Protein 8RLJ (pdb70)

Solvent-accessible surface area: 82195 Å² total; per-residue (Å²): 109,148,34,49,64,34,3,36,9,34,20,4,19,91,20,39,67,96,4,1,11,24,3,0,57,27,0,68,136,8,18,21,40,33,62,0,38,38,16,141,115,62,62,95,23,57,45,28,91,58,16,9,4,35,10,168,58,67,58,112,72,24,6,0,15,7,0,15,121,113,4,62,4,0,0,0,0,1,0,33,88,5,98,25,6,4,44,29,48,14,55,73,12,44,45,114,19,85,0,1,2,2,18,5,0,24,40,2,0,31,12,0,0,0,0,0,35,77,74,67,72,5,39,45,110,52,30,0,28,128,31,18,75,70,0,20,21,8,16,1,15,18,0,31,0,55,36,2,40,88,24,15,0,0,2,122,23,48,45,82,55,220,50,80,176,0,17,26,52,68,2,7,59,16,12,25,26,40,106,27,21,11,0,24,118,19,0,35,82,14,58,103,68,70,89,44,45,96,72,128,26,87,1,2,0,2,4,0,0,12,0,7,2,0,20,29,16,17,138,19,2,0,0,18,7,0,9,79,25,0,2,29,66,5,0,0,39,18,44,1,16,0,4,2,1,0,50,18,6,4,0,1,0,2,8,0,0,0,0,1,0,55,0,8,0,7,2,0,7,0,11,10,54,31,0,47,13,128,68,99,71,3,1,20,128,18,26,4,76,175,68,25,199,180,89,46,61,8,86,9,32,4,0,2,9,6,46,3,22,69,194,31,106,2,0,2,2,0,5,2,0,5,49,126,42,119,36,103,85,37,57,119,10,2,101,29,0,12,38,20,2,15,156,51,16,210,229,61,58,111,31,3,35,8,39,22,2,26,102,19,44,69,68,6,1,11,23,0,1,59,30,2,48,132,11,14,26,40,31,56,0,40,15,14,85,102,10,63,87,5,54,72,31,123,89,18,87,3,142,15,158,61,80,44,112,110,44,5,11,52,48,0,14,172,111,3,59,2,0,0,0,0,0,0,46,86,3,96,18,4,17,32,94,59,17,59,70,13,70,30,50,15,40,0,1,2,4,11,4,0,4,2,1,0,0,2,0,0,0,0,0,32,78,79,68,59,6,38,29,110,51,38,0,23,140,44,12,102,68,0,61,73,17,18,0,88,39,0,27,1,56,32,0,0,37,0,0,2,2,5,122,20,55,30,69,44,220,61,77,162,2,20,4,49,72,0,9,56,18,10,24,38,37,118,27,23,9,0,25,138,27,0,32,80,15,67,92,80,70,90,47,29,68,62,20,32,35,2,2,0,4,0,0,0,0,0,9,1,0,26,34,24,22,133,23,4,0,0,8,8,0,8,60,18,1,2,32,74,8,0,0,19,9,16,0,6,0,6,3,3,2,46,23,6,5,0,1,0,0,9,1,0,0,0,0,0,12,0,7,0,0,1,0,3,1,4,14,61,44,0,49,9,120,66,92,75,1,1,10,148,24,2,4,77,84,3,8,114,47,97,87,105,32,52,11,4,8,30,94,4,105,132,52,138,52,45,1,0,3,4,4,3,4,13,1,0,2,59,52,112,135,26,50,113,46,2,65,42,15,1,2,0,1,28,9,30,4,0,3,6,1,0,0,1,64,162,30,105,2,0,1,2,1,4,0,0,2,42,127,38,92,49,97,104,51,9,106,13,1,20,36,0,3,3,13,2,1,127,50,19,170,103,146,54,49,90,28,3,38,8,22,16,2,19,103,18,29,67,89,6,0,10,19,2,0,52,28,2,68,132,9,19,30,42,29,66,0,40,60,18,122,165,45,48,90,12,56,88,37,130,88,24,79,3,137,18,154,65,83,72,94,62,14,7,11,69,45,0,24,168,104,1,66,3,0,0,0,0,1,1,44,91,3,102,15,7,5,44,100,58,18,58,73,12,44,79,127,11,83,0,1,2,3,10,3,0,4,1,1,0,0,2,0,0,0,1,0,32,75,75,64,75,8,34,33,107,55,31,0,24,144,46,12,102,70,0,58,70,14,8,0,71,44,0,28,0,59,31,0,1,34,1,0,5,2,3,98,20,56,30,68,39,185,63,103,172,0,11,6,35,76,0,1,59,19,10,21,28,36,107,31,23,12,0,26,130,19,0,35,80,11,25,124,50,65,99,42,28,69,67,20,24,36,1,2,0,3,0,0,0,0,0,8,0,0,29,32,20,17,109,18,4,0,0,20,6,0,9,71,19,0,2,26,77,11,0,0,65,26,40,1,10,0,3,5,3,2,46,21,6,4,0,0,0,0,7,0,0,0,0,4,0,44,0,5,0,0,0,0,5,0,4,22,64,44,0,37,9,141,71,56,69,1,1,12,118,28,4,2,82,85,2,9,127,46,85,82,98,29,52,12,5,25,28,105,4,110,152,48,160,47,47,2,0,2,3,2,4,4,16,1,1,8,68,46,110,174,22,52,113,64,4,52,39,24,2,1,0,0,21,8,21,4,1,2,5,0,0,0,0,79,136,19,119,2,0,1,2,1,5,1,0,3,58,106,30,91,33,110,89,43,10,103,12,1,19,31,0,2,6,10,2,1,120,48,26,164,185,88,127,57,16,170,29,40,38,6,15,133,23,91,59,94,73,1,11,21,3,0,62,24,2,60,135,24,16,22,40,52,64,0,99,103,21,148,115,72,61,96,20,68,91,30,100,96,29,82,3,140,13,94,47,56,33,109,78,36,8,23,61,44,0,14,166,98,1,61,2,0,0,0,0,2,0,31,88,3,97,24,9,14,52,88,52,16,56,68,13,81,74,165,15,85,0,1,2,6,7,4,0,4,2,2,0,0,2,0,0,0,0,0,36,76,83,65,68,7,36,31,111,40,48,0,37,125,40,10,102,60,0,66,69,20,18,1,90,46,2,32,0,64,32,0,0,30,1,1,2,3,3,118,20,60,27,69,30,203,59,91,173,1,15,5,43,69,0,4,74,20,7,52,50,66,170,93,20,13,0,21,145,26,0,33,84,12,58,100,90,78,93,47,30,67,68,21,27,33,1,1,0,4,0,0,0,0,0,14,0,0,83,30,17,22,205,48,47,1,0,48,6,0,12,91,25,0,2,33,65,10,0,0,38,20,39,1,11,0,4,2,3,1,89,94,16,24,0,0,0,0,8,2,0,0,0,0,0,49,0,7,0,9,1,0,4,1,2,12,62,66,0,44,14,118,68,76,96,1,1,18,131,29,4,5,69,94,2,8,116,45,72,60,96,19,47,9,1,15,10,45,6,108,122,28,149,42,48,1,0,3,3,8,3,4,15,1,1,3,70,64,95,96,37,43,115,50,23,30,2,0,0,0,28,7,23,4,0,3,5,1,0,0,9,58,172,34,98,2,0,1,2,1,5,0,0,2,55,114,28,94,35,108,89,41,13,114,6,0,26,40,0,2,4,17,2,1,136,52,15,166,192,132,97,70,58,14,163,34,39,34,2,17,110,16,101,66,87,68,0,12,25,2,0,62,35,2,57,151,33,17,26,42,51,61,0,103,62,17,142,36,31,24,6,8,13,55,21,132,86,19,69,8,135,12,188,101,159,72,39,0,17,88,37,1,23,158,78,3,66,3,0,0,3,0,0,0,51,53,3,37,21,7,9,47,85,59,16,58,65,11,80,88,162,18,75,0,1,3,4,19,5,0,3,1,1,0,0,2,0,0,0,0,0,8,55,16,1,6,1,8,22,109,56,40,0,19,73,7,10,107,62,0,57,73,15,8,2,79,41,5,28,0,55,32,0,0,35,1,0,6,1,3,126,20,65,48,62,57,219,64,80,171,2,18,22,47,85,0,7,75,20,10,61,61,75,151,91,20,11,0,24,134,17,0,32,88,18,67,152,81,77,92,48,27,71,73,19,30,40,2,2,0,3,0,0,0,0,0,15,0,0,78,26,7,1,149,53,48,0,0,57,5,0,12,81,20,0,2,31,65,10,0,0,55,20,45,0,9,0,4,3,1,2,90,90,14,25,1,0,0,0,7,0,0,0,0,3,1,32,0,6,0,7,0,0,3,0,2,9,49,52,0,28,10,36,45,58,98,5,1,9,90,36,4,3,66,105,0,12,114,50,94,98,115,20,58,11,9,14,20,98,4,110,142,46,149,50,49,2,0,2,2,2,3,3,16,2,0,5,62,45,111,140,22,47,108,55,2,69,33,23,1,1,0,1,29,9,53,4,0,3,6,0,0,0,1,64,156,25,94,2,0,0,2,0,6,1,0,6,48,132,45,148,54,108,108,44,31,103,11,1,12,35,1,3,2,17,1,1,137,53,24,177,219,133,95,109,54,13,167,31,44,35,4,16,114,19,98,65,88,72,0,9,15,2,1,56,28,1,47,116,30,19,26,41,47,48,0,91,48,24,122,94,14,64,40,12,57,66,6,58,44,11,17,3,72,2,92,57,63,46,100,54,38,7,6,76,47,0,18,163,106,2,62,3,0,0,0,0,0,1,39,81,13,108,16,4,11,42,62,53,16,54,64,11,43,28,121,9,14,0,0,2,3,19,4,0,5,2,1,0,0,4,0,0,0,0,0,38,74,74,66,65,8,33,32,116,40,47,0,33,131,38,14,101,70,0,62,74,19,20,3,94,48,1,31,1,46,32,0,1,43,0,2,1,1,4,119,25,62,54,61,32,152,68,106,167,2,20,17,45,66,0,4,74,17,10,59,56,76,146,92,25,8,0,22,132,21,0,29,84,14,80,127,78,77,70,40,40,79,68,18,32,38,1,3,0,2,0,0,0,0,0,13,2,0,76,29,15,18,198,60,45,0,0,54,5,0,12,65,29,0,2,32,76,3,0,0,15,7,8,0,7,0,3,4,2,2,90,89,16,23,0,1,0,1,6,1,0,0,0,6,0,21,0,5,0,0,1,0,3,0,4,10,59,41,0,40,16,94,44,109,84,6,4,22,148,27,12,4,76,91,1,11,103,72,100,90,74,22,7,27,28,107,4,96,142,53,155,38,60,10,0,3,5,1,2,5,19,1,41,117,75,16,1,0,0,26,10,37,4,0,2,5,1,25,0,14,55,170,22,119,2,0,2,2,0,4,1,0,5,48,124,23,137,40,114,80,43,30,110,10,1,52,29,0,8,26,2,2,10,57,8,12,98

Structure (mmCIF, N/CA/C/O backbone):
data_8RLJ
#
_entry.id   8RLJ
#
_cell.length_a   77.760
_cell.length_b   100.821
_cell.length_c   269.665
_cell.angle_alpha   90.000
_cell.angle_beta   90.000
_cell.angle_gamma   90.000
#
_symmetry.space_group_name_H-M   'P 21 21 21'
#
loop_
_entity.id
_entity.type
_entity.pdbx_description
1 polymer 'Class C beta-lactamase-related serine hydrolase'
2 water water
#
loop_
_atom_site.group_PDB
_atom_site.id
_atom_site.type_symbol
_atom_site.label_atom_id
_atom_site.label_alt_id
_atom_site.label_comp_id
_atom_site.label_asym_id
_atom_site.label_entity_id
_atom_site.label_seq_id
_atom_site.pdbx_PDB_ins_code
_atom_site.Cartn_x
_atom_site.Cartn_y
_atom_site.Cartn_z
_atom_site.occupancy
_atom_site.B_iso_or_equiv
_atom_site.auth_seq_id
_atom_site.auth_comp_id
_atom_site.auth_asym_id
_atom_site.auth_atom_id
_atom_site.pdbx_PDB_model_num
ATOM 1 N N . VAL A 1 6 ? -35.40100 -13.22000 24.99900 1.000 103.13599 29 VAL A N 1
ATOM 2 C CA . VAL A 1 6 ? -35.67400 -11.78900 25.06000 1.000 102.18599 29 VAL A CA 1
ATOM 3 C C . VAL A 1 6 ? -36.84300 -11.48800 26.00000 1.000 98.45599 29 VAL A C 1
ATOM 4 O O . VAL A 1 6 ? -38.00300 -11.66900 25.62600 1.000 105.91599 29 VAL A O 1
ATOM 8 N N . GLU A 1 7 ? -36.54200 -11.01900 27.21100 1.000 71.78281 30 GLU A N 1
ATOM 9 C CA . GLU A 1 7 ? -37.58200 -10.77000 28.19800 1.000 69.95281 30 GLU A CA 1
ATOM 10 C C . GLU A 1 7 ? -37.16200 -9.67400 29.16000 1.000 69.25281 30 GLU A C 1
ATOM 11 O O . GLU A 1 7 ? -36.01900 -9.63300 29.61600 1.000 75.03281 30 GLU A O 1
ATOM 17 N N . ASN A 1 8 ? -38.10800 -8.79300 29.44200 1.000 61.67505 31 ASN A N 1
ATOM 18 C CA . ASN A 1 8 ? -37.99200 -7.78200 30.48100 1.000 59.74505 31 ASN A CA 1
ATOM 19 C C . ASN A 1 8 ? -37.51400 -8.40600 31.79100 1.000 58.60505 31 ASN A C 1
ATOM 20 O O . ASN A 1 8 ? -38.04400 -9.44300 32.20300 1.000 65.64505 31 ASN A O 1
ATOM 25 N N . PRO A 1 9 ? -36.50200 -7.84500 32.44100 1.000 57.66224 32 PRO A N 1
ATOM 26 C CA . PRO A 1 9 ? -35.94400 -8.49600 33.63100 1.000 53.05224 32 PRO A CA 1
ATOM 27 C C . PRO A 1 9 ? -36.96000 -8.52700 34.75900 1.000 57.48224 32 PRO A C 1
ATOM 28 O O . PRO A 1 9 ? -37.84300 -7.67400 34.85000 1.000 56.18224 32 PRO A O 1
ATOM 32 N N . ARG A 1 10 ? -36.84700 -9.54900 35.60800 1.000 55.44283 33 ARG A N 1
ATOM 33 C CA . ARG A 1 10 ? -37.76800 -9.73900 36.72700 1.000 52.18283 33 ARG A CA 1
ATOM 34 C C . ARG A 1 10 ? -37.00300 -9.35300 37.98600 1.000 47.99283 33 ARG A C 1
ATOM 35 O O . ARG A 1 10 ? -36.32200 -10.17600 38.60400 1.000 44.45283 33 ARG A O 1
ATOM 43 N N . ILE A 1 11 ? -37.09800 -8.07900 38.34400 1.000 43.55608 34 ILE A N 1
ATOM 44 C CA . ILE A 1 11 ? -36.40000 -7.52200 39.48800 1.000 43.83608 34 ILE A CA 1
ATOM 45 C C . ILE A 1 11 ? -37.42100 -7.17300 40.55600 1.000 37.70608 34 ILE A C 1
ATOM 46 O O . ILE A 1 11 ? -38.41900 -6.50600 40.27300 1.000 39.72608 34 ILE A O 1
ATOM 51 N N . GLY A 1 12 ? -37.17600 -7.63200 41.77900 1.000 32.96764 35 GLY A N 1
ATOM 52 C CA . GLY A 1 12 ? -38.13100 -7.44700 42.84600 1.000 38.71764 35 GLY A CA 1
ATOM 53 C C . GLY A 1 12 ? -37.93800 -6.14600 43.62600 1.000 39.79764 35 GLY A C 1
ATOM 54 O O . GLY A 1 12 ? -36.95800 -5.41900 43.45500 1.000 39.44764 35 GLY A O 1
ATOM 55 N N . ARG A 1 13 ? -38.90300 -5.86700 44.50300 1.000 36.35266 36 ARG A N 1
ATOM 56 C CA . ARG A 1 13 ? -38.73300 -4.78100 45.45100 1.000 38.36266 36 ARG A CA 1
ATOM 57 C C . ARG A 1 13 ? -37.53500 -5.06500 46.33700 1.000 39.04266 36 ARG A C 1
ATOM 58 O O . ARG A 1 13 ? -37.25100 -6.21200 46.67700 1.000 32.24266 36 ARG A O 1
ATOM 66 N N . ALA A 1 14 ? -36.87600 -3.99100 46.76800 1.000 39.98058 37 ALA A N 1
ATOM 67 C CA . ALA A 1 14 ? -35.75000 -4.11100 47.68400 1.000 38.60058 37 ALA A CA 1
ATOM 68 C C . ALA A 1 14 ? -36.12500 -4.90900 48.91700 1.000 35.36058 37 ALA A C 1
ATOM 69 O O . ALA A 1 14 ? -35.31200 -5.68500 49.43700 1.000 38.88058 37 ALA A O 1
ATOM 71 N N . ALA A 1 15 ? -37.35100 -4.72900 49.40500 1.000 37.50327 38 ALA A N 1
ATOM 72 C CA . ALA A 1 15 ? -37.73200 -5.29600 50.68900 1.000 40.66327 38 ALA A CA 1
ATOM 73 C C . ALA A 1 15 ? -37.97500 -6.79700 50.63800 1.000 39.88327 38 ALA A C 1
ATOM 74 O O . ALA A 1 15 ? -38.10900 -7.41100 51.70000 1.000 42.39327 38 ALA A O 1
ATOM 76 N N . ASP A 1 16 ? -38.03600 -7.40000 49.44400 1.000 41.22102 39 ASP A N 1
ATOM 77 C CA . ASP A 1 16 ? -38.41700 -8.80100 49.29000 1.000 38.54102 39 ASP A CA 1
ATOM 78 C C . ASP A 1 16 ? -37.22600 -9.69600 48.98800 1.000 44.72102 39 ASP A C 1
ATOM 79 O O . ASP A 1 16 ? -37.41800 -10.82800 48.52200 1.000 41.74102 39 ASP A O 1
ATOM 84 N N . LEU A 1 17 ? -35.99900 -9.20500 49.22100 1.000 46.04102 40 LEU A N 1
ATOM 85 C CA . LEU A 1 17 ? -34.80800 -9.92900 48.78000 1.000 39.85102 40 LEU A CA 1
ATOM 86 C C . LEU A 1 17 ? -34.81700 -11.36000 49.28700 1.000 36.96102 40 LEU A C 1
ATOM 87 O O . LEU A 1 17 ? -34.45400 -12.28600 48.55700 1.000 42.14102 40 LEU A O 1
ATOM 92 N N . TYR A 1 18 ? -35.31100 -11.57400 50.50200 1.000 38.98997 41 TYR A N 1
ATOM 93 C CA . TYR A 1 18 ? -35.26100 -12.89300 51.11400 1.000 41.88997 41 TYR A CA 1
ATOM 94 C C . TYR A 1 18 ? -36.55000 -13.68200 50.89900 1.000 43.04997 41 TYR A C 1
ATOM 95 O O . TYR A 1 18 ? -36.67400 -14.78700 51.42700 1.000 38.62997 41 TYR A O 1
ATOM 104 N N . GLU A 1 19 ? -37.51300 -13.14000 50.13100 1.000 42.59454 42 GLU A N 1
ATOM 105 C CA . GLU A 1 19 ? -38.82100 -13.76200 49.91700 1.000 47.19454 42 GLU A CA 1
ATOM 106 C C . GLU A 1 19 ? -39.24100 -13.76700 48.45500 1.000 41.31454 42 GLU A C 1
ATOM 107 O O . GLU A 1 19 ? -40.41800 -13.95900 48.16000 1.000 44.80454 42 GLU A O 1
ATOM 113 N N . LEU A 1 20 ? -38.30900 -13.55900 47.54100 1.000 33.55486 43 LEU A N 1
ATOM 114 C CA . LEU A 1 20 ? -38.63400 -13.45800 46.12600 1.000 39.26486 43 LEU A CA 1
ATOM 115 C C . LEU A 1 20 ? -39.21900 -14.77300 45.62100 1.000 44.72486 43 LEU A C 1
ATOM 116 O O . LEU A 1 20 ? -38.85100 -15.85300 46.08200 1.000 45.74486 43 LEU A O 1
ATOM 121 N N . ILE A 1 21 ? -40.14300 -14.68600 44.66800 1.000 47.68910 44 ILE A N 1
ATOM 122 C CA . ILE A 1 21 ? -40.65500 -15.89800 44.02800 1.000 43.84910 44 ILE A CA 1
ATOM 123 C C . ILE A 1 21 ? -39.58800 -16.36900 43.04400 1.000 44.73910 44 ILE A C 1
ATOM 124 O O . ILE A 1 21 ? -38.73900 -15.56500 42.62200 1.000 47.53910 44 ILE A O 1
ATOM 129 N N . PRO A 1 22 ? -39.55300 -17.66000 42.70100 1.000 43.62154 45 PRO A N 1
ATOM 130 C CA . PRO A 1 22 ? -38.47800 -18.18000 41.82600 1.000 39.97154 45 PRO A CA 1
ATOM 131 C C . PRO A 1 22 ? -38.24500 -17.42500 40.52100 1.000 39.76154 45 PRO A C 1
ATOM 132 O O . PRO A 1 22 ? -37.08200 -17.23800 40.14900 1.000 41.61154 45 PRO A O 1
ATOM 136 N N . GLU A 1 23 ? -39.28700 -17.01400 39.78900 1.000 40.72122 46 GLU A N 1
ATOM 137 C CA . GLU A 1 23 ? -39.01300 -16.38400 38.49900 1.000 39.03122 46 GLU A CA 1
ATOM 138 C C . GLU A 1 23 ? -38.39400 -15.01000 38.64200 1.000 43.20122 46 GLU A C 1
ATOM 139 O O . GLU A 1 23 ? -38.09200 -14.38700 37.62000 1.000 46.92122 46 GLU A O 1
ATOM 145 N N . TYR A 1 24 ? -38.28900 -14.48100 39.86300 1.000 42.00812 47 TYR A N 1
ATOM 146 C CA . TYR A 1 24 ? -37.63500 -13.19800 40.09400 1.000 45.13812 47 TYR A CA 1
ATOM 147 C C . TYR A 1 24 ? -36.25800 -13.32400 40.72700 1.000 41.55812 47 TYR A C 1
ATOM 148 O O . TYR A 1 24 ? -35.58600 -12.30700 40.89700 1.000 43.60812 47 TYR A O 1
ATOM 157 N N . GLN A 1 25 ? -35.83300 -14.53500 41.09400 1.000 41.22717 48 GLN A N 1
ATOM 158 C CA . GLN A 1 25 ? -34.57800 -14.68400 41.83400 1.000 44.70717 48 GLN A CA 1
ATOM 159 C C . GLN A 1 25 ? -33.34200 -14.47600 40.97000 1.000 44.39717 48 GLN A C 1
ATOM 160 O O . GLN A 1 25 ? -32.47300 -13.67300 41.35700 1.000 40.89717 48 GLN A O 1
ATOM 166 N N . PRO A 1 26 ? -33.18400 -15.14600 39.82700 1.000 43.13932 49 PRO A N 1
ATOM 167 C CA . PRO A 1 26 ? -31.95300 -14.95400 39.05200 1.000 43.87932 49 PRO A CA 1
ATOM 168 C C . PRO A 1 26 ? -31.74000 -13.52900 38.59800 1.000 42.41932 49 PRO A C 1
ATOM 169 O O . PRO A 1 26 ? -30.60700 -13.02300 38.66200 1.000 48.36932 49 PRO A O 1
ATOM 173 N N . ASP A 1 27 ? -32.79100 -12.87800 38.11000 1.000 38.90278 50 ASP A N 1
ATOM 174 C CA . ASP A 1 27 ? -32.64100 -11.53000 37.58600 1.000 40.20278 50 ASP A CA 1
ATOM 175 C C . ASP A 1 27 ? -32.23100 -10.55800 38.68400 1.000 40.87278 50 ASP A C 1
ATOM 176 O O . ASP A 1 27 ? -31.39100 -9.68100 38.46600 1.000 46.71278 50 ASP A O 1
ATOM 181 N N . THR A 1 28 ? -32.83700 -10.68100 39.86300 1.000 38.44823 51 THR A N 1
ATOM 182 C CA . THR A 1 28 ? -32.50200 -9.80100 40.97500 1.000 39.23823 51 THR A CA 1
ATOM 183 C C . THR A 1 28 ? -31.10000 -10.08300 41.47900 1.000 42.44823 51 THR A C 1
ATOM 184 O O . THR A 1 28 ? -30.34400 -9.15400 41.79900 1.000 42.70823 51 THR A O 1
ATOM 188 N N . TYR A 1 29 ? -30.75100 -11.37000 41.58700 1.000 43.64998 52 TYR A N 1
ATOM 189 C CA . TYR A 1 29 ? -29.45700 -11.76500 42.13100 1.000 40.86998 52 TYR A CA 1
ATOM 190 C C . TYR A 1 29 ? -28.30900 -11.24300 41.28600 1.000 40.12998 52 TYR A C 1
ATOM 191 O O . TYR A 1 29 ? -27.20500 -11.01600 41.80900 1.000 40.00998 52 TYR A O 1
ATOM 200 N N . ARG A 1 30 ? -28.53800 -11.02500 39.99200 1.000 38.08700 53 ARG A N 1
ATOM 201 C CA . ARG A 1 30 ? -27.49900 -10.47500 39.13100 1.000 40.60700 53 ARG A CA 1
ATOM 202 C C . ARG A 1 30 ? -27.74400 -9.01800 38.74100 1.000 43.70700 53 ARG A C 1
ATOM 203 O O . ARG A 1 30 ? -27.04200 -8.50000 37.86800 1.000 42.57700 53 ARG A O 1
ATOM 211 N N . ASN A 1 31 ? -28.68000 -8.33000 39.40000 1.000 36.84547 54 ASN A N 1
ATOM 212 C CA . ASN A 1 31 ? -28.91300 -6.90100 39.17600 1.000 35.99547 54 ASN A CA 1
ATOM 213 C C . ASN A 1 31 ? -29.12400 -6.18100 40.49500 1.000 37.42547 54 ASN A C 1
ATOM 214 O O . ASN A 1 31 ? -29.96600 -5.28200 40.60700 1.000 40.67547 54 ASN A O 1
ATOM 219 N N . MET A 1 32 ? -28.35400 -6.55300 41.51300 1.000 32.01916 55 MET A N 1
ATOM 220 C CA . MET A 1 32 ? -28.49900 -5.89900 42.80700 1.000 32.52916 55 MET A CA 1
ATOM 221 C C . MET A 1 32 ? -28.17800 -4.40700 42.72900 1.000 35.33916 55 MET A C 1
ATOM 222 O O . MET A 1 32 ? -28.69200 -3.61100 43.53300 1.000 34.74916 55 MET A O 1
ATOM 227 N N . ASP A 1 33 ? -27.31600 -4.00900 41.79500 1.000 31.67987 56 ASP A N 1
ATOM 228 C CA . ASP A 1 33 ? -26.99700 -2.59700 41.64100 1.000 40.43987 56 ASP A CA 1
ATOM 229 C C . ASP A 1 33 ? -28.21000 -1.78600 41.20400 1.000 42.27987 56 ASP A C 1
ATOM 230 O O . ASP A 1 33 ? -28.20100 -0.55100 41.32000 1.000 43.82987 56 ASP A O 1
ATOM 235 N N . LYS A 1 34 ? -29.24700 -2.44500 40.70500 1.000 34.12022 57 LYS A N 1
ATOM 236 C CA . LYS A 1 34 ? -30.45000 -1.74500 40.29000 1.000 37.60022 57 LYS A CA 1
ATOM 237 C C . LYS A 1 34 ? -31.49100 -1.66200 41.40600 1.000 34.76022 57 LYS A C 1
ATOM 238 O O . LYS A 1 34 ? -32.49900 -0.97300 41.24600 1.000 32.61022 57 LYS A O 1
ATOM 244 N N . VAL A 1 35 ? -31.22900 -2.30000 42.54600 1.000 37.08312 58 VAL A N 1
ATOM 245 C CA . VAL A 1 35 ? -32.17400 -2.38900 43.65300 1.000 39.27312 58 VAL A CA 1
ATOM 246 C C . VAL A 1 35 ? -31.65000 -1.69200 44.90100 1.000 36.95312 58 VAL A C 1
ATOM 247 O O . VAL A 1 35 ? -32.42300 -1.07700 45.63700 1.000 38.88312 58 VAL A O 1
ATOM 251 N N . TYR A 1 36 ? -30.34600 -1.77600 45.15300 1.000 37.28437 59 TYR A N 1
ATOM 252 C CA . TYR A 1 36 ? -29.71600 -1.29300 46.37000 1.000 39.06437 59 TYR A CA 1
ATOM 253 C C . TYR A 1 36 ? -28.63800 -0.27000 46.04500 1.000 40.45437 59 TYR A C 1
ATOM 254 O O . TYR A 1 36 ? -28.16300 -0.19900 44.90600 1.000 42.27437 59 TYR A O 1
ATOM 263 N N . PRO A 1 37 ? -28.25800 0.56700 47.00900 1.000 41.21142 60 PRO A N 1
ATOM 264 C CA . PRO A 1 37 ? -27.04400 1.37700 46.82700 1.000 45.45142 60 PRO A CA 1
ATOM 265 C C . PRO A 1 37 ? -25.82000 0.47000 46.78700 1.000 39.36142 60 PRO A C 1
ATOM 266 O O . PRO A 1 37 ? -25.68800 -0.45000 47.59400 1.000 41.94142 60 PRO A O 1
ATOM 270 N N . THR A 1 38 ? -24.93200 0.71400 45.82300 1.000 42.65783 61 THR A N 1
ATOM 271 C CA . THR A 1 38 ? -23.72000 -0.08800 45.66400 1.000 43.49783 61 THR A CA 1
ATOM 272 C C . THR A 1 38 ? -22.51900 0.81300 45.40100 1.000 41.97783 61 THR A C 1
ATOM 273 O O . THR A 1 38 ? -22.65800 2.00200 45.10500 1.000 49.67783 61 THR A O 1
ATOM 277 N N . ARG A 1 39 ? -21.32900 0.24800 45.58500 1.000 40.50597 62 ARG A N 1
ATOM 278 C CA . ARG A 1 39 ? -20.08900 0.88600 45.15800 1.000 38.15597 62 ARG A CA 1
ATOM 279 C C . ARG A 1 39 ? -19.24700 -0.11000 44.37500 1.000 41.93597 62 ARG A C 1
ATOM 280 O O . ARG A 1 39 ? -19.14900 -1.28100 44.75200 1.000 41.69597 62 ARG A O 1
ATOM 288 N N . VAL A 1 40 ? -18.58900 0.38300 43.32700 1.000 36.13153 63 VAL A N 1
ATOM 289 C CA . VAL A 1 40 ? -17.80300 -0.46100 42.43600 1.000 35.03153 63 VAL A CA 1
ATOM 290 C C . VAL A 1 40 ? -16.54500 -0.95500 43.14500 1.000 34.08153 63 VAL A C 1
ATOM 291 O O . VAL A 1 40 ? -15.85600 -0.19500 43.82900 1.000 33.95153 63 VAL A O 1
ATOM 295 N N . ILE A 1 41 ? -16.26000 -2.24700 43.01000 1.000 39.40854 64 ILE A N 1
ATOM 296 C CA . ILE A 1 41 ? -14.96900 -2.83300 43.34600 1.000 39.80854 64 ILE A CA 1
ATOM 297 C C . ILE A 1 41 ? -14.18900 -2.88800 42.04300 1.000 40.11854 64 ILE A C 1
ATOM 298 O O . ILE A 1 41 ? -14.49200 -3.71500 41.18000 1.000 39.58854 64 ILE A O 1
ATOM 303 N N . HIS A 1 42 ? -13.19000 -2.03100 41.88500 1.000 43.23753 65 HIS A N 1
ATOM 304 C CA . HIS A 1 42 ? -12.53300 -1.88000 40.59400 1.000 41.58753 65 HIS A CA 1
ATOM 305 C C . HIS A 1 42 ? -11.52000 -2.97100 40.36100 1.000 38.81753 65 HIS A C 1
ATOM 306 O O . HIS A 1 42 ? -10.75100 -3.32000 41.26300 1.000 39.55753 65 HIS A O 1
ATOM 313 N N . LYS A 1 43 ? -11.53500 -3.51900 39.14700 1.000 38.76675 66 LYS A N 1
ATOM 314 C CA . LYS A 1 43 ? -10.41000 -4.34200 38.74100 1.000 44.87675 66 LYS A CA 1
ATOM 315 C C . LYS A 1 43 ? -9.22500 -3.43400 38.39300 1.000 45.38675 66 LYS A C 1
ATOM 316 O O . LYS A 1 43 ? -9.32700 -2.20000 38.38100 1.000 43.22675 66 LYS A O 1
ATOM 322 N N . GLY A 1 44 ? -8.08800 -4.05100 38.12100 1.000 41.08881 67 GLY A N 1
ATOM 323 C CA . GLY A 1 44 ? -6.90800 -3.33800 37.71000 1.000 40.23881 67 GLY A CA 1
ATOM 324 C C . GLY A 1 44 ? -6.71000 -3.41800 36.21400 1.000 47.27881 67 GLY A C 1
ATOM 325 O O . GLY A 1 44 ? -7.67900 -3.46600 35.44200 1.000 43.05881 67 GLY A O 1
ATOM 326 N N . THR A 1 45 ? -5.43300 -3.37900 35.80000 1.000 50.27260 68 THR A N 1
ATOM 327 C CA . THR A 1 45 ? -5.02100 -3.51300 34.40300 1.000 50.89260 68 THR A CA 1
ATOM 328 C C . THR A 1 45 ? -4.55200 -4.91000 34.03200 1.000 50.20260 68 THR A C 1
ATOM 329 O O . THR A 1 45 ? -4.72500 -5.32200 32.88100 1.000 53.31260 68 THR A O 1
ATOM 333 N N . LYS A 1 46 ? -3.92000 -5.63000 34.94900 1.000 53.14097 69 LYS A N 1
ATOM 334 C CA . LYS A 1 46 ? -3.47400 -6.98900 34.68200 1.000 49.09097 69 LYS A CA 1
ATOM 335 C C . LYS A 1 46 ? -4.48800 -7.98200 35.24800 1.000 50.13097 69 LYS A C 1
ATOM 336 O O . LYS A 1 46 ? -5.10000 -7.74000 36.29100 1.000 48.83097 69 LYS A O 1
ATOM 342 N N . VAL A 1 47 ? -4.62400 -9.12700 34.57900 1.000 46.91887 70 VAL A N 1
ATOM 343 C CA . VAL A 1 47 ? -5.62700 -10.12800 34.92700 1.000 45.00887 70 VAL A CA 1
ATOM 344 C C . VAL A 1 47 ? -4.90100 -11.44300 35.14000 1.000 46.12887 70 VAL A C 1
ATOM 345 O O . VAL A 1 47 ? -4.23300 -11.94200 34.22600 1.000 49.93887 70 VAL A O 1
ATOM 349 N N . ARG A 1 48 ? -5.04400 -12.01500 36.32500 1.000 48.03621 71 ARG A N 1
ATOM 350 C CA . ARG A 1 48 ? -4.42100 -13.30400 36.56600 1.000 44.16621 71 ARG A CA 1
ATOM 351 C C . ARG A 1 48 ? -5.09400 -14.36600 35.70700 1.000 47.15621 71 ARG A C 1
ATOM 352 O O . ARG A 1 48 ? -6.32700 -14.50500 35.74400 1.000 39.90621 71 ARG A O 1
ATOM 360 N N . PRO A 1 49 ? -4.33200 -15.10200 34.90400 1.000 54.43087 72 PRO A N 1
ATOM 361 C CA . PRO A 1 49 ? -4.94200 -16.11300 34.03900 1.000 44.66087 72 PRO A CA 1
ATOM 362 C C . PRO A 1 49 ? -5.48100 -17.27300 34.85500 1.000 48.68087 72 PRO A C 1
ATOM 363 O O . PRO A 1 49 ? -4.96400 -17.61600 35.92200 1.000 53.13087 72 PRO A O 1
ATOM 367 N N . LEU A 1 50 ? -6.57400 -17.84500 34.35600 1.000 45.48964 73 LEU A N 1
ATOM 368 C CA . LEU A 1 50 ? -7.12800 -19.10400 34.83900 1.000 46.49964 73 LEU A CA 1
ATOM 369 C C . LEU A 1 50 ? -7.08900 -19.99700 33.61100 1.000 48.61964 73 LEU A C 1
ATOM 370 O O . LEU A 1 50 ? -8.04800 -20.03100 32.82700 1.000 50.41964 73 LEU A O 1
ATOM 375 N N . PRO A 1 51 ? -5.97500 -20.67200 33.36500 1.000 52.25966 74 PRO A N 1
ATOM 376 C CA . PRO A 1 51 ? -5.83200 -21.45300 32.13300 1.000 52.04966 74 PRO A CA 1
ATOM 377 C C . PRO A 1 51 ? -6.66300 -22.73000 32.16200 1.000 48.01966 74 PRO A C 1
ATOM 378 O O . PRO A 1 51 ? -7.02600 -23.26200 33.21700 1.000 44.96966 74 PRO A O 1
ATOM 382 N N . ALA A 1 52 ? -6.93400 -23.24200 30.96400 1.000 50.10051 75 ALA A N 1
ATOM 383 C CA . ALA A 1 52 ? -7.68700 -24.47400 30.85700 1.000 49.90051 75 ALA A CA 1
ATOM 384 C C . ALA A 1 52 ? -6.89500 -25.57800 31.53600 1.000 53.07051 75 ALA A C 1
ATOM 385 O O . ALA A 1 52 ? -5.70500 -25.75100 31.27700 1.000 54.84051 75 ALA A O 1
ATOM 387 N N . GLY A 1 53 ? -7.55400 -26.31100 32.41800 1.000 49.15423 76 GLY A N 1
ATOM 388 C CA . GLY A 1 53 ? -6.92900 -27.39900 33.14100 1.000 48.75423 76 GLY A CA 1
ATOM 389 C C . GLY A 1 53 ? -7.38600 -28.77900 32.71600 1.000 52.15423 76 GLY A C 1
ATOM 390 O O . GLY A 1 53 ? -7.72400 -29.01000 31.55000 1.000 51.22423 76 GLY A O 1
ATOM 391 N N . VAL A 1 54 ? -7.37500 -29.70900 33.66500 1.000 52.72191 77 VAL A N 1
ATOM 392 C CA . VAL A 1 54 ? -7.81300 -31.07700 33.42000 1.000 53.12191 77 VAL A CA 1
ATOM 393 C C . VAL A 1 54 ? -9.33500 -31.05900 33.34400 1.000 48.10191 77 VAL A C 1
ATOM 394 O O . VAL A 1 54 ? -10.00600 -30.77300 34.33700 1.000 59.29191 77 VAL A O 1
ATOM 398 N N . ALA A 1 55 ? -9.88300 -31.32200 32.15900 1.000 51.70499 78 ALA A N 1
ATOM 399 C CA . ALA A 1 55 ? -11.33600 -31.39900 32.01700 1.000 61.93499 78 ALA A CA 1
ATOM 400 C C . ALA A 1 55 ? -11.86700 -32.64400 32.73700 1.000 57.33499 78 ALA A C 1
ATOM 401 O O . ALA A 1 55 ? -11.40500 -33.75800 32.49000 1.000 50.02499 78 ALA A O 1
ATOM 403 N N . ILE A 1 56 ? -12.83200 -32.46100 33.62800 1.000 47.16607 79 ILE A N 1
ATOM 404 C CA . ILE A 1 56 ? -13.44700 -33.57100 34.34000 1.000 42.26607 79 ILE A CA 1
ATOM 405 C C . ILE A 1 56 ? -14.94300 -33.61700 34.02800 1.000 40.79607 79 ILE A C 1
ATOM 406 O O . ILE A 1 56 ? -15.53900 -32.63500 33.58200 1.000 40.70607 79 ILE A O 1
ATOM 411 N N . ALA A 1 57 ? -15.56000 -34.76900 34.30100 1.000 39.79836 80 ALA A N 1
ATOM 412 C CA . ALA A 1 57 ? -17.00700 -34.94400 34.12800 1.000 43.07836 80 ALA A CA 1
ATOM 413 C C . ALA A 1 57 ? -17.53900 -35.72000 35.32200 1.000 38.07836 80 ALA A C 1
ATOM 414 O O . ALA A 1 57 ? -17.92100 -36.88900 35.21400 1.000 37.43836 80 ALA A O 1
ATOM 416 N N . PRO A 1 58 ? -17.61400 -35.07700 36.48200 1.000 41.02759 81 PRO A N 1
ATOM 417 C CA . PRO A 1 58 ? -17.91300 -35.82500 37.70900 1.000 41.54759 81 PRO A CA 1
ATOM 418 C C . PRO A 1 58 ? -19.34600 -36.32900 37.74300 1.000 45.90759 81 PRO A C 1
ATOM 419 O O . PRO A 1 58 ? -20.26200 -35.72100 37.18300 1.000 41.28759 81 PRO A O 1
ATOM 423 N N . ARG A 1 59 ? -19.52900 -37.46500 38.41100 1.000 49.06543 82 ARG A N 1
ATOM 424 C CA . ARG A 1 59 ? -20.83900 -38.08800 38.52900 1.000 50.59543 82 ARG A CA 1
ATOM 425 C C . ARG A 1 59 ? -20.95400 -38.61100 39.95200 1.000 56.72543 82 ARG A C 1
ATOM 426 O O . ARG A 1 59 ? -19.96900 -39.10400 40.51100 1.000 53.76543 82 ARG A O 1
ATOM 434 N N . TYR A 1 60 ? -22.13700 -38.48600 40.55100 1.000 50.47553 83 TYR A N 1
ATOM 435 C CA . TYR A 1 60 ? -22.28100 -38.84100 41.95300 1.000 53.26553 83 TYR A CA 1
ATOM 436 C C . TYR A 1 60 ? -23.57600 -39.62300 42.15700 1.000 61.28553 83 TYR A C 1
ATOM 437 O O . TYR A 1 60 ? -24.42900 -39.70400 41.27900 1.000 58.21553 83 TYR A O 1
ATOM 446 N N . ARG A 1 61 ? -23.70100 -40.23500 43.32300 1.000 63.70712 84 ARG A N 1
ATOM 447 C CA . ARG A 1 61 ? -24.82200 -41.10000 43.64700 1.000 66.60712 84 ARG A CA 1
ATOM 448 C C . ARG A 1 61 ? -25.59700 -40.55300 44.83200 1.000 62.37712 84 ARG A C 1
ATOM 449 O O . ARG A 1 61 ? -25.02200 -40.32100 45.89800 1.000 67.32712 84 ARG A O 1
ATOM 457 N N . ILE A 1 62 ? -26.89500 -40.34800 44.65200 1.000 74.32585 85 ILE A N 1
ATOM 458 C CA . ILE A 1 62 ? -27.78100 -40.00300 45.75400 1.000 76.98585 85 ILE A CA 1
ATOM 459 C C . ILE A 1 62 ? -28.93100 -40.99000 45.74100 1.000 74.37585 85 ILE A C 1
ATOM 460 O O . ILE A 1 62 ? -29.52000 -41.24600 44.68300 1.000 72.14585 85 ILE A O 1
ATOM 465 N N . GLY A 1 63 ? -29.24500 -41.53800 46.91300 1.000 82.44369 86 GLY A N 1
ATOM 466 C CA . GLY A 1 63 ? -30.21300 -42.60800 47.03200 1.000 87.23369 86 GLY A CA 1
ATOM 467 C C . GLY A 1 63 ? -29.93500 -43.71200 46.03600 1.000 84.54369 86 GLY A C 1
ATOM 468 O O . GLY A 1 63 ? -28.87000 -44.33700 46.06800 1.000 77.39369 86 GLY A O 1
ATOM 469 N N . GLY A 1 64 ? -30.86800 -43.92900 45.11600 1.000 82.23930 87 GLY A N 1
ATOM 470 C CA . GLY A 1 64 ? -30.67500 -44.95300 44.11400 1.000 82.25930 87 GLY A CA 1
ATOM 471 C C . GLY A 1 64 ? -29.99700 -44.51400 42.83800 1.000 86.74930 87 GLY A C 1
ATOM 472 O O . GLY A 1 64 ? -29.54400 -45.36700 42.06400 1.000 80.26930 87 GLY A O 1
ATOM 473 N N . GLU A 1 65 ? -29.89600 -43.21500 42.56600 1.000 80.65072 88 GLU A N 1
ATOM 474 C CA . GLU A 1 65 ? -29.57800 -42.81100 41.20800 1.000 78.92072 88 GLU A CA 1
ATOM 475 C C . GLU A 1 65 ? -28.28200 -42.01200 41.15300 1.000 74.84072 88 GLU A C 1
ATOM 476 O O . GLU A 1 65 ? -27.88500 -41.35300 42.12000 1.000 70.78072 88 GLU A O 1
ATOM 482 N N . GLU A 1 66 ? -27.61400 -42.11300 40.00700 1.000 71.37627 89 GLU A N 1
ATOM 483 C CA . GLU A 1 66 ? -26.37600 -41.40200 39.73500 1.000 68.69627 89 GLU A CA 1
ATOM 484 C C . GLU A 1 66 ? -26.69600 -40.20200 38.84700 1.000 62.44627 89 GLU A C 1
ATOM 485 O O . GLU A 1 66 ? -27.46900 -40.31800 37.88700 1.000 55.35627 89 GLU A O 1
ATOM 491 N N . TYR A 1 67 ? -26.11700 -39.05100 39.19100 1.000 61.45460 90 TYR A N 1
ATOM 492 C CA . TYR A 1 67 ? -26.36400 -37.78400 38.52700 1.000 61.07460 90 TYR A CA 1
ATOM 493 C C . TYR A 1 67 ? -25.06000 -37.20900 37.98200 1.000 57.08460 90 TYR A C 1
ATOM 494 O O . TYR A 1 67 ? -23.97700 -37.41200 38.54800 1.000 53.87460 90 TYR A O 1
ATOM 503 N N . GLY A 1 68 ? -25.18200 -36.44100 36.89900 1.000 54.33933 91 GLY A N 1
ATOM 504 C CA . GLY A 1 68 ? -24.07200 -35.73800 36.31900 1.000 52.43933 91 GLY A CA 1
ATOM 505 C C . GLY A 1 68 ? -24.16000 -34.24700 36.56800 1.000 45.80933 91 GLY A C 1
ATOM 506 O O . GLY A 1 68 ? -24.88200 -33.77400 37.45300 1.000 46.17933 91 GLY A O 1
ATOM 507 N N . VAL A 1 69 ? -23.41700 -33.49300 35.77100 1.000 41.57201 92 VAL A N 1
ATOM 508 C CA . VAL A 1 69 ? -23.37400 -32.05500 35.97000 1.000 45.00201 92 VAL A CA 1
ATOM 509 C C . VAL A 1 69 ? -24.72400 -31.43600 35.63700 1.000 45.81201 92 VAL A C 1
ATOM 510 O O . VAL A 1 69 ? -25.31300 -30.73400 36.46400 1.000 45.10201 92 VAL A O 1
ATOM 514 N N . ASP A 1 70 ? -25.26000 -31.73000 34.44700 1.000 41.05577 93 ASP A N 1
ATOM 515 C CA . ASP A 1 70 ? -26.55400 -31.17300 34.08100 1.000 44.95577 93 ASP A CA 1
ATOM 516 C C . ASP A 1 70 ? -27.63700 -31.60600 35.04700 1.000 46.14577 93 ASP A C 1
ATOM 517 O O . ASP A 1 70 ? -28.53900 -30.82500 35.35900 1.000 48.32577 93 ASP A O 1
ATOM 522 N N . ASP A 1 71 ? -27.53000 -32.80600 35.58900 1.000 49.69555 94 ASP A N 1
ATOM 523 C CA . ASP A 1 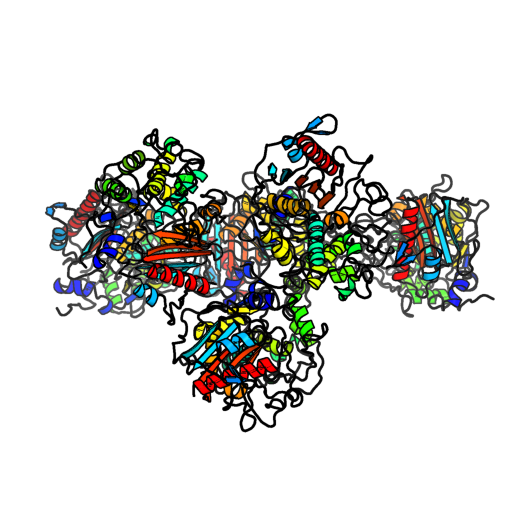71 ? -28.51700 -33.23100 36.56600 1.000 51.95555 94 ASP A CA 1
ATOM 524 C C . ASP A 1 71 ? -28.43000 -32.36700 37.81400 1.000 45.75555 94 ASP A C 1
ATOM 525 O O . ASP A 1 71 ? -29.44500 -31.90500 38.33100 1.000 46.89555 94 ASP A O 1
ATOM 530 N N . PHE A 1 72 ? -27.21700 -32.11500 38.28800 1.000 45.65430 95 PHE A N 1
ATOM 531 C CA . PHE A 1 72 ? -27.02900 -31.32700 39.50100 1.000 46.02430 95 PHE A CA 1
ATOM 532 C C . PHE A 1 72 ? -27.53100 -29.89900 39.30200 1.000 43.52430 95 PHE A C 1
ATOM 533 O O . PHE A 1 72 ? -28.22600 -29.33900 40.16600 1.000 40.13430 95 PHE A O 1
ATOM 541 N N . MET A 1 73 ? -27.20200 -29.30200 38.15500 1.000 41.13518 96 MET A N 1
ATOM 542 C CA . MET A 1 73 ? -27.63500 -27.93900 37.90200 1.000 39.94518 96 MET A CA 1
ATOM 543 C C . MET A 1 73 ? -29.15500 -27.86100 37.81400 1.000 45.37518 96 MET A C 1
ATOM 544 O O . MET A 1 73 ? -29.78500 -27.05500 38.51300 1.000 46.99518 96 MET A O 1
ATOM 549 N N . ARG A 1 74 ? -29.77600 -28.76600 37.05200 1.000 48.81099 97 ARG A N 1
ATOM 550 C CA . ARG A 1 74 ? -31.22700 -28.70300 36.89700 1.000 43.76099 97 ARG A CA 1
ATOM 551 C C . ARG A 1 74 ? -31.94700 -29.03500 38.19600 1.000 41.20099 97 ARG A C 1
ATOM 552 O O . ARG A 1 74 ? -32.83000 -28.28800 38.62500 1.000 47.64099 97 ARG A O 1
ATOM 560 N N . ARG A 1 75 ? -31.53600 -30.09500 38.88500 1.000 42.50570 98 ARG A N 1
ATOM 561 C CA . ARG A 1 75 ? -32.23500 -30.47700 40.10500 1.000 48.27570 98 ARG A CA 1
ATOM 562 C C . ARG A 1 75 ? -32.12900 -29.38500 41.15700 1.000 47.93570 98 ARG A C 1
ATOM 563 O O . ARG A 1 75 ? -33.08600 -29.12800 41.89300 1.000 45.24570 98 ARG A O 1
ATOM 571 N N . ASN A 1 76 ? -30.98700 -28.70400 41.22700 1.000 47.94796 99 ASN A N 1
ATOM 572 C CA . ASN A 1 76 ? -30.75800 -27.76600 42.31400 1.000 46.19796 99 ASN A CA 1
ATOM 573 C C . ASN A 1 76 ? -30.85000 -26.32000 41.86500 1.000 46.74796 99 ASN A C 1
ATOM 574 O O . ASN A 1 76 ? -30.62100 -25.41300 42.67600 1.000 48.94796 99 ASN A O 1
ATOM 579 N N . ARG A 1 77 ? -31.23800 -26.08700 40.61500 1.000 44.94126 100 ARG A N 1
ATOM 580 C CA . ARG A 1 77 ? -31.36400 -24.74400 40.04900 1.000 43.98126 100 ARG A CA 1
ATOM 581 C C . ARG A 1 77 ? -30.07800 -23.94000 40.22500 1.000 41.57126 100 ARG A C 1
ATOM 582 O O . ARG A 1 77 ? -30.04200 -22.86900 40.83000 1.000 48.40126 100 ARG A O 1
ATOM 590 N N . VAL A 1 78 ? -29.01100 -24.47700 39.67200 1.000 46.69662 101 VAL A N 1
ATOM 591 C CA . VAL A 1 78 ? -27.69000 -23.87700 39.78500 1.000 44.27662 101 VAL A CA 1
ATOM 592 C C . VAL A 1 78 ? -27.48000 -22.88900 38.65400 1.000 36.92662 101 VAL A C 1
ATOM 593 O O . VAL A 1 78 ? -27.73500 -23.21900 37.49100 1.000 37.50662 101 VAL A O 1
ATOM 597 N N . GLY A 1 79 ? -26.99000 -21.68700 38.98700 1.000 41.91887 102 GLY A N 1
ATOM 598 C CA . GLY A 1 79 ? -26.67300 -20.68900 37.97200 1.000 39.14887 102 GLY A CA 1
ATOM 599 C C . GLY A 1 79 ? -25.18700 -20.64200 37.63000 1.000 42.29887 102 GLY A C 1
ATOM 600 O O . GLY A 1 79 ? -24.80200 -20.03400 36.61900 1.000 37.39887 102 GLY A O 1
ATOM 601 N N . GLY A 1 80 ? -24.33800 -21.32000 38.42400 1.000 39.37575 103 GLY A N 1
ATOM 602 C CA . GLY A 1 80 ? -22.92800 -21.40300 38.05600 1.000 38.77575 103 GLY A CA 1
ATOM 603 C C . GLY A 1 80 ? -22.04200 -22.36400 38.83500 1.000 42.40575 103 GLY A C 1
ATOM 604 O O . GLY A 1 80 ? -22.13000 -22.43900 40.06100 1.000 40.92575 103 GLY A O 1
ATOM 605 N N . VAL A 1 81 ? -21.14800 -23.07800 38.15600 1.000 44.29482 104 VAL A N 1
ATOM 606 C CA . VAL A 1 81 ? -20.21300 -23.98000 38.82700 1.000 43.33482 104 VAL A CA 1
ATOM 607 C C . VAL A 1 81 ? -18.82200 -23.74400 38.25200 1.000 45.48482 104 VAL A C 1
ATOM 608 O O . VAL A 1 81 ? -18.64000 -23.75400 37.02500 1.000 47.33482 104 VAL A O 1
ATOM 612 N N . LEU A 1 82 ? -17.83900 -23.57100 39.13300 1.000 41.81051 105 LEU A N 1
ATOM 613 C CA . LEU A 1 82 ? -16.45600 -23.42300 38.70600 1.000 41.07051 105 LEU A CA 1
ATOM 614 C C . LEU A 1 82 ? -15.60800 -24.30600 39.60800 1.000 42.65051 105 LEU A C 1
ATOM 615 O O . LEU A 1 82 ? -15.63600 -24.16300 40.83400 1.000 42.34051 105 LEU A O 1
ATOM 620 N N . VAL A 1 83 ? -14.86900 -25.22400 38.99900 1.000 38.75838 106 VAL A N 1
ATOM 621 C CA . VAL A 1 83 ? -13.94100 -26.10000 39.70000 1.000 44.66838 106 VAL A CA 1
ATOM 622 C C . VAL A 1 83 ? -12.54200 -25.86800 39.13600 1.000 48.19838 106 VAL A C 1
ATOM 623 O O . VAL A 1 83 ? -12.29200 -26.13400 37.95000 1.000 49.97838 106 VAL A O 1
ATOM 627 N N . LEU A 1 84 ? -11.63800 -25.40100 40.00000 1.000 43.60362 107 LEU A N 1
ATOM 628 C CA . LEU A 1 84 ? -10.25400 -25.08600 39.68300 1.000 44.31362 107 LEU A CA 1
ATOM 629 C C . LEU A 1 84 ? -9.34500 -26.07500 40.39300 1.000 48.30362 107 LEU A C 1
ATOM 630 O O . LEU A 1 84 ? -9.48100 -26.29300 41.60800 1.000 46.89362 107 LEU A O 1
ATOM 635 N N . LYS A 1 85 ? -8.39400 -26.62900 39.64800 1.000 51.85760 108 LYS A N 1
ATOM 636 C CA . LYS A 1 85 ? -7.39400 -27.52900 40.20300 1.000 52.10760 108 LYS A CA 1
ATOM 637 C C . LYS A 1 85 ? -6.03300 -26.96700 39.85100 1.000 51.97760 108 LYS A C 1
ATOM 638 O O . LYS A 1 85 ? -5.70000 -26.82900 38.66600 1.000 51.84760 108 LYS A O 1
ATOM 644 N N . ASP A 1 86 ? -5.26100 -26.63600 40.88100 1.000 48.85379 109 ASP A N 1
ATOM 645 C CA . ASP A 1 86 ? -3.94800 -26.02400 40.71300 1.000 50.90379 109 ASP A CA 1
ATOM 646 C C . ASP A 1 86 ? -4.05500 -24.69400 39.95100 1.000 49.98379 109 ASP A C 1
ATOM 647 O O . ASP A 1 86 ? -3.16900 -24.32100 39.17800 1.000 53.15379 109 ASP A O 1
ATOM 652 N N . GLY A 1 87 ? -5.13800 -23.95200 40.18400 1.000 51.88583 110 GLY A N 1
ATOM 653 C CA . GLY A 1 87 ? -5.28000 -22.67300 39.51000 1.000 50.27583 110 GLY A CA 1
ATOM 654 C C . GLY A 1 87 ? -5.62500 -22.75500 38.04000 1.000 47.09583 110 GLY A C 1
ATOM 655 O O . GLY A 1 87 ? -5.49500 -21.75800 37.32600 1.000 48.21583 110 GLY A O 1
ATOM 656 N N . LYS A 1 88 ? -6.05200 -23.91500 37.56400 1.000 47.53922 111 LYS A N 1
ATOM 657 C CA . LYS A 1 88 ? -6.45600 -24.11500 36.18500 1.000 47.68922 111 LYS A CA 1
ATOM 658 C C . LYS A 1 88 ? -7.92500 -24.54300 36.16700 1.000 47.36922 111 LYS A C 1
ATOM 659 O O . LYS A 1 88 ? -8.40300 -25.22200 37.08700 1.000 49.69922 111 LYS A O 1
ATOM 665 N N . VAL A 1 89 ? -8.65600 -24.14800 35.12800 1.000 44.62978 112 VAL A N 1
ATOM 666 C CA . VAL A 1 89 ? -10.09800 -24.39900 35.09300 1.000 49.16978 112 VAL A CA 1
ATOM 667 C C . VAL A 1 89 ? -10.34100 -25.87000 34.75800 1.000 46.06978 112 VAL A C 1
ATOM 668 O O . VAL A 1 89 ? -10.11900 -26.30500 33.62600 1.000 46.01978 112 VAL A O 1
ATOM 672 N N . ALA A 1 90 ? -10.86900 -26.62700 35.72500 1.000 46.43460 113 ALA A N 1
ATOM 673 C CA . ALA A 1 90 ? -11.22800 -28.02500 35.48200 1.000 48.34460 113 ALA A CA 1
ATOM 674 C C . ALA A 1 90 ? -12.66400 -28.19700 35.03500 1.000 48.88460 113 ALA A C 1
ATOM 675 O O . ALA A 1 90 ? -12.95500 -29.12300 34.26700 1.000 50.46460 113 ALA A O 1
ATOM 677 N N . LEU A 1 91 ? -13.56100 -27.34600 35.53100 1.000 49.00311 114 LEU A N 1
ATOM 678 C CA . LEU A 1 91 ? -14.98000 -27.36700 35.18200 1.000 46.82311 114 LEU A CA 1
ATOM 679 C C . LEU A 1 91 ? -15.55100 -25.95700 35.22900 1.000 43.10311 114 LEU A C 1
ATOM 680 O O . LEU A 1 91 ? -15.30800 -25.21600 36.18200 1.000 44.61311 114 LEU A O 1
ATOM 685 N N . GLU A 1 92 ? -16.33300 -25.59900 34.21300 1.000 39.65019 115 GLU A N 1
ATOM 686 C CA . GLU A 1 92 ? -16.96100 -24.28200 34.19900 1.000 41.39019 115 GLU A CA 1
ATOM 687 C C . GLU A 1 92 ? -18.30800 -24.35600 33.48900 1.000 36.33019 115 GLU A C 1
ATOM 688 O O . GLU A 1 92 ? -18.36100 -24.58600 32.27700 1.000 36.54019 115 GLU A O 1
ATOM 694 N N . ARG A 1 93 ? -19.39300 -24.13700 34.23100 1.000 36.57896 116 ARG A N 1
ATOM 695 C CA . ARG A 1 93 ? -20.72400 -24.10400 33.63600 1.000 36.44896 116 ARG A CA 1
ATOM 696 C C . ARG A 1 93 ? -21.51700 -22.91500 34.15600 1.000 34.51896 116 ARG A C 1
ATOM 697 O O . ARG A 1 93 ? -21.39400 -22.53200 35.32100 1.000 38.74896 116 ARG A O 1
ATOM 705 N N . TYR A 1 94 ? -22.41700 -22.40900 33.31000 1.000 38.54318 117 TYR A N 1
ATOM 706 C CA . TYR A 1 94 ? -23.30600 -21.29800 33.63100 1.000 37.73318 117 TYR A CA 1
ATOM 707 C C . TYR A 1 94 ? -24.74900 -21.71700 33.38900 1.000 43.94318 117 TYR A C 1
ATOM 708 O O . TYR A 1 94 ? -25.03600 -22.54100 32.51400 1.000 49.41318 117 TYR A O 1
ATOM 717 N N . GLY A 1 95 ? -25.66500 -21.15200 34.17700 1.000 41.07460 118 GLY A N 1
ATOM 718 C CA . GLY A 1 95 ? -27.06600 -21.50900 34.08300 1.000 38.92460 118 GLY A CA 1
ATOM 719 C C . GLY A 1 95 ? -27.98600 -20.31400 34.25600 1.000 42.86460 118 GLY A C 1
ATOM 720 O O . GLY A 1 95 ? -27.53400 -19.17100 34.35900 1.000 42.34460 118 GLY A O 1
ATOM 721 N N . LEU A 1 96 ? -29.29900 -20.59700 34.21300 1.000 44.27175 119 LEU A N 1
ATOM 722 C CA . LEU A 1 96 ? -30.35700 -19.61000 34.47700 1.000 31.36175 119 LEU A CA 1
ATOM 723 C C . LEU A 1 96 ? -30.19800 -18.36900 33.61800 1.000 35.28175 119 LEU A C 1
ATOM 724 O O . LEU A 1 96 ? -30.68100 -17.30000 33.98200 1.000 39.85175 119 LEU A O 1
ATOM 729 N N . GLY A 1 97 ? -29.47700 -18.47700 32.50800 1.000 36.17541 120 GLY A N 1
ATOM 730 C CA . GLY A 1 97 ? -29.24300 -17.36000 31.62600 1.000 31.10541 120 GLY A CA 1
ATOM 731 C C . GLY A 1 97 ? -27.98100 -16.57500 31.91900 1.000 39.33541 120 GLY A C 1
ATOM 732 O O . GLY A 1 97 ? -27.67800 -15.62400 31.19000 1.000 37.43541 120 GLY A O 1
ATOM 733 N N . ASN A 1 98 ? -27.20200 -16.97400 32.91900 1.000 43.61663 121 ASN A N 1
ATOM 734 C CA . ASN A 1 98 ? -25.93200 -16.32200 33.19800 1.000 41.54663 121 ASN A CA 1
ATOM 735 C C . ASN A 1 98 ? -24.88700 -16.70900 32.15600 1.000 48.71663 121 ASN A C 1
ATOM 736 O O . ASN A 1 98 ? -24.93900 -17.79600 31.56400 1.000 45.98663 121 ASN A O 1
ATOM 741 N N . ASP A 1 99 ? -23.89600 -15.83400 31.98300 1.000 49.10921 122 ASP A N 1
ATOM 742 C CA . ASP A 1 99 ? -22.70900 -16.13300 31.18600 1.000 44.32921 122 ASP A CA 1
ATOM 743 C C . ASP A 1 99 ? -21.50300 -15.64900 31.97100 1.000 45.70921 122 ASP A C 1
ATOM 744 O O . ASP A 1 99 ? -21.63400 -15.21600 33.12000 1.000 45.20921 122 ASP A O 1
ATOM 749 N N . GLU A 1 100 ? -20.32600 -15.67800 31.33300 1.000 46.33561 123 GLU A N 1
ATOM 750 C CA . GLU A 1 100 ? -19.09900 -15.41300 32.07600 1.000 47.80561 123 GLU A CA 1
ATOM 751 C C . GLU A 1 100 ? -18.97900 -13.96200 32.51800 1.000 40.98561 123 GLU A C 1
ATOM 752 O O . GLU A 1 100 ? -18.12900 -13.67200 33.35700 1.000 46.32561 123 GLU A O 1
ATOM 758 N N . ARG A 1 101 ? -19.83600 -13.06400 32.05100 1.000 41.67220 124 ARG A N 1
ATOM 759 C CA . ARG A 1 101 ? -19.73700 -11.66500 32.42600 1.000 39.57220 124 ARG A CA 1
ATOM 760 C C . ARG A 1 101 ? -20.73300 -11.28000 33.50300 1.000 38.51220 124 ARG A C 1
ATOM 761 O O . ARG A 1 101 ? -20.68000 -10.16500 34.01700 1.000 48.47220 124 ARG A O 1
ATOM 769 N N . THR A 1 102 ? -21.57600 -12.20600 33.91600 1.000 46.89546 125 THR A N 1
ATOM 770 C CA . THR A 1 102 ? -22.54400 -11.96100 34.97400 1.000 50.14546 125 THR A CA 1
ATOM 771 C C . THR A 1 102 ? -21.89100 -11.75800 36.33400 1.000 41.13546 125 THR A C 1
ATOM 772 O O . THR A 1 102 ? -21.02000 -12.52700 36.74500 1.000 44.88546 125 THR A O 1
ATOM 776 N N . ARG A 1 103 ? -22.38600 -10.76900 37.06100 1.000 33.55818 126 ARG A N 1
ATOM 777 C CA . ARG A 1 103 ? -22.01100 -10.51200 38.44600 1.000 35.82818 126 ARG A CA 1
ATOM 778 C C . ARG A 1 103 ? -23.16300 -10.94400 39.34400 1.000 41.31818 126 ARG A C 1
ATOM 779 O O . ARG A 1 103 ? -24.28000 -10.42500 39.22900 1.000 48.37818 126 ARG A O 1
ATOM 787 N N . TRP A 1 104 ? -22.90100 -11.92400 40.19600 1.000 40.11322 127 TRP A N 1
ATOM 788 C CA . TRP A 1 104 ? -23.90800 -12.60300 40.99500 1.000 38.40322 127 TRP A CA 1
ATOM 789 C C . TRP A 1 104 ? -23.72300 -12.24400 42.47200 1.000 36.91322 127 TRP A C 1
ATOM 790 O O . TRP A 1 104 ? -22.59800 -12.24800 42.97900 1.000 40.53322 127 TRP A O 1
ATOM 801 N N . THR A 1 105 ? -24.82500 -11.98600 43.17800 1.000 38.19051 128 THR A N 1
ATOM 802 C CA . THR A 1 105 ? -24.73900 -11.61700 44.59100 1.000 36.71051 128 THR A CA 1
ATOM 803 C C . THR A 1 105 ? -24.36100 -12.81400 45.46600 1.000 38.94051 128 THR A C 1
ATOM 804 O O . THR A 1 105 ? -24.68200 -13.96700 45.16600 1.000 44.16051 128 THR A O 1
ATOM 808 N N . SER A 1 106 ? -23.67400 -12.51500 46.56900 1.000 40.40832 129 SER A N 1
ATOM 809 C CA . SER A 1 106 ? -22.91500 -13.47800 47.37400 1.000 38.91832 129 SER A CA 1
ATOM 810 C C . SER A 1 106 ? -23.61900 -13.98300 48.62600 1.000 39.75832 129 SER A C 1
ATOM 811 O O . SER A 1 106 ? -23.22400 -15.02500 49.15800 1.000 37.92832 129 SER A O 1
ATOM 814 N N . PHE A 1 107 ? -24.54000 -13.19900 49.18800 1.000 41.03035 130 PHE A N 1
ATOM 815 C CA . PHE A 1 107 ? -25.05900 -13.40400 50.53900 1.000 42.25035 130 PHE A CA 1
ATOM 816 C C . PHE A 1 107 ? -23.89300 -13.61300 51.49900 1.000 38.32035 130 PHE A C 1
ATOM 817 O O . PHE A 1 107 ? -22.82000 -13.02600 51.29300 1.000 40.42035 130 PHE A O 1
ATOM 825 N N . SER A 1 108 ? -24.04600 -14.49000 52.49200 1.000 36.86510 131 SER A N 1
ATOM 826 C CA . SER A 1 108 ? -23.05000 -14.58000 53.55500 1.000 40.33510 131 SER A CA 1
ATOM 827 C C . SER A 1 108 ? -21.67800 -15.02200 53.06200 1.000 40.83510 131 SER A C 1
ATOM 828 O O . SER A 1 108 ? -20.71400 -14.99100 53.83000 1.000 46.96510 131 SER A O 1
ATOM 831 N N . VAL A 1 109 ? -21.54800 -15.38400 51.78600 1.000 35.78543 132 VAL A N 1
ATOM 832 C CA . VAL A 1 109 ? -20.21900 -15.70600 51.27300 1.000 43.83543 132 VAL A CA 1
ATOM 833 C C . VAL A 1 109 ? -19.27100 -14.54000 51.48900 1.000 43.48543 132 VAL A C 1
ATOM 834 O O . VAL A 1 109 ? -18.10000 -14.72900 51.86300 1.000 37.99543 132 VAL A O 1
ATOM 838 N N . VAL A 1 110 ? -19.78000 -13.31500 51.33300 1.000 38.54036 133 VAL A N 1
ATOM 839 C CA . VAL A 1 110 ? -18.88700 -12.17000 51.41000 1.000 41.25036 133 VAL A CA 1
ATOM 840 C C . VAL A 1 110 ? -18.29700 -12.00400 52.80100 1.000 40.28036 133 VAL A C 1
ATOM 841 O O . VAL A 1 110 ? -17.28400 -11.31200 52.96500 1.000 37.57036 133 VAL A O 1
ATOM 845 N N . LYS A 1 111 ? -18.88700 -12.65100 53.80700 1.000 40.09218 134 LYS A N 1
ATOM 846 C CA . LYS A 1 111 ? -18.28200 -12.64500 55.13500 1.000 45.68218 134 LYS A CA 1
ATOM 847 C C . LYS A 1 111 ? -16.82300 -13.08300 55.07300 1.000 44.85218 134 LYS A C 1
ATOM 848 O O . LYS A 1 111 ? -15.93500 -12.41500 55.61900 1.000 41.47218 134 LYS A O 1
ATOM 854 N N . SER A 1 112 ? -16.54000 -14.16000 54.34300 1.000 44.48838 135 SER A N 1
ATOM 855 C CA . SER A 1 112 ? -15.15700 -14.60700 54.29800 1.000 43.57838 135 SER A CA 1
ATOM 856 C C . SER A 1 112 ? -14.29600 -13.55400 53.62800 1.000 39.12838 135 SER A C 1
ATOM 857 O O . SER A 1 112 ? -13.18600 -13.26300 54.09700 1.000 40.49838 135 SER A O 1
ATOM 860 N N . ILE A 1 113 ? -14.82800 -12.90900 52.58600 1.000 43.07513 136 ILE A N 1
ATOM 861 C CA . ILE A 1 113 ? -14.08200 -11.82300 51.95900 1.000 41.10513 136 ILE A CA 1
ATOM 862 C C . ILE A 1 113 ? -13.80900 -10.73200 52.98500 1.000 39.50513 136 ILE A C 1
ATOM 863 O O . ILE A 1 113 ? -12.64600 -10.37200 53.23900 1.000 37.76513 136 ILE A O 1
ATOM 868 N N . SER A 1 114 ? -14.85400 -10.30100 53.69900 1.000 37.21226 137 SER A N 1
ATOM 869 C CA . SER A 1 114 ? -14.64300 -9.29000 54.72200 1.000 37.88226 137 SER A CA 1
ATOM 870 C C . SER A 1 114 ? -13.55500 -9.75800 55.67600 1.000 40.30226 137 SER A C 1
ATOM 871 O O . SER A 1 114 ? -12.58800 -9.03400 55.94900 1.000 45.40226 137 SER A O 1
ATOM 874 N N . SER A 1 115 ? -13.63600 -11.02300 56.07900 1.000 35.69851 138 SER A N 1
ATOM 875 C CA . SER A 1 115 ? -12.70900 -11.53600 57.07000 1.000 43.64851 138 SER A CA 1
ATOM 876 C C . SER A 1 115 ? -11.28700 -11.51900 56.53500 1.000 42.13851 138 SER A C 1
ATOM 877 O O . SER A 1 115 ? -10.35300 -11.09200 57.23100 1.000 38.84851 138 SER A O 1
ATOM 880 N N . THR A 1 116 ? -11.11200 -11.93100 55.27900 1.000 39.15395 139 THR A N 1
ATOM 881 C CA . THR A 1 116 ? -9.78700 -11.87400 54.68500 1.000 40.64395 139 THR A CA 1
ATOM 882 C C . THR A 1 116 ? -9.27600 -10.44900 54.65100 1.000 37.38395 139 THR A C 1
ATOM 883 O O . THR A 1 116 ? -8.10800 -10.19500 54.96100 1.000 38.71395 139 THR A O 1
ATOM 887 N N . LEU A 1 117 ? -10.15500 -9.49500 54.33800 1.000 42.20528 140 LEU A N 1
ATOM 888 C CA . LEU A 1 117 ? -9.72400 -8.10400 54.30800 1.000 35.27528 140 LEU A CA 1
ATOM 889 C C . LEU A 1 117 ? -9.24600 -7.66200 55.68100 1.000 35.01528 140 LEU A C 1
ATOM 890 O O . LEU A 1 117 ? -8.24500 -6.95300 55.79000 1.000 38.74528 140 LEU A O 1
ATOM 895 N N . VAL A 1 118 ? -9.91100 -8.11000 56.74700 1.000 34.38252 141 VAL A N 1
ATOM 896 C CA . VAL A 1 118 ? -9.41700 -7.77500 58.07800 1.000 36.63252 141 VAL A CA 1
ATOM 897 C C . VAL A 1 118 ? -7.98500 -8.27700 58.24400 1.000 41.06252 141 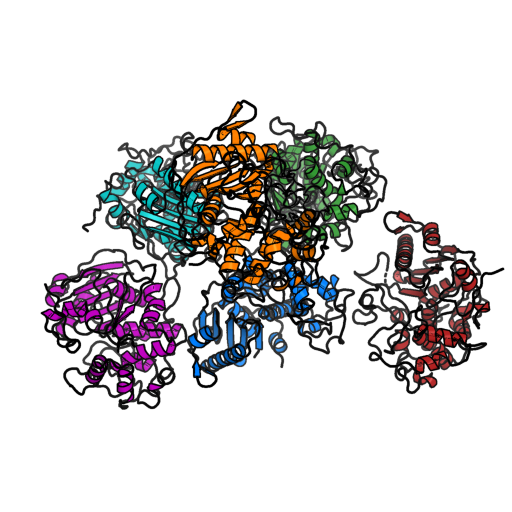VAL A C 1
ATOM 898 O O . VAL A 1 118 ? -7.09600 -7.53400 58.69300 1.000 42.02252 141 VAL A O 1
ATOM 902 N N . GLY A 1 119 ? -7.72000 -9.51000 57.79400 1.000 40.61420 142 GLY A N 1
ATOM 903 C CA . GLY A 1 119 ? -6.35700 -10.01800 57.80500 1.000 43.10420 142 GLY A CA 1
ATOM 904 C C . GLY A 1 119 ? -5.41300 -9.10400 57.04900 1.000 46.83420 142 GLY A C 1
ATOM 905 O O . GLY A 1 119 ? -4.32100 -8.78300 57.53400 1.000 44.92420 142 GLY A O 1
ATOM 906 N N . ALA A 1 120 ? -5.84700 -8.62600 55.87600 1.000 38.55174 143 ALA A N 1
ATOM 907 C CA . ALA A 1 120 ? -5.03000 -7.69200 55.11900 1.000 39.35174 143 ALA A CA 1
ATOM 908 C C . ALA A 1 120 ? -4.70300 -6.46400 55.95600 1.000 43.35174 143 ALA A C 1
ATOM 909 O O . ALA A 1 120 ? -3.53900 -6.03800 56.03000 1.000 45.87174 143 ALA A O 1
ATOM 911 N N . ALA A 1 121 ? -5.70100 -5.93200 56.66000 1.000 40.26846 144 ALA A N 1
ATOM 912 C CA . ALA A 1 121 ? -5.46500 -4.74200 57.46300 1.000 45.40846 144 ALA A CA 1
ATOM 913 C C . ALA A 1 121 ? -4.52700 -5.05400 58.60300 1.000 43.97846 144 ALA A C 1
ATOM 914 O O . ALA A 1 121 ? -3.71400 -4.21000 58.98900 1.000 44.24846 144 ALA A O 1
ATOM 916 N N . VAL A 1 122 ? -4.61600 -6.26600 59.14000 1.000 41.17010 145 VAL A N 1
ATOM 917 C CA . VAL A 1 122 ? -3.67800 -6.64700 60.17800 1.000 47.35010 145 VAL A CA 1
ATOM 918 C C . VAL A 1 122 ? -2.26600 -6.69400 59.62300 1.000 45.10010 145 VAL A C 1
ATOM 919 O O . VAL A 1 122 ? -1.31900 -6.23600 60.27100 1.000 46.19010 145 VAL A O 1
ATOM 923 N N . GLN A 1 123 ? -2.10600 -7.21600 58.40700 1.000 42.13887 146 GLN A N 1
ATOM 924 C CA . GLN A 1 123 ? -0.77400 -7.31600 57.83600 1.000 45.51887 146 GLN A CA 1
ATOM 925 C C . GLN A 1 123 ? -0.15100 -5.93700 57.65300 1.000 49.20887 146 GLN A C 1
ATOM 926 O O . GLN A 1 123 ? 1.06800 -5.79300 57.77100 1.000 49.33887 146 GLN A O 1
ATOM 932 N N . GLN A 1 124 ? -0.96200 -4.91800 57.35800 1.000 43.57395 147 GLN A N 1
ATOM 933 C CA . GLN A 1 124 ? -0.48900 -3.54700 57.15700 1.000 44.22395 147 GLN A CA 1
ATOM 934 C C . GLN A 1 124 ? -0.39300 -2.73500 58.44400 1.000 38.85395 147 GLN A C 1
ATOM 935 O O . GLN A 1 124 ? -0.08400 -1.53900 58.38100 1.000 37.40395 147 GLN A O 1
ATOM 941 N N . GLY A 1 125 ? -0.64700 -3.33900 59.60200 1.000 39.43552 148 GLY A N 1
ATOM 942 C CA . GLY A 1 125 ? -0.58900 -2.59000 60.84800 1.000 42.61552 148 GLY A CA 1
ATOM 943 C C . GLY A 1 125 ? -1.68900 -1.56200 61.04100 1.000 44.97552 148 GLY A C 1
ATOM 944 O O . GLY A 1 125 ? -1.55900 -0.68500 61.89700 1.000 39.20552 148 GLY A O 1
ATOM 945 N N . LEU A 1 126 ? -2.79500 -1.68000 60.30400 1.000 43.57621 149 LEU A N 1
ATOM 946 C CA . LEU A 1 126 ? -3.90600 -0.74500 60.40800 1.000 39.63621 149 LEU A CA 1
ATOM 947 C C . LEU A 1 126 ? -4.93700 -1.22500 61.41000 1.000 43.54621 149 LEU A C 1
ATOM 948 O O . LEU A 1 126 ? -5.62200 -0.40300 62.02600 1.000 52.88621 149 LEU A O 1
ATOM 953 N N . LEU A 1 127 ? -5.05000 -2.53800 61.58300 1.000 44.87954 150 LEU A N 1
ATOM 954 C CA . LEU A 1 127 ? -5.89300 -3.15400 62.59600 1.000 47.24954 150 LEU A CA 1
ATOM 955 C C . LEU A 1 127 ? -5.05200 -4.12600 63.41000 1.000 54.73954 150 LEU A C 1
ATOM 956 O O . LEU A 1 127 ? -4.05100 -4.67900 62.93100 1.000 49.64954 150 LEU A O 1
ATOM 961 N N . ALA A 1 128 ? -5.49500 -4.35100 64.64600 1.000 55.13970 151 ALA A N 1
ATOM 962 C CA . ALA A 1 128 ? -4.85200 -5.30900 65.53700 1.000 59.66970 151 ALA A CA 1
ATOM 963 C C . ALA A 1 128 ? -5.93500 -6.06800 66.28300 1.000 61.00970 151 ALA A C 1
ATOM 964 O O . ALA A 1 128 ? -6.89100 -5.46400 66.77800 1.000 64.06970 151 ALA A O 1
ATOM 966 N N . LEU A 1 129 ? -5.77100 -7.39100 66.36000 1.000 60.60793 152 LEU A N 1
ATOM 967 C CA . LEU A 1 129 ? -6.81600 -8.26700 66.88300 1.000 60.76793 152 LEU A CA 1
ATOM 968 C C . LEU A 1 129 ? -7.16200 -7.94300 68.33300 1.000 65.77793 152 LEU A C 1
ATOM 969 O O . LEU A 1 129 ? -8.32900 -8.02700 68.73600 1.000 63.09793 152 LEU A O 1
ATOM 974 N N . ASP A 1 130 ? -6.15900 -7.58500 69.13600 1.000 70.19506 153 ASP A N 1
ATOM 975 C CA . ASP A 1 130 ? -6.34000 -7.40200 70.57200 1.000 68.56506 153 ASP A CA 1
ATOM 976 C C . ASP A 1 130 ? -6.85400 -6.01700 70.93700 1.000 66.61506 153 ASP A C 1
ATOM 977 O O . ASP A 1 130 ? -7.08700 -5.75400 72.12200 1.000 59.48506 153 ASP A O 1
ATOM 982 N N . GLN A 1 131 ? -7.04800 -5.15000 69.95800 1.000 63.27437 154 GLN A N 1
ATOM 983 C CA . GLN A 1 131 ? -7.45300 -3.77800 70.17900 1.000 59.90437 154 GLN A CA 1
ATOM 984 C C . GLN A 1 131 ? -8.96700 -3.69700 70.39100 1.000 66.73437 154 GLN A C 1
ATOM 985 O O . GLN A 1 131 ? -9.72800 -4.46700 69.79200 1.000 65.92437 154 GLN A O 1
ATOM 991 N N . PRO A 1 132 ? -9.43800 -2.76400 71.22100 1.000 62.12150 155 PRO A N 1
ATOM 992 C CA . PRO A 1 132 ? -10.88200 -2.66300 71.45100 1.000 62.27150 155 PRO A CA 1
ATOM 993 C C . PRO A 1 132 ? -11.59200 -2.02600 70.27300 1.000 60.92150 155 PRO A C 1
ATOM 994 O O . PRO A 1 132 ? -11.10600 -1.08400 69.64400 1.000 67.15150 155 PRO A O 1
ATOM 998 N N . VAL A 1 133 ? -12.80200 -2.51800 70.03000 1.000 58.98149 156 VAL A N 1
ATOM 999 C CA . VAL A 1 133 ? -13.53300 -2.10200 68.84300 1.000 61.13149 156 VAL A CA 1
ATOM 1000 C C . VAL A 1 133 ? -13.94800 -0.64200 68.93900 1.000 68.17149 156 VAL A C 1
ATOM 1001 O O . VAL A 1 133 ? -13.95800 0.07700 67.92900 1.000 68.95149 156 VAL A O 1
ATOM 1005 N N . ASP A 1 134 ? -14.24500 -0.16200 70.15300 1.000 69.56574 157 ASP A N 1
ATOM 1006 C CA . ASP A 1 134 ? -14.64400 1.23400 70.33700 1.000 66.79574 157 ASP A CA 1
ATOM 1007 C C . ASP A 1 134 ? -13.50000 2.20200 70.04700 1.000 63.06574 157 ASP A C 1
ATOM 1008 O O . ASP A 1 134 ? -13.75700 3.36000 69.69500 1.000 62.51574 157 ASP A O 1
ATOM 1013 N N . LYS A 1 135 ? -12.24600 1.74400 70.16300 1.000 62.34561 158 LYS A N 1
ATOM 1014 C CA . LYS A 1 135 ? -11.10300 2.54700 69.72000 1.000 64.52561 158 LYS A CA 1
ATOM 1015 C C . LYS A 1 135 ? -11.20800 2.89500 68.23800 1.000 61.79561 158 LYS A C 1
ATOM 1016 O O . LYS A 1 135 ? -10.88600 4.01900 67.83300 1.000 59.98561 158 LYS A O 1
ATOM 1022 N N . TYR A 1 136 ? -11.63900 1.94000 67.40600 1.000 60.47469 159 TYR A N 1
ATOM 1023 C CA . TYR A 1 136 ? -11.77900 2.24700 65.98700 1.000 58.23469 159 TYR A CA 1
ATOM 1024 C C . TYR A 1 136 ? -13.12600 2.89300 65.68100 1.000 57.55469 159 TYR A C 1
ATOM 1025 O O . TYR A 1 136 ? -13.21000 3.72800 64.77500 1.000 58.26469 159 TYR A O 1
ATOM 1034 N N . LEU A 1 137 ? -14.17300 2.55300 66.42900 1.000 57.50629 160 LEU A N 1
ATOM 1035 C CA . LEU A 1 137 ? -15.53100 3.03800 66.17700 1.000 54.11629 160 LEU A CA 1
ATOM 1036 C C . LEU A 1 137 ? -16.07200 3.66000 67.45300 1.000 56.87629 160 LEU A C 1
ATOM 1037 O O . LEU A 1 137 ? -16.84000 3.02300 68.19400 1.000 53.70629 160 LEU A O 1
ATOM 1042 N N . PRO A 1 138 ? -15.74100 4.92800 67.71000 1.000 59.89902 161 PRO A N 1
ATOM 1043 C CA . PRO A 1 138 ? -16.15600 5.56100 68.97200 1.000 59.88902 161 PRO A CA 1
ATOM 1044 C C . PRO A 1 138 ? -17.66500 5.67400 69.14500 1.000 55.77902 161 PRO A C 1
ATOM 1045 O O . PRO A 1 138 ? -18.12200 5.85100 70.28200 1.000 52.02902 161 PRO A O 1
ATOM 1049 N N . SER A 1 139 ? -18.46000 5.55700 68.07800 1.000 53.32545 162 SER A N 1
ATOM 1050 C CA . SER A 1 139 ? -19.90600 5.52800 68.28400 1.000 52.06545 162 SER A CA 1
ATOM 1051 C C . SER A 1 139 ? -20.35800 4.28400 69.03500 1.000 46.98545 162 SER A C 1
ATOM 1052 O O . SER A 1 139 ? -21.48500 4.26300 69.53200 1.000 45.54545 162 SER A O 1
ATOM 1055 N N . LEU A 1 140 ? -19.49900 3.27600 69.18300 1.000 53.05440 163 LEU A N 1
ATOM 1056 C CA . LEU A 1 140 ? -19.85700 2.09900 69.95900 1.000 51.68440 163 LEU A CA 1
ATOM 1057 C C . LEU A 1 140 ? -19.53500 2.24500 71.42800 1.000 53.89440 163 LEU A C 1
ATOM 1058 O O . LEU A 1 140 ? -19.87400 1.34800 72.20600 1.000 57.54440 163 LEU A O 1
ATOM 1063 N N . ALA A 1 141 ? -18.93600 3.36400 71.82600 1.000 56.61610 164 ALA A N 1
ATOM 1064 C CA . ALA A 1 141 ? -18.75700 3.65200 73.24000 1.000 56.70610 164 ALA A CA 1
ATOM 1065 C C . ALA A 1 141 ? -20.12100 3.77000 73.91300 1.000 56.07610 164 ALA A C 1
ATOM 1066 O O . ALA A 1 141 ? -21.07000 4.31200 73.33900 1.000 50.83610 164 ALA A O 1
ATOM 1068 N N . GLY A 1 142 ? -20.22000 3.23200 75.12600 1.000 55.70521 165 GLY A N 1
ATOM 1069 C CA . GLY A 1 142 ? -21.46300 3.19800 75.86600 1.000 56.43521 165 GLY A CA 1
ATOM 1070 C C . GLY A 1 142 ? -22.43300 2.11300 75.45900 1.000 60.97521 165 GLY A C 1
ATOM 1071 O O . GLY A 1 142 ? -23.56700 2.09300 75.96000 1.000 60.49521 165 GLY A O 1
ATOM 1072 N N . SER A 1 143 ? -22.04100 1.23000 74.54700 1.000 58.93695 166 SER A N 1
ATOM 1073 C CA . SER A 1 143 ? -22.84300 0.08300 74.16100 1.000 55.54695 166 SER A CA 1
ATOM 1074 C C . SER A 1 143 ? -22.30500 -1.16200 74.86800 1.000 58.63695 166 SER A C 1
ATOM 1075 O O . SER A 1 143 ? -21.38600 -1.09800 75.68400 1.000 63.11695 166 SER A O 1
ATOM 1078 N N . ALA A 1 144 ? -22.90500 -2.31200 74.58000 1.000 49.51052 167 ALA A N 1
ATOM 1079 C CA . ALA A 1 144 ? -22.31500 -3.53100 75.10400 1.000 57.97052 167 ALA A CA 1
ATOM 1080 C C . ALA A 1 144 ? -20.99600 -3.85600 74.41100 1.000 60.83052 167 ALA A C 1
ATOM 1081 O O . ALA A 1 144 ? -20.14600 -4.52800 75.00300 1.000 56.08052 167 ALA A O 1
ATOM 1083 N N . TYR A 1 145 ? -20.76200 -3.29100 73.22300 1.000 59.50265 168 TYR A N 1
ATOM 1084 C CA . TYR A 1 145 ? -19.57900 -3.60400 72.43600 1.000 58.46265 168 TYR A CA 1
ATOM 1085 C C . TYR A 1 145 ? -18.33400 -2.86400 72.90200 1.000 56.55265 168 TYR A C 1
ATOM 1086 O O . TYR A 1 145 ? -17.22200 -3.22600 72.49000 1.000 48.32265 168 TYR A O 1
ATOM 1095 N N . GLN A 1 146 ? -18.48900 -1.87200 73.77000 1.000 56.85652 169 GLN A N 1
ATOM 1096 C CA . GLN A 1 146 ? -17.32700 -1.24600 74.38000 1.000 60.55652 169 GLN A CA 1
ATOM 1097 C C . GLN A 1 146 ? -16.47700 -2.29500 75.08700 1.000 61.26652 169 GLN A C 1
ATOM 1098 O O . GLN A 1 146 ? -16.98500 -3.09800 75.87400 1.000 55.71652 169 GLN A O 1
ATOM 1104 N N . GLY A 1 147 ? -15.18400 -2.31100 74.78500 1.000 62.62818 170 GLY A N 1
ATOM 1105 C CA . GLY A 1 147 ? -14.27700 -3.26200 75.38900 1.000 61.03818 170 GLY A CA 1
ATOM 1106 C C . GLY A 1 147 ? -14.11800 -4.57600 74.65300 1.000 59.10818 170 GLY A C 1
ATOM 1107 O O . GLY A 1 147 ? -13.16900 -5.31500 74.93500 1.000 59.28818 170 GLY A O 1
ATOM 1108 N N . VAL A 1 148 ? -15.02500 -4.90600 73.73700 1.000 59.36494 171 VAL A N 1
ATOM 1109 C CA . VAL A 1 148 ? -14.87200 -6.12000 72.94400 1.000 61.41494 171 VAL A CA 1
ATOM 1110 C C . VAL A 1 148 ? -13.75700 -5.91400 71.92700 1.000 61.53494 171 VAL A C 1
ATOM 1111 O O . VAL A 1 148 ? -13.67400 -4.86700 71.27100 1.000 58.60494 171 VAL A O 1
ATOM 1115 N N . THR A 1 149 ? -12.86900 -6.89300 71.81900 1.000 59.35655 172 THR A N 1
ATOM 1116 C CA . THR A 1 149 ? -11.74000 -6.76700 70.91500 1.000 62.51655 172 THR A CA 1
ATOM 1117 C C . THR A 1 149 ? -12.10500 -7.21200 69.50300 1.000 62.46655 172 THR A C 1
ATOM 1118 O O . THR A 1 149 ? -13.09700 -7.91000 69.27400 1.000 59.61655 172 THR A O 1
ATOM 1122 N N . VAL A 1 150 ? -11.27600 -6.78300 68.55000 1.000 60.39040 173 VAL A N 1
ATOM 1123 C CA . VAL A 1 150 ? -11.46200 -7.14300 67.14700 1.000 56.11040 173 VAL A CA 1
ATOM 1124 C C . VAL A 1 150 ? -11.54200 -8.65100 67.00600 1.000 59.99040 173 VAL A C 1
ATOM 1125 O O . VAL A 1 150 ? -12.36400 -9.18600 66.24400 1.000 60.69040 173 VAL A O 1
ATOM 1129 N N . GLU A 1 151 ? -10.68300 -9.35500 67.74600 1.000 53.21517 174 GLU A N 1
ATOM 1130 C CA . GLU A 1 151 ? -10.66900 -10.81100 67.71800 1.000 58.34517 174 GLU A CA 1
ATOM 1131 C C . GLU A 1 151 ? -12.01600 -11.38700 68.12000 1.000 59.91517 174 GLU A C 1
ATOM 1132 O O . GLU A 1 151 ? -12.60100 -12.20100 67.39400 1.000 60.05517 174 GLU A O 1
ATOM 1138 N N . GLN A 1 152 ? -12.55900 -10.92200 69.24100 1.000 63.61407 175 GLN A N 1
ATOM 1139 C CA . GLN A 1 152 ? -13.83600 -11.44900 69.68700 1.000 57.50407 175 GLN A CA 1
ATOM 1140 C C . GLN A 1 152 ? -14.92000 -11.20500 68.65600 1.000 60.77407 175 GLN A C 1
ATOM 1141 O O . GLN A 1 152 ? -15.82500 -12.03100 68.50300 1.000 65.53407 175 GLN A O 1
ATOM 1147 N N . VAL A 1 153 ? -14.83500 -10.09200 67.92600 1.000 59.66828 176 VAL A N 1
ATOM 1148 C CA . VAL A 1 153 ? -15.81900 -9.82200 66.88500 1.000 61.70828 176 VAL A CA 1
ATOM 1149 C C . VAL A 1 153 ? -15.65500 -10.78800 65.71800 1.000 63.42828 176 VAL A C 1
ATOM 1150 O O . VAL A 1 153 ? -16.64600 -11.28300 65.16800 1.000 58.22828 176 VAL A O 1
ATOM 1154 N N . LEU A 1 154 ? -14.40800 -11.04300 65.29300 1.000 67.78370 177 LEU A N 1
ATOM 1155 C CA . LEU A 1 154 ? -14.19200 -11.97500 64.18100 1.000 67.08370 177 LEU A CA 1
ATOM 1156 C C . LEU A 1 154 ? -14.72600 -13.37400 64.47200 1.000 66.64370 177 LEU A C 1
ATOM 1157 O O . LEU A 1 154 ? -15.19400 -14.06600 63.55800 1.000 65.20370 177 LEU A O 1
ATOM 1162 N N . GLN A 1 155 ? -14.71100 -13.78600 65.73500 1.000 64.97838 178 GLN A N 1
ATOM 1163 C CA . GLN A 1 155 ? -15.05700 -15.14300 66.12600 1.000 63.89838 178 GLN A CA 1
ATOM 1164 C C . GLN A 1 155 ? -16.48500 -15.26100 66.61500 1.000 64.60838 178 GLN A C 1
ATOM 1165 O O . GLN A 1 155 ? -16.88100 -16.33500 67.07600 1.000 60.72838 178 GLN A O 1
ATOM 1171 N N . MET A 1 156 ? -17.27100 -14.19000 66.49700 1.000 65.55864 179 MET A N 1
ATOM 1172 C CA . MET A 1 156 ? -18.64900 -14.17300 66.97200 1.000 59.15864 179 MET A CA 1
ATOM 1173 C C . MET A 1 156 ? -18.69300 -14.50400 68.46100 1.000 58.74864 179 MET A C 1
ATOM 1174 O O . MET A 1 156 ? -19.52700 -15.28900 68.91800 1.000 64.94864 179 MET A O 1
ATOM 1179 N N . SER A 1 157 ? -17.79000 -13.90200 69.23100 1.000 53.26044 180 SER A N 1
ATOM 1180 C CA . SER A 1 157 ? -17.65100 -14.26900 70.63400 1.000 62.73044 180 SER A CA 1
ATOM 1181 C C . SER A 1 157 ? -17.76400 -13.04300 71.51600 1.000 61.32044 180 SER A C 1
ATOM 1182 O O . SER A 1 157 ? -17.26300 -13.03100 72.64300 1.000 67.22044 180 SER A O 1
ATOM 1185 N N . SER A 1 158 ? -18.44700 -12.01400 71.02400 1.000 60.76078 181 SER A N 1
ATOM 1186 C CA . SER A 1 158 ? -18.59000 -10.79600 71.80700 1.000 61.74078 181 SER A CA 1
ATOM 1187 C C . SER A 1 158 ? -19.42900 -11.04200 73.04900 1.000 63.91078 181 SER A C 1
ATOM 1188 O O . SER A 1 158 ? -19.21400 -10.39300 74.07900 1.000 65.89078 181 SER A O 1
ATOM 1191 N N . GLY A 1 159 ? -20.37100 -11.98400 72.97500 1.000 64.84434 182 GLY A N 1
ATOM 1192 C CA . GLY A 1 159 ? -21.28900 -12.25000 74.06200 1.000 67.38434 182 GLY A CA 1
ATOM 1193 C C . GLY A 1 159 ? -22.50600 -11.35500 74.09200 1.000 68.75434 182 GLY A C 1
ATOM 1194 O O . GLY A 1 159 ? -23.31300 -11.45800 75.02300 1.000 72.51434 182 GLY A O 1
ATOM 1195 N N . VAL A 1 160 ? -22.67700 -10.50700 73.08900 1.000 65.91167 183 VAL A N 1
ATOM 1196 C CA . VAL A 1 160 ? -23.79000 -9.57200 73.02700 1.000 62.80167 183 VAL A CA 1
ATOM 1197 C C . VAL A 1 160 ? -25.02900 -10.30300 72.52700 1.000 59.10167 183 VAL A C 1
ATOM 1198 O O . VAL A 1 160 ? -24.95000 -11.12400 71.60600 1.000 54.42167 183 VAL A O 1
ATOM 1202 N N . ARG A 1 161 ? -26.17900 -10.01800 73.13800 1.000 57.18691 184 ARG A N 1
ATOM 1203 C CA . ARG A 1 161 ? -27.42200 -10.66300 72.72100 1.000 62.32691 184 ARG A CA 1
ATOM 1204 C C . ARG A 1 161 ? -27.79600 -10.31800 71.28500 1.000 57.20691 184 ARG A C 1
ATOM 1205 O O . ARG A 1 161 ? -27.84200 -9.14600 70.90300 1.000 58.50691 184 ARG A O 1
ATOM 1213 N N . TRP A 1 162 ? -28.09200 -11.35100 70.49800 1.000 55.12464 185 TRP A N 1
ATOM 1214 C CA . TRP A 1 162 ? -28.42500 -11.17000 69.09400 1.000 49.23464 185 TRP A CA 1
ATOM 1215 C C . TRP A 1 162 ? -29.43000 -12.22800 68.66900 1.000 52.30464 185 TRP A C 1
ATOM 1216 O O . TRP A 1 162 ? -29.23800 -13.41500 68.94100 1.000 52.28464 185 TRP A O 1
ATOM 1227 N N . ASN A 1 163 ? -30.49800 -11.78500 68.00200 1.000 52.61223 186 ASN A N 1
ATOM 1228 C CA . ASN A 1 163 ? -31.52000 -12.65800 67.43700 1.000 53.21223 186 ASN A CA 1
ATOM 1229 C C . ASN A 1 163 ? -31.35600 -12.72300 65.92500 1.000 53.87223 186 ASN A C 1
ATOM 1230 O O . ASN A 1 163 ? -31.67700 -11.76000 65.21900 1.000 55.29223 186 ASN A O 1
ATOM 1235 N N . GLU A 1 164 ? -30.89600 -13.87100 65.42400 1.000 50.60724 187 GLU A N 1
ATOM 1236 C CA . GLU A 1 164 ? -30.64800 -14.00500 63.99700 1.000 50.58724 187 GLU A CA 1
ATOM 1237 C C . GLU A 1 164 ? -31.86900 -14.48800 63.21400 1.000 57.61724 187 GLU A C 1
ATOM 1238 O O . GLU A 1 164 ? -31.86200 -14.42200 61.97900 1.000 61.72724 187 GLU A O 1
ATOM 1244 N N . THR A 1 165 ? -32.92100 -14.95000 63.88800 1.000 56.17715 188 THR A N 1
ATOM 1245 C CA . THR A 1 165 ? -34.04200 -15.54600 63.17400 1.000 57.85715 188 THR A CA 1
ATOM 1246 C C . THR A 1 165 ? -34.71500 -14.51700 62.27600 1.000 60.30715 188 THR A C 1
ATOM 1247 O O . THR A 1 165 ? -35.03700 -13.41300 62.71300 1.000 62.63715 188 THR A O 1
ATOM 1251 N N . TYR A 1 166 ? -35.06800 -14.88200 61.05000 1.000 57.87857 189 TYR A N 1
ATOM 1252 C CA . TYR A 1 166 ? -35.64600 -13.88400 60.11100 1.000 58.93857 189 TYR A CA 1
ATOM 1253 C C . TYR A 1 166 ? -37.16900 -13.78900 60.25800 1.000 62.48857 189 TYR A C 1
ATOM 1254 O O . TYR A 1 166 ? -37.72800 -12.75100 59.93300 1.000 62.37857 189 TYR A O 1
ATOM 1263 N N . ARG A 1 167 ? -37.83700 -14.84400 60.70900 1.000 73.45342 190 ARG A N 1
ATOM 1264 C CA . ARG A 1 167 ? -39.32200 -14.80800 60.74200 1.000 68.42342 190 ARG A CA 1
ATOM 1265 C C . ARG A 1 167 ? -39.78400 -13.95600 61.91800 1.000 61.18342 190 ARG A C 1
ATOM 1266 O O . ARG A 1 167 ? -40.97600 -13.65800 61.97000 1.000 63.93342 190 ARG A O 1
ATOM 1274 N N . ASP A 1 168 ? -38.88600 -13.63300 62.84000 1.000 59.44451 191 ASP A N 1
ATOM 1275 C CA . ASP A 1 168 ? -39.25000 -12.68100 63.91500 1.000 57.64451 191 ASP A CA 1
ATOM 1276 C C . ASP A 1 168 ? -39.04400 -11.29000 63.32500 1.000 60.45451 191 ASP A C 1
ATOM 1277 O O . ASP A 1 168 ? -37.90300 -10.92300 63.08800 1.000 61.84451 191 ASP A O 1
ATOM 1282 N N . PRO A 1 169 ? -40.10400 -10.51600 63.03600 1.000 60.76861 192 PRO A N 1
ATOM 1283 C CA . PRO A 1 169 ? -39.92100 -9.21900 62.41600 1.000 55.33861 192 PRO A CA 1
ATOM 1284 C C . PRO A 1 169 ? -39.19800 -8.31000 63.41400 1.000 56.84861 192 PRO A C 1
ATOM 1285 O O . PRO A 1 169 ? -38.61700 -7.34500 62.99800 1.000 60.44861 192 PRO A O 1
ATOM 1289 N N . LYS A 1 170 ? -39.24500 -8.66300 64.69800 1.000 53.25462 193 LYS A N 1
ATOM 1290 C CA . LYS A 1 170 ? -38.57000 -7.86700 65.74700 1.000 58.08462 193 LYS A CA 1
ATOM 1291 C C . LYS A 1 170 ? -37.20300 -8.48700 66.02200 1.000 59.23462 193 LYS A C 1
ATOM 1292 O O . LYS A 1 170 ? -36.66200 -8.25800 67.11200 1.000 58.13462 193 LYS A O 1
ATOM 1298 N N . SER A 1 171 ? -36.68500 -9.24700 65.05900 1.000 55.87941 194 SER A N 1
ATOM 1299 C CA . SER A 1 171 ? -35.36600 -9.89100 65.23500 1.000 57.74941 194 SER A CA 1
ATOM 1300 C C . SER A 1 171 ? -34.26600 -8.87300 64.96700 1.000 56.55941 194 SER A C 1
ATOM 1301 O O . SER A 1 171 ? -34.49400 -7.94300 64.19400 1.000 57.13941 194 SER A O 1
ATOM 1304 N N . ASP A 1 172 ? -33.10300 -9.09300 65.56300 1.000 52.78746 195 ASP A N 1
ATOM 1305 C CA . ASP A 1 172 ? -32.00800 -8.18000 65.29200 1.000 49.88746 195 ASP A CA 1
ATOM 1306 C C . ASP A 1 172 ? -31.60100 -8.24100 63.82200 1.000 51.88746 195 ASP A C 1
ATOM 1307 O O . ASP A 1 172 ? -31.32000 -7.21000 63.21300 1.000 52.82746 195 ASP A O 1
ATOM 1312 N N . ARG A 1 173 ? -31.57400 -9.43200 63.22700 1.000 50.71831 196 ARG A N 1
ATOM 1313 C CA . ARG A 1 173 ? -31.30700 -9.52200 61.79300 1.000 52.61831 196 ARG A CA 1
ATOM 1314 C C . ARG A 1 173 ? -32.34700 -8.75500 60.98400 1.000 49.45831 196 ARG A C 1
ATOM 1315 O O . ARG A 1 173 ? -32.01000 -8.06700 60.01100 1.000 48.97831 196 ARG A O 1
ATOM 1323 N N . ARG A 1 174 ? -33.61200 -8.81900 61.40300 1.000 53.63527 197 ARG A N 1
ATOM 1324 C CA . ARG A 1 174 ? -34.67600 -8.18400 60.63500 1.000 49.27527 197 ARG A CA 1
ATOM 1325 C C . ARG A 1 174 ? -34.67000 -6.68500 60.81800 1.000 51.09527 197 ARG A C 1
ATOM 1326 O O . ARG A 1 174 ? -34.97600 -5.95000 59.87200 1.000 48.35527 197 ARG A O 1
ATOM 1334 N N . GLN A 1 175 ? -34.25300 -6.21200 61.99500 1.000 50.19796 198 GLN A N 1
ATOM 1335 C CA . GLN A 1 175 ? -34.02800 -4.78400 62.17200 1.000 47.31796 198 GLN A CA 1
ATOM 1336 C C . GLN A 1 175 ? -32.81700 -4.31000 61.37300 1.000 45.74796 198 GLN A C 1
ATOM 1337 O O . GLN A 1 175 ? -32.82100 -3.19100 60.85300 1.000 51.14796 198 GLN A O 1
ATOM 1343 N N . MET A 1 176 ? -31.77000 -5.13700 61.26800 1.000 45.37961 199 MET A N 1
ATOM 1344 C CA . MET A 1 176 ? -30.61900 -4.77000 60.44600 1.000 42.41961 199 MET A CA 1
ATOM 1345 C C . MET A 1 176 ? -31.05000 -4.58100 58.99600 1.000 41.39961 199 MET A C 1
ATOM 1346 O O . MET A 1 176 ? -30.72200 -3.56700 58.36600 1.000 42.45961 199 MET A O 1
ATOM 1351 N N . PHE A 1 177 ? -31.81500 -5.53500 58.45600 1.000 37.52639 200 PHE A N 1
ATOM 1352 C CA . PHE A 1 177 ? -32.33700 -5.34600 57.10500 1.000 37.01639 200 PHE A CA 1
ATOM 1353 C C . PHE A 1 177 ? -33.23800 -4.10500 57.03400 1.000 44.27639 200 PHE A C 1
ATOM 1354 O O . PHE A 1 177 ? -33.22100 -3.36900 56.03400 1.000 39.47639 200 PHE A O 1
ATOM 1362 N N . ASP A 1 178 ? -34.03000 -3.84800 58.08800 1.000 39.09558 201 ASP A N 1
ATOM 1363 C CA . ASP A 1 178 ? -34.85400 -2.64400 58.10100 1.000 40.19558 201 ASP A CA 1
ATOM 1364 C C . ASP A 1 178 ? -34.00100 -1.39000 57.95100 1.000 43.46558 201 ASP A C 1
ATOM 1365 O O . ASP A 1 178 ? -34.33700 -0.47700 57.18400 1.000 43.71558 201 ASP A O 1
ATOM 1370 N N . ALA A 1 179 ? -32.89100 -1.32800 58.69100 1.000 40.37066 202 ALA A N 1
ATOM 1371 C CA . ALA A 1 179 ? -32.00400 -0.17700 58.59400 1.000 41.59066 202 ALA A CA 1
ATOM 1372 C C . ALA A 1 179 ? -31.40400 -0.07700 57.20400 1.000 40.92066 202 ALA A C 1
ATOM 1373 O O . ALA A 1 179 ? -31.30400 1.01700 56.64000 1.000 41.45066 202 ALA A O 1
ATOM 1375 N N . GLN A 1 180 ? -31.03800 -1.21900 56.62000 1.000 42.59264 203 GLN A N 1
ATOM 1376 C CA . GLN A 1 180 ? -30.52400 -1.20200 55.25700 1.000 42.27264 203 GLN A CA 1
ATOM 1377 C C . GLN A 1 180 ? -31.56100 -0.60500 54.31500 1.000 42.58264 203 GLN A C 1
ATOM 1378 O O . GLN A 1 180 ? -31.20800 0.11900 53.37500 1.000 35.60264 203 GLN A O 1
ATOM 1384 N N . LEU A 1 181 ? -32.84000 -0.97900 54.51400 1.000 42.44255 204 LEU A N 1
ATOM 1385 C CA . LEU A 1 181 ? -33.95200 -0.48500 53.70200 1.000 41.80255 204 LEU A CA 1
ATOM 1386 C C . LEU A 1 181 ? -34.26100 0.98700 53.94100 1.000 38.82255 204 LEU A C 1
ATOM 1387 O O . LEU A 1 181 ? -34.77800 1.65600 53.03800 1.000 40.87255 204 LEU A O 1
ATOM 1392 N N . ALA A 1 182 ? -34.00700 1.49800 55.14700 1.000 35.36266 205 ALA A N 1
ATOM 1393 C CA . ALA A 1 182 ? -34.14100 2.93600 55.38800 1.000 39.80266 205 ALA A CA 1
ATOM 1394 C C . ALA A 1 182 ? -33.06500 3.74400 54.67100 1.000 43.46266 205 ALA A C 1
ATOM 1395 O O . ALA A 1 182 ? -33.23000 4.95100 54.49700 1.000 49.31266 205 ALA A O 1
ATOM 1397 N N . GLU A 1 183 ? -31.97300 3.10400 54.25600 1.000 43.30851 206 GLU A N 1
ATOM 1398 C CA . GLU A 1 183 ? -30.87400 3.75100 53.53100 1.000 46.55851 206 GLU A CA 1
ATOM 1399 C C . GLU A 1 183 ? -30.27900 4.94700 54.28400 1.000 48.63851 206 GLU A C 1
ATOM 1400 O O . GLU A 1 183 ? -29.89200 5.94800 53.67900 1.000 44.55851 206 GLU A O 1
ATOM 1406 N N . ARG A 1 184 ? -30.15800 4.83900 55.61200 1.000 56.74118 207 ARG A N 1
ATOM 1407 C CA . ARG A 1 184 ? -29.52200 5.90800 56.38300 1.000 54.35118 207 ARG A CA 1
ATOM 1408 C C . ARG A 1 184 ? -28.15200 5.47700 56.89200 1.000 55.62118 207 ARG A C 1
ATOM 1409 O O . ARG A 1 184 ? -28.02600 4.38600 57.47400 1.000 53.34118 207 ARG A O 1
ATOM 1417 N N . PRO A 1 185 ? -27.10500 6.28000 56.67700 1.000 48.03463 208 PRO A N 1
ATOM 1418 C CA . PRO A 1 185 ? -25.78900 5.90900 57.19600 1.000 44.88463 208 PRO A CA 1
ATOM 1419 C C . PRO A 1 185 ? -25.89200 5.72100 58.69500 1.000 45.15463 208 PRO A C 1
ATOM 1420 O O . PRO A 1 185 ? -26.64400 6.42100 59.37400 1.000 49.45463 208 PRO A O 1
ATOM 1424 N N . GLY A 1 186 ? -25.13200 4.76100 59.20800 1.000 41.12882 209 GLY A N 1
ATOM 1425 C CA . GLY A 1 186 ? -25.10600 4.51300 60.63400 1.000 39.88882 209 GLY A CA 1
ATOM 1426 C C . GLY A 1 186 ? -26.30800 3.81200 61.23600 1.000 45.45882 209 GLY A C 1
ATOM 1427 O O . GLY A 1 186 ? -26.38000 3.70000 62.46300 1.000 45.30882 209 GLY A O 1
ATOM 1428 N N . GLY A 1 187 ? -27.26700 3.33700 60.44000 1.000 41.57053 210 GLY A N 1
ATOM 1429 C CA . GLY A 1 187 ? -28.40500 2.65800 61.04500 1.000 38.70053 210 GLY A CA 1
ATOM 1430 C C . GLY A 1 187 ? -28.02000 1.34200 61.69900 1.000 45.85053 210 GLY A C 1
ATOM 1431 O O . GLY A 1 187 ? -28.38200 1.06800 62.85200 1.000 48.40053 210 GLY A O 1
ATOM 1432 N N . ILE A 1 188 ? -27.23400 0.53100 60.99100 1.000 42.70055 211 ILE A N 1
ATOM 1433 C CA . ILE A 1 188 ? -26.81900 -0.75200 61.54200 1.000 45.36055 211 ILE A CA 1
ATOM 1434 C C . ILE A 1 188 ? -25.98200 -0.53400 62.79300 1.000 43.94055 211 ILE A C 1
ATOM 1435 O O . ILE A 1 188 ? -26.11400 -1.26200 63.78200 1.000 45.58055 211 ILE A O 1
ATOM 1440 N N . LEU A 1 189 ? -25.10100 0.46800 62.76900 1.000 45.06399 212 LEU A N 1
ATOM 1441 C CA . LEU A 1 189 ? -24.32500 0.77900 63.96400 1.000 49.09399 212 LEU A CA 1
ATOM 1442 C C . LEU A 1 189 ? -25.22200 1.18800 65.12200 1.000 47.15399 212 LEU A C 1
ATOM 1443 O O . LEU A 1 189 ? -24.94400 0.85200 66.27400 1.000 46.56399 212 LEU A O 1
ATOM 1448 N N . ARG A 1 190 ? -26.28900 1.93700 64.85000 1.000 49.57698 213 ARG A N 1
ATOM 1449 C CA . ARG A 1 190 ? -27.18200 2.30800 65.94100 1.000 47.82698 213 ARG A CA 1
ATOM 1450 C C . ARG A 1 190 ? -27.83500 1.06900 66.53500 1.000 48.44698 213 ARG A C 1
ATOM 1451 O O . ARG A 1 190 ? -27.89700 0.90700 67.76300 1.000 51.42698 213 ARG A O 1
ATOM 1459 N N . LEU A 1 191 ? -28.29300 0.15900 65.67900 1.000 44.13812 214 LEU A N 1
ATOM 1460 C CA . LEU A 1 191 ? -28.82700 -1.09500 66.19600 1.000 47.04812 214 LEU A CA 1
ATOM 1461 C C . LEU A 1 191 ? -27.79000 -1.80300 67.05900 1.000 45.90812 214 LEU A C 1
ATOM 1462 O O . LEU A 1 191 ? -28.07400 -2.20700 68.19200 1.000 50.31812 214 LEU A O 1
ATOM 1467 N N . LEU A 1 192 ? -26.57200 -1.94100 66.54200 1.000 45.22350 215 LEU A N 1
ATOM 1468 C CA . LEU A 1 192 ? -25.52100 -2.63700 67.27700 1.000 46.86350 215 LEU A CA 1
ATOM 1469 C C . LEU A 1 192 ? -25.25000 -1.96700 68.61400 1.000 50.21350 215 LEU A C 1
ATOM 1470 O O . LEU A 1 192 ? -24.95500 -2.63800 69.60600 1.000 52.21350 215 LEU A O 1
ATOM 1475 N N . ALA A 1 193 ? -25.34300 -0.63700 68.65200 1.000 55.80626 216 ALA A N 1
ATOM 1476 C CA . ALA A 1 193 ? -25.15700 0.11700 69.88400 1.000 52.99626 216 ALA A CA 1
ATOM 1477 C C . ALA A 1 193 ? -26.30000 -0.11400 70.87100 1.000 52.88626 216 ALA A C 1
ATOM 1478 O O . ALA A 1 193 ? -26.11000 0.02700 72.08400 1.000 53.89626 216 ALA A O 1
ATOM 1480 N N . SER A 1 194 ? -27.48700 -0.46700 70.38200 1.000 51.68452 217 SER A N 1
ATOM 1481 C CA . SER A 1 194 ? -28.62100 -0.64200 71.28700 1.000 50.56452 217 SER A CA 1
ATOM 1482 C C . SER A 1 194 ? -28.63900 -1.98300 72.01700 1.000 54.66452 217 SER A C 1
ATOM 1483 O O . SER A 1 194 ? -29.37600 -2.11500 73.00100 1.000 57.74452 217 SER A O 1
ATOM 1486 N N . LEU A 1 195 ? -27.85700 -2.96800 71.57100 1.000 56.67674 218 LEU A N 1
ATOM 1487 C CA . LEU A 1 195 ? -27.95000 -4.32800 72.10000 1.000 57.56674 218 LEU A CA 1
ATOM 1488 C C . LEU A 1 195 ? -27.35900 -4.45600 73.50300 1.000 59.51674 218 LEU A C 1
ATOM 1489 O O . LEU A 1 195 ? -26.40200 -3.76200 73.85500 1.000 60.85674 218 LEU A O 1
ATOM 1494 N N . PRO A 1 196 ? -27.90500 -5.36400 74.31800 1.000 60.13088 219 PRO A N 1
ATOM 1495 C CA . PRO A 1 196 ? -27.36600 -5.57800 75.66400 1.000 62.61088 219 PRO A CA 1
ATOM 1496 C C . PRO A 1 196 ? -26.44200 -6.78000 75.73500 1.000 62.92088 219 PRO A C 1
ATOM 1497 O O . PRO A 1 196 ? -26.37600 -7.61100 74.81800 1.000 62.30088 219 PRO A O 1
ATOM 1501 N N . ARG A 1 197 ? -25.72500 -6.86800 76.84600 1.000 65.82562 220 ARG A N 1
ATOM 1502 C CA . ARG A 1 197 ? -24.79500 -7.95400 77.05500 1.000 62.35562 220 ARG A CA 1
ATOM 1503 C C . ARG A 1 197 ? -25.53400 -9.18700 77.56000 1.000 69.55562 220 ARG A C 1
ATOM 1504 O O . ARG A 1 197 ? -26.47000 -9.09000 78.35700 1.000 67.87562 220 ARG A O 1
ATOM 1512 N N . GLN A 1 198 ? -25.11900 -10.35400 77.07500 1.000 71.20791 221 GLN A N 1
ATOM 1513 C CA . GLN A 1 198 ? -25.69700 -11.61800 77.50900 1.000 74.14791 221 GLN A CA 1
ATOM 1514 C C . GLN A 1 198 ? -24.65000 -12.55700 78.09400 1.000 75.35791 221 GLN A C 1
ATOM 1515 O O . GLN A 1 198 ? -24.85800 -13.08200 79.19300 1.000 80.30791 221 GLN A O 1
ATOM 1521 N N . TYR A 1 199 ? -23.52500 -12.77900 77.41800 1.000 67.67112 222 TYR A N 1
ATOM 1522 C CA . TYR A 1 199 ? -22.46400 -13.62400 77.94900 1.000 69.13112 222 TYR A CA 1
ATOM 1523 C C . TYR A 1 199 ? -21.18300 -12.81400 78.12800 1.000 78.31112 222 TYR A C 1
ATOM 1524 O O . TYR A 1 199 ? -21.03400 -11.73400 77.54200 1.000 78.54112 222 TYR A O 1
ATOM 1533 N N . PRO A 1 200 ? -20.24200 -13.28600 78.94800 1.000 81.47469 223 PRO A N 1
ATOM 1534 C CA . PRO A 1 200 ? -18.92300 -12.64300 78.99400 1.000 80.06469 223 PRO A CA 1
ATOM 1535 C C . PRO A 1 200 ? -18.20200 -12.75000 77.65900 1.000 77.29469 223 PRO A C 1
ATOM 1536 O O . PRO A 1 200 ? -18.37200 -13.71200 76.90600 1.000 74.50469 223 PRO A O 1
ATOM 1540 N N . SER A 1 201 ? -17.36300 -11.75600 77.38700 1.000 80.44454 224 SER A N 1
ATOM 1541 C CA . SER A 1 201 ? -16.67400 -11.69700 76.10600 1.000 78.63454 224 SER A CA 1
ATOM 1542 C C . SER A 1 201 ? -15.74600 -12.89300 75.94300 1.000 74.40454 224 SER A C 1
ATOM 1543 O O . SER A 1 201 ? -15.06500 -13.30600 76.88400 1.000 76.30454 224 SER A O 1
ATOM 1546 N N . GLY A 1 202 ? -15.76300 -13.48000 74.74900 1.000 71.78276 225 GLY A N 1
ATOM 1547 C CA . GLY A 1 202 ? -14.82800 -14.53200 74.41500 1.000 77.68276 225 GLY A CA 1
ATOM 1548 C C . GLY A 1 202 ? -15.20600 -15.92200 74.87200 1.000 83.62276 225 GLY A C 1
ATOM 1549 O O . GLY A 1 202 ? -14.37700 -16.83300 74.77000 1.000 88.07276 225 GLY A O 1
ATOM 1550 N N . THR A 1 203 ? -16.42700 -16.12800 75.35900 1.000 84.05268 226 THR A N 1
ATOM 1551 C CA . THR A 1 203 ? -16.81700 -17.42400 75.90200 1.000 79.16268 226 THR A CA 1
ATOM 1552 C C . THR A 1 203 ? -17.88600 -18.13200 75.08800 1.000 81.14268 226 THR A C 1
ATOM 1553 O O . THR A 1 203 ? -17.84000 -19.35600 74.95300 1.000 84.79268 226 THR A O 1
ATOM 1557 N N . HIS A 1 204 ? -18.82800 -17.39600 74.50800 1.000 79.21976 227 HIS A N 1
ATOM 1558 C CA . HIS A 1 204 ? -19.98500 -17.99300 73.86300 1.000 75.12976 227 HIS A CA 1
ATOM 1559 C C . HIS A 1 204 ? -20.09800 -17.51600 72.42500 1.000 71.43976 227 HIS A C 1
ATOM 1560 O O . HIS A 1 204 ? -19.91300 -16.32900 72.13500 1.000 70.69976 227 HIS A O 1
ATOM 1567 N N . PHE A 1 205 ? -20.37000 -18.46500 71.53200 1.000 63.89870 228 PHE A N 1
ATOM 1568 C CA . PHE A 1 205 ? -20.54300 -18.21200 70.10800 1.000 60.34870 228 PHE A CA 1
ATOM 1569 C C . PHE A 1 205 ? -22.00700 -17.94400 69.78400 1.000 60.11870 228 PHE A C 1
ATOM 1570 O O . PHE A 1 205 ? -22.85900 -18.81100 69.99300 1.000 68.16870 228 PHE A O 1
ATOM 1578 N N . THR A 1 206 ? -22.29900 -16.75500 69.26300 1.000 60.03860 229 THR A N 1
ATOM 1579 C CA . THR A 1 206 ? -23.62200 -16.42000 68.73800 1.000 58.40860 229 THR A CA 1
ATOM 1580 C C . THR A 1 206 ? -23.42300 -15.86000 67.33800 1.000 57.78860 229 THR A C 1
ATOM 1581 O O . THR A 1 206 ? -22.94000 -14.73600 67.18200 1.000 61.08860 229 THR A O 1
ATOM 1585 N N . TYR A 1 207 ? -23.80500 -16.62800 66.32400 1.000 54.56217 230 TYR A N 1
ATOM 1586 C CA . TYR A 1 207 ? -23.67400 -16.17600 64.94500 1.000 52.85217 230 TYR A CA 1
ATOM 1587 C C . TYR A 1 207 ? -24.51200 -14.93500 64.69000 1.000 50.04217 230 TYR A C 1
ATOM 1588 O O . TYR A 1 207 ? -25.74600 -14.99500 64.68400 1.000 51.62217 230 TYR A O 1
ATOM 1597 N N . SER A 1 208 ? -23.84600 -13.81000 64.45200 1.000 51.65630 231 SER A N 1
ATOM 1598 C CA . SER A 1 208 ? -24.50200 -12.51100 64.34700 1.000 50.75630 231 SER A CA 1
ATOM 1599 C C . SER A 1 208 ? -24.12500 -11.87300 63.02200 1.000 47.96630 231 SER A C 1
ATOM 1600 O O . SER A 1 208 ? -22.94700 -11.59500 62.77700 1.000 51.91630 231 SER A O 1
ATOM 1603 N N . THR A 1 209 ? -25.11900 -11.65900 62.16200 1.000 48.86668 232 THR A N 1
ATOM 1604 C CA . THR A 1 209 ? -24.85300 -10.99800 60.88900 1.000 49.25668 232 THR A CA 1
ATOM 1605 C C . THR A 1 209 ? -24.41800 -9.54500 61.09500 1.000 45.26668 232 THR A C 1
ATOM 1606 O O . THR A 1 209 ? -23.57900 -9.03500 60.35100 1.000 41.45668 232 THR A O 1
ATOM 1610 N N . GLY A 1 210 ? -24.95900 -8.86900 62.10700 1.000 45.26735 233 GLY A N 1
ATOM 1611 C CA . GLY A 1 210 ? -24.49000 -7.52800 62.41600 1.000 45.35735 233 GLY A CA 1
ATOM 1612 C C . GLY A 1 210 ? -23.04900 -7.51400 62.90400 1.000 51.44735 233 GLY A C 1
ATOM 1613 O O . GLY A 1 210 ? -22.25900 -6.62500 62.55000 1.000 49.15735 233 GLY A O 1
ATOM 1614 N N . GLU A 1 211 ? -22.71100 -8.45300 63.78200 1.000 46.10917 234 GLU A N 1
ATOM 1615 C CA . GLU A 1 211 ? -21.33400 -8.59300 64.22200 1.000 46.06917 234 GLU A CA 1
ATOM 1616 C C . GLU A 1 211 ? -20.42600 -8.83700 63.02200 1.000 44.49917 234 GLU A C 1
ATOM 1617 O O . GLU A 1 211 ? -19.28000 -8.38100 62.99400 1.000 43.43917 234 GLU A O 1
ATOM 1623 N N . SER A 1 212 ? -20.92100 -9.59000 62.04100 1.000 44.08455 235 SER A N 1
ATOM 1624 C CA . SER A 1 212 ? -20.19400 -9.82300 60.80100 1.000 45.33455 235 SER A CA 1
ATOM 1625 C C . SER A 1 212 ? -20.06200 -8.54000 59.98700 1.000 47.46455 235 SER A C 1
ATOM 1626 O O . SER A 1 212 ? -19.07300 -8.35200 59.27300 1.000 51.88455 235 SER A O 1
ATOM 1629 N N . HIS A 1 213 ? -21.07400 -7.67000 60.03500 1.000 47.19247 236 HIS A N 1
ATOM 1630 C CA . HIS A 1 213 ? -20.98400 -6.35600 59.39700 1.000 44.96247 236 HIS A CA 1
ATOM 1631 C C . HIS A 1 213 ? -19.93700 -5.45300 60.06500 1.000 42.77247 236 HIS A C 1
ATOM 1632 O O . HIS A 1 213 ? -19.29600 -4.60600 59.40400 1.000 41.47247 236 HIS A O 1
ATOM 1639 N N . LEU A 1 214 ? -19.75000 -5.61800 61.37400 1.000 41.63517 237 LEU A N 1
ATOM 1640 C CA . LEU A 1 214 ? -18.77000 -4.79200 62.06500 1.000 41.56517 237 LEU A CA 1
ATOM 1641 C C . LEU A 1 214 ? -17.39200 -4.89400 61.43500 1.000 44.50517 237 LEU A C 1
ATOM 1642 O O . LEU A 1 214 ? -16.60400 -3.96600 61.56400 1.000 49.37517 237 LEU A O 1
ATOM 1647 N N . GLN A 1 215 ? -17.06700 -6.01300 60.78800 1.000 45.60502 238 GLN A N 1
ATOM 1648 C CA . GLN A 1 215 ? -15.79800 -6.11100 60.07000 1.000 42.78502 238 GLN A CA 1
ATOM 1649 C C . GLN A 1 215 ? -15.67700 -5.01400 59.02700 1.000 38.37502 238 GLN A C 1
ATOM 1650 O O . GLN A 1 215 ? -14.63300 -4.37000 58.90500 1.000 43.38502 238 GLN A O 1
ATOM 1656 N N . SER A 1 216 ? -16.72700 -4.82700 58.23100 1.000 39.87748 239 SER A N 1
ATOM 1657 C CA . SER A 1 216 ? -16.73700 -3.77100 57.23100 1.000 38.00748 239 SER A CA 1
ATOM 1658 C C . SER A 1 216 ? -16.58200 -2.41300 57.89900 1.000 42.57748 239 SER A C 1
ATOM 1659 O O . SER A 1 216 ? -15.82500 -1.54700 57.42500 1.000 43.45748 239 SER A O 1
ATOM 1662 N N . GLU A 1 217 ? -17.28900 -2.21400 59.01100 1.000 40.55466 240 GLU A N 1
ATOM 1663 C CA . GLU A 1 217 ? -17.16000 -0.93100 59.69800 1.000 41.57466 240 GLU A CA 1
ATOM 1664 C C . GLU A 1 217 ? -15.74400 -0.71500 60.22600 1.000 43.92466 240 GLU A C 1
ATOM 1665 O O . GLU A 1 217 ? -15.15600 0.35700 60.03900 1.000 46.51466 240 GLU A O 1
ATOM 1671 N N . LEU A 1 218 ? -15.17100 -1.74400 60.84300 1.000 43.06598 241 LEU A N 1
ATOM 1672 C CA . LEU A 1 218 ? -13.81500 -1.68800 61.37400 1.000 47.62598 241 LEU A CA 1
ATOM 1673 C C . LEU A 1 218 ? -12.82000 -1.40400 60.26500 1.000 43.14598 241 LEU A C 1
ATOM 1674 O O . LEU A 1 218 ? -11.89300 -0.61000 60.43200 1.000 36.64598 241 LEU A O 1
ATOM 1679 N N . LEU A 1 219 ? -12.96600 -2.09500 59.14400 1.000 41.43323 242 LEU A N 1
ATOM 1680 C CA . LEU A 1 219 ? -12.06600 -1.87700 58.03000 1.000 41.20323 242 LEU A CA 1
ATOM 1681 C C . LEU A 1 219 ? -12.13400 -0.44300 57.55000 1.000 42.15323 242 LEU A C 1
ATOM 1682 O O . LEU A 1 219 ? -11.10300 0.18100 57.28500 1.000 41.02323 242 LEU A O 1
ATOM 1687 N N . HIS A 1 220 ? -13.32700 0.12400 57.44600 1.000 45.94840 243 HIS A N 1
ATOM 1688 C CA . HIS A 1 220 ? -13.35700 1.51300 56.94400 1.000 43.05840 243 HIS A CA 1
ATOM 1689 C C . HIS A 1 220 ? -12.71900 2.42500 57.99600 1.000 47.05840 243 HIS A C 1
ATOM 1690 O O . HIS A 1 220 ? -12.04300 3.38500 57.62800 1.000 45.23840 243 HIS A O 1
ATOM 1697 N N . ALA A 1 221 ? -12.94600 2.13300 59.27500 1.000 44.27126 244 ALA A N 1
ATOM 1698 C CA . ALA A 1 221 ? -12.33900 2.99000 60.29100 1.000 46.13126 244 ALA A CA 1
ATOM 1699 C C . ALA A 1 221 ? -10.81100 2.90200 60.25100 1.000 44.64126 244 ALA A C 1
ATOM 1700 O O . ALA A 1 221 ? -10.10800 3.92300 60.33700 1.000 43.81126 244 ALA A O 1
ATOM 1702 N N . ALA A 1 222 ? -10.27900 1.69800 60.09000 1.000 42.93677 245 ALA A N 1
ATOM 1703 C CA . ALA A 1 222 ? -8.84100 1.52000 60.18300 1.000 40.72677 245 ALA A CA 1
ATOM 1704 C C . ALA A 1 222 ? -8.12800 1.94300 58.90400 1.000 37.38677 245 ALA A C 1
ATOM 1705 O O . ALA A 1 222 ? -7.07500 2.58000 58.96700 1.000 42.07677 245 ALA A O 1
ATOM 1707 N N . THR A 1 223 ? -8.69500 1.65200 57.74100 1.000 40.05127 246 THR A N 1
ATOM 1708 C CA . THR A 1 223 ? -8.03500 2.01500 56.49600 1.000 43.72127 246 THR A CA 1
ATOM 1709 C C . THR A 1 223 ? -8.40200 3.41900 56.05700 1.000 46.03127 246 THR A C 1
ATOM 1710 O O . THR A 1 223 ? -7.65200 4.02300 55.28200 1.000 49.82127 246 THR A O 1
ATOM 1714 N N . ARG A 1 224 ? -9.55400 3.92200 56.51400 1.000 40.98281 247 ARG A N 1
ATOM 1715 C CA . ARG A 1 224 ? -10.06700 5.25400 56.19300 1.000 44.63281 247 ARG A CA 1
ATOM 1716 C C . ARG A 1 224 ? -10.37100 5.41900 54.70700 1.000 41.60281 247 ARG A C 1
ATOM 1717 O O . ARG A 1 224 ? -10.36700 6.53100 54.18100 1.000 45.02281 247 ARG A O 1
ATOM 1725 N N . ILE A 1 225 ? -10.65000 4.31900 54.01900 1.000 43.05054 248 ILE A N 1
ATOM 1726 C CA . ILE A 1 225 ? -11.10600 4.36700 52.63100 1.000 47.30054 248 ILE A CA 1
ATOM 1727 C C . ILE A 1 225 ? -12.31000 3.43600 52.47900 1.000 40.31054 248 ILE A C 1
ATOM 1728 O O . ILE A 1 225 ? -12.56200 2.57500 53.33600 1.000 39.99054 248 ILE A O 1
ATOM 1733 N N . PRO A 1 226 ? -13.09800 3.61800 51.42100 1.000 41.63571 249 PRO A N 1
ATOM 1734 C CA . PRO A 1 226 ? -14.21800 2.69800 51.19300 1.000 39.46571 249 PRO A CA 1
ATOM 1735 C C . PRO A 1 226 ? -13.70600 1.27300 51.09000 1.000 41.90571 249 PRO A C 1
ATOM 1736 O O . PRO A 1 226 ? -12.62200 1.01900 50.55400 1.000 39.65571 249 PRO A O 1
ATOM 1740 N N . VAL A 1 227 ? -14.47000 0.34700 51.67100 1.000 39.65901 250 VAL A N 1
ATOM 1741 C CA . VAL A 1 227 ? -14.02500 -1.03800 51.71600 1.000 36.84901 250 VAL A CA 1
ATOM 1742 C C . VAL A 1 227 ? -13.88900 -1.61100 50.31000 1.000 37.63901 250 VAL A C 1
ATOM 1743 O O . VAL A 1 227 ? -12.96700 -2.38900 50.03800 1.000 40.38901 250 VAL A O 1
ATOM 1747 N N . SER A 1 228 ? -14.78700 -1.22700 49.39100 1.000 35.37571 251 SER A N 1
ATOM 1748 C CA . SER A 1 228 ? -14.64400 -1.65200 47.99900 1.000 34.17571 251 SER A CA 1
ATOM 1749 C C . SER A 1 228 ? -13.26100 -1.30300 47.46600 1.000 37.20571 251 SER A C 1
ATOM 1750 O O . SER A 1 228 ? -12.61400 -2.10900 46.78200 1.000 37.61571 251 SER A O 1
ATOM 1753 N N . ASP A 1 229 ? -12.78200 -0.10600 47.78400 1.000 37.59631 252 ASP A N 1
ATOM 1754 C CA . ASP A 1 229 ? -11.47700 0.30400 47.28800 1.000 43.51631 252 ASP A CA 1
ATOM 1755 C C . ASP A 1 229 ? -10.33900 -0.45000 47.97700 1.000 41.43631 252 ASP A C 1
ATOM 1756 O O . ASP A 1 229 ? -9.32700 -0.74600 47.34100 1.000 36.74631 252 ASP A O 1
ATOM 1761 N N . TYR A 1 230 ? -10.49800 -0.79800 49.25500 1.000 36.94653 253 TYR A N 1
ATOM 1762 C CA . TYR A 1 230 ? -9.46200 -1.56200 49.93200 1.000 33.20653 253 TYR A CA 1
ATOM 1763 C C . TYR A 1 230 ? -9.36300 -2.96200 49.35000 1.000 45.12653 253 TYR A C 1
ATOM 1764 O O . TYR A 1 230 ? -8.25700 -3.48000 49.14400 1.000 45.81653 253 TYR A O 1
ATOM 1773 N N . LEU A 1 231 ? -10.51000 -3.59600 49.09300 1.000 40.46962 254 LEU A N 1
ATOM 1774 C CA . LEU A 1 231 ? -10.50300 -4.86100 48.37900 1.000 34.07962 254 LEU A CA 1
ATOM 1775 C C . LEU A 1 231 ? -9.85000 -4.71900 47.00900 1.000 38.01962 254 LEU A C 1
ATOM 1776 O O . LEU A 1 231 ? -9.06300 -5.57900 46.59500 1.000 39.68962 254 LEU A O 1
ATOM 1781 N N . SER A 1 232 ? -10.13800 -3.62600 46.30300 1.000 36.54295 255 SER A N 1
ATOM 1782 C CA . SER A 1 232 ? -9.51100 -3.40800 45.00400 1.000 35.90295 255 SER A CA 1
ATOM 1783 C C . SER A 1 232 ? -7.99200 -3.30600 45.12800 1.000 43.18295 255 SER A C 1
ATOM 1784 O O . SER A 1 232 ? -7.25400 -3.89300 44.32800 1.000 40.32295 255 SER A O 1
ATOM 1787 N N . GLU A 1 233 ? -7.50700 -2.52200 46.10000 1.000 44.10038 256 GLU A N 1
ATOM 1788 C CA . GLU A 1 233 ? -6.06800 -2.28900 46.21500 1.000 47.50038 256 GLU A CA 1
ATOM 1789 C C . GLU A 1 233 ? -5.34100 -3.53000 46.71000 1.000 42.47038 256 GLU A C 1
ATOM 1790 O O . GLU A 1 233 ? -4.23000 -3.81900 46.25400 1.000 44.35038 256 GLU A O 1
ATOM 1796 N N . ARG A 1 234 ? -5.93900 -4.27600 47.64200 1.000 41.88776 257 ARG A N 1
ATOM 1797 C CA . ARG A 1 234 ? -5.24500 -5.44600 48.17900 1.000 44.73776 257 ARG A CA 1
ATOM 1798 C C . ARG A 1 234 ? -5.38300 -6.66800 47.28000 1.000 44.25776 257 ARG A C 1
ATOM 1799 O O . ARG A 1 234 ? -4.47300 -7.50100 47.24500 1.000 48.11776 257 ARG A O 1
ATOM 1807 N N . ILE A 1 235 ? -6.51200 -6.83000 46.59300 1.000 39.55567 258 ILE A N 1
ATOM 1808 C CA . ILE A 1 235 ? -6.76900 -8.05500 45.85100 1.000 37.36567 258 ILE A CA 1
ATOM 1809 C C . ILE A 1 235 ? -7.26300 -7.77600 44.43800 1.000 45.16567 258 ILE A C 1
ATOM 1810 O O . ILE A 1 235 ? -6.63900 -8.19000 43.45700 1.000 49.02567 258 ILE A O 1
ATOM 1815 N N . TRP A 1 236 ? -8.38400 -7.06700 44.31900 1.000 38.70886 259 TRP A N 1
ATOM 1816 C CA . TRP A 1 236 ? -9.12300 -7.09200 43.06200 1.000 33.74886 259 TRP A CA 1
ATOM 1817 C C . TRP A 1 236 ? -8.31200 -6.51800 41.91300 1.000 39.48886 259 TRP A C 1
ATOM 1818 O O . TRP A 1 236 ? -8.37500 -7.02300 40.79000 1.000 40.55886 259 TRP A O 1
ATOM 1829 N N . ALA A 1 237 ? -7.56200 -5.45300 42.16200 1.000 43.97313 260 ALA A N 1
ATOM 1830 C CA . ALA A 1 237 ? -6.73400 -4.83500 41.13400 1.000 42.82313 260 ALA A CA 1
ATOM 1831 C C . ALA A 1 237 ? -5.26700 -5.27900 41.20400 1.000 50.19313 260 ALA A C 1
ATOM 1832 O O . ALA A 1 237 ? -4.48500 -4.94700 40.30000 1.000 47.24313 260 ALA A O 1
ATOM 1834 N N . ARG A 1 238 ? -4.87200 -6.00900 42.25500 1.000 48.12728 261 ARG A N 1
ATOM 1835 C CA . ARG A 1 238 ? -3.47000 -6.41000 42.42200 1.000 47.19728 261 ARG A CA 1
ATOM 1836 C C . ARG A 1 238 ? -3.18800 -7.74900 41.74300 1.000 54.69728 261 ARG A C 1
ATOM 1837 O O . ARG A 1 238 ? -2.43200 -7.81000 40.76900 1.000 59.58728 261 ARG A O 1
ATOM 1845 N N . MET A 1 239 ? -3.79300 -8.83400 42.23600 1.000 53.97291 262 MET A N 1
ATOM 1846 C CA . MET A 1 239 ? -3.67400 -10.09000 41.50200 1.000 52.88291 262 MET A CA 1
ATOM 1847 C C . MET A 1 239 ? -4.29500 -9.93700 40.12700 1.000 55.75291 262 MET A C 1
ATOM 1848 O O . MET A 1 239 ? -3.71900 -10.36200 39.11900 1.000 58.76291 262 MET A O 1
ATOM 1853 N N . GLY A 1 240 ? -5.44000 -9.27800 40.06300 1.000 50.76130 263 GLY A N 1
ATOM 1854 C CA . GLY A 1 240 ? -6.06100 -9.00000 38.79900 1.000 50.82130 263 GLY A CA 1
ATOM 1855 C C . GLY A 1 240 ? -7.29400 -9.82200 38.54100 1.000 47.58130 263 GLY A C 1
ATOM 1856 O O . GLY A 1 240 ? -7.20600 -10.89700 37.94300 1.000 45.38130 263 GLY A O 1
ATOM 1857 N N . MET A 1 241 ? -8.45300 -9.32100 38.96100 1.000 43.97831 264 MET A N 1
ATOM 1858 C CA . MET A 1 241 ? -9.67200 -9.98900 38.56900 1.000 39.32831 264 MET A CA 1
ATOM 1859 C C . MET A 1 241 ? -10.03800 -9.48300 37.18300 1.000 39.94831 264 MET A C 1
ATOM 1860 O O . MET A 1 241 ? -9.69300 -8.36100 36.79500 1.000 41.93831 264 MET A O 1
ATOM 1865 N N . GLU A 1 242 ? -10.70000 -10.33800 36.41600 1.000 41.32067 265 GLU A N 1
ATOM 1866 C CA . GLU A 1 242 ? -11.02500 -9.97400 35.04900 1.000 41.56067 265 GLU A CA 1
ATOM 1867 C C . GLU A 1 242 ? -12.07100 -8.87000 34.97800 1.000 39.80067 265 GLU A C 1
ATOM 1868 O O . GLU A 1 242 ? -12.13600 -8.16600 33.96500 1.000 38.46067 265 GLU A O 1
ATOM 1874 N N . SER A 1 243 ? -12.89400 -8.70200 36.01300 1.000 36.38582 266 SER A N 1
ATOM 1875 C CA . SER A 1 243 ? -14.05100 -7.82600 35.89100 1.000 39.30582 266 SER A CA 1
ATOM 1876 C C . SER A 1 243 ? -14.24800 -6.99600 37.15700 1.000 39.37582 266 SER A C 1
ATOM 1877 O O . SER A 1 243 ? -13.90700 -7.43100 38.26300 1.000 37.61582 266 SER A O 1
ATOM 1880 N N . ASP A 1 244 ? -14.78900 -5.78500 36.98900 1.000 38.65466 267 ASP A N 1
ATOM 1881 C CA . ASP A 1 244 ? -15.23200 -5.04100 38.15600 1.000 38.94466 267 ASP A CA 1
ATOM 1882 C C . ASP A 1 244 ? -16.24500 -5.86900 38.91600 1.000 38.83466 267 ASP A C 1
ATOM 1883 O O . ASP A 1 244 ? -17.08600 -6.55000 38.32200 1.000 34.91466 267 ASP A O 1
ATOM 1888 N N . GLY A 1 245 ? -16.17600 -5.78400 40.24100 1.000 38.17618 268 GLY A N 1
ATOM 1889 C CA . GLY A 1 245 ? -17.22900 -6.23800 41.11300 1.000 37.75618 268 GLY A CA 1
ATOM 1890 C C . GLY A 1 245 ? -17.97200 -5.02000 41.62800 1.000 34.12618 268 GLY A C 1
ATOM 1891 O O . GLY A 1 245 ? -17.69400 -3.89400 41.23700 1.000 39.58618 268 GLY A O 1
ATOM 1892 N N . PHE A 1 246 ? -18.96300 -5.27200 42.47800 1.000 35.46111 269 PHE A N 1
ATOM 1893 C CA . PHE A 1 246 ? -19.57200 -4.18500 43.22400 1.000 39.03111 269 PHE A CA 1
ATOM 1894 C C . PHE A 1 246 ? -20.12500 -4.73000 44.52200 1.000 36.44111 269 PHE A C 1
ATOM 1895 O O . PHE A 1 246 ? -20.29600 -5.94000 44.68900 1.000 39.63111 269 PHE A O 1
ATOM 1903 N N . TRP A 1 247 ? -20.37900 -3.82000 45.45000 1.000 34.34816 270 TRP A N 1
ATOM 1904 C CA . TRP A 1 247 ? -20.68900 -4.17500 46.82200 1.000 34.25816 270 TRP A CA 1
ATOM 1905 C C . TRP A 1 247 ? -21.88600 -3.36200 47.30800 1.000 39.72816 270 TRP A C 1
ATOM 1906 O O . TRP A 1 247 ? -21.91400 -2.12900 47.17800 1.000 39.96816 270 TRP A O 1
ATOM 1917 N N . GLN A 1 248 ? -22.89000 -4.06400 47.82700 1.000 43.40036 271 GLN A N 1
ATOM 1918 C CA . GLN A 1 248 ? -24.10000 -3.42000 48.32400 1.000 39.60036 271 GLN A CA 1
ATOM 1919 C C . GLN A 1 248 ? -23.77700 -2.55700 49.54000 1.000 41.32036 271 GLN A C 1
ATOM 1920 O O . GLN A 1 248 ? -22.98800 -2.94300 50.40800 1.000 39.03036 271 GLN A O 1
ATOM 1926 N N . LEU A 1 249 ? -24.39400 -1.38200 49.59500 1.000 39.37371 272 LEU A N 1
ATOM 1927 C CA . LEU A 1 249 ? -24.12800 -0.39800 50.62800 1.000 40.12371 272 LEU A CA 1
ATOM 1928 C C . LEU A 1 249 ? -25.33600 -0.21700 51.52100 1.000 40.00371 272 LEU A C 1
ATOM 1929 O O . LEU A 1 249 ? -26.46800 -0.53700 51.15600 1.000 38.42371 272 LEU A O 1
ATOM 1934 N N . GLU A 1 250 ? -25.06300 0.32800 52.70100 1.000 37.87121 273 GLU A N 1
ATOM 1935 C CA . GLU A 1 250 ? -26.12100 0.67100 53.63400 1.000 37.68121 273 GLU A CA 1
ATOM 1936 C C . GLU A 1 250 ? -26.88600 1.92500 53.20900 1.000 38.84121 273 GLU A C 1
ATOM 1937 O O . GLU A 1 250 ? -28.06200 2.07000 53.54800 1.000 35.35121 273 GLU A O 1
ATOM 1943 N N . SER A 1 251 ? -26.25400 2.82700 52.46900 1.000 37.24206 274 SER A N 1
ATOM 1944 C CA . SER A 1 251 ? -26.86400 4.09600 52.09100 1.000 41.94206 274 SER A CA 1
ATOM 1945 C C . SER A 1 251 ? -26.20900 4.56000 50.80600 1.000 42.44206 274 SER A C 1
ATOM 1946 O O . SER A 1 251 ? -25.14300 4.06000 50.43600 1.000 43.19206 274 SER A O 1
ATOM 1949 N N . PRO A 1 252 ? -26.80700 5.53300 50.09800 1.000 44.54694 275 PRO A N 1
ATOM 1950 C CA . PRO A 1 252 ? -26.15900 6.03500 48.88100 1.000 42.67694 275 PRO A CA 1
ATOM 1951 C C . PRO A 1 252 ? -24.75500 6.54200 49.19700 1.000 44.13694 275 PRO A C 1
ATOM 1952 O O . PRO A 1 252 ? -24.55500 7.32700 50.13100 1.000 40.64694 275 PRO A O 1
ATOM 1956 N N . ALA A 1 253 ? -23.77200 6.03400 48.44400 1.000 43.96955 276 ALA A N 1
ATOM 1957 C CA . ALA A 1 253 ? -22.36200 6.38000 48.65000 1.000 33.95955 276 ALA A CA 1
ATOM 1958 C C . ALA A 1 253 ? -21.96100 6.15700 50.10100 1.000 41.54955 276 ALA A C 1
ATOM 1959 O O . ALA A 1 253 ? -21.17700 6.93000 50.67000 1.000 42.94955 276 ALA A O 1
ATOM 1961 N N . GLY A 1 254 ? -22.55400 5.14300 50.71800 1.000 35.79304 277 GLY A N 1
ATOM 1962 C CA . GLY A 1 254 ? -22.39200 4.84200 52.11800 1.000 33.22304 277 GLY A CA 1
ATOM 1963 C C . GLY A 1 254 ? -21.46300 3.67200 52.34900 1.000 40.29304 277 GLY A C 1
ATOM 1964 O O . GLY A 1 254 ? -20.53700 3.42500 51.56900 1.000 36.55304 277 GLY A O 1
ATOM 1965 N N . GLN A 1 255 ? -21.73200 2.92700 53.42400 1.000 42.98236 278 GLN A N 1
ATOM 1966 C CA . GLN A 1 255 ? -20.84200 1.87800 53.91300 1.000 39.87236 278 GLN A CA 1
ATOM 1967 C C . GLN A 1 255 ? -21.18600 0.49500 53.34700 1.000 39.97236 278 GLN A C 1
ATOM 1968 O O . GLN A 1 255 ? -22.35700 0.14000 53.17900 1.000 41.36236 278 GLN A O 1
ATOM 1974 N N . GLU A 1 256 ? -20.14600 -0.27100 53.03100 1.000 41.16831 279 GLU A N 1
ATOM 1975 C CA . GLU A 1 256 ? -20.32100 -1.62200 52.51300 1.000 39.35831 279 GLU A CA 1
ATOM 1976 C C . GLU A 1 256 ? -20.94800 -2.51200 53.56800 1.000 38.73831 279 GLU A C 1
ATOM 1977 O O . GLU A 1 256 ? -20.56400 -2.47100 54.74100 1.000 40.23831 279 GLU A O 1
ATOM 1983 N N . ILE A 1 257 ? -21.93000 -3.30400 53.14200 1.000 38.47349 280 ILE A N 1
ATOM 1984 C CA . ILE A 1 257 ? -22.54700 -4.33600 53.96900 1.000 37.76349 280 ILE A CA 1
ATOM 1985 C C . ILE A 1 257 ? -21.54400 -5.47700 54.09800 1.000 38.84349 280 ILE A C 1
ATOM 1986 O O . ILE A 1 257 ? -21.26600 -6.17700 53.12200 1.000 38.38349 280 ILE A O 1
ATOM 1991 N N . GLY A 1 258 ? -20.95700 -5.63300 55.28900 1.000 35.54605 281 GLY A N 1
ATOM 1992 C CA . GLY A 1 258 ? -19.90400 -6.61600 55.47200 1.000 41.05605 281 GLY A CA 1
ATOM 1993 C C . GLY A 1 258 ? -20.37500 -8.05200 55.41600 1.000 44.00605 281 GLY A C 1
ATOM 1994 O O . GLY A 1 258 ? -19.56300 -8.95000 55.16900 1.000 45.39605 281 GLY A O 1
ATOM 1995 N N . SER A 1 259 ? -21.68200 -8.25300 55.59100 1.000 40.80165 282 SER A N 1
ATOM 1996 C CA . SER A 1 259 ? -22.25900 -9.61200 55.72600 1.000 42.47165 282 SER A CA 1
ATOM 1997 C C . SER A 1 259 ? -23.02200 -10.09100 54.48900 1.000 41.07165 282 SER A C 1
ATOM 1998 O O . SER A 1 259 ? -23.40800 -11.25800 54.47900 1.000 42.32165 282 SER A O 1
ATOM 2001 N N . SER A 1 260 ? -23.23200 -9.23000 53.50100 1.000 41.09108 283 SER A N 1
ATOM 2002 C CA . SER A 1 260 ? -23.89800 -9.64500 52.24000 1.000 40.19108 283 SER A CA 1
ATOM 2003 C C . SER A 1 260 ? -23.71300 -8.56500 51.17800 1.000 37.97108 283 SER A C 1
ATOM 2004 O O . SER A 1 260 ? -23.20000 -7.50600 51.52100 1.000 37.77108 283 SER A O 1
ATOM 2007 N N . GLY A 1 261 ? -24.04300 -8.84800 49.92000 1.000 40.47189 284 GLY A N 1
ATOM 2008 C CA . GLY A 1 261 ? -24.05800 -7.77200 48.91200 1.000 38.66189 284 GLY A CA 1
ATOM 2009 C C . GLY A 1 261 ? -23.01400 -7.78700 47.81900 1.000 37.47189 284 GLY A C 1
ATOM 2010 O O . GLY A 1 261 ? -23.16800 -6.99500 46.88900 1.000 40.36189 284 GLY A O 1
ATOM 2011 N N . LEU A 1 262 ? -21.98900 -8.62000 47.90900 1.000 36.23142 285 LEU A N 1
ATOM 2012 C CA . LEU A 1 262 ? -20.92600 -8.52800 46.87900 1.000 35.42142 285 LEU A CA 1
ATOM 2013 C C . LEU A 1 262 ? -21.36500 -9.24000 45.60100 1.000 36.24142 285 LEU A C 1
ATOM 2014 O O . LEU A 1 262 ? -21.85200 -10.36100 45.68400 1.000 39.66142 285 LEU A O 1
ATOM 2019 N N . SER A 1 263 ? -21.20100 -8.58000 44.46800 1.000 32.11065 286 SER A N 1
ATOM 2020 C CA . SER A 1 263 ? -21.50300 -9.23800 43.18100 1.000 37.11065 286 SER A CA 1
ATOM 2021 C C . SER A 1 263 ? -20.21300 -9.32700 42.37100 1.000 36.29065 286 SER A C 1
ATOM 2022 O O . SER A 1 263 ? -19.46500 -8.34700 42.36400 1.000 36.56065 286 SER A O 1
ATOM 2025 N N . ALA A 1 264 ? -19.97100 -10.46900 41.74000 1.000 35.12793 287 ALA A N 1
ATOM 2026 C CA . ALA A 1 264 ? -18.75700 -10.69800 40.96300 1.000 37.50793 287 ALA A CA 1
ATOM 2027 C C . ALA A 1 264 ? -18.99500 -11.79100 39.93600 1.000 37.36793 287 ALA A C 1
ATOM 2028 O O . ALA A 1 264 ? -19.81400 -12.69400 40.14200 1.000 40.37793 287 ALA A O 1
ATOM 2030 N N . THR A 1 265 ? -18.16800 -11.78700 38.89500 1.000 36.53592 288 THR A N 1
ATOM 2031 C CA . THR A 1 265 ? -18.26000 -12.88800 37.95100 1.000 37.17592 288 THR A CA 1
ATOM 2032 C C . THR A 1 265 ? -17.81800 -14.18800 38.60900 1.000 38.47592 288 THR A C 1
ATOM 2033 O O . THR A 1 265 ? -17.20500 -14.20100 39.68700 1.000 36.98592 288 THR A O 1
ATOM 2037 N N . LEU A 1 266 ? -18.16700 -15.29700 37.94200 1.000 38.91070 289 LEU A N 1
ATOM 2038 C CA . LEU A 1 266 ? -17.82000 -16.62400 38.44100 1.000 37.72070 289 LEU A CA 1
ATOM 2039 C C . LEU A 1 266 ? -16.30700 -16.79000 38.54700 1.000 40.43070 289 LEU A C 1
ATOM 2040 O O . LEU A 1 266 ? -15.78700 -17.22800 39.58600 1.000 39.75070 289 LEU A O 1
ATOM 2045 N N . ARG A 1 267 ? -15.57800 -16.43100 37.48100 1.000 39.19311 290 ARG A N 1
ATOM 2046 C CA . ARG A 1 267 ? -14.13200 -16.61700 37.52600 1.000 40.25311 290 ARG A CA 1
ATOM 2047 C C . ARG A 1 267 ? -13.49000 -15.69200 38.54700 1.000 37.52311 290 ARG A C 1
ATOM 2048 O O . ARG A 1 267 ? -12.47600 -16.04900 39.13900 1.000 43.39311 290 ARG A O 1
ATOM 2056 N N . ASP A 1 268 ? -14.06300 -14.51600 38.78400 1.000 37.97104 291 ASP A N 1
ATOM 2057 C CA . ASP A 1 268 ? -13.48500 -13.63400 39.79300 1.000 39.50104 291 ASP A CA 1
ATOM 2058 C C . ASP A 1 268 ? -13.72500 -14.16400 41.20100 1.000 40.30104 291 ASP A C 1
ATOM 2059 O O . ASP A 1 268 ? -12.85600 -14.03600 42.08300 1.000 32.39104 291 ASP A O 1
ATOM 2064 N N . TYR A 1 269 ? -14.89700 -14.76600 41.43500 1.000 43.03558 292 TYR A N 1
ATOM 2065 C CA . TYR A 1 269 ? -15.07700 -15.50400 42.67500 1.000 37.76558 292 TYR A CA 1
ATOM 2066 C C . TYR A 1 269 ? -13.97700 -16.53300 42.82400 1.000 40.05558 292 TYR A C 1
ATOM 2067 O O . TYR A 1 269 ? -13.39800 -16.69000 43.91200 1.000 41.73558 292 TYR A O 1
ATOM 2076 N N . GLY A 1 270 ? -13.67000 -17.24000 41.72800 1.000 38.95304 293 GLY A N 1
ATOM 2077 C CA . GLY A 1 270 ? -12.59200 -18.21600 41.76500 1.000 38.67304 293 GLY A CA 1
ATOM 2078 C C . GLY A 1 270 ? -11.24100 -17.59200 42.07400 1.000 39.55304 293 GLY A C 1
ATOM 2079 O O . GLY A 1 270 ? -10.43600 -18.17000 42.80000 1.000 40.45304 293 GLY A O 1
ATOM 2080 N N . ARG A 1 271 ? -10.96100 -16.42400 41.49200 1.000 39.70293 294 ARG A N 1
ATOM 2081 C CA . ARG A 1 271 ? -9.67900 -15.77000 41.74400 1.000 40.30293 294 ARG A CA 1
ATOM 2082 C C . ARG A 1 271 ? -9.52600 -15.42300 43.21500 1.000 41.30293 294 ARG A C 1
ATOM 2083 O O . ARG A 1 271 ? -8.43700 -15.56400 43.78400 1.000 44.40293 294 ARG A O 1
ATOM 2091 N N . PHE A 1 272 ? -10.60100 -14.96100 43.84700 1.000 40.16975 295 PHE A N 1
ATOM 2092 C CA . PHE A 1 272 ? -10.51800 -14.74000 45.28300 1.000 38.21975 295 PHE A CA 1
ATOM 2093 C C . PHE A 1 272 ? -10.21600 -16.04700 46.00100 1.000 43.38975 295 PHE A C 1
ATOM 2094 O O . PHE A 1 272 ? -9.37500 -16.08700 46.91800 1.000 44.15975 295 PHE A O 1
ATOM 2102 N N . GLY A 1 273 ? -10.89600 -17.12800 45.60400 1.000 40.27129 296 GLY A N 1
ATOM 2103 C CA . GLY A 1 273 ? -10.60900 -18.42200 46.20900 1.000 37.06129 296 GLY A CA 1
ATOM 2104 C C . GLY A 1 273 ? -9.16800 -18.87000 46.02000 1.000 40.59129 296 GLY A C 1
ATOM 2105 O O . GLY A 1 273 ? -8.54900 -19.40100 46.93900 1.000 37.97129 296 GLY A O 1
ATOM 2106 N N . GLN A 1 274 ? -8.61900 -18.66400 44.82200 1.000 40.02321 297 GLN A N 1
ATOM 2107 C CA . GLN A 1 274 ? -7.22500 -19.00800 44.55600 1.000 46.50321 297 GLN A CA 1
ATOM 2108 C C . GLN A 1 274 ? -6.28300 -18.18200 45.42700 1.000 47.03321 297 GLN A C 1
ATOM 2109 O O . GLN A 1 274 ? -5.27400 -18.69400 45.93400 1.000 43.68321 297 GLN A O 1
ATOM 2115 N N . PHE A 1 275 ? -6.57700 -16.88400 45.56500 1.000 47.00687 298 PHE A N 1
ATOM 2116 C CA . PHE A 1 275 ? -5.82500 -16.02000 46.46600 1.000 44.47687 298 PHE A CA 1
ATOM 2117 C C . PHE A 1 275 ? -5.76200 -16.63400 47.85400 1.000 44.96687 298 PHE A C 1
ATOM 2118 O O . PHE A 1 275 ? -4.69100 -16.74300 48.45800 1.000 46.84687 298 PHE A O 1
ATOM 2126 N N . VAL A 1 276 ? -6.90800 -17.07300 48.36200 1.000 43.92426 299 VAL A N 1
ATOM 2127 C CA . VAL A 1 276 ? -6.91600 -17.68400 49.68600 1.000 44.42426 299 VAL A CA 1
ATOM 2128 C C . VAL A 1 276 ? -6.12700 -18.98900 49.67100 1.000 48.39426 299 VAL A C 1
ATOM 2129 O O . VAL A 1 276 ? -5.39400 -19.30600 50.61700 1.000 48.01426 299 VAL A O 1
ATOM 2133 N N . LEU A 1 277 ? -6.28200 -19.77000 48.60400 1.000 49.41839 300 LEU A N 1
ATOM 2134 C CA . LEU A 1 277 ? -5.57800 -21.03700 48.48200 1.000 45.84839 300 LEU A CA 1
ATOM 2135 C C . LEU A 1 277 ? -4.07200 -20.83800 48.55400 1.000 49.58839 300 LEU A C 1
ATOM 2136 O O . LEU A 1 277 ? -3.35100 -21.65500 49.14100 1.000 45.03839 300 LEU A O 1
ATOM 2141 N N . GLU A 1 278 ? -3.58500 -19.73800 47.98600 1.000 53.77457 301 GLU A N 1
ATOM 2142 C CA . GLU A 1 278 ? -2.16900 -19.41900 47.94400 1.000 45.84457 301 GLU A CA 1
ATOM 2143 C C . GLU A 1 278 ? -1.73200 -18.60500 49.14700 1.000 45.01457 301 GLU A C 1
ATOM 2144 O O . GLU A 1 278 ? -0.69200 -17.94300 49.09600 1.000 48.37457 301 GLU A O 1
ATOM 2150 N N . ASP A 1 279 ? -2.51000 -18.64500 50.22600 1.000 50.62306 302 ASP A N 1
ATOM 2151 C CA . ASP A 1 279 ? -2.19400 -17.96300 51.47500 1.000 50.43306 302 ASP A CA 1
ATOM 2152 C C . ASP A 1 279 ? -2.01900 -16.46200 51.26400 1.000 49.91306 302 ASP A C 1
ATOM 2153 O O . ASP A 1 279 ? -1.27400 -15.79600 51.98700 1.000 46.91306 302 ASP A O 1
ATOM 2158 N N . GLY A 1 280 ? -2.70100 -15.93000 50.25300 1.000 49.53920 303 GLY A N 1
ATOM 2159 C CA . GLY A 1 280 ? -2.71700 -14.49700 50.04700 1.000 47.07920 303 GLY A CA 1
ATOM 2160 C C . GLY A 1 280 ? -1.40300 -13.91900 49.58600 1.000 50.09920 303 GLY A C 1
ATOM 2161 O O . GLY A 1 280 ? -1.05900 -12.80400 49.98400 1.000 53.54920 303 GLY A O 1
ATOM 2162 N N . VAL A 1 281 ? -0.62900 -14.66200 48.80400 1.000 48.23564 304 VAL A N 1
ATOM 2163 C CA . VAL A 1 281 ? 0.62000 -14.15700 48.25700 1.000 48.63564 304 VAL A CA 1
ATOM 2164 C C . VAL A 1 281 ? 0.36200 -13.84300 46.79400 1.000 47.51564 304 VAL A C 1
ATOM 2165 O O . VAL A 1 281 ? -0.04900 -14.72200 46.02800 1.000 56.46564 304 VAL A O 1
ATOM 2169 N N . ILE A 1 282 ? 0.56900 -12.58600 46.41800 1.000 49.87410 305 ILE A N 1
ATOM 2170 C CA . ILE A 1 282 ? 0.43600 -12.12000 45.04400 1.000 49.77410 305 ILE A CA 1
ATOM 2171 C C . ILE A 1 282 ? 1.79500 -11.56900 44.60400 1.000 60.31410 305 ILE A C 1
ATOM 2172 O O . ILE A 1 282 ? 2.28800 -10.59000 45.18200 1.000 54.28410 305 ILE A O 1
ATOM 2177 N N . ASP A 1 283 ? 2.42200 -12.22300 43.62400 1.000 58.86712 306 ASP A N 1
ATOM 2178 C CA . ASP A 1 283 ? 3.66700 -11.74200 43.00900 1.000 61.47712 306 ASP A CA 1
ATOM 2179 C C . ASP A 1 283 ? 4.76200 -11.46200 44.04400 1.000 60.32712 306 ASP A C 1
ATOM 2180 O O . ASP A 1 283 ? 5.46900 -10.45400 43.97400 1.000 62.10712 306 ASP A O 1
ATOM 2185 N N . GLY A 1 284 ? 4.91700 -12.37400 45.00800 1.000 59.73934 307 GLY A N 1
ATOM 2186 C CA . GLY A 1 284 ? 5.94700 -12.28600 46.02300 1.000 55.83934 307 GLY A CA 1
ATOM 2187 C C . GLY A 1 284 ? 5.55700 -11.52700 47.27400 1.000 60.90934 307 GLY A C 1
ATOM 2188 O O . GLY A 1 284 ? 6.16500 -11.74200 48.33300 1.000 63.15934 307 GLY A O 1
ATOM 2189 N N . GLU A 1 285 ? 4.52200 -10.69500 47.19500 1.000 58.92322 308 GLU A N 1
ATOM 2190 C CA . GLU A 1 285 ? 4.07800 -9.84900 48.29900 1.000 61.68322 308 GLU A CA 1
ATOM 2191 C C . GLU A 1 285 ? 3.02500 -10.58700 49.12600 1.000 58.60322 308 GLU A C 1
ATOM 2192 O O . GLU A 1 285 ? 1.98500 -10.99700 48.59900 1.000 58.66322 308 GLU A O 1
ATOM 2198 N N . ARG A 1 286 ? 3.34100 -10.84000 50.39500 1.000 54.68672 309 ARG A N 1
ATOM 2199 C CA . ARG A 1 286 ? 2.39500 -11.45700 51.32600 1.000 57.88672 309 ARG A CA 1
ATOM 2200 C C . ARG A 1 286 ? 1.30300 -10.46600 51.72400 1.000 59.71672 309 ARG A C 1
ATOM 2201 O O . ARG A 1 286 ? 1.49400 -9.62100 52.60200 1.000 56.80672 309 ARG A O 1
ATOM 2209 N N . ILE A 1 287 ? 0.11400 -10.62600 51.14500 1.000 52.92403 310 ILE A N 1
ATOM 2210 C CA . ILE A 1 287 ? -0.97100 -9.70100 51.43800 1.000 51.07403 310 ILE A CA 1
ATOM 2211 C C . ILE A 1 287 ? -1.62600 -10.02100 52.78500 1.000 49.65403 310 ILE A C 1
ATOM 2212 O O . ILE A 1 287 ? -2.08400 -9.11500 53.49300 1.000 43.71403 310 ILE A O 1
ATOM 2217 N N . LEU A 1 288 ? -1.64500 -11.25700 53.16700 1.000 46.48927 311 LEU A N 1
ATOM 2218 C CA . LEU A 1 288 ? -2.18600 -11.79400 54.39800 1.000 47.42927 311 LEU A CA 1
ATOM 2219 C C . LEU A 1 288 ? -1.07100 -12.13900 55.37600 1.000 49.90927 311 LEU A C 1
ATOM 2220 O O . LEU A 1 288 ? 0.05400 -12.44900 54.96900 1.000 52.62927 311 LEU A O 1
ATOM 2225 N N . PRO A 1 289 ? -1.35400 -12.04200 56.67100 1.000 49.40294 312 PRO A N 1
ATOM 2226 C CA . PRO A 1 289 ? -0.36200 -12.42500 57.67600 1.000 48.04294 312 PRO A CA 1
ATOM 2227 C C . PRO A 1 289 ? 0.01000 -13.89400 57.54400 1.000 54.71294 312 PRO A C 1
ATOM 2228 O O . PRO A 1 289 ? -0.66600 -14.70000 56.90200 1.000 54.58294 312 PRO A O 1
ATOM 2232 N N . GLU A 1 290 ? 1.13200 -14.23800 58.16500 1.000 57.82866 313 GLU A N 1
ATOM 2233 C CA . GLU A 1 290 ? 1.59400 -15.61500 58.14300 1.000 63.39866 313 GLU A CA 1
ATOM 2234 C C . GLU A 1 290 ? 0.63700 -16.53800 58.89300 1.000 57.87866 313 GLU A C 1
ATOM 2235 O O . GLU A 1 290 ? 0.26900 -16.28900 60.05100 1.000 54.59866 313 GLU A O 1
ATOM 2241 N N . GLY A 1 291 ? 0.23300 -17.61200 58.22200 1.000 57.87913 314 GLY A N 1
ATOM 2242 C CA . GLY A 1 291 ? -0.69900 -18.53000 58.84100 1.000 67.84913 314 GLY A CA 1
ATOM 2243 C C . GLY A 1 291 ? -2.07000 -17.93900 59.09800 1.000 67.76913 314 GLY A C 1
ATOM 2244 O O . GLY A 1 291 ? -2.86100 -18.53400 59.83800 1.000 68.40913 314 GLY A O 1
ATOM 2245 N N . TRP A 1 292 ? -2.36900 -16.76800 58.52500 1.000 60.64628 315 TRP A N 1
ATOM 2246 C CA . TRP A 1 292 ? -3.71400 -16.23100 58.69000 1.000 62.87628 315 TRP A CA 1
ATOM 2247 C C . TRP A 1 292 ? -4.74500 -17.22500 58.16800 1.000 63.04628 315 TRP A C 1
ATOM 2248 O O . TRP A 1 292 ? -5.71900 -17.52600 58.85500 1.000 65.06628 315 TRP A O 1
ATOM 2259 N N . VAL A 1 293 ? -4.54000 -17.75100 56.95700 1.000 60.98716 316 VAL A N 1
ATOM 2260 C CA . VAL A 1 293 ? -5.45500 -18.75300 56.40600 1.000 64.53716 316 VAL A CA 1
ATOM 2261 C C . VAL A 1 293 ? -5.50500 -19.99800 57.29400 1.000 70.56716 316 VAL A C 1
ATOM 2262 O O . VAL A 1 293 ? -6.58000 -20.57000 57.51700 1.000 77.84716 316 VAL A O 1
ATOM 2266 N N . ASP A 1 294 ? -4.35300 -20.42400 57.83000 1.000 65.65997 317 ASP A N 1
ATOM 2267 C CA . ASP A 1 294 ? -4.31000 -21.54800 58.76900 1.000 69.96997 317 ASP A CA 1
ATOM 2268 C C . ASP A 1 294 ? -5.26800 -21.34400 59.94000 1.000 72.34997 317 ASP A C 1
ATOM 2269 O O . ASP A 1 294 ? -6.09700 -22.20900 60.23800 1.000 75.76997 317 ASP A O 1
ATOM 2274 N N . ARG A 1 295 ? -5.12500 -20.22400 60.65400 1.000 75.28017 318 ARG A N 1
ATOM 2275 C CA . ARG A 1 295 ? -6.00200 -19.93100 61.79000 1.000 79.23017 318 ARG A CA 1
ATOM 2276 C C . ARG A 1 295 ? -7.44200 -19.70600 61.34900 1.000 83.84017 318 ARG A C 1
ATOM 2277 O O . ARG A 1 295 ? -8.38500 -20.10600 62.04200 1.000 82.88017 318 ARG A O 1
ATOM 2285 N N . ALA A 1 296 ? -7.62700 -19.07200 60.19300 1.000 78.45001 319 ALA A N 1
ATOM 2286 C CA . ALA A 1 296 ? -8.94500 -18.71100 59.70400 1.000 81.50001 319 ALA A CA 1
ATOM 2287 C C . ALA A 1 296 ? -9.74400 -19.94000 59.35300 1.000 78.59001 319 ALA A C 1
ATOM 2288 O O . ALA A 1 296 ? -10.95800 -19.84200 59.15100 1.000 80.95001 319 ALA A O 1
ATOM 2290 N N . SER A 1 297 ? -9.07400 -21.07300 59.24400 1.000 71.32675 320 SER A N 1
ATOM 2291 C CA . SER A 1 297 ? -9.70600 -22.35400 59.00100 1.000 79.58675 320 SER A CA 1
ATOM 2292 C C . SER A 1 297 ? -9.35700 -23.34600 60.10500 1.000 86.44675 320 SER A C 1
ATOM 2293 O O . SER A 1 297 ? -9.33200 -24.55800 59.86800 1.000 87.79675 320 SER A O 1
ATOM 2296 N N . ARG A 1 298 ? -9.12000 -22.85400 61.32500 1.000 83.65869 321 ARG A N 1
ATOM 2297 C CA . ARG A 1 298 ? -8.60300 -23.72900 62.36900 1.000 87.50869 321 ARG A CA 1
ATOM 2298 C C . ARG A 1 298 ? -9.71000 -24.64900 62.86000 1.000 93.03869 321 ARG A C 1
ATOM 2299 O O . ARG A 1 298 ? -10.85100 -24.22300 63.06000 1.000 89.97869 321 ARG A O 1
ATOM 2307 N N . VAL A 1 299 ? -9.35800 -25.91700 63.05800 1.000 97.33612 322 VAL A N 1
ATOM 2308 C CA . VAL A 1 299 ? -10.26500 -26.91400 63.61300 1.000 94.05612 322 VAL A CA 1
ATOM 2309 C C . VAL A 1 299 ? -9.76500 -27.40800 64.96600 1.000 94.82612 322 VAL A C 1
ATOM 2310 O O . VAL A 1 299 ? -8.66500 -27.95300 65.06700 1.000 98.95612 322 VAL A O 1
ATOM 2314 N N . ALA A 1 340 ? -9.77400 -28.15400 55.10200 1.000 80.73834 363 ALA A N 1
ATOM 2315 C CA . ALA A 1 340 ? -10.70600 -27.63300 54.10500 1.000 63.72834 363 ALA A CA 1
ATOM 2316 C C . ALA A 1 340 ? -11.63800 -26.64100 54.76100 1.000 62.67834 363 ALA A C 1
ATOM 2317 O O . ALA A 1 340 ? -12.00800 -26.83000 55.92100 1.000 65.27834 363 ALA A O 1
ATOM 2319 N N . PHE A 1 341 ? -12.02900 -25.60200 54.02000 1.000 64.27607 364 PHE A N 1
ATOM 2320 C CA . PHE A 1 341 ? -12.93500 -24.59700 54.56800 1.000 73.93607 364 PHE A CA 1
ATOM 2321 C C . PHE A 1 341 ? -13.82500 -24.02600 53.47200 1.000 67.18607 364 PHE A C 1
ATOM 2322 O O . PHE A 1 341 ? -13.59900 -24.23700 52.27700 1.000 61.76607 364 PHE A O 1
ATOM 2330 N N . GLU A 1 342 ? -14.86500 -23.31400 53.89500 1.000 65.31326 365 GLU A N 1
ATOM 2331 C CA . GLU A 1 342 ? -15.84700 -22.84800 52.93100 1.000 60.14326 365 GLU A CA 1
ATOM 2332 C C . GLU A 1 342 ? -16.50500 -21.57100 53.42100 1.000 58.80326 365 GLU A C 1
ATOM 2333 O O . GLU A 1 342 ? -16.59600 -21.30700 54.62400 1.000 69.80326 365 GLU A O 1
ATOM 2339 N N . ALA A 1 343 ? -16.93200 -20.77300 52.46400 1.000 52.03920 366 ALA A N 1
ATOM 2340 C CA . ALA A 1 343 ? -17.91500 -19.73600 52.68700 1.000 51.22920 366 ALA A CA 1
ATOM 2341 C C . ALA A 1 343 ? -19.24100 -20.22700 52.13100 1.000 49.32920 366 ALA A C 1
ATOM 2342 O O . ALA A 1 343 ? -19.27600 -20.93000 51.11900 1.000 45.35920 366 ALA A O 1
ATOM 2344 N N . GLN A 1 344 ? -20.33900 -19.83400 52.77200 1.000 47.54944 367 GLN A N 1
ATOM 2345 C CA . GLN A 1 344 ? -21.63400 -20.26100 52.27000 1.000 51.04944 367 GLN A CA 1
ATOM 2346 C C . GLN A 1 344 ? -22.66700 -19.17100 52.50900 1.000 45.90944 367 GLN A C 1
ATOM 2347 O O . GLN A 1 344 ? -22.61900 -18.46200 53.51700 1.000 46.94944 367 GLN A O 1
ATOM 2353 N N . GLY A 1 345 ? -23.59900 -19.05100 51.56900 1.000 39.58778 368 GLY A N 1
ATOM 2354 C CA . GLY A 1 345 ? -24.70300 -18.13500 51.70800 1.000 42.73778 368 GLY A CA 1
ATOM 2355 C C . GLY A 1 345 ? -26.00500 -18.79700 51.30500 1.000 43.50778 368 GLY A C 1
ATOM 2356 O O . GLY A 1 345 ? -26.03700 -19.74600 50.52200 1.000 43.81778 368 GLY A O 1
ATOM 2357 N N . ILE A 1 346 ? -27.09000 -18.25000 51.84600 1.000 44.15259 369 ILE A N 1
ATOM 2358 C CA . ILE A 1 346 ? -28.39900 -18.84300 51.67500 1.000 39.58259 369 ILE A CA 1
ATOM 2359 C C . ILE A 1 346 ? -28.76200 -18.90900 50.19000 1.000 41.90259 369 ILE A C 1
ATOM 2360 O O . ILE A 1 346 ? -28.15500 -18.25200 49.34100 1.000 41.29259 369 ILE A O 1
ATOM 2365 N N . PHE A 1 347 ? -29.76200 -19.73300 49.87900 1.000 47.78744 370 PHE A N 1
ATOM 2366 C CA . PHE A 1 347 ? -30.21100 -20.02800 48.51800 1.000 45.16744 370 PHE A CA 1
ATOM 2367 C C . PHE A 1 347 ? -29.15300 -20.73500 47.68200 1.000 45.38744 370 PHE A C 1
ATOM 2368 O O . PHE A 1 347 ? -29.29500 -20.81400 46.44600 1.000 41.51744 370 PHE A O 1
ATOM 2376 N N . GLY A 1 348 ? -28.08800 -21.23600 48.31500 1.000 41.97309 371 GLY A N 1
ATOM 2377 C CA . GLY A 1 348 ? -27.13100 -22.08000 47.63100 1.000 40.79309 371 GLY A CA 1
ATOM 2378 C C . GLY A 1 348 ? -25.89400 -21.39500 47.08700 1.000 38.96309 371 GLY A C 1
ATOM 2379 O O . GLY A 1 348 ? -25.49800 -21.66600 45.94900 1.000 39.67309 371 GLY A O 1
ATOM 2380 N N . GLN A 1 349 ? -25.27400 -20.50600 47.85700 1.000 39.91948 372 GLN A N 1
ATOM 2381 C CA . GLN A 1 349 ? -24.00400 -19.90600 47.46000 1.000 38.54948 372 GLN A CA 1
ATOM 2382 C C . GLN A 1 349 ? -22.89000 -20.62500 48.20300 1.000 39.74948 372 GLN A C 1
ATOM 2383 O O . GLN A 1 349 ? -22.95900 -20.77600 49.42400 1.000 40.22948 372 GLN A O 1
ATOM 2389 N N . TYR A 1 350 ? -21.87500 -21.07800 47.47100 1.000 38.11364 373 TYR A N 1
ATOM 2390 C CA . TYR A 1 350 ? -20.77800 -21.83800 48.06000 1.000 42.87364 373 TYR A CA 1
ATOM 2391 C C . TYR A 1 350 ? -19.42900 -21.39500 47.50000 1.000 43.11364 373 TYR A C 1
ATOM 2392 O O . TYR A 1 350 ? -19.28500 -21.14900 46.29700 1.000 39.72364 373 TYR A O 1
ATOM 2401 N N . LEU A 1 351 ? -18.44200 -21.31100 48.38700 1.000 41.04323 374 LEU A N 1
ATOM 2402 C CA . LEU A 1 351 ? -17.04000 -21.14100 48.01700 1.000 42.03323 374 LEU A CA 1
ATOM 2403 C C . LEU A 1 351 ? -16.27600 -22.17700 48.82600 1.000 44.20323 374 LEU A C 1
ATOM 2404 O O . LEU A 1 351 ? -16.14600 -22.02600 50.04200 1.000 47.22323 374 LEU A O 1
ATOM 2409 N N . TYR A 1 352 ? -15.86200 -23.26000 48.17700 1.000 38.34734 375 TYR A N 1
ATOM 2410 C CA . TYR A 1 352 ? -15.18600 -24.36200 48.84100 1.000 46.29734 375 TYR A CA 1
ATOM 2411 C C . TYR A 1 352 ? -13.70600 -24.27300 48.49700 1.000 47.85734 375 TYR A C 1
ATOM 2412 O O . TYR A 1 352 ? -13.36000 -24.09800 47.32200 1.000 47.86734 375 TYR A O 1
ATOM 2421 N N . ILE A 1 353 ? -12.83300 -24.39100 49.49700 1.000 47.20113 376 ILE A N 1
ATOM 2422 C CA . ILE A 1 353 ? -11.39000 -24.40900 49.26300 1.000 51.45113 376 ILE A CA 1
ATOM 2423 C C . ILE A 1 353 ? -10.80800 -25.59100 50.01800 1.000 50.96113 376 ILE A C 1
ATOM 2424 O O . ILE A 1 353 ? -10.95300 -25.67900 51.24500 1.000 56.51113 376 ILE A O 1
ATOM 2429 N N . ASN A 1 354 ? -10.15200 -26.49300 49.28700 1.000 55.28408 377 ASN A N 1
ATOM 2430 C CA . ASN A 1 354 ? -9.47000 -27.66600 49.84000 1.000 56.96408 377 ASN A CA 1
ATOM 2431 C C . ASN A 1 354 ? -8.00000 -27.47900 49.49100 1.000 55.76408 377 ASN A C 1
ATOM 2432 O O . ASN A 1 354 ? -7.60100 -27.64300 48.33000 1.000 52.93408 377 ASN A O 1
ATOM 2437 N N . ARG A 1 355 ? -7.21300 -27.07700 50.49400 1.000 53.54840 378 ARG A N 1
ATOM 2438 C CA . ARG A 1 355 ? -5.82500 -26.73200 50.23100 1.000 58.76840 378 ARG A CA 1
ATOM 2439 C C . ARG A 1 355 ? -4.98800 -27.97300 49.93600 1.000 55.27840 378 ARG A C 1
ATOM 2440 O O . ARG A 1 355 ? -4.17500 -27.97100 49.00400 1.000 52.23840 378 ARG A O 1
ATOM 2448 N N . LYS A 1 356 ? -5.20500 -29.05900 50.67700 1.000 59.94868 379 LYS A N 1
ATOM 2449 C CA . LYS A 1 356 ? -4.38600 -30.24200 50.45500 1.000 60.37868 379 LYS A CA 1
ATOM 2450 C C . LYS A 1 356 ? -4.56000 -30.77500 49.03800 1.000 60.49868 379 LYS A C 1
ATOM 2451 O O . LYS A 1 356 ? -3.61600 -31.33000 48.46000 1.000 59.00868 379 LYS A O 1
ATOM 2457 N N . GLU A 1 357 ? -5.72100 -30.53700 48.43000 1.000 60.03166 380 GLU A N 1
ATOM 2458 C CA . GLU A 1 357 ? -5.98200 -30.98000 47.06900 1.000 55.95166 380 GLU A CA 1
ATOM 2459 C C . GLU A 1 357 ? -5.77700 -29.87200 46.05500 1.000 51.48166 380 GLU A C 1
ATOM 2460 O O . GLU A 1 357 ? -5.83500 -30.13600 44.84900 1.000 47.19166 380 GLU A O 1
ATOM 2466 N N . LYS A 1 358 ? -5.53000 -28.64800 46.53200 1.000 56.45765 381 LYS A N 1
ATOM 2467 C CA . LYS A 1 358 ? -5.34700 -27.46200 45.69800 1.000 51.41765 381 LYS A CA 1
ATOM 2468 C C . LYS A 1 358 ? -6.58000 -27.21300 44.82500 1.000 48.97765 381 LYS A C 1
ATOM 2469 O O . LYS A 1 358 ? -6.47800 -26.88900 43.63500 1.000 48.74765 381 LYS A O 1
ATOM 2475 N N . ILE A 1 359 ? -7.75900 -27.33800 45.42300 1.000 39.79445 382 ILE A N 1
ATOM 2476 C CA . ILE A 1 359 ? -9.01500 -27.22200 44.69200 1.000 42.74445 382 ILE A CA 1
ATOM 2477 C C . ILE A 1 359 ? -9.77900 -26.00900 45.19100 1.000 43.63445 382 ILE A C 1
ATOM 2478 O O . ILE A 1 359 ? -9.99100 -25.84800 46.40200 1.000 46.51445 382 ILE A O 1
ATOM 2483 N N . VAL A 1 360 ? -10.24400 -25.19400 44.24900 1.000 38.21624 383 VAL A N 1
ATOM 2484 C CA . VAL A 1 360 ? -11.17400 -24.10700 44.53000 1.000 42.48624 383 VAL A CA 1
ATOM 2485 C C . VAL A 1 360 ? -12.45000 -24.34200 43.73800 1.000 43.28624 383 VAL A C 1
ATOM 2486 O O . VAL A 1 360 ? -12.39600 -24.60900 42.53500 1.000 41.34624 383 VAL A O 1
ATOM 2490 N N . ALA A 1 361 ? -13.59800 -24.27200 44.41600 1.000 44.45624 384 ALA A N 1
ATOM 2491 C CA . ALA A 1 361 ? -14.89000 -24.43900 43.76300 1.000 40.62624 384 ALA A CA 1
ATOM 2492 C C . ALA A 1 361 ? -15.81300 -23.29400 44.14200 1.000 41.94624 384 ALA A C 1
ATOM 2493 O O . ALA A 1 361 ? -15.87000 -22.89900 45.31200 1.000 41.72624 384 ALA A O 1
ATOM 2495 N N . VAL A 1 362 ? -16.50000 -22.74600 43.13600 1.000 39.46135 385 VAL A N 1
ATOM 2496 C CA . VAL A 1 362 ? -17.54100 -21.73400 43.30900 1.000 42.74135 385 VAL A CA 1
ATOM 2497 C C . VAL A 1 362 ? -18.87700 -22.29300 42.82400 1.000 45.35135 385 VAL A C 1
ATOM 2498 O O . VAL A 1 362 ? -18.97500 -22.81900 41.70500 1.000 41.53135 385 VAL A O 1
ATOM 2502 N N . VAL A 1 363 ? -19.90900 -22.16100 43.65300 1.000 37.76064 386 VAL A N 1
ATOM 2503 C CA . VAL A 1 363 ? -21.23600 -22.62400 43.29300 1.000 41.85064 386 VAL A CA 1
ATOM 2504 C C . VAL A 1 363 ? -22.21600 -21.47900 43.53400 1.000 40.61064 386 VAL A C 1
ATOM 2505 O O . VAL A 1 363 ? -22.29000 -20.94300 44.64700 1.000 36.61064 386 VAL A O 1
ATOM 2509 N N . TRP A 1 364 ? -22.95700 -21.10900 42.48700 1.000 42.63443 387 TRP A N 1
ATOM 2510 C CA . TRP A 1 364 ? -24.04200 -20.13400 42.51100 1.000 40.74443 387 TRP A CA 1
ATOM 2511 C C . TRP A 1 364 ? -25.35400 -20.85200 42.26200 1.000 40.52443 387 TRP A C 1
ATOM 2512 O O . TRP A 1 364 ? -25.50300 -21.49800 41.21700 1.000 44.92443 387 TRP A O 1
ATOM 2523 N N . SER A 1 365 ? -26.32300 -20.66800 43.15500 1.000 40.10065 388 SER A N 1
ATOM 2524 C CA . SER A 1 365 ? -27.60800 -21.35800 43.03700 1.000 44.41065 388 SER A CA 1
ATOM 2525 C C . SER A 1 365 ? -28.76800 -20.41800 43.36800 1.000 41.15065 388 SER A C 1
ATOM 2526 O O . SER A 1 365 ? -28.58400 -19.32400 43.90000 1.000 40.84065 388 SER A O 1
ATOM 2529 N N . ALA A 1 366 ? -29.98300 -20.85300 43.04000 1.000 43.40110 389 ALA A N 1
ATOM 2530 C CA . ALA A 1 366 ? -31.20100 -20.09300 43.35300 1.000 45.23110 389 ALA A CA 1
ATOM 2531 C C . ALA A 1 366 ? -32.25900 -21.02600 43.95300 1.000 42.30110 389 ALA A C 1
ATOM 2532 O O . ALA A 1 366 ? -33.37200 -21.17000 43.43900 1.000 38.09110 389 ALA A O 1
ATOM 2534 N N . TRP A 1 367 ? -31.91500 -21.61600 45.10200 1.000 40.33819 390 TRP A N 1
ATOM 2535 C CA . TRP A 1 367 ? -32.86000 -22.46300 45.80800 1.000 41.85819 390 TRP A CA 1
ATOM 2536 C C . TRP A 1 367 ? -34.10800 -21.64400 46.13500 1.000 40.72819 390 TRP A C 1
ATOM 2537 O O . TRP A 1 367 ? -34.01700 -20.44500 46.40300 1.000 39.74819 390 TRP A O 1
ATOM 2548 N N . PRO A 1 368 ? -35.28300 -22.27500 46.12600 1.000 39.78739 391 PRO A N 1
ATOM 2549 C CA . PRO A 1 368 ? -36.49000 -21.56000 46.53700 1.000 40.73739 391 PRO A CA 1
ATOM 2550 C C . PRO A 1 368 ? -36.46400 -21.10600 47.98200 1.000 42.29739 391 PRO A C 1
ATOM 2551 O O . PRO A 1 368 ? -37.03500 -20.05200 48.29000 1.000 41.45739 391 PRO A O 1
ATOM 2555 N N . LYS A 1 369 ? -35.84400 -21.86200 48.88400 1.000 39.65183 392 LYS A N 1
ATOM 2556 C CA . LYS A 1 369 ? -35.76400 -21.41500 50.28200 1.000 42.38183 392 LYS A CA 1
ATOM 2557 C C . LYS A 1 369 ? -34.32100 -21.11600 50.69600 1.000 44.41183 392 LYS A C 1
ATOM 2558 O O . LYS A 1 369 ? -33.37800 -21.59400 50.06200 1.000 39.28183 392 LYS A O 1
ATOM 2564 N N . PRO A 1 370 ? -34.11800 -20.26200 51.71000 1.000 50.75234 393 PRO A N 1
ATOM 2565 C CA . PRO A 1 370 ? -32.73900 -19.96000 52.13900 1.000 48.86234 393 PRO A CA 1
ATOM 2566 C C . PRO A 1 370 ? -31.90500 -21.19800 52.44700 1.000 51.95234 393 PRO A C 1
ATOM 2567 O O . PRO A 1 370 ? -30.76300 -21.29900 51.98700 1.000 48.01234 393 PRO A O 1
ATOM 2571 N N . GLU A 1 371 ? -32.43400 -22.14000 53.21200 1.000 57.51235 394 GLU A N 1
ATOM 2572 C CA . GLU A 1 371 ? -31.71300 -23.36000 53.55900 1.000 57.73235 394 GLU A CA 1
ATOM 2573 C C . GLU A 1 371 ? -32.54700 -24.57900 53.19600 1.000 53.36235 394 GLU A C 1
ATOM 2574 O O . GLU A 1 371 ? -33.65800 -24.73600 53.70300 1.000 42.55235 394 GLU A O 1
ATOM 2580 N N . MET A 1 372 ? -32.03400 -25.42200 52.30100 1.000 51.59304 395 MET A N 1
ATOM 2581 C CA . MET A 1 372 ? -32.71800 -26.65700 51.90600 1.000 54.49304 395 MET A CA 1
ATOM 2582 C C . MET A 1 372 ? -31.79400 -27.86200 52.06800 1.000 54.31304 395 MET A C 1
ATOM 2583 O O . MET A 1 372 ? -30.81700 -28.00700 51.32400 1.000 50.64304 395 MET A O 1
ATOM 2588 N N . ASP A 1 373 ? -32.12800 -28.73400 53.02200 1.000 57.71965 396 ASP A N 1
ATOM 2589 C CA . ASP A 1 373 ? -31.25300 -29.84900 53.37500 1.000 59.66965 396 ASP A CA 1
ATOM 2590 C C . ASP A 1 373 ? -30.95000 -30.74300 52.18200 1.000 56.92965 396 ASP A C 1
ATOM 2591 O O . ASP A 1 373 ? -29.81300 -31.19800 52.01100 1.000 55.32965 396 ASP A O 1
ATOM 2596 N N . ASP A 1 374 ? -31.95200 -31.02500 51.35400 1.000 58.61165 397 ASP A N 1
ATOM 2597 C CA . ASP A 1 374 ? -31.71800 -31.92800 50.23600 1.000 58.96165 397 ASP A CA 1
ATOM 2598 C C . ASP A 1 374 ? -30.69900 -31.32800 49.27300 1.000 56.26165 397 ASP A C 1
ATOM 2599 O O . ASP A 1 374 ? -29.78500 -32.02000 48.80200 1.000 57.37165 397 ASP A O 1
ATOM 2604 N N . ARG A 1 375 ? -30.75900 -30.01300 49.08300 1.000 54.90076 398 ARG A N 1
ATOM 2605 C CA . ARG A 1 375 ? -29.82800 -29.36100 48.17700 1.000 49.07076 398 ARG A CA 1
ATOM 2606 C C . ARG A 1 375 ? -28.45400 -29.23400 48.81400 1.000 49.18076 398 ARG A C 1
ATOM 2607 O O . ARG A 1 375 ? -27.44300 -29.35300 48.11900 1.000 44.61076 398 ARG A O 1
ATOM 2615 N N . GLU A 1 376 ? -28.39400 -29.07200 50.13700 1.000 54.60042 399 GLU A N 1
ATOM 2616 C CA . GLU A 1 376 ? -27.10300 -29.07600 50.81200 1.000 53.39042 399 GLU A CA 1
ATOM 2617 C C . GLU A 1 376 ? -26.40600 -30.41900 50.65400 1.000 55.22042 399 GLU A C 1
ATOM 2618 O O . GLU A 1 376 ? -25.23300 -30.48200 50.26700 1.000 49.72042 399 GLU A O 1
ATOM 2624 N N . GLU A 1 377 ? -27.12300 -31.50800 50.94100 1.000 58.51627 400 GLU A N 1
ATOM 2625 C CA . GLU A 1 377 ? -26.52600 -32.82900 50.81500 1.000 51.51627 400 GLU A CA 1
ATOM 2626 C C . GLU A 1 377 ? -26.07100 -33.07000 49.38900 1.000 50.49627 400 GLU A C 1
ATOM 2627 O O . GLU A 1 377 ? -24.94300 -33.51500 49.14900 1.000 52.97627 400 GLU A O 1
ATOM 2633 N N . GLU A 1 378 ? -26.91400 -32.71100 48.42800 1.000 47.50419 401 GLU A N 1
ATOM 2634 C CA . GLU A 1 378 ? -26.56500 -32.92900 47.03400 1.000 51.10419 401 GLU A CA 1
ATOM 2635 C C . GLU A 1 378 ? -25.36200 -32.08600 46.60600 1.000 51.25419 401 GLU A C 1
ATOM 2636 O O . GLU A 1 378 ? -24.50400 -32.56500 45.85800 1.000 51.26419 401 GLU A O 1
ATOM 2642 N N . THR A 1 379 ? -25.25400 -30.84300 47.09100 1.000 49.66721 402 THR A N 1
ATOM 2643 C CA . THR A 1 379 ? -24.10500 -30.01500 46.72900 1.000 49.67721 402 THR A CA 1
ATOM 2644 C C . THR A 1 379 ? -22.80900 -30.56200 47.32100 1.000 50.05721 402 THR A C 1
ATOM 2645 O O . THR A 1 379 ? -21.77500 -30.59600 46.64000 1.000 47.15721 402 THR A O 1
ATOM 2649 N N . TYR A 1 380 ? -22.84300 -31.01000 48.57800 1.000 49.61119 403 TYR A N 1
ATOM 2650 C CA . TYR A 1 380 ? -21.63800 -31.60100 49.14200 1.000 51.71119 403 TYR A CA 1
ATOM 2651 C C . TYR A 1 380 ? -21.27800 -32.87300 48.40000 1.000 50.70119 403 TYR A C 1
ATOM 2652 O O . TYR A 1 380 ? -20.09500 -33.12600 48.13900 1.000 48.14119 403 TYR A O 1
ATOM 2661 N N . ALA A 1 381 ? -22.28400 -33.63900 47.97300 1.000 46.91742 404 ALA A N 1
ATOM 2662 C CA . ALA A 1 381 ? -21.99100 -34.85600 47.22600 1.000 46.55742 404 ALA A CA 1
ATOM 2663 C C . ALA A 1 381 ? -21.32500 -34.52400 45.90100 1.000 47.06742 404 ALA A C 1
ATOM 2664 O O . ALA A 1 381 ? -20.29900 -35.11200 45.53800 1.000 48.64742 404 ALA A O 1
ATOM 2666 N N . PHE A 1 382 ? -21.86400 -33.54500 45.18800 1.000 46.95259 405 PHE A N 1
ATOM 2667 C CA . PHE A 1 382 ? -21.28000 -33.18600 43.90800 1.000 44.82259 405 PHE A CA 1
ATOM 2668 C C . PHE A 1 382 ? -19.85000 -32.70100 44.07900 1.000 45.66259 405 PHE A C 1
ATOM 2669 O O . PHE A 1 382 ? -18.95700 -33.09100 43.31200 1.000 46.23259 405 PHE A O 1
ATOM 2677 N N . LEU A 1 383 ? -19.61200 -31.84900 45.08300 1.000 44.44189 406 LEU A N 1
ATOM 2678 C CA . LEU A 1 383 ? -18.27100 -31.31000 45.27700 1.000 41.36189 406 LEU A CA 1
ATOM 2679 C C . LEU A 1 383 ? -17.27500 -32.41700 45.57500 1.000 46.79189 406 LEU A C 1
ATOM 2680 O O . LEU A 1 383 ? -16.21300 -32.49700 44.93900 1.000 48.92189 406 LEU A O 1
ATOM 2685 N N . GLY A 1 384 ? -17.63500 -33.31800 46.49600 1.000 44.42159 407 GLY A N 1
ATOM 2686 C CA . GLY A 1 384 ? -16.78500 -34.46000 46.77100 1.000 40.79159 407 GLY A CA 1
ATOM 2687 C C . GLY A 1 384 ? -16.50700 -35.28000 45.53100 1.000 44.50159 407 GLY A C 1
ATOM 2688 O O . GLY A 1 384 ? -15.40200 -35.77700 45.34700 1.000 47.36159 407 GLY A O 1
ATOM 2689 N N . ALA A 1 385 ? -17.51800 -35.46100 44.68400 1.000 46.23058 408 ALA A N 1
ATOM 2690 C CA . ALA A 1 385 ? -17.31200 -36.22600 43.46200 1.000 46.44058 408 ALA A CA 1
ATOM 2691 C C . ALA A 1 385 ? -16.28700 -35.55700 42.56600 1.000 43.69058 408 ALA A C 1
ATOM 2692 O O . ALA A 1 385 ? -15.45300 -36.23500 41.96200 1.000 43.52058 408 ALA A O 1
ATOM 2694 N N . ALA A 1 386 ? -16.33000 -34.22600 42.47100 1.000 43.35608 409 ALA A N 1
ATOM 2695 C CA . ALA A 1 386 ? -15.34100 -33.52100 41.64900 1.000 47.83608 409 ALA A CA 1
ATOM 2696 C C . ALA A 1 386 ? -13.94200 -33.63500 42.25000 1.000 47.23608 409 ALA A C 1
ATOM 2697 O O . ALA A 1 386 ? -12.95500 -33.83800 41.53000 1.000 44.24608 409 ALA A O 1
ATOM 2699 N N . VAL A 1 387 ? -13.84700 -33.49500 43.57100 1.000 47.53397 410 VAL A N 1
ATOM 2700 C CA . VAL A 1 387 ? -12.57300 -33.68500 44.25400 1.000 44.12397 410 VAL A CA 1
ATOM 2701 C C . VAL A 1 387 ? -12.02000 -35.06800 43.95800 1.000 52.67397 410 VAL A C 1
ATOM 2702 O O . VAL A 1 387 ? -10.86500 -35.22200 43.54600 1.000 51.44397 410 VAL A O 1
ATOM 2706 N N . LYS A 1 388 ? -12.84700 -36.09800 44.12000 1.000 56.46833 411 LYS A N 1
ATOM 2707 C CA . LYS A 1 388 ? -12.32900 -37.43700 43.90100 1.000 53.79833 411 LYS A CA 1
ATOM 2708 C C . LYS A 1 388 ? -11.93400 -37.61200 42.44700 1.000 54.31833 411 LYS A C 1
ATOM 2709 O O . LYS A 1 388 ? -10.91000 -38.23200 42.14800 1.000 57.95833 411 LYS A O 1
ATOM 2715 N N . ALA A 1 389 ? -12.71800 -37.05200 41.52700 1.000 46.69376 412 ALA A N 1
ATOM 2716 C CA . ALA A 1 389 ? -12.35900 -37.13800 40.12100 1.000 45.16376 412 ALA A CA 1
ATOM 2717 C C . ALA A 1 389 ? -11.05500 -36.41900 39.80300 1.000 51.68376 412 ALA A C 1
ATOM 2718 O O . ALA A 1 389 ? -10.44600 -36.71500 38.76800 1.000 51.05376 412 ALA A O 1
ATOM 2720 N N . LEU A 1 390 ? -10.58800 -35.50300 40.66300 1.000 54.09373 413 LEU A N 1
ATOM 2721 C CA . LEU A 1 390 ? -9.36900 -34.76000 40.35100 1.000 49.72373 413 LEU A CA 1
ATOM 2722 C C . LEU A 1 390 ? -8.09800 -35.35900 40.94900 1.000 54.89373 413 LEU A C 1
ATOM 2723 O O . LEU A 1 390 ? -7.03800 -34.72500 40.85500 1.000 54.27373 413 LEU A O 1
ATOM 2728 N N . ARG A 1 391 ? -8.17100 -36.51700 41.60000 1.000 56.78852 414 ARG A N 1
ATOM 2729 C CA . ARG A 1 391 ? -6.94600 -37.16100 42.10400 1.000 55.62852 414 ARG A CA 1
ATOM 2730 C C . ARG A 1 391 ? -6.09400 -37.85400 41.03000 1.000 60.17852 414 ARG A C 1
ATOM 2731 O O . ARG A 1 391 ? -6.61900 -38.58400 40.18800 1.000 63.99852 414 ARG A O 1
ATOM 2740 N N . GLU B 1 7 ? -34.70300 24.68300 25.37000 1.000 71.14504 30 GLU B N 1
ATOM 2741 C CA . GLU B 1 7 ? -34.87700 25.48400 26.60900 1.000 71.48504 30 GLU B CA 1
ATOM 2742 C C . GLU B 1 7 ? -34.24200 24.74400 27.78400 1.000 65.84504 30 GLU B C 1
ATOM 2743 O O . GLU B 1 7 ? -33.64200 23.68600 27.56200 1.000 74.05504 30 GLU B O 1
ATOM 2749 N N . ASN B 1 8 ? -34.40100 25.28200 28.98900 1.000 68.86677 31 ASN B N 1
ATOM 2750 C CA . ASN B 1 8 ? -33.84600 24.61800 30.19200 1.000 61.60677 31 ASN B CA 1
ATOM 2751 C C . ASN B 1 8 ? -35.01300 24.07800 31.01300 1.000 59.61677 31 ASN B C 1
ATOM 2752 O O . ASN B 1 8 ? -36.02600 24.77900 31.12900 1.000 53.56677 31 ASN B O 1
ATOM 2757 N N . PRO B 1 9 ? -34.90600 22.86400 31.57900 1.000 54.37352 32 PRO B N 1
ATOM 2758 C CA . PRO B 1 9 ? -36.02000 22.25900 32.30300 1.000 53.82352 32 PRO B CA 1
ATOM 2759 C C . PRO B 1 9 ? -36.54100 23.02200 33.52900 1.000 51.31352 32 PRO B C 1
ATOM 2760 O O . PRO B 1 9 ? -35.73300 23.50900 34.28300 1.000 47.56352 32 PRO B O 1
ATOM 2764 N N . ARG B 1 10 ? -37.86800 23.12800 33.67700 1.000 52.30767 33 ARG B N 1
ATOM 2765 C CA . ARG B 1 10 ? -38.42400 23.72300 34.89400 1.000 48.29767 33 ARG B CA 1
ATOM 2766 C C . ARG B 1 10 ? -39.03600 22.60500 35.74300 1.000 45.34767 33 ARG B C 1
ATOM 2767 O O . ARG B 1 10 ? -40.23000 22.32600 35.66100 1.000 45.05767 33 ARG B O 1
ATOM 2775 N N . ILE B 1 11 ? -38.20900 21.94600 36.54900 1.000 43.60703 34 ILE B N 1
ATOM 2776 C CA . ILE B 1 11 ? -38.63800 20.81500 37.37500 1.000 37.68703 34 ILE B CA 1
ATOM 2777 C C . ILE B 1 11 ? -38.47300 21.14900 38.85600 1.000 36.10703 34 ILE B C 1
ATOM 2778 O O . ILE B 1 11 ? -37.38800 21.54500 39.28800 1.000 43.17703 34 ILE B O 1
ATOM 2783 N N . GLY B 1 12 ? -39.52100 20.93100 39.63900 1.000 32.56430 35 GLY B N 1
ATOM 2784 C CA . GLY B 1 12 ? -39.54900 21.39800 41.01400 1.000 28.58430 35 GLY B CA 1
ATOM 2785 C C . GLY B 1 12 ? -38.94500 20.41900 42.00400 1.000 33.39430 35 GLY B C 1
ATOM 2786 O O . GLY B 1 12 ? -38.56400 19.31800 41.65700 1.000 34.25430 35 GLY B O 1
ATOM 2787 N N . ARG B 1 13 ? -38.84500 20.86100 43.25600 1.000 36.90859 36 ARG B N 1
ATOM 2788 C CA . ARG B 1 13 ? -38.46200 19.96700 44.34100 1.000 33.55859 36 ARG B CA 1
ATOM 2789 C C . ARG B 1 13 ? -39.47200 18.83200 44.48500 1.000 36.08859 36 ARG B C 1
ATOM 2790 O O . ARG B 1 13 ? -40.63600 18.95100 44.09500 1.000 38.62859 36 ARG B O 1
ATOM 2798 N N . ALA B 1 14 ? -39.01300 17.70400 45.03000 1.000 35.04819 37 ALA B N 1
ATOM 2799 C CA . ALA B 1 14 ? -39.94800 16.63500 45.36200 1.000 39.82819 37 ALA B CA 1
ATOM 2800 C C . ALA B 1 14 ? -41.06100 17.14000 46.27600 1.000 40.05819 37 ALA B C 1
ATOM 2801 O O . ALA B 1 14 ? -42.22100 16.73000 46.14800 1.000 37.90819 37 ALA B O 1
ATOM 2803 N N . ALA B 1 15 ? -40.72200 18.02000 47.21500 1.000 34.16081 38 ALA B N 1
ATOM 2804 C CA . ALA B 1 15 ? -41.66900 18.38200 48.25600 1.000 37.51081 38 ALA B CA 1
ATOM 2805 C C . ALA B 1 15 ? -42.73500 19.37400 47.79900 1.000 35.98081 38 ALA B C 1
ATOM 2806 O O . ALA B 1 15 ? -43.68300 19.61600 48.55000 1.000 30.38081 38 ALA B O 1
ATOM 2808 N N . ASP B 1 16 ? -42.61400 19.96400 46.61300 1.000 33.99615 39 ASP B N 1
ATOM 2809 C CA . ASP B 1 16 ? -43.53300 21.01700 46.21300 1.000 37.53615 39 ASP B CA 1
ATOM 2810 C C . ASP B 1 16 ? -44.59400 20.53900 45.22400 1.000 40.20615 39 ASP B C 1
ATOM 2811 O O . ASP B 1 16 ? -45.23600 21.37400 44.58300 1.000 43.55615 39 ASP B O 1
ATOM 2816 N N . LEU B 1 17 ? -44.80700 19.22300 45.10200 1.000 35.72565 40 LEU B N 1
ATOM 2817 C CA . LEU B 1 17 ? -45.66500 18.68100 44.04100 1.000 38.54565 40 LEU B CA 1
ATOM 2818 C C . LEU B 1 17 ? -47.06900 19.28800 44.02900 1.000 43.22565 40 LEU B C 1
ATOM 2819 O O . LEU B 1 17 ? -47.67000 19.44300 42.95800 1.000 43.90565 40 LEU B O 1
ATOM 2824 N N . TYR B 1 18 ? -47.62000 19.62200 45.18800 1.000 42.04467 41 TYR B N 1
ATOM 2825 C CA . TYR B 1 18 ? -48.98300 20.12100 45.23900 1.000 38.85467 41 TYR B CA 1
ATOM 2826 C C . TYR B 1 18 ? -49.07200 21.64700 45.27600 1.000 44.75467 41 TYR B C 1
ATOM 2827 O O . TYR B 1 18 ? -50.17600 22.18900 45.36000 1.000 49.31467 41 TYR B O 1
ATOM 2836 N N . GLU B 1 19 ? -47.94100 22.35200 45.16800 1.000 47.08880 42 GLU B N 1
ATOM 2837 C CA . GLU B 1 19 ? -47.90200 23.80800 45.24900 1.000 42.26880 42 GLU B CA 1
ATOM 2838 C C . GLU B 1 19 ? -47.04700 24.45000 44.16700 1.000 42.94880 42 GLU B C 1
ATOM 2839 O O . GLU B 1 19 ? -46.67600 25.60900 44.30300 1.000 46.90880 42 GLU B O 1
ATOM 2845 N N . LEU B 1 20 ? -46.71900 23.73500 43.10100 1.000 41.87979 43 LEU B N 1
ATOM 2846 C CA . LEU B 1 20 ? -45.82500 24.28500 42.09100 1.000 37.04979 43 LEU B CA 1
ATOM 2847 C C . LEU B 1 20 ? -46.48200 25.48200 41.40800 1.000 43.29979 43 LEU B C 1
ATOM 2848 O O . LEU B 1 20 ? -47.68900 25.46600 41.13700 1.000 40.69979 43 LEU B O 1
ATOM 2853 N N . ILE B 1 21 ? -45.67900 26.50900 41.10900 1.000 37.57850 44 ILE B N 1
ATOM 2854 C CA . ILE B 1 21 ? -46.14600 27.68600 40.37300 1.000 39.38850 44 ILE B CA 1
ATOM 2855 C C . ILE B 1 21 ? -46.27700 27.33300 38.89700 1.000 33.62850 44 ILE B C 1
ATOM 2856 O O . ILE B 1 21 ? -45.60100 26.41000 38.42200 1.000 33.38850 44 ILE B O 1
ATOM 2861 N N . PRO B 1 22 ? -47.10500 28.06000 38.14100 1.000 33.93836 45 PRO B N 1
ATOM 2862 C CA . PRO B 1 22 ? -47.42500 27.62500 36.76800 1.000 38.13836 45 PRO B CA 1
ATOM 2863 C C . PRO B 1 22 ? -46.24700 27.20400 35.89600 1.000 34.25836 45 PRO B C 1
ATOM 2864 O O . PRO B 1 22 ? -46.31000 26.15200 35.25300 1.000 40.09836 45 PRO B O 1
ATOM 2868 N N . GLU B 1 23 ? -45.16000 27.95100 35.88000 1.000 40.22246 46 GLU B N 1
ATOM 2869 C CA . GLU B 1 23 ? -44.09200 27.59500 34.94800 1.000 47.49246 46 GLU B CA 1
ATOM 2870 C C . GLU B 1 23 ? -43.35300 26.30300 35.30700 1.000 40.78246 46 GLU B C 1
ATOM 2871 O O . GLU B 1 23 ? -42.60900 25.78300 34.47100 1.000 44.06246 46 GLU B O 1
ATOM 2877 N N . TYR B 1 24 ? -43.57400 25.73600 36.48600 1.000 34.39190 47 TYR B N 1
ATOM 2878 C CA . TYR B 1 24 ? -42.93200 24.48200 36.83800 1.000 38.90190 47 TYR B CA 1
ATOM 2879 C C . TYR B 1 24 ? -43.84900 23.27500 36.71100 1.000 43.41190 47 TYR B C 1
ATOM 2880 O O . TYR B 1 24 ? -43.38800 22.15100 36.92200 1.000 42.00190 47 TYR B O 1
ATOM 2889 N N . GLN B 1 25 ? -45.13200 23.47700 36.36800 1.000 39.36567 48 GLN B N 1
ATOM 2890 C CA . GLN B 1 25 ? -46.06400 22.35200 36.36300 1.000 35.36567 48 GLN B CA 1
ATOM 2891 C C . GLN B 1 25 ? -45.83000 21.43100 35.17200 1.000 39.93567 48 GLN B C 1
ATOM 2892 O O . GLN B 1 25 ? -45.59500 20.23500 35.37900 1.000 41.09567 48 GLN B O 1
ATOM 2898 N N . PRO B 1 26 ? -45.84200 21.91500 33.91400 1.000 35.19129 49 PRO B N 1
ATOM 2899 C CA . PRO B 1 26 ? -45.72300 20.96200 32.79000 1.000 32.12129 49 PRO B CA 1
ATOM 2900 C C . PRO B 1 26 ? -44.42100 20.19200 32.75800 1.000 38.93129 49 PRO B C 1
ATOM 2901 O O . PRO B 1 26 ? -44.45300 18.96500 32.61200 1.000 45.19129 49 PRO B O 1
ATOM 2905 N N . ASP B 1 27 ? -43.27100 20.85000 32.93200 1.000 45.07521 50 ASP B N 1
ATOM 2906 C CA . ASP B 1 27 ? -42.02100 20.10300 32.89200 1.000 40.68521 50 ASP B CA 1
ATOM 2907 C C . ASP B 1 27 ? -41.99800 19.05400 33.99200 1.000 42.18521 50 ASP B C 1
ATOM 2908 O O . ASP B 1 27 ? -41.62500 17.89700 33.75700 1.000 43.41521 50 ASP B O 1
ATOM 2913 N N . THR B 1 28 ? -42.44500 19.42500 35.18900 1.000 37.79403 51 THR B N 1
ATOM 2914 C CA . THR B 1 28 ? -42.41300 18.48700 36.30000 1.000 35.07403 51 THR B CA 1
ATOM 2915 C C . THR B 1 28 ? -43.35800 17.32500 36.04900 1.000 40.08403 51 THR B C 1
ATOM 2916 O O . THR B 1 28 ? -42.98300 16.16300 36.25100 1.000 39.57403 51 THR B O 1
ATOM 2920 N N . TYR B 1 29 ? -44.58000 17.61600 35.57600 1.000 44.45138 52 TYR B N 1
ATOM 2921 C CA . TYR B 1 29 ? -45.58300 16.56600 35.39400 1.000 40.92138 52 TYR B CA 1
ATOM 2922 C C . TYR B 1 29 ? -45.12800 15.55000 34.36100 1.000 40.98138 52 TYR B C 1
ATOM 2923 O O . TYR B 1 29 ? -45.55600 14.38800 34.39300 1.000 37.90138 52 TYR B O 1
ATOM 2932 N N . ARG B 1 30 ? -44.25300 15.96000 33.45000 1.000 38.08241 53 ARG B N 1
ATOM 2933 C CA . ARG B 1 30 ? -43.70000 15.04800 32.46500 1.000 42.11241 53 ARG B CA 1
ATOM 2934 C C . ARG B 1 30 ? -42.26800 14.62900 32.79100 1.000 39.77241 53 ARG B C 1
ATOM 2935 O O . ARG B 1 30 ? -41.60000 14.05400 31.93900 1.000 41.79241 53 ARG B O 1
ATOM 2943 N N . ASN B 1 31 ? -41.78900 14.88000 34.00600 1.000 37.95968 54 ASN B N 1
ATOM 2944 C CA . ASN B 1 31 ? -40.46900 14.39400 34.39400 1.000 38.66968 54 ASN B CA 1
ATOM 2945 C C . ASN B 1 31 ? -40.47100 13.89000 35.82700 1.000 37.60968 54 ASN B C 1
ATOM 2946 O O . ASN B 1 31 ? -39.54800 14.16400 36.60300 1.000 37.08968 54 ASN B O 1
ATOM 2951 N N . MET B 1 32 ? -41.52500 13.17100 36.20800 1.000 39.26187 55 MET B N 1
ATOM 2952 C CA . MET B 1 32 ? -41.61700 12.65900 37.57200 1.000 38.94187 55 MET B CA 1
ATOM 2953 C C . MET B 1 32 ? -40.49800 11.66500 37.87200 1.000 41.90187 55 MET B C 1
ATOM 2954 O O . MET B 1 32 ? -40.06700 11.53500 39.02700 1.000 38.37187 55 MET B O 1
ATOM 2959 N N . ASP B 1 33 ? -40.03700 10.93400 36.84800 1.000 43.58618 56 ASP B N 1
ATOM 2960 C CA . ASP B 1 33 ? -38.94800 9.98600 37.02600 1.000 44.57618 56 ASP B CA 1
ATOM 2961 C C . ASP B 1 33 ? -37.64900 10.67600 37.42000 1.000 42.86618 56 ASP B C 1
ATOM 2962 O O . ASP B 1 33 ? -36.73500 10.01700 37.93100 1.000 45.38618 56 ASP B O 1
ATOM 2967 N N . LYS B 1 34 ? -37.55300 11.98000 37.21100 1.000 41.85633 57 LYS B N 1
ATOM 2968 C CA . LYS B 1 34 ? -36.39100 12.73100 37.65900 1.000 47.14633 57 LYS B CA 1
ATOM 2969 C C . LYS B 1 34 ? -36.58300 13.32700 39.04600 1.000 43.44633 57 LYS B C 1
ATOM 2970 O O . LYS B 1 34 ? -35.65200 13.94800 39.57100 1.000 47.66633 57 LYS B O 1
ATOM 2976 N N . VAL B 1 35 ? -37.76100 13.16600 39.65300 1.000 39.89179 58 VAL B N 1
ATOM 2977 C CA . VAL B 1 35 ? -38.05000 13.74300 40.95500 1.000 35.95179 58 VAL B CA 1
ATOM 2978 C C . VAL B 1 35 ? -38.32700 12.67000 42.00100 1.000 36.33179 58 VAL B C 1
ATOM 2979 O O . VAL B 1 35 ? -37.88400 12.78800 43.15000 1.000 35.62179 58 VAL B O 1
ATOM 2983 N N . TYR B 1 36 ? -39.00800 11.59800 41.62800 1.000 41.28370 59 TYR B N 1
ATOM 2984 C CA . TYR B 1 36 ? -39.37600 10.58400 42.60200 1.000 40.47370 59 TYR B CA 1
ATOM 2985 C C . TYR B 1 36 ? -38.83800 9.22700 42.18100 1.000 33.32370 59 TYR B C 1
ATOM 2986 O O . TYR B 1 36 ? -38.54500 8.99600 41.00300 1.000 36.46370 59 TYR B O 1
ATOM 2995 N N . PRO B 1 37 ? -38.69900 8.30600 43.12200 1.000 34.91006 60 PRO B N 1
ATOM 2996 C CA . PRO B 1 37 ? -38.42700 6.91700 42.75200 1.000 34.91006 60 PRO B CA 1
ATOM 2997 C C . PRO B 1 37 ? -39.56800 6.34700 41.94000 1.000 34.03006 60 PRO B C 1
ATOM 2998 O O . PRO B 1 37 ? -40.73500 6.54600 42.26400 1.000 36.45006 60 PRO B O 1
ATOM 3002 N N . THR B 1 38 ? -39.21800 5.64700 40.86500 1.000 39.79320 61 THR B N 1
ATOM 3003 C CA . THR B 1 38 ? -40.19000 5.02700 39.97700 1.000 41.40320 61 THR B CA 1
ATOM 3004 C C . THR B 1 38 ? -39.75700 3.62200 39.59200 1.000 44.55320 61 THR B C 1
ATOM 3005 O O . THR B 1 38 ? -38.60300 3.22700 39.77200 1.000 44.20320 61 THR B O 1
ATOM 3009 N N . ARG B 1 39 ? -40.71800 2.87700 39.04900 1.000 43.32390 62 ARG B N 1
ATOM 3010 C CA . ARG B 1 39 ? -40.48200 1.58900 38.40700 1.000 39.58390 62 ARG B CA 1
ATOM 3011 C C . ARG B 1 39 ? -41.07800 1.66400 37.00800 1.000 42.60390 62 ARG B C 1
ATOM 3012 O O . ARG B 1 39 ? -42.12400 2.28900 36.80900 1.000 43.92390 62 ARG B O 1
ATOM 3020 N N . VAL B 1 40 ? -40.39800 1.06100 36.03700 1.000 40.41145 63 VAL B N 1
ATOM 3021 C CA . VAL B 1 40 ? -40.86000 1.06200 34.65200 1.000 43.04145 63 VAL B CA 1
ATOM 3022 C C . VAL B 1 40 ? -42.01300 0.07400 34.50600 1.000 45.05145 63 VAL B C 1
ATOM 3023 O O . VAL B 1 40 ? -41.99000 -1.02200 35.07500 1.000 41.74145 63 VAL B O 1
ATOM 3027 N N . ILE B 1 41 ? -43.04900 0.48900 33.78600 1.000 45.34256 64 ILE B N 1
ATOM 3028 C CA . ILE B 1 41 ? -44.12300 -0.37000 33.30600 1.000 42.00256 64 ILE B CA 1
ATOM 3029 C C . ILE B 1 41 ? -43.77500 -0.75200 31.87500 1.000 46.08256 64 ILE B C 1
ATOM 3030 O O . ILE B 1 41 ? -43.82000 0.09300 30.97400 1.000 48.63256 64 ILE B O 1
ATOM 3035 N N . HIS B 1 42 ? -43.41100 -2.01100 31.65100 1.000 39.38609 65 HIS B N 1
ATOM 3036 C CA . HIS B 1 42 ? -42.86200 -2.39400 30.36300 1.000 42.99609 65 HIS B CA 1
ATOM 3037 C C . HIS B 1 42 ? -43.94500 -2.59100 29.31600 1.000 42.04609 65 HIS B C 1
ATOM 3038 O O . HIS B 1 42 ? -44.96100 -3.24700 29.56500 1.000 40.68609 65 HIS B O 1
ATOM 3045 N N . LYS B 1 43 ? -43.71000 -2.03600 28.13500 1.000 44.03095 66 LYS B N 1
ATOM 3046 C CA . LYS B 1 43 ? -44.49600 -2.35000 26.95200 1.000 49.19095 66 LYS B CA 1
ATOM 3047 C C . LYS B 1 43 ? -44.06800 -3.70700 26.39500 1.000 50.48095 66 LYS B C 1
ATOM 3048 O O . LYS B 1 43 ? -43.10800 -4.32400 26.86000 1.000 46.87095 66 LYS B O 1
ATOM 3054 N N . GLY B 1 44 ? -44.79900 -4.18200 25.39400 1.000 55.27589 67 GLY B N 1
ATOM 3055 C CA . GLY B 1 44 ? -44.48000 -5.43600 24.72500 1.000 54.86589 67 GLY B CA 1
ATOM 3056 C C . GLY B 1 44 ? -43.82200 -5.23200 23.37500 1.000 61.04589 67 GLY B C 1
ATOM 3057 O O . GLY B 1 44 ? -43.16000 -4.21500 23.12600 1.000 63.37589 67 GLY B O 1
ATOM 3058 N N . THR B 1 45 ? -43.98800 -6.22600 22.49800 1.000 61.27073 68 THR B N 1
ATOM 3059 C CA . THR B 1 45 ? -43.48700 -6.19100 21.12300 1.000 64.47073 68 THR B CA 1
ATOM 3060 C C . THR B 1 45 ? -44.54600 -5.80300 20.10400 1.000 62.73073 68 THR B C 1
ATOM 3061 O O . THR B 1 45 ? -44.21400 -5.27600 19.03800 1.000 64.31073 68 THR B O 1
ATOM 3065 N N . LYS B 1 46 ? -45.79600 -6.13500 20.36800 1.000 63.82725 69 LYS B N 1
ATOM 3066 C CA . LYS B 1 46 ? -46.91200 -5.71600 19.54700 1.000 60.76725 69 LYS B CA 1
ATOM 3067 C C . LYS B 1 46 ? -47.52300 -4.46200 20.16000 1.000 66.01725 69 LYS B C 1
ATOM 3068 O O . LYS B 1 46 ? -47.49400 -4.27500 21.37900 1.000 62.10725 69 LYS B O 1
ATOM 3074 N N . VAL B 1 47 ? -48.07300 -3.59700 19.30900 1.000 65.45158 70 VAL B N 1
ATOM 3075 C CA . VAL B 1 47 ? -48.69400 -2.35300 19.75000 1.000 63.86158 70 VAL B CA 1
ATOM 3076 C C . VAL B 1 47 ? -50.09300 -2.31500 19.16400 1.000 62.28158 70 VAL B C 1
ATOM 3077 O O . VAL B 1 47 ? -50.25000 -2.35300 17.93700 1.000 58.58158 70 VAL B O 1
ATOM 3081 N N . ARG B 1 48 ? -51.10000 -2.19700 20.02400 1.000 59.09497 71 ARG B N 1
ATOM 3082 C CA . ARG B 1 48 ? -52.46400 -2.14800 19.52500 1.000 54.69497 71 ARG B CA 1
ATOM 3083 C C . ARG B 1 48 ? -52.65400 -0.89300 18.68900 1.000 58.68497 71 ARG B C 1
ATOM 3084 O O . ARG B 1 48 ? -52.43800 0.21500 19.19300 1.000 57.20497 71 ARG B O 1
ATOM 3092 N N . PRO B 1 49 ? -53.08400 -1.01300 17.43500 1.000 63.16859 72 PRO B N 1
ATOM 3093 C CA . PRO B 1 49 ? -53.21600 0.17900 16.59100 1.000 59.43859 72 PRO B CA 1
ATOM 3094 C C . PRO B 1 49 ? -54.32500 1.07900 17.08900 1.000 58.04859 72 PRO B C 1
ATOM 3095 O O . PRO B 1 49 ? -55.35900 0.61500 17.57500 1.000 55.16859 72 PRO B O 1
ATOM 3099 N N . LEU B 1 50 ? -54.10600 2.38400 16.93600 1.000 64.69146 73 LEU B N 1
ATOM 3100 C CA . LEU B 1 50 ? -55.13900 3.39500 17.14300 1.000 60.00146 73 LEU B CA 1
ATOM 3101 C C . LEU B 1 50 ? -55.31000 4.04000 15.77900 1.000 59.41146 73 LEU B C 1
ATOM 3102 O O . LEU B 1 50 ? -54.62500 5.01800 15.45000 1.000 56.17146 73 LEU B O 1
ATOM 3107 N N . PRO B 1 51 ? -56.16000 3.47700 14.93000 1.000 58.51658 74 PRO B N 1
ATOM 3108 C CA . PRO B 1 51 ? -56.26300 3.96100 13.55300 1.000 56.69658 74 PRO B CA 1
ATOM 3109 C C . PRO B 1 51 ? -56.98500 5.29400 13.48800 1.000 55.44658 74 PRO B C 1
ATOM 3110 O O . PRO B 1 51 ? -57.78100 5.65900 14.35700 1.000 50.14658 74 PRO B O 1
ATOM 3114 N N . ALA B 1 52 ? -56.69100 6.01700 12.41600 1.000 56.76685 75 ALA B N 1
ATOM 3115 C CA . ALA B 1 52 ? -57.28500 7.32300 12.19700 1.000 52.32685 75 ALA B CA 1
ATOM 3116 C C . ALA B 1 52 ? -58.76900 7.18000 11.91900 1.000 52.60685 75 ALA B C 1
ATOM 3117 O O . ALA B 1 52 ? -59.17400 6.35900 11.09500 1.000 64.93685 75 ALA B O 1
ATOM 3119 N N . GLY B 1 53 ? -59.58700 7.97200 12.60700 1.000 48.46949 76 GLY B N 1
ATOM 3120 C CA . GLY B 1 53 ? -61.00200 7.99300 12.35700 1.000 51.00949 76 GLY B CA 1
ATOM 3121 C C . GLY B 1 53 ? -61.45800 9.27200 11.68600 1.000 56.14949 76 GLY B C 1
ATOM 3122 O O . GLY B 1 53 ? -60.66600 10.02700 11.10300 1.000 55.71949 76 GLY B O 1
ATOM 3123 N N . VAL B 1 54 ? -62.75200 9.54900 11.81200 1.000 53.12813 77 VAL B N 1
ATOM 3124 C CA . VAL B 1 54 ? -63.30600 10.76200 11.22100 1.000 56.82813 77 VAL B CA 1
ATOM 3125 C C . VAL B 1 54 ? -62.96100 11.92500 12.15100 1.000 53.10813 77 VAL B C 1
ATOM 3126 O O . VAL B 1 54 ? -63.43900 11.99800 13.28800 1.000 52.87813 77 VAL B O 1
ATOM 3130 N N . ALA B 1 55 ? -62.12200 12.83700 11.66700 1.000 52.39541 78 ALA B N 1
ATOM 3131 C CA . ALA B 1 55 ? -61.70900 13.97500 12.47800 1.000 56.03541 78 ALA B CA 1
ATOM 3132 C C . ALA B 1 55 ? -62.89500 14.88200 12.77200 1.000 56.90541 78 ALA B C 1
ATOM 3133 O O . ALA B 1 55 ? -63.66000 15.24400 11.86800 1.000 55.82541 78 ALA B O 1
ATOM 3135 N N . ILE B 1 56 ? -63.03900 15.24900 14.04400 1.000 53.35321 79 ILE B N 1
ATOM 3136 C CA . ILE B 1 56 ? -64.08300 16.15700 14.48900 1.000 46.86321 79 ILE B CA 1
ATOM 3137 C C . ILE B 1 56 ? -63.42400 17.44300 14.92600 1.000 50.39321 79 ILE B C 1
ATOM 3138 O O . ILE B 1 56 ? -62.22800 17.50700 15.22300 1.000 56.02321 79 ILE B O 1
ATOM 3143 N N . ALA B 1 57 ? -64.24200 18.47800 14.97800 1.000 54.25796 80 ALA B N 1
ATOM 3144 C CA . ALA B 1 57 ? -63.83200 19.80100 15.43100 1.000 52.79796 80 ALA B CA 1
ATOM 3145 C C . ALA B 1 57 ? -64.97800 20.33200 16.27500 1.000 54.05796 80 ALA B C 1
ATOM 3146 O O . ALA B 1 57 ? -65.80500 21.12200 15.80400 1.000 52.81796 80 ALA B O 1
ATOM 3148 N N . PRO B 1 58 ? -65.10300 19.86200 17.51700 1.000 54.54099 81 PRO B N 1
ATOM 3149 C CA . PRO B 1 58 ? -66.25600 20.26800 18.33000 1.000 49.60099 81 PRO B CA 1
ATOM 3150 C C . PRO B 1 58 ? -66.19100 21.74400 18.71700 1.000 52.53099 81 PRO B C 1
ATOM 3151 O O . PRO B 1 58 ? -65.11500 22.33300 18.84700 1.000 52.23099 81 PRO B O 1
ATOM 3155 N N . ARG B 1 59 ? -67.38000 22.31600 18.93300 1.000 52.02219 82 ARG B N 1
ATOM 3156 C CA . ARG B 1 59 ? -67.61800 23.69800 19.33900 1.000 53.83219 82 ARG B CA 1
ATOM 3157 C C . ARG B 1 59 ? -68.63900 23.69100 20.46600 1.000 50.96219 82 ARG B C 1
ATOM 3158 O O . ARG B 1 59 ? -69.58600 22.89900 20.45300 1.000 50.37219 82 ARG B O 1
ATOM 3166 N N . TYR B 1 60 ? -68.41600 24.53200 21.47000 1.000 50.01403 83 TYR B N 1
ATOM 3167 C CA . TYR B 1 60 ? -69.29400 24.57600 22.62600 1.000 55.75403 83 TYR B CA 1
ATOM 3168 C C . TYR B 1 60 ? -69.45500 26.02700 23.05600 1.000 64.42403 83 TYR B C 1
ATOM 3169 O O . TYR B 1 60 ? -68.68900 26.90500 22.65000 1.000 67.38403 83 TYR B O 1
ATOM 3178 N N . ARG B 1 61 ? -70.54600 26.30100 23.76900 1.000 60.64455 84 ARG B N 1
ATOM 3179 C CA . ARG B 1 61 ? -70.86200 27.69900 24.15700 1.000 64.14455 84 ARG B CA 1
ATOM 3180 C C . ARG B 1 61 ? -70.73900 27.86000 25.67000 1.000 72.29455 84 ARG B C 1
ATOM 3181 O O . ARG B 1 61 ? -71.51900 27.22300 26.39200 1.000 72.09455 84 ARG B O 1
ATOM 3189 N N . ILE B 1 62 ? -69.86900 28.76800 26.10500 1.000 65.96929 85 ILE B N 1
ATOM 3190 C CA . ILE B 1 62 ? -69.71300 29.05800 27.55300 1.000 66.17929 85 ILE B CA 1
ATOM 3191 C C . ILE B 1 62 ? -69.81000 30.57500 27.72900 1.000 73.33929 85 ILE B C 1
ATOM 3192 O O . ILE B 1 62 ? -68.97500 31.28900 27.15600 1.000 81.33929 85 ILE B O 1
ATOM 3197 N N . GLY B 1 63 ? -70.83600 31.04900 28.43200 1.000 72.31584 86 GLY B N 1
ATOM 3198 C CA . GLY B 1 63 ? -70.97100 32.48700 28.72400 1.000 76.48584 86 GLY B CA 1
ATOM 3199 C C . GLY B 1 63 ? -71.38700 33.32000 27.52900 1.000 71.07584 86 GLY B C 1
ATOM 3200 O O . GLY B 1 63 ? -70.99400 34.49100 27.47700 1.000 75.52584 86 GLY B O 1
ATOM 3201 N N . GLY B 1 64 ? -72.13300 32.74500 26.59200 1.000 68.77330 87 GLY B N 1
ATOM 3202 C CA . GLY B 1 64 ? -72.63900 33.53700 25.45900 1.000 66.83330 87 GLY B CA 1
ATOM 3203 C C . GLY B 1 64 ? -71.63500 33.70000 24.33500 1.000 69.69330 87 GLY B C 1
ATOM 3204 O O . GLY B 1 64 ? -71.96000 34.41400 23.37600 1.000 71.25330 87 GLY B O 1
ATOM 3205 N N . GLU B 1 65 ? -70.46600 33.06800 24.43700 1.000 72.30778 88 GLU B N 1
ATOM 3206 C CA . GLU B 1 65 ? -69.46500 33.11600 23.33900 1.000 72.09778 88 GLU B CA 1
ATOM 3207 C C . GLU B 1 65 ? -69.13600 31.68000 22.91100 1.000 68.64778 88 GLU B C 1
ATOM 3208 O O . GLU B 1 65 ? -69.15500 30.79900 23.77900 1.000 68.12778 88 GLU B O 1
ATOM 3214 N N . GLU B 1 66 ? -68.86200 31.45100 21.62200 1.000 63.63071 89 GLU B N 1
ATOM 3215 C CA . GLU B 1 66 ? -68.63800 30.06800 21.19400 1.000 57.41071 89 GLU B CA 1
ATOM 3216 C C . GLU B 1 66 ? -67.15300 29.73400 21.06900 1.000 53.78071 89 GLU B C 1
ATOM 3217 O O . GLU B 1 66 ? -66.40600 30.42900 20.37500 1.000 56.48071 89 GLU B O 1
ATOM 3223 N N . TYR B 1 67 ? -66.75000 28.61100 21.65100 1.000 53.66828 90 TYR B N 1
ATOM 3224 C CA . TYR B 1 67 ? -65.35000 28.21900 21.67600 1.000 55.37828 90 TYR B CA 1
ATOM 3225 C C . TYR B 1 67 ? -65.11200 26.88100 20.98500 1.000 55.43828 90 TYR B C 1
ATOM 3226 O O . TYR B 1 67 ? -65.98700 26.01300 20.94300 1.000 60.91828 90 TYR B O 1
ATOM 3235 N N . GLY B 1 68 ? -63.89600 26.71900 20.45400 1.000 54.44283 91 GLY B N 1
ATOM 3236 C CA . GLY B 1 68 ? -63.47200 25.49700 19.83200 1.000 50.82283 91 GLY B CA 1
ATOM 3237 C C . GLY B 1 68 ? -62.44000 24.74300 20.64500 1.000 51.37283 91 GLY B C 1
ATOM 3238 O O . GLY B 1 68 ? -62.25400 24.97000 21.84800 1.000 50.33283 91 GLY B O 1
ATOM 3239 N N . VAL B 1 69 ? -61.74900 23.82700 19.96700 1.000 50.88909 92 VAL B N 1
ATOM 3240 C CA . VAL B 1 69 ? -60.76600 22.97800 20.62900 1.000 51.23909 92 VAL B CA 1
ATOM 3241 C C . VAL B 1 69 ? -59.58500 23.80300 21.10600 1.000 49.32909 92 VAL B C 1
ATOM 3242 O O . VAL B 1 69 ? -59.16900 23.71500 22.26900 1.000 50.71909 92 VAL B O 1
ATOM 3246 N N . ASP B 1 70 ? -59.02300 24.61400 20.21000 1.000 54.41127 93 ASP B N 1
ATOM 3247 C CA . ASP B 1 70 ? -57.89100 25.45100 20.59000 1.000 59.30127 93 ASP B CA 1
ATOM 3248 C C . ASP B 1 70 ? -58.28300 26.40600 21.71000 1.000 55.68127 93 ASP B C 1
ATOM 3249 O O . ASP B 1 70 ? -57.52000 26.61000 22.66500 1.000 56.78127 93 ASP B O 1
ATOM 3254 N N . ASP B 1 71 ? -59.51500 26.91900 21.65600 1.000 52.50216 94 ASP B N 1
ATOM 3255 C CA . ASP B 1 71 ? -60.00900 27.79500 22.71000 1.000 55.25216 94 ASP B CA 1
ATOM 3256 C C . ASP B 1 71 ? -60.09700 27.05700 24.03400 1.000 55.41216 94 ASP B C 1
ATOM 3257 O O . ASP B 1 71 ? -59.71800 27.60500 25.07200 1.000 51.54216 94 ASP B O 1
ATOM 3262 N N . PHE B 1 72 ? -60.59700 25.81600 24.01900 1.000 50.54662 95 PHE B N 1
ATOM 3263 C CA . PHE B 1 72 ? -60.70900 25.06500 25.26200 1.000 43.44662 95 PHE B CA 1
ATOM 3264 C C . PHE B 1 72 ? -59.34300 24.80600 25.87300 1.000 45.19662 95 PHE B C 1
ATOM 3265 O O . PHE B 1 72 ? -59.12500 25.03600 27.07400 1.000 44.90662 95 PHE B O 1
ATOM 3273 N N . MET B 1 73 ? -58.39500 24.36000 25.05300 1.000 47.62295 96 MET B N 1
ATOM 3274 C CA . MET B 1 73 ? -57.08400 24.03900 25.59600 1.000 44.36295 96 MET B CA 1
ATOM 3275 C C . MET B 1 73 ? -56.41000 25.27400 26.15200 1.000 44.11295 96 MET B C 1
ATOM 3276 O O . MET B 1 73 ? -55.84400 25.24000 27.25100 1.000 39.84295 96 MET B O 1
ATOM 3281 N N . ARG B 1 74 ? -56.50200 26.38800 25.43100 1.000 56.34912 97 ARG B N 1
ATOM 3282 C CA . ARG B 1 74 ? -55.88300 27.61900 25.90100 1.000 55.79912 97 ARG B CA 1
ATOM 3283 C C . ARG B 1 74 ? -56.57100 28.13000 27.16800 1.000 52.50912 97 ARG B C 1
ATOM 3284 O O . ARG B 1 74 ? -55.89400 28.50800 28.13000 1.000 50.64912 97 ARG B O 1
ATOM 3292 N N . ARG B 1 75 ? -57.90700 28.08700 27.22400 1.000 42.71944 98 ARG B N 1
ATOM 3293 C CA . ARG B 1 75 ? -58.60000 28.61600 28.39800 1.000 45.28944 98 ARG B CA 1
ATOM 3294 C C . ARG B 1 75 ? -58.27000 27.81300 29.64900 1.000 41.73944 98 ARG B C 1
ATOM 3295 O O . ARG B 1 75 ? -58.05000 28.38800 30.71600 1.000 42.03944 98 ARG B O 1
ATOM 3303 N N . ASN B 1 76 ? -58.18000 26.49100 29.53300 1.000 43.52631 99 ASN B N 1
ATOM 3304 C CA . ASN B 1 76 ? -58.03300 25.64500 30.70800 1.000 42.82631 99 ASN B CA 1
ATOM 3305 C C . ASN B 1 76 ? -56.62100 25.10100 30.87600 1.000 45.17631 99 ASN B C 1
ATOM 3306 O O . ASN B 1 76 ? -56.39600 24.24400 31.73400 1.000 45.08631 99 ASN B O 1
ATOM 3311 N N . ARG B 1 77 ? -55.67100 25.58600 30.08200 1.000 44.21130 100 ARG B N 1
ATOM 3312 C CA . ARG B 1 77 ? -54.28300 25.14300 30.12500 1.000 44.30130 100 ARG B CA 1
ATOM 3313 C C . ARG B 1 77 ? -54.20700 23.62800 29.97100 1.000 42.58130 100 ARG B C 1
ATOM 3314 O O . ARG B 1 77 ? -53.65400 22.91200 30.80800 1.000 39.30130 100 ARG B O 1
ATOM 3322 N N . VAL B 1 78 ? -54.76200 23.15400 28.86000 1.000 41.15311 101 VAL B N 1
ATOM 3323 C CA . VAL B 1 78 ? -54.81100 21.73000 28.57300 1.000 46.24311 101 VAL B CA 1
ATOM 3324 C C . VAL B 1 78 ? -53.52300 21.37000 27.85500 1.000 44.96311 101 VAL B C 1
ATOM 3325 O O . VAL B 1 78 ? -53.12700 22.04700 26.90200 1.000 48.16311 101 VAL B O 1
ATOM 3329 N N . GLY B 1 79 ? -52.86800 20.31100 28.31800 1.000 43.65417 102 GLY B N 1
ATOM 3330 C CA . GLY B 1 79 ? -51.62500 19.86600 27.71400 1.000 48.58417 102 GLY B CA 1
ATOM 3331 C C . GLY B 1 79 ? -51.79700 18.66700 26.80300 1.000 49.25417 102 GLY B C 1
ATOM 3332 O O . GLY B 1 79 ? -50.85400 18.24000 26.12300 1.000 43.28417 102 GLY B O 1
ATOM 3333 N N . GLY B 1 80 ? -52.98900 18.08600 26.81500 1.000 45.83723 103 GLY B N 1
ATOM 3334 C CA . GLY B 1 80 ? -53.23200 17.03500 25.85000 1.000 46.68723 103 GLY B CA 1
ATOM 3335 C C . GLY B 1 80 ? -54.67800 16.62300 25.81100 1.000 44.02723 103 GLY B C 1
ATOM 3336 O O . GLY B 1 80 ? -55.28300 16.47300 26.87100 1.000 45.20723 103 GLY B O 1
ATOM 3337 N N . VAL B 1 81 ? -55.22600 16.45700 24.60500 1.000 46.78428 104 VAL B N 1
ATOM 3338 C CA . VAL B 1 81 ? -56.63600 16.00100 24.43400 1.000 49.01428 104 VAL B CA 1
ATOM 3339 C C . VAL B 1 81 ? -56.68300 14.88000 23.39300 1.000 47.53428 104 VAL B C 1
ATOM 3340 O O . VAL B 1 81 ? -56.16700 15.08500 22.28800 1.000 44.53428 104 VAL B O 1
ATOM 3344 N N . LEU B 1 82 ? -57.26600 13.73500 23.74800 1.000 47.79988 105 LEU B N 1
ATOM 3345 C CA . LEU B 1 82 ? -57.44700 12.62500 22.81800 1.000 40.58988 105 LEU B CA 1
ATOM 3346 C C . LEU B 1 82 ? -58.88600 12.15100 22.92900 1.000 44.95988 105 LEU B C 1
ATOM 3347 O O . LEU B 1 82 ? -59.37000 11.87700 24.03100 1.000 45.72988 105 LEU B O 1
ATOM 3352 N N . VAL B 1 83 ? -59.58200 12.10800 21.80100 1.000 40.57664 106 VAL B N 1
ATOM 3353 C CA . VAL B 1 83 ? -60.94500 11.59100 21.73500 1.000 45.46664 106 VAL B CA 1
ATOM 3354 C C . VAL B 1 83 ? -60.93800 10.41800 20.76800 1.000 47.91664 106 VAL B C 1
ATOM 3355 O O . VAL B 1 83 ? -60.62400 10.58800 19.57800 1.000 50.55664 106 VAL B O 1
ATOM 3359 N N . LEU B 1 84 ? -61.29700 9.24500 21.28100 1.000 40.55310 107 LEU B N 1
ATOM 3360 C CA . LEU B 1 84 ? -61.34600 7.99200 20.54800 1.000 47.70310 107 LEU B CA 1
ATOM 3361 C C . LEU B 1 84 ? -62.79300 7.58100 20.37700 1.000 47.04310 107 LEU B C 1
ATOM 3362 O O . LEU B 1 84 ? -63.54100 7.51000 21.35600 1.000 44.53310 107 LEU B O 1
ATOM 3367 N N . LYS B 1 85 ? -63.15400 7.23100 19.15500 1.000 45.53088 108 LYS B N 1
ATOM 3368 C CA . LYS B 1 85 ? -64.49600 6.78500 18.84600 1.000 52.59088 108 LYS B CA 1
ATOM 3369 C C . LYS B 1 85 ? -64.38000 5.40100 18.24100 1.000 53.62088 108 LYS B C 1
ATOM 3370 O O . LYS B 1 85 ? -63.78100 5.23900 17.17300 1.000 48.73088 108 LYS B O 1
ATOM 3376 N N . ASP B 1 86 ? -64.95800 4.40100 18.90900 1.000 57.33929 109 ASP B N 1
ATOM 3377 C CA . ASP B 1 86 ? -64.87500 2.98500 18.45100 1.000 58.52929 109 ASP B CA 1
ATOM 3378 C C . ASP B 1 86 ? -63.40600 2.60700 18.25500 1.000 59.00929 109 ASP B C 1
ATOM 3379 O O . ASP B 1 86 ? -63.09700 1.94800 17.25300 1.000 50.36929 109 ASP B O 1
ATOM 3384 N N . GLY B 1 87 ? -62.54600 3.00500 19.19500 1.000 57.49261 110 GLY B N 1
ATOM 3385 C CA . GLY B 1 87 ? -61.15700 2.63400 19.08600 1.000 53.87261 110 GLY B CA 1
ATOM 3386 C C . GLY B 1 87 ? -60.40900 3.32900 17.97800 1.000 51.26261 110 GLY B C 1
ATOM 3387 O O . GLY B 1 87 ? -59.31900 2.87900 17.61300 1.000 50.74261 110 GLY B O 1
ATOM 3388 N N . LYS B 1 88 ? -60.98100 4.37700 17.39400 1.000 44.03310 111 LYS B N 1
ATOM 3389 C CA . LYS B 1 88 ? -60.31000 5.16100 16.37400 1.000 53.02310 111 LYS B CA 1
ATOM 3390 C C . LYS B 1 88 ? -60.15700 6.61800 16.79700 1.000 51.56310 111 LYS B C 1
ATOM 3391 O O . LYS B 1 88 ? -60.96700 7.15700 17.55800 1.000 50.04310 111 LYS B O 1
ATOM 3397 N N . VAL B 1 89 ? -59.08300 7.24200 16.32300 1.000 50.62856 112 VAL B N 1
ATOM 3398 C CA . VAL B 1 89 ? -58.74600 8.59900 16.74000 1.000 51.89856 112 VAL B CA 1
ATOM 3399 C C . VAL B 1 89 ? -59.64900 9.58900 16.00800 1.000 48.51856 112 VAL B C 1
ATOM 3400 O O . VAL B 1 89 ? -59.54100 9.76600 14.79200 1.000 43.86856 112 VAL B O 1
ATOM 3404 N N . ALA B 1 90 ? -60.53500 10.24300 16.76000 1.000 47.46018 113 ALA B N 1
ATOM 3405 C CA . ALA B 1 90 ? -61.34300 11.34300 16.26700 1.000 49.31018 113 ALA B CA 1
ATOM 3406 C C . ALA B 1 90 ? -60.70500 12.69200 16.54200 1.000 51.27018 113 ALA B C 1
ATOM 3407 O O . ALA B 1 90 ? -60.85600 13.61300 15.73400 1.000 48.64018 113 ALA B O 1
ATOM 3409 N N . LEU B 1 91 ? -59.98200 12.83000 17.65300 1.000 51.19776 114 LEU B N 1
ATOM 3410 C CA . LEU B 1 91 ? -59.32400 14.09300 17.96800 1.000 46.95776 114 LEU B CA 1
ATOM 3411 C C . LEU B 1 91 ? -58.02600 13.82100 18.71000 1.000 50.49776 114 LEU B C 1
ATOM 3412 O O . LEU B 1 91 ? -57.99400 12.98200 19.61700 1.000 45.97776 114 LEU B O 1
ATOM 3417 N N . GLU B 1 92 ? -56.95800 14.53800 18.33700 1.000 52.07918 115 GLU B N 1
ATOM 3418 C CA . GLU B 1 92 ? -55.67800 14.35700 19.01900 1.000 49.15918 115 GLU B CA 1
ATOM 3419 C C . GLU B 1 92 ? -54.91000 15.67300 18.99100 1.000 56.64918 115 GLU B C 1
ATOM 3420 O O . GLU B 1 92 ? -54.47300 16.12400 17.92700 1.000 58.91918 115 GLU B O 1
ATOM 3426 N N . ARG B 1 93 ? -54.74000 16.28700 20.15900 1.000 55.89704 116 ARG B N 1
ATOM 3427 C CA . ARG B 1 93 ? -54.02000 17.54400 20.28500 1.000 49.82704 116 ARG B CA 1
ATOM 3428 C C . ARG B 1 93 ? -53.06500 17.50700 21.46300 1.000 53.21704 116 ARG B C 1
ATOM 3429 O O . ARG B 1 93 ? -53.31200 16.82900 22.46600 1.000 52.60704 116 ARG B O 1
ATOM 3437 N N . TYR B 1 94 ? -51.99700 18.30100 21.34400 1.000 46.70734 117 TYR B N 1
ATOM 3438 C CA . TYR B 1 94 ? -50.99800 18.45000 22.38600 1.000 47.67734 117 TYR B CA 1
ATOM 3439 C C . TYR B 1 94 ? -50.78800 19.93500 22.66000 1.000 53.22734 117 TYR B C 1
ATOM 3440 O O . TYR B 1 94 ? -50.93100 20.77600 21.76700 1.000 51.77734 117 TYR B O 1
ATOM 3449 N N . GLY B 1 95 ? -50.46500 20.24900 23.91700 1.000 47.27532 118 GLY B N 1
ATOM 3450 C CA . GLY B 1 95 ? -50.20900 21.61000 24.33000 1.000 42.93532 118 GLY B CA 1
ATOM 3451 C C . GLY B 1 95 ? -49.06600 21.65700 25.32400 1.000 48.70532 118 GLY B C 1
ATOM 3452 O O . GLY B 1 95 ? -48.51700 20.62600 25.71800 1.000 47.99532 118 GLY B O 1
ATOM 3453 N N . LEU B 1 96 ? -48.72700 22.87700 25.73600 1.000 43.39817 119 LEU B N 1
ATOM 3454 C CA . LEU B 1 96 ? -47.69600 23.11800 26.74100 1.000 44.74817 119 LEU B CA 1
ATOM 3455 C C . LEU B 1 96 ? -46.35700 22.48300 26.37100 1.000 52.21817 119 LEU B C 1
ATOM 3456 O O . LEU B 1 96 ? -45.50700 22.25400 27.24100 1.000 48.70817 119 LEU B O 1
ATOM 3461 N N . GLY B 1 97 ? -46.13900 22.18200 25.09400 1.000 52.15314 120 GLY B N 1
ATOM 3462 C CA . GLY B 1 97 ? -44.87800 21.60700 24.67100 1.000 49.96314 120 GLY B CA 1
ATOM 3463 C C . GLY B 1 97 ? -44.82400 20.09800 24.65200 1.000 49.76314 120 GLY B C 1
ATOM 3464 O O . GLY B 1 97 ? -43.76800 19.53700 24.33500 1.000 51.17314 120 GLY B O 1
ATOM 3465 N N . ASN B 1 98 ? -45.93000 19.42700 24.95100 1.000 48.99782 121 ASN B N 1
ATOM 3466 C CA . ASN B 1 98 ? -45.99000 17.98100 24.89300 1.000 43.55782 121 ASN B CA 1
ATOM 3467 C C . ASN B 1 98 ? -46.00900 17.50800 23.44800 1.000 51.52782 121 ASN B C 1
ATOM 3468 O O . ASN B 1 98 ? -46.35800 18.25000 22.52300 1.000 49.12782 121 ASN B O 1
ATOM 3473 N N . ASP B 1 99 ? -45.62400 16.24700 23.26100 1.000 48.88546 122 ASP B N 1
ATOM 3474 C CA . ASP B 1 99 ? -45.82200 15.56200 21.99000 1.000 54.49546 122 ASP B CA 1
ATOM 3475 C C . ASP B 1 99 ? -46.32200 14.15300 22.28200 1.000 52.66546 122 ASP B C 1
ATOM 3476 O O . ASP B 1 99 ? -46.56500 13.78600 23.43200 1.000 53.07546 122 ASP B O 1
ATOM 3481 N N . GLU B 1 100 ? -46.47300 13.35400 21.23200 1.000 59.80172 123 GLU B N 1
ATOM 3482 C CA . GLU B 1 100 ? -47.07900 12.04300 21.40200 1.000 67.19172 123 GLU B CA 1
ATOM 3483 C C . GLU B 1 100 ? -46.17800 11.08900 22.16800 1.000 61.86172 123 GLU B C 1
ATOM 3484 O O . GLU B 1 100 ? -46.59300 9.96800 22.47400 1.000 61.74172 123 GLU B O 1
ATOM 3490 N N . ARG B 1 101 ? -44.95600 11.50300 22.45300 1.000 54.91133 124 ARG B N 1
ATOM 3491 C CA . ARG B 1 101 ? -43.99200 10.71300 23.18300 1.000 57.52133 124 ARG B CA 1
ATOM 3492 C C . ARG B 1 101 ? -43.82900 11.22200 24.60500 1.000 54.05133 124 ARG B C 1
ATOM 3493 O O . ARG B 1 101 ? -43.06800 10.63900 25.38200 1.000 53.74133 124 ARG B O 1
ATOM 3501 N N . THR B 1 102 ? -44.53500 12.29200 24.95700 1.000 52.51704 125 THR B N 1
ATOM 3502 C CA . THR B 1 102 ? -44.51500 12.80200 26.31700 1.000 49.51704 125 THR B CA 1
ATOM 3503 C C . THR B 1 102 ? -45.19500 11.80100 27.22700 1.000 45.34704 125 THR B C 1
ATOM 3504 O O . THR B 1 102 ? -46.27200 11.30100 26.90300 1.000 48.94704 125 THR B O 1
ATOM 3508 N N . ARG B 1 103 ? -44.59400 11.53200 28.37100 1.000 43.93014 126 ARG B N 1
ATOM 3509 C CA . ARG B 1 103 ? -45.22200 10.71300 29.39700 1.000 43.34014 126 ARG B CA 1
ATOM 3510 C C . ARG B 1 103 ? -45.60200 11.63300 30.55500 1.000 44.84014 126 ARG B C 1
ATOM 3511 O O . ARG B 1 103 ? -44.72600 12.21800 31.20900 1.000 45.63014 126 ARG B O 1
ATOM 3519 N N . TRP B 1 104 ? -46.91300 11.76400 30.78100 1.000 38.78906 127 TRP B N 1
ATOM 3520 C CA . TRP B 1 104 ? -47.51300 12.76900 31.65700 1.000 43.89906 127 TRP B CA 1
ATOM 3521 C C . TRP B 1 104 ? -48.06000 12.10700 32.91300 1.000 39.21906 127 TRP B C 1
ATOM 3522 O O . TRP B 1 104 ? -48.72400 11.07100 32.83800 1.000 41.80906 127 TRP B O 1
ATOM 3533 N N . THR B 1 105 ? -47.80900 12.71500 34.06400 1.000 35.11216 128 THR B N 1
ATOM 3534 C CA . THR B 1 105 ? -48.20200 12.06600 35.30100 1.000 33.44216 128 THR B CA 1
ATOM 3535 C C . THR B 1 105 ? -49.71300 12.14000 35.48400 1.000 39.81216 128 THR B C 1
ATOM 3536 O O . THR B 1 105 ? -50.37800 13.08200 35.04000 1.000 41.34216 128 THR B O 1
ATOM 3540 N N . SER B 1 106 ? -50.24500 11.13200 36.16400 1.000 38.20787 129 SER B N 1
ATOM 3541 C CA . SER B 1 106 ? -51.67200 10.86100 36.19800 1.000 37.94787 129 SER B CA 1
ATOM 3542 C C . SER B 1 106 ? -52.37400 11.46500 37.40100 1.000 36.92787 129 SER B C 1
ATOM 3543 O O . SER B 1 106 ? -53.58100 11.71100 37.33300 1.000 37.01787 129 SER B O 1
ATOM 3546 N N . PHE B 1 107 ? -51.65300 11.66700 38.50500 1.000 39.75080 130 PHE B N 1
ATOM 3547 C CA . PHE B 1 107 ? -52.29200 11.88100 39.79700 1.000 40.51080 130 PHE B CA 1
ATOM 3548 C C . PHE B 1 107 ? -53.34400 10.78900 40.04800 1.000 45.61080 130 PHE B C 1
ATOM 3549 O O . PHE B 1 107 ? -53.12600 9.62000 39.67300 1.000 42.63080 130 PHE B O 1
ATOM 3557 N N . SER B 1 108 ? -54.49200 11.14200 40.65000 1.000 35.75791 131 SER B N 1
ATOM 3558 C CA . SER B 1 108 ? -55.39700 10.09800 41.12800 1.000 38.77791 131 SER B CA 1
ATOM 3559 C C . SER B 1 108 ? -56.01800 9.25400 40.02100 1.000 38.54791 131 SER B C 1
ATOM 3560 O O . SER B 1 108 ? -56.64200 8.24000 40.34100 1.000 36.10791 131 SER B O 1
ATOM 3563 N N . VAL B 1 109 ? -55.79500 9.59000 38.74800 1.000 38.48098 132 VAL B N 1
ATOM 3564 C CA . VAL B 1 109 ? -56.26100 8.73200 37.66700 1.000 32.85098 132 VAL B CA 1
ATOM 3565 C C . VAL B 1 109 ? -55.74800 7.31700 37.87100 1.000 34.85098 132 VAL B C 1
ATOM 3566 O O . VAL B 1 109 ? -56.47300 6.34100 37.60800 1.000 36.07098 132 VAL B O 1
ATOM 3570 N N . VAL B 1 110 ? -54.53500 7.16900 38.41300 1.000 32.17768 133 VAL B N 1
ATOM 3571 C CA . VAL B 1 110 ? -54.00000 5.81200 38.53900 1.000 38.94768 133 VAL B CA 1
ATOM 3572 C C . VAL B 1 110 ? -54.81400 4.95500 39.51000 1.000 38.06768 133 VAL B C 1
ATOM 3573 O O . VAL B 1 110 ? -54.78200 3.71900 39.40500 1.000 37.48768 133 VAL B O 1
ATOM 3577 N N . LYS B 1 111 ? -55.59500 5.57100 40.41200 1.000 40.38439 134 LYS B N 1
ATOM 3578 C CA . LYS B 1 111 ? -56.50700 4.79600 41.25000 1.000 39.79439 134 LYS B CA 1
ATOM 3579 C C . LYS B 1 111 ? -57.37400 3.88600 40.39700 1.000 39.02439 134 LYS B C 1
ATOM 3580 O O . LYS B 1 111 ? -57.48400 2.68400 40.66100 1.000 40.62439 134 LYS B O 1
ATOM 3586 N N . SER B 1 112 ? -57.95100 4.43900 39.32900 1.000 36.82874 135 SER B N 1
ATOM 3587 C CA . SER B 1 112 ? -58.83800 3.63900 38.50300 1.000 34.54874 135 SER B CA 1
ATOM 3588 C C . SER B 1 112 ? -58.07300 2.52300 37.82500 1.000 39.16874 135 SER B C 1
ATOM 3589 O O . SER B 1 112 ? -58.55600 1.38300 37.75600 1.000 38.79874 135 SER B O 1
ATOM 3592 N N . ILE B 1 113 ? -56.84700 2.81400 37.39400 1.000 36.85849 136 ILE B N 1
ATOM 3593 C CA . ILE B 1 113 ? -56.00000 1.76400 36.85600 1.000 37.21849 136 ILE B CA 1
ATOM 3594 C C . ILE B 1 113 ? -55.81100 0.69300 37.91700 1.000 38.45849 136 ILE B C 1
ATOM 3595 O O . ILE B 1 113 ? -56.00600 -0.51100 37.67400 1.000 40.97849 136 ILE B O 1
ATOM 3600 N N . SER B 1 114 ? -55.49400 1.13500 39.13600 1.000 33.37067 137 SER B N 1
ATOM 3601 C CA . SER B 1 114 ? -55.33100 0.19500 40.23100 1.000 38.78067 137 SER B CA 1
ATOM 3602 C C . SER B 1 114 ? -56.58200 -0.65300 40.39600 1.000 40.11067 137 SER B C 1
ATOM 3603 O O . SER B 1 114 ? -56.49500 -1.88100 40.53000 1.000 43.08067 137 SER B O 1
ATOM 3606 N N . SER B 1 115 ? -57.75900 -0.02500 40.32100 1.000 37.48647 138 SER B N 1
ATOM 3607 C CA . SER B 1 115 ? -58.98300 -0.78600 40.52900 1.000 43.46647 138 SER B CA 1
ATOM 3608 C C . SER B 1 115 ? -59.13500 -1.84900 39.45000 1.000 39.58647 138 SER B C 1
ATOM 3609 O O . SER B 1 115 ? -59.49300 -3.00300 39.73700 1.000 33.09647 138 SER B O 1
ATOM 3612 N N . THR B 1 116 ? -58.82500 -1.47800 38.20400 1.000 39.57317 139 THR B N 1
ATOM 3613 C CA . THR B 1 116 ? -58.86700 -2.44100 37.11300 1.000 39.32317 139 THR B CA 1
ATOM 3614 C C . THR B 1 116 ? -57.88200 -3.56600 37.37500 1.000 42.12317 139 THR B C 1
ATOM 3615 O O . THR B 1 116 ? -58.18600 -4.74700 37.15100 1.000 41.48317 139 THR B O 1
ATOM 3619 N N . LEU B 1 117 ? -56.70600 -3.22600 37.90000 1.000 43.22546 140 LEU B N 1
ATOM 3620 C CA . LEU B 1 117 ? -55.76700 -4.29000 38.21600 1.000 40.84546 140 LEU B CA 1
ATOM 3621 C C . LEU B 1 117 ? -56.36300 -5.21600 39.26500 1.000 42.91546 140 LEU B C 1
ATOM 3622 O O . LEU B 1 117 ? -56.26800 -6.44900 39.13600 1.000 45.29546 140 LEU B O 1
ATOM 3627 N N . VAL B 1 118 ? -57.06400 -4.64900 40.26000 1.000 34.36579 141 VAL B N 1
ATOM 3628 C CA . VAL B 1 118 ? -57.75800 -5.49900 41.22500 1.000 43.23579 141 VAL B CA 1
ATOM 3629 C C . VAL B 1 118 ? -58.77100 -6.38500 40.51600 1.000 41.28579 141 VAL B C 1
ATOM 3630 O O . VAL B 1 118 ? -58.89200 -7.57600 40.81800 1.000 38.57579 141 VAL B O 1
ATOM 3634 N N . GLY B 1 119 ? -59.49700 -5.83300 39.54500 1.000 41.65120 142 GLY B N 1
ATOM 3635 C CA . GLY B 1 119 ? -60.39600 -6.67700 38.77400 1.000 44.44120 142 GLY B CA 1
ATOM 3636 C C . GLY B 1 119 ? -59.65800 -7.84600 38.15600 1.000 44.63120 142 GLY B C 1
ATOM 3637 O O . GLY B 1 119 ? -60.08500 -9.00800 38.27700 1.000 36.94120 142 GLY B O 1
ATOM 3638 N N . ALA B 1 120 ? -58.49200 -7.55700 37.55500 1.000 41.30915 143 ALA B N 1
ATOM 3639 C CA . ALA B 1 120 ? -57.66400 -8.61300 36.99400 1.000 36.60915 143 ALA B CA 1
ATOM 3640 C C . ALA B 1 120 ? -57.31500 -9.62500 38.06500 1.000 37.91915 143 ALA B C 1
ATOM 3641 O O . ALA B 1 120 ? -57.48000 -10.83800 37.87000 1.000 39.73915 143 ALA B O 1
ATOM 3643 N N . ALA B 1 121 ? -56.94000 -9.13700 39.24400 1.000 34.22595 144 ALA B N 1
ATOM 3644 C CA . ALA B 1 121 ? -56.57900 -10.04800 40.31300 1.000 38.02595 144 ALA B CA 1
ATOM 3645 C C . ALA B 1 121 ? -57.78300 -10.88100 40.73000 1.000 42.87595 144 ALA B C 1
ATOM 3646 O O . ALA B 1 121 ? -57.66100 -12.09200 40.97300 1.000 38.59595 144 ALA B O 1
ATOM 3648 N N . VAL B 1 122 ? -58.96900 -10.26400 40.74100 1.000 40.42802 145 VAL B N 1
ATOM 3649 C CA . VAL B 1 122 ? -60.17900 -11.01000 41.04600 1.000 38.27802 145 VAL B CA 1
ATOM 3650 C C . VAL B 1 122 ? -60.45800 -12.04000 39.96000 1.000 38.88802 145 VAL B C 1
ATOM 3651 O O . VAL B 1 122 ? -60.88000 -13.16600 40.24900 1.000 34.91802 145 VAL B O 1
ATOM 3655 N N . GLN B 1 123 ? -60.22500 -11.68100 38.69900 1.000 36.05630 146 GLN B N 1
ATOM 3656 C CA . GLN B 1 123 ? -60.45000 -12.65600 37.64600 1.000 34.66630 146 GLN B CA 1
ATOM 3657 C C . GLN B 1 123 ? -59.55000 -13.87300 37.82000 1.000 38.13630 146 GLN B C 1
ATOM 3658 O O . GLN B 1 123 ? -59.93200 -14.98900 37.46000 1.000 39.95630 146 GLN B O 1
ATOM 3664 N N . GLN B 1 124 ? -58.34700 -13.67800 38.34300 1.000 40.72269 147 GLN B N 1
ATOM 3665 C CA . GLN B 1 124 ? -57.41100 -14.77100 38.52700 1.000 39.42269 147 GLN B CA 1
ATOM 3666 C C . GLN B 1 124 ? -57.57000 -15.46000 39.87400 1.000 38.92269 147 GLN B C 1
ATOM 3667 O O . GLN B 1 124 ? -56.71500 -16.27500 40.24200 1.000 35.11269 147 GLN B O 1
ATOM 3673 N N . GLY B 1 125 ? -58.59700 -15.11200 40.64600 1.000 35.32071 148 GLY B N 1
ATOM 3674 C CA . GLY B 1 125 ? -58.71700 -15.76800 41.92800 1.000 36.07071 148 GLY B CA 1
ATOM 3675 C C . GLY B 1 125 ? -57.66300 -15.36600 42.93200 1.000 36.90071 148 GLY B C 1
ATOM 3676 O O . GLY B 1 125 ? -57.28200 -16.18600 43.77100 1.000 33.64071 148 GLY B O 1
ATOM 3677 N N . LEU B 1 126 ? -57.10800 -14.15900 42.81100 1.000 39.24947 149 LEU B N 1
ATOM 3678 C CA . LEU B 1 126 ? -56.08800 -13.67500 43.74000 1.000 39.40947 149 LEU B CA 1
ATOM 3679 C C . LEU B 1 126 ? -56.63900 -12.81700 44.86900 1.000 43.07947 149 LEU B C 1
ATOM 3680 O O . LEU B 1 126 ? -56.09000 -12.82900 45.97400 1.000 39.05947 149 LEU B O 1
ATOM 3685 N N . LEU B 1 127 ? -57.71200 -12.08200 44.62000 1.000 47.50822 150 LEU B N 1
ATOM 3686 C CA . LEU B 1 127 ? -58.35200 -11.24800 45.61700 1.000 42.16822 150 LEU B CA 1
ATOM 3687 C C . LEU B 1 127 ? -59.84000 -11.53700 45.53400 1.000 43.05822 150 LEU B C 1
ATOM 3688 O O . LEU B 1 127 ? -60.33600 -11.93200 44.48000 1.000 44.97822 150 LEU B O 1
ATOM 3693 N N . ALA B 1 128 ? -60.56000 -11.29800 46.63300 1.000 43.09566 151 ALA B N 1
ATOM 3694 C CA . ALA B 1 128 ? -62.01400 -11.44500 46.65500 1.000 46.71566 151 ALA B CA 1
ATOM 3695 C C . ALA B 1 128 ? -62.63700 -10.28000 47.40900 1.000 44.15566 151 ALA B C 1
ATOM 3696 O O . ALA B 1 128 ? -62.19500 -9.93400 48.51200 1.000 42.16566 151 ALA B O 1
ATOM 3698 N N . LEU B 1 129 ? -63.69200 -9.71200 46.81000 1.000 42.76453 152 LEU B N 1
ATOM 3699 C CA . LEU B 1 129 ? -64.32000 -8.48100 47.29400 1.000 41.16453 152 LEU B CA 1
ATOM 3700 C C . LEU B 1 129 ? -64.87000 -8.62600 48.70400 1.000 41.16453 152 LEU B C 1
ATOM 3701 O O . LEU B 1 129 ? -64.81700 -7.67800 49.49300 1.000 38.29453 152 LEU B O 1
ATOM 3706 N N . ASP B 1 130 ? -65.39400 -9.79500 49.04600 1.000 40.60247 153 ASP B N 1
ATOM 3707 C CA . ASP B 1 130 ? -66.03000 -9.98300 50.34600 1.000 43.14247 153 ASP B CA 1
ATOM 3708 C C . ASP B 1 130 ? -65.03400 -10.31300 51.45700 1.000 42.15247 153 ASP B C 1
ATOM 3709 O O . ASP B 1 130 ? -65.44300 -10.49000 52.60900 1.000 48.47247 153 ASP B O 1
ATOM 3714 N N . GLN B 1 131 ? -63.81200 -10.41700 51.15200 1.000 42.99730 154 GLN B N 1
ATOM 3715 C CA . GLN B 1 131 ? -62.73300 -10.76500 52.06000 1.000 43.27730 154 GLN B CA 1
ATOM 3716 C C . GLN B 1 131 ? -62.15800 -9.52800 52.73500 1.000 43.99730 154 GLN B C 1
ATOM 3717 O O . GLN B 1 131 ? -62.02900 -8.47600 52.10600 1.000 41.11730 154 GLN B O 1
ATOM 3723 N N . PRO B 1 132 ? -61.74000 -9.66600 53.98800 1.000 45.07044 155 PRO B N 1
ATOM 3724 C CA . PRO B 1 132 ? -61.17600 -8.52600 54.71800 1.000 44.88044 155 PRO B CA 1
ATOM 3725 C C . PRO B 1 132 ? -59.73400 -8.23700 54.29900 1.000 46.74044 155 PRO B C 1
ATOM 3726 O O . PRO B 1 132 ? -58.95400 -9.14300 53.99900 1.000 40.82044 155 PRO B O 1
ATOM 3730 N N . VAL B 1 133 ? -59.36400 -6.95200 54.32700 1.000 40.75836 156 VAL B N 1
ATOM 3731 C CA . VAL B 1 133 ? -58.04700 -6.59500 53.80300 1.000 44.22836 156 VAL B CA 1
ATOM 3732 C C . VAL B 1 133 ? -56.91200 -7.13400 54.68400 1.000 43.09836 156 VAL B C 1
ATOM 3733 O O . VAL B 1 133 ? -55.81700 -7.40300 54.18300 1.000 44.60836 156 VAL B O 1
ATOM 3737 N N . ASP B 1 134 ? -57.12900 -7.28000 55.99500 1.000 40.94256 157 ASP B N 1
ATOM 3738 C CA . ASP B 1 134 ? -56.07800 -7.80900 56.85800 1.000 44.84256 157 ASP B CA 1
ATOM 3739 C C . ASP B 1 134 ? -55.78600 -9.26700 56.54000 1.000 44.96256 157 ASP B C 1
ATOM 3740 O O . ASP B 1 134 ? -54.74000 -9.79500 56.94100 1.000 47.09256 157 ASP B O 1
ATOM 3745 N N . LYS B 1 135 ? -56.71400 -9.94500 55.87600 1.000 47.76457 158 LYS B N 1
ATOM 3746 C CA . LYS B 1 135 ? -56.42500 -11.29400 55.42300 1.000 48.03457 158 LYS B CA 1
ATOM 3747 C C . LYS B 1 135 ? -55.22400 -11.28000 54.49000 1.000 43.69457 158 LYS B C 1
ATOM 3748 O O . LYS B 1 135 ? -54.37100 -12.16800 54.55300 1.000 53.74457 158 LYS B O 1
ATOM 3754 N N . TYR B 1 136 ? -55.15900 -10.29100 53.60200 1.000 44.19919 159 TYR B N 1
ATOM 3755 C CA . TYR B 1 136 ? -54.04100 -10.12300 52.68400 1.000 44.76919 159 TYR B CA 1
ATOM 3756 C C . TYR B 1 136 ? -52.91800 -9.27200 53.26900 1.000 47.26919 159 TYR B C 1
ATOM 3757 O O . TYR B 1 136 ? -51.76000 -9.42700 52.86600 1.000 51.62919 159 TYR B O 1
ATOM 3766 N N . LEU B 1 137 ? -53.23200 -8.34600 54.17300 1.000 41.60121 160 LEU B N 1
ATOM 3767 C CA . LEU B 1 137 ? -52.26100 -7.39100 54.70900 1.000 46.65121 160 LEU B CA 1
ATOM 3768 C C . LEU B 1 137 ? -52.30200 -7.47800 56.22900 1.000 47.40121 160 LEU B C 1
ATOM 3769 O O . LEU B 1 137 ? -52.96400 -6.67100 56.89300 1.000 50.82121 160 LEU B O 1
ATOM 3774 N N . PRO B 1 138 ? -51.57600 -8.42600 56.81800 1.000 48.43596 161 PRO B N 1
ATOM 3775 C CA . PRO B 1 138 ? -51.66400 -8.62000 58.27600 1.000 50.01596 161 PRO B CA 1
ATOM 3776 C C . PRO B 1 138 ? -51.17600 -7.43100 59.09000 1.000 47.81596 161 PRO B C 1
ATOM 3777 O O . PRO B 1 138 ? -51.54900 -7.31500 60.26300 1.000 51.11596 161 PRO B O 1
ATOM 3781 N N . SER B 1 139 ? -50.37600 -6.53300 58.51600 1.000 38.72894 162 SER B N 1
ATOM 3782 C CA . SER B 1 139 ? -49.98800 -5.34900 59.27200 1.000 46.41894 162 SER B CA 1
ATOM 3783 C C . SER B 1 139 ? -51.18400 -4.46800 59.60500 1.000 47.23894 162 SER B C 1
ATOM 3784 O O . SER B 1 139 ? -51.06700 -3.58100 60.45600 1.000 44.97894 162 SER B O 1
ATOM 3787 N N . LEU B 1 140 ? -52.33500 -4.70900 58.98700 1.000 49.18214 163 LEU B N 1
ATOM 3788 C CA . LEU B 1 140 ? -53.54800 -3.98200 59.32600 1.000 52.83214 163 LEU B CA 1
ATOM 3789 C C . LEU B 1 140 ? -54.39100 -4.70800 60.36000 1.000 51.75214 163 LEU B C 1
ATOM 3790 O O . LEU B 1 140 ? -55.42500 -4.17700 60.77100 1.000 54.88214 163 LEU B O 1
ATOM 3795 N N . ALA B 1 141 ? -53.97400 -5.89200 60.79900 1.000 49.47180 164 ALA B N 1
ATOM 3796 C CA . ALA B 1 141 ? -54.70700 -6.59200 61.84600 1.000 50.61180 164 ALA B CA 1
ATOM 3797 C C . ALA B 1 141 ? -54.70600 -5.76800 63.12800 1.000 52.76180 164 ALA B C 1
ATOM 3798 O O . ALA B 1 141 ? -53.69000 -5.17500 63.50600 1.000 52.10180 164 ALA B O 1
ATOM 3800 N N . GLY B 1 142 ? -55.87200 -5.70200 63.77300 1.000 48.20727 165 GLY B N 1
ATOM 3801 C CA . GLY B 1 142 ? -56.05900 -4.91300 64.97900 1.000 52.55727 165 GLY B CA 1
ATOM 3802 C C . GLY B 1 142 ? -56.15500 -3.42300 64.76000 1.000 56.02727 165 GLY B C 1
ATOM 3803 O O . GLY B 1 142 ? -56.26200 -2.67600 65.73600 1.000 62.69727 165 GLY B O 1
ATOM 3804 N N . SER B 1 143 ? -56.15400 -2.97200 63.51600 1.000 58.89774 166 SER B N 1
ATOM 3805 C CA . SER B 1 143 ? -56.29600 -1.56600 63.20100 1.000 53.59774 166 SER B CA 1
ATOM 3806 C C . SER B 1 143 ? -57.76000 -1.27400 62.91200 1.000 49.80774 166 SER B C 1
ATOM 3807 O O . SER B 1 143 ? -58.61200 -2.16700 62.91300 1.000 50.39774 166 SER B O 1
ATOM 3810 N N . ALA B 1 144 ? -58.05400 -0.01200 62.60900 1.000 50.28457 167 ALA B N 1
ATOM 3811 C CA . ALA B 1 144 ? -59.40700 0.31100 62.19100 1.000 42.95457 167 ALA B CA 1
ATOM 3812 C C . ALA B 1 144 ? -59.73300 -0.30500 60.83300 1.000 44.79457 167 ALA B C 1
ATOM 3813 O O . ALA B 1 144 ? -60.90900 -0.42500 60.48400 1.000 39.13457 167 ALA B O 1
ATOM 3815 N N . TYR B 1 145 ? -58.72100 -0.71200 60.06800 1.000 48.19631 168 TYR B N 1
ATOM 3816 C CA . TYR B 1 145 ? -58.96200 -1.38000 58.79800 1.000 48.59631 168 TYR B CA 1
ATOM 3817 C C . TYR B 1 145 ? -59.25700 -2.86200 58.98600 1.000 46.68631 168 TYR B C 1
ATOM 3818 O O . TYR B 1 145 ? -59.61900 -3.54000 58.01800 1.000 43.80631 168 TYR B O 1
ATOM 3827 N N . GLN B 1 146 ? -59.11400 -3.36700 60.20900 1.000 43.37722 169 GLN B N 1
ATOM 3828 C CA . GLN B 1 146 ? -59.50100 -4.73500 60.51400 1.000 50.21722 169 GLN B CA 1
ATOM 3829 C C . GLN B 1 146 ? -60.94500 -4.99100 60.11400 1.000 46.04722 169 GLN B C 1
ATOM 3830 O O . GLN B 1 146 ? -61.85400 -4.23600 60.46500 1.000 40.27722 169 GLN B O 1
ATOM 3836 N N . GLY B 1 147 ? -61.15300 -6.03300 59.33600 1.000 47.77767 170 GLY B N 1
ATOM 3837 C CA . GLY B 1 147 ? -62.47600 -6.36500 58.89400 1.000 47.27767 170 GLY B CA 1
ATOM 3838 C C . GLY B 1 147 ? -62.91900 -5.65400 57.64100 1.000 44.26767 170 GLY B C 1
ATOM 3839 O O . GLY B 1 147 ? -63.83800 -6.13400 56.97800 1.000 41.11767 170 GLY B O 1
ATOM 3840 N N . VAL B 1 148 ? -62.25100 -4.56900 57.24600 1.000 41.20716 171 VAL B N 1
ATOM 3841 C CA . VAL B 1 148 ? -62.68600 -3.86600 56.04800 1.000 43.46716 171 VAL B CA 1
ATOM 3842 C C . VAL B 1 148 ? -62.40900 -4.71800 54.82100 1.000 42.34716 171 VAL B C 1
ATOM 3843 O O . VAL B 1 148 ? -61.28500 -5.19100 54.61100 1.000 41.26716 171 VAL B O 1
ATOM 3847 N N . THR B 1 149 ? -63.42800 -4.87600 53.98400 1.000 43.21225 172 THR B N 1
ATOM 3848 C CA . THR B 1 149 ? -63.35400 -5.72300 52.80700 1.000 40.21225 172 THR B CA 1
ATOM 3849 C C . THR B 1 149 ? -62.73400 -4.98900 51.62800 1.000 37.35225 172 THR B C 1
ATOM 3850 O O . THR B 1 149 ? -62.70300 -3.75900 51.56900 1.000 41.67225 172 THR B O 1
ATOM 3854 N N . VAL B 1 150 ? -62.26100 -5.78200 50.66800 1.000 40.39132 173 VAL B N 1
ATOM 3855 C CA . VAL B 1 150 ? -61.66400 -5.24100 49.45400 1.000 38.72132 173 VAL B CA 1
ATOM 3856 C C . VAL B 1 150 ? -62.63600 -4.31600 48.75800 1.000 40.38132 173 VAL B C 1
ATOM 3857 O O . VAL B 1 150 ? -62.28400 -3.20100 48.35000 1.000 42.36132 173 VAL B O 1
ATOM 3861 N N . GLU B 1 151 ? -63.88100 -4.75000 48.63500 1.000 41.31006 174 GLU B N 1
ATOM 3862 C CA . GLU B 1 151 ? -64.88000 -3.90000 48.00900 1.000 44.66006 174 GLU B CA 1
ATOM 3863 C C . GLU B 1 151 ? -65.05600 -2.59200 48.77600 1.000 42.65006 174 GLU B C 1
ATOM 3864 O O . GLU B 1 151 ? -65.05500 -1.50800 48.17200 1.000 39.12006 174 GLU B O 1
ATOM 3870 N N . GLN B 1 152 ? -65.13300 -2.65600 50.10900 1.000 35.25747 175 GLN B N 1
ATOM 3871 C CA . GLN B 1 152 ? -65.27800 -1.41200 50.84500 1.000 35.33747 175 GLN B CA 1
ATOM 3872 C C . GLN B 1 152 ? -64.11600 -0.47400 50.56400 1.000 42.37747 175 GLN B C 1
ATOM 3873 O O . GLN B 1 152 ? -64.31600 0.74300 50.48800 1.000 45.24747 175 GLN B O 1
ATOM 3879 N N . VAL B 1 153 ? -62.90500 -1.01300 50.36200 1.000 42.90463 176 VAL B N 1
ATOM 3880 C CA . VAL B 1 153 ? -61.77500 -0.15300 50.01800 1.000 39.44463 176 VAL B CA 1
ATOM 3881 C C . VAL B 1 153 ? -61.96200 0.43900 48.62800 1.000 37.25463 176 VAL B C 1
ATOM 3882 O O . VAL B 1 153 ? -61.79900 1.64500 48.42700 1.000 37.52463 176 VAL B O 1
ATOM 3886 N N . LEU B 1 154 ? -62.35600 -0.38800 47.65900 1.000 36.87785 177 LEU B N 1
ATOM 3887 C CA . LEU B 1 154 ? -62.54400 0.13000 46.30800 1.000 35.58785 177 LEU B CA 1
ATOM 3888 C C . LEU B 1 154 ? -63.55900 1.24700 46.27200 1.000 38.22785 177 LEU B C 1
ATOM 3889 O O . LEU B 1 154 ? -63.48900 2.11600 45.39800 1.000 38.64785 177 LEU B O 1
ATOM 3894 N N . GLN B 1 155 ? -64.49700 1.24500 47.21400 1.000 43.82185 178 GLN B N 1
ATOM 3895 C CA . GLN B 1 155 ? -65.59000 2.20600 47.25500 1.000 44.08185 178 GLN B CA 1
ATOM 3896 C C . GLN B 1 155 ? -65.31600 3.37100 48.19300 1.000 46.60185 178 GLN B C 1
ATOM 3897 O O . GLN B 1 155 ? -66.19100 4.22400 48.37300 1.000 45.86185 178 GLN B O 1
ATOM 3903 N N . MET B 1 156 ? -64.11600 3.44300 48.76900 1.000 41.96447 179 MET B N 1
ATOM 3904 C CA . MET B 1 156 ? -63.76100 4.50800 49.69900 1.000 44.49447 179 MET B CA 1
ATOM 3905 C C . MET B 1 156 ? -64.75900 4.58600 50.85200 1.000 43.54447 179 MET B C 1
ATOM 3906 O O . MET B 1 156 ? -65.17700 5.66700 51.26900 1.000 46.80447 179 MET B O 1
ATOM 3911 N N . SER B 1 157 ? -65.11700 3.41900 51.39900 1.000 39.52934 180 SER B N 1
ATOM 3912 C CA . SER B 1 157 ? -66.19100 3.35000 52.38100 1.000 44.68934 180 SER B CA 1
ATOM 3913 C C . SER B 1 157 ? -65.79900 2.60900 53.66200 1.000 45.14934 180 SER B C 1
ATOM 3914 O O . SER B 1 157 ? -66.66500 2.06200 54.35900 1.000 45.33934 180 SER B O 1
ATOM 3917 N N . SER B 1 158 ? -64.52000 2.63300 54.02800 1.000 34.55117 181 SER B N 1
ATOM 3918 C CA . SER B 1 158 ? -64.09000 1.87900 55.19800 1.000 43.86117 181 SER B CA 1
ATOM 3919 C C . SER B 1 158 ? -64.66600 2.42300 56.49900 1.000 43.35117 181 SER B C 1
ATOM 3920 O O . SER B 1 158 ? -64.87000 1.66000 57.44500 1.000 44.27117 181 SER B O 1
ATOM 3923 N N . GLY B 1 159 ? -64.92300 3.71800 56.57700 1.000 47.13203 182 GLY B N 1
ATOM 3924 C CA . GLY B 1 159 ? -65.29400 4.32600 57.83700 1.000 46.36203 182 GLY B CA 1
ATOM 3925 C C . GLY B 1 159 ? -64.13000 4.79000 58.68100 1.000 46.74203 182 GLY B C 1
ATOM 3926 O O . GLY B 1 159 ? -64.33700 5.16300 59.84200 1.000 44.80203 182 GLY B O 1
ATOM 3927 N N . VAL B 1 160 ? -62.90700 4.74700 58.14700 1.000 46.27807 183 VAL B N 1
ATOM 3928 C CA . VAL B 1 160 ? -61.72600 5.20000 58.87100 1.000 47.07807 183 VAL B CA 1
ATOM 3929 C C . VAL B 1 160 ? -61.61900 6.71100 58.72300 1.000 42.06807 183 VAL B C 1
ATOM 3930 O O . VAL B 1 160 ? -61.80400 7.23900 57.62400 1.000 39.38807 183 VAL B O 1
ATOM 3934 N N . ARG B 1 161 ? -61.29100 7.40900 59.81400 1.000 43.74458 184 ARG B N 1
ATOM 3935 C CA . ARG B 1 161 ? -61.12200 8.86300 59.77400 1.000 45.00458 184 ARG B CA 1
ATOM 3936 C C . ARG B 1 161 ? -59.97000 9.23200 58.84400 1.000 47.34458 184 ARG B C 1
ATOM 3937 O O . ARG B 1 161 ? -58.85400 8.71600 58.98700 1.000 43.94458 184 ARG B O 1
ATOM 3945 N N . TRP B 1 162 ? -60.23100 10.13300 57.89400 1.000 46.36609 185 TRP B N 1
ATOM 3946 C CA . TRP B 1 162 ? -59.18400 10.53300 56.96400 1.000 47.77609 185 TRP B CA 1
ATOM 3947 C C . TRP B 1 162 ? -59.38200 11.96900 56.48700 1.000 46.71609 185 TRP B C 1
ATOM 3948 O O . TRP B 1 162 ? -60.44300 12.32700 55.97200 1.000 45.28609 185 TRP B O 1
ATOM 3959 N N . ASN B 1 163 ? -58.32500 12.76600 56.59000 1.000 54.55604 186 ASN B N 1
ATOM 3960 C CA . ASN B 1 163 ? -58.30200 14.15000 56.12800 1.000 48.36604 186 ASN B CA 1
ATOM 3961 C C . ASN B 1 163 ? -57.47900 14.19700 54.85200 1.000 48.28604 186 ASN B C 1
ATOM 3962 O O . ASN B 1 163 ? -56.27700 13.94000 54.88100 1.000 54.41604 186 ASN B O 1
ATOM 3967 N N . GLU B 1 164 ? -58.13700 14.45100 53.72700 1.000 39.22053 187 GLU B N 1
ATOM 3968 C CA . GLU B 1 164 ? -57.50500 14.44300 52.41300 1.000 43.32053 187 GLU B CA 1
ATOM 3969 C C . GLU B 1 164 ? -56.97200 15.81100 51.99100 1.000 50.81053 187 GLU B C 1
ATOM 3970 O O . GLU B 1 164 ? -56.24200 15.89400 50.99400 1.000 51.51053 187 GLU B O 1
ATOM 3976 N N . THR B 1 165 ? -57.28800 16.87300 52.73700 1.000 58.60632 188 THR B N 1
ATOM 3977 C CA . THR B 1 165 ? -56.98400 18.23000 52.28900 1.000 61.45632 188 THR B CA 1
ATOM 3978 C C . THR B 1 165 ? -55.49000 18.45400 52.05800 1.000 59.10632 188 THR B C 1
ATOM 3979 O O . THR B 1 165 ? -54.63200 18.00800 52.82700 1.000 55.67632 188 THR B O 1
ATOM 3983 N N . TYR B 1 166 ? -55.12900 19.08800 50.95200 1.000 63.17432 189 TYR B N 1
ATOM 3984 C CA . TYR B 1 166 ? -53.69100 19.35900 50.69100 1.000 69.74432 189 TYR B CA 1
ATOM 3985 C C . TYR B 1 166 ? -53.24300 20.66700 51.36500 1.000 73.90432 189 TYR B C 1
ATOM 3986 O O . TYR B 1 166 ? -52.03300 20.90900 51.40900 1.000 75.50432 189 TYR B O 1
ATOM 3995 N N . ARG B 1 167 ? -54.18000 21.48900 51.85400 1.000 77.27421 190 ARG B N 1
ATOM 3996 C CA . ARG B 1 167 ? -53.83100 22.73500 52.53000 1.000 78.89421 190 ARG B CA 1
ATOM 3997 C C . ARG B 1 167 ? -53.24000 22.46700 53.90900 1.000 80.65421 190 ARG B C 1
ATOM 3998 O O . ARG B 1 167 ? -52.12100 22.89000 54.20400 1.000 84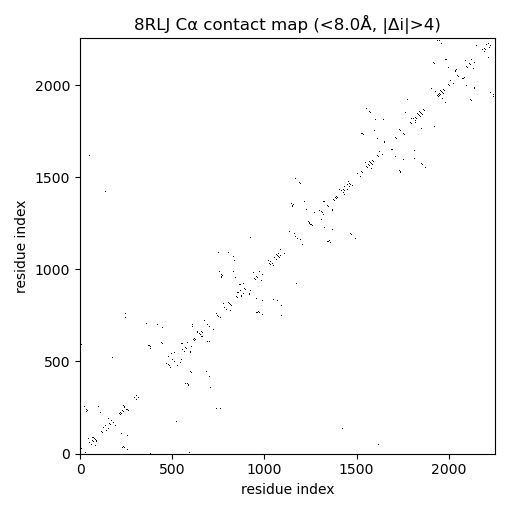.83421 190 ARG B O 1
ATOM 4006 N N . ASP B 1 168 ? -53.98600 21.76600 54.76500 1.000 71.83085 191 ASP B N 1
ATOM 4007 C CA . ASP B 1 168 ? -53.57100 21.52200 56.14100 1.000 72.58085 191 ASP B CA 1
ATOM 4008 C C . ASP B 1 168 ? -52.29300 20.70000 56.15200 1.000 72.96085 191 ASP B C 1
ATOM 4009 O O . ASP B 1 168 ? -52.32000 19.51600 55.80300 1.000 67.77085 191 ASP B O 1
ATOM 4014 N N . PRO B 1 169 ? -51.16000 21.28700 56.55400 1.000 75.06537 192 PRO B N 1
ATOM 4015 C CA . PRO B 1 169 ? -49.89700 20.53300 56.52200 1.000 75.12537 192 PRO B CA 1
ATOM 4016 C C . PRO B 1 169 ? -49.92300 19.28800 57.38500 1.000 68.23537 192 PRO B C 1
ATOM 4017 O O . PRO B 1 169 ? -49.18600 18.33700 57.09300 1.000 58.37537 192 PRO B O 1
ATOM 4021 N N . LYS B 1 170 ? -50.76300 19.25700 58.42200 1.000 62.20108 193 LYS B N 1
ATOM 4022 C CA . LYS B 1 170 ? -50.86200 18.11500 59.32100 1.000 64.13108 193 LYS B CA 1
ATOM 4023 C C . LYS B 1 170 ? -52.06800 17.21700 59.02800 1.000 62.78108 193 LYS B C 1
ATOM 4024 O O . LYS B 1 170 ? -52.52600 16.50300 59.92400 1.000 63.16108 193 LYS B O 1
ATOM 4030 N N . SER B 1 171 ? -52.62000 17.27500 57.81600 1.000 56.73787 194 SER B N 1
ATOM 4031 C CA . SER B 1 171 ? -53.64800 16.33600 57.38700 1.000 54.67787 194 SER B CA 1
ATOM 4032 C C . SER B 1 171 ? -53.04100 14.98100 57.01400 1.000 55.21787 194 SER B C 1
ATOM 4033 O O . SER B 1 171 ? -51.83500 14.84000 56.77600 1.000 57.45787 194 SER B O 1
ATOM 4036 N N . ASP B 1 172 ? -53.91900 13.98300 56.92600 1.000 52.20439 195 ASP B N 1
ATOM 4037 C CA . ASP B 1 172 ? -53.50400 12.61100 56.65700 1.000 49.89439 195 ASP B CA 1
ATOM 4038 C C . ASP B 1 172 ? -52.92000 12.46300 55.26100 1.000 48.90439 195 ASP B C 1
ATOM 4039 O O . ASP B 1 172 ? -51.89300 11.80400 55.08800 1.000 52.07439 195 ASP B O 1
ATOM 4044 N N . ARG B 1 173 ? -53.52900 13.08200 54.25200 1.000 47.28584 196 ARG B N 1
ATOM 4045 C CA . ARG B 1 173 ? -52.90300 13.07100 52.93800 1.000 50.53584 196 ARG B CA 1
ATOM 4046 C C . ARG B 1 173 ? -51.49700 13.64300 53.01700 1.000 50.79584 196 ARG B C 1
ATOM 4047 O O . ARG B 1 173 ? -50.56200 13.15000 52.36900 1.000 51.63584 196 ARG B O 1
ATOM 4055 N N . ARG B 1 174 ? -51.30700 14.64100 53.86400 1.000 50.31451 197 ARG B N 1
ATOM 4056 C CA . ARG B 1 174 ? -50.00200 15.26400 53.92100 1.000 54.82451 197 ARG B CA 1
ATOM 4057 C C . ARG B 1 174 ? -49.03700 14.41000 54.71600 1.000 46.95451 197 ARG B C 1
ATOM 4058 O O . ARG B 1 174 ? -47.83800 14.37400 54.41100 1.000 45.36451 197 ARG B O 1
ATOM 4066 N N . GLN B 1 175 ? -49.55200 13.67900 55.70400 1.000 46.19596 198 GLN B N 1
ATOM 4067 C CA . GLN B 1 175 ? -48.68300 12.76900 56.42800 1.000 48.36596 198 GLN B CA 1
ATOM 4068 C C . GLN B 1 175 ? -48.22100 11.64600 55.51600 1.000 43.51596 198 GLN B C 1
ATOM 4069 O O . GLN B 1 175 ? -47.06600 11.21400 55.59000 1.000 34.83596 198 GLN B O 1
ATOM 4075 N N . MET B 1 176 ? -49.09800 11.19500 54.61600 1.000 44.21648 199 MET B N 1
ATOM 4076 C CA . MET B 1 176 ? -48.68900 10.22900 53.60300 1.000 41.51648 199 MET B CA 1
ATOM 4077 C C . MET B 1 176 ? -47.59900 10.80700 52.70000 1.000 40.93648 199 MET B C 1
ATOM 4078 O O . MET B 1 176 ? -46.58000 10.15100 52.44000 1.000 41.05648 199 MET B O 1
ATOM 4083 N N . PHE B 1 177 ? -47.79200 12.03700 52.20600 1.000 35.08435 200 PHE B N 1
ATOM 4084 C CA . PHE B 1 177 ? -46.75800 12.61800 51.35300 1.000 40.07435 200 PHE B CA 1
ATOM 4085 C C . PHE B 1 177 ? -45.43300 12.71600 52.10400 1.000 37.84435 200 PHE B C 1
ATOM 4086 O O . PHE B 1 177 ? -44.37200 12.44900 51.53800 1.000 31.75435 200 PHE B O 1
ATOM 4094 N N . ASP B 1 178 ? -45.48800 13.05400 53.39300 1.000 39.40368 201 ASP B N 1
ATOM 4095 C CA . ASP B 1 178 ? -44.29400 13.03800 54.22900 1.000 38.12368 201 ASP B CA 1
ATOM 4096 C C . ASP B 1 178 ? -43.67000 11.64600 54.27700 1.000 40.45368 201 ASP B C 1
ATOM 4097 O O . ASP B 1 178 ? -42.44300 11.50300 54.22000 1.000 44.69368 201 ASP B O 1
ATOM 4102 N N . ALA B 1 179 ? -44.49900 10.60500 54.38900 1.000 39.80483 202 ALA B N 1
ATOM 4103 C CA . ALA B 1 179 ? -43.96800 9.24700 54.38100 1.000 37.08483 202 ALA B CA 1
ATOM 4104 C C . ALA B 1 179 ? -43.25600 8.93700 53.06600 1.000 38.75483 202 ALA B C 1
ATOM 4105 O O . ALA B 1 179 ? -42.18700 8.32000 53.05600 1.000 45.45483 202 ALA B O 1
ATOM 4107 N N . GLN B 1 180 ? -43.82200 9.37300 51.95100 1.000 38.88043 203 GLN B N 1
ATOM 4108 C CA . GLN B 1 180 ? -43.15500 9.18100 50.66700 1.000 41.55043 203 GLN B CA 1
ATOM 4109 C C . GLN B 1 180 ? -41.82900 9.92900 50.63500 1.000 41.87043 203 GLN B C 1
ATOM 4110 O O . GLN B 1 180 ? -40.83500 9.44100 50.08200 1.000 38.66043 203 GLN B O 1
ATOM 4116 N N . LEU B 1 181 ? -41.82400 11.15800 51.14800 1.000 41.10630 204 LEU B N 1
ATOM 4117 C CA . LEU B 1 181 ? -40.61000 11.96000 51.11600 1.000 42.21630 204 LEU B CA 1
ATOM 4118 C C . LEU B 1 181 ? -39.53100 11.38500 52.03000 1.000 47.72630 204 LEU B C 1
ATOM 4119 O O . LEU B 1 181 ? -38.33600 11.49600 51.73100 1.000 48.00630 204 LEU B O 1
ATOM 4124 N N . ALA B 1 182 ? -39.92600 10.72800 53.11500 1.000 45.46622 205 ALA B N 1
ATOM 4125 C CA . ALA B 1 182 ? -38.95300 10.00700 53.91500 1.000 47.01622 205 ALA B CA 1
ATOM 4126 C C . ALA B 1 182 ? -38.40000 8.80500 53.16600 1.000 48.97622 205 ALA B C 1
ATOM 4127 O O . ALA B 1 182 ? -37.41100 8.21300 53.61400 1.000 45.41622 205 ALA B O 1
ATOM 4129 N N . GLU B 1 183 ? -39.06700 8.38800 52.08400 1.000 49.39556 206 GLU B N 1
ATOM 4130 C CA . GLU B 1 183 ? -38.59900 7.27900 51.25100 1.000 46.61556 206 GLU B CA 1
ATOM 4131 C C . GLU B 1 183 ? -38.29000 6.05800 52.11400 1.000 44.79556 206 GLU B C 1
ATOM 4132 O O . GLU B 1 183 ? -37.31600 5.33900 51.89100 1.000 56.30556 206 GLU B O 1
ATOM 4138 N N . ARG B 1 184 ? -39.12800 5.83700 53.12600 1.000 42.46340 207 ARG B N 1
ATOM 4139 C CA . ARG B 1 184 ? -39.01100 4.67100 53.97700 1.000 45.29340 207 ARG B CA 1
ATOM 4140 C C . ARG B 1 184 ? -40.12300 3.67600 53.67100 1.000 50.65340 207 ARG B C 1
ATOM 4141 O O . ARG B 1 184 ? -41.31500 4.02200 53.74200 1.000 52.26340 207 ARG B O 1
ATOM 4149 N N . PRO B 1 185 ? -39.76500 2.43900 53.33000 1.000 47.40764 208 PRO B N 1
ATOM 4150 C CA . PRO B 1 185 ? -40.77500 1.44200 52.95100 1.000 47.82764 208 PRO B CA 1
ATOM 4151 C C . PRO B 1 185 ? -41.77000 1.13300 54.06200 1.000 47.41764 208 PRO B C 1
ATOM 4152 O O . PRO B 1 185 ? -41.42000 1.07700 55.24200 1.000 51.22764 208 PRO B O 1
ATOM 4156 N N . GLY B 1 186 ? -43.01300 0.87600 53.66100 1.000 47.11119 209 GLY B N 1
ATOM 4157 C CA . GLY B 1 186 ? -44.04900 0.51200 54.60700 1.000 46.62119 209 GLY B CA 1
ATOM 4158 C C . GLY B 1 186 ? -44.56100 1.64700 55.46100 1.000 47.67119 209 GLY B C 1
ATOM 4159 O O . GLY B 1 186 ? -45.33900 1.40600 56.39200 1.000 42.97119 209 GLY B O 1
ATOM 4160 N N . GLY B 1 187 ? -44.13100 2.87800 55.18400 1.000 44.55119 210 GLY B N 1
ATOM 4161 C CA . GLY B 1 187 ? -44.58100 4.00000 55.98700 1.000 43.62119 210 GLY B CA 1
ATOM 4162 C C . GLY B 1 187 ? -46.05600 4.30400 55.82600 1.000 39.26119 210 GLY B C 1
ATOM 4163 O O . GLY B 1 187 ? -46.74500 4.58000 56.81100 1.000 38.31119 210 GLY B O 1
ATOM 4164 N N . ILE B 1 188 ? -46.55700 4.28400 54.58500 1.000 40.83863 211 ILE B N 1
ATOM 4165 C CA . ILE B 1 188 ? -47.96800 4.58900 54.36500 1.000 38.23863 211 ILE B CA 1
ATOM 4166 C C . ILE B 1 188 ? -48.83500 3.58100 55.10700 1.000 40.25863 211 ILE B C 1
ATOM 4167 O O . ILE B 1 188 ? -49.86900 3.93600 55.68600 1.000 43.51863 211 ILE B O 1
ATOM 4172 N N . LEU B 1 189 ? -48.43500 2.30400 55.08300 1.000 37.28730 212 LEU B N 1
ATOM 4173 C CA . LEU B 1 189 ? -49.14200 1.27000 55.83000 1.000 34.47730 212 LEU B CA 1
ATOM 4174 C C . LEU B 1 189 ? -49.10800 1.55700 57.32400 1.000 39.68730 212 LEU B C 1
ATOM 4175 O O . LEU B 1 189 ? -50.09500 1.33000 58.02300 1.000 44.80730 212 LEU B O 1
ATOM 4180 N N . ARG B 1 190 ? -47.97700 2.04900 57.83400 1.000 35.26067 213 ARG B N 1
ATOM 4181 C CA . ARG B 1 190 ? -47.87000 2.38200 59.25300 1.000 37.60067 213 ARG B CA 1
ATOM 4182 C C . ARG B 1 190 ? -48.83200 3.51100 59.62400 1.000 40.58067 213 ARG B C 1
ATOM 4183 O O . ARG B 1 190 ? -49.57700 3.42400 60.62400 1.000 43.46067 213 ARG B O 1
ATOM 4191 N N . LEU B 1 191 ? -48.87700 4.55300 58.78900 1.000 35.46470 214 LEU B N 1
ATOM 4192 C CA . LEU B 1 191 ? -49.85300 5.60600 59.00000 1.000 36.16470 214 LEU B CA 1
ATOM 4193 C C . LEU B 1 191 ? -51.26800 5.02300 58.99500 1.000 37.85470 214 LEU B C 1
ATOM 4194 O O . LEU B 1 191 ? -52.02000 5.18500 59.96400 1.000 36.23470 214 LEU B O 1
ATOM 4199 N N . LEU B 1 192 ? -51.61400 4.26200 57.95000 1.000 34.98125 215 LEU B N 1
ATOM 4200 C CA . LEU B 1 192 ? -52.96900 3.72100 57.84400 1.000 42.81125 215 LEU B CA 1
ATOM 4201 C C . LEU B 1 192 ? -53.31600 2.83900 59.03400 1.000 45.27125 215 LEU B C 1
ATOM 4202 O O . LEU B 1 192 ? -54.44100 2.89600 59.54900 1.000 47.20125 215 LEU B O 1
ATOM 4207 N N . ALA B 1 193 ? -52.35300 2.05600 59.52500 1.000 42.98485 216 ALA B N 1
ATOM 4208 C CA . ALA B 1 193 ? -52.65500 1.18200 60.65200 1.000 44.10485 216 ALA B CA 1
ATOM 4209 C C . ALA B 1 193 ? -52.96000 1.98900 61.89500 1.000 43.61485 216 ALA B C 1
ATOM 4210 O O . ALA B 1 193 ? -53.66300 1.50200 62.78500 1.000 50.04485 216 ALA B O 1
ATOM 4212 N N . SER B 1 194 ? -52.43700 3.21400 61.97900 1.000 42.13782 217 SER B N 1
ATOM 4213 C CA . SER B 1 194 ? -52.67700 4.01400 63.17500 1.000 44.07782 217 SER B CA 1
ATOM 4214 C C . SER B 1 194 ? -54.02200 4.74300 63.19700 1.000 45.16782 217 SER B C 1
ATOM 4215 O O . SER B 1 194 ? -54.43700 5.20100 64.26600 1.000 46.40782 217 SER B O 1
ATOM 4218 N N . LEU B 1 195 ? -54.70400 4.87200 62.06300 1.000 41.93324 218 LEU B N 1
ATOM 4219 C CA . LEU B 1 195 ? -55.87000 5.73700 61.98800 1.000 38.60324 218 LEU B CA 1
ATOM 4220 C C . LEU B 1 195 ? -57.06300 5.13400 62.73700 1.000 50.20324 218 LEU B C 1
ATOM 4221 O O . LEU B 1 195 ? -57.17800 3.90700 62.85300 1.000 52.54324 218 LEU B O 1
ATOM 4226 N N . PRO B 1 196 ? -57.97000 5.98700 63.27800 1.000 44.26613 219 PRO B N 1
ATOM 4227 C CA . PRO B 1 196 ? -59.15800 5.47600 63.99000 1.000 46.39613 219 PRO B CA 1
ATOM 4228 C C . PRO B 1 196 ? -60.45300 5.42000 63.18300 1.000 47.89613 219 PRO B C 1
ATOM 4229 O O . PRO B 1 196 ? -60.61600 6.09600 62.16300 1.000 45.31613 219 PRO B O 1
ATOM 4233 N N . ARG B 1 197 ? -61.42200 4.66300 63.68800 1.000 50.98498 220 ARG B N 1
ATOM 4234 C CA . ARG B 1 197 ? -62.69100 4.50900 62.99900 1.000 48.51498 220 ARG B CA 1
ATOM 4235 C C . ARG B 1 197 ? -63.59200 5.69300 63.29700 1.000 49.42498 220 ARG B C 1
ATOM 4236 O O . ARG B 1 197 ? -63.61500 6.21400 64.41600 1.000 46.98498 220 ARG B O 1
ATOM 4244 N N . GLN B 1 198 ? -64.34400 6.11200 62.28600 1.000 48.87963 221 GLN B N 1
ATOM 4245 C CA . GLN B 1 198 ? -65.26400 7.22500 62.42300 1.000 55.69963 221 GLN B CA 1
ATOM 4246 C C . GLN B 1 198 ? -66.69200 6.81000 62.12300 1.000 54.42963 221 GLN B C 1
ATOM 4247 O O . GLN B 1 198 ? -67.60300 7.12700 62.89100 1.000 60.09963 221 GLN B O 1
ATOM 4253 N N . TYR B 1 199 ? -66.91300 6.11100 61.02500 1.000 50.57648 222 TYR B N 1
ATOM 4254 C CA . TYR B 1 199 ? -68.21300 5.61500 60.61500 1.000 51.59648 222 TYR B CA 1
ATOM 4255 C C . TYR B 1 199 ? -68.18000 4.09700 60.57000 1.000 52.56648 222 TYR B C 1
ATOM 4256 O O . TYR B 1 199 ? -67.09900 3.49300 60.52100 1.000 52.34648 222 TYR B O 1
ATOM 4265 N N . PRO B 1 200 ? -69.34100 3.44300 60.59200 1.000 49.97168 223 PRO B N 1
ATOM 4266 C CA . PRO B 1 200 ? -69.37500 2.00200 60.31500 1.000 49.27168 223 PRO B CA 1
ATOM 4267 C C . PRO B 1 200 ? -68.90500 1.71500 58.89800 1.000 45.76168 223 PRO B C 1
ATOM 4268 O O . PRO B 1 200 ? -69.04800 2.54200 57.99600 1.000 48.73168 223 PRO B O 1
ATOM 4272 N N . SER B 1 201 ? -68.30900 0.54200 58.70500 1.000 45.93616 224 SER B N 1
ATOM 4273 C CA . SER B 1 201 ? -67.79800 0.19200 57.38400 1.000 45.29616 224 SER B CA 1
ATOM 4274 C C . SER B 1 201 ? -68.96000 0.04500 56.40800 1.000 44.77616 224 SER B C 1
ATOM 4275 O O . SER B 1 201 ? -70.04400 -0.40200 56.78400 1.000 52.47616 224 SER B O 1
ATOM 4278 N N . GLY B 1 202 ? -68.76600 0.53300 55.18300 1.000 42.15906 225 GLY B N 1
ATOM 4279 C CA . GLY B 1 202 ? -69.73300 0.36000 54.10900 1.000 43.74906 225 GLY B CA 1
ATOM 4280 C C . GLY B 1 202 ? -70.89100 1.34000 54.10000 1.000 49.99906 225 GLY B C 1
ATOM 4281 O O . GLY B 1 202 ? -71.81600 1.18000 53.29400 1.000 44.09906 225 GLY B O 1
ATOM 4282 N N . THR B 1 203 ? -70.84500 2.37100 54.94300 1.000 46.52432 226 THR B N 1
ATOM 4283 C CA . THR B 1 203 ? -71.94300 3.30300 55.12700 1.000 44.55432 226 THR B CA 1
ATOM 4284 C C . THR B 1 203 ? -71.64600 4.70900 54.63800 1.000 50.66432 226 THR B C 1
ATOM 4285 O O . THR B 1 203 ? -72.57200 5.40300 54.22200 1.000 50.23432 226 THR B O 1
ATOM 4289 N N . HIS B 1 204 ? -70.39500 5.16500 54.71900 1.000 54.42242 227 HIS B N 1
ATOM 4290 C CA . HIS B 1 204 ? -70.05700 6.55500 54.45200 1.000 51.89242 227 HIS B CA 1
ATOM 4291 C C . HIS B 1 204 ? -68.93500 6.64000 53.43000 1.000 51.07242 227 HIS B C 1
ATOM 4292 O O . HIS B 1 204 ? -67.93400 5.93100 53.54600 1.000 52.11242 227 HIS B O 1
ATOM 4299 N N . PHE B 1 205 ? -69.07200 7.53700 52.46000 1.000 55.47897 228 PHE B N 1
ATOM 4300 C CA . PHE B 1 205 ? -68.03600 7.73900 51.45200 1.000 48.77897 228 PHE B CA 1
ATOM 4301 C C . PHE B 1 205 ? -67.02300 8.76100 51.95700 1.000 43.52897 228 PHE B C 1
ATOM 4302 O O . PHE B 1 205 ? -67.39500 9.88000 52.31100 1.000 46.97897 228 PHE B O 1
ATOM 4310 N N . THR B 1 206 ? -65.75700 8.35200 52.04600 1.000 47.25152 229 THR B N 1
ATOM 4311 C CA . THR B 1 206 ? -64.63200 9.24300 52.33500 1.000 44.79152 229 THR B CA 1
ATOM 4312 C C . THR B 1 206 ? -63.52000 9.01300 51.31500 1.000 46.09152 229 THR B C 1
ATOM 4313 O O . THR B 1 206 ? -62.94000 7.92000 51.25000 1.000 44.42152 229 THR B O 1
ATOM 4317 N N . TYR B 1 207 ? -63.29200 10.00600 50.46000 1.000 44.99469 230 TYR B N 1
ATOM 4318 C CA . TYR B 1 207 ? -62.24000 9.92000 49.45400 1.000 46.19469 230 TYR B CA 1
ATOM 4319 C C . TYR B 1 207 ? -60.88600 9.95600 50.15100 1.000 46.67469 230 TYR B C 1
ATOM 4320 O O . TYR B 1 207 ? -60.48600 10.99400 50.69300 1.000 40.87469 230 TYR B O 1
ATOM 4329 N N . SER B 1 208 ? -60.18200 8.83000 50.16200 1.000 43.06222 231 SER B N 1
ATOM 4330 C CA . SER B 1 208 ? -58.93800 8.73800 50.91100 1.000 43.12222 231 SER B CA 1
ATOM 4331 C C . SER B 1 208 ? -57.83600 8.19100 50.01300 1.000 42.76222 231 SER B C 1
ATOM 4332 O O . SER B 1 208 ? -57.90700 7.04100 49.57000 1.000 37.48222 231 SER B O 1
ATOM 4335 N N . THR B 1 209 ? -56.81900 9.01900 49.74900 1.000 40.90927 232 THR B N 1
ATOM 4336 C CA . THR B 1 209 ? -55.68800 8.58900 48.93500 1.000 41.10927 232 THR B CA 1
ATOM 4337 C C . THR B 1 209 ? -54.90200 7.48700 49.63200 1.000 39.38927 232 THR B C 1
ATOM 4338 O O . THR B 1 209 ? -54.35000 6.59200 48.96800 1.000 38.28927 232 THR B O 1
ATOM 4342 N N . GLY B 1 210 ? -54.84700 7.52400 50.96600 1.000 39.45615 233 GLY B N 1
ATOM 4343 C CA . GLY B 1 210 ? -54.21000 6.43000 51.68200 1.000 42.76615 233 GLY B CA 1
ATOM 4344 C C . GLY B 1 210 ? -54.96800 5.12400 51.52300 1.000 38.48615 233 GLY B C 1
ATOM 4345 O O . GLY B 1 210 ? -54.39400 4.10700 51.12800 1.000 36.07615 233 GLY B O 1
ATOM 4346 N N . GLU B 1 211 ? -56.28600 5.16300 51.74100 1.000 37.17223 234 GLU B N 1
ATOM 4347 C CA . GLU B 1 211 ? -57.12200 3.98500 51.53000 1.000 40.05223 234 GLU B CA 1
ATOM 4348 C C . GLU B 1 211 ? -56.93900 3.44700 50.12900 1.000 40.55223 234 GLU B C 1
ATOM 4349 O O . GLU B 1 211 ? -56.75600 2.23800 49.93300 1.000 36.21223 234 GLU B O 1
ATOM 4355 N N . SER B 1 212 ? -56.89200 4.34800 49.15000 1.000 37.27885 235 SER B N 1
ATOM 4356 C CA . SER B 1 212 ? -56.73900 3.92800 47.76600 1.000 39.05885 235 SER B CA 1
ATOM 4357 C C . SER B 1 212 ? -55.40000 3.24700 47.51200 1.000 37.85885 235 SER B C 1
ATOM 4358 O O . SER B 1 212 ? -55.32800 2.32300 46.69400 1.000 37.09885 235 SER B O 1
ATOM 4361 N N . HIS B 1 213 ? -54.33400 3.67100 48.19700 1.000 34.23639 236 HIS B N 1
ATOM 4362 C CA . HIS B 1 213 ? -53.04700 2.98400 48.05000 1.000 35.07639 236 HIS B CA 1
ATOM 4363 C C . HIS B 1 213 ? -53.09700 1.51000 48.48700 1.000 33.83639 236 HIS B C 1
ATOM 4364 O O . HIS B 1 213 ? -52.27100 0.68200 48.03800 1.000 37.46639 236 HIS B O 1
ATOM 4371 N N . LEU B 1 214 ? -54.03200 1.16400 49.37300 1.000 35.12532 237 LEU B N 1
ATOM 4372 C CA . LEU B 1 214 ? -54.15500 -0.22200 49.80000 1.000 31.30532 237 LEU B CA 1
ATOM 4373 C C . LEU B 1 214 ? -54.34600 -1.14400 48.60700 1.000 32.57532 237 LEU B C 1
ATOM 4374 O O . LEU B 1 214 ? -53.95400 -2.30600 48.66200 1.000 31.97532 237 LEU B O 1
ATOM 4379 N N . GLN B 1 215 ? -54.89500 -0.63700 47.50300 1.000 35.71063 238 GLN B N 1
ATOM 4380 C CA . GLN B 1 215 ? -55.00400 -1.44900 46.29400 1.000 38.76063 238 GLN B CA 1
ATOM 4381 C C . GLN B 1 215 ? -53.64100 -1.95900 45.85300 1.000 37.42063 238 GLN B C 1
ATOM 4382 O O . GLN B 1 215 ? -53.47200 -3.14100 45.53200 1.000 39.84063 238 GLN B O 1
ATOM 4388 N N . SER B 1 216 ? -52.65900 -1.06200 45.79500 1.000 38.55013 239 SER B N 1
ATOM 4389 C CA . SER B 1 216 ? -51.31400 -1.47900 45.44500 1.000 39.35013 239 SER B CA 1
ATOM 4390 C C . SER B 1 216 ? -50.79600 -2.48800 46.44700 1.000 40.87013 239 SER B C 1
ATOM 4391 O O . SER B 1 216 ? -50.22100 -3.52500 46.07300 1.000 39.63013 239 SER B O 1
ATOM 4394 N N . GLU B 1 217 ? -51.02400 -2.21400 47.73200 1.000 38.86658 240 GLU B N 1
ATOM 4395 C CA . GLU B 1 217 ? -50.52800 -3.14400 48.74500 1.000 42.33658 240 GLU B CA 1
ATOM 4396 C C . GLU B 1 217 ? -51.17100 -4.52500 48.58500 1.000 42.36658 240 GLU B C 1
ATOM 4397 O O . GLU B 1 217 ? -50.47900 -5.55300 48.61700 1.000 42.36658 240 GLU B O 1
ATOM 4403 N N . LEU B 1 218 ? -52.47800 -4.55800 48.32400 1.000 38.24992 241 LEU B N 1
ATOM 4404 C CA . LEU B 1 218 ? -53.19500 -5.81200 48.11700 1.000 36.55992 241 LEU B CA 1
ATOM 4405 C C . LEU B 1 218 ? -52.65900 -6.56200 46.90700 1.000 37.71992 241 LEU B C 1
ATOM 4406 O O . LEU B 1 218 ? -52.47500 -7.79000 46.94500 1.000 37.77992 241 LEU B O 1
ATOM 4411 N N . LEU B 1 219 ? -52.49100 -5.84700 45.79100 1.000 36.07572 242 LEU B N 1
ATOM 4412 C CA . LEU B 1 219 ? -52.04000 -6.49600 44.56800 1.000 37.44572 242 LEU B CA 1
ATOM 4413 C C . LEU B 1 219 ? -50.67300 -7.12800 44.77600 1.000 41.68572 242 LEU B C 1
ATOM 4414 O O . LEU B 1 219 ? -50.43500 -8.27700 44.36800 1.000 39.77572 242 LEU B O 1
ATOM 4419 N N . HIS B 1 220 ? -49.75800 -6.40300 45.43000 1.000 42.33761 243 HIS B N 1
ATOM 4420 C CA . HIS B 1 220 ? -48.44600 -6.99000 45.67500 1.000 42.95761 243 HIS B CA 1
ATOM 4421 C C . HIS B 1 220 ? -48.53500 -8.17600 46.62400 1.000 41.79761 243 HIS B C 1
ATOM 4422 O O . HIS B 1 220 ? -47.75200 -9.12700 46.50700 1.000 34.65761 243 HIS B O 1
ATOM 4429 N N . ALA B 1 221 ? -49.43800 -8.11500 47.61100 1.000 43.03378 244 ALA B N 1
ATOM 4430 C CA . ALA B 1 221 ? -49.58800 -9.24500 48.53200 1.000 42.96378 244 ALA B CA 1
ATOM 4431 C C . ALA B 1 221 ? -50.10300 -10.48800 47.80800 1.000 39.23378 244 ALA B C 1
ATOM 4432 O O . ALA B 1 221 ? -49.62100 -11.60500 48.04300 1.000 34.84378 244 ALA B O 1
ATOM 4434 N N . ALA B 1 222 ? -51.07100 -10.31000 46.91400 1.000 42.25570 245 ALA B N 1
ATOM 4435 C CA . ALA B 1 222 ? -51.71000 -11.45300 46.27400 1.000 41.45570 245 ALA B CA 1
ATOM 4436 C C . ALA B 1 222 ? -50.85300 -12.02100 45.15300 1.000 41.20570 245 ALA B C 1
ATOM 4437 O O . ALA B 1 222 ? -50.84400 -13.23500 44.94200 1.000 47.31570 245 ALA B O 1
ATOM 4439 N N . THR B 1 223 ? -50.15900 -11.16300 44.40100 1.000 33.64740 246 THR B N 1
ATOM 4440 C CA . THR B 1 223 ? -49.34900 -11.61300 43.27500 1.000 34.14740 246 THR B CA 1
ATOM 4441 C C . THR B 1 223 ? -47.90300 -11.88300 43.64400 1.000 39.95740 246 THR B C 1
ATOM 4442 O O . THR B 1 223 ? -47.22800 -12.64900 42.94800 1.000 41.41740 246 THR B O 1
ATOM 4446 N N . ARG B 1 224 ? -47.40000 -11.21700 44.68300 1.000 43.91416 247 ARG B N 1
ATOM 4447 C CA . ARG B 1 224 ? -46.00700 -11.31800 45.11500 1.000 43.25416 247 ARG B CA 1
ATOM 4448 C C . ARG B 1 224 ? -45.03800 -10.83800 44.03700 1.000 40.02416 247 ARG B C 1
ATOM 4449 O O . ARG B 1 224 ? -43.88900 -11.27000 43.99800 1.000 39.99416 247 ARG B O 1
ATOM 4457 N N . ILE B 1 225 ? -45.47600 -9.93200 43.16500 1.000 37.67892 248 ILE B N 1
ATOM 4458 C CA . ILE B 1 225 ? -44.57300 -9.31800 42.19400 1.000 39.33892 248 ILE B CA 1
ATOM 4459 C C . ILE B 1 225 ? -44.76700 -7.80900 42.24400 1.000 43.30892 248 ILE B C 1
ATOM 4460 O O . ILE B 1 225 ? -45.74600 -7.31500 42.82400 1.000 45.39892 248 ILE B O 1
ATOM 4465 N N . PRO B 1 226 ? -43.82100 -7.04000 41.71100 1.000 43.87897 249 PRO B N 1
ATOM 4466 C CA . PRO B 1 226 ? -44.04600 -5.59100 41.62300 1.000 42.48897 249 PRO B CA 1
ATOM 4467 C C . PRO B 1 226 ? -45.32500 -5.29300 40.85500 1.000 39.82897 249 PRO B C 1
ATOM 4468 O O . PRO B 1 226 ? -45.58900 -5.88800 39.80800 1.000 33.78897 249 PRO B O 1
ATOM 4472 N N . VAL B 1 227 ? -46.10100 -4.32800 41.36700 1.000 40.78604 250 VAL B N 1
ATOM 4473 C CA . VAL B 1 227 ? -47.37400 -3.98900 40.74000 1.000 39.62604 250 VAL B CA 1
ATOM 4474 C C . VAL B 1 227 ? -47.15000 -3.52100 39.30900 1.000 37.38604 250 VAL B C 1
ATOM 4475 O O . VAL B 1 227 ? -47.97000 -3.77900 38.41700 1.000 43.40604 250 VAL B O 1
ATOM 4479 N N . SER B 1 228 ? -46.05800 -2.80200 39.06600 1.000 31.34196 251 SER B N 1
ATOM 4480 C CA . SER B 1 228 ? -45.77100 -2.37800 37.70100 1.000 40.09196 251 SER B CA 1
ATOM 4481 C C . SER B 1 228 ? -45.73400 -3.56700 36.75500 1.000 40.29196 251 SER B C 1
ATOM 4482 O O . SER B 1 228 ? -46.32900 -3.52900 35.67300 1.000 35.49196 251 SER B O 1
ATOM 4485 N N . ASP B 1 229 ? -45.06100 -4.64900 37.16900 1.000 34.55268 252 ASP B N 1
ATOM 4486 C CA . ASP B 1 229 ? -44.93000 -5.81100 36.30600 1.000 38.75268 252 ASP B CA 1
ATOM 4487 C C . ASP B 1 229 ? -46.25700 -6.52600 36.15100 1.000 41.81268 252 ASP B C 1
ATOM 4488 O O . ASP B 1 229 ? -46.54400 -7.07500 35.07900 1.000 44.60268 252 ASP B O 1
ATOM 4493 N N . TYR B 1 230 ? -47.10600 -6.47500 37.18100 1.000 40.65382 253 TYR B N 1
ATOM 4494 C CA . TYR B 1 230 ? -48.43400 -7.05500 37.04800 1.000 40.87382 253 TYR B CA 1
ATOM 4495 C C . TYR B 1 230 ? -49.25300 -6.29300 36.02300 1.000 41.36382 253 TYR B C 1
ATOM 4496 O O . TYR B 1 230 ? -49.93500 -6.89800 35.18300 1.000 44.72382 253 TYR B O 1
ATOM 4505 N N . LEU B 1 231 ? -49.19600 -4.95800 36.08800 1.000 39.97199 254 LEU B N 1
ATOM 4506 C CA . LEU B 1 231 ? -49.85000 -4.11400 35.09400 1.000 40.99199 254 LEU B CA 1
ATOM 4507 C C . LEU B 1 231 ? -49.34100 -4.42200 33.69800 1.000 42.89199 254 LEU B C 1
ATOM 4508 O O . LEU B 1 231 ? -50.12000 -4.48300 32.73600 1.000 42.55199 254 LEU B O 1
ATOM 4513 N N . SER B 1 232 ? -48.02900 -4.62800 33.58000 1.000 42.59814 255 SER B N 1
ATOM 4514 C CA . SER B 1 232 ? -47.41100 -4.95800 32.30100 1.000 43.09814 255 SER B CA 1
ATOM 4515 C C . SER B 1 232 ? -47.95100 -6.27400 31.74100 1.000 45.71814 255 SER B C 1
ATOM 4516 O O . SER B 1 232 ? -48.31500 -6.36900 30.56000 1.000 45.17814 255 SER B O 1
ATOM 4519 N N . GLU B 1 233 ? -48.00900 -7.30200 32.58400 1.000 42.64613 256 GLU B N 1
ATOM 4520 C CA . GLU B 1 233 ? -48.37900 -8.62200 32.10300 1.000 41.23613 256 GLU B CA 1
ATOM 4521 C C . GLU B 1 233 ? -49.85400 -8.66600 31.74900 1.000 47.30613 256 GLU B C 1
ATOM 4522 O O . GLU B 1 233 ? -50.25100 -9.30500 30.76500 1.000 50.81613 256 GLU B O 1
ATOM 4528 N N . ARG B 1 234 ? -50.68800 -7.99600 32.54500 1.000 46.96278 257 ARG B N 1
ATOM 4529 C CA . ARG B 1 234 ? -52.12400 -8.10600 32.31400 1.000 47.22278 257 ARG B CA 1
ATOM 4530 C C . ARG B 1 234 ? -52.59400 -7.19200 31.19600 1.000 44.69278 257 ARG B C 1
ATOM 4531 O O . ARG B 1 234 ? -53.49300 -7.57600 30.44200 1.000 50.09278 257 ARG B O 1
ATOM 4539 N N . ILE B 1 235 ? -51.99000 -6.01500 31.03400 1.000 42.64545 258 ILE B N 1
ATOM 4540 C CA . ILE B 1 235 ? -52.51900 -5.03400 30.08800 1.000 42.88545 258 ILE B CA 1
ATOM 4541 C C . ILE B 1 235 ? -51.40700 -4.48300 29.20800 1.000 44.93545 258 ILE B C 1
ATOM 4542 O O . ILE B 1 235 ? -51.50100 -4.51500 27.97400 1.000 47.56545 258 ILE B O 1
ATOM 4547 N N . TRP B 1 236 ? -50.37400 -3.92600 29.85000 1.000 38.06277 259 TRP B N 1
ATOM 4548 C CA . TRP B 1 236 ? -49.46700 -3.01500 29.15900 1.000 45.66277 259 TRP B CA 1
ATOM 4549 C C . TRP B 1 236 ? -48.73200 -3.69500 28.01500 1.000 49.14277 259 TRP B C 1
ATOM 4550 O O . TRP B 1 236 ? -48.56700 -3.10100 26.94200 1.000 50.94277 259 TRP B O 1
ATOM 4561 N N . ALA B 1 237 ? -48.29400 -4.94200 28.21800 1.000 49.20357 260 ALA B N 1
ATOM 4562 C CA . ALA B 1 237 ? -47.57200 -5.68300 27.18900 1.000 55.06357 260 ALA B CA 1
ATOM 4563 C C . ALA B 1 237 ? -48.47400 -6.61800 26.40000 1.000 51.20357 260 ALA B C 1
ATOM 4564 O O . ALA B 1 237 ? -48.04700 -7.12800 25.35400 1.000 50.05357 260 ALA B O 1
ATOM 4566 N N . ARG B 1 238 ? -49.71000 -6.81900 26.85900 1.000 46.18668 261 ARG B N 1
ATOM 4567 C CA . ARG B 1 238 ? -50.62800 -7.78500 26.26500 1.000 52.41668 261 ARG B CA 1
ATOM 4568 C C . ARG B 1 238 ? -51.44300 -7.15700 25.13700 1.000 53.67668 261 ARG B C 1
ATOM 4569 O O . ARG B 1 238 ? -51.36600 -7.60800 23.99000 1.000 59.10668 261 ARG B O 1
ATOM 4577 N N . MET B 1 239 ? -52.23800 -6.13000 25.43100 1.000 58.44492 262 MET B N 1
ATOM 4578 C CA . MET B 1 239 ? -52.81800 -5.38500 24.31800 1.000 63.03492 262 MET B CA 1
ATOM 4579 C C . MET B 1 239 ? -51.71100 -4.73800 23.49400 1.000 62.09492 262 MET B C 1
ATOM 4580 O O . MET B 1 239 ? -51.75000 -4.76400 22.25700 1.000 64.77492 262 MET B O 1
ATOM 4585 N N . GLY B 1 240 ? -50.70000 -4.17500 24.16700 1.000 57.48796 263 GLY B N 1
ATOM 4586 C CA . GLY B 1 240 ? -49.58200 -3.56300 23.48800 1.000 53.19796 263 GLY B CA 1
ATOM 4587 C C . GLY B 1 240 ? -49.60700 -2.05400 23.56200 1.000 58.47796 263 GLY B C 1
ATOM 4588 O O . GLY B 1 240 ? -50.25300 -1.42200 22.72200 1.000 61.80796 263 GLY B O 1
ATOM 4589 N N . MET B 1 241 ? -48.95400 -1.45500 24.55800 1.000 54.99627 264 MET B N 1
ATOM 4590 C CA . MET B 1 241 ? -48.85000 -0.00300 24.56900 1.000 53.32627 264 MET B CA 1
ATOM 4591 C C . MET B 1 241 ? -47.63700 0.38700 23.74500 1.000 58.13627 264 MET B C 1
ATOM 4592 O O . MET B 1 241 ? -46.66500 -0.36900 23.64100 1.000 66.91627 264 MET B O 1
ATOM 4597 N N . GLU B 1 242 ? -47.71400 1.56600 23.12600 1.000 52.94455 265 GLU B N 1
ATOM 4598 C CA . GLU B 1 242 ? -46.62800 1.99300 22.25300 1.000 60.02455 265 GLU B CA 1
ATOM 4599 C C . GLU B 1 242 ? -45.37100 2.29600 23.05000 1.000 58.32455 265 GLU B C 1
ATOM 4600 O O . GLU B 1 242 ? -44.26700 2.21200 22.50700 1.000 59.46455 265 GLU B O 1
ATOM 4606 N N . SER B 1 243 ? -45.51300 2.67100 24.31900 1.000 55.18976 266 SER B N 1
ATOM 4607 C CA . SER B 1 243 ? -44.37700 3.12800 25.09800 1.000 53.39976 266 SER B CA 1
ATOM 4608 C C . SER B 1 243 ? -44.45900 2.59900 26.52500 1.000 48.51976 266 SER B C 1
ATOM 4609 O O . SER B 1 243 ? -45.54400 2.45400 27.09400 1.000 49.86976 266 SER B O 1
ATOM 4612 N N . ASP B 1 244 ? -43.28900 2.33800 27.10500 1.000 50.09571 267 ASP B N 1
ATOM 4613 C CA . ASP B 1 244 ? -43.20600 2.04400 28.52700 1.000 48.22571 267 ASP B CA 1
ATOM 4614 C C . ASP B 1 244 ? -43.83000 3.19700 29.30600 1.000 47.75571 267 ASP B C 1
ATOM 4615 O O . ASP B 1 244 ? -43.74200 4.36000 28.90500 1.000 48.50571 267 ASP B O 1
ATOM 4620 N N . GLY B 1 245 ? -44.47500 2.87500 30.42600 1.000 42.51761 268 GLY B N 1
ATOM 4621 C CA . GLY B 1 245 ? -44.85200 3.86200 31.40700 1.000 40.10761 268 GLY B CA 1
ATOM 4622 C C . GLY B 1 245 ? -43.90800 3.77700 32.59300 1.000 38.34761 268 GLY B C 1
ATOM 4623 O O . GLY B 1 245 ? -42.97700 2.98300 32.60800 1.000 42.35761 268 GLY B O 1
ATOM 4624 N N . PHE B 1 246 ? -44.16700 4.60700 33.60100 1.000 33.81806 269 PHE B N 1
ATOM 4625 C CA . PHE B 1 246 ? -43.47700 4.41000 34.86900 1.000 37.02806 269 PHE B CA 1
ATOM 4626 C C . PHE B 1 246 ? -44.37200 4.86600 36.01100 1.000 36.09806 269 PHE B C 1
ATOM 4627 O O . PHE B 1 246 ? -45.29900 5.65700 35.82800 1.000 41.91806 269 PHE B O 1
ATOM 4635 N N . TRP B 1 247 ? -44.07100 4.34700 37.19900 1.000 37.82903 270 TRP B N 1
ATOM 4636 C CA . TRP B 1 247 ? -44.96400 4.41700 38.34600 1.000 37.67903 270 TRP B CA 1
ATOM 4637 C C . TRP B 1 247 ? -44.16900 4.81400 39.58100 1.000 38.10903 270 TRP B C 1
ATOM 4638 O O . TRP B 1 247 ? -43.18400 4.14600 39.93500 1.000 42.25903 270 TRP B O 1
ATOM 4649 N N . GLN B 1 248 ? -44.62600 5.88000 40.24200 1.000 33.72169 271 GLN B N 1
ATOM 4650 C CA . GLN B 1 248 ? -43.96300 6.42600 41.41900 1.000 39.41169 271 GLN B CA 1
ATOM 4651 C C . GLN B 1 248 ? -44.03100 5.45700 42.59200 1.000 36.69169 271 GLN B C 1
ATOM 4652 O O . GLN B 1 248 ? -45.06500 4.84400 42.84900 1.000 37.20169 271 GLN B O 1
ATOM 4658 N N . LEU B 1 249 ? -42.93400 5.36000 43.33200 1.000 43.69652 272 LEU B N 1
ATOM 4659 C CA . LEU B 1 249 ? -42.78900 4.40700 44.41800 1.000 38.61652 272 LEU B CA 1
ATOM 4660 C C . LEU B 1 249 ? -42.72600 5.11200 45.76700 1.000 40.66652 272 LEU B C 1
ATOM 4661 O O . LEU B 1 249 ? -42.41900 6.30800 45.86800 1.000 37.94652 272 LEU B O 1
ATOM 4666 N N . GLU B 1 250 ? -43.00300 4.32800 46.81200 1.000 39.41938 273 GLU B N 1
ATOM 4667 C CA . GLU B 1 250 ? -42.90700 4.82700 48.18100 1.000 40.24938 273 GLU B CA 1
ATOM 4668 C C . GLU B 1 250 ? -41.45700 4.99200 48.60600 1.000 41.24938 273 GLU B C 1
ATOM 4669 O O . GLU B 1 250 ? -41.14200 5.82500 49.46400 1.000 42.66938 273 GLU B O 1
ATOM 4675 N N . SER B 1 251 ? -40.56600 4.21800 48.01100 1.000 40.30961 274 SER B N 1
ATOM 4676 C CA . SER B 1 251 ? -39.15800 4.23800 48.35100 1.000 40.34961 274 SER B CA 1
ATOM 4677 C C . SER B 1 251 ? -38.39500 3.75100 47.13300 1.000 41.51961 274 SER B C 1
ATOM 4678 O O . SER B 1 251 ? -39.00900 3.21600 46.20100 1.000 41.56961 274 SER B O 1
ATOM 4681 N N . PRO B 1 252 ? -37.07700 3.96500 47.07500 1.000 40.49193 275 PRO B N 1
ATOM 4682 C CA . PRO B 1 252 ? -36.30900 3.49100 45.91200 1.000 41.47193 275 PRO B CA 1
ATOM 4683 C C . PRO B 1 252 ? -36.42300 1.98100 45.74800 1.000 39.05193 275 PRO B C 1
ATOM 4684 O O . PRO B 1 252 ? -36.20900 1.21500 46.69200 1.000 40.01193 275 PRO B O 1
ATOM 4688 N N . ALA B 1 253 ? -36.78600 1.55800 44.53700 1.000 38.45729 276 ALA B N 1
ATOM 4689 C CA . ALA B 1 253 ? -37.05500 0.15100 44.23700 1.000 40.44729 276 ALA B CA 1
ATOM 4690 C C . ALA B 1 253 ? -38.10700 -0.43400 45.18100 1.000 43.19729 276 ALA B C 1
ATOM 4691 O O . ALA B 1 253 ? -38.11800 -1.63600 45.46400 1.000 34.79729 276 ALA B O 1
ATOM 4693 N N . GLY B 1 254 ? -39.01700 0.41100 45.65000 1.000 43.92828 277 GLY B N 1
ATOM 4694 C CA . GLY B 1 254 ? -40.00100 0.05800 46.66100 1.000 37.57828 277 GLY B CA 1
ATOM 4695 C C . GLY B 1 254 ? -41.36800 -0.18400 46.05800 1.000 41.85828 277 GLY B C 1
ATOM 4696 O O . GLY B 1 254 ? -41.48700 -0.65400 44.92100 1.000 39.77828 277 GLY B O 1
ATOM 4697 N N . GLN B 1 255 ? -42.41200 0.16500 46.81900 1.000 40.39748 278 GLN B N 1
ATOM 4698 C CA . GLN B 1 255 ? -43.78500 -0.18800 46.47200 1.000 34.80748 278 GLN B CA 1
ATOM 4699 C C . GLN B 1 255 ? -44.46700 0.88400 45.63300 1.000 42.62748 278 GLN B C 1
ATOM 4700 O O . GLN B 1 255 ? -44.32000 2.08500 45.89100 1.000 42.08748 278 GLN B O 1
ATOM 4706 N N . GLU B 1 256 ? -45.23900 0.44400 44.63900 1.000 39.87243 279 GLU B N 1
ATOM 4707 C CA . GLU B 1 256 ? -45.95200 1.39700 43.79400 1.000 38.06243 279 GLU B CA 1
ATOM 4708 C C . GLU B 1 256 ? -46.99100 2.14700 44.60700 1.000 37.18243 279 GLU B C 1
ATOM 4709 O O . GLU B 1 256 ? -47.71600 1.56000 45.41000 1.000 37.95243 279 GLU B O 1
ATOM 4715 N N . ILE B 1 257 ? -47.05900 3.45700 44.38900 1.000 40.82335 280 ILE B N 1
ATOM 4716 C CA . ILE B 1 257 ? -48.09600 4.28000 44.99500 1.000 38.43335 280 ILE B CA 1
ATOM 4717 C C . ILE B 1 257 ? -49.41000 3.92300 44.31400 1.000 41.81335 280 ILE B C 1
ATOM 4718 O O . ILE B 1 257 ? -49.62500 4.24100 43.13900 1.000 39.41335 280 ILE B O 1
ATOM 4723 N N . GLY B 1 258 ? -50.28300 3.22900 45.04200 1.000 36.43872 281 GLY B N 1
ATOM 4724 C CA . GLY B 1 258 ? -51.48900 2.74600 44.40700 1.000 40.93872 281 GLY B CA 1
ATOM 4725 C C . GLY B 1 258 ? -52.46000 3.82700 44.01200 1.000 40.17872 281 GLY B C 1
ATOM 4726 O O . GLY B 1 258 ? -53.28900 3.58500 43.13200 1.000 38.95872 281 GLY B O 1
ATOM 4727 N N . SER B 1 259 ? -52.34100 5.02400 44.59800 1.000 36.93262 282 SER B N 1
ATOM 4728 C CA . SER B 1 259 ? -53.34500 6.08000 44.44100 1.000 42.21262 282 SER B CA 1
ATOM 4729 C C . SER B 1 259 ? -52.84900 7.31500 43.70400 1.000 40.53262 282 SER B C 1
ATOM 4730 O O . SER B 1 259 ? -53.62900 8.25200 43.53400 1.000 39.73262 282 SER B O 1
ATOM 4733 N N . SER B 1 260 ? -51.58400 7.36000 43.28600 1.000 39.60526 283 SER B N 1
ATOM 4734 C CA . SER B 1 260 ? -51.08900 8.46800 42.48000 1.000 36.39526 283 SER B CA 1
ATOM 4735 C C . SER B 1 260 ? -49.81500 8.04000 41.76800 1.000 38.21526 283 SER B C 1
ATOM 4736 O O . SER B 1 260 ? -49.18300 7.05500 42.14500 1.000 43.43526 283 SER B O 1
ATOM 4739 N N . GLY B 1 261 ? -49.44100 8.79700 40.73900 1.000 38.31163 284 GLY B N 1
ATOM 4740 C CA . GLY B 1 261 ? -48.08500 8.76500 40.22700 1.000 36.78163 284 GLY B CA 1
ATOM 4741 C C . GLY B 1 261 ? -47.76500 7.88200 39.03400 1.000 39.35163 284 GLY B C 1
ATOM 4742 O O . GLY B 1 261 ? -46.59200 7.51100 38.86400 1.000 42.00163 284 GLY B O 1
ATOM 4743 N N . LEU B 1 262 ? -48.73900 7.50300 38.22400 1.000 38.68464 285 LEU B N 1
ATOM 4744 C CA . LEU B 1 262 ? -48.41300 6.77700 37.00500 1.000 41.18464 285 LEU B CA 1
ATOM 4745 C C . LEU B 1 262 ? -48.19000 7.75500 35.85700 1.000 40.19464 285 LEU B C 1
ATOM 4746 O O . LEU B 1 262 ? -48.89500 8.75800 35.73500 1.000 35.27464 285 LEU B O 1
ATOM 4751 N N . SER B 1 263 ? -47.20000 7.45900 35.02000 1.000 34.65004 286 SER B N 1
ATOM 4752 C CA . SER B 1 263 ? -46.92700 8.25500 33.83600 1.000 39.96004 286 SER B CA 1
ATOM 4753 C C . SER B 1 263 ? -46.99700 7.38700 32.58700 1.000 42.18004 286 SER B C 1
ATOM 4754 O O . SER B 1 263 ? -46.57100 6.22300 32.59300 1.000 36.06004 286 SER B O 1
ATOM 4757 N N . ALA B 1 264 ? -47.55200 7.96600 31.52500 1.000 41.05090 287 ALA B N 1
ATOM 4758 C CA . ALA B 1 264 ? -47.75200 7.27600 30.26000 1.000 40.82090 287 ALA B CA 1
ATOM 4759 C C . ALA B 1 264 ? -47.90300 8.31300 29.15500 1.000 43.48090 287 ALA B C 1
ATOM 4760 O O . ALA B 1 264 ? -48.16400 9.49000 29.41000 1.000 44.63090 287 ALA B O 1
ATOM 4762 N N . THR B 1 265 ? -47.76900 7.85200 27.91800 1.000 43.95640 288 THR B N 1
ATOM 4763 C CA . THR B 1 265 ? -48.09900 8.67700 26.77100 1.000 41.28640 288 THR B CA 1
ATOM 4764 C C . THR B 1 265 ? -49.60800 8.91000 26.69500 1.000 44.79640 288 THR B C 1
ATOM 4765 O O . THR B 1 265 ? -50.41300 8.24100 27.35000 1.000 41.10640 288 THR B O 1
ATOM 4769 N N . LEU B 1 266 ? -49.98500 9.89900 25.88900 1.000 49.18526 289 LEU B N 1
ATOM 4770 C CA . LEU B 1 266 ? -51.39600 10.23100 25.72100 1.000 49.19526 289 LEU B CA 1
ATOM 4771 C C . LEU B 1 266 ? -52.15800 9.05700 25.11700 1.000 48.09526 289 LEU B C 1
ATOM 4772 O O . LEU B 1 266 ? -53.21900 8.64500 25.61400 1.000 47.74526 289 LEU B O 1
ATOM 4777 N N . ARG B 1 267 ? -51.61100 8.50000 24.03500 1.000 50.50884 290 ARG B N 1
ATOM 4778 C CA . ARG B 1 267 ? -52.26100 7.40000 23.33900 1.000 45.32884 290 ARG B CA 1
ATOM 4779 C C . ARG B 1 267 ? -52.30400 6.14400 24.18400 1.000 47.43884 290 ARG B C 1
ATOM 4780 O O . ARG B 1 267 ? -53.25600 5.37000 24.07700 1.000 51.06884 290 ARG B O 1
ATOM 4788 N N . ASP B 1 268 ? -51.30700 5.93100 25.04300 1.000 48.27569 291 ASP B N 1
ATOM 4789 C CA . ASP B 1 268 ? -51.33800 4.75100 25.90300 1.000 42.71569 291 ASP B CA 1
ATOM 4790 C C . ASP B 1 268 ? -52.41900 4.86300 26.96700 1.000 44.56569 291 ASP B C 1
ATOM 4791 O O . ASP B 1 268 ? -53.06300 3.86400 27.30700 1.000 50.41569 291 ASP B O 1
ATOM 4796 N N . TYR B 1 269 ? -52.62200 6.06600 27.51900 1.000 44.29738 292 TYR B N 1
ATOM 4797 C CA . TYR B 1 269 ? -53.78800 6.29600 28.36400 1.000 45.97738 292 TYR B CA 1
ATOM 4798 C C . TYR B 1 269 ? -55.06400 5.97800 27.60500 1.000 48.23738 292 TYR B C 1
ATOM 4799 O O . TYR B 1 269 ? -55.98600 5.33900 28.14000 1.000 44.87738 292 TYR B O 1
ATOM 4808 N N . GLY B 1 270 ? -55.14200 6.44700 26.35400 1.000 46.29754 293 GLY B N 1
ATOM 4809 C CA . GLY B 1 270 ? -56.31900 6.16600 25.55200 1.000 47.35754 293 GLY B CA 1
ATOM 4810 C C . GLY B 1 270 ? -56.52100 4.67700 25.37300 1.000 52.13754 293 GLY B C 1
ATOM 4811 O O . GLY B 1 270 ? -57.64700 4.17600 25.45200 1.000 46.21754 293 GLY B O 1
ATOM 4812 N N . ARG B 1 271 ? -55.42300 3.95300 25.14900 1.000 45.50660 294 ARG B N 1
ATOM 4813 C CA . ARG B 1 271 ? -55.48200 2.50700 24.99100 1.000 44.20660 294 ARG B CA 1
ATOM 4814 C C . ARG B 1 271 ? -55.99900 1.83600 26.25200 1.000 46.18660 294 ARG B C 1
ATOM 4815 O O . ARG B 1 271 ? -56.79200 0.88800 26.17900 1.000 50.04660 294 ARG B O 1
ATOM 4823 N N . PHE B 1 272 ? -55.55200 2.29700 27.42000 1.000 46.38148 295 PHE B N 1
ATOM 4824 C CA . PHE B 1 272 ? -56.07300 1.71700 28.65300 1.000 45.69148 295 PHE B CA 1
ATOM 4825 C C . PHE B 1 272 ? -57.57400 1.93900 28.77000 1.000 44.02148 295 PHE B C 1
ATOM 4826 O O . PHE B 1 272 ? -58.32600 1.02800 29.15800 1.000 47.31148 295 PHE B O 1
ATOM 4834 N N . GLY B 1 273 ? -58.01800 3.16200 28.48600 1.000 42.80782 296 GLY B N 1
ATOM 4835 C CA . GLY B 1 273 ? -59.44400 3.43400 28.47600 1.000 40.65782 296 GLY B CA 1
ATOM 4836 C C . GLY B 1 273 ? -60.19100 2.55500 27.48800 1.000 47.16782 296 GLY B C 1
ATOM 4837 O O . GLY B 1 273 ? -61.30200 2.10300 27.76300 1.000 45.39782 296 GLY B O 1
ATOM 4838 N N . GLN B 1 274 ? -59.59100 2.30900 26.32000 1.000 47.69214 297 GLN B N 1
ATOM 4839 C CA . GLN B 1 274 ? -60.20900 1.44500 25.31800 1.000 47.10214 297 GLN B CA 1
ATOM 4840 C C . GLN B 1 274 ? -60.36100 0.02000 25.84100 1.000 48.06214 297 GLN B C 1
ATOM 4841 O O . GLN B 1 274 ? -61.37900 -0.64300 25.59800 1.000 46.83214 297 GLN B O 1
ATOM 4847 N N . PHE B 1 275 ? -59.32200 -0.48000 26.51200 1.000 46.78446 298 PHE B N 1
ATOM 4848 C CA . PHE B 1 275 ? -59.38000 -1.77000 27.18900 1.000 42.23446 298 PHE B CA 1
ATOM 4849 C C . PHE B 1 275 ? -60.57100 -1.83100 28.12300 1.000 42.25446 298 PHE B C 1
ATOM 4850 O O . PHE B 1 275 ? -61.32000 -2.80900 28.13400 1.000 45.09446 298 PHE B O 1
ATOM 4858 N N . VAL B 1 276 ? -60.76000 -0.78700 28.92300 1.000 46.23567 299 VAL B N 1
ATOM 4859 C CA . VAL B 1 276 ? -61.90800 -0.77800 29.82800 1.000 44.17567 299 VAL B CA 1
ATOM 4860 C C . VAL B 1 276 ? -63.21800 -0.71900 29.04200 1.000 49.46567 299 VAL B C 1
ATOM 4861 O O . VAL B 1 276 ? -64.18500 -1.43300 29.35200 1.000 44.41567 299 VAL B O 1
ATOM 4865 N N . LEU B 1 277 ? -63.25500 0.11800 28.00200 1.000 51.46553 300 LEU B N 1
ATOM 4866 C CA . LEU B 1 277 ? -64.43000 0.26300 27.14400 1.000 50.80553 300 LEU B CA 1
ATOM 4867 C C . LEU B 1 277 ? -64.84200 -1.07000 26.55000 1.000 49.46553 300 LEU B C 1
ATOM 4868 O O . LEU B 1 277 ? -66.03800 -1.33500 26.36400 1.000 52.40553 300 LEU B O 1
ATOM 4873 N N . GLU B 1 278 ? -63.85100 -1.90500 26.22200 1.000 43.95395 301 GLU B N 1
ATOM 4874 C CA . GLU B 1 278 ? -64.02200 -3.20600 25.60200 1.000 43.12395 301 GLU B CA 1
ATOM 4875 C C . GLU B 1 278 ? -64.13300 -4.31800 26.64100 1.000 44.17395 301 GLU B C 1
ATOM 4876 O O . GLU B 1 278 ? -63.86100 -5.48100 26.33800 1.000 45.71395 301 GLU B O 1
ATOM 4882 N N . ASP B 1 279 ? -64.51800 -3.96100 27.86600 1.000 49.11375 302 ASP B N 1
ATOM 4883 C CA . ASP B 1 279 ? -64.84400 -4.89000 28.94900 1.000 47.64375 302 ASP B CA 1
ATOM 4884 C C . ASP B 1 279 ? -63.67500 -5.80100 29.32400 1.000 46.46375 302 ASP B C 1
ATOM 4885 O O . ASP B 1 279 ? -63.85700 -6.90500 29.83700 1.000 53.68375 302 ASP B O 1
ATOM 4890 N N . GLY B 1 280 ? -62.45200 -5.33700 29.11800 1.000 52.22420 303 GLY B N 1
ATOM 4891 C CA . GLY B 1 280 ? -61.31300 -6.10300 29.57200 1.000 48.81420 303 GLY B CA 1
ATOM 4892 C C . GLY B 1 280 ? -61.05400 -7.35700 28.77600 1.000 52.47420 303 GLY B C 1
ATOM 4893 O O . GLY B 1 280 ? -60.57700 -8.34800 29.33200 1.000 60.93420 303 GLY B O 1
ATOM 4894 N N . VAL B 1 281 ? -61.36700 -7.35200 27.48800 1.000 48.32876 304 VAL B N 1
ATOM 4895 C CA . VAL B 1 281 ? -61.04700 -8.46900 26.61400 1.000 53.56876 304 VAL B CA 1
ATOM 4896 C C . VAL B 1 281 ? -59.91200 -8.04500 25.69800 1.000 49.10876 304 VAL B C 1
ATOM 4897 O O . VAL B 1 281 ? -60.01700 -7.02900 25.00200 1.000 59.99876 304 VAL B O 1
ATOM 4901 N N . ILE B 1 282 ? -58.82400 -8.80000 25.70700 1.000 48.83360 305 ILE B N 1
ATOM 4902 C CA . ILE B 1 282 ? -57.71500 -8.59400 24.78000 1.000 55.56360 305 ILE B CA 1
ATOM 4903 C C . ILE B 1 282 ? -57.56300 -9.86500 23.95700 1.000 53.49360 305 ILE B C 1
ATOM 4904 O O . ILE B 1 282 ? -57.26700 -10.93100 24.51100 1.000 52.62360 305 ILE B O 1
ATOM 4909 N N . ASP B 1 283 ? -57.69900 -9.72600 22.64200 1.000 53.32725 306 ASP B N 1
ATOM 4910 C CA . ASP B 1 283 ? -57.47300 -10.87000 21.72500 1.000 60.46725 306 ASP B CA 1
ATOM 4911 C C . ASP B 1 283 ? -58.23900 -12.11000 22.20300 1.000 59.70725 306 ASP B C 1
ATOM 4912 O O . ASP B 1 283 ? -57.65200 -13.20200 22.20100 1.000 61.83725 306 ASP B O 1
ATOM 4917 N N . GLY B 1 284 ? -59.49800 -11.94800 22.59800 1.000 53.18505 307 GLY B N 1
ATOM 4918 C CA . GLY B 1 284 ? -60.32400 -13.10500 22.98400 1.000 58.37505 307 GLY B CA 1
ATOM 4919 C C . GLY B 1 284 ? -60.22400 -13.42700 24.45800 1.000 59.71505 307 GLY B C 1
ATOM 4920 O O . GLY B 1 284 ? -61.20600 -13.94300 25.00700 1.000 60.55505 307 GLY B O 1
ATOM 4921 N N . GLU B 1 285 ? -59.08000 -13.13700 25.07000 1.000 57.82932 308 GLU B N 1
ATOM 4922 C CA . GLU B 1 285 ? -58.86900 -13.47400 26.49900 1.000 59.96932 308 GLU B CA 1
ATOM 4923 C C . GLU B 1 285 ? -59.47700 -12.37400 27.36600 1.000 59.24932 308 GLU B C 1
ATOM 4924 O O . GLU B 1 285 ? -59.07200 -11.21600 27.23200 1.000 62.32932 308 GLU B O 1
ATOM 4930 N N . ARG B 1 286 ? -60.39300 -12.75700 28.24900 1.000 55.18121 309 ARG B N 1
ATOM 4931 C CA . ARG B 1 286 ? -61.00600 -11.78400 29.18300 1.000 54.94121 309 ARG B CA 1
ATOM 4932 C C . ARG B 1 286 ? -60.05900 -11.59400 30.36500 1.000 53.66121 309 ARG B C 1
ATOM 4933 O O . ARG B 1 286 ? -59.96000 -12.51400 31.18900 1.000 52.08121 309 ARG B O 1
ATOM 4941 N N . ILE B 1 287 ? -59.39300 -10.44100 30.43100 1.000 56.05370 310 ILE B N 1
ATOM 4942 C CA . ILE B 1 287 ? -58.47100 -10.16500 31.56300 1.000 49.03370 310 ILE B CA 1
ATOM 4943 C C . ILE B 1 287 ? -59.33400 -9.66900 32.71400 1.000 47.85370 310 ILE B C 1
ATOM 4944 O O . ILE B 1 287 ? -58.95300 -9.85700 33.87800 1.000 47.58370 310 ILE B O 1
ATOM 4949 N N . LEU B 1 288 ? -60.47900 -9.10000 32.37600 1.000 45.27939 311 LEU B N 1
ATOM 4950 C CA . LEU B 1 288 ? -61.35200 -8.52800 33.42100 1.000 45.94939 311 LEU B CA 1
ATOM 4951 C C . LEU B 1 288 ? -62.55400 -9.44400 33.64100 1.000 42.74939 311 LEU B C 1
ATOM 4952 O O . LEU B 1 288 ? -63.00900 -10.06700 32.67600 1.000 41.93939 311 LEU B O 1
ATOM 4957 N N . PRO B 1 289 ? -63.06300 -9.55200 34.88000 1.000 40.41322 312 PRO B N 1
ATOM 4958 C CA . PRO B 1 289 ? -64.21300 -10.39600 35.16400 1.000 40.69322 312 PRO B CA 1
ATOM 4959 C C . PRO B 1 289 ? -65.45600 -10.03500 34.34700 1.000 42.32322 312 PRO B C 1
ATOM 4960 O O . PRO B 1 289 ? -65.57800 -8.91000 33.94500 1.000 42.79322 312 PRO B O 1
ATOM 4964 N N . GLU B 1 290 ? -66.33600 -11.01000 34.11100 1.000 50.02227 313 GLU B N 1
ATOM 4965 C CA . GLU B 1 290 ? -67.56800 -10.69400 33.41900 1.000 56.82227 313 GLU B CA 1
ATOM 4966 C C . GLU B 1 290 ? -68.36400 -9.74400 34.30600 1.000 55.82227 313 GLU B C 1
ATOM 4967 O O . GLU B 1 290 ? -68.52600 -9.98600 35.51000 1.000 52.35227 313 GLU B O 1
ATOM 4973 N N . GLY B 1 291 ? -68.82600 -8.64000 33.72300 1.000 51.66653 314 GLY B N 1
ATOM 4974 C CA . GLY B 1 291 ? -69.53000 -7.64800 34.50800 1.000 45.19653 314 GLY B CA 1
ATOM 4975 C C . GLY B 1 291 ? -68.70300 -6.87200 35.51200 1.000 50.47653 314 GLY B C 1
ATOM 4976 O O . GLY B 1 291 ? -69.28000 -6.23900 36.40300 1.000 48.43653 314 GLY B O 1
ATOM 4977 N N . TRP B 1 292 ? -67.37000 -6.92400 35.43400 1.000 49.37079 315 TRP B N 1
ATOM 4978 C CA . TRP B 1 292 ? -66.56400 -6.09500 36.32700 1.000 45.01079 315 TRP B CA 1
ATOM 4979 C C . TRP B 1 292 ? -66.81800 -4.61900 36.07800 1.000 43.29079 315 TRP B C 1
ATOM 4980 O O . TRP B 1 292 ? -67.06000 -3.86100 37.01700 1.000 44.50079 315 TRP B O 1
ATOM 4991 N N . VAL B 1 293 ? -66.77500 -4.19200 34.81200 1.000 44.77223 316 VAL B N 1
ATOM 4992 C CA . VAL B 1 293 ? -66.99200 -2.77700 34.49600 1.000 44.87223 316 VAL B CA 1
ATOM 4993 C C . VAL B 1 293 ? -68.36600 -2.31500 34.97700 1.000 46.91223 316 VAL B C 1
ATOM 4994 O O . VAL B 1 293 ? -68.50700 -1.21000 35.51900 1.000 46.69223 316 VAL B O 1
ATOM 4998 N N . ASP B 1 294 ? -69.39500 -3.15500 34.79400 1.000 46.55376 317 ASP B N 1
ATOM 4999 C CA . ASP B 1 294 ? -70.71900 -2.86500 35.33200 1.000 43.76376 317 ASP B CA 1
ATOM 5000 C C . ASP B 1 294 ? -70.67200 -2.58400 36.82400 1.000 42.79376 317 ASP B C 1
ATOM 5001 O O . ASP B 1 294 ? -71.17600 -1.55200 37.28200 1.000 50.94376 317 ASP B O 1
ATOM 5006 N N . ARG B 1 295 ? -70.11700 -3.51000 37.61300 1.000 44.32296 318 ARG B N 1
ATOM 5007 C CA . ARG B 1 295 ? -70.09000 -3.26300 39.05300 1.000 48.56296 318 ARG B CA 1
ATOM 5008 C C . ARG B 1 295 ? -69.23700 -2.05100 39.39000 1.000 47.02296 318 ARG B C 1
ATOM 5009 O O . ARG B 1 295 ? -69.61200 -1.23400 40.24300 1.000 51.18296 318 ARG B O 1
ATOM 5017 N N . ALA B 1 296 ? -68.11700 -1.88500 38.69000 1.000 42.85647 319 ALA B N 1
ATOM 5018 C CA . ALA B 1 296 ? -67.18700 -0.81100 39.00000 1.000 45.45647 319 ALA B CA 1
ATOM 5019 C C . ALA B 1 296 ? -67.71400 0.56300 38.62300 1.000 49.92647 319 ALA B C 1
ATOM 5020 O O . ALA B 1 296 ? -67.16900 1.56400 39.10400 1.000 51.59647 319 ALA B O 1
ATOM 5022 N N . SER B 1 297 ? -68.74000 0.64700 37.77200 1.000 42.71278 320 SER B N 1
ATOM 5023 C CA . SER B 1 297 ? -69.31900 1.93800 37.42200 1.000 42.41278 320 SER B CA 1
ATOM 5024 C C . SER B 1 297 ? -70.79500 1.98100 37.75500 1.000 48.90278 320 SER B C 1
ATOM 5025 O O . SER B 1 297 ? -71.56100 2.67900 37.09100 1.000 49.95278 320 SER B O 1
ATOM 5028 N N . ARG B 1 298 ? -71.20600 1.24600 38.78300 1.000 52.65421 321 ARG B N 1
ATOM 5029 C CA . ARG B 1 298 ? -72.62400 1.09500 39.04500 1.000 48.55421 321 ARG B CA 1
ATOM 5030 C C . ARG B 1 298 ? -73.19200 2.35000 39.67600 1.000 49.76421 321 ARG B C 1
ATOM 5031 O O . ARG B 1 298 ? -72.55600 2.97500 40.52900 1.000 49.81421 321 ARG B O 1
ATOM 5039 N N . VAL B 1 299 ? -74.40200 2.70300 39.24200 1.000 55.01662 322 VAL B N 1
ATOM 5040 C CA . VAL B 1 299 ? -75.21400 3.75500 39.84100 1.000 56.60662 322 VAL B CA 1
ATOM 5041 C C . VAL B 1 299 ? -76.43500 3.07200 40.45600 1.000 55.89662 322 VAL B C 1
ATOM 5042 O O . VAL B 1 299 ? -77.21900 2.42500 39.74800 1.000 52.69662 322 VAL B O 1
ATOM 5046 N N . GLU B 1 300 ? -76.56300 3.17400 41.77800 1.000 61.88653 323 GLU B N 1
ATOM 5047 C CA . GLU B 1 300 ? -77.61800 2.53000 42.55800 1.000 57.21653 323 GLU B CA 1
ATOM 5048 C C . GLU B 1 300 ? -78.21100 3.62800 43.42700 1.000 61.51653 323 GLU B C 1
ATOM 5049 O O . GLU B 1 300 ? -77.57000 4.06400 44.39300 1.000 57.57653 323 GLU B O 1
ATOM 5055 N N . ALA B 1 301 ? -79.43200 4.06600 43.08300 1.000 60.55117 324 ALA B N 1
ATOM 5056 C CA . ALA B 1 301 ? -79.96700 5.32300 43.60500 1.000 58.51117 324 ALA B CA 1
ATOM 5057 C C . ALA B 1 301 ? -79.97300 5.38400 45.12300 1.000 61.48117 324 ALA B C 1
ATOM 5058 O O . ALA B 1 301 ? -79.82300 6.46800 45.70300 1.000 56.10117 324 ALA B O 1
ATOM 5060 N N . SER B 1 302 ? -80.11100 4.24100 45.78200 1.000 57.68510 325 SER B N 1
ATOM 5061 C CA . SER B 1 302 ? -80.29200 4.19100 47.22700 1.000 58.80510 325 SER B CA 1
ATOM 5062 C C . SER B 1 302 ? -79.02800 3.83500 48.00700 1.000 54.44510 325 SER B C 1
ATOM 5063 O O . SER B 1 302 ? -79.11000 3.63800 49.22700 1.000 51.76510 325 SER B O 1
ATOM 5066 N N . SER B 1 303 ? -77.87500 3.74000 47.34700 1.000 55.28346 326 SER B N 1
ATOM 5067 C CA . SER B 1 303 ? -76.62000 3.50700 48.05000 1.000 56.10346 326 SER B CA 1
ATOM 5068 C C . SER B 1 303 ? -75.98400 4.83000 48.44200 1.000 50.19346 326 SER B C 1
ATOM 5069 O O . SER B 1 303 ? -76.31500 5.88100 47.90000 1.000 56.73346 326 SER B O 1
ATOM 5072 N N . HIS B 1 304 ? -75.05000 4.76500 49.39100 1.000 47.20953 327 HIS B N 1
ATOM 5073 C CA . HIS B 1 304 ? -74.34400 5.96700 49.83600 1.000 49.00953 327 HIS B CA 1
ATOM 5074 C C . HIS B 1 304 ? -73.36700 6.51700 48.79400 1.000 49.11953 327 HIS B C 1
ATOM 5075 O O . HIS B 1 304 ? -72.70600 7.52200 49.07700 1.000 53.13953 327 HIS B O 1
ATOM 5082 N N . LEU B 1 305 ? -73.25600 5.88200 47.62100 1.000 51.37486 328 LEU B N 1
ATOM 5083 C CA . LEU B 1 305 ? -72.29900 6.24600 46.58100 1.000 52.62486 328 LEU B CA 1
ATOM 5084 C C . LEU B 1 305 ? -72.98400 6.76900 45.32400 1.000 51.47486 328 LEU B C 1
ATOM 5085 O O . LEU B 1 305 ? -72.35500 6.84300 44.25900 1.000 43.96486 328 LEU B O 1
ATOM 5090 N N . ALA B 1 306 ? -74.25200 7.11500 45.41600 1.000 50.13608 329 ALA B N 1
ATOM 5091 C CA . ALA B 1 306 ? -74.93100 7.44000 44.17700 1.000 47.36608 329 ALA B CA 1
ATOM 5092 C C . ALA B 1 306 ? -74.61800 8.87300 43.76800 1.000 41.85608 329 ALA B C 1
ATOM 5093 O O . ALA B 1 306 ? -74.31700 9.71100 44.62600 1.000 39.48608 329 ALA B O 1
ATOM 5095 N N . PRO B 1 307 ? -74.67500 9.17000 42.46700 1.000 40.21554 330 PRO B N 1
ATOM 5096 C CA . PRO B 1 307 ? -74.50600 10.55700 42.01500 1.000 37.59554 330 PRO B CA 1
ATOM 5097 C C . PRO B 1 307 ? -75.48100 11.48300 42.72300 1.000 41.02554 330 PRO B C 1
ATOM 5098 O O . PRO B 1 307 ? -76.68000 11.19800 42.83700 1.000 43.59554 330 PRO B O 1
ATOM 5102 N N . GLY B 1 308 ? -74.95600 12.60200 43.20200 1.000 43.10329 331 GLY B N 1
ATOM 5103 C CA . GLY B 1 308 ? -75.74300 13.58700 43.90500 1.000 41.51329 331 GLY B CA 1
ATOM 5104 C C . GLY B 1 308 ? -75.67300 13.47600 45.40700 1.000 41.63329 331 GLY B C 1
ATOM 5105 O O . GLY B 1 308 ? -76.15100 14.37800 46.09900 1.000 47.06329 331 GLY B O 1
ATOM 5106 N N . LYS B 1 309 ? -75.10700 12.39500 45.91500 1.000 40.55155 332 LYS B N 1
ATOM 5107 C CA . LYS B 1 309 ? -75.13400 12.17500 47.38000 1.000 46.47155 332 LYS B CA 1
ATOM 5108 C C . LYS B 1 309 ? -73.75900 12.45400 47.97700 1.000 45.74155 332 LYS B C 1
ATOM 5109 O O . LYS B 1 309 ? -73.69300 12.78200 49.16600 1.000 48.15155 332 LYS B O 1
ATOM 5115 N N . LEU B 1 310 ? -72.71600 12.33600 47.16700 1.000 44.34170 333 LEU B N 1
ATOM 5116 C CA . LEU B 1 310 ? -71.33800 12.50800 47.68400 1.000 47.95170 333 LEU B CA 1
ATOM 5117 C C . LEU B 1 310 ? -71.07900 13.98000 48.01900 1.000 41.53170 333 LEU B C 1
ATOM 5118 O O . LEU B 1 310 ? -71.55500 14.84000 47.26100 1.000 45.34170 333 LEU B O 1
ATOM 5123 N N . TYR B 1 311 ? -70.38800 14.23500 49.13200 1.000 43.04679 334 TYR B N 1
ATOM 5124 C CA . TYR B 1 311 ? -70.02000 15.60900 49.56700 1.000 48.07679 334 TYR B CA 1
ATOM 5125 C C . TYR B 1 311 ? -71.26400 16.33200 50.09000 1.000 48.18679 334 TYR B C 1
ATOM 5126 O O . TYR B 1 311 ? -71.36100 17.53700 49.88800 1.000 48.92679 334 TYR B O 1
ATOM 5135 N N . ASP B 1 312 ? -72.14100 15.61300 50.78800 1.000 51.11087 335 ASP B N 1
ATOM 5136 C CA . ASP B 1 312 ? -73.38200 16.19600 51.37300 1.000 52.42087 335 ASP B CA 1
ATOM 5137 C C . ASP B 1 312 ? -74.26000 16.77100 50.25600 1.000 52.80087 335 ASP B C 1
ATOM 5138 O O . ASP B 1 312 ? -74.78300 17.88200 50.42200 1.000 48.90087 335 ASP B O 1
ATOM 5143 N N . GLY B 1 313 ? -74.41500 16.02400 49.17000 1.000 47.99136 336 GLY B N 1
ATOM 5144 C CA . GLY B 1 313 ? -75.28300 16.46600 48.07000 1.000 48.53136 336 GLY B CA 1
ATOM 5145 C C . GLY B 1 313 ? -74.69400 17.62800 47.31000 1.000 48.67136 336 GLY B C 1
ATOM 5146 O O . GLY B 1 313 ? -75.47000 18.36900 46.69100 1.000 51.64136 336 GLY B O 1
ATOM 5147 N N . GLU B 1 314 ? -73.36900 17.74600 47.29800 1.000 54.07395 337 GLU B N 1
ATOM 5148 C CA . GLU B 1 314 ? -72.75700 18.94900 46.68800 1.000 46.55395 337 GLU B CA 1
ATOM 5149 C C . GLU B 1 314 ? -72.03300 18.63400 45.37500 1.000 44.68395 337 GLU B C 1
ATOM 5150 O O . GLU B 1 314 ? -71.55800 19.58300 44.75000 1.000 49.13395 337 GLU B O 1
ATOM 5156 N N . TYR B 1 315 ? -71.97900 17.37500 44.95400 1.000 43.42662 338 TYR B N 1
ATOM 5157 C CA . TYR B 1 315 ? -71.23000 17.05700 43.74800 1.000 45.38662 338 TYR B CA 1
ATOM 5158 C C . TYR B 1 315 ? -72.09600 16.16800 42.87300 1.000 40.45662 338 TYR B C 1
ATOM 5159 O O . TYR B 1 315 ? -72.72100 15.23300 43.37100 1.000 37.39662 338 TYR B O 1
ATOM 5168 N N . ALA B 1 316 ? -72.14800 16.46400 41.57400 1.000 39.19470 339 ALA B N 1
ATOM 5169 C CA . ALA B 1 316 ? -72.97900 15.66500 40.68400 1.000 40.35470 339 ALA B CA 1
ATOM 5170 C C . ALA B 1 316 ? -72.53600 14.19900 40.59800 1.000 38.04470 339 ALA B C 1
ATOM 5171 O O . ALA B 1 316 ? -73.36600 13.32300 40.32300 1.000 35.88470 339 ALA B O 1
ATOM 5173 N N . LEU B 1 317 ? -71.24000 13.95000 40.74100 1.000 43.00565 340 LEU B N 1
ATOM 5174 C CA . LEU B 1 317 ? -70.69900 12.60600 40.41300 1.000 42.87565 340 LEU B CA 1
ATOM 5175 C C . LEU B 1 317 ? -70.78200 11.58700 41.54600 1.000 43.21565 340 LEU B C 1
ATOM 5176 O O . LEU B 1 317 ? -70.49500 11.95200 42.67900 1.000 47.45565 340 LEU B O 1
ATOM 5181 N N . GLY B 1 318 ? -71.12300 10.34300 41.20100 1.000 38.16513 341 GLY B N 1
ATOM 5182 C CA . GLY B 1 318 ? -71.14900 9.25500 42.18400 1.000 43.42513 341 GLY B CA 1
ATOM 5183 C C . GLY B 1 318 ? -69.86300 8.45400 42.10300 1.000 44.39513 341 GLY B C 1
ATOM 5184 O O . GLY B 1 318 ? -68.96500 8.85700 41.36600 1.000 39.27513 341 GLY B O 1
ATOM 5185 N N . TYR B 1 319 ? -69.78600 7.35600 42.83800 1.000 41.29238 342 TYR B N 1
ATOM 5186 C CA . TYR B 1 319 ? -68.53800 6.56900 42.87700 1.000 44.16238 342 TYR B CA 1
ATOM 5187 C C . TYR B 1 319 ? -68.81900 5.08600 42.67900 1.000 42.49238 342 TYR B C 1
ATOM 5188 O O . TYR B 1 319 ? -69.93200 4.64100 42.96000 1.000 45.77238 342 TYR B O 1
ATOM 5197 N N . GLY B 1 320 ? -67.81100 4.35700 42.21900 1.000 42.79685 343 GLY B N 1
ATOM 5198 C CA . GLY B 1 320 ? -67.93500 2.90000 42.08700 1.000 40.04685 343 GLY B CA 1
ATOM 5199 C C . GLY B 1 320 ? -66.70100 2.23500 42.65200 1.000 40.74685 343 GLY B C 1
ATOM 5200 O O . GLY B 1 320 ? -66.44800 2.39400 43.84600 1.000 41.07685 343 GLY B O 1
ATOM 5201 N N . TYR B 1 321 ? -65.97200 1.50300 41.82300 1.000 42.81608 344 TYR B N 1
ATOM 5202 C CA . TYR B 1 321 ? -64.68800 0.91400 42.26800 1.000 44.82608 344 TYR B CA 1
ATOM 5203 C C . TYR B 1 321 ? -63.57000 1.86000 41.82200 1.000 41.77608 344 TYR B C 1
ATOM 5204 O O . TYR B 1 321 ? -63.00900 1.63400 40.75300 1.000 38.12608 344 TYR B O 1
ATOM 5213 N N . GLN B 1 322 ? -63.31800 2.91500 42.59600 1.000 39.34905 345 GLN B N 1
ATOM 5214 C CA . GLN B 1 322 ? -62.24800 3.90400 42.29400 1.000 39.00905 345 GLN B CA 1
ATOM 5215 C C . GLN B 1 322 ? -62.53600 4.61300 40.96800 1.000 43.40905 345 GLN B C 1
ATOM 5216 O O . GLN B 1 322 ? -61.58300 5.11400 40.37400 1.000 45.65905 345 GLN B O 1
ATOM 5222 N N . TRP B 1 323 ? -63.80100 4.68300 40.55500 1.000 39.97493 346 TRP B N 1
ATOM 5223 C CA . TRP B 1 323 ? -64.20100 5.43200 39.33600 1.000 39.64493 346 TRP B CA 1
ATOM 5224 C C . TRP B 1 323 ? -65.26000 6.46800 39.73000 1.000 44.16493 346 TRP B C 1
ATOM 5225 O O . TRP B 1 323 ? -65.95600 6.24700 40.72400 1.000 41.83493 346 TRP B O 1
ATOM 5236 N N . TRP B 1 324 ? -65.37700 7.55400 38.97100 1.000 40.91034 347 TRP B N 1
ATOM 5237 C CA . TRP B 1 324 ? -66.41900 8.57300 39.24500 1.000 34.80034 347 TRP B CA 1
ATOM 5238 C C . TRP B 1 324 ? -67.56200 8.35800 38.26100 1.000 42.55034 347 TRP B C 1
ATOM 5239 O O . TRP B 1 324 ? -67.28800 8.24000 37.07200 1.000 41.41034 347 TRP B O 1
ATOM 5250 N N . THR B 1 325 ? -68.79400 8.33000 38.75500 1.000 42.02554 348 THR B N 1
ATOM 5251 C CA . THR B 1 325 ? -69.94300 7.97700 37.88700 1.000 38.95554 348 THR B CA 1
ATOM 5252 C C . THR B 1 325 ? -70.76200 9.21000 37.51900 1.000 39.66554 348 THR B C 1
ATOM 5253 O O . THR B 1 325 ? -71.20400 9.93000 38.42000 1.000 39.46554 348 THR B O 1
ATOM 5257 N N . PHE B 1 326 ? -70.97700 9.39300 36.22600 1.000 37.95819 349 PHE B N 1
ATOM 5258 C CA . PHE B 1 326 ? -71.76500 10.54500 35.73800 1.000 41.63819 349 PHE B CA 1
ATOM 5259 C C . PHE B 1 326 ? -73.23100 10.28400 36.06400 1.000 45.93819 349 PHE B C 1
ATOM 5260 O O . PHE B 1 326 ? -73.69500 9.14500 35.93500 1.000 48.92819 349 PHE B O 1
ATOM 5268 N N . PRO B 1 327 ? -73.99000 11.31100 36.52000 1.000 44.91806 350 PRO B N 1
ATOM 5269 C CA . PRO B 1 327 ? -75.40100 11.14200 36.79400 1.000 46.17806 350 PRO B CA 1
ATOM 5270 C C . PRO B 1 327 ? -76.14400 10.57000 35.58500 1.000 44.94806 350 PRO B C 1
ATOM 5271 O O . PRO B 1 327 ? -75.79700 10.86000 34.46400 1.000 46.26806 350 PRO B O 1
ATOM 5275 N N . VAL B 1 328 ? -77.14800 9.75600 35.87000 1.000 48.27468 351 VAL B N 1
ATOM 5276 C CA . VAL B 1 328 ? -77.94000 9.13100 34.78500 1.000 53.86468 351 VAL B CA 1
ATOM 5277 C C . VAL B 1 328 ? -79.38700 9.61300 34.89500 1.000 58.20468 351 VAL B C 1
ATOM 5278 O O . VAL B 1 328 ? -79.76600 10.12300 35.96100 1.000 56.30468 351 VAL B O 1
ATOM 5282 N N . GLY B 1 329 ? -80.14500 9.48500 33.81400 1.000 54.96510 352 GLY B N 1
ATOM 5283 C CA . GLY B 1 329 ? -81.56600 9.85100 33.85100 1.000 54.22510 352 GLY B CA 1
ATOM 5284 C C . GLY B 1 329 ? -81.80100 11.32800 33.64900 1.000 55.41510 352 GLY B C 1
ATOM 5285 O O . GLY B 1 329 ? -81.29100 11.87500 32.67000 1.000 59.55510 352 GLY B O 1
ATOM 5286 N N . ALA B 1 330 ? -82.54900 11.94200 34.55700 1.000 54.26967 353 ALA B N 1
ATOM 5287 C CA . ALA B 1 330 ? -82.91400 13.36500 34.41400 1.000 55.53967 353 ALA B CA 1
ATOM 5288 C C . ALA B 1 330 ? -81.82700 14.25400 35.01400 1.000 54.81967 353 ALA B C 1
ATOM 5289 O O . ALA B 1 330 ? -81.84500 15.45500 34.75000 1.000 50.04967 353 ALA B O 1
ATOM 5291 N N . LYS B 1 331 ? -80.92600 13.67100 35.79900 1.000 56.28822 354 LYS B N 1
ATOM 5292 C CA . LYS B 1 331 ? -79.83300 14.43900 36.43800 1.000 52.13822 354 LYS B CA 1
ATOM 5293 C C . LYS B 1 331 ? -78.64100 14.40300 35.49100 1.000 47.02822 354 LYS B C 1
ATOM 5294 O O . LYS B 1 331 ? -77.64100 15.06300 35.78100 1.000 46.96822 354 LYS B O 1
ATOM 5300 N N . ALA B 1 332 ? -78.78700 13.70500 34.37400 1.000 48.02559 355 ALA B N 1
ATOM 5301 C CA . ALA B 1 332 ? -77.65700 13.52400 33.44100 1.000 51.24559 355 ALA B CA 1
ATOM 5302 C C . ALA B 1 332 ? -77.15500 14.84900 32.87500 1.000 41.91559 355 ALA B C 1
ATOM 5303 O O . ALA B 1 332 ? -77.97100 15.62800 32.38100 1.000 40.26559 355 ALA B O 1
ATOM 5305 N N . LEU B 1 333 ? -75.84200 15.05400 32.93000 1.000 44.83318 356 LEU B N 1
ATOM 5306 C CA . LEU B 1 333 ? -75.23500 16.25900 32.31400 1.000 53.16318 356 LEU B CA 1
ATOM 5307 C C . LEU B 1 333 ? -75.37700 16.12400 30.79900 1.000 54.98318 356 LEU B C 1
ATOM 5308 O O . LEU B 1 333 ? -75.21100 15.00900 30.28600 1.000 48.50318 356 LEU B O 1
ATOM 5313 N N . PRO B 1 334 ? -75.70700 17.20700 30.06800 1.000 49.30465 357 PRO B N 1
ATOM 5314 C CA . PRO B 1 334 ? -75.94200 17.10900 28.63300 1.000 47.81465 357 PRO B CA 1
ATOM 5315 C C . PRO B 1 334 ? -74.87800 16.28400 27.89500 1.000 51.46465 357 PRO B C 1
ATOM 5316 O O . PRO B 1 334 ? -73.71700 16.54300 28.11300 1.000 52.16465 357 PRO B O 1
ATOM 5320 N N . GLU B 1 335 ? -75.30100 15.30500 27.08900 1.000 45.31918 358 GLU B N 1
ATOM 5321 C CA . GLU B 1 335 ? -74.39500 14.45600 26.26500 1.000 46.35918 358 GLU B CA 1
ATOM 5322 C C . GLU B 1 335 ? -73.54800 13.51000 27.13100 1.000 52.26918 358 GLU B C 1
ATOM 5323 O O . GLU B 1 335 ? -72.61200 12.91600 26.58900 1.000 48.45918 358 GLU B O 1
ATOM 5329 N N . HIS B 1 336 ? -73.89900 13.33700 28.40500 1.000 54.53758 359 HIS B N 1
ATOM 5330 C CA . HIS B 1 336 ? -73.16400 12.41300 29.30800 1.000 53.11758 359 HIS B CA 1
ATOM 5331 C C . HIS B 1 336 ? -74.15100 11.46100 29.99000 1.000 52.76758 359 HIS B C 1
ATOM 5332 O O . HIS B 1 336 ? -74.22300 11.44900 31.23100 1.000 50.42758 359 HIS B O 1
ATOM 5339 N N . ASP B 1 337 ? -74.90400 10.70000 29.19600 1.000 54.73972 360 ASP B N 1
ATOM 5340 C CA . ASP B 1 337 ? -75.87300 9.72200 29.75000 1.000 56.98972 360 ASP B CA 1
ATOM 5341 C C . ASP B 1 337 ? -75.46000 8.31000 29.33600 1.000 58.26972 360 ASP B C 1
ATOM 5342 O O . ASP B 1 337 ? -74.47000 8.18500 28.61200 1.000 55.07972 360 ASP B O 1
ATOM 5347 N N . GLY B 1 338 ? -76.18600 7.29400 29.81000 1.000 49.11237 361 GLY B N 1
ATOM 5348 C CA . GLY B 1 338 ? -75.89700 5.89900 29.44200 1.000 49.20237 361 GLY B CA 1
ATOM 5349 C C . GLY B 1 338 ? -74.90900 5.22900 30.37600 1.000 53.61237 361 GLY B C 1
ATOM 5350 O O . GLY B 1 338 ? -74.48800 4.10500 30.07200 1.000 60.19237 361 GLY B O 1
ATOM 5351 N N . GLY B 1 339 ? -74.55400 5.88900 31.47200 1.000 47.98350 362 GLY B N 1
ATOM 5352 C CA . GLY B 1 339 ? -73.59200 5.31900 32.42200 1.000 48.29350 362 GLY B CA 1
ATOM 5353 C C . GLY B 1 339 ? -72.17600 5.67900 32.03800 1.000 48.61350 362 GLY B C 1
ATOM 5354 O O . GLY B 1 339 ? -71.34400 4.77000 31.90000 1.000 46.23350 362 GLY B O 1
ATOM 5355 N N . ALA B 1 340 ? -71.92700 6.96600 31.83700 1.000 51.28621 363 ALA B N 1
ATOM 5356 C CA . ALA B 1 340 ? -70.55400 7.41900 31.54500 1.000 47.59621 363 ALA B CA 1
ATOM 5357 C C . ALA B 1 340 ? -69.82200 7.52600 32.88000 1.000 44.21621 363 ALA B C 1
ATOM 5358 O O . ALA B 1 340 ? -70.47500 7.80000 33.88000 1.000 44.24621 363 ALA B O 1
ATOM 5360 N N . PHE B 1 341 ? -68.53400 7.21800 32.88500 1.000 41.30512 364 PHE B N 1
ATOM 5361 C CA . PHE B 1 341 ? -67.75700 7.23700 34.14300 1.000 39.42512 364 PHE B CA 1
ATOM 5362 C C . PHE B 1 341 ? -66.35100 7.72200 33.82300 1.000 44.87512 364 PHE B C 1
ATOM 5363 O O . PHE B 1 341 ? -65.98100 7.76600 32.64400 1.000 45.86512 364 PHE B O 1
ATOM 5371 N N . GLU B 1 342 ? -65.59400 8.06200 34.85400 1.000 43.70867 365 GLU B N 1
ATOM 5372 C CA . GLU B 1 342 ? -64.27700 8.65300 34.55900 1.000 39.43867 365 GLU B CA 1
ATOM 5373 C C . GLU B 1 342 ? -63.27200 8.49600 35.69000 1.000 41.12867 365 GLU B C 1
ATOM 5374 O O . GLU B 1 342 ? -63.67300 8.27000 36.83500 1.000 39.36867 365 GLU B O 1
ATOM 5380 N N . ALA B 1 343 ? -62.00000 8.56700 35.32400 1.000 38.26329 366 ALA B N 1
ATOM 5381 C CA . ALA B 1 343 ? -60.92800 8.60500 36.32300 1.000 37.60329 366 ALA B CA 1
ATOM 5382 C C . ALA B 1 343 ? -60.49000 10.06600 36.33100 1.000 39.85329 366 ALA B C 1
ATOM 5383 O O . ALA B 1 343 ? -60.37700 10.64500 35.24800 1.000 34.18329 366 ALA B O 1
ATOM 5385 N N . GLN B 1 344 ? -60.30900 10.65200 37.50700 1.000 41.34286 367 GLN B N 1
ATOM 5386 C CA . GLN B 1 344 ? -59.98600 12.09700 37.54600 1.000 37.12286 367 GLN B CA 1
ATOM 5387 C C . GLN B 1 344 ? -58.77900 12.35500 38.44500 1.000 36.25286 367 GLN B C 1
ATOM 5388 O O . GLN B 1 344 ? -58.64900 11.68700 39.47200 1.000 39.99286 367 GLN B O 1
ATOM 5394 N N . GLY B 1 345 ? -57.91300 13.26500 38.01800 1.000 36.10423 368 GLY B N 1
ATOM 5395 C CA . GLY B 1 345 ? -56.76100 13.66000 38.83900 1.000 40.84423 368 GLY B CA 1
ATOM 5396 C C . GLY B 1 345 ? -56.73300 15.16500 38.99400 1.000 38.54423 368 GLY B C 1
ATOM 5397 O O . GLY B 1 345 ? -57.33700 15.84000 38.16700 1.000 36.83423 368 GLY B O 1
ATOM 5398 N N . ILE B 1 346 ? -56.03900 15.66700 40.01000 1.000 34.96168 369 ILE B N 1
ATOM 5399 C CA . ILE B 1 346 ? -56.02100 17.13500 40.28100 1.000 38.34168 369 ILE B CA 1
ATOM 5400 C C . ILE B 1 346 ? -55.29300 17.90000 39.16900 1.000 33.93168 369 ILE B C 1
ATOM 5401 O O . ILE B 1 346 ? -54.56300 17.26700 38.40500 1.000 37.55168 369 ILE B O 1
ATOM 5406 N N . PHE B 1 347 ? -55.52300 19.20800 39.08100 1.000 34.25395 370 PHE B N 1
ATOM 5407 C CA . PHE B 1 347 ? -54.90200 20.07900 38.04200 1.000 38.17395 370 PHE B CA 1
ATOM 5408 C C . PHE B 1 347 ? -55.51900 19.77500 36.67100 1.000 40.62395 370 PHE B C 1
ATOM 5409 O O . PHE B 1 347 ? -55.04000 20.32600 35.68800 1.000 34.81395 370 PHE B O 1
ATOM 5417 N N . GLY B 1 348 ? -56.55300 18.93000 36.61900 1.000 42.79686 371 GLY B N 1
ATOM 5418 C CA . GLY B 1 348 ? -57.28000 18.69100 35.35700 1.000 40.77686 371 GLY B CA 1
ATOM 5419 C C . GLY B 1 348 ? -56.91500 17.42900 34.60700 1.000 38.73686 371 GLY B C 1
ATOM 5420 O O . GLY B 1 348 ? -56.81800 17.48700 33.38200 1.000 36.04686 371 GLY B O 1
ATOM 5421 N N . GLN B 1 349 ? -56.77900 16.32100 35.31500 1.000 33.80813 372 GLN B N 1
ATOM 5422 C CA . GLN B 1 349 ? -56.49400 15.04100 34.63500 1.000 35.79813 372 GLN B CA 1
ATOM 5423 C C . GLN B 1 349 ? -57.79900 14.25600 34.54900 1.000 44.63813 372 GLN B C 1
ATOM 5424 O O . GLN B 1 349 ? -58.45700 14.09500 35.57000 1.000 43.33813 372 GLN B O 1
ATOM 5430 N N . TYR B 1 350 ? -58.17600 13.85100 33.34300 1.000 40.64225 373 TYR B N 1
ATOM 5431 C CA . TYR B 1 350 ? -59.42000 13.12300 33.15900 1.000 35.87225 373 TYR B CA 1
ATOM 5432 C C . TYR B 1 350 ? -59.19700 11.93100 32.23500 1.000 38.98225 373 TYR B C 1
ATOM 5433 O O . TYR B 1 350 ? -58.48400 12.02700 31.22900 1.000 36.71225 373 TYR B O 1
ATOM 5442 N N . LEU B 1 351 ? -59.85500 10.82100 32.55300 1.000 43.67202 374 LEU B N 1
ATOM 5443 C CA . LEU B 1 351 ? -59.91300 9.66200 31.67600 1.000 40.85202 374 LEU B CA 1
ATOM 5444 C C . LEU B 1 351 ? -61.38700 9.27200 31.63300 1.000 41.66202 374 LEU B C 1
ATOM 5445 O O . LEU B 1 351 ? -61.92000 8.67300 32.57100 1.000 42.33202 374 LEU B O 1
ATOM 5450 N N . TYR B 1 352 ? -62.04100 9.65300 30.54800 1.000 42.40411 375 TYR B N 1
ATOM 5451 C CA . TYR B 1 352 ? -63.48500 9.57400 30.38100 1.000 44.42411 375 TYR B CA 1
ATOM 5452 C C . TYR B 1 352 ? -63.83100 8.37600 29.50600 1.000 44.57411 375 TYR B C 1
ATOM 5453 O O . TYR B 1 352 ? -63.22100 8.17500 28.45600 1.000 44.91411 375 TYR B O 1
ATOM 5462 N N . ILE B 1 353 ? -64.81000 7.58600 29.93300 1.000 46.77799 376 ILE B N 1
ATOM 5463 C CA . ILE B 1 353 ? -65.21300 6.37000 29.23500 1.000 50.01799 376 ILE B CA 1
ATOM 5464 C C . ILE B 1 353 ? -66.73100 6.36900 29.10900 1.000 49.70799 376 ILE B C 1
ATOM 5465 O O . ILE B 1 353 ? -67.43800 6.46600 30.12400 1.000 52.66799 376 ILE B O 1
ATOM 5470 N N . ASN B 1 354 ? -67.22500 6.32200 27.86500 1.000 45.57173 377 ASN B N 1
ATOM 5471 C CA . ASN B 1 354 ? -68.65100 6.27400 27.54100 1.000 47.48173 377 ASN B CA 1
ATOM 5472 C C . ASN B 1 354 ? -68.89600 5.03300 26.67900 1.000 48.19173 377 ASN B C 1
ATOM 5473 O O . ASN B 1 354 ? -68.67500 5.04800 25.46200 1.000 47.30173 377 ASN B O 1
ATOM 5478 N N . ARG B 1 355 ? -69.37700 3.95800 27.30700 1.000 50.92061 378 ARG B N 1
ATOM 5479 C CA . ARG B 1 355 ? -69.53400 2.69500 26.58500 1.000 53.55061 378 ARG B CA 1
ATOM 5480 C C . ARG B 1 355 ? -70.66700 2.76600 25.57700 1.000 55.06061 378 ARG B C 1
ATOM 5481 O O . ARG B 1 355 ? -70.52800 2.29500 24.43900 1.000 54.38061 378 ARG B O 1
ATOM 5489 N N . LYS B 1 356 ? -71.79600 3.35100 25.96600 1.000 48.06651 379 LYS B N 1
ATOM 5490 C CA . LYS B 1 356 ? -72.87200 3.41600 25.00100 1.000 54.13651 379 LYS B CA 1
ATOM 5491 C C . LYS B 1 356 ? -72.50200 4.27900 23.81000 1.000 48.95651 379 LYS B C 1
ATOM 5492 O O . LYS B 1 356 ? -72.98300 4.02400 22.70200 1.000 50.54651 379 LYS B O 1
ATOM 5498 N N . GLU B 1 357 ? -71.60200 5.23800 23.98300 1.000 51.19898 380 GLU B N 1
ATOM 5499 C CA . GLU B 1 357 ? -71.18000 6.01700 22.83500 1.000 47.84898 380 GLU B CA 1
ATOM 5500 C C . GLU B 1 357 ? -69.90500 5.48900 22.20800 1.000 52.78898 380 GLU B C 1
ATOM 5501 O O . GLU B 1 357 ? -69.51500 5.98500 21.14700 1.000 54.41898 380 GLU B O 1
ATOM 5507 N N . LYS B 1 358 ? -69.28400 4.47000 22.80900 1.000 52.34491 381 LYS B N 1
ATOM 5508 C CA . LYS B 1 358 ? -68.02200 3.89500 22.33200 1.000 55.28491 381 LYS B CA 1
ATOM 5509 C C . LYS B 1 358 ? -66.90700 4.95100 22.29600 1.000 57.01491 381 LYS B C 1
ATOM 5510 O O . LYS B 1 358 ? -66.03700 4.93200 21.42000 1.000 54.09491 381 LYS B O 1
ATOM 5516 N N . ILE B 1 359 ? -66.87500 5.83400 23.29700 1.000 51.01824 382 ILE B N 1
ATOM 5517 C CA . ILE B 1 359 ? -65.96300 6.97600 23.30100 1.000 50.84824 382 ILE B CA 1
ATOM 5518 C C . ILE B 1 359 ? -65.01100 6.89300 24.48900 1.000 51.81824 382 ILE B C 1
ATOM 5519 O O . ILE B 1 359 ? -65.43000 6.62500 25.62200 1.000 48.75824 382 ILE B O 1
ATOM 5524 N N . VAL B 1 360 ? -63.73000 7.13200 24.22200 1.000 46.25170 383 VAL B N 1
ATOM 5525 C CA . VAL B 1 360 ? -62.70900 7.27100 25.25200 1.000 44.14170 383 VAL B CA 1
ATOM 5526 C C . VAL B 1 360 ? -62.07600 8.64600 25.10900 1.000 46.59170 383 VAL B C 1
ATOM 5527 O O . VAL B 1 360 ? -61.68400 9.04600 24.00800 1.000 44.50170 383 VAL B O 1
ATOM 5531 N N . ALA B 1 361 ? -61.96800 9.36600 26.21700 1.000 44.76867 384 ALA B N 1
ATOM 5532 C CA . ALA B 1 361 ? -61.38200 10.69600 26.21600 1.000 44.12867 384 ALA B CA 1
ATOM 5533 C C . ALA B 1 361 ? -60.25100 10.75100 27.23400 1.000 42.53867 384 ALA B C 1
ATOM 5534 O O . ALA B 1 361 ? -60.39200 10.25400 28.35700 1.000 37.85867 384 ALA B O 1
ATOM 5536 N N . VAL B 1 362 ? -59.11100 11.29500 26.81600 1.000 42.60833 385 VAL B N 1
ATOM 5537 C CA . VAL B 1 362 ? -57.99000 11.55400 27.71400 1.000 44.27833 385 VAL B CA 1
ATOM 5538 C C . VAL B 1 362 ? -57.73500 13.04900 27.71800 1.000 44.09833 385 VAL B C 1
ATOM 5539 O O . VAL B 1 362 ? -57.54200 13.65600 26.65500 1.000 46.83833 385 VAL B O 1
ATOM 5543 N N . VAL B 1 363 ? -57.70200 13.63500 28.91100 1.000 46.35717 386 VAL B N 1
ATOM 5544 C CA . VAL B 1 363 ? -57.45200 15.05700 29.07200 1.000 36.77717 386 VAL B CA 1
ATOM 5545 C C . VAL B 1 363 ? -56.33500 15.23500 30.08600 1.000 40.12717 386 VAL B C 1
ATOM 5546 O O . VAL B 1 363 ? -56.43800 14.74900 31.22000 1.000 37.78717 386 VAL B O 1
ATOM 5550 N N . TRP B 1 364 ? -55.27700 15.92900 29.66800 1.000 36.37378 387 TRP B N 1
ATOM 5551 C CA . TRP B 1 364 ? -54.15500 16.33700 30.49300 1.000 40.93378 387 TRP B CA 1
ATOM 5552 C C . TRP B 1 364 ? -54.18700 17.84900 30.61300 1.000 41.67378 387 TRP B C 1
ATOM 5553 O O . TRP B 1 364 ? -54.14800 18.54200 29.58100 1.000 43.05378 387 TRP B O 1
ATOM 5564 N N . SER B 1 365 ? -54.18200 18.35400 31.85200 1.000 39.06346 388 SER B N 1
ATOM 5565 C CA . SER B 1 365 ? -54.24600 19.79300 32.10500 1.000 42.87346 388 SER B CA 1
ATOM 5566 C C . SER B 1 365 ? -53.27700 20.16700 33.22200 1.000 42.35346 388 SER B C 1
ATOM 5567 O O . SER B 1 365 ? -52.85000 19.31600 34.00200 1.000 44.42346 388 SER B O 1
ATOM 5570 N N . ALA B 1 366 ? -52.98300 21.47900 33.32700 1.000 39.43725 389 ALA B N 1
ATOM 5571 C CA . ALA B 1 366 ? -52.09400 22.03300 34.35300 1.000 40.70725 389 ALA B CA 1
ATOM 5572 C C . ALA B 1 366 ? -52.74400 23.27600 34.97700 1.000 41.17725 389 ALA B C 1
ATOM 5573 O O . ALA B 1 366 ? -52.25900 24.40400 34.83300 1.000 44.66725 389 ALA B O 1
ATOM 5575 N N . TRP B 1 367 ? -53.86100 23.05800 35.65600 1.000 38.38133 390 TRP B N 1
ATOM 5576 C CA . TRP B 1 367 ? -54.50300 24.12000 36.40600 1.000 41.28133 390 TRP B CA 1
ATOM 5577 C C . TRP B 1 367 ? -53.53900 24.64600 37.46000 1.000 39.14133 390 TRP B C 1
ATOM 5578 O O . TRP B 1 367 ? -52.70500 23.89600 37.97400 1.000 36.05133 390 TRP B O 1
ATOM 5589 N N . PRO B 1 368 ? -53.60700 25.94200 37.77600 1.000 43.89541 391 PRO B N 1
ATOM 5590 C CA . PRO B 1 368 ? -52.82500 26.45500 38.91400 1.000 42.00541 391 PRO B CA 1
ATOM 5591 C C . PRO B 1 368 ? -53.27400 25.86400 40.24500 1.000 46.43541 391 PRO B C 1
ATOM 5592 O O . PRO B 1 368 ? -52.43500 25.59700 41.11700 1.000 48.06541 391 PRO B O 1
ATOM 5596 N N . LYS B 1 369 ? -54.59200 25.61000 40.41400 1.000 42.58596 392 LYS B N 1
ATOM 5597 C CA . LYS B 1 369 ? -55.08900 25.07500 41.66800 1.000 43.44596 392 LYS B CA 1
ATOM 5598 C C . LYS B 1 369 ? -55.61800 23.65700 41.46700 1.000 41.98596 392 LYS B C 1
ATOM 5599 O O . LYS B 1 369 ? -56.01800 23.28700 40.36100 1.000 38.92596 392 LYS B O 1
ATOM 5605 N N . PRO B 1 370 ? -55.59400 22.82300 42.50700 1.000 42.57226 393 PRO B N 1
ATOM 5606 C CA . PRO B 1 370 ? -55.98300 21.40900 42.30800 1.000 43.18226 393 PRO B CA 1
ATOM 5607 C C . PRO B 1 370 ? -57.37700 21.22100 41.73800 1.000 41.22226 393 PRO B C 1
ATOM 5608 O O . PRO B 1 370 ? -57.54600 20.55400 40.71100 1.000 42.67226 393 PRO B O 1
ATOM 5612 N N . GLU B 1 371 ? -58.37600 21.83000 42.34600 1.000 40.67617 394 GLU B N 1
ATOM 5613 C CA . GLU B 1 371 ? -59.75100 21.70200 41.89300 1.000 39.31617 394 GLU B CA 1
ATOM 5614 C C . GLU B 1 371 ? -60.27200 23.08900 41.60200 1.000 40.16617 394 GLU B C 1
ATOM 5615 O O . GLU B 1 371 ? -60.28400 23.93700 42.49300 1.000 43.64617 394 GLU B O 1
ATOM 5621 N N . MET B 1 372 ? -60.65100 23.33400 40.35100 1.000 43.86828 395 MET B N 1
ATOM 5622 C CA . MET B 1 372 ? -61.22300 24.61700 39.95300 1.000 41.98828 395 MET B CA 1
ATOM 5623 C C . MET B 1 372 ? -62.57900 24.31300 39.33300 1.000 41.38828 395 MET B C 1
ATOM 5624 O O . MET B 1 372 ? -62.65300 23.76200 38.23000 1.000 38.95828 395 MET B O 1
ATOM 5629 N N . ASP B 1 373 ? -63.64300 24.72200 40.02900 1.000 47.44946 396 ASP B N 1
ATOM 5630 C CA . ASP B 1 373 ? -65.00100 24.29500 39.69200 1.000 49.50946 396 ASP B CA 1
ATOM 5631 C C . ASP B 1 373 ? -65.34500 24.59500 38.24800 1.000 51.11946 396 ASP B C 1
ATOM 5632 O O . ASP B 1 373 ? -65.82800 23.71800 37.51300 1.000 49.92946 396 ASP B O 1
ATOM 5637 N N . ASP B 1 374 ? -65.08300 25.83100 37.81700 1.000 49.70365 397 ASP B N 1
ATOM 5638 C CA . ASP B 1 374 ? -65.46700 26.20800 36.46600 1.000 55.67365 397 ASP B CA 1
ATOM 5639 C C . ASP B 1 374 ? -64.65700 25.43900 35.45200 1.000 53.90365 397 ASP B C 1
ATOM 5640 O O . ASP B 1 374 ? -65.14400 25.17100 34.35300 1.000 51.14365 397 ASP B O 1
ATOM 5645 N N . ARG B 1 375 ? -63.40500 25.11300 35.77900 1.000 49.33460 398 ARG B N 1
ATOM 5646 C CA . ARG B 1 375 ? -62.59600 24.42000 34.79300 1.000 46.83460 398 ARG B CA 1
ATOM 5647 C C . ARG B 1 375 ? -63.03500 22.97700 34.65600 1.000 43.78460 398 ARG B C 1
ATOM 5648 O O . ARG B 1 375 ? -63.07600 22.44900 33.53900 1.000 43.58460 398 ARG B O 1
ATOM 5656 N N . GLU B 1 376 ? -63.46200 22.35500 35.74800 1.000 40.52539 399 GLU B N 1
ATOM 5657 C CA . GLU B 1 376 ? -64.04200 21.02900 35.61100 1.000 43.77539 399 GLU B CA 1
ATOM 5658 C C . GLU B 1 376 ? -65.30300 21.11000 34.75500 1.000 48.54539 399 GLU B C 1
ATOM 5659 O O . GLU B 1 376 ? -65.49500 20.30700 33.82700 1.000 46.00539 399 GLU B O 1
ATOM 5665 N N . GLU B 1 377 ? -66.16700 22.10000 35.04400 1.000 47.22360 400 GLU B N 1
ATOM 5666 C CA . GLU B 1 377 ? -67.40900 22.25700 34.28200 1.000 47.43360 400 GLU B CA 1
ATOM 5667 C C . GLU B 1 377 ? -67.13400 22.51000 32.80800 1.000 49.15360 400 GLU B C 1
ATOM 5668 O O . GLU B 1 377 ? -67.82600 21.97000 31.93100 1.000 46.50360 400 GLU B O 1
ATOM 5674 N N . GLU B 1 378 ? -66.13700 23.34000 32.51900 1.000 48.49375 401 GLU B N 1
ATOM 5675 C CA . GLU B 1 378 ? -65.78000 23.61000 31.13900 1.000 50.41375 401 GLU B CA 1
ATOM 5676 C C . GLU B 1 378 ? -65.26900 22.35300 30.45400 1.000 44.82375 401 GLU B C 1
ATOM 5677 O O . GLU B 1 378 ? -65.52900 22.15800 29.26500 1.000 45.01375 401 GLU B O 1
ATOM 5683 N N . THR B 1 379 ? -64.54400 21.48800 31.17700 1.000 43.39265 402 THR B N 1
ATOM 5684 C CA . THR B 1 379 ? -64.08600 20.24700 30.55200 1.000 44.69265 402 THR B CA 1
ATOM 5685 C C . THR B 1 379 ? -65.25800 19.32300 30.23300 1.000 46.71265 402 THR B C 1
ATOM 5686 O O . THR B 1 379 ? -65.30100 18.71700 29.15600 1.000 47.03265 402 THR B O 1
ATOM 5690 N N . TYR B 1 380 ? -66.22100 19.20900 31.14800 1.000 42.07955 403 TYR B N 1
ATOM 5691 C CA . TYR B 1 380 ? -67.39600 18.39100 30.84300 1.000 45.83955 403 TYR B CA 1
ATOM 5692 C C . TYR B 1 380 ? -68.18000 18.98600 29.67500 1.000 44.85955 403 TYR B C 1
ATOM 5693 O O . TYR B 1 380 ? -68.69900 18.24800 28.83300 1.000 42.63955 403 TYR B O 1
ATOM 5702 N N . ALA B 1 381 ? -68.23000 20.31700 29.57800 1.000 48.32787 404 ALA B N 1
ATOM 5703 C CA . ALA B 1 381 ? -68.90000 20.94300 28.44600 1.000 47.71787 404 ALA B CA 1
ATOM 5704 C C . ALA B 1 381 ? -68.17600 20.63100 27.13900 1.000 47.07787 404 ALA B C 1
ATOM 5705 O O . ALA B 1 381 ? -68.80700 20.26200 26.13700 1.000 45.22787 404 ALA B O 1
ATOM 5707 N N . PHE B 1 382 ? -66.85000 20.74400 27.12900 1.000 48.37652 405 PHE B N 1
ATOM 5708 C CA . PHE B 1 382 ? -66.10900 20.44700 25.90900 1.000 47.16652 405 PHE B CA 1
ATOM 5709 C C . PHE B 1 382 ? -66.23200 18.97700 25.52600 1.000 45.97652 405 PHE B C 1
ATOM 5710 O O . PHE B 1 382 ? -66.47900 18.65600 24.35800 1.000 46.52652 405 PHE B O 1
ATOM 5718 N N . LEU B 1 383 ? -66.06300 18.07000 26.49800 1.000 43.52987 406 LEU B N 1
ATOM 5719 C CA . LEU B 1 383 ? -66.15900 16.63800 26.21300 1.000 46.42987 406 LEU B CA 1
ATOM 5720 C C . LEU B 1 383 ? -67.54000 16.27000 25.68400 1.000 46.93987 406 LEU B C 1
ATOM 5721 O O . LEU B 1 383 ? -67.65900 15.48700 24.72800 1.000 45.65987 406 LEU B O 1
ATOM 5726 N N . GLY B 1 384 ? -68.59400 16.81600 26.30000 1.000 43.67868 407 GLY B N 1
ATOM 5727 C CA . GLY B 1 384 ? -69.92600 16.62900 25.76400 1.000 47.06868 407 GLY B CA 1
ATOM 5728 C C . GLY B 1 384 ? -70.04900 17.12700 24.34100 1.000 48.18868 407 GLY B C 1
ATOM 5729 O O . GLY B 1 384 ? -70.69900 16.49200 23.50600 1.000 48.31868 407 GLY B O 1
ATOM 5730 N N . ALA B 1 385 ? -69.45300 18.28500 24.04800 1.000 43.16184 408 ALA B N 1
ATOM 5731 C CA . ALA B 1 385 ? -69.50500 18.76900 22.67700 1.000 42.92184 408 ALA B CA 1
ATOM 5732 C C . ALA B 1 385 ? -68.86500 17.75900 21.73700 1.000 45.45184 408 ALA B C 1
ATOM 5733 O O . ALA B 1 385 ? -69.36200 17.52100 20.63100 1.000 42.37184 408 ALA B O 1
ATOM 5735 N N . ALA B 1 386 ? -67.78000 17.12700 22.17800 1.000 45.57493 409 ALA B N 1
ATOM 5736 C CA . ALA B 1 386 ? -67.14500 16.12300 21.33000 1.000 46.05493 409 ALA B CA 1
ATOM 5737 C C . ALA B 1 386 ? -68.06500 14.92100 21.13300 1.000 52.54493 409 ALA B C 1
ATOM 5738 O O . ALA B 1 386 ? -68.22400 14.42300 20.00800 1.000 51.76493 409 ALA B O 1
ATOM 5740 N N . VAL B 1 387 ? -68.70200 14.46800 22.21600 1.000 49.89335 410 VAL B N 1
ATOM 5741 C CA . VAL B 1 387 ? -69.66500 13.36700 22.13200 1.000 50.43335 410 VAL B CA 1
ATOM 5742 C C . VAL B 1 387 ? -70.75100 13.68500 21.11100 1.000 53.87335 410 VAL B C 1
ATOM 5743 O O . VAL B 1 387 ? -71.11100 12.85300 20.26900 1.000 59.56335 410 VAL B O 1
ATOM 5747 N N . LYS B 1 388 ? -71.28700 14.89800 21.18200 1.000 54.24278 411 LYS B N 1
ATOM 5748 C CA . LYS B 1 388 ? -72.32600 15.32100 20.25700 1.000 51.73278 411 LYS B CA 1
ATOM 5749 C C . LYS B 1 388 ? -71.80100 15.37900 18.82300 1.000 52.83278 411 LYS B C 1
ATOM 5750 O O . LYS B 1 388 ? -72.46600 14.91100 17.89400 1.000 51.68278 411 LYS B O 1
ATOM 5756 N N . ALA B 1 389 ? -70.58700 15.91200 18.63100 1.000 52.79039 412 ALA B N 1
ATOM 5757 C CA . ALA B 1 389 ? -69.99300 16.00200 17.30000 1.000 52.09039 412 ALA B CA 1
ATOM 5758 C C . ALA B 1 389 ? -69.71800 14.63400 16.72100 1.000 51.39039 412 ALA B C 1
ATOM 5759 O O . ALA B 1 389 ? -69.52800 14.50900 15.50600 1.000 51.80039 412 ALA B O 1
ATOM 5761 N N . LEU B 1 390 ? -69.64200 13.62400 17.58000 1.000 51.77420 413 LEU B N 1
ATOM 5762 C CA . LEU B 1 390 ? -69.45600 12.24200 17.18000 1.000 45.66420 413 LEU B CA 1
ATOM 5763 C C . LEU B 1 390 ? -70.77200 11.47200 17.17700 1.000 55.12420 413 LEU B C 1
ATOM 5764 O O . LEU B 1 390 ? -70.77900 10.27300 16.88400 1.000 53.75420 413 LEU B O 1
ATOM 5769 N N . ARG B 1 391 ? -71.88700 12.13800 17.47900 1.000 59.68339 414 ARG B N 1
ATOM 5770 C CA . ARG B 1 391 ? -73.18800 11.49500 17.42300 1.000 62.42339 414 ARG B CA 1
ATOM 5771 C C . ARG B 1 391 ? -73.49200 11.31400 15.95100 1.000 67.06339 414 ARG B C 1
ATOM 5772 O O . ARG B 1 391 ? -74.20700 12.15200 15.39700 1.000 66.80339 414 ARG B O 1
ATOM 5781 N N . VAL C 1 6 ? -8.16400 3.67000 32.21900 1.000 119.22153 29 VAL C N 1
ATOM 5782 C CA . VAL C 1 6 ? -8.51600 4.85700 33.03300 1.000 119.22153 29 VAL C CA 1
ATOM 5783 C C . VAL C 1 6 ? -8.18300 4.58000 34.49800 1.000 119.22153 29 VAL C C 1
ATOM 5784 O O . VAL C 1 6 ? -8.36600 3.43000 34.92700 1.000 119.22153 29 VAL C O 1
ATOM 5788 N N . GLU C 1 7 ? -7.71800 5.59000 35.23000 1.000 73.72125 30 GLU C N 1
ATOM 5789 C CA . GLU C 1 7 ? -7.27500 5.37200 36.63200 1.000 81.09125 30 GLU C CA 1
ATOM 5790 C C . GLU C 1 7 ? -8.48300 5.14300 37.54000 1.000 72.67125 30 GLU C C 1
ATOM 5791 O O . GLU C 1 7 ? -9.54400 5.73000 37.28600 1.000 70.00125 30 GLU C O 1
ATOM 5797 N N . ASN C 1 8 ? -8.29600 4.33200 38.57600 1.000 58.54831 31 ASN C N 1
ATOM 5798 C CA . ASN C 1 8 ? -9.42400 3.99300 39.47700 1.000 59.10831 31 ASN C CA 1
ATOM 5799 C C . ASN C 1 8 ? -9.72000 5.19600 40.37500 1.000 56.55831 31 ASN C C 1
ATOM 5800 O O . ASN C 1 8 ? -8.80100 5.68500 41.03900 1.000 59.01831 31 ASN C O 1
ATOM 5805 N N . PRO C 1 9 ? -10.97700 5.67600 40.40800 1.000 54.09604 32 PRO C N 1
ATOM 5806 C CA . PRO C 1 9 ? -11.33700 6.85100 41.19700 1.000 53.34604 32 PRO C CA 1
ATOM 5807 C C . PRO C 1 9 ? -11.25400 6.64700 42.71200 1.000 44.27604 32 PRO C C 1
ATOM 5808 O O . PRO C 1 9 ? -11.67500 5.62000 43.17300 1.000 39.46604 32 PRO C O 1
ATOM 5812 N N . ARG C 1 10 ? -10.72400 7.63500 43.43500 1.000 44.60505 33 ARG C N 1
ATOM 5813 C CA . ARG C 1 10 ? -10.69200 7.52400 44.89300 1.000 41.81505 33 ARG C CA 1
ATOM 5814 C C . ARG C 1 10 ? -11.70300 8.51800 45.46000 1.000 35.82505 33 ARG C C 1
ATOM 5815 O O . ARG C 1 10 ? -11.34900 9.60400 45.91400 1.000 36.79505 33 ARG C O 1
ATOM 5823 N N . ILE C 1 11 ? -12.95900 8.08900 45.51400 1.000 37.85833 34 ILE C N 1
ATOM 5824 C CA . ILE C 1 11 ? -14.08500 8.91200 45.94100 1.000 34.59833 34 ILE C CA 1
ATOM 5825 C C . ILE C 1 11 ? -14.58400 8.39100 47.28000 1.000 36.11833 34 ILE C C 1
ATOM 5826 O O . ILE C 1 11 ? -14.88400 7.19400 47.41100 1.000 42.63833 34 ILE C O 1
ATOM 5831 N N . GLY C 1 12 ? -14.73200 9.29700 48.26200 1.000 33.49249 35 GLY C N 1
ATOM 5832 C CA . GLY C 1 12 ? -15.01400 8.88500 49.62400 1.000 30.80249 35 GLY C CA 1
ATOM 5833 C C . GLY C 1 12 ? -16.49600 8.69100 49.90200 1.000 35.38249 35 GLY C C 1
ATOM 5834 O O . GLY C 1 12 ? -17.35500 8.97900 49.06600 1.000 33.20249 35 GLY C O 1
ATOM 5835 N N . ARG C 1 13 ? -16.78100 8.14300 51.08400 1.000 35.66091 36 ARG C N 1
ATOM 5836 C CA . ARG C 1 13 ? -18.16000 8.06400 51.53900 1.000 35.92091 36 ARG C CA 1
ATOM 5837 C C . ARG C 1 13 ? -18.71700 9.45800 51.76500 1.000 39.65091 36 ARG C C 1
ATOM 5838 O O . ARG C 1 13 ? -18.00100 10.37400 52.16700 1.000 46.09091 36 ARG C O 1
ATOM 5846 N N . ALA C 1 14 ? -20.02600 9.59500 51.57400 1.000 35.62876 37 ALA C N 1
ATOM 5847 C CA . ALA C 1 14 ? -20.66000 10.86000 51.89000 1.000 38.69876 37 ALA C CA 1
ATOM 5848 C C . ALA C 1 14 ? -20.35700 11.28100 53.31900 1.000 39.92876 37 ALA C C 1
ATOM 5849 O O . ALA C 1 14 ? -20.10000 12.46100 53.58500 1.000 43.15876 37 ALA C O 1
ATOM 5851 N N . ALA C 1 15 ? -20.32700 10.33200 54.24500 1.000 34.68318 38 ALA C N 1
ATOM 5852 C CA . ALA C 1 15 ? -20.25600 10.76200 55.63400 1.000 40.70318 38 ALA C CA 1
ATOM 5853 C C . ALA C 1 15 ? -18.89000 11.29800 56.01200 1.000 39.92318 38 ALA C C 1
ATOM 5854 O O . ALA C 1 15 ? -18.75300 11.86900 57.09800 1.000 37.12318 38 ALA C O 1
ATOM 5856 N N . ASP C 1 16 ? -17.89000 11.12300 55.14400 1.000 41.24738 39 ASP C N 1
ATOM 5857 C CA . ASP C 1 16 ? -16.50100 11.40600 55.45400 1.000 41.28738 39 ASP C CA 1
ATOM 5858 C C . ASP C 1 16 ? -15.95700 12.65900 54.78400 1.000 43.33738 39 ASP C C 1
ATOM 5859 O O . ASP C 1 16 ? -14.73300 12.83500 54.73400 1.000 44.44738 39 ASP C O 1
ATOM 5864 N N . LEU C 1 17 ? -16.83300 13.52500 54.27300 1.000 39.84069 40 LEU C N 1
ATOM 5865 C CA . LEU C 1 17 ? -16.40600 14.66800 53.46600 1.000 41.88069 40 LEU C CA 1
ATOM 5866 C C . LEU C 1 17 ? -15.37900 15.53900 54.17900 1.000 41.35069 40 LEU C C 1
ATOM 5867 O O . LEU C 1 17 ? -14.52600 16.13300 53.52400 1.000 41.54069 40 LEU C O 1
ATOM 5872 N N . TYR C 1 18 ? -15.47400 15.66200 55.50000 1.000 42.65327 41 TYR C N 1
ATOM 5873 C CA . TYR C 1 18 ? -14.63700 16.55800 56.28300 1.000 44.72327 41 TYR C CA 1
ATOM 5874 C C . TYR C 1 18 ? -13.44900 15.85400 56.92000 1.000 42.92327 41 TYR C C 1
ATOM 5875 O O . TYR C 1 18 ? -12.72500 16.47300 57.70900 1.000 45.47327 41 TYR C O 1
ATOM 5884 N N . GLU C 1 19 ? -13.23900 14.57200 56.60200 1.000 47.09706 42 GLU C N 1
ATOM 5885 C CA . GLU C 1 19 ? -12.15900 13.77000 57.17600 1.000 44.70706 42 GLU C CA 1
ATOM 5886 C C . GLU C 1 19 ? -11.39300 13.00800 56.10200 1.000 31.65706 42 GLU C C 1
ATOM 5887 O O . GLU C 1 19 ? -10.72000 12.03300 56.41500 1.000 41.48706 42 GLU C O 1
ATOM 5893 N N . LEU C 1 20 ? -11.51400 13.38800 54.83700 1.000 38.36943 43 LEU C N 1
ATOM 5894 C CA . LEU C 1 20 ? -10.90800 12.59300 53.77800 1.000 37.60943 43 LEU C CA 1
ATOM 5895 C C . LEU C 1 20 ? -9.38400 12.58500 53.87600 1.000 37.92943 43 LEU C C 1
ATOM 5896 O O . LEU C 1 20 ? -8.75300 13.59500 54.21200 1.000 38.83943 43 LEU C O 1
ATOM 5901 N N . ILE C 1 21 ? -8.78600 11.44300 53.55600 1.000 32.46601 44 ILE C N 1
ATOM 5902 C CA . ILE C 1 21 ? -7.33200 11.38200 53.49900 1.000 35.73601 44 ILE C CA 1
ATOM 5903 C C . ILE C 1 21 ? -6.93600 12.07700 52.20400 1.000 37.30601 44 ILE C C 1
ATOM 5904 O O . ILE C 1 21 ? -7.79100 12.26000 51.31500 1.000 38.12601 44 ILE C O 1
ATOM 5909 N N . PRO C 1 22 ? -5.69900 12.57400 52.11400 1.000 30.08093 45 PRO C N 1
ATOM 5910 C CA . PRO C 1 22 ? -5.28500 13.33800 50.93200 1.000 30.26093 45 PRO C CA 1
ATOM 5911 C C . PRO C 1 22 ? -5.57800 12.66800 49.60000 1.000 34.31093 45 PRO C C 1
ATOM 5912 O O . PRO C 1 22 ? -6.03800 13.34700 48.67000 1.000 35.85093 45 PRO C O 1
ATOM 5916 N N . GLU C 1 23 ? -5.31800 11.36200 49.46700 1.000 33.12718 46 GLU C N 1
ATOM 5917 C CA . GLU C 1 23 ? -5.49500 10.72000 48.16100 1.000 41.83718 46 GLU C CA 1
ATOM 5918 C C . GLU C 1 23 ? -6.95500 10.62200 47.72700 1.000 42.49718 46 GLU C C 1
ATOM 5919 O O . GLU C 1 23 ? -7.21300 10.24500 46.58000 1.000 46.89718 46 GLU C O 1
ATOM 5925 N N . TYR C 1 24 ? -7.90500 10.94400 48.60000 1.000 35.44777 47 TYR C N 1
ATOM 5926 C CA . TYR C 1 24 ? -9.30600 10.92800 48.23300 1.000 41.99777 47 TYR C CA 1
ATOM 5927 C C . TYR C 1 24 ? -9.89100 12.31300 48.05300 1.000 37.60777 47 TYR C C 1
ATOM 5928 O O . TYR C 1 24 ? -11.01500 12.42700 47.57200 1.000 38.06777 47 TYR C O 1
ATOM 5937 N N . GLN C 1 25 ? -9.14400 13.36700 48.36600 1.000 40.69874 48 GLN C N 1
ATOM 5938 C CA . GLN C 1 25 ? -9.73600 14.70100 48.32800 1.000 37.59874 48 GLN C CA 1
ATOM 5939 C C . GLN C 1 25 ? -9.96800 15.19300 46.90800 1.000 37.67874 48 GLN C C 1
ATOM 5940 O O . GLN C 1 25 ? -11.07900 15.66800 46.62000 1.000 40.84874 48 GLN C O 1
ATOM 5946 N N . PRO C 1 26 ? -8.99200 15.17500 45.99800 1.000 40.38057 49 PRO C N 1
ATOM 5947 C CA . PRO C 1 26 ? -9.27300 15.73900 44.66900 1.000 41.11057 49 PRO C CA 1
ATOM 5948 C C . PRO C 1 26 ? -10.37800 15.00000 43.93200 1.000 37.44057 49 PRO C C 1
ATOM 5949 O O . PRO C 1 26 ? -11.25400 15.64000 43.33600 1.000 39.96057 49 PRO C O 1
ATOM 5953 N N . ASP C 1 27 ? -10.36000 13.66500 43.95300 1.000 39.23793 50 ASP C N 1
ATOM 5954 C CA . ASP C 1 27 ? -11.38200 12.89200 43.25200 1.000 39.32793 50 ASP C CA 1
ATOM 5955 C C . ASP C 1 27 ? -12.75800 13.14800 43.83800 1.000 39.20793 50 ASP C C 1
ATOM 5956 O O . ASP C 1 27 ? -13.74100 13.28600 43.10200 1.000 37.43793 50 ASP C O 1
ATOM 5961 N N . THR C 1 28 ? -12.85200 13.19800 45.16200 1.000 36.60511 51 THR C N 1
ATOM 5962 C CA . THR C 1 28 ? -14.14300 13.45200 45.76900 1.000 36.48511 51 THR C CA 1
ATOM 5963 C C . THR C 1 28 ? -14.62800 14.85800 45.46300 1.000 37.50511 51 THR C C 1
ATOM 5964 O O . THR C 1 28 ? -15.78600 15.03900 45.06800 1.000 41.05511 51 THR C O 1
ATOM 5968 N N . TYR C 1 29 ? -13.74900 15.86500 45.61400 1.000 37.61110 52 TYR C N 1
ATOM 5969 C CA . TYR C 1 29 ? -14.16100 17.25900 45.45900 1.000 36.03110 52 TYR C CA 1
ATOM 5970 C C . TYR C 1 29 ? -14.59600 17.56000 44.04200 1.000 34.97110 52 TYR C C 1
ATOM 5971 O O . TYR C 1 29 ? -15.34400 18.51300 43.83400 1.000 35.64110 52 TYR C O 1
ATOM 5980 N N . ARG C 1 30 ? -14.12500 16.80400 43.05200 1.000 36.98559 53 ARG C N 1
ATOM 5981 C CA . ARG C 1 30 ? -14.60200 17.04000 41.70400 1.000 38.43559 53 ARG C CA 1
ATOM 5982 C C . ARG C 1 30 ? -15.60300 15.98000 41.24600 1.000 38.96559 53 ARG C C 1
ATOM 5983 O O . ARG C 1 30 ? -15.94300 15.94400 40.06200 1.000 44.64559 53 ARG C O 1
ATOM 5991 N N . ASN C 1 31 ? -16.12100 15.15100 42.15200 1.000 38.08728 54 ASN C N 1
ATOM 5992 C CA . ASN C 1 31 ? -17.17700 14.20700 41.79400 1.000 37.60728 54 ASN C CA 1
ATOM 5993 C C . ASN C 1 31 ? -18.27600 14.19900 42.85100 1.000 41.39728 54 ASN C C 1
ATOM 5994 O O . ASN C 1 31 ? -18.76400 13.13900 43.25300 1.000 36.04728 54 ASN C O 1
ATOM 5999 N N . MET C 1 32 ? -18.66500 15.38500 43.34100 1.000 38.66399 55 MET C N 1
ATOM 6000 C CA . MET C 1 32 ? -19.68700 15.44000 44.38300 1.000 36.95399 55 MET C CA 1
ATOM 6001 C C . MET C 1 32 ? -21.03300 14.92100 43.89500 1.000 41.13399 55 MET C C 1
ATOM 6002 O O . MET C 1 32 ? -21.79000 14.33900 44.67800 1.000 40.72399 55 MET C O 1
ATOM 6007 N N . ASP C 1 33 ? -21.34900 15.10300 42.61200 1.000 40.02284 56 ASP C N 1
ATOM 6008 C CA . ASP C 1 33 ? -22.61300 14.60700 42.08600 1.000 36.45284 56 ASP C CA 1
ATOM 6009 C C . ASP C 1 33 ? -22.69800 13.09600 42.14300 1.000 38.24284 56 ASP C C 1
ATOM 6010 O O . ASP C 1 33 ? -23.78400 12.54200 41.92500 1.000 36.83284 56 ASP C O 1
ATOM 6015 N N . LYS C 1 34 ? -21.57300 12.42300 42.37200 1.000 41.17221 57 LYS C N 1
ATOM 6016 C CA . LYS C 1 34 ? -21.50800 10.97600 42.51900 1.000 40.72221 57 LYS C CA 1
ATOM 6017 C C . LYS C 1 34 ? -21.62500 10.54000 43.97200 1.000 43.57221 57 LYS C C 1
ATOM 6018 O O . LYS C 1 34 ? -21.63500 9.33500 44.25200 1.000 38.63221 57 LYS C O 1
ATOM 6024 N N . VAL C 1 35 ? -21.68700 11.49100 44.90200 1.000 36.87755 58 VAL C N 1
ATOM 6025 C CA . VAL C 1 35 ? -21.71500 11.19400 46.32200 1.000 38.70755 58 VAL C CA 1
ATOM 6026 C C . VAL C 1 35 ? -23.00500 11.66500 46.96700 1.000 36.09755 58 VAL C C 1
ATOM 6027 O O . VAL C 1 35 ? -23.58700 10.96000 47.79800 1.000 39.95755 58 VAL C O 1
ATOM 6031 N N . TYR C 1 36 ? -23.49500 12.81900 46.55000 1.000 39.76268 59 TYR C N 1
ATOM 6032 C CA . TYR C 1 36 ? -24.61200 13.51200 47.15700 1.000 38.16268 59 TYR C CA 1
ATOM 6033 C C . TYR C 1 36 ? -25.71800 13.74200 46.14100 1.000 36.83268 59 TYR C C 1
ATOM 6034 O O . TYR C 1 36 ? -25.48600 13.70400 44.92600 1.000 36.34268 59 TYR C O 1
ATOM 6043 N N . PRO C 1 37 ? -26.94000 13.96200 46.60500 1.000 34.44582 60 PRO C N 1
ATOM 6044 C CA . PRO C 1 37 ? -27.97600 14.45400 45.69800 1.000 35.41582 60 PRO C CA 1
ATOM 6045 C C . PRO C 1 37 ? -27.59900 15.83800 45.20000 1.000 34.30582 60 PRO C C 1
ATOM 6046 O O . PRO C 1 37 ? -27.16200 16.69300 45.96900 1.000 35.76582 60 PRO C O 1
ATOM 6050 N N . THR C 1 38 ? -27.75500 16.05400 43.89600 1.000 38.28683 61 THR C N 1
ATOM 6051 C CA . THR C 1 38 ? -27.42100 17.33600 43.29600 1.000 32.48683 61 THR C CA 1
ATOM 6052 C C . THR C 1 38 ? -28.50300 17.75600 42.30900 1.000 33.30683 61 THR C C 1
ATOM 6053 O O . THR C 1 38 ? -29.27200 16.93300 41.80100 1.000 30.25683 61 THR C O 1
ATOM 6057 N N . ARG C 1 39 ? -28.50000 19.05000 41.99300 1.000 36.87359 62 ARG C N 1
ATOM 6058 C CA . ARG C 1 39 ? -29.36000 19.63800 40.96900 1.000 37.20359 62 ARG C CA 1
ATOM 6059 C C . ARG C 1 39 ? -28.47800 20.38000 39.98400 1.000 35.27359 62 ARG C C 1
ATOM 6060 O O . ARG C 1 39 ? -27.54200 21.07500 40.39500 1.000 32.68359 62 ARG C O 1
ATOM 6068 N N . VAL C 1 40 ? -28.79100 20.26800 38.69500 1.000 35.95995 63 VAL C N 1
ATOM 6069 C CA . VAL C 1 40 ? -27.95500 20.89500 37.67400 1.000 39.98995 63 VAL C CA 1
ATOM 6070 C C . VAL C 1 40 ? -28.23300 22.39000 37.64400 1.000 40.96995 63 VAL C C 1
ATOM 6071 O O . VAL C 1 40 ? -29.39200 22.81400 37.69700 1.000 39.19995 63 VAL C O 1
ATOM 6075 N N . ILE C 1 41 ? -27.17100 23.19000 37.59100 1.000 40.84476 64 ILE C N 1
ATOM 6076 C CA . ILE C 1 41 ? -27.24700 24.61500 37.29300 1.000 39.50476 64 ILE C CA 1
ATOM 6077 C C . ILE C 1 41 ? -26.96200 24.78000 35.80900 1.000 41.77476 64 ILE C C 1
ATOM 6078 O O . ILE C 1 41 ? -25.81700 24.62800 35.36900 1.000 38.87476 64 ILE C O 1
ATOM 6083 N N . HIS C 1 42 ? -27.99600 25.10900 35.03700 1.000 43.38000 65 HIS C N 1
ATOM 6084 C CA . HIS C 1 42 ? -27.91000 25.10100 33.58100 1.000 44.06000 65 HIS C CA 1
ATOM 6085 C C . HIS C 1 42 ? -27.25200 26.35600 33.01700 1.000 45.23000 65 HIS C C 1
ATOM 6086 O O . HIS C 1 42 ? -27.51400 27.47200 33.47300 1.000 43.20000 65 HIS C O 1
ATOM 6093 N N . LYS C 1 43 ? -26.34300 26.16100 32.06000 1.000 49.92760 66 LYS C N 1
ATOM 6094 C CA . LYS C 1 43 ? -25.86300 27.26100 31.23200 1.000 48.46760 66 LYS C CA 1
ATOM 6095 C C . LYS C 1 43 ? -26.90000 27.58300 30.15900 1.000 44.16760 66 LYS C C 1
ATOM 6096 O O . LYS C 1 43 ? -27.92600 26.90700 30.02400 1.000 42.92760 66 LYS C O 1
ATOM 6102 N N . GLY C 1 44 ? -26.64400 28.64900 29.42000 1.000 40.98112 67 GLY C N 1
ATOM 6103 C CA . GLY C 1 44 ? -27.47500 29.06400 28.31700 1.000 43.10112 67 GLY C CA 1
ATOM 6104 C C . GLY C 1 44 ? -26.86800 28.74400 26.97000 1.000 46.05112 67 GLY C C 1
ATOM 6105 O O . GLY C 1 44 ? -26.04100 27.83900 26.83500 1.000 50.84112 67 GLY C O 1
ATOM 6106 N N . THR C 1 45 ? -27.21800 29.55600 25.97900 1.000 44.95985 68 THR C N 1
ATOM 6107 C CA . THR C 1 45 ? -26.73800 29.38100 24.61900 1.000 47.32985 68 THR C CA 1
ATOM 6108 C C . THR C 1 45 ? -25.48800 30.19900 24.33900 1.000 50.67985 68 THR C C 1
ATOM 6109 O O . THR C 1 45 ? -24.60100 29.74500 23.61300 1.000 54.97985 68 THR C O 1
ATOM 6113 N N . LYS C 1 46 ? -25.39500 31.38500 24.93400 1.000 55.59477 69 LYS C N 1
ATOM 6114 C CA . LYS C 1 46 ? -24.28300 32.30900 24.79400 1.000 59.21477 69 LYS C CA 1
ATOM 6115 C C . LYS C 1 46 ? -23.30300 32.14000 25.95500 1.000 59.69477 69 LYS C C 1
ATOM 6116 O O . LYS C 1 46 ? -23.69600 31.80400 27.07200 1.000 63.93477 69 LYS C O 1
ATOM 6122 N N . VAL C 1 47 ? -22.02200 32.38600 25.69700 1.000 50.56717 70 VAL C N 1
ATOM 6123 C CA . VAL C 1 47 ? -20.98800 32.22800 26.71500 1.000 50.16717 70 VAL C CA 1
ATOM 6124 C C . VAL C 1 47 ? -20.18700 33.51200 26.81100 1.000 47.51717 70 VAL C C 1
ATOM 6125 O O . VAL C 1 47 ? -19.62400 33.97200 25.81300 1.000 46.93717 70 VAL C O 1
ATOM 6129 N N . ARG C 1 48 ? -20.11400 34.04900 28.02600 1.000 44.81105 71 ARG C N 1
ATOM 6130 C CA . ARG C 1 48 ? -19.31200 35.26600 28.28200 1.000 45.77105 71 ARG C CA 1
ATOM 6131 C C . ARG C 1 48 ? -17.85200 34.96500 27.97400 1.000 46.26105 71 ARG C C 1
ATOM 6132 O O . ARG C 1 48 ? -17.27600 34.07500 28.60600 1.000 41.97105 71 ARG C O 1
ATOM 6140 N N . PRO C 1 49 ? -17.24800 35.68700 27.01800 1.000 49.22776 72 PRO C N 1
ATOM 6141 C CA . PRO C 1 49 ? -15.85900 35.46000 26.67600 1.000 43.71776 72 PRO C CA 1
ATOM 6142 C C . PRO C 1 49 ? -14.91300 35.89100 27.80100 1.000 43.91776 72 PRO C C 1
ATOM 6143 O O . PRO C 1 49 ? -15.14400 36.90300 28.39900 1.000 48.92776 72 PRO C O 1
ATOM 6147 N N . LEU C 1 50 ? -13.91400 35.07100 28.13100 1.000 47.86763 73 LEU C N 1
ATOM 6148 C CA . LEU C 1 50 ? -12.86000 35.45700 29.11100 1.000 48.11763 73 LEU C CA 1
ATOM 6149 C C . LEU C 1 50 ? -11.58200 35.58800 28.28800 1.000 46.30763 73 LEU C C 1
ATOM 6150 O O . LEU C 1 50 ? -10.79700 34.62700 28.26500 1.000 49.64763 73 LEU C O 1
ATOM 6155 N N . PRO C 1 51 ? -11.31500 36.74300 27.64100 1.000 50.14597 74 PRO C N 1
ATOM 6156 C CA . PRO C 1 51 ? -10.23700 36.83900 26.66100 1.000 48.23597 74 PRO C CA 1
ATOM 6157 C C . PRO C 1 51 ? -8.85400 36.70700 27.31600 1.000 46.00597 74 PRO C C 1
ATOM 6158 O O . PRO C 1 51 ? -8.69600 37.06000 28.45100 1.000 39.48597 74 PRO C O 1
ATOM 6162 N N . ALA C 1 52 ? -7.88100 36.22000 26.56100 1.000 38.99609 75 ALA C N 1
ATOM 6163 C CA . ALA C 1 52 ? -6.54200 35.97000 27.13300 1.000 40.96609 75 ALA C CA 1
ATOM 6164 C C . ALA C 1 52 ? -5.71300 37.24700 27.22700 1.000 40.01609 75 ALA C C 1
ATOM 6165 O O . ALA C 1 52 ? -5.75400 38.04700 26.28800 1.000 44.70609 75 ALA C O 1
ATOM 6167 N N . GLY C 1 53 ? -4.97500 37.39800 28.32200 1.000 36.08318 76 GLY C N 1
ATOM 6168 C CA . GLY C 1 53 ? -4.11100 38.53400 28.47800 1.000 45.39318 76 GLY C CA 1
ATOM 6169 C C . GLY C 1 53 ? -2.64800 38.14500 28.51900 1.000 50.45318 76 GLY C C 1
ATOM 6170 O O . GLY C 1 53 ? -2.25300 37.04000 28.13100 1.000 52.43318 76 GLY C O 1
ATOM 6171 N N . VAL C 1 54 ? -1.83800 39.05200 29.03500 1.000 52.51005 77 VAL C N 1
ATOM 6172 C CA . VAL C 1 54 ? -0.40100 38.82800 29.14700 1.000 50.96005 77 VAL C CA 1
ATOM 6173 C C . VAL C 1 54 ? -0.12600 37.96100 30.36700 1.000 43.87005 77 VAL C C 1
ATOM 6174 O O . VAL C 1 54 ? -0.62900 38.23200 31.46700 1.000 49.10005 77 VAL C O 1
ATOM 6178 N N . ALA C 1 55 ? 0.62300 36.88500 30.16200 1.000 48.87616 78 ALA C N 1
ATOM 6179 C CA . ALA C 1 55 ? 0.95900 35.98800 31.25700 1.000 51.26616 78 ALA C CA 1
ATOM 6180 C C . ALA C 1 55 ? 1.73800 36.74100 32.32300 1.000 45.28616 78 ALA C C 1
ATOM 6181 O O . ALA C 1 55 ? 2.62800 37.53500 32.00900 1.000 51.89616 78 ALA C O 1
ATOM 6183 N N . ILE C 1 56 ? 1.36800 36.53700 33.58000 1.000 46.78243 79 ILE C N 1
ATOM 6184 C CA . ILE C 1 56 ? 2.06800 37.15400 34.69200 1.000 46.15243 79 ILE C CA 1
ATOM 6185 C C . ILE C 1 56 ? 2.77400 36.05400 35.47300 1.000 45.35243 79 ILE C C 1
ATOM 6186 O O . ILE C 1 56 ? 2.44200 34.86900 35.37500 1.000 48.96243 79 ILE C O 1
ATOM 6191 N N . ALA C 1 57 ? 3.76500 36.45800 36.26300 1.000 43.69092 80 ALA C N 1
ATOM 6192 C CA . ALA C 1 57 ? 4.52300 35.52800 37.09900 1.000 46.41092 80 ALA C CA 1
ATOM 6193 C C . ALA C 1 57 ? 4.76200 36.16800 38.45400 1.000 45.72092 80 ALA C C 1
ATOM 6194 O O . ALA C 1 57 ? 5.83800 36.71400 38.72700 1.000 49.22092 80 ALA C O 1
ATOM 6196 N N . PRO C 1 58 ? 3.75700 36.16800 39.31800 1.000 47.26195 81 PRO C N 1
ATOM 6197 C CA . PRO C 1 58 ? 3.93200 36.84100 40.60900 1.000 46.42195 81 PRO C CA 1
ATOM 6198 C C . PRO C 1 58 ? 4.93200 36.08600 41.46600 1.000 52.85195 81 PRO C C 1
ATOM 6199 O O . PRO C 1 58 ? 5.04200 34.85600 41.41000 1.000 51.03195 81 PRO C O 1
ATOM 6203 N N . ARG C 1 59 ? 5.64700 36.84300 42.29100 1.000 55.60088 82 ARG C N 1
ATOM 6204 C CA . ARG C 1 59 ? 6.67600 36.29300 43.15800 1.000 58.08088 82 ARG C CA 1
ATOM 6205 C C . ARG C 1 59 ? 6.57600 36.94800 44.52100 1.000 54.08088 82 ARG C C 1
ATOM 6206 O O . ARG C 1 59 ? 6.26100 38.13600 44.62300 1.000 57.90088 82 ARG C O 1
ATOM 6214 N N . TYR C 1 60 ? 6.73700 36.14700 45.56600 1.000 51.24987 83 TYR C N 1
ATOM 6215 C CA . TYR C 1 60 ? 6.63600 36.64900 46.92600 1.000 53.47987 83 TYR C CA 1
ATOM 6216 C C . TYR C 1 60 ? 7.63800 35.89300 47.78600 1.000 55.54987 83 TYR C C 1
ATOM 6217 O O . TYR C 1 60 ? 8.13200 34.82900 47.40500 1.000 60.15987 83 TYR C O 1
ATOM 6226 N N . ARG C 1 61 ? 7.95500 36.48700 48.92500 1.000 56.98973 84 ARG C N 1
ATOM 6227 C CA . ARG C 1 61 ? 8.97500 35.87000 49.79400 1.000 64.72973 84 ARG C CA 1
ATOM 6228 C C . ARG C 1 61 ? 8.33000 35.46800 51.11200 1.000 65.56973 84 ARG C C 1
ATOM 6229 O O . ARG C 1 61 ? 7.57400 36.28100 51.65200 1.000 71.49973 84 ARG C O 1
ATOM 6237 N N . ILE C 1 62 ? 8.59300 34.24600 51.56500 1.000 72.80757 85 ILE C N 1
ATOM 6238 C CA . ILE C 1 62 ? 8.09600 33.78300 52.89000 1.000 80.21757 85 ILE C CA 1
ATOM 6239 C C . ILE C 1 62 ? 9.28700 33.10600 53.57200 1.000 83.14757 85 ILE C C 1
ATOM 6240 O O . ILE C 1 62 ? 9.85300 32.16700 52.97600 1.000 77.51757 85 ILE C O 1
ATOM 6245 N N . GLY C 1 63 ? 9.68800 33.58900 54.74700 1.000 84.19882 86 GLY C N 1
ATOM 6246 C CA . GLY C 1 63 ? 10.87400 33.02000 55.41100 1.000 81.28882 86 GLY C CA 1
ATOM 6247 C C . GLY C 1 63 ? 12.12500 33.24500 54.59000 1.000 79.86882 86 GLY C C 1
ATOM 6248 O O . GLY C 1 63 ? 12.98300 32.35300 54.56700 1.000 89.51882 86 GLY C O 1
ATOM 6249 N N . GLY C 1 64 ? 12.22300 34.39700 53.93100 1.000 78.75048 87 GLY C N 1
ATOM 6250 C CA . GLY C 1 64 ? 13.43000 34.73100 53.15900 1.000 82.35048 87 GLY C CA 1
ATOM 6251 C C . GLY C 1 64 ? 13.59000 33.82900 51.95600 1.000 83.34048 87 GLY C C 1
ATOM 6252 O O . GLY C 1 64 ? 14.69600 33.78800 51.39700 1.000 78.99048 87 GLY C O 1
ATOM 6253 N N . GLU C 1 65 ? 12.52600 33.13000 51.56800 1.000 82.45949 88 GLU C N 1
ATOM 6254 C CA . GLU C 1 65 ? 12.61100 32.31300 50.33200 1.000 81.30949 88 GLU C CA 1
ATOM 6255 C C . GLU C 1 65 ? 11.60600 32.84600 49.30800 1.000 76.44949 88 GLU C C 1
ATOM 6256 O O . GLU C 1 65 ? 10.45900 33.09600 49.68900 1.000 71.03949 88 GLU C O 1
ATOM 6262 N N . GLU C 1 66 ? 12.04600 33.01500 48.06300 1.000 74.51988 89 GLU C N 1
ATOM 6263 C CA . GLU C 1 66 ? 11.20000 33.59300 47.03500 1.000 70.84988 89 GLU C CA 1
ATOM 6264 C C . GLU C 1 66 ? 10.48400 32.45500 46.33100 1.000 70.81988 89 GLU C C 1
ATOM 6265 O O . GLU C 1 66 ? 11.11600 31.47500 45.91200 1.000 67.84988 89 GLU C O 1
ATOM 6271 N N . TYR C 1 67 ? 9.17500 32.57900 46.20200 1.000 68.81739 90 TYR C N 1
ATOM 6272 C CA . TYR C 1 67 ? 8.39200 31.54600 45.56100 1.000 56.70739 90 TYR C CA 1
ATOM 6273 C C . TYR C 1 67 ? 7.62200 32.14700 44.39800 1.000 56.41739 90 TYR C C 1
ATOM 6274 O O . TYR C 1 67 ? 7.24300 33.31700 44.42000 1.000 60.96739 90 TYR C O 1
ATOM 6283 N N . GLY C 1 68 ? 7.38100 31.32500 43.38400 1.000 53.54846 91 GLY C N 1
ATOM 6284 C CA . GLY C 1 68 ? 6.55600 31.69100 42.26800 1.000 54.58846 91 GLY C CA 1
ATOM 6285 C C . GLY C 1 68 ? 5.22300 30.95400 42.29700 1.000 59.33846 91 GLY C C 1
ATOM 6286 O O . GLY C 1 68 ? 4.75600 30.49400 43.33500 1.000 53.03846 91 GLY C O 1
ATOM 6287 N N . VAL C 1 69 ? 4.56200 30.87000 41.14000 1.000 58.95464 92 VAL C N 1
ATOM 6288 C CA . VAL C 1 69 ? 3.23700 30.19100 41.06000 1.000 51.05464 92 VAL C CA 1
ATOM 6289 C C . VAL C 1 69 ? 3.44200 28.68700 41.24600 1.000 54.21464 92 VAL C C 1
ATOM 6290 O O . VAL C 1 69 ? 2.71300 28.10400 42.05700 1.000 51.68464 92 VAL C O 1
ATOM 6294 N N . ASP C 1 70 ? 4.38600 28.08300 40.51900 1.000 52.07851 93 ASP C N 1
ATOM 6295 C CA . ASP C 1 70 ? 4.53300 26.64000 40.66800 1.000 45.98851 93 ASP C CA 1
ATOM 6296 C C . ASP C 1 70 ? 4.90500 26.29200 42.09200 1.000 47.75851 93 ASP C C 1
ATOM 6297 O O . ASP C 1 70 ? 4.38500 25.32900 42.66600 1.000 48.88851 93 ASP C O 1
ATOM 6302 N N . ASP C 1 71 ? 5.72600 27.13000 42.71000 1.000 49.86925 94 ASP C N 1
ATOM 6303 C CA . ASP C 1 71 ? 6.11200 26.90400 44.09200 1.000 52.17925 94 ASP C CA 1
ATOM 6304 C C . ASP C 1 71 ? 4.89900 27.01200 45.00500 1.000 46.87925 94 ASP C C 1
ATOM 6305 O O . ASP C 1 71 ? 4.72000 26.18900 45.90500 1.000 44.01925 94 ASP C O 1
ATOM 6310 N N . PHE C 1 72 ? 4.04300 28.00900 44.76900 1.000 46.84310 95 PHE C N 1
ATOM 6311 C CA . PHE C 1 72 ? 2.84800 28.19700 45.59300 1.000 49.09310 95 PHE C CA 1
ATOM 6312 C C . PHE C 1 72 ? 1.90100 27.00700 45.47400 1.000 48.02310 95 PHE C C 1
ATOM 6313 O O . PHE C 1 72 ? 1.38500 26.49200 46.48100 1.000 43.10310 95 PHE C O 1
ATOM 6321 N N . MET C 1 73 ? 1.70200 26.53700 44.25100 1.000 47.61074 96 MET C N 1
ATOM 6322 C CA . MET C 1 73 ? 0.74200 25.43300 44.02500 1.000 45.24074 96 MET C CA 1
ATOM 6323 C C . MET C 1 73 ? 1.29700 24.11400 44.57200 1.000 45.41074 96 MET C C 1
ATOM 6324 O O . MET C 1 73 ? 0.50400 23.33500 45.11300 1.000 47.81074 96 MET C O 1
ATOM 6329 N N . ARG C 1 74 ? 2.60100 23.88400 44.46900 1.000 44.33066 97 ARG C N 1
ATOM 6330 C CA . ARG C 1 74 ? 3.17400 22.67000 45.04400 1.000 44.20066 97 ARG C CA 1
ATOM 6331 C C . ARG C 1 74 ? 3.21500 22.74700 46.56800 1.000 45.44066 97 ARG C C 1
ATOM 6332 O O . ARG C 1 74 ? 2.99300 21.73900 47.24300 1.000 46.73066 97 ARG C O 1
ATOM 6340 N N . ARG C 1 75 ? 3.55300 23.91300 47.12900 1.000 46.05323 98 ARG C N 1
ATOM 6341 C CA . ARG C 1 75 ? 3.65300 24.04000 48.57900 1.000 45.98323 98 ARG C CA 1
ATOM 6342 C C . ARG C 1 75 ? 2.29500 23.86900 49.23400 1.000 50.14323 98 ARG C C 1
ATOM 6343 O O . ARG C 1 75 ? 2.17900 23.22000 50.27800 1.000 53.53323 98 ARG C O 1
ATOM 6351 N N . ASN C 1 76 ? 1.24500 24.39600 48.61400 1.000 50.81265 99 ASN C N 1
ATOM 6352 C CA . ASN C 1 76 ? -0.05500 24.44700 49.26700 1.000 52.30265 99 ASN C CA 1
ATOM 6353 C C . ASN C 1 76 ? -1.04500 23.42300 48.72600 1.000 50.76265 99 ASN C C 1
ATOM 6354 O O . ASN C 1 76 ? -2.19300 23.40800 49.16600 1.000 50.47265 99 ASN C O 1
ATOM 6359 N N . ARG C 1 77 ? -0.61200 22.53400 47.83800 1.000 45.88741 100 ARG C N 1
ATOM 6360 C CA . ARG C 1 77 ? -1.47400 21.53100 47.19300 1.000 52.63741 100 ARG C CA 1
ATOM 6361 C C . ARG C 1 77 ? -2.67700 22.19900 46.52800 1.000 44.62741 100 ARG C C 1
ATOM 6362 O O . ARG C 1 77 ? -3.83900 21.91000 46.81200 1.000 44.66741 100 ARG C O 1
ATOM 6370 N N . VAL C 1 78 ? -2.36100 23.08300 45.60900 1.000 43.74739 101 VAL C N 1
ATOM 6371 C CA . VAL C 1 78 ? -3.34800 23.89100 44.92200 1.000 43.01739 101 VAL C CA 1
ATOM 6372 C C . VAL C 1 78 ? -3.82100 23.13000 43.69500 1.000 40.73739 101 VAL C C 1
ATOM 6373 O O . VAL C 1 78 ? -3.01000 22.59400 42.93300 1.000 46.04739 101 VAL C O 1
ATOM 6377 N N . GLY C 1 79 ? -5.13000 23.06200 43.50600 1.000 42.93789 102 GLY C N 1
ATOM 6378 C CA . GLY C 1 79 ? -5.62600 22.36200 42.34100 1.000 43.56789 102 GLY C CA 1
ATOM 6379 C C . GLY C 1 79 ? -6.02600 23.30600 41.23200 1.000 41.54789 102 GLY C C 1
ATOM 6380 O O . GLY C 1 79 ? -6.28500 22.86300 40.10900 1.000 37.84789 102 GLY C O 1
ATOM 6381 N N . GLY C 1 80 ? -6.05900 24.61100 41.51400 1.000 39.27615 103 GLY C N 1
ATOM 6382 C CA . GLY C 1 80 ? -6.40300 25.53300 40.43900 1.000 38.21615 103 GLY C CA 1
ATOM 6383 C C . GLY C 1 80 ? -6.14500 26.98900 40.74000 1.000 36.34615 103 GLY C C 1
ATOM 6384 O O . GLY C 1 80 ? -6.39600 27.42600 41.86500 1.000 34.94615 103 GLY C O 1
ATOM 6385 N N . VAL C 1 81 ? -5.64600 27.74900 39.76000 1.000 37.89698 104 VAL C N 1
ATOM 6386 C CA . VAL C 1 81 ? -5.37000 29.17200 39.94600 1.000 35.72698 104 VAL C CA 1
ATOM 6387 C C . VAL C 1 81 ? -5.86900 29.95200 38.73300 1.000 38.89698 104 VAL C C 1
ATOM 6388 O O . VAL C 1 81 ? -5.48700 29.64700 37.59900 1.000 38.86698 104 VAL C O 1
ATOM 6392 N N . LEU C 1 82 ? -6.66500 30.99500 38.97500 1.000 33.11820 105 LEU C N 1
ATOM 6393 C CA . LEU C 1 82 ? -7.16900 31.86000 37.91000 1.000 37.59820 105 LEU C CA 1
ATOM 6394 C C . LEU C 1 82 ? -7.07200 33.30900 38.35900 1.000 41.74820 105 LEU C C 1
ATOM 6395 O O . LEU C 1 82 ? -7.65700 33.67900 39.38300 1.000 41.09820 105 LEU C O 1
ATOM 6400 N N . VAL C 1 83 ? -6.36500 34.13900 37.60100 1.000 35.49604 106 VAL C N 1
ATOM 6401 C CA . VAL C 1 83 ? -6.29300 35.57000 37.89600 1.000 38.71604 106 VAL C CA 1
ATOM 6402 C C . VAL C 1 83 ? -6.74300 36.33300 36.65800 1.000 37.66604 106 VAL C C 1
ATOM 6403 O O . VAL C 1 83 ? -6.15900 36.16900 35.57200 1.000 40.60604 106 VAL C O 1
ATOM 6407 N N . LEU C 1 84 ? -7.79500 37.12800 36.82300 1.000 35.39929 107 LEU C N 1
ATOM 6408 C CA . LEU C 1 84 ? -8.40900 37.93500 35.77700 1.000 38.33929 107 LEU C CA 1
ATOM 6409 C C . LEU C 1 84 ? -8.21100 39.40800 36.09100 1.000 37.18929 107 LEU C C 1
ATOM 6410 O O . LEU C 1 84 ? -8.44500 39.84500 37.22700 1.000 37.53929 107 LEU C O 1
ATOM 6415 N N . LYS C 1 85 ? -7.81400 40.17000 35.07800 1.000 41.26155 108 LYS C N 1
ATOM 6416 C CA . LYS C 1 85 ? -7.64100 41.61300 35.17400 1.000 43.91155 108 LYS C CA 1
ATOM 6417 C C . LYS C 1 85 ? -8.47100 42.19200 34.04700 1.000 41.94155 108 LYS C C 1
ATOM 6418 O O . LYS C 1 85 ? -8.26000 41.82700 32.88800 1.000 43.05155 108 LYS C O 1
ATOM 6424 N N . ASP C 1 86 ? -9.46700 43.01600 34.39500 1.000 45.25480 109 ASP C N 1
ATOM 6425 C CA . ASP C 1 86 ? -10.43700 43.57500 33.43600 1.000 48.46480 109 ASP C CA 1
ATOM 6426 C C . ASP C 1 86 ? -11.14900 42.49800 32.63000 1.000 47.83480 109 ASP C C 1
ATOM 6427 O O . ASP C 1 86 ? -11.39900 42.66400 31.43600 1.000 50.19480 109 ASP C O 1
ATOM 6432 N N . GLY C 1 87 ? -11.47500 41.38500 33.26300 1.000 41.40452 110 GLY C N 1
ATOM 6433 C CA . GLY C 1 87 ? -12.12000 40.40000 32.43800 1.000 44.90452 110 GLY C CA 1
ATOM 6434 C C . GLY C 1 87 ? -11.19600 39.71500 31.46000 1.000 49.85452 110 GLY C C 1
ATOM 6435 O O . GLY C 1 87 ? -11.67700 39.11100 30.49800 1.000 49.27452 110 GLY C O 1
ATOM 6436 N N . LYS C 1 88 ? -9.88100 39.84900 31.62700 1.000 44.46975 111 LYS C N 1
ATOM 6437 C CA . LYS C 1 88 ? -8.91700 39.15400 30.78900 1.000 41.48975 111 LYS C CA 1
ATOM 6438 C C . LYS C 1 88 ? -8.04900 38.23900 31.63700 1.000 42.52975 111 LYS C C 1
ATOM 6439 O O . LYS C 1 88 ? -7.67100 38.59300 32.76000 1.000 44.45975 111 LYS C O 1
ATOM 6445 N N . VAL C 1 89 ? -7.71200 37.07400 31.08500 1.000 37.87006 112 VAL C N 1
ATOM 6446 C CA . VAL C 1 89 ? -6.99000 36.05700 31.84700 1.000 40.19006 112 VAL C CA 1
ATOM 6447 C C . VAL C 1 89 ? -5.51200 36.43300 31.91600 1.000 42.90006 112 VAL C C 1
ATOM 6448 O O . VAL C 1 89 ? -4.83600 36.55900 30.88900 1.000 41.43006 112 VAL C O 1
ATOM 6452 N N . ALA C 1 90 ? -5.02800 36.69300 33.12000 1.000 40.77104 113 ALA C N 1
ATOM 6453 C CA . ALA C 1 90 ? -3.60100 36.89200 33.31900 1.000 40.74104 113 ALA C CA 1
ATOM 6454 C C . ALA C 1 90 ? -2.92300 35.60700 33.74800 1.000 43.93104 113 ALA C C 1
ATOM 6455 O O . ALA C 1 90 ? -1.73600 35.41100 33.45700 1.000 43.86104 113 ALA C O 1
ATOM 6457 N N . LEU C 1 91 ? -3.63900 34.74200 34.46300 1.000 43.72781 114 LEU C N 1
ATOM 6458 C CA . LEU C 1 91 ? -3.03500 33.48800 34.90000 1.000 43.10781 114 LEU C CA 1
ATOM 6459 C C . LEU C 1 91 ? -4.08100 32.38900 34.95600 1.000 49.13781 114 LEU C C 1
ATOM 6460 O O . LEU C 1 91 ? -5.18400 32.60300 35.47700 1.000 50.33781 114 LEU C O 1
ATOM 6465 N N . GLU C 1 92 ? -3.72800 31.21200 34.43900 1.000 42.25559 115 GLU C N 1
ATOM 6466 C CA . GLU C 1 92 ? -4.63900 30.06900 34.48700 1.000 46.54559 115 GLU C CA 1
ATOM 6467 C C . GLU C 1 92 ? -3.79100 28.81100 34.61300 1.000 49.43559 115 GLU C C 1
ATOM 6468 O O . GLU C 1 92 ? -3.10300 28.42900 33.66100 1.000 53.63559 115 GLU C O 1
ATOM 6474 N N . ARG C 1 93 ? -3.85300 28.16800 35.77700 1.000 43.05888 116 ARG C N 1
ATOM 6475 C CA . ARG C 1 93 ? -3.11200 26.94100 36.04700 1.000 47.85888 116 ARG C CA 1
ATOM 6476 C C . ARG C 1 93 ? -4.00900 25.89500 36.69700 1.000 48.50888 116 ARG C C 1
ATOM 6477 O O . ARG C 1 93 ? -4.98300 26.22100 37.39200 1.000 46.40888 116 ARG C O 1
ATOM 6485 N N . TYR C 1 94 ? -3.64800 24.63300 36.48200 1.000 41.35977 117 TYR C N 1
ATOM 6486 C CA . TYR C 1 94 ? -4.37800 23.51500 37.04300 1.000 42.34977 117 TYR C CA 1
ATOM 6487 C C . TYR C 1 94 ? -3.40900 22.58200 37.75100 1.000 44.30977 117 TYR C C 1
ATOM 6488 O O . TYR C 1 94 ? -2.23200 22.49500 37.39100 1.000 48.87977 117 TYR C O 1
ATOM 6497 N N . GLY C 1 95 ? -3.90700 21.91300 38.78900 1.000 42.86608 118 GLY C N 1
ATOM 6498 C CA . GLY C 1 95 ? -3.12600 20.95200 39.53800 1.000 40.62608 118 GLY C CA 1
ATOM 6499 C C . GLY C 1 95 ? -3.97000 19.74900 39.92800 1.000 49.18608 118 GLY C C 1
ATOM 6500 O O . GLY C 1 95 ? -5.16400 19.67200 39.62900 1.000 48.44608 118 GLY C O 1
ATOM 6501 N N . LEU C 1 96 ? -3.31400 18.80100 40.59300 1.000 49.15916 119 LEU C N 1
ATOM 6502 C CA . LEU C 1 96 ? -3.95800 17.61900 41.15000 1.000 42.11916 119 LEU C CA 1
ATOM 6503 C C . LEU C 1 96 ? -4.75600 16.83400 40.10800 1.000 46.68916 119 LEU C C 1
ATOM 6504 O O . LEU C 1 96 ? -5.60000 15.99500 40.45200 1.000 40.73916 119 LEU C O 1
ATOM 6509 N N . GLY C 1 97 ? -4.44600 17.03800 38.83100 1.000 49.78204 120 GLY C N 1
ATOM 6510 C CA . GLY C 1 97 ? -5.13200 16.36800 37.74800 1.000 50.26204 120 GLY C CA 1
ATOM 6511 C C . GLY C 1 97 ? -6.29500 17.13900 37.16400 1.000 49.04204 120 GLY C C 1
ATOM 6512 O O . GLY C 1 97 ? -6.95600 16.62900 36.24500 1.000 43.69204 120 GLY C O 1
ATOM 6513 N N . ASN C 1 98 ? -6.53300 18.36500 37.63100 1.000 49.18898 121 ASN C N 1
ATOM 6514 C CA . ASN C 1 98 ? -7.61800 19.16600 37.09500 1.000 49.08898 121 ASN C CA 1
ATOM 6515 C C . ASN C 1 98 ? -7.27600 19.70300 35.71900 1.000 52.36898 121 ASN C C 1
ATOM 6516 O O . ASN C 1 98 ? -6.10900 19.79400 35.32200 1.000 50.73898 121 ASN C O 1
ATOM 6521 N N . ASP C 1 99 ? -8.33000 20.00900 34.97100 1.000 53.37910 122 ASP C N 1
ATOM 6522 C CA . ASP C 1 99 ? -8.22200 20.76400 33.74000 1.000 52.36910 122 ASP C CA 1
ATOM 6523 C C . ASP C 1 99 ? -9.40000 21.72200 33.71200 1.000 55.05910 122 ASP C C 1
ATOM 6524 O O . ASP C 1 99 ? -10.13300 21.87300 34.69300 1.000 55.41910 122 ASP C O 1
ATOM 6529 N N . GLU C 1 100 ? -9.58200 22.36400 32.56900 1.000 54.66789 123 GLU C N 1
ATOM 6530 C CA . GLU C 1 100 ? -10.60700 23.37100 32.38700 1.000 51.26789 123 GLU C CA 1
ATOM 6531 C C . GLU C 1 100 ? -12.02600 22.81500 32.34200 1.000 56.69789 123 GLU C C 1
ATOM 6532 O O . GLU C 1 100 ? -12.98100 23.60000 32.36000 1.000 55.52789 123 GLU C O 1
ATOM 6538 N N . ARG C 1 101 ? -12.20400 21.50100 32.29100 1.000 56.12457 124 ARG C N 1
ATOM 6539 C CA . ARG C 1 101 ? -13.53800 20.91900 32.34000 1.000 49.06457 124 ARG C CA 1
ATOM 6540 C C . ARG C 1 101 ? -13.85300 20.35400 33.70900 1.000 49.65457 124 ARG C C 1
ATOM 6541 O O . ARG C 1 101 ? -14.98100 19.91500 33.93900 1.000 52.98457 124 ARG C O 1
ATOM 6549 N N . THR C 1 102 ? -12.91800 20.46100 34.64800 1.000 44.46569 125 THR C N 1
ATOM 6550 C CA . THR C 1 102 ? -13.16600 20.02100 36.00900 1.000 42.97569 125 THR C CA 1
ATOM 6551 C C . THR C 1 102 ? -14.24300 20.86600 36.66300 1.000 45.09569 125 THR C C 1
ATOM 6552 O O . THR C 1 102 ? -14.19500 22.09400 36.62100 1.000 44.84569 125 THR C O 1
ATOM 6556 N N . ARG C 1 103 ? -15.17000 20.21800 37.34000 1.000 44.72526 126 ARG C N 1
ATOM 6557 C CA . ARG C 1 103 ? -16.09200 20.93300 38.20400 1.000 43.41526 126 ARG C CA 1
ATOM 6558 C C . ARG C 1 103 ? -15.69100 20.63700 39.63900 1.000 45.40526 126 ARG C C 1
ATOM 6559 O O . ARG C 1 103 ? -15.76600 19.49100 40.09800 1.000 42.83526 126 ARG C O 1
ATOM 6567 N N . TRP C 1 104 ? -15.24800 21.67100 40.33500 1.000 35.98226 127 TRP C N 1
ATOM 6568 C CA . TRP C 1 104 ? -14.61800 21.52500 41.63000 1.000 37.98226 127 TRP C CA 1
ATOM 6569 C C . TRP C 1 104 ? -15.57800 22.06700 42.67000 1.000 34.85226 127 TRP C C 1
ATOM 6570 O O . TRP C 1 104 ? -16.23600 23.08200 42.43200 1.000 35.52226 127 TRP C O 1
ATOM 6581 N N . THR C 1 105 ? -15.70000 21.37700 43.79900 1.000 35.50410 128 THR C N 1
ATOM 6582 C CA . THR C 1 105 ? -16.64700 21.82200 44.81800 1.000 38.24410 128 THR C CA 1
ATOM 6583 C C . THR C 1 105 ? -16.11100 23.05400 45.55000 1.000 40.04410 128 THR C C 1
ATOM 6584 O O . THR C 1 105 ? -14.90200 23.29000 45.62100 1.000 50.04410 128 THR C O 1
ATOM 6588 N N . SER C 1 106 ? -17.03200 23.86600 46.05000 1.000 41.20143 129 SER C N 1
ATOM 6589 C CA . SER C 1 106 ? -16.74900 25.20700 46.53800 1.000 37.25143 129 SER C CA 1
ATOM 6590 C C . SER C 1 106 ? -16.57100 25.28800 48.04600 1.000 40.44143 129 SER C C 1
ATOM 6591 O O . SER C 1 106 ? -15.89400 26.20100 48.53100 1.000 38.17143 129 SER C O 1
ATOM 6594 N N . PHE C 1 107 ? -17.19500 24.38500 48.79400 1.000 41.83147 130 PHE C N 1
ATOM 6595 C CA . PHE C 1 107 ? -17.40800 24.59400 50.22100 1.000 44.45147 130 PHE C CA 1
ATOM 6596 C C . PHE C 1 107 ? -18.03700 25.97200 50.48000 1.000 41.55147 130 PHE C C 1
ATOM 6597 O O . PHE C 1 107 ? -18.89400 26.42300 49.69400 1.000 40.77147 130 PHE C O 1
ATOM 6605 N N . SER C 1 108 ? -17.62700 26.66100 51.56300 1.000 42.25863 131 SER C N 1
ATOM 6606 C CA . SER C 1 108 ? -18.34900 27.87100 51.97400 1.000 38.24863 131 SER C CA 1
ATOM 6607 C C . SER C 1 108 ? -18.25800 29.01600 50.99000 1.000 38.22863 131 SER C C 1
ATOM 6608 O O . SER C 1 108 ? -18.90400 30.04900 51.22500 1.000 37.13863 131 SER C O 1
ATOM 6611 N N . VAL C 1 109 ? -17.51700 28.87200 49.89600 1.000 36.42719 132 VAL C N 1
ATOM 6612 C CA . VAL C 1 109 ? -17.55800 29.89700 48.86100 1.000 36.95719 132 VAL C CA 1
ATOM 6613 C C . VAL C 1 109 ? -18.99200 30.12200 48.40400 1.000 43.31719 132 VAL C C 1
ATOM 6614 O O . VAL C 1 109 ? -19.40900 31.26600 48.15700 1.000 42.27719 132 VAL C O 1
ATOM 6618 N N . VAL C 1 110 ? -19.79400 29.05000 48.34900 1.000 42.80863 133 VAL C N 1
ATOM 6619 C CA . VAL C 1 110 ? -21.14900 29.22600 47.84100 1.000 39.15863 133 VAL C CA 1
ATOM 6620 C C . VAL C 1 110 ? -21.99100 30.10800 48.75500 1.000 41.87863 133 VAL C C 1
ATOM 6621 O O . VAL C 1 110 ? -22.98900 30.68700 48.29300 1.000 39.84863 133 VAL C O 1
ATOM 6625 N N . LYS C 1 111 ? -21.60200 30.27300 50.02700 1.000 36.95931 134 LYS C N 1
ATOM 6626 C CA . LYS C 1 111 ? -22.33700 31.21900 50.85600 1.000 36.49931 134 LYS C CA 1
ATOM 6627 C C . LYS C 1 111 ? -22.42500 32.56200 50.15200 1.000 42.56931 134 LYS C C 1
ATOM 6628 O O . LYS C 1 111 ? -23.52000 33.13300 50.00000 1.000 43.52931 134 LYS C O 1
ATOM 6634 N N . SER C 1 112 ? -21.29400 33.01400 49.60100 1.000 36.37523 135 SER C N 1
ATOM 6635 C CA . SER C 1 112 ? -21.27900 34.30800 48.93700 1.000 41.42523 135 SER C CA 1
ATOM 6636 C C . SER C 1 112 ? -22.18100 34.29100 47.71700 1.000 37.70523 135 SER C C 1
ATOM 6637 O O . SER C 1 112 ? -22.90100 35.25900 47.45600 1.000 40.99523 135 SER C O 1
ATOM 6640 N N . ILE C 1 113 ? -22.18900 33.18100 46.97800 1.000 36.63580 136 ILE C N 1
ATOM 6641 C CA . ILE C 1 113 ? -23.10100 33.07900 45.84300 1.000 41.06580 136 ILE C CA 1
ATOM 6642 C C . ILE C 1 113 ? -24.54400 33.16800 46.32400 1.000 39.08580 136 ILE C C 1
ATOM 6643 O O . ILE C 1 113 ? -25.35100 33.94400 45.79000 1.000 34.11580 136 ILE C O 1
ATOM 6648 N N . SER C 1 114 ? -24.88100 32.41500 47.37500 1.000 37.46274 137 SER C N 1
ATOM 6649 C CA . SER C 1 114 ? -26.23600 32.53200 47.89600 1.000 37.65274 137 SER C CA 1
ATOM 6650 C C . SER C 1 114 ? -26.52900 33.97400 48.26000 1.000 42.14274 137 SER C C 1
ATOM 6651 O O . SER C 1 114 ? -27.61700 34.49400 47.95200 1.000 39.32274 137 SER C O 1
ATOM 6654 N N . SER C 1 115 ? -25.54200 34.66200 48.85400 1.000 39.88610 138 SER C N 1
ATOM 6655 C CA . SER C 1 115 ? -25.78400 36.04100 49.24700 1.000 37.73610 138 SER C CA 1
ATOM 6656 C C . SER C 1 115 ? -26.07400 36.88300 48.02200 1.000 38.79610 138 SER C C 1
ATOM 6657 O O . SER C 1 115 ? -27.05200 37.64000 47.99200 1.000 39.29610 138 SER C O 1
ATOM 6660 N N . THR C 1 116 ? -25.29500 36.68500 46.96200 1.000 38.12675 139 THR C N 1
ATOM 6661 C CA . THR C 1 116 ? -25.54800 37.41400 45.73100 1.000 36.09675 139 THR C CA 1
ATOM 6662 C C . THR C 1 116 ? -26.94000 37.11200 45.21100 1.000 37.09675 139 THR C C 1
ATOM 6663 O O . THR C 1 116 ? -27.64600 38.01600 44.75400 1.000 36.51675 139 THR C O 1
ATOM 6667 N N . LEU C 1 117 ? -27.36500 35.84400 45.30400 1.000 38.17444 140 LEU C N 1
ATOM 6668 C CA . LEU C 1 117 ? -28.70700 35.48800 44.85400 1.000 39.04444 140 LEU C CA 1
ATOM 6669 C C . LEU C 1 117 ? -29.77100 36.17000 45.69700 1.000 40.02444 140 LEU C C 1
ATOM 6670 O O . LEU C 1 117 ? -30.77000 36.66600 45.16000 1.000 37.54444 140 LEU C O 1
ATOM 6675 N N . VAL C 1 118 ? -29.55500 36.25900 47.01200 1.000 37.83670 141 VAL C N 1
ATOM 6676 C CA . VAL C 1 118 ? -30.50800 37.00900 47.81100 1.000 32.37670 141 VAL C CA 1
ATOM 6677 C C . VAL C 1 118 ? -30.60100 38.41400 47.26000 1.000 39.19670 141 VAL C C 1
ATOM 6678 O O . VAL C 1 118 ? -31.69800 38.95500 47.07000 1.000 41.75670 141 VAL C O 1
ATOM 6682 N N . GLY C 1 119 ? -29.45200 38.98900 46.91000 1.000 35.91984 142 GLY C N 1
ATOM 6683 C CA . GLY C 1 119 ? -29.46000 40.31000 46.32500 1.000 39.17984 142 GLY C CA 1
ATOM 6684 C C . GLY C 1 119 ? -30.31700 40.37700 45.08300 1.000 40.02984 142 GLY C C 1
ATOM 6685 O O . GLY C 1 119 ? -31.15500 41.27300 44.94500 1.000 43.07984 142 GLY C O 1
ATOM 6686 N N . ALA C 1 120 ? -30.17200 39.39700 44.19400 1.000 35.10199 143 ALA C N 1
ATOM 6687 C CA . ALA C 1 120 ? -30.99800 39.41100 42.99900 1.000 37.62199 143 ALA C CA 1
ATOM 6688 C C . ALA C 1 120 ? -32.46600 39.44400 43.38200 1.000 33.79199 143 ALA C C 1
ATOM 6689 O O . ALA C 1 120 ? -33.24500 40.20500 42.80200 1.000 38.31199 143 ALA C O 1
ATOM 6691 N N . ALA C 1 121 ? -32.85200 38.66500 44.39700 1.000 36.22134 144 ALA C N 1
ATOM 6692 C CA . ALA C 1 121 ? -34.25000 38.64400 44.81900 1.000 41.03134 144 ALA C CA 1
ATOM 6693 C C . ALA C 1 121 ? -34.65800 39.96800 45.44100 1.000 40.89134 144 ALA C C 1
ATOM 6694 O O . ALA C 1 121 ? -35.81500 40.38700 45.29600 1.000 42.11134 144 ALA C O 1
ATOM 6696 N N . VAL C 1 122 ? -33.74000 40.63600 46.14100 1.000 38.61533 145 VAL C N 1
ATOM 6697 C CA . VAL C 1 122 ? -34.05100 41.98000 46.62000 1.000 39.60533 145 VAL C CA 1
ATOM 6698 C C . VAL C 1 122 ? -34.25900 42.91600 45.43500 1.000 35.50533 145 VAL C C 1
ATOM 6699 O O . VAL C 1 122 ? -35.13700 43.77600 45.46000 1.000 34.35533 145 VAL C O 1
ATOM 6703 N N . GLN C 1 123 ? -33.44500 42.77100 44.38500 1.000 39.25749 146 GLN C N 1
ATOM 6704 C CA . GLN C 1 123 ? -33.61900 43.61100 43.20500 1.000 40.06749 146 GLN C CA 1
ATOM 6705 C C . GLN C 1 123 ? -34.97600 43.38300 42.57000 1.000 39.84749 146 GLN C C 1
ATOM 6706 O O . GLN C 1 123 ? -35.62500 44.33100 42.11200 1.000 37.19749 146 GLN C O 1
ATOM 6712 N N . GLN C 1 124 ? -35.45000 42.14200 42.58600 1.000 40.07802 147 GLN C N 1
ATOM 6713 C CA . GLN C 1 124 ? -36.71600 41.79200 41.96200 1.000 41.25802 147 GLN C CA 1
ATOM 6714 C C . GLN C 1 124 ? -37.93000 42.05100 42.87800 1.000 43.55802 147 GLN C C 1
ATOM 6715 O O . GLN C 1 124 ? -39.06100 41.68600 42.51500 1.000 42.31802 147 GLN C O 1
ATOM 6721 N N . GLY C 1 125 ? -37.71700 42.66400 44.04400 1.000 36.23993 148 GLY C N 1
ATOM 6722 C CA . GLY C 1 125 ? -38.79300 42.94100 44.97200 1.000 33.19993 148 GLY C CA 1
ATOM 6723 C C . GLY C 1 125 ? -39.37500 41.72100 45.65300 1.000 44.92993 148 GLY C C 1
ATOM 6724 O O . GLY C 1 125 ? -40.47400 41.79200 46.21500 1.000 40.90993 148 GLY C O 1
ATOM 6725 N N . LEU C 1 126 ? -38.64800 40.60900 45.67400 1.000 43.98918 149 LEU C N 1
ATOM 6726 C CA . LEU C 1 126 ? -39.17700 39.41900 46.32500 1.000 40.27918 149 LEU C CA 1
ATOM 6727 C C . LEU C 1 126 ? -38.74300 39.32300 47.77800 1.000 46.63918 149 LEU C C 1
ATOM 6728 O O . LEU C 1 126 ? -39.47500 38.75300 48.59900 1.000 47.70918 149 LEU C O 1
ATOM 6733 N N . LEU C 1 127 ? -37.59600 39.90000 48.12400 1.000 45.44228 150 LEU C N 1
ATOM 6734 C CA . LEU C 1 127 ? -37.10200 39.87000 49.48500 1.000 42.76228 150 LEU C CA 1
ATOM 6735 C C . LEU C 1 127 ? -36.75900 41.28500 49.93000 1.000 43.68228 150 LEU C C 1
ATOM 6736 O O . LEU C 1 127 ? -36.49900 42.17400 49.11300 1.000 45.51228 150 LEU C O 1
ATOM 6741 N N . ALA C 1 128 ? -36.74000 41.48600 51.24400 1.000 43.06884 151 ALA C N 1
ATOM 6742 C CA . ALA C 1 128 ? -36.35500 42.76900 51.81100 1.000 44.05884 151 ALA C CA 1
ATOM 6743 C C . ALA C 1 128 ? -35.43700 42.55900 53.00300 1.000 45.01884 151 ALA C C 1
ATOM 6744 O O . ALA C 1 128 ? -35.75100 41.77100 53.90100 1.000 46.97884 151 ALA C O 1
ATOM 6746 N N . LEU C 1 129 ? -34.33700 43.30700 53.03600 1.000 36.08613 152 LEU C N 1
ATOM 6747 C CA . LEU C 1 129 ? -33.32500 43.09600 54.06700 1.000 44.26613 152 LEU C CA 1
ATOM 6748 C C . LEU C 1 129 ? -33.89700 43.28100 55.46400 1.000 46.20613 152 LEU C C 1
ATOM 6749 O O . LEU C 1 129 ? -33.48400 42.59600 56.41000 1.000 46.05613 152 LEU C O 1
ATOM 6754 N N . ASP C 1 130 ? -34.83300 44.20900 55.62500 1.000 47.87926 153 ASP C N 1
ATOM 6755 C CA . ASP C 1 130 ? -35.35100 44.52000 56.94900 1.000 49.91926 153 ASP C CA 1
ATOM 6756 C C . ASP C 1 130 ? -36.48100 43.60500 57.38900 1.000 48.22926 153 ASP C C 1
ATOM 6757 O O . ASP C 1 130 ? -36.92900 43.72700 58.53000 1.000 49.65926 153 ASP C O 1
ATOM 6762 N N . GLN C 1 131 ? -36.94500 42.68200 56.52900 1.000 45.59601 154 GLN C N 1
ATOM 6763 C CA . GLN C 1 131 ? -38.04500 41.86200 56.99700 1.000 42.34601 154 GLN C CA 1
ATOM 6764 C C . GLN C 1 131 ? -37.51100 40.71200 57.83500 1.000 47.35601 154 GLN C C 1
ATOM 6765 O O . GLN C 1 131 ? -36.41100 40.21100 57.58500 1.000 50.13601 154 GLN C O 1
ATOM 6771 N N . PRO C 1 132 ? -38.27700 40.25800 58.81900 1.000 52.93101 155 PRO C N 1
ATOM 6772 C CA . PRO C 1 132 ? -37.83500 39.10800 59.60700 1.000 50.16101 155 PRO C CA 1
ATOM 6773 C C . PRO C 1 132 ? -38.01000 37.83300 58.80500 1.000 47.79101 155 PRO C C 1
ATOM 6774 O O . PRO C 1 132 ? -38.92000 37.70500 57.98600 1.000 48.93101 155 PRO C O 1
ATOM 6778 N N . VAL C 1 133 ? -37.11500 36.87700 59.05300 1.000 47.68115 156 VAL C N 1
ATOM 6779 C CA . VAL C 1 133 ? -37.12600 35.66700 58.24700 1.000 49.46115 156 VAL C CA 1
ATOM 6780 C C . VAL C 1 133 ? -38.39300 34.86500 58.48000 1.000 51.56115 156 VAL C C 1
ATOM 6781 O O . VAL C 1 133 ? -38.86700 34.18500 57.56200 1.000 51.53115 156 VAL C O 1
ATOM 6785 N N . ASP C 1 134 ? -38.97500 34.92500 59.68400 1.000 51.58115 157 ASP C N 1
ATOM 6786 C CA . ASP C 1 134 ? -40.16500 34.11200 59.92200 1.000 51.22115 157 ASP C CA 1
ATOM 6787 C C . ASP C 1 134 ? -41.34300 34.54500 59.06200 1.000 48.27115 157 ASP C C 1
ATOM 6788 O O . ASP C 1 134 ? -42.29300 33.77200 58.91400 1.000 51.86115 157 ASP C O 1
ATOM 6793 N N . LYS C 1 135 ? -41.33800 35.76500 58.53000 1.000 50.72627 158 LYS C N 1
ATOM 6794 C CA . LYS C 1 135 ? -42.34900 36.09700 57.53200 1.000 46.36627 158 LYS C CA 1
ATOM 6795 C C . LYS C 1 135 ? -42.22800 35.21400 56.29700 1.000 46.83627 158 LYS C C 1
ATOM 6796 O O . LYS C 1 135 ? -43.23900 34.75800 55.75900 1.000 50.88627 158 LYS C O 1
ATOM 6802 N N . TYR C 1 136 ? -41.01000 34.95600 55.83100 1.000 46.62140 159 TYR C N 1
ATOM 6803 C CA . TYR C 1 136 ? -40.85000 34.12200 54.64400 1.000 43.49140 159 TYR C CA 1
ATOM 6804 C C . TYR C 1 136 ? -40.82000 32.63300 54.99100 1.000 49.33140 159 TYR C C 1
ATOM 6805 O O . TYR C 1 136 ? -41.15400 31.79300 54.14500 1.000 43.31140 159 TYR C O 1
ATOM 6814 N N . LEU C 1 137 ? -40.38800 32.28900 56.20700 1.000 48.78874 160 LEU C N 1
ATOM 6815 C CA . LEU C 1 137 ? -40.23100 30.90400 56.63800 1.000 44.39874 160 LEU C CA 1
ATOM 6816 C C . LEU C 1 137 ? -41.02200 30.72000 57.92400 1.000 47.21874 160 LEU C C 1
ATOM 6817 O O . LEU C 1 137 ? -40.46000 30.73400 59.02900 1.000 44.49874 160 LEU C O 1
ATOM 6822 N N . PRO C 1 138 ? -42.32800 30.48100 57.81100 1.000 52.11592 161 PRO C N 1
ATOM 6823 C CA . PRO C 1 138 ? -43.16800 30.39000 59.01800 1.000 49.38592 161 PRO C CA 1
ATOM 6824 C C . PRO C 1 138 ? -42.78900 29.25700 59.94600 1.000 44.80592 161 PRO C C 1
ATOM 6825 O O . PRO C 1 138 ? -43.14400 29.31200 61.12900 1.000 45.34592 161 PRO C O 1
ATOM 6829 N N . SER C 1 139 ? -42.05500 28.24800 59.46400 1.000 42.52187 162 SER C N 1
ATOM 6830 C CA . SER C 1 139 ? -41.60100 27.18200 60.34900 1.000 45.47187 162 SER C CA 1
ATOM 6831 C C . SER C 1 139 ? -40.60900 27.67400 61.39500 1.000 51.54187 162 SER C C 1
ATOM 6832 O O . SER C 1 139 ? -40.35200 26.95600 62.36700 1.000 46.16187 162 SER C O 1
ATOM 6835 N N . LEU C 1 140 ? -40.07100 28.88900 61.24000 1.000 51.61068 163 LEU C N 1
ATOM 6836 C CA . LEU C 1 140 ? -39.18800 29.49800 62.22500 1.000 46.59068 163 LEU C CA 1
ATOM 6837 C C . LEU C 1 140 ? -39.94600 30.35800 63.22600 1.000 48.82068 163 LEU C C 1
ATOM 6838 O O . LEU C 1 140 ? -39.33200 30.90500 64.14800 1.000 48.52068 163 LEU C O 1
ATOM 6843 N N . ALA C 1 141 ? -41.26800 30.46800 63.07900 1.000 51.50547 164 ALA C N 1
ATOM 6844 C CA . ALA C 1 141 ? -42.06400 31.20400 64.05000 1.000 47.27547 164 ALA C CA 1
ATOM 6845 C C . ALA C 1 141 ? -41.93700 30.55000 65.41700 1.000 49.08547 164 ALA C C 1
ATOM 6846 O O . ALA C 1 141 ? -41.97900 29.32800 65.54400 1.000 61.46547 164 ALA C O 1
ATOM 6848 N N . GLY C 1 142 ? -41.77200 31.37000 66.44100 1.000 46.57646 165 GLY C N 1
ATOM 6849 C CA . GLY C 1 142 ? -41.56100 30.86600 67.77800 1.000 49.90646 165 GLY C CA 1
ATOM 6850 C C . GLY C 1 142 ? -40.17700 30.32200 68.03600 1.000 51.26646 165 GLY C C 1
ATOM 6851 O O . GLY C 1 142 ? -39.90800 29.86500 69.15300 1.000 57.54646 165 GLY C O 1
ATOM 6852 N N . SER C 1 143 ? -39.27300 30.41200 67.06900 1.000 52.90258 166 SER C N 1
ATOM 6853 C CA . SER C 1 143 ? -37.90800 29.95400 67.25200 1.000 50.36258 166 SER C CA 1
ATOM 6854 C C . SER C 1 143 ? -37.03400 31.12700 67.65300 1.000 51.55258 166 SER C C 1
ATOM 6855 O O . SER C 1 143 ? -37.50600 32.25100 67.80300 1.000 53.92258 166 SER C O 1
ATOM 6858 N N . ALA C 1 144 ? -35.73900 30.86600 67.83500 1.000 54.83341 167 ALA C N 1
ATOM 6859 C CA . ALA C 1 144 ? -34.79400 31.94900 68.09100 1.000 52.74341 167 ALA C CA 1
ATOM 6860 C C . ALA C 1 144 ? -34.59500 32.83700 66.87200 1.000 50.14341 167 ALA C C 1
ATOM 6861 O O . ALA C 1 144 ? -34.09500 33.96000 67.01200 1.000 55.46341 167 ALA C O 1
ATOM 6863 N N . TYR C 1 145 ? -34.95300 32.35200 65.68700 1.000 48.34424 168 TYR C N 1
ATOM 6864 C CA . TYR C 1 145 ? -34.83900 33.13100 64.46600 1.000 46.53424 168 TYR C CA 1
ATOM 6865 C C . TYR C 1 145 ? -36.02500 34.04800 64.22600 1.000 46.81424 168 TYR C C 1
ATOM 6866 O O . TYR C 1 145 ? -35.97500 34.87400 63.31100 1.000 49.47424 168 TYR C O 1
ATOM 6875 N N . GLN C 1 146 ? -37.10500 33.89500 64.97200 1.000 51.80810 169 GLN C N 1
ATOM 6876 C CA . GLN C 1 146 ? -38.21900 34.81400 64.82400 1.000 53.81810 169 GLN C CA 1
ATOM 6877 C C . GLN C 1 146 ? -37.75500 36.22500 65.16300 1.000 55.91810 169 GLN C C 1
ATOM 6878 O O . GLN C 1 146 ? -37.12600 36.45200 66.20400 1.000 55.69810 169 GLN C O 1
ATOM 6884 N N . GLY C 1 147 ? -38.04000 37.16300 64.25900 1.000 49.78428 170 GLY C N 1
ATOM 6885 C CA . GLY C 1 147 ? -37.59800 38.52800 64.38800 1.000 49.91428 170 GLY C CA 1
ATOM 6886 C C . GLY C 1 147 ? -36.24500 38.81600 63.76400 1.000 53.21428 170 GLY C C 1
ATOM 6887 O O . GLY C 1 147 ? -35.93400 39.98700 63.51800 1.000 51.36428 170 GLY C O 1
ATOM 6888 N N . VAL C 1 148 ? -35.44200 37.78500 63.47800 1.000 46.92600 171 VAL C N 1
ATOM 6889 C CA . VAL C 1 148 ? -34.16000 37.99400 62.81600 1.000 44.26600 171 VAL C CA 1
ATOM 6890 C C . VAL C 1 148 ? -34.40600 38.37800 61.36300 1.000 43.04600 171 VAL C C 1
ATOM 6891 O O . VAL C 1 148 ? -35.15500 37.71200 60.64000 1.000 41.66600 171 VAL C O 1
ATOM 6895 N N . THR C 1 149 ? -33.75600 39.43700 60.91900 1.000 46.02171 172 THR C N 1
ATOM 6896 C CA . THR C 1 149 ? -33.96600 39.96300 59.58300 1.000 43.48171 172 THR C CA 1
ATOM 6897 C C . THR C 1 149 ? -33.07900 39.26600 58.55300 1.000 42.20171 172 THR C C 1
ATOM 6898 O O . THR C 1 149 ? -32.06500 38.63900 58.87300 1.000 42.26171 172 THR C O 1
ATOM 6902 N N . VAL C 1 150 ? -33.47400 39.41100 57.29300 1.000 39.31232 173 VAL C N 1
ATOM 6903 C CA . VAL C 1 150 ? -32.66600 38.90600 56.19500 1.000 41.57232 173 VAL C CA 1
ATOM 6904 C C . VAL C 1 150 ? -31.25700 39.48800 56.27600 1.000 45.97232 173 VAL C C 1
ATOM 6905 O O . VAL C 1 150 ? -30.25900 38.77800 56.09200 1.000 47.23232 173 VAL C O 1
ATOM 6909 N N . GLU C 1 151 ? -31.14900 40.78700 56.55700 1.000 44.56851 174 GLU C N 1
ATOM 6910 C CA . GLU C 1 151 ? -29.82800 41.39500 56.63900 1.000 46.48851 174 GLU C CA 1
ATOM 6911 C C . GLU C 1 151 ? -29.00100 40.77200 57.75000 1.000 45.81851 174 GLU C C 1
ATOM 6912 O O . GLU C 1 151 ? -27.80400 40.51700 57.57600 1.000 45.03851 174 GLU C O 1
ATOM 6918 N N . GLN C 1 152 ? -29.61000 40.56700 58.92000 1.000 42.26506 175 GLN C N 1
ATOM 6919 C CA . GLN C 1 152 ? -28.88600 39.95300 60.02900 1.000 45.32506 175 GLN C CA 1
ATOM 6920 C C . GLN C 1 152 ? -28.40500 38.54600 59.67300 1.000 42.68506 175 GLN C C 1
ATOM 6921 O O . GLN C 1 152 ? -27.31900 38.12500 60.08800 1.000 41.95506 175 GLN C O 1
ATOM 6927 N N . VAL C 1 153 ? -29.19000 37.81300 58.88600 1.000 43.45780 176 VAL C N 1
ATOM 6928 C CA . VAL C 1 153 ? -28.76100 36.48900 58.46100 1.000 44.86780 176 VAL C CA 1
ATOM 6929 C C . VAL C 1 153 ? -27.58400 36.59700 57.51100 1.000 42.40780 176 VAL C C 1
ATOM 6930 O O . VAL C 1 153 ? -26.59200 35.86300 57.63900 1.000 42.12780 176 VAL C O 1
ATOM 6934 N N . LEU C 1 154 ? -27.66300 37.52500 56.55800 1.000 39.65810 177 LEU C N 1
ATOM 6935 C CA . LEU C 1 154 ? -26.55500 37.71400 55.63100 1.000 47.09810 177 LEU C CA 1
ATOM 6936 C C . LEU C 1 154 ? -25.26400 38.07600 56.36200 1.000 41.69810 177 LEU C C 1
ATOM 6937 O O . LEU C 1 154 ? -24.17300 37.80100 55.85500 1.000 45.82810 177 LEU C O 1
ATOM 6942 N N . GLN C 1 155 ? -25.37000 38.69700 57.54100 1.000 39.57770 178 GLN C N 1
ATOM 6943 C CA . GLN C 1 155 ? -24.22300 39.17100 58.30600 1.000 45.81770 178 GLN C CA 1
ATOM 6944 C C . GLN C 1 155 ? -23.81200 38.21100 59.41900 1.000 47.22770 178 GLN C C 1
ATOM 6945 O O . GLN C 1 155 ? -22.95600 38.56400 60.23600 1.000 48.68770 178 GLN C O 1
ATOM 6951 N N . MET C 1 156 ? -24.42300 37.02300 59.48900 1.000 47.84865 179 MET C N 1
ATOM 6952 C CA . MET C 1 156 ? -24.11600 36.01600 60.51200 1.000 46.48865 179 MET C CA 1
ATOM 6953 C C . MET C 1 156 ? -24.23200 36.58300 61.92100 1.000 44.13865 179 MET C C 1
ATOM 6954 O O . MET C 1 156 ? -23.41600 36.28500 62.79000 1.000 47.20865 179 MET C O 1
ATOM 6959 N N . SER C 1 157 ? -25.27400 37.37400 62.16000 1.000 48.09059 180 SER C N 1
ATOM 6960 C CA . SER C 1 157 ? -25.42100 38.11900 63.40500 1.000 47.74059 180 SER C CA 1
ATOM 6961 C C . SER C 1 157 ? -26.80800 37.94400 64.00600 1.000 49.49059 180 SER C C 1
ATOM 6962 O O . SER C 1 157 ? -27.36600 38.87600 64.59600 1.000 52.86059 180 SER C O 1
ATOM 6965 N N . SER C 1 158 ? -27.39700 36.75600 63.84500 1.000 42.20187 181 SER C N 1
ATOM 6966 C CA . SER C 1 158 ? -28.73400 36.50100 64.37400 1.000 47.40187 181 SER C CA 1
ATOM 6967 C C . SER C 1 158 ? -28.77300 36.56000 65.89200 1.000 45.59187 181 SER C C 1
ATOM 6968 O O . SER C 1 158 ? -29.82600 36.84400 66.47500 1.000 52.72187 181 SER C O 1
ATOM 6971 N N . GLY C 1 159 ? -27.66300 36.26000 66.54200 1.000 38.06739 182 GLY C N 1
ATOM 6972 C CA . GLY C 1 159 ? -27.63800 36.12700 67.98000 1.000 47.22739 182 GLY C CA 1
ATOM 6973 C C . GLY C 1 159 ? -27.96400 34.74000 68.48000 1.000 53.79739 182 GLY C C 1
ATOM 6974 O O . GLY C 1 159 ? -28.06600 34.55200 69.69800 1.000 52.85739 182 GLY C O 1
ATOM 6975 N N . VAL C 1 160 ? -28.11900 33.76400 67.57000 1.000 53.16360 183 VAL C N 1
ATOM 6976 C CA . VAL C 1 160 ? -28.40700 32.37100 67.90400 1.000 52.55360 183 VAL C CA 1
ATOM 6977 C C . VAL C 1 160 ? -27.12700 31.63300 68.26600 1.000 50.16360 183 VAL C C 1
ATOM 6978 O O . VAL C 1 160 ? -26.08700 31.82600 67.62400 1.000 50.08360 183 VAL C O 1
ATOM 6982 N N . ARG C 1 161 ? -27.19400 30.79900 69.30900 1.000 55.01805 184 ARG C N 1
ATOM 6983 C CA . ARG C 1 161 ? -26.08200 29.91300 69.65900 1.000 57.18805 184 ARG C CA 1
ATOM 6984 C C . ARG C 1 161 ? -25.85200 28.86700 68.57300 1.000 55.87805 184 ARG C C 1
ATOM 6985 O O . ARG C 1 161 ? -26.79700 28.23100 68.09600 1.000 57.02805 184 ARG C O 1
ATOM 6993 N N . TRP C 1 162 ? -24.60200 28.73500 68.13600 1.000 51.56534 185 TRP C N 1
ATOM 6994 C CA . TRP C 1 162 ? -24.25000 27.78100 67.09600 1.000 50.09534 185 TRP C CA 1
ATOM 6995 C C . TRP C 1 162 ? -22.80700 27.32700 67.27000 1.000 56.04534 185 TRP C C 1
ATOM 6996 O O . TRP C 1 162 ? -21.89900 28.15700 67.37000 1.000 53.84534 185 TRP C O 1
ATOM 7007 N N . ASN C 1 163 ? -22.59100 26.01900 67.25500 1.000 57.03090 186 ASN C N 1
ATOM 7008 C CA . ASN C 1 163 ? -21.25300 25.44700 67.31900 1.000 58.67090 186 ASN C CA 1
ATOM 7009 C C . ASN C 1 163 ? -20.88800 24.95500 65.92600 1.000 60.88090 186 ASN C C 1
ATOM 7010 O O . ASN C 1 163 ? -21.40800 23.93300 65.46700 1.000 57.77090 186 ASN C O 1
ATOM 7015 N N . GLU C 1 164 ? -19.91600 25.60600 65.27500 1.000 59.35055 187 GLU C N 1
ATOM 7016 C CA . GLU C 1 164 ? -19.50500 25.27700 63.88000 1.000 58.34055 187 GLU C CA 1
ATOM 7017 C C . GLU C 1 164 ? -18.41300 24.20300 63.83600 1.000 61.26055 187 GLU C C 1
ATOM 7018 O O . GLU C 1 164 ? -18.12600 23.70300 62.74500 1.000 58.08055 187 GLU C O 1
ATOM 7024 N N . THR C 1 165 ? -17.85000 23.83000 64.98300 1.000 59.89628 188 THR C N 1
ATOM 7025 C CA . THR C 1 165 ? -16.72400 22.85800 65.02100 1.000 59.85628 188 THR C CA 1
ATOM 7026 C C . THR C 1 165 ? -17.01300 21.64800 64.12800 1.000 66.95628 188 THR C C 1
ATOM 7027 O O . THR C 1 165 ? -18.08800 21.06400 64.26500 1.000 69.39628 188 THR C O 1
ATOM 7031 N N . TYR C 1 166 ? -16.06800 21.27200 63.26500 1.000 68.01371 189 TYR C N 1
ATOM 7032 C CA . TYR C 1 166 ? -16.29300 20.15700 62.30800 1.000 70.61371 189 TYR C CA 1
ATOM 7033 C C . TYR C 1 166 ? -15.96500 18.81200 62.95700 1.000 76.48371 189 TYR C C 1
ATOM 7034 O O . TYR C 1 166 ? -16.14600 17.78400 62.28600 1.000 76.88371 189 TYR C O 1
ATOM 7043 N N . ARG C 1 167 ? -15.49200 18.81700 64.20200 1.000 75.80956 190 ARG C N 1
ATOM 7044 C CA . ARG C 1 167 ? -15.07200 17.53900 64.83400 1.000 80.58956 190 ARG C CA 1
ATOM 7045 C C . ARG C 1 167 ? -16.10500 17.10700 65.88200 1.000 83.19956 190 ARG C C 1
ATOM 7046 O O . ARG C 1 167 ? -16.70900 16.04400 65.67200 1.000 91.80956 190 ARG C O 1
ATOM 7054 N N . ASP C 1 168 ? -16.30900 17.88200 66.94700 1.000 72.47340 191 ASP C N 1
ATOM 7055 C CA . ASP C 1 168 ? -17.23800 17.41900 68.00700 1.000 76.94340 191 ASP C CA 1
ATOM 7056 C C . ASP C 1 168 ? -18.47700 16.81200 67.34300 1.000 84.76340 191 ASP C C 1
ATOM 7057 O O . ASP C 1 168 ? -19.17200 17.53200 66.60800 1.000 81.71340 191 ASP C O 1
ATOM 7062 N N . PRO C 1 169 ? -18.77300 15.51600 67.57500 1.000 90.51251 192 PRO C N 1
ATOM 7063 C CA . PRO C 1 169 ? -19.94400 14.85300 66.98700 1.000 86.37251 192 PRO C CA 1
ATOM 7064 C C . PRO C 1 169 ? -21.22500 15.54900 67.35300 1.000 80.66251 192 PRO C C 1
ATOM 7065 O O . PRO C 1 169 ? -22.20700 15.44200 66.61100 1.000 82.44251 192 PRO C O 1
ATOM 7069 N N . LYS C 1 170 ? -21.20900 16.29500 68.46300 1.000 80.47552 193 LYS C N 1
ATOM 7070 C CA . LYS C 1 170 ? -22.45100 16.94800 68.95700 1.000 91.38552 193 LYS C CA 1
ATOM 7071 C C . LYS C 1 170 ? -22.47800 18.43100 68.57300 1.000 81.63552 193 LYS C C 1
ATOM 7072 O O . LYS C 1 170 ? -23.38000 19.13900 69.06100 1.000 81.12552 193 LYS C O 1
ATOM 7078 N N . SER C 1 171 ? -21.54400 18.88600 67.73300 1.000 74.83784 194 SER C N 1
ATOM 7079 C CA . SER C 1 171 ? -21.56800 20.26700 67.30300 1.000 67.52784 194 SER C CA 1
ATOM 7080 C C . SER C 1 171 ? -22.76500 20.49500 66.38800 1.000 64.14784 194 SER C C 1
ATOM 7081 O O . SER C 1 171 ? -23.37800 19.55700 65.86500 1.000 64.53784 194 SER C O 1
ATOM 7084 N N . ASP C 1 172 ? -23.13400 21.76400 66.24200 1.000 63.43894 195 ASP C N 1
ATOM 7085 C CA . ASP C 1 172 ? -24.28600 22.08900 65.41200 1.000 58.01894 195 ASP C CA 1
ATOM 7086 C C . ASP C 1 172 ? -23.96700 21.89300 63.93500 1.000 57.17894 195 ASP C C 1
ATOM 7087 O O . ASP C 1 172 ? -24.81100 21.40600 63.17500 1.000 60.23894 195 ASP C O 1
ATOM 7092 N N . ARG C 1 173 ? -22.75200 22.24600 63.50800 1.000 53.38918 196 ARG C N 1
ATOM 7093 C CA . ARG C 1 173 ? -22.35800 21.94300 62.13600 1.000 55.23918 196 ARG C CA 1
ATOM 7094 C C . ARG C 1 173 ? -22.46900 20.45300 61.84900 1.000 54.56918 196 ARG C C 1
ATOM 7095 O O . ARG C 1 173 ? -22.89200 20.04700 60.75500 1.000 48.90918 196 ARG C O 1
ATOM 7103 N N . ARG C 1 174 ? -22.14500 19.62300 62.83900 1.000 60.39088 197 ARG C N 1
ATOM 7104 C CA . ARG C 1 174 ? -22.17500 18.18300 62.63200 1.000 56.71088 197 ARG C CA 1
ATOM 7105 C C . ARG C 1 174 ? -23.59500 17.64800 62.65100 1.000 55.17088 197 ARG C C 1
ATOM 7106 O O . ARG C 1 174 ? -23.89200 16.69700 61.92800 1.000 51.07088 197 ARG C O 1
ATOM 7114 N N . GLN C 1 175 ? -24.49700 18.27400 63.41700 1.000 58.30613 198 GLN C N 1
ATOM 7115 C CA . GLN C 1 175 ? -25.90700 17.88900 63.36000 1.000 51.58613 198 GLN C CA 1
ATOM 7116 C C . GLN C 1 175 ? -26.53100 18.28600 62.02600 1.000 48.75613 198 GLN C C 1
ATOM 7117 O O . GLN C 1 175 ? -27.36800 17.55900 61.48100 1.000 43.70613 198 GLN C O 1
ATOM 7123 N N . MET C 1 176 ? -26.13700 19.43600 61.48400 1.000 50.11884 199 MET C N 1
ATOM 7124 C CA . MET C 1 176 ? -26.58800 19.79300 60.14700 1.000 44.88884 199 MET C CA 1
ATOM 7125 C C . MET C 1 176 ? -26.12100 18.76100 59.14300 1.000 47.32884 199 MET C C 1
ATOM 7126 O O . MET C 1 176 ? -26.89900 18.28600 58.30200 1.000 47.87884 199 MET C O 1
ATOM 7131 N N . PHE C 1 177 ? -24.84300 18.39500 59.22300 1.000 44.30441 200 PHE C N 1
ATOM 7132 C CA . PHE C 1 177 ? -24.33800 17.36500 58.32700 1.000 45.20441 200 PHE C CA 1
ATOM 7133 C C . PHE C 1 177 ? -25.08000 16.05100 58.53300 1.000 40.39441 200 PHE C C 1
ATOM 7134 O O . PHE C 1 177 ? -25.39900 15.36200 57.56700 1.000 43.44441 200 PHE C O 1
ATOM 7142 N N . ASP C 1 178 ? -25.39200 15.70200 59.77900 1.000 39.34105 201 ASP C N 1
ATOM 7143 C CA . ASP C 1 178 ? -26.17100 14.49900 60.03600 1.000 37.44105 201 ASP C CA 1
ATOM 7144 C C . ASP C 1 178 ? -27.55400 14.56100 59.39300 1.000 44.46105 201 ASP C C 1
ATOM 7145 O O . ASP C 1 178 ? -28.02900 13.56100 58.84300 1.000 42.59105 201 ASP C O 1
ATOM 7150 N N . ALA C 1 179 ? -28.23000 15.70900 59.47100 1.000 42.85743 202 ALA C N 1
ATOM 7151 C CA . ALA C 1 179 ? -29.51600 15.83900 58.79300 1.000 38.31743 202 ALA C CA 1
ATOM 7152 C C . ALA C 1 179 ? -29.35500 15.67500 57.28200 1.000 42.74743 202 ALA C C 1
ATOM 7153 O O . ALA C 1 179 ? -30.23700 15.13100 56.60900 1.000 39.60743 202 ALA C O 1
ATOM 7155 N N . GLN C 1 180 ? -28.25400 16.19100 56.72600 1.000 49.39384 203 GLN C N 1
ATOM 7156 C CA . GLN C 1 180 ? -27.96100 15.96800 55.30800 1.000 48.71384 203 GLN C CA 1
ATOM 7157 C C . GLN C 1 180 ? -27.77900 14.48400 55.00000 1.000 41.48384 203 GLN C C 1
ATOM 7158 O O . GLN C 1 180 ? -28.25600 13.98800 53.96900 1.000 33.03384 203 GLN C O 1
ATOM 7164 N N . LEU C 1 181 ? -27.02200 13.78200 55.84100 1.000 36.64414 204 LEU C N 1
ATOM 7165 C CA . LEU C 1 181 ? -26.77400 12.36600 55.60000 1.000 42.78414 204 LEU C CA 1
ATOM 7166 C C . LEU C 1 181 ? -28.05900 11.54800 55.76000 1.000 45.54414 204 LEU C C 1
ATOM 7167 O O . LEU C 1 181 ? -28.23600 10.53000 55.08300 1.000 40.38414 204 LEU C O 1
ATOM 7172 N N . ALA C 1 182 ? -28.96400 12.00200 56.63600 1.000 39.54941 205 ALA C N 1
ATOM 7173 C CA . ALA C 1 182 ? -30.30500 11.44200 56.78300 1.000 36.82941 205 ALA C CA 1
ATOM 7174 C C . ALA C 1 182 ? -31.18700 11.72600 55.57700 1.000 43.59941 205 ALA C C 1
ATOM 7175 O O . ALA C 1 182 ? -32.27700 11.15000 55.47700 1.000 50.59941 205 ALA C O 1
ATOM 7177 N N . GLU C 1 183 ? -30.80200 12.68700 54.74000 1.000 44.49386 206 GLU C N 1
ATOM 7178 C CA . GLU C 1 183 ? -31.45700 12.93600 53.45700 1.000 48.15386 206 GLU C CA 1
ATOM 7179 C C . GLU C 1 183 ? -32.95800 13.07500 53.60600 1.000 46.81386 206 GLU C C 1
ATOM 7180 O O . GLU C 1 183 ? -33.71900 12.54600 52.79900 1.000 48.47386 206 GLU C O 1
ATOM 7186 N N . ARG C 1 184 ? -33.38900 13.74000 54.68100 1.000 52.11617 207 ARG C N 1
ATOM 7187 C CA . ARG C 1 184 ? -34.80900 13.97200 54.88200 1.000 50.82617 207 ARG C CA 1
ATOM 7188 C C . ARG C 1 184 ? -35.13000 15.44900 54.69800 1.000 44.56617 207 ARG C C 1
ATOM 7189 O O . ARG C 1 184 ? -34.43100 16.30900 55.25300 1.000 40.18617 207 ARG C O 1
ATOM 7197 N N . PRO C 1 185 ? -36.12700 15.78000 53.87900 1.000 49.38889 208 PRO C N 1
ATOM 7198 C CA . PRO C 1 185 ? -36.46500 17.19100 53.64500 1.000 45.09889 208 PRO C CA 1
ATOM 7199 C C . PRO C 1 185 ? -36.84300 17.91600 54.92600 1.000 45.00889 208 PRO C C 1
ATOM 7200 O O . PRO C 1 185 ? -37.43000 17.33900 55.84300 1.000 46.33889 208 PRO C O 1
ATOM 7204 N N . GLY C 1 186 ? -36.48500 19.20000 54.98000 1.000 47.26093 209 GLY C N 1
ATOM 7205 C CA . GLY C 1 186 ? -36.76000 20.07700 56.10700 1.000 44.36093 209 GLY C CA 1
ATOM 7206 C C . GLY C 1 186 ? -35.93900 19.82100 57.35600 1.000 50.72093 209 GLY C C 1
ATOM 7207 O O . GLY C 1 186 ? -36.15700 20.50400 58.36700 1.000 51.43093 209 GLY C O 1
ATOM 7208 N N . GLY C 1 187 ? -34.96600 18.90000 57.30500 1.000 35.81994 210 GLY C N 1
ATOM 7209 C CA . GLY C 1 187 ? -34.21100 18.56000 58.50200 1.000 38.75994 210 GLY C CA 1
ATOM 7210 C C . GLY C 1 187 ? -33.34900 19.68700 59.04000 1.000 43.85994 210 GLY C C 1
ATOM 7211 O O . GLY C 1 187 ? -33.27800 19.90100 60.26100 1.000 45.29994 210 GLY C O 1
ATOM 7212 N N . ILE C 1 188 ? -32.65800 20.40400 58.14900 1.000 39.57690 211 ILE C N 1
ATOM 7213 C CA . ILE C 1 188 ? -31.83100 21.51600 58.60300 1.000 39.64690 211 ILE C CA 1
ATOM 7214 C C . ILE C 1 188 ? -32.70000 22.60300 59.23100 1.000 39.44690 211 ILE C C 1
ATOM 7215 O O . ILE C 1 188 ? -32.34200 23.16700 60.27000 1.000 43.02690 211 ILE C O 1
ATOM 7220 N N . LEU C 1 189 ? -33.85600 22.90900 58.62100 1.000 37.31268 212 LEU C N 1
ATOM 7221 C CA . LEU C 1 189 ? -34.75700 23.89800 59.21100 1.000 38.95268 212 LEU C CA 1
ATOM 7222 C C . LEU C 1 189 ? -35.22300 23.46600 60.58800 1.000 43.31268 212 LEU C C 1
ATOM 7223 O O . LEU C 1 189 ? -35.29100 24.28900 61.50600 1.000 44.29268 212 LEU C O 1
ATOM 7228 N N . ARG C 1 190 ? -35.52000 22.17500 60.76100 1.000 43.61799 213 ARG C N 1
ATOM 7229 C CA . ARG C 1 190 ? -35.93400 21.68100 62.07200 1.000 44.03799 213 ARG C CA 1
ATOM 7230 C C . ARG C 1 190 ? -34.83600 21.91800 63.10100 1.000 44.29799 213 ARG C C 1
ATOM 7231 O O . ARG C 1 190 ? -35.09200 22.39800 64.22300 1.000 44.74799 213 ARG C O 1
ATOM 7239 N N . LEU C 1 191 ? -33.59500 21.62700 62.71900 1.000 42.56935 214 LEU C N 1
ATOM 7240 C CA . LEU C 1 191 ? -32.48000 21.90900 63.61100 1.000 44.05935 214 LEU C CA 1
ATOM 7241 C C . LEU C 1 191 ? -32.42000 23.40100 63.95900 1.000 45.77935 214 LEU C C 1
ATOM 7242 O O . LEU C 1 191 ? -32.41100 23.78200 65.14000 1.000 39.50935 214 LEU C O 1
ATOM 7247 N N . LEU C 1 192 ? -32.44700 24.26100 62.93300 1.000 44.72313 215 LEU C N 1
ATOM 7248 C CA . LEU C 1 192 ? -32.30100 25.70000 63.15100 1.000 44.00313 215 LEU C CA 1
ATOM 7249 C C . LEU C 1 192 ? -33.38600 26.21800 64.08200 1.000 49.03313 215 LEU C C 1
ATOM 7250 O O . LEU C 1 192 ? -33.14400 27.12800 64.88800 1.000 44.64313 215 LEU C O 1
ATOM 7255 N N . ALA C 1 193 ? -34.59500 25.64900 63.97400 1.000 44.43273 216 ALA C N 1
ATOM 7256 C CA . ALA C 1 193 ? -35.68200 26.03000 64.86600 1.000 41.40273 216 ALA C CA 1
ATOM 7257 C C . ALA C 1 193 ? -35.41600 25.55900 66.29100 1.000 43.14273 216 ALA C C 1
ATOM 7258 O O . ALA C 1 193 ? -35.94000 26.13800 67.24600 1.000 45.28273 216 ALA C O 1
ATOM 7260 N N . SER C 1 194 ? -34.62000 24.51000 66.46200 1.000 42.69084 217 SER C N 1
ATOM 7261 C CA . SER C 1 194 ? -34.35300 24.07200 67.82900 1.000 44.78084 217 SER C CA 1
ATOM 7262 C C . SER C 1 194 ? -33.30900 24.93300 68.54300 1.000 49.03084 217 SER C C 1
ATOM 7263 O O . SER C 1 194 ? -33.14900 24.81900 69.76300 1.000 49.43084 217 SER C O 1
ATOM 7266 N N . LEU C 1 195 ? -32.59300 25.78300 67.81900 1.000 48.53729 218 LEU C N 1
ATOM 7267 C CA . LEU C 1 195 ? -31.47400 26.50700 68.39200 1.000 47.44729 218 LEU C CA 1
ATOM 7268 C C . LEU C 1 195 ? -31.97100 27.57900 69.36900 1.000 51.72729 218 LEU C C 1
ATOM 7269 O O . LEU C 1 195 ? -33.02700 28.18200 69.15900 1.000 52.12729 218 LEU C O 1
ATOM 7274 N N . PRO C 1 196 ? -31.20900 27.86400 70.42600 1.000 52.36815 219 PRO C N 1
ATOM 7275 C CA . PRO C 1 196 ? -31.62000 28.90900 71.37800 1.000 56.88815 219 PRO C CA 1
ATOM 7276 C C . PRO C 1 196 ? -30.97900 30.27800 71.13400 1.000 60.13815 219 PRO C C 1
ATOM 7277 O O . PRO C 1 196 ? -30.04500 30.39800 70.34500 1.000 60.33815 219 PRO C O 1
ATOM 7281 N N . ARG C 1 197 ? -31.47500 31.32000 71.79200 1.000 61.16921 220 ARG C N 1
ATOM 7282 C CA . ARG C 1 197 ? -30.91000 32.65400 71.66800 1.000 58.14921 220 ARG C CA 1
ATOM 7283 C C . ARG C 1 197 ? -29.67400 32.76900 72.54200 1.000 63.33921 220 ARG C C 1
ATOM 7284 O O . ARG C 1 197 ? -29.58400 32.13100 73.59500 1.000 65.11921 220 ARG C O 1
ATOM 7292 N N . GLN C 1 198 ? -28.69900 33.54400 72.07100 1.000 63.12057 221 GLN C N 1
ATOM 7293 C CA . GLN C 1 198 ? -27.45900 33.81700 72.78500 1.000 62.29057 221 GLN C CA 1
ATOM 7294 C C . GLN C 1 198 ? -27.17800 35.30500 72.95600 1.000 60.57057 221 GLN C C 1
ATOM 7295 O O . GLN C 1 198 ? -27.00700 35.77500 74.09000 1.000 60.87057 221 GLN C O 1
ATOM 7301 N N . TYR C 1 199 ? -27.19300 36.07100 71.86900 1.000 50.93723 222 TYR C N 1
ATOM 7302 C CA . TYR C 1 199 ? -27.01200 37.51200 71.87500 1.000 52.34723 222 TYR C CA 1
ATOM 7303 C C . TYR C 1 199 ? -28.23900 38.20600 71.29100 1.000 55.14723 222 TYR C C 1
ATOM 7304 O O . TYR C 1 199 ? -29.03700 37.58300 70.57700 1.000 55.06723 222 TYR C O 1
ATOM 7313 N N . PRO C 1 200 ? -28.41500 39.50300 71.54700 1.000 52.74541 223 PRO C N 1
ATOM 7314 C CA . PRO C 1 200 ? -29.41000 40.24300 70.77300 1.000 48.26541 223 PRO C CA 1
ATOM 7315 C C . PRO C 1 200 ? -28.99400 40.22400 69.31500 1.000 50.19541 223 PRO C C 1
ATOM 7316 O O . PRO C 1 200 ? -27.80500 40.24600 68.98300 1.000 53.43541 223 PRO C O 1
ATOM 7320 N N . SER C 1 201 ? -29.99100 40.16800 68.44800 1.000 50.23260 224 SER C N 1
ATOM 7321 C CA . SER C 1 201 ? -29.74500 40.07200 67.02000 1.000 50.05260 224 SER C CA 1
ATOM 7322 C C . SER C 1 201 ? -29.09800 41.35800 66.52200 1.000 47.63260 224 SER C C 1
ATOM 7323 O O . SER C 1 201 ? -29.44000 42.45500 66.96100 1.000 54.86260 224 SER C O 1
ATOM 7326 N N . GLY C 1 202 ? -28.13200 41.21300 65.62800 1.000 50.66745 225 GLY C N 1
ATOM 7327 C CA . GLY C 1 202 ? -27.45500 42.34300 65.03800 1.000 47.81745 225 GLY C CA 1
ATOM 7328 C C . GLY C 1 202 ? -26.28800 42.85800 65.84800 1.000 47.14745 225 GLY C C 1
ATOM 7329 O O . GLY C 1 202 ? -25.78000 43.93800 65.54300 1.000 47.15745 225 GLY C O 1
ATOM 7330 N N . THR C 1 203 ? -25.86500 42.13900 66.88200 1.000 42.53561 226 THR C N 1
ATOM 7331 C CA . THR C 1 203 ? -24.80100 42.60100 67.75500 1.000 50.11561 226 THR C CA 1
ATOM 7332 C C . THR C 1 203 ? -23.55100 41.74500 67.71300 1.000 51.71561 226 THR C C 1
ATOM 7333 O O . THR C 1 203 ? -22.45000 42.27000 67.90900 1.000 53.69561 226 THR C O 1
ATOM 7337 N N . HIS C 1 204 ? -23.68200 40.44900 67.50100 1.000 47.66097 227 HIS C N 1
ATOM 7338 C CA . HIS C 1 204 ? -22.55900 39.54200 67.64500 1.000 48.45097 227 HIS C CA 1
ATOM 7339 C C . HIS C 1 204 ? -22.38900 38.70100 66.39000 1.000 47.93097 227 HIS C C 1
ATOM 7340 O O . HIS C 1 204 ? -23.37100 38.21400 65.81700 1.000 51.54097 227 HIS C O 1
ATOM 7347 N N . PHE C 1 205 ? -21.14500 38.53600 65.96200 1.000 44.61075 228 PHE C N 1
ATOM 7348 C CA . PHE C 1 205 ? -20.85000 37.73100 64.78900 1.000 46.16075 228 PHE C CA 1
ATOM 7349 C C . PHE C 1 205 ? -20.64800 36.29700 65.23800 1.000 47.63075 228 PHE C C 1
ATOM 7350 O O . PHE C 1 205 ? -19.79500 36.03200 66.08900 1.000 48.58075 228 PHE C O 1
ATOM 7358 N N . THR C 1 206 ? -21.47300 35.39000 64.71900 1.000 48.11900 229 THR C N 1
ATOM 7359 C CA . THR C 1 206 ? -21.30400 33.95400 64.92100 1.000 43.74900 229 THR C CA 1
ATOM 7360 C C . THR C 1 206 ? -21.36600 33.29500 63.55200 1.000 46.23900 229 THR C C 1
ATOM 7361 O O . THR C 1 206 ? -22.41900 33.31000 62.90200 1.000 52.71900 229 THR C O 1
ATOM 7365 N N . TYR C 1 207 ? -20.22400 32.79300 63.08100 1.000 41.66072 230 TYR C N 1
ATOM 7366 C CA . TYR C 1 207 ? -20.15900 32.12200 61.78700 1.000 44.88072 230 TYR C CA 1
ATOM 7367 C C . TYR C 1 207 ? -20.93400 30.81100 61.86600 1.000 51.38072 230 TYR C C 1
ATOM 7368 O O . TYR C 1 207 ? -20.47400 29.86300 62.51300 1.000 50.80072 230 TYR C O 1
ATOM 7377 N N . SER C 1 208 ? -22.09300 30.74200 61.20100 1.000 46.53981 231 SER C N 1
ATOM 7378 C CA . SER C 1 208 ? -22.98500 29.58700 61.31100 1.000 51.87981 231 SER C CA 1
ATOM 7379 C C . SER C 1 208 ? -23.36400 29.05800 59.93500 1.000 47.06981 231 SER C C 1
ATOM 7380 O O . SER C 1 208 ? -24.00100 29.76100 59.14100 1.000 41.84981 231 SER C O 1
ATOM 7383 N N . THR C 1 209 ? -22.98500 27.81400 59.66000 1.000 46.07930 232 THR C N 1
ATOM 7384 C CA . THR C 1 209 ? -23.30600 27.23700 58.36000 1.000 49.27930 232 THR C CA 1
ATOM 7385 C C . THR C 1 209 ? -24.80900 27.00700 58.18600 1.000 43.54930 232 THR C C 1
ATOM 7386 O O . THR C 1 209 ? -25.35200 27.25900 57.10300 1.000 41.23930 232 THR C O 1
ATOM 7390 N N . GLY C 1 210 ? -25.51300 26.61100 59.25000 1.000 43.98563 233 GLY C N 1
ATOM 7391 C CA . GLY C 1 210 ? -26.96200 26.48900 59.15200 1.000 46.28563 233 GLY C CA 1
ATOM 7392 C C . GLY C 1 210 ? -27.64500 27.82700 58.91100 1.000 44.51563 233 GLY C C 1
ATOM 7393 O O . GLY C 1 210 ? -28.59500 27.93000 58.11100 1.000 41.92563 233 GLY C O 1
ATOM 7394 N N . GLU C 1 211 ? -27.20100 28.86400 59.63200 1.000 42.22110 234 GLU C N 1
ATOM 7395 C CA . GLU C 1 211 ? -27.69900 30.21000 59.37000 1.000 46.98110 234 GLU C CA 1
ATOM 7396 C C . GLU C 1 211 ? -27.49000 30.58200 57.91400 1.000 44.10110 234 GLU C C 1
ATOM 7397 O O . GLU C 1 211 ? -28.39400 31.10100 57.25700 1.000 41.93110 234 GLU C O 1
ATOM 7403 N N . SER C 1 212 ? -26.32000 30.27000 57.37800 1.000 44.03689 235 SER C N 1
ATOM 7404 C CA . SER C 1 212 ? -26.05300 30.57500 55.98500 1.000 42.34689 235 SER C CA 1
ATOM 7405 C C . SER C 1 212 ? -26.98200 29.79800 55.04700 1.000 43.46689 235 SER C C 1
ATOM 7406 O O . SER C 1 212 ? -27.45600 30.35000 54.04200 1.000 33.61689 235 SER C O 1
ATOM 7409 N N . HIS C 1 213 ? -27.30200 28.53400 55.39000 1.000 43.38892 236 HIS C N 1
ATOM 7410 C CA . HIS C 1 213 ? -28.28400 27.76000 54.61600 1.000 44.89892 236 HIS C CA 1
ATOM 7411 C C . HIS C 1 213 ? -29.66800 28.41300 54.63100 1.000 40.88892 236 HIS C C 1
ATOM 7412 O O . HIS C 1 213 ? -30.45700 28.27500 53.66900 1.000 37.37892 236 HIS C O 1
ATOM 7419 N N . LEU C 1 214 ? -29.97500 29.14400 55.69800 1.000 35.60032 237 LEU C N 1
ATOM 7420 C CA . LEU C 1 214 ? -31.25400 29.84100 55.68500 1.000 39.39032 237 LEU C CA 1
ATOM 7421 C C . LEU C 1 214 ? -31.40400 30.71300 54.45300 1.000 38.75032 237 LEU C C 1
ATOM 7422 O O . LEU C 1 214 ? -32.53000 30.96900 54.03700 1.000 37.98032 237 LEU C O 1
ATOM 7427 N N . GLN C 1 215 ? -30.30100 31.16500 53.85700 1.000 40.45092 238 GLN C N 1
ATOM 7428 C CA . GLN C 1 215 ? -30.38300 31.92900 52.61200 1.000 39.00092 238 GLN C CA 1
ATOM 7429 C C . GLN C 1 215 ? -31.10700 31.14600 51.53200 1.000 39.54092 238 GLN C C 1
ATOM 7430 O O . GLN C 1 215 ? -31.94100 31.69500 50.79700 1.000 38.96092 238 GLN C O 1
ATOM 7436 N N . SER C 1 216 ? -30.73300 29.87700 51.37100 1.000 39.66927 239 SER C N 1
ATOM 7437 C CA . SER C 1 216 ? -31.36800 29.02800 50.37900 1.000 35.63927 239 SER C CA 1
ATOM 7438 C C . SER C 1 216 ? -32.84100 28.82700 50.70700 1.000 41.66927 239 SER C C 1
ATOM 7439 O O . SER C 1 216 ? -33.70600 28.87100 49.81300 1.000 42.32927 239 SER C O 1
ATOM 7442 N N . GLU C 1 217 ? -33.14800 28.60900 51.99100 1.000 39.97545 240 GLU C N 1
ATOM 7443 C CA . GLU C 1 217 ? -34.55900 28.45100 52.35500 1.000 36.85545 240 GLU C CA 1
ATOM 7444 C C . GLU C 1 217 ? -35.34800 29.72400 52.03700 1.000 44.58545 240 GLU C C 1
ATOM 7445 O O . GLU C 1 217 ? -36.49500 29.66400 51.56400 1.000 42.81545 240 GLU C O 1
ATOM 7451 N N . LEU C 1 218 ? -34.74300 30.88800 52.29800 1.000 42.28463 241 LEU C N 1
ATOM 7452 C CA . LEU C 1 218 ? -35.36100 32.17500 51.98800 1.000 40.50463 241 LEU C CA 1
ATOM 7453 C C . LEU C 1 218 ? -35.62900 32.29900 50.49500 1.000 39.92463 241 LEU C C 1
ATOM 7454 O O . LEU C 1 218 ? -36.71200 32.73100 50.07100 1.000 38.38463 241 LEU C O 1
ATOM 7459 N N . LEU C 1 219 ? -34.62400 31.96200 49.68400 1.000 40.21469 242 LEU C N 1
ATOM 7460 C CA . LEU C 1 219 ? -34.78100 32.04400 48.24000 1.000 38.27469 242 LEU C CA 1
ATOM 7461 C C . LEU C 1 219 ? -35.93100 31.16500 47.77800 1.000 41.67469 242 LEU C C 1
ATOM 7462 O O . LEU C 1 219 ? -36.72400 31.58300 46.92800 1.000 39.29469 242 LEU C O 1
ATOM 7467 N N . HIS C 1 220 ? -36.04300 29.94100 48.32700 1.000 44.26940 243 HIS C N 1
ATOM 7468 C CA . HIS C 1 220 ? -37.13500 29.05600 47.91300 1.000 40.52940 243 HIS C CA 1
ATOM 7469 C C . HIS C 1 220 ? -38.49100 29.61800 48.30200 1.000 43.63940 243 HIS C C 1
ATOM 7470 O O . HIS C 1 220 ? -39.45200 29.51000 47.52900 1.000 40.88940 243 HIS C O 1
ATOM 7477 N N . ALA C 1 221 ? -38.60500 30.20300 49.49800 1.000 39.10189 244 ALA C N 1
ATOM 7478 C CA . ALA C 1 221 ? -39.88600 30.80800 49.86100 1.000 35.66189 244 ALA C CA 1
ATOM 7479 C C . ALA C 1 221 ? -40.21200 31.98100 48.95900 1.000 36.16189 244 ALA C C 1
ATOM 7480 O O . ALA C 1 221 ? -41.35600 32.12700 48.52300 1.000 39.75189 244 ALA C O 1
ATOM 7482 N N . ALA C 1 222 ? -39.21200 32.82000 48.65100 1.000 34.55742 245 ALA C N 1
ATOM 7483 C CA . ALA C 1 222 ? -39.49100 34.07500 47.96200 1.000 39.74742 245 ALA C CA 1
ATOM 7484 C C . ALA C 1 222 ? -39.65000 33.90300 46.45700 1.000 42.27742 245 ALA C C 1
ATOM 7485 O O . ALA C 1 222 ? -40.46500 34.58900 45.84200 1.000 44.65742 245 ALA C O 1
ATOM 7487 N N . THR C 1 223 ? -38.84600 33.05300 45.83300 1.000 42.61691 246 THR C N 1
ATOM 7488 C CA . THR C 1 223 ? -38.93000 32.82800 44.39300 1.000 42.14691 246 THR C CA 1
ATOM 7489 C C . THR C 1 223 ? -39.79700 31.62700 44.02500 1.000 44.13691 246 THR C C 1
ATOM 7490 O O . THR C 1 223 ? -40.33400 31.58000 42.91100 1.000 39.55691 246 THR C O 1
ATOM 7494 N N . ARG C 1 224 ? -39.89900 30.64000 44.92100 1.000 43.64950 247 ARG C N 1
ATOM 7495 C CA . ARG C 1 224 ? -40.65300 29.40500 44.71500 1.000 47.24950 247 ARG C CA 1
ATOM 7496 C C . ARG C 1 224 ? -40.14800 28.62100 43.51800 1.000 44.45950 247 ARG C C 1
ATOM 7497 O O . ARG C 1 224 ? -40.91000 27.88900 42.88100 1.000 47.26950 247 ARG C O 1
ATOM 7505 N N . ILE C 1 225 ? -38.87300 28.77800 43.18400 1.000 42.90090 248 ILE C N 1
ATOM 7506 C CA . ILE C 1 225 ? -38.22800 27.89000 42.21800 1.000 40.26090 248 ILE C CA 1
ATOM 7507 C C . ILE C 1 225 ? -36.92300 27.42600 42.84500 1.000 41.08090 248 ILE C C 1
ATOM 7508 O O . ILE C 1 225 ? -36.34000 28.14000 43.67400 1.000 38.58090 248 ILE C O 1
ATOM 7513 N N . PRO C 1 226 ? -36.40800 26.27000 42.42300 1.000 42.85193 249 PRO C N 1
ATOM 7514 C CA . PRO C 1 226 ? -35.12200 25.78000 42.95500 1.000 36.50193 249 PRO C CA 1
ATOM 7515 C C . PRO C 1 226 ? -33.99800 26.80200 42.79800 1.000 35.41193 249 PRO C C 1
ATOM 7516 O O . PRO C 1 226 ? -33.91200 27.51500 41.79300 1.000 34.42193 249 PRO C O 1
ATOM 7520 N N . VAL C 1 227 ? -33.14400 26.88900 43.82100 1.000 32.84343 250 VAL C N 1
ATOM 7521 C CA . VAL C 1 227 ? -32.08400 27.90000 43.79400 1.000 38.19343 250 VAL C CA 1
ATOM 7522 C C . VAL C 1 227 ? -31.16800 27.69000 42.59100 1.000 39.77343 250 VAL C C 1
ATOM 7523 O O . VAL C 1 227 ? -30.66400 28.65900 42.01200 1.000 41.43343 250 VAL C O 1
ATOM 7527 N N . SER C 1 228 ? -30.90600 26.43300 42.21400 1.000 33.03425 251 SER C N 1
ATOM 7528 C CA . SER C 1 228 ? -30.09900 26.21400 41.01500 1.000 39.77425 251 SER C CA 1
ATOM 7529 C C . SER C 1 228 ? -30.71000 26.92200 39.81800 1.000 38.62425 251 SER C C 1
ATOM 7530 O O . SER C 1 228 ? -30.00300 27.58200 39.04400 1.000 41.04425 251 SER C O 1
ATOM 7533 N N . ASP C 1 229 ? -32.02700 26.82500 39.67200 1.000 33.53875 252 ASP C N 1
ATOM 7534 C CA . ASP C 1 229 ? -32.67500 27.44100 38.52700 1.000 40.34875 252 ASP C CA 1
ATOM 7535 C C . ASP C 1 229 ? -32.68500 28.95100 38.64300 1.000 34.76875 252 ASP C C 1
ATOM 7536 O O . ASP C 1 229 ? -32.67500 29.65000 37.62500 1.000 35.66875 252 ASP C O 1
ATOM 7541 N N . TYR C 1 230 ? -32.73800 29.47600 39.86000 1.000 32.92916 253 TYR C N 1
ATOM 7542 C CA . TYR C 1 230 ? -32.67900 30.92100 40.00100 1.000 40.11916 253 TYR C CA 1
ATOM 7543 C C . TYR C 1 230 ? -31.29500 31.44100 39.61300 1.000 39.12916 253 TYR C C 1
ATOM 7544 O O . TYR C 1 230 ? -31.17700 32.41600 38.86100 1.000 36.07916 253 TYR C O 1
ATOM 7553 N N . LEU C 1 231 ? -30.23600 30.77500 40.07800 1.000 36.04831 254 LEU C N 1
ATOM 7554 C CA . LEU C 1 231 ? -28.89700 31.11800 39.62000 1.000 38.59831 254 LEU C CA 1
ATOM 7555 C C . LEU C 1 231 ? -28.81300 31.02800 38.10400 1.000 38.81831 254 LEU C C 1
ATOM 7556 O O . LEU C 1 231 ? -28.27700 31.93100 37.44600 1.000 38.61831 254 LEU C O 1
ATOM 7561 N N . SER C 1 232 ? -29.39400 29.97100 37.52700 1.000 33.52686 255 SER C N 1
ATOM 7562 C CA . SER C 1 232 ? -29.37800 29.81800 36.07800 1.000 35.81686 255 SER C CA 1
ATOM 7563 C C . SER C 1 232 ? -30.06700 30.98400 35.38000 1.000 38.49686 255 SER C C 1
ATOM 7564 O O . SER C 1 232 ? -29.52900 31.55200 34.42500 1.000 45.20686 255 SER C O 1
ATOM 7567 N N . GLU C 1 233 ? -31.26000 31.35800 35.83900 1.000 37.27320 256 GLU C N 1
ATOM 7568 C CA . GLU C 1 233 ? -32.01300 32.38400 35.13200 1.000 44.23320 256 GLU C CA 1
ATOM 7569 C C . GLU C 1 233 ? -31.36800 33.75300 35.32100 1.000 43.61320 256 GLU C C 1
ATOM 7570 O O . GLU C 1 233 ? -31.30200 34.55200 34.37800 1.000 43.36320 256 GLU C O 1
ATOM 7576 N N . ARG C 1 234 ? -30.85000 34.02400 36.51900 1.000 40.56217 257 ARG C N 1
ATOM 7577 C CA . ARG C 1 234 ? -30.29400 35.34100 36.80800 1.000 43.48217 257 ARG C CA 1
ATOM 7578 C C . ARG C 1 234 ? -28.89200 35.49900 36.24700 1.000 44.68217 257 ARG C C 1
ATOM 7579 O O . ARG C 1 234 ? -28.55800 36.55500 35.70700 1.000 41.30217 257 ARG C O 1
ATOM 7587 N N . ILE C 1 235 ? -28.08300 34.44200 36.29800 1.000 41.38481 258 ILE C N 1
ATOM 7588 C CA . ILE C 1 235 ? -26.66400 34.56400 35.99800 1.000 39.97481 258 ILE C CA 1
ATOM 7589 C C . ILE C 1 235 ? -26.18000 33.47900 35.05500 1.000 42.74481 258 ILE C C 1
ATOM 7590 O O . ILE C 1 235 ? -25.70300 33.76600 33.94900 1.000 41.29481 258 ILE C O 1
ATOM 7595 N N . TRP C 1 236 ? -26.31600 32.22100 35.49300 1.000 41.47287 259 TRP C N 1
ATOM 7596 C CA . TRP C 1 236 ? -25.52600 31.14800 34.89900 1.000 37.59287 259 TRP C CA 1
ATOM 7597 C C . TRP C 1 236 ? -25.80800 30.99200 33.42000 1.000 39.01287 259 TRP C C 1
ATOM 7598 O O . TRP C 1 236 ? -24.89200 30.73300 32.63800 1.000 41.42287 259 TRP C O 1
ATOM 7609 N N . ALA C 1 237 ? -27.06200 31.14800 33.01700 1.000 39.23208 260 ALA C N 1
ATOM 7610 C CA . ALA C 1 237 ? -27.43500 31.05300 31.62000 1.000 36.77208 260 ALA C CA 1
ATOM 7611 C C . ALA C 1 237 ? -27.51300 32.41000 30.95500 1.000 41.75208 260 ALA C C 1
ATOM 7612 O O . ALA C 1 237 ? -27.56400 32.48000 29.72400 1.000 42.62208 260 ALA C O 1
ATOM 7614 N N . ARG C 1 238 ? -27.46900 33.48400 31.74200 1.000 41.27385 261 ARG C N 1
ATOM 7615 C CA . ARG C 1 238 ? -27.66200 34.85500 31.19400 1.000 43.63385 261 ARG C CA 1
ATOM 7616 C C . ARG C 1 238 ? -26.32200 35.48100 30.80100 1.000 46.69385 261 ARG C C 1
ATOM 7617 O O . ARG C 1 238 ? -26.20700 35.90500 29.64600 1.000 49.44385 261 ARG C O 1
ATOM 7625 N N . MET C 1 239 ? -25.36600 35.56100 31.72200 1.000 43.80290 262 MET C N 1
ATOM 7626 C CA . MET C 1 239 ? -24.01100 36.05700 31.37500 1.000 49.39290 262 MET C CA 1
ATOM 7627 C C . MET C 1 239 ? -23.41900 35.10200 30.34900 1.000 46.41290 262 MET C C 1
ATOM 7628 O O . MET C 1 239 ? -22.90900 35.56600 29.32600 1.000 44.51290 262 MET C O 1
ATOM 7633 N N . GLY C 1 240 ? -23.53100 33.81100 30.63300 1.000 50.93834 263 GLY C N 1
ATOM 7634 C CA . GLY C 1 240 ? -22.94800 32.80400 29.74300 1.000 50.95834 263 GLY C CA 1
ATOM 7635 C C . GLY C 1 240 ? -21.79400 32.07200 30.39000 1.000 46.38834 263 GLY C C 1
ATOM 7636 O O . GLY C 1 240 ? -20.65800 32.40600 30.07700 1.000 45.55834 263 GLY C O 1
ATOM 7637 N N . MET C 1 241 ? -22.08000 31.09900 31.24900 1.000 38.18718 264 MET C N 1
ATOM 7638 C CA . MET C 1 241 ? -21.00000 30.27100 31.84200 1.000 40.24718 264 MET C CA 1
ATOM 7639 C C . MET C 1 241 ? -20.65700 29.14400 30.85600 1.000 42.20718 264 MET C C 1
ATOM 7640 O O . MET C 1 241 ? -21.58700 28.58400 30.28700 1.000 46.64718 264 MET C O 1
ATOM 7645 N N . GLU C 1 242 ? -19.37600 28.84400 30.64000 1.000 38.82807 265 GLU C N 1
ATOM 7646 C CA . GLU C 1 242 ? -18.97100 27.85000 29.61100 1.000 45.70807 265 GLU C CA 1
ATOM 7647 C C . GLU C 1 242 ? -19.56700 26.46900 29.88500 1.000 53.51807 265 GLU C C 1
ATOM 7648 O O . GLU C 1 242 ? -19.72000 25.69900 28.93100 1.000 48.42807 265 GLU C O 1
ATOM 7654 N N . SER C 1 243 ? -19.90000 26.17300 31.13200 1.000 51.17537 266 SER C N 1
ATOM 7655 C CA . SER C 1 243 ? -20.36500 24.80900 31.45300 1.000 45.45537 266 SER C CA 1
ATOM 7656 C C . SER C 1 243 ? -21.37800 24.86000 32.58700 1.000 47.40537 266 SER C C 1
ATOM 7657 O O . SER C 1 243 ? -21.31900 25.78800 33.39100 1.000 47.79537 266 SER C O 1
ATOM 7660 N N . ASP C 1 244 ? -22.28800 23.90400 32.60900 1.000 41.93768 267 ASP C N 1
ATOM 7661 C CA . ASP C 1 244 ? -23.21800 23.76400 33.71600 1.000 40.07768 267 ASP C CA 1
ATOM 7662 C C . ASP C 1 244 ? -22.47400 23.65300 35.02700 1.000 37.57768 267 ASP C C 1
ATOM 7663 O O . ASP C 1 244 ? -21.37200 23.10700 35.09600 1.000 42.52768 267 ASP C O 1
ATOM 7668 N N . GLY C 1 245 ? -23.10600 24.14800 36.08200 1.000 38.66569 268 GLY C N 1
ATOM 7669 C CA . GLY C 1 245 ? -22.71900 23.80900 37.42800 1.000 37.09569 268 GLY C CA 1
ATOM 7670 C C . GLY C 1 245 ? -23.67200 22.75300 37.96700 1.000 42.14569 268 GLY C C 1
ATOM 7671 O O . GLY C 1 245 ? -24.54300 22.24600 37.26700 1.000 45.03569 268 GLY C O 1
ATOM 7672 N N . PHE C 1 246 ? -23.44900 22.36800 39.22100 1.000 40.10810 269 PHE C N 1
ATOM 7673 C CA . PHE C 1 246 ? -24.44900 21.59200 39.94000 1.000 40.62810 269 PHE C CA 1
ATOM 7674 C C . PHE C 1 246 ? -24.27400 21.88600 41.41900 1.000 39.84810 269 PHE C C 1
ATOM 7675 O O . PHE C 1 246 ? -23.19900 22.30600 41.85700 1.000 40.03810 269 PHE C O 1
ATOM 7683 N N . TRP C 1 247 ? -25.32900 21.61600 42.18700 1.000 36.58504 270 TRP C N 1
ATOM 7684 C CA . TRP C 1 247 ? -25.43500 22.06600 43.56500 1.000 33.90504 270 TRP C CA 1
ATOM 7685 C C . TRP C 1 247 ? -25.94800 20.94700 44.46500 1.000 35.74504 270 TRP C C 1
ATOM 7686 O O . TRP C 1 247 ? -26.95400 20.30400 44.15300 1.000 35.69504 270 TRP C O 1
ATOM 7697 N N . GLN C 1 248 ? -25.23000 20.70300 45.55800 1.000 37.09954 271 GLN C N 1
ATOM 7698 C CA . GLN C 1 248 ? -25.58500 19.67900 46.52800 1.000 33.69954 271 GLN C CA 1
ATOM 7699 C C . GLN C 1 248 ? -26.90200 20.01500 47.23200 1.000 31.79954 271 GLN C C 1
ATOM 7700 O O . GLN C 1 248 ? -27.20700 21.18200 47.49100 1.000 32.36954 271 GLN C O 1
ATOM 7706 N N . LEU C 1 249 ? -27.70500 18.98200 47.50000 1.000 37.89191 272 LEU C N 1
ATOM 7707 C CA . LEU C 1 249 ? -29.05200 19.10700 48.05100 1.000 34.40191 272 LEU C CA 1
ATOM 7708 C C . LEU C 1 249 ? -29.17100 18.50100 49.44300 1.000 34.84191 272 LEU C C 1
ATOM 7709 O O . LEU C 1 249 ? -28.36400 17.66800 49.85800 1.000 33.58191 272 LEU C O 1
ATOM 7714 N N . GLU C 1 250 ? -30.22100 18.91600 50.15900 1.000 35.56493 273 GLU C N 1
ATOM 7715 C CA . GLU C 1 250 ? -30.49900 18.34500 51.47500 1.000 34.73493 273 GLU C CA 1
ATOM 7716 C C . GLU C 1 250 ? -31.13200 16.95400 51.37700 1.000 42.34493 273 GLU C C 1
ATOM 7717 O O . GLU C 1 250 ? -31.00800 16.14600 52.30600 1.000 46.03493 273 GLU C O 1
ATOM 7723 N N . SER C 1 251 ? -31.82300 16.66400 50.28000 1.000 39.22374 274 SER C N 1
ATOM 7724 C CA . SER C 1 251 ? -32.50700 15.39200 50.08400 1.000 42.91374 274 SER C CA 1
ATOM 7725 C C . SER C 1 251 ? -32.62900 15.15900 48.58400 1.000 40.27374 274 SER C C 1
ATOM 7726 O O . SER C 1 251 ? -32.41300 16.08500 47.78600 1.000 36.18374 274 SER C O 1
ATOM 7729 N N . PRO C 1 252 ? -32.96000 13.93700 48.16100 1.000 38.54506 275 PRO C N 1
ATOM 7730 C CA . PRO C 1 252 ? -33.09200 13.68700 46.72000 1.000 37.90506 275 PRO C CA 1
ATOM 7731 C C . PRO C 1 252 ? -34.15100 14.59600 46.11300 1.000 37.78506 275 PRO C C 1
ATOM 7732 O O . PRO C 1 252 ? -35.27600 14.69900 46.61500 1.000 34.80506 275 PRO C O 1
ATOM 7736 N N . ALA C 1 253 ? -33.76600 15.28600 45.04200 1.000 35.37663 276 ALA C N 1
ATOM 7737 C CA . ALA C 1 253 ? -34.62200 16.29100 44.43000 1.000 39.23663 276 ALA C CA 1
ATOM 7738 C C . ALA C 1 253 ? -35.03600 17.35800 45.44700 1.000 41.67663 276 ALA C C 1
ATOM 7739 O O . ALA C 1 253 ? -36.09400 17.97800 45.32400 1.000 38.12663 276 ALA C O 1
ATOM 7741 N N . GLY C 1 254 ? -34.18800 17.63200 46.43000 1.000 44.18914 277 GLY C N 1
ATOM 7742 C CA . GLY C 1 254 ? -34.56600 18.49600 47.51900 1.000 40.66914 277 GLY C CA 1
ATOM 7743 C C . GLY C 1 254 ? -34.01900 19.89500 47.36500 1.000 36.95914 277 GLY C C 1
ATOM 7744 O O . GLY C 1 254 ? -33.85900 20.40600 46.25000 1.000 34.54914 277 GLY C O 1
ATOM 7745 N N . GLN C 1 255 ? -33.75300 20.52600 48.50700 1.000 42.94855 278 GLN C N 1
ATOM 7746 C CA . GLN C 1 255 ? -33.37000 21.92900 48.58300 1.000 38.66855 278 GLN C CA 1
ATOM 7747 C C . GLN C 1 255 ? -31.84500 22.08000 48.56400 1.000 41.42855 278 GLN C C 1
ATOM 7748 O O . GLN C 1 255 ? -31.11000 21.26400 49.14300 1.000 38.94855 278 GLN C O 1
ATOM 7754 N N . GLU C 1 256 ? -31.37000 23.10900 47.86400 1.000 41.20182 279 GLU C N 1
ATOM 7755 C CA . GLU C 1 256 ? -29.93800 23.36900 47.80200 1.000 34.71182 279 GLU C CA 1
ATOM 7756 C C . GLU C 1 256 ? -29.38100 23.74500 49.16600 1.000 36.56182 279 GLU C C 1
ATOM 7757 O O . GLU C 1 256 ? -29.98800 24.52000 49.91200 1.000 38.31182 279 GLU C O 1
ATOM 7763 N N . ILE C 1 257 ? -28.22100 23.17400 49.49200 1.000 38.38431 280 ILE C N 1
ATOM 7764 C CA . ILE C 1 257 ? -27.46500 23.56800 50.68000 1.000 38.85431 280 ILE C CA 1
ATOM 7765 C C . ILE C 1 257 ? -26.86900 24.93500 50.37400 1.000 40.43431 280 ILE C C 1
ATOM 7766 O O . ILE C 1 257 ? -25.94300 25.03400 49.56700 1.000 44.30431 280 ILE C O 1
ATOM 7771 N N . GLY C 1 258 ? -27.40400 25.99200 50.98800 1.000 46.47478 281 GLY C N 1
ATOM 7772 C CA . GLY C 1 258 ? -26.99500 27.34700 50.63200 1.000 42.96478 281 GLY C CA 1
ATOM 7773 C C . GLY C 1 258 ? -25.58900 27.70400 51.05500 1.000 44.63478 281 GLY C C 1
ATOM 7774 O O . GLY C 1 258 ? -25.01900 28.67200 50.54300 1.000 43.09478 281 GLY C O 1
ATOM 7775 N N . SER C 1 259 ? -25.01600 26.93800 51.96600 1.000 41.46749 282 SER C N 1
ATOM 7776 C CA . SER C 1 259 ? -23.76400 27.28200 52.60500 1.000 39.54749 282 SER C CA 1
ATOM 7777 C C . SER C 1 259 ? -22.64100 26.32100 52.25400 1.000 42.57749 282 SER C C 1
ATOM 7778 O O . SER C 1 259 ? -21.52800 26.49200 52.76000 1.000 42.67749 282 SER C O 1
ATOM 7781 N N . SER C 1 260 ? -22.90700 25.31100 51.42100 1.000 41.36472 283 SER C N 1
ATOM 7782 C CA . SER C 1 260 ? -21.86400 24.42800 50.92000 1.000 37.24472 283 SER C CA 1
ATOM 7783 C C . SER C 1 260 ? -22.36600 23.71900 49.67100 1.000 37.64472 283 SER C C 1
ATOM 7784 O O . SER C 1 260 ? -23.56700 23.64700 49.43000 1.000 45.75472 283 SER C O 1
ATOM 7787 N N . GLY C 1 261 ? -21.43900 23.18300 48.88400 1.000 37.60102 284 GLY C N 1
ATOM 7788 C CA . GLY C 1 261 ? -21.78200 22.17300 47.89600 1.000 36.57102 284 GLY C CA 1
ATOM 7789 C C . GLY C 1 261 ? -22.06000 22.61500 46.46800 1.000 36.08102 284 GLY C C 1
ATOM 7790 O O . GLY C 1 261 ? -22.65400 21.84500 45.70600 1.000 34.30102 284 GLY C O 1
ATOM 7791 N N . LEU C 1 262 ? -21.64200 23.80100 46.05500 1.000 38.92898 285 LEU C N 1
ATOM 7792 C CA . LEU C 1 262 ? -21.76500 24.16800 44.64600 1.000 39.05898 285 LEU C CA 1
ATOM 7793 C C . LEU C 1 262 ? -20.50600 23.74100 43.90200 1.000 38.55898 285 LEU C C 1
ATOM 7794 O O . LEU C 1 262 ? -19.40200 23.80900 44.44900 1.000 40.29898 285 LEU C O 1
ATOM 7799 N N . SER C 1 263 ? -20.67600 23.24000 42.67600 1.000 37.94937 286 SER C N 1
ATOM 7800 C CA . SER C 1 263 ? -19.53000 22.86500 41.85300 1.000 40.39937 286 SER C CA 1
ATOM 7801 C C . SER C 1 263 ? -19.58900 23.57500 40.51100 1.000 41.63937 286 SER C C 1
ATOM 7802 O O . SER C 1 263 ? -20.66000 23.69900 39.91600 1.000 38.27937 286 SER C O 1
ATOM 7805 N N . ALA C 1 264 ? -18.42200 24.01200 40.03100 1.000 44.13907 287 ALA C N 1
ATOM 7806 C CA . ALA C 1 264 ? -18.29700 24.74300 38.77600 1.000 35.96907 287 ALA C CA 1
ATOM 7807 C C . ALA C 1 264 ? -16.87500 24.58600 38.26000 1.000 39.27907 287 ALA C C 1
ATOM 7808 O O . ALA C 1 264 ? -15.97600 24.15100 38.98900 1.000 43.63907 287 ALA C O 1
ATOM 7810 N N . THR C 1 265 ? -16.68700 24.90300 36.98100 1.000 36.39770 288 THR C N 1
ATOM 7811 C CA . THR C 1 265 ? -15.34000 24.98600 36.43300 1.000 38.64770 288 THR C CA 1
ATOM 7812 C C . THR C 1 265 ? -14.62200 26.21100 36.98700 1.000 40.33770 288 THR C C 1
ATOM 7813 O O . THR C 1 265 ? -15.24300 27.13300 37.53700 1.000 38.43770 288 THR C O 1
ATOM 7817 N N . LEU C 1 266 ? -13.29500 26.22300 36.82100 1.000 42.10546 289 LEU C N 1
ATOM 7818 C CA . LEU C 1 266 ? -12.49100 27.34400 37.31200 1.000 41.41546 289 LEU C CA 1
ATOM 7819 C C . LEU C 1 266 ? -12.93200 28.65100 36.66000 1.000 37.39546 289 LEU C C 1
ATOM 7820 O O . LEU C 1 266 ? -13.20500 29.64200 37.35300 1.000 39.12546 289 LEU C O 1
ATOM 7825 N N . ARG C 1 267 ? -13.06200 28.65800 35.32500 1.000 33.69185 290 ARG C N 1
ATOM 7826 C CA . ARG C 1 267 ? -13.39700 29.89300 34.61800 1.000 35.34185 290 ARG C CA 1
ATOM 7827 C C . ARG C 1 267 ? -14.80300 30.36600 34.94600 1.000 40.01185 290 ARG C C 1
ATOM 7828 O O . ARG C 1 267 ? -15.06600 31.56600 34.93600 1.000 46.17185 290 ARG C O 1
ATOM 7836 N N . ASP C 1 268 ? -15.72700 29.45200 35.20600 1.000 37.93982 291 ASP C N 1
ATOM 7837 C CA . ASP C 1 268 ? -17.07400 29.87700 35.55200 1.000 39.31982 291 ASP C CA 1
ATOM 7838 C C . ASP C 1 268 ? -17.10300 30.50300 36.93500 1.000 37.00982 291 ASP C C 1
ATOM 7839 O O . ASP C 1 268 ? -17.89200 31.41400 37.18900 1.000 35.65982 291 ASP C O 1
ATOM 7844 N N . TYR C 1 269 ? -16.29300 29.99200 37.85900 1.000 37.37476 292 TYR C N 1
ATOM 7845 C CA . TYR C 1 269 ? -16.08700 30.71500 39.10300 1.000 37.80476 292 TYR C CA 1
ATOM 7846 C C . TYR C 1 269 ? -15.56400 32.12500 38.83100 1.000 40.45476 292 TYR C C 1
ATOM 7847 O O . TYR C 1 269 ? -15.99900 33.09500 39.46800 1.000 38.53476 292 TYR C O 1
ATOM 7856 N N . GLY C 1 270 ? -14.59400 32.24700 37.91600 1.000 40.46850 293 GLY C N 1
ATOM 7857 C CA . GLY C 1 270 ? -14.09800 33.56100 37.54100 1.000 34.78850 293 GLY C CA 1
ATOM 7858 C C . GLY C 1 270 ? -15.18600 34.43200 36.94600 1.000 39.88850 293 GLY C C 1
ATOM 7859 O O . GLY C 1 270 ? -15.24900 35.63200 37.21300 1.000 36.87850 293 GLY C O 1
ATOM 7860 N N . ARG C 1 271 ? -16.04100 33.84300 36.11000 1.000 39.97051 294 ARG C N 1
ATOM 7861 C CA . ARG C 1 271 ? -17.17000 34.56900 35.53100 1.000 38.82051 294 ARG C CA 1
ATOM 7862 C C . ARG C 1 271 ? -18.12200 35.05500 36.61500 1.000 36.66051 294 ARG C C 1
ATOM 7863 O O . ARG C 1 271 ? -18.62100 36.18100 36.55300 1.000 37.39051 294 ARG C O 1
ATOM 7871 N N . PHE C 1 272 ? -18.38600 34.22500 37.62300 1.000 38.33025 295 PHE C N 1
ATOM 7872 C CA . PHE C 1 272 ? -19.21400 34.69900 38.72500 1.000 40.38025 295 PHE C CA 1
ATOM 7873 C C . PHE C 1 272 ? -18.55200 35.87800 39.42600 1.000 40.51025 295 PHE C C 1
ATOM 7874 O O . PHE C 1 272 ? -19.20800 36.89300 39.72800 1.000 37.93025 295 PHE C O 1
ATOM 7882 N N . GLY C 1 273 ? -17.24600 35.73800 39.71300 1.000 36.17967 296 GLY C N 1
ATOM 7883 C CA . GLY C 1 273 ? -16.48800 36.82500 40.31200 1.000 35.33967 296 GLY C CA 1
ATOM 7884 C C . GLY C 1 273 ? -16.50400 38.08100 39.46600 1.000 35.39967 296 GLY C C 1
ATOM 7885 O O . GLY C 1 273 ? -16.70500 39.17700 39.98000 1.000 36.91967 296 GLY C O 1
ATOM 7886 N N . GLN C 1 274 ? -16.37000 37.93200 38.14900 1.000 36.79484 297 GLN C N 1
ATOM 7887 C CA . GLN C 1 274 ? -16.41000 39.09100 37.26000 1.000 37.39484 297 GLN C CA 1
ATOM 7888 C C . GLN C 1 274 ? -17.74900 39.79200 37.34200 1.000 36.25484 297 GLN C C 1
ATOM 7889 O O . GLN C 1 274 ? -17.80400 41.02600 37.42700 1.000 38.10484 297 GLN C O 1
ATOM 7895 N N . PHE C 1 275 ? -18.83700 39.00600 37.33500 1.000 38.49799 298 PHE C N 1
ATOM 7896 C CA . PHE C 1 275 ? -20.19500 39.52900 37.51300 1.000 37.92799 298 PHE C CA 1
ATOM 7897 C C . PHE C 1 275 ? -20.28600 40.41100 38.74700 1.000 36.71799 298 PHE C C 1
ATOM 7898 O O . PHE C 1 275 ? -20.78700 41.53800 38.68100 1.000 37.96799 298 PHE C O 1
ATOM 7906 N N . VAL C 1 276 ? -19.76800 39.93000 39.88100 1.000 35.05401 299 VAL C N 1
ATOM 7907 C CA . VAL C 1 276 ? -19.80300 40.77700 41.07500 1.000 35.23401 299 VAL C CA 1
ATOM 7908 C C . VAL C 1 276 ? -18.92900 42.00800 40.86600 1.000 41.70401 299 VAL C C 1
ATOM 7909 O O . VAL C 1 276 ? -19.30400 43.13600 41.22900 1.000 40.35401 299 VAL C O 1
ATOM 7913 N N . LEU C 1 277 ? -17.75400 41.81200 40.26400 1.000 37.50222 300 LEU C N 1
ATOM 7914 C CA . LEU C 1 277 ? -16.85500 42.92100 39.98300 1.000 33.92222 300 LEU C CA 1
ATOM 7915 C C . LEU C 1 277 ? -17.53000 43.96800 39.11800 1.000 37.89222 300 LEU C C 1
ATOM 7916 O O . LEU C 1 277 ? -17.25300 45.16400 39.25500 1.000 34.73222 300 LEU C O 1
ATOM 7921 N N . GLU C 1 278 ? -18.39700 43.54400 38.20000 1.000 37.45215 301 GLU C N 1
ATOM 7922 C CA . GLU C 1 278 ? -19.07100 44.49600 37.33400 1.000 40.78215 301 GLU C CA 1
ATOM 7923 C C . GLU C 1 278 ? -20.40100 44.97700 37.92000 1.000 38.96215 301 GLU C C 1
ATOM 7924 O O . GLU C 1 278 ? -21.29200 45.40300 37.16900 1.000 36.31215 301 GLU C O 1
ATOM 7930 N N . ASP C 1 279 ? -20.53700 44.92300 39.25300 1.000 34.76200 302 ASP C N 1
ATOM 7931 C CA . ASP C 1 279 ? -21.69400 45.43700 39.99200 1.000 38.82200 302 ASP C CA 1
ATOM 7932 C C . ASP C 1 279 ? -22.99900 44.73100 39.60300 1.000 41.48200 302 ASP C C 1
ATOM 7933 O O . ASP C 1 279 ? -24.08500 45.31500 39.66800 1.000 40.26200 302 ASP C O 1
ATOM 7938 N N . GLY C 1 280 ? -22.90400 43.48200 39.16900 1.000 40.64486 303 GLY C N 1
ATOM 7939 C CA . GLY C 1 280 ? -24.07700 42.67300 38.90000 1.000 39.90486 303 GLY C CA 1
ATOM 7940 C C . GLY C 1 280 ? -24.89500 43.09200 37.70100 1.000 44.67486 303 GLY C C 1
ATOM 7941 O O . GLY C 1 280 ? -26.10500 42.84700 37.67100 1.000 45.68486 303 GLY C O 1
ATOM 7942 N N . VAL C 1 281 ? -24.27200 43.70300 36.70200 1.000 40.79462 304 VAL C N 1
ATOM 7943 C CA . VAL C 1 281 ? -24.93900 44.05200 35.45600 1.000 43.24462 304 VAL C CA 1
ATOM 7944 C C . VAL C 1 281 ? -24.42800 43.10600 34.37900 1.000 43.83462 304 VAL C C 1
ATOM 7945 O O . VAL C 1 281 ? -23.21400 42.96500 34.20500 1.000 45.15462 304 VAL C O 1
ATOM 7949 N N . ILE C 1 282 ? -25.34000 42.44800 33.66600 1.000 44.15723 305 ILE C N 1
ATOM 7950 C CA . ILE C 1 282 ? -24.96100 41.56600 32.56900 1.000 45.87723 305 ILE C CA 1
ATOM 7951 C C . ILE C 1 282 ? -25.45000 42.19600 31.27800 1.000 46.42723 305 ILE C C 1
ATOM 7952 O O . ILE C 1 282 ? -26.65300 42.22000 31.01400 1.000 47.75723 305 ILE C O 1
ATOM 7957 N N . ASP C 1 283 ? -24.52000 42.69700 30.46500 1.000 44.61610 306 ASP C N 1
ATOM 7958 C CA . ASP C 1 283 ? -24.85500 43.19900 29.13400 1.000 45.40610 306 ASP C CA 1
ATOM 7959 C C . ASP C 1 283 ? -26.00900 44.20100 29.20900 1.000 46.25610 306 ASP C C 1
ATOM 7960 O O . ASP C 1 283 ? -26.94800 44.16300 28.41300 1.000 41.33610 306 ASP C O 1
ATOM 7965 N N . GLY C 1 284 ? -25.92400 45.12200 30.17500 1.000 48.66756 307 GLY C N 1
ATOM 7966 C CA . GLY C 1 284 ? -26.92800 46.14100 30.37600 1.000 44.50756 307 GLY C CA 1
ATOM 7967 C C . GLY C 1 284 ? -28.02600 45.78200 31.36300 1.000 49.60756 307 GLY C C 1
ATOM 7968 O O . GLY C 1 284 ? -28.76100 46.67600 31.81100 1.000 45.21756 307 GLY C O 1
ATOM 7969 N N . GLU C 1 285 ? -28.14800 44.50900 31.72300 1.000 51.08693 308 GLU C N 1
ATOM 7970 C CA . GLU C 1 285 ? -29.24200 44.01700 32.54800 1.000 49.17693 308 GLU C CA 1
ATOM 7971 C C . GLU C 1 285 ? -28.82300 44.11200 34.00900 1.000 50.88693 308 GLU C C 1
ATOM 7972 O O . GLU C 1 285 ? -28.03500 43.29000 34.48000 1.000 50.55693 308 GLU C O 1
ATOM 7978 N N . ARG C 1 286 ? -29.36200 45.07800 34.74600 1.000 51.03527 309 ARG C N 1
ATOM 7979 C CA . ARG C 1 286 ? -29.00500 45.19000 36.16100 1.000 51.67527 309 ARG C CA 1
ATOM 7980 C C . ARG C 1 286 ? -29.66000 44.06600 36.95300 1.000 49.36527 309 ARG C C 1
ATOM 7981 O O . ARG C 1 286 ? -30.86900 44.08000 37.18600 1.000 49.64527 309 ARG C O 1
ATOM 7989 N N . ILE C 1 287 ? -28.86900 43.05900 37.31700 1.000 44.48429 310 ILE C N 1
ATOM 7990 C CA . ILE C 1 287 ? -29.37900 41.94800 38.10700 1.000 45.23429 310 ILE C CA 1
ATOM 7991 C C . ILE C 1 287 ? -29.32500 42.20300 39.61200 1.000 42.10429 310 ILE C C 1
ATOM 7992 O O . ILE C 1 287 ? -30.20700 41.74500 40.33900 1.000 46.44429 310 ILE C O 1
ATOM 7997 N N . LEU C 1 288 ? -28.32500 42.94100 40.10600 1.000 43.29370 311 LEU C N 1
ATOM 7998 C CA . LEU C 1 288 ? -28.11200 43.23500 41.52400 1.000 43.38370 311 LEU C CA 1
ATOM 7999 C C . LEU C 1 288 ? -28.54000 44.65000 41.85500 1.000 45.81370 311 LEU C C 1
ATOM 8000 O O . LEU C 1 288 ? -28.42900 45.53900 41.01200 1.000 52.05370 311 LEU C O 1
ATOM 8005 N N . PRO C 1 289 ? -29.01900 44.91300 43.07300 1.000 45.48410 312 PRO C N 1
ATOM 8006 C CA . PRO C 1 289 ? -29.41600 46.28600 43.41800 1.000 44.69410 312 PRO C CA 1
ATOM 8007 C C . PRO C 1 289 ? -28.25000 47.25200 43.31900 1.000 46.97410 312 PRO C C 1
ATOM 8008 O O . PRO C 1 289 ? -27.08000 46.87200 43.38100 1.000 50.58410 312 PRO C O 1
ATOM 8012 N N . GLU C 1 290 ? -28.58900 48.52500 43.17900 1.000 54.93236 313 GLU C N 1
ATOM 8013 C CA . GLU C 1 290 ? -27.57900 49.56500 43.18000 1.000 47.06236 313 GLU C CA 1
ATOM 8014 C C . GLU C 1 290 ? -26.94000 49.59100 44.56300 1.000 49.38236 313 GLU C C 1
ATOM 8015 O O . GLU C 1 290 ? -27.62100 49.45600 45.58300 1.000 50.45236 313 GLU C O 1
ATOM 8021 N N . GLY C 1 291 ? -25.61800 49.66700 44.59800 1.000 48.08778 314 GLY C N 1
ATOM 8022 C CA . GLY C 1 291 ? -24.94000 49.65200 45.87700 1.000 49.66778 314 GLY C CA 1
ATOM 8023 C C . GLY C 1 291 ? -25.02400 48.35200 46.64800 1.000 49.83778 314 GLY C C 1
ATOM 8024 O O . GLY C 1 291 ? -24.61700 48.30700 47.82100 1.000 47.53778 314 GLY C O 1
ATOM 8025 N N . TRP C 1 292 ? -25.51100 47.28000 46.02500 1.000 47.03892 315 TRP C N 1
ATOM 8026 C CA . TRP C 1 292 ? -25.51400 45.99400 46.70700 1.000 48.12892 315 TRP C CA 1
ATOM 8027 C C . TRP C 1 292 ? -24.09100 45.57600 47.06500 1.000 45.97892 315 TRP C C 1
ATOM 8028 O O . TRP C 1 292 ? -23.80300 45.23800 48.21600 1.000 44.24892 315 TRP C O 1
ATOM 8039 N N . VAL C 1 293 ? -23.17600 45.63600 46.09900 1.000 40.75270 316 VAL C N 1
ATOM 8040 C CA . VAL C 1 293 ? -21.81200 45.18900 46.36100 1.000 46.58270 316 VAL C CA 1
ATOM 8041 C C . VAL C 1 293 ? -21.17300 46.01200 47.48400 1.000 46.38270 316 VAL C C 1
ATOM 8042 O O . VAL C 1 293 ? -20.50400 45.46000 48.37600 1.000 45.62270 316 VAL C O 1
ATOM 8046 N N . ASP C 1 294 ? -21.41000 47.33200 47.49000 1.000 46.22245 317 ASP C N 1
ATOM 8047 C CA . ASP C 1 294 ? -20.95000 48.17600 48.59100 1.000 44.29245 317 ASP C CA 1
ATOM 8048 C C . ASP C 1 294 ? -21.43500 47.65700 49.93900 1.000 49.40245 317 ASP C C 1
ATOM 8049 O O . ASP C 1 294 ? -20.63600 47.43400 50.85300 1.000 51.20245 317 ASP C O 1
ATOM 8054 N N . ARG C 1 295 ? -22.75500 47.49000 50.09500 1.000 50.27715 318 ARG C N 1
ATOM 8055 C CA . ARG C 1 295 ? -23.28500 47.03600 51.37700 1.000 49.25715 318 ARG C CA 1
ATOM 8056 C C . ARG C 1 295 ? -22.80500 45.61900 51.71200 1.000 49.62715 318 ARG C C 1
ATOM 8057 O O . ARG C 1 295 ? -22.59100 45.27600 52.88300 1.000 44.56715 318 ARG C O 1
ATOM 8065 N N . ALA C 1 296 ? -22.65900 44.77000 50.70400 1.000 44.82681 319 ALA C N 1
ATOM 8066 C CA . ALA C 1 296 ? -22.27600 43.39600 50.96800 1.000 46.74681 319 ALA C CA 1
ATOM 8067 C C . ALA C 1 296 ? -20.82200 43.28800 51.37800 1.000 51.52681 319 ALA C C 1
ATOM 8068 O O . ALA C 1 296 ? -20.42500 42.26200 51.94900 1.000 46.30681 319 ALA C O 1
ATOM 8070 N N . SER C 1 297 ? -20.02700 44.32400 51.09400 1.000 47.57467 320 SER C N 1
ATOM 8071 C CA . SER C 1 297 ? -18.60900 44.33200 51.42200 1.000 49.11467 320 SER C CA 1
ATOM 8072 C C . SER C 1 297 ? -18.21700 45.51300 52.29500 1.000 49.57467 320 SER C C 1
ATOM 8073 O O . SER C 1 297 ? -17.11400 46.02700 52.15500 1.000 51.74467 320 SER C O 1
ATOM 8076 N N . ARG C 1 298 ? -19.09900 45.98600 53.17100 1.000 53.86100 321 ARG C N 1
ATOM 8077 C CA . ARG C 1 298 ? -18.80900 47.22400 53.88000 1.000 49.27100 321 ARG C CA 1
ATOM 8078 C C . ARG C 1 298 ? -17.81600 47.02900 55.01400 1.000 56.71100 321 ARG C C 1
ATOM 8079 O O . ARG C 1 298 ? -17.84400 46.02400 55.72900 1.000 55.33100 321 ARG C O 1
ATOM 8087 N N . VAL C 1 299 ? -16.92200 48.00600 55.14400 1.000 57.92262 322 VAL C N 1
ATOM 8088 C CA . VAL C 1 299 ? -15.98600 48.12700 56.25900 1.000 53.51262 322 VAL C CA 1
ATOM 8089 C C . VAL C 1 299 ? -16.33300 49.42600 56.98500 1.000 58.88262 322 VAL C C 1
ATOM 8090 O O . VAL C 1 299 ? -15.84100 50.50800 56.64300 1.000 63.58262 322 VAL C O 1
ATOM 8094 N N . GLU C 1 300 ? -17.20000 49.34300 57.99300 1.000 59.10133 323 GLU C N 1
ATOM 8095 C CA . GLU C 1 300 ? -17.50600 50.48100 58.85400 1.000 62.59133 323 GLU C CA 1
ATOM 8096 C C . GLU C 1 300 ? -16.91700 50.22100 60.23200 1.000 60.78133 323 GLU C C 1
ATOM 8097 O O . GLU C 1 300 ? -17.15400 49.16000 60.81800 1.000 63.51133 323 GLU C O 1
ATOM 8103 N N . ALA C 1 301 ? -16.16400 51.19000 60.75200 1.000 54.04388 324 ALA C N 1
ATOM 8104 C CA . ALA C 1 301 ? -15.27300 50.91000 61.87700 1.000 58.05388 324 ALA C CA 1
ATOM 8105 C C . ALA C 1 301 ? -16.00500 50.77000 63.21300 1.000 56.68388 324 ALA C C 1
ATOM 8106 O O . ALA C 1 301 ? -15.52100 50.05200 64.09500 1.000 57.39388 324 ALA C O 1
ATOM 8108 N N . SER C 1 302 ? -17.14700 51.43700 63.40400 1.000 56.88650 325 SER C N 1
ATOM 8109 C CA . SER C 1 302 ? -17.92600 51.20600 64.62200 1.000 57.26650 325 SER C CA 1
ATOM 8110 C C . SER C 1 302 ? -18.65300 49.86000 64.61400 1.000 57.68650 325 SER C C 1
ATOM 8111 O O . SER C 1 302 ? -18.94600 49.32000 65.68900 1.000 54.22650 325 SER C O 1
ATOM 8114 N N . SER C 1 303 ? -18.93100 49.30400 63.43300 1.000 58.13732 326 SER C N 1
ATOM 8115 C CA . SER C 1 303 ? -19.69700 48.06800 63.31400 1.000 55.97732 326 SER C CA 1
ATOM 8116 C C . SER C 1 303 ? -18.97500 46.88200 63.95000 1.000 52.15732 326 SER C C 1
ATOM 8117 O O . SER C 1 303 ? -17.73900 46.79800 63.94800 1.000 47.26732 326 SER C O 1
ATOM 8120 N N . HIS C 1 304 ? -19.76700 45.94700 64.49000 1.000 45.81848 327 HIS C N 1
ATOM 8121 C CA . HIS C 1 304 ? -19.18700 44.73400 65.04900 1.000 43.50848 327 HIS C CA 1
ATOM 8122 C C . HIS C 1 304 ? -18.64600 43.80600 63.97000 1.000 46.92848 327 HIS C C 1
ATOM 8123 O O . HIS C 1 304 ? -18.04900 42.77800 64.29600 1.000 43.24848 327 HIS C O 1
ATOM 8130 N N . LEU C 1 305 ? -18.84200 44.14600 62.69800 1.000 44.91459 328 LEU C N 1
ATOM 8131 C CA . LEU C 1 305 ? -18.30800 43.39100 61.57600 1.000 42.60459 328 LEU C CA 1
ATOM 8132 C C . LEU C 1 305 ? -17.08000 44.06000 60.97200 1.000 47.35459 328 LEU C C 1
ATOM 8133 O O . LEU C 1 305 ? -16.84600 43.96700 59.75900 1.000 49.59459 328 LEU C O 1
ATOM 8138 N N . ALA C 1 306 ? -16.29800 44.73900 61.78600 1.000 47.62869 329 ALA C N 1
ATOM 8139 C CA . ALA C 1 306 ? -15.23900 45.43800 61.08300 1.000 48.18869 329 ALA C CA 1
ATOM 8140 C C . ALA C 1 306 ? -13.93900 44.63900 61.13300 1.000 45.49869 329 ALA C C 1
ATOM 8141 O O . ALA C 1 306 ? -13.69200 43.90200 62.09700 1.000 41.20869 329 ALA C O 1
ATOM 8143 N N . PRO C 1 307 ? -13.10200 44.75400 60.09800 1.000 48.28089 330 PRO C N 1
ATOM 8144 C CA . PRO C 1 307 ? -11.81900 44.03700 60.10500 1.000 45.68089 330 PRO C CA 1
ATOM 8145 C C . PRO C 1 307 ? -11.12900 44.21700 61.44600 1.000 47.90089 330 PRO C C 1
ATOM 8146 O O . PRO C 1 307 ? -11.19500 45.28700 62.05300 1.000 42.77089 330 PRO C O 1
ATOM 8150 N N . GLY C 1 308 ? -10.52300 43.13600 61.94200 1.000 52.34965 331 GLY C N 1
ATOM 8151 C CA . GLY C 1 308 ? -9.84500 43.14300 63.22400 1.000 51.47965 331 GLY C CA 1
ATOM 8152 C C . GLY C 1 308 ? -10.72000 42.83200 64.42700 1.000 55.85965 331 GLY C C 1
ATOM 8153 O O . GLY C 1 308 ? -10.20600 42.34900 65.44300 1.000 51.65965 331 GLY C O 1
ATOM 8154 N N . LYS C 1 309 ? -12.03300 43.08600 64.33400 1.000 56.39527 332 LYS C N 1
ATOM 8155 C CA . LYS C 1 309 ? -12.94600 42.91600 65.46100 1.000 52.52527 332 LYS C CA 1
ATOM 8156 C C . LYS C 1 309 ? -13.47900 41.49300 65.60400 1.000 59.68527 332 LYS C C 1
ATOM 8157 O O . LYS C 1 309 ? -13.95400 41.12200 66.68700 1.000 59.36527 332 LYS C O 1
ATOM 8163 N N . LEU C 1 310 ? -13.40800 40.68800 64.55000 1.000 58.55993 333 LEU C N 1
ATOM 8164 C CA . LEU C 1 310 ? -13.94900 39.34400 64.60700 1.000 51.07993 333 LEU C CA 1
ATOM 8165 C C . LEU C 1 310 ? -13.01500 38.43000 65.38500 1.000 55.42993 333 LEU C C 1
ATOM 8166 O O . LEU C 1 310 ? -11.79400 38.60300 65.38000 1.000 58.94993 333 LEU C O 1
ATOM 8171 N N . TYR C 1 311 ? -13.61000 37.44400 66.05600 1.000 58.62588 334 TYR C N 1
ATOM 8172 C CA . TYR C 1 311 ? -12.87600 36.37700 66.74300 1.000 59.39588 334 TYR C CA 1
ATOM 8173 C C . TYR C 1 311 ? -11.95000 36.93500 67.81900 1.000 58.83588 334 TYR C C 1
ATOM 8174 O O . TYR C 1 311 ? -10.75300 36.64300 67.85000 1.000 64.54588 334 TYR C O 1
ATOM 8183 N N . ASP C 1 312 ? -12.51800 37.73600 68.71600 1.000 59.43483 335 ASP C N 1
ATOM 8184 C CA . ASP C 1 312 ? -11.76700 38.32800 69.82500 1.000 67.07483 335 ASP C CA 1
ATOM 8185 C C . ASP C 1 312 ? -10.47300 38.99300 69.34400 1.000 68.91483 335 ASP C C 1
ATOM 8186 O O . ASP C 1 312 ? -9.46700 39.00500 70.05500 1.000 67.45483 335 ASP C O 1
ATOM 8191 N N . GLY C 1 313 ? -10.48300 39.53500 68.12100 1.000 66.13706 336 GLY C N 1
ATOM 8192 C CA . GLY C 1 313 ? -9.37500 40.32200 67.61200 1.000 61.75706 336 GLY C CA 1
ATOM 8193 C C . GLY C 1 313 ? -8.24400 39.54300 66.97200 1.000 66.78706 336 GLY C C 1
ATOM 8194 O O . GLY C 1 313 ? -7.27300 40.16200 66.50800 1.000 64.29706 336 GLY C O 1
ATOM 8195 N N . GLU C 1 314 ? -8.33400 38.21500 66.92500 1.000 71.38239 337 GLU C N 1
ATOM 8196 C CA . GLU C 1 314 ? -7.28400 37.36200 66.38700 1.000 65.09239 337 GLU C CA 1
ATOM 8197 C C . GLU C 1 314 ? -7.38800 37.15400 64.88600 1.000 65.59239 337 GLU C C 1
ATOM 8198 O O . GLU C 1 314 ? -6.67100 36.30500 64.33900 1.000 60.00239 337 GLU C O 1
ATOM 8204 N N . TYR C 1 315 ? -8.27700 37.87100 64.20800 1.000 60.96285 338 TYR C N 1
ATOM 8205 C CA . TYR C 1 315 ? -8.47300 37.66500 62.78300 1.000 56.72285 338 TYR C CA 1
ATOM 8206 C C . TYR C 1 315 ? -8.51900 39.01700 62.10000 1.000 49.60285 338 TYR C C 1
ATOM 8207 O O . TYR C 1 315 ? -9.21600 39.92300 62.56200 1.000 57.28285 338 TYR C O 1
ATOM 8216 N N . ALA C 1 316 ? -7.76600 39.15200 61.00800 1.000 51.01877 339 ALA C N 1
ATOM 8217 C CA . ALA C 1 316 ? -7.63700 40.44000 60.33700 1.000 47.67877 339 ALA C CA 1
ATOM 8218 C C . ALA C 1 316 ? -8.87200 40.78900 59.51000 1.000 44.66877 339 ALA C C 1
ATOM 8219 O O . ALA C 1 316 ? -9.21200 41.97400 59.38600 1.000 47.73877 339 ALA C O 1
ATOM 8221 N N . LEU C 1 317 ? -9.55900 39.78300 58.96600 1.000 49.98856 340 LEU C N 1
ATOM 8222 C CA . LEU C 1 317 ? -10.68800 39.99500 58.06500 1.000 51.20856 340 LEU C CA 1
ATOM 8223 C C . LEU C 1 317 ? -11.98900 40.22300 58.82400 1.000 43.33856 340 LEU C C 1
ATOM 8224 O O . LEU C 1 317 ? -12.21000 39.65900 59.90000 1.000 40.33856 340 LEU C O 1
ATOM 8229 N N . GLY C 1 318 ? -12.84700 41.06900 58.24100 1.000 42.25644 341 GLY C N 1
ATOM 8230 C CA . GLY C 1 318 ? -14.17700 41.33600 58.73500 1.000 42.68644 341 GLY C CA 1
ATOM 8231 C C . GLY C 1 318 ? -15.23600 40.64500 57.89900 1.000 47.00644 341 GLY C C 1
ATOM 8232 O O . GLY C 1 318 ? -14.95000 39.73700 57.11200 1.000 45.71644 341 GLY C O 1
ATOM 8233 N N . TYR C 1 319 ? -16.47800 41.10200 58.03700 1.000 46.74021 342 TYR C N 1
ATOM 8234 C CA . TYR C 1 319 ? -17.58100 40.38900 57.40500 1.000 44.48021 342 TYR C CA 1
ATOM 8235 C C . TYR C 1 319 ? -18.64700 41.35000 56.89000 1.000 46.51021 342 TYR C C 1
ATOM 8236 O O . TYR C 1 319 ? -19.03700 42.29100 57.58700 1.000 53.73021 342 TYR C O 1
ATOM 8245 N N . GLY C 1 320 ? -19.13300 41.08300 55.67300 1.000 46.41979 343 GLY C N 1
ATOM 8246 C CA . GLY C 1 320 ? -20.23200 41.82700 55.07200 1.000 42.04979 343 GLY C CA 1
ATOM 8247 C C . GLY C 1 320 ? -21.46900 40.97100 54.88800 1.000 44.75979 343 GLY C C 1
ATOM 8248 O O . GLY C 1 320 ? -21.96300 40.37100 55.84900 1.000 44.18979 343 GLY C O 1
ATOM 8249 N N . TYR C 1 321 ? -21.98300 40.88300 53.66000 1.000 49.09961 344 TYR C N 1
ATOM 8250 C CA . TYR C 1 321 ? -23.11000 39.98700 53.36900 1.000 47.57961 344 TYR C CA 1
ATOM 8251 C C . TYR C 1 321 ? -22.55600 38.64100 52.91200 1.000 41.27961 344 TYR C C 1
ATOM 8252 O O . TYR C 1 321 ? -22.43400 38.35700 51.71900 1.000 43.32961 344 TYR C O 1
ATOM 8261 N N . GLN C 1 322 ? -22.23100 37.78900 53.88000 1.000 45.40468 345 GLN C N 1
ATOM 8262 C CA . GLN C 1 322 ? -21.61500 36.48100 53.61400 1.000 45.26468 345 GLN C CA 1
ATOM 8263 C C . GLN C 1 322 ? -20.31700 36.60400 52.82600 1.000 44.99468 345 GLN C C 1
ATOM 8264 O O . GLN C 1 322 ? -19.90600 35.64100 52.17000 1.000 43.46468 345 GLN C O 1
ATOM 8270 N N . TRP C 1 323 ? -19.68600 37.78400 52.84300 1.000 44.96775 346 TRP C N 1
ATOM 8271 C CA . TRP C 1 323 ? -18.34100 37.98300 52.32300 1.000 43.73775 346 TRP C CA 1
ATOM 8272 C C . TRP C 1 323 ? -17.41100 38.34600 53.47600 1.000 45.07775 346 TRP C C 1
ATOM 8273 O O . TRP C 1 323 ? -17.84300 38.97300 54.45400 1.000 45.19775 346 TRP C O 1
ATOM 8284 N N . TRP C 1 324 ? -16.13300 37.92600 53.35700 1.000 37.97245 347 TRP C N 1
ATOM 8285 C CA . TRP C 1 324 ? -15.05700 38.36700 54.24300 1.000 38.47245 347 TRP C CA 1
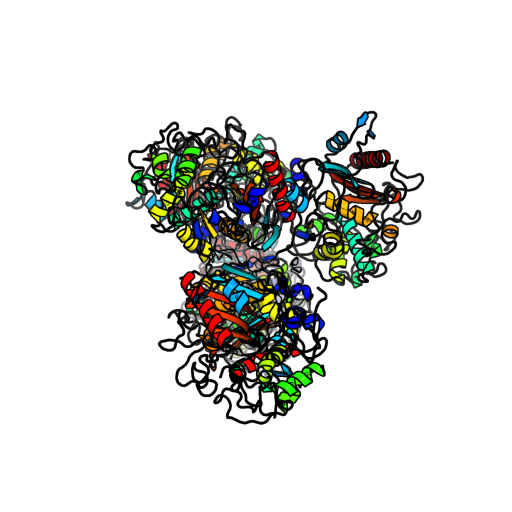ATOM 8286 C C . TRP C 1 324 ? -14.40900 39.64000 53.69800 1.000 37.85245 347 TRP C C 1
ATOM 8287 O O . TRP C 1 324 ? -14.13300 39.74600 52.50000 1.000 41.47245 347 TRP C O 1
ATOM 8298 N N . THR C 1 325 ? -14.17300 40.61400 54.57700 1.000 42.08803 348 THR C N 1
ATOM 8299 C CA . THR C 1 325 ? -13.64000 41.91900 54.18000 1.000 42.74803 348 THR C CA 1
ATOM 8300 C C . THR C 1 325 ? -12.20000 42.08000 54.66900 1.000 45.44803 348 THR C C 1
ATOM 8301 O O . THR C 1 325 ? -11.90100 41.79100 55.83500 1.000 44.08803 348 THR C O 1
ATOM 8305 N N . PHE C 1 326 ? -11.30300 42.55800 53.76600 1.000 40.78572 349 PHE C N 1
ATOM 8306 C CA . PHE C 1 326 ? -9.93100 42.89400 54.12600 1.000 44.15572 349 PHE C CA 1
ATOM 8307 C C . PHE C 1 326 ? -9.86600 44.24700 54.83800 1.000 52.46572 349 PHE C C 1
ATOM 8308 O O . PHE C 1 326 ? -10.71600 45.11900 54.61800 1.000 48.02572 349 PHE C O 1
ATOM 8316 N N . PRO C 1 327 ? -8.87400 44.44500 55.70400 1.000 53.01576 350 PRO C N 1
ATOM 8317 C CA . PRO C 1 327 ? -8.72000 45.75400 56.35600 1.000 52.58576 350 PRO C CA 1
ATOM 8318 C C . PRO C 1 327 ? -8.39600 46.84400 55.35000 1.000 49.14576 350 PRO C C 1
ATOM 8319 O O . PRO C 1 327 ? -7.77800 46.59500 54.31200 1.000 46.55576 350 PRO C O 1
ATOM 8323 N N . VAL C 1 328 ? -8.83000 48.06500 55.66900 1.000 49.59272 351 VAL C N 1
ATOM 8324 C CA . VAL C 1 328 ? -8.52300 49.23500 54.84800 1.000 55.98272 351 VAL C CA 1
ATOM 8325 C C . VAL C 1 328 ? -7.59600 50.18900 55.60400 1.000 55.88272 351 VAL C C 1
ATOM 8326 O O . VAL C 1 328 ? -7.42300 50.11400 56.82900 1.000 50.62272 351 VAL C O 1
ATOM 8330 N N . GLY C 1 329 ? -6.98400 51.09500 54.84600 1.000 53.96123 352 GLY C N 1
ATOM 8331 C CA . GLY C 1 329 ? -6.17100 52.13900 55.45700 1.000 65.67123 352 GLY C CA 1
ATOM 8332 C C . GLY C 1 329 ? -4.82500 51.60700 55.92800 1.000 67.28123 352 GLY C C 1
ATOM 8333 O O . GLY C 1 329 ? -4.09600 50.97000 55.16300 1.000 61.04123 352 GLY C O 1
ATOM 8334 N N . ALA C 1 330 ? -4.49700 51.87600 57.19800 1.000 63.88377 353 ALA C N 1
ATOM 8335 C CA . ALA C 1 330 ? -3.18300 51.53100 57.73700 1.000 64.97377 353 ALA C CA 1
ATOM 8336 C C . ALA C 1 330 ? -3.06000 50.03400 58.01300 1.000 71.80377 353 ALA C C 1
ATOM 8337 O O . ALA C 1 330 ? -2.03400 49.41300 57.69400 1.000 69.93377 353 ALA C O 1
ATOM 8339 N N . LYS C 1 331 ? -4.09000 49.43400 58.62100 1.000 73.51294 354 LYS C N 1
ATOM 8340 C CA . LYS C 1 331 ? -4.02800 48.00700 58.91300 1.000 70.26294 354 LYS C CA 1
ATOM 8341 C C . LYS C 1 331 ? -4.23600 47.14400 57.67400 1.000 68.13294 354 LYS C C 1
ATOM 8342 O O . LYS C 1 331 ? -4.16900 45.90700 57.78200 1.000 59.40294 354 LYS C O 1
ATOM 8348 N N . ALA C 1 332 ? -4.46600 47.76100 56.51200 1.000 58.87398 355 ALA C N 1
ATOM 8349 C CA . ALA C 1 332 ? -4.56800 47.02100 55.26200 1.000 61.37398 355 ALA C CA 1
ATOM 8350 C C . ALA C 1 332 ? -3.36700 46.10300 55.06900 1.000 61.21398 355 ALA C C 1
ATOM 8351 O O . ALA C 1 332 ? -2.22400 46.49000 55.32400 1.000 64.49398 355 ALA C O 1
ATOM 8353 N N . LEU C 1 333 ? -3.63300 44.87700 54.62400 1.000 58.08450 356 LEU C N 1
ATOM 8354 C CA . LEU C 1 333 ? -2.55800 43.97500 54.24300 1.000 56.99450 356 LEU C CA 1
ATOM 8355 C C . LEU C 1 333 ? -1.87800 44.50000 52.97600 1.000 60.02450 356 LEU C C 1
ATOM 8356 O O . LEU C 1 333 ? -2.51300 45.19300 52.17400 1.000 57.29450 356 LEU C O 1
ATOM 8361 N N . PRO C 1 334 ? -0.55800 44.18400 52.78000 1.000 53.57807 357 PRO C N 1
ATOM 8362 C CA . PRO C 1 334 ? 0.19100 44.72400 51.63100 1.000 51.16807 357 PRO C CA 1
ATOM 8363 C C . PRO C 1 334 ? -0.49400 44.52000 50.29300 1.000 53.49807 357 PRO C C 1
ATOM 8364 O O . PRO C 1 334 ? -0.78700 43.38900 49.90400 1.000 55.82807 357 PRO C O 1
ATOM 8368 N N . GLU C 1 335 ? -0.74300 45.60900 49.57600 1.000 58.43930 358 GLU C N 1
ATOM 8369 C CA . GLU C 1 335 ? -1.39500 45.58300 48.26900 1.000 58.28930 358 GLU C CA 1
ATOM 8370 C C . GLU C 1 335 ? -2.74600 44.86900 48.29700 1.000 57.55930 358 GLU C C 1
ATOM 8371 O O . GLU C 1 335 ? -3.22600 44.39500 47.26100 1.000 57.55930 358 GLU C O 1
ATOM 8377 N N . HIS C 1 336 ? -3.37800 44.80500 49.46700 1.000 58.73713 359 HIS C N 1
ATOM 8378 C CA . HIS C 1 336 ? -4.77300 44.41100 49.60100 1.000 59.78713 359 HIS C CA 1
ATOM 8379 C C . HIS C 1 336 ? -5.59700 45.56100 50.18000 1.000 60.96713 359 HIS C C 1
ATOM 8380 O O . HIS C 1 336 ? -6.52100 45.34700 50.97200 1.000 67.50713 359 HIS C O 1
ATOM 8387 N N . ASP C 1 337 ? -5.27300 46.79300 49.78500 1.000 58.91175 360 ASP C N 1
ATOM 8388 C CA . ASP C 1 337 ? -6.05000 47.97500 50.14700 1.000 65.90175 360 ASP C CA 1
ATOM 8389 C C . ASP C 1 337 ? -6.97200 48.37600 48.99400 1.000 65.58175 360 ASP C C 1
ATOM 8390 O O . ASP C 1 337 ? -6.70400 48.07900 47.82500 1.000 74.38175 360 ASP C O 1
ATOM 8395 N N . GLY C 1 338 ? -8.07200 49.05100 49.33600 1.000 64.57894 361 GLY C N 1
ATOM 8396 C CA . GLY C 1 338 ? -8.98200 49.57700 48.33400 1.000 63.13894 361 GLY C CA 1
ATOM 8397 C C . GLY C 1 338 ? -10.42900 49.15100 48.48100 1.000 61.86894 361 GLY C C 1
ATOM 8398 O O . GLY C 1 338 ? -11.29700 49.64400 47.75400 1.000 65.05894 361 GLY C O 1
ATOM 8399 N N . GLY C 1 339 ? -10.70600 48.24200 49.40600 1.000 56.58926 362 GLY C N 1
ATOM 8400 C CA . GLY C 1 339 ? -12.03100 47.69200 49.59500 1.000 54.57926 362 GLY C CA 1
ATOM 8401 C C . GLY C 1 339 ? -12.22100 46.22800 49.18400 1.000 53.64926 362 GLY C C 1
ATOM 8402 O O . GLY C 1 339 ? -13.36300 45.80600 49.00200 1.000 47.84926 362 GLY C O 1
ATOM 8403 N N . ALA C 1 340 ? -11.14600 45.45400 49.05400 1.000 51.98371 363 ALA C N 1
ATOM 8404 C CA . ALA C 1 340 ? -11.22600 44.10500 48.50900 1.000 49.27371 363 ALA C CA 1
ATOM 8405 C C . ALA C 1 340 ? -11.94600 43.15700 49.46200 1.000 44.47371 363 ALA C C 1
ATOM 8406 O O . ALA C 1 340 ? -11.81900 43.25300 50.68600 1.000 43.36371 363 ALA C O 1
ATOM 8408 N N . PHE C 1 341 ? -12.64800 42.18100 48.88400 1.000 42.49776 364 PHE C N 1
ATOM 8409 C CA . PHE C 1 341 ? -13.38700 41.20700 49.68200 1.000 42.20776 364 PHE C CA 1
ATOM 8410 C C . PHE C 1 341 ? -13.29800 39.83700 49.01700 1.000 43.28776 364 PHE C C 1
ATOM 8411 O O . PHE C 1 341 ? -12.81300 39.69400 47.89100 1.000 39.83776 364 PHE C O 1
ATOM 8419 N N . GLU C 1 342 ? -13.72000 38.81100 49.75000 1.000 39.42370 365 GLU C N 1
ATOM 8420 C CA . GLU C 1 342 ? -13.48900 37.45800 49.28500 1.000 40.01370 365 GLU C CA 1
ATOM 8421 C C . GLU C 1 342 ? -14.56300 36.51600 49.80600 1.000 45.05370 365 GLU C C 1
ATOM 8422 O O . GLU C 1 342 ? -15.21000 36.77100 50.82900 1.000 45.01370 365 GLU C O 1
ATOM 8428 N N . ALA C 1 343 ? -14.75700 35.43900 49.05700 1.000 41.51809 366 ALA C N 1
ATOM 8429 C CA . ALA C 1 343 ? -15.42000 34.23100 49.51500 1.000 41.91809 366 ALA C CA 1
ATOM 8430 C C . ALA C 1 343 ? -14.37000 33.17600 49.85700 1.000 41.39809 366 ALA C C 1
ATOM 8431 O O . ALA C 1 343 ? -13.30100 33.11700 49.24000 1.000 42.74809 366 ALA C O 1
ATOM 8433 N N . GLN C 1 344 ? -14.66100 32.35500 50.85900 1.000 38.75050 367 GLN C N 1
ATOM 8434 C CA . GLN C 1 344 ? -13.71300 31.30200 51.18500 1.000 43.84050 367 GLN C CA 1
ATOM 8435 C C . GLN C 1 344 ? -14.40200 30.05000 51.70400 1.000 43.99050 367 GLN C C 1
ATOM 8436 O O . GLN C 1 344 ? -15.43700 30.10500 52.37400 1.000 44.53050 367 GLN C O 1
ATOM 8442 N N . GLY C 1 345 ? -13.77600 28.91700 51.40700 1.000 41.71922 368 GLY C N 1
ATOM 8443 C CA . GLY C 1 345 ? -14.21300 27.64800 51.93500 1.000 42.54922 368 GLY C CA 1
ATOM 8444 C C . GLY C 1 345 ? -13.01800 26.86800 52.43500 1.000 41.09922 368 GLY C C 1
ATOM 8445 O O . GLY C 1 345 ? -11.88600 27.09200 52.01500 1.000 40.38922 368 GLY C O 1
ATOM 8446 N N . ILE C 1 346 ? -13.30200 25.93600 53.34500 1.000 37.27550 369 ILE C N 1
ATOM 8447 C CA . ILE C 1 346 ? -12.25700 25.18700 54.00800 1.000 40.66550 369 ILE C CA 1
ATOM 8448 C C . ILE C 1 346 ? -11.42500 24.39700 52.99200 1.000 42.42550 369 ILE C C 1
ATOM 8449 O O . ILE C 1 346 ? -11.81500 24.20200 51.83400 1.000 40.89550 369 ILE C O 1
ATOM 8454 N N . PHE C 1 347 ? -10.25200 23.94600 53.44100 1.000 46.71337 370 PHE C N 1
ATOM 8455 C CA . PHE C 1 347 ? -9.23400 23.26600 52.63300 1.000 50.05337 370 PHE C CA 1
ATOM 8456 C C . PHE C 1 347 ? -8.63900 24.14800 51.52800 1.000 44.71337 370 PHE C C 1
ATOM 8457 O O . PHE C 1 347 ? -7.93400 23.63500 50.64600 1.000 40.36337 370 PHE C O 1
ATOM 8465 N N . GLY C 1 348 ? -8.88900 25.46100 51.55500 1.000 44.28029 371 GLY C N 1
ATOM 8466 C CA . GLY C 1 348 ? -8.22700 26.37700 50.65000 1.000 41.44029 371 GLY C CA 1
ATOM 8467 C C . GLY C 1 348 ? -9.02800 26.74400 49.41600 1.000 41.51029 371 GLY C C 1
ATOM 8468 O O . GLY C 1 348 ? -8.49500 26.76900 48.30600 1.000 44.49029 371 GLY C O 1
ATOM 8469 N N . GLN C 1 349 ? -10.31000 27.02600 49.57100 1.000 40.47738 372 GLN C N 1
ATOM 8470 C CA . GLN C 1 349 ? -11.10400 27.52400 48.45900 1.000 42.03738 372 GLN C CA 1
ATOM 8471 C C . GLN C 1 349 ? -11.21600 29.03800 48.61400 1.000 43.32738 372 GLN C C 1
ATOM 8472 O O . GLN C 1 349 ? -11.56800 29.53100 49.69200 1.000 39.02738 372 GLN C O 1
ATOM 8478 N N . TYR C 1 350 ? -10.90400 29.77200 47.54900 1.000 38.62323 373 TYR C N 1
ATOM 8479 C CA . TYR C 1 350 ? -10.89300 31.22300 47.61500 1.000 41.26323 373 TYR C CA 1
ATOM 8480 C C . TYR C 1 350 ? -11.52100 31.82000 46.36600 1.000 39.90323 373 TYR C C 1
ATOM 8481 O O . TYR C 1 350 ? -11.31700 31.31700 45.25400 1.000 37.90323 373 TYR C O 1
ATOM 8490 N N . LEU C 1 351 ? -12.28100 32.89800 46.55500 1.000 40.59642 374 LEU C N 1
ATOM 8491 C CA . LEU C 1 351 ? -12.79100 33.68500 45.43800 1.000 42.37642 374 LEU C CA 1
ATOM 8492 C C . LEU C 1 351 ? -12.58600 35.14100 45.83800 1.000 43.75642 374 LEU C C 1
ATOM 8493 O O . LEU C 1 351 ? -13.39800 35.71000 46.57000 1.000 43.38642 374 LEU C O 1
ATOM 8498 N N . TYR C 1 352 ? -11.51400 35.73700 45.32700 1.000 42.92668 375 TYR C N 1
ATOM 8499 C CA . TYR C 1 352 ? -11.00300 37.03000 45.75000 1.000 42.04668 375 TYR C CA 1
ATOM 8500 C C . TYR C 1 352 ? -11.40200 38.08500 44.73200 1.000 37.59668 375 TYR C C 1
ATOM 8501 O O . TYR C 1 352 ? -11.24300 37.87600 43.52600 1.000 36.21668 375 TYR C O 1
ATOM 8510 N N . ILE C 1 353 ? -11.90300 39.21600 45.21200 1.000 35.22362 376 ILE C N 1
ATOM 8511 C CA . ILE C 1 353 ? -12.37400 40.29100 44.35000 1.000 41.39362 376 ILE C CA 1
ATOM 8512 C C . ILE C 1 353 ? -11.79000 41.60900 44.84500 1.000 45.58362 376 ILE C C 1
ATOM 8513 O O . ILE C 1 353 ? -11.94200 41.95700 46.02800 1.000 44.36362 376 ILE C O 1
ATOM 8518 N N . ASN C 1 354 ? -11.07200 42.30900 43.95800 1.000 47.86323 377 ASN C N 1
ATOM 8519 C CA . ASN C 1 354 ? -10.48400 43.62500 44.22500 1.000 44.51323 377 ASN C CA 1
ATOM 8520 C C . ASN C 1 354 ? -11.02900 44.62000 43.20500 1.000 43.49323 377 ASN C C 1
ATOM 8521 O O . ASN C 1 354 ? -10.63700 44.60800 42.03000 1.000 45.61323 377 ASN C O 1
ATOM 8526 N N . ARG C 1 355 ? -11.96200 45.45800 43.65300 1.000 47.10396 378 ARG C N 1
ATOM 8527 C CA . ARG C 1 355 ? -12.61400 46.37500 42.72800 1.000 43.23396 378 ARG C CA 1
ATOM 8528 C C . ARG C 1 355 ? -11.68200 47.49800 42.31900 1.000 45.86396 378 ARG C C 1
ATOM 8529 O O . ARG C 1 355 ? -11.62600 47.86700 41.13900 1.000 44.92396 378 ARG C O 1
ATOM 8537 N N . LYS C 1 356 ? -10.90800 48.02000 43.27100 1.000 46.05768 379 LYS C N 1
ATOM 8538 C CA . LYS C 1 356 ? -9.99700 49.10700 42.95100 1.000 44.62768 379 LYS C CA 1
ATOM 8539 C C . LYS C 1 356 ? -9.00400 48.67600 41.89000 1.000 47.44768 379 LYS C C 1
ATOM 8540 O O . LYS C 1 356 ? -8.66800 49.46200 40.99300 1.000 43.43768 379 LYS C O 1
ATOM 8546 N N . GLU C 1 357 ? -8.63900 47.39000 41.88600 1.000 45.19343 380 GLU C N 1
ATOM 8547 C CA . GLU C 1 357 ? -7.68200 46.88700 40.91800 1.000 46.07343 380 GLU C CA 1
ATOM 8548 C C . GLU C 1 357 ? -8.32000 46.15600 39.75800 1.000 46.99343 380 GLU C C 1
ATOM 8549 O O . GLU C 1 357 ? -7.59900 45.78300 38.82400 1.000 43.00343 380 GLU C O 1
ATOM 8555 N N . LYS C 1 358 ? -9.64400 45.95300 39.79900 1.000 48.85335 381 LYS C N 1
ATOM 8556 C CA . LYS C 1 358 ? -10.38100 45.20700 38.77900 1.000 45.96335 381 LYS C CA 1
ATOM 8557 C C . LYS C 1 358 ? -9.82100 43.79600 38.60800 1.000 43.44335 381 LYS C C 1
ATOM 8558 O O . LYS C 1 358 ? -9.56800 43.33600 37.49200 1.000 42.61335 381 LYS C O 1
ATOM 8564 N N . ILE C 1 359 ? -9.59500 43.11800 39.73200 1.000 41.10769 382 ILE C N 1
ATOM 8565 C CA . ILE C 1 359 ? -8.98200 41.79500 39.73700 1.000 42.55769 382 ILE C CA 1
ATOM 8566 C C . ILE C 1 359 ? -9.95100 40.77200 40.32100 1.000 41.45769 382 ILE C C 1
ATOM 8567 O O . ILE C 1 359 ? -10.61700 41.03500 41.33000 1.000 41.56769 382 ILE C O 1
ATOM 8572 N N . VAL C 1 360 ? -10.05400 39.61600 39.66300 1.000 41.93132 383 VAL C N 1
ATOM 8573 C CA . VAL C 1 360 ? -10.77100 38.45100 40.19000 1.000 38.92132 383 VAL C CA 1
ATOM 8574 C C . VAL C 1 360 ? -9.79400 37.28100 40.26400 1.000 36.19132 383 VAL C C 1
ATOM 8575 O O . VAL C 1 360 ? -9.14500 36.94600 39.27000 1.000 40.81132 383 VAL C O 1
ATOM 8579 N N . ALA C 1 361 ? -9.69600 36.64400 41.42300 1.000 37.40118 384 ALA C N 1
ATOM 8580 C CA . ALA C 1 361 ? -8.80500 35.49700 41.55700 1.000 38.25118 384 ALA C CA 1
ATOM 8581 C C . ALA C 1 361 ? -9.55600 34.32000 42.16700 1.000 40.31118 384 ALA C C 1
ATOM 8582 O O . ALA C 1 361 ? -10.18200 34.45100 43.22200 1.000 42.95118 384 ALA C O 1
ATOM 8584 N N . VAL C 1 362 ? -9.43200 33.15800 41.54500 1.000 39.88487 385 VAL C N 1
ATOM 8585 C CA . VAL C 1 362 ? -10.03000 31.92900 42.04300 1.000 37.57487 385 VAL C CA 1
ATOM 8586 C C . VAL C 1 362 ? -8.89900 30.99200 42.41700 1.000 37.18487 385 VAL C C 1
ATOM 8587 O O . VAL C 1 362 ? -7.97400 30.78300 41.61800 1.000 35.50487 385 VAL C O 1
ATOM 8591 N N . VAL C 1 363 ? -8.97600 30.42900 43.62400 1.000 34.38343 386 VAL C N 1
ATOM 8592 C CA . VAL C 1 363 ? -7.96900 29.49700 44.11300 1.000 38.74343 386 VAL C CA 1
ATOM 8593 C C . VAL C 1 363 ? -8.66100 28.22500 44.59200 1.000 38.88343 386 VAL C C 1
ATOM 8594 O O . VAL C 1 363 ? -9.55400 28.28300 45.44600 1.000 42.73343 386 VAL C O 1
ATOM 8598 N N . TRP C 1 364 ? -8.23400 27.07900 44.05900 1.000 41.12332 387 TRP C N 1
ATOM 8599 C CA . TRP C 1 364 ? -8.71300 25.76100 44.46600 1.000 37.28332 387 TRP C CA 1
ATOM 8600 C C . TRP C 1 364 ? -7.58700 25.00000 45.13300 1.000 42.37332 387 TRP C C 1
ATOM 8601 O O . TRP C 1 364 ? -6.54200 24.78700 44.50400 1.000 44.25332 387 TRP C O 1
ATOM 8612 N N . SER C 1 365 ? -7.83700 24.50000 46.34100 1.000 41.37335 388 SER C N 1
ATOM 8613 C CA . SER C 1 365 ? -6.79700 23.82600 47.10500 1.000 44.64335 388 SER C CA 1
ATOM 8614 C C . SER C 1 365 ? -7.34600 22.55200 47.74500 1.000 43.72335 388 SER C C 1
ATOM 8615 O O . SER C 1 365 ? -8.55700 22.34800 47.85400 1.000 43.68335 388 SER C O 1
ATOM 8618 N N . ALA C 1 366 ? -6.43200 21.69200 48.18400 1.000 44.52908 389 ALA C N 1
ATOM 8619 C CA . ALA C 1 366 ? -6.79000 20.45200 48.85200 1.000 45.27908 389 ALA C CA 1
ATOM 8620 C C . ALA C 1 366 ? -5.88800 20.26800 50.07600 1.000 42.21908 389 ALA C C 1
ATOM 8621 O O . ALA C 1 366 ? -5.09500 19.33700 50.17700 1.000 44.56908 389 ALA C O 1
ATOM 8623 N N . TRP C 1 367 ? -6.01400 21.18200 51.02500 1.000 39.64620 390 TRP C N 1
ATOM 8624 C CA . TRP C 1 367 ? -5.27400 21.07400 52.26200 1.000 43.75620 390 TRP C CA 1
ATOM 8625 C C . TRP C 1 367 ? -5.61700 19.78500 52.99600 1.000 49.71620 390 TRP C C 1
ATOM 8626 O O . TRP C 1 367 ? -6.75400 19.30800 52.92600 1.000 53.00620 390 TRP C O 1
ATOM 8637 N N . PRO C 1 368 ? -4.65100 19.21000 53.71500 1.000 44.50977 391 PRO C N 1
ATOM 8638 C CA . PRO C 1 368 ? -4.96800 18.06300 54.57700 1.000 43.01977 391 PRO C CA 1
ATOM 8639 C C . PRO C 1 368 ? -5.96200 18.39800 55.67800 1.000 45.61977 391 PRO C C 1
ATOM 8640 O O . PRO C 1 368 ? -6.76800 17.53300 56.03900 1.000 47.00977 391 PRO C O 1
ATOM 8644 N N . LYS C 1 369 ? -5.93500 19.62100 56.22500 1.000 49.29298 392 LYS C N 1
ATOM 8645 C CA . LYS C 1 369 ? -6.89900 19.98600 57.25900 1.000 49.23298 392 LYS C CA 1
ATOM 8646 C C . LYS C 1 369 ? -7.81300 21.11400 56.76500 1.000 53.03298 392 LYS C C 1
ATOM 8647 O O . LYS C 1 369 ? -7.43900 21.86700 55.85900 1.000 50.70298 392 LYS C O 1
ATOM 8653 N N . PRO C 1 370 ? -9.03500 21.22300 57.29900 1.000 50.15296 393 PRO C N 1
ATOM 8654 C CA . PRO C 1 370 ? -9.95400 22.27900 56.82400 1.000 49.06296 393 PRO C CA 1
ATOM 8655 C C . PRO C 1 370 ? -9.41000 23.69200 56.88800 1.000 50.21296 393 PRO C C 1
ATOM 8656 O O . PRO C 1 370 ? -9.62800 24.48000 55.95600 1.000 45.55296 393 PRO C O 1
ATOM 8660 N N . GLU C 1 371 ? -8.80300 24.07300 58.00700 1.000 56.60276 394 GLU C N 1
ATOM 8661 C CA . GLU C 1 371 ? -8.27500 25.42200 58.17400 1.000 58.38276 394 GLU C CA 1
ATOM 8662 C C . GLU C 1 371 ? -6.82200 25.33700 58.62100 1.000 52.80276 394 GLU C C 1
ATOM 8663 O O . GLU C 1 371 ? -6.54300 24.80100 59.69600 1.000 47.47276 394 GLU C O 1
ATOM 8669 N N . MET C 1 372 ? -5.89700 25.84600 57.80600 1.000 49.85645 395 MET C N 1
ATOM 8670 C CA . MET C 1 372 ? -4.47300 25.87400 58.15400 1.000 44.55645 395 MET C CA 1
ATOM 8671 C C . MET C 1 372 ? -3.96500 27.30400 58.02400 1.000 54.32645 395 MET C C 1
ATOM 8672 O O . MET C 1 372 ? -3.81200 27.80700 56.90600 1.000 50.33645 395 MET C O 1
ATOM 8677 N N . ASP C 1 373 ? -3.66400 27.94200 59.16400 1.000 54.37262 396 ASP C N 1
ATOM 8678 C CA . ASP C 1 373 ? -3.29600 29.35700 59.15800 1.000 56.29262 396 ASP C CA 1
ATOM 8679 C C . ASP C 1 373 ? -2.07800 29.62700 58.28800 1.000 58.56262 396 ASP C C 1
ATOM 8680 O O . ASP C 1 373 ? -2.06300 30.59800 57.52200 1.000 59.03262 396 ASP C O 1
ATOM 8685 N N . ASP C 1 374 ? -1.05800 28.77300 58.36000 1.000 46.91541 397 ASP C N 1
ATOM 8686 C CA . ASP C 1 374 ? 0.16000 29.08600 57.62000 1.000 56.93541 397 ASP C CA 1
ATOM 8687 C C . ASP C 1 374 ? -0.08100 29.10700 56.11600 1.000 53.80541 397 ASP C C 1
ATOM 8688 O O . ASP C 1 374 ? 0.54900 29.89800 55.40400 1.000 54.49541 397 ASP C O 1
ATOM 8693 N N . ARG C 1 375 ? -0.97200 28.24400 55.61500 1.000 57.58469 398 ARG C N 1
ATOM 8694 C CA . ARG C 1 375 ? -1.26800 28.21900 54.18600 1.000 51.17469 398 ARG C CA 1
ATOM 8695 C C . ARG C 1 375 ? -2.20000 29.36500 53.78100 1.000 48.86469 398 ARG C C 1
ATOM 8696 O O . ARG C 1 375 ? -2.12800 29.85800 52.64600 1.000 46.01469 398 ARG C O 1
ATOM 8704 N N . GLU C 1 376 ? -3.07100 29.80900 54.68600 1.000 45.29222 399 GLU C N 1
ATOM 8705 C CA . GLU C 1 376 ? -3.97500 30.90400 54.35300 1.000 51.51222 399 GLU C CA 1
ATOM 8706 C C . GLU C 1 376 ? -3.18800 32.18100 54.05100 1.000 55.22222 399 GLU C C 1
ATOM 8707 O O . GLU C 1 376 ? -3.43200 32.86900 53.04100 1.000 48.57222 399 GLU C O 1
ATOM 8713 N N . GLU C 1 377 ? -2.24000 32.52100 54.93000 1.000 54.55075 400 GLU C N 1
ATOM 8714 C CA . GLU C 1 377 ? -1.41500 33.69900 54.68600 1.000 52.53075 400 GLU C CA 1
ATOM 8715 C C . GLU C 1 377 ? -0.56200 33.53400 53.43600 1.000 51.80075 400 GLU C C 1
ATOM 8716 O O . GLU C 1 377 ? -0.31200 34.51100 52.73200 1.000 52.30075 400 GLU C O 1
ATOM 8722 N N . GLU C 1 378 ? -0.05400 32.32400 53.17500 1.000 46.42619 401 GLU C N 1
ATOM 8723 C CA . GLU C 1 378 ? 0.73200 32.10400 51.96400 1.000 47.73619 401 GLU C CA 1
ATOM 8724 C C . GLU C 1 378 ? -0.10700 32.37400 50.71900 1.000 51.09619 401 GLU C C 1
ATOM 8725 O O . GLU C 1 378 ? 0.39100 32.94200 49.73500 1.000 52.25619 401 GLU C O 1
ATOM 8731 N N . THR C 1 379 ? -1.39700 31.99700 50.75900 1.000 48.55853 402 THR C N 1
ATOM 8732 C CA . THR C 1 379 ? -2.31200 32.27900 49.64700 1.000 49.39853 402 THR C CA 1
ATOM 8733 C C . THR C 1 379 ? -2.55300 33.77400 49.50600 1.000 49.55853 402 THR C C 1
ATOM 8734 O O . THR C 1 379 ? -2.61600 34.30300 48.38800 1.000 49.47853 402 THR C O 1
ATOM 8738 N N . TYR C 1 380 ? -2.70600 34.47000 50.63000 1.000 53.68826 403 TYR C N 1
ATOM 8739 C CA . TYR C 1 380 ? -2.86300 35.92100 50.56200 1.000 47.71826 403 TYR C CA 1
ATOM 8740 C C . TYR C 1 380 ? -1.60700 36.58800 50.02800 1.000 48.38826 403 TYR C C 1
ATOM 8741 O O . TYR C 1 380 ? -1.68900 37.56700 49.27900 1.000 48.33826 403 TYR C O 1
ATOM 8750 N N . ALA C 1 381 ? -0.43500 36.06700 50.39400 1.000 46.78622 404 ALA C N 1
ATOM 8751 C CA . ALA C 1 381 ? 0.80700 36.63000 49.88900 1.000 47.30622 404 ALA C CA 1
ATOM 8752 C C . ALA C 1 381 ? 0.91600 36.41900 48.39200 1.000 44.67622 404 ALA C C 1
ATOM 8753 O O . ALA C 1 381 ? 1.32400 37.32300 47.65300 1.000 39.80622 404 ALA C O 1
ATOM 8755 N N . PHE C 1 382 ? 0.56900 35.22500 47.92500 1.000 44.42637 405 PHE C N 1
ATOM 8756 C CA . PHE C 1 382 ? 0.58200 34.99000 46.48900 1.000 43.55637 405 PHE C CA 1
ATOM 8757 C C . PHE C 1 382 ? -0.39000 35.92500 45.77600 1.000 44.07637 405 PHE C C 1
ATOM 8758 O O . PHE C 1 382 ? -0.05600 36.51000 44.73300 1.000 40.77637 405 PHE C O 1
ATOM 8766 N N . LEU C 1 383 ? -1.60100 36.07600 46.32500 1.000 38.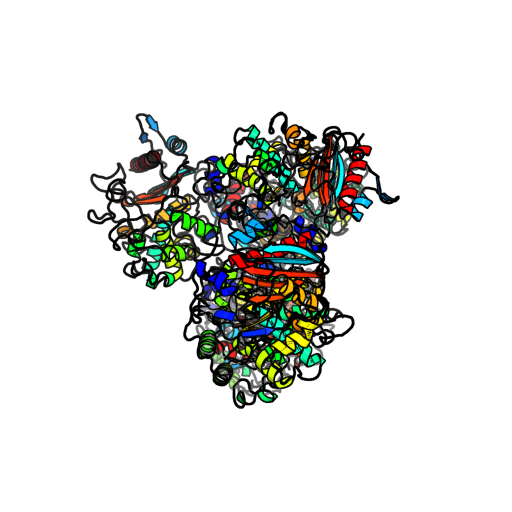82548 406 LEU C N 1
ATOM 8767 C CA . LEU C 1 383 ? -2.58700 36.96200 45.71800 1.000 44.87548 406 LEU C CA 1
ATOM 8768 C C . LEU C 1 383 ? -2.08000 38.40000 45.69600 1.000 42.66548 406 LEU C C 1
ATOM 8769 O O . LEU C 1 383 ? -2.23200 39.10300 44.69100 1.000 44.19548 406 LEU C O 1
ATOM 8774 N N . GLY C 1 384 ? -1.47100 38.84600 46.79900 1.000 40.89408 407 GLY C N 1
ATOM 8775 C CA . GLY C 1 384 ? -0.84000 40.15600 46.82400 1.000 42.38408 407 GLY C CA 1
ATOM 8776 C C . GLY C 1 384 ? 0.21700 40.31600 45.75100 1.000 41.15408 407 GLY C C 1
ATOM 8777 O O . GLY C 1 384 ? 0.29800 41.35400 45.09700 1.000 46.69408 407 GLY C O 1
ATOM 8778 N N . ALA C 1 385 ? 1.03700 39.29000 45.55400 1.000 42.97273 408 ALA C N 1
ATOM 8779 C CA . ALA C 1 385 ? 2.04900 39.36600 44.51000 1.000 45.64273 408 ALA C CA 1
ATOM 8780 C C . ALA C 1 385 ? 1.40200 39.53700 43.14300 1.000 43.18273 408 ALA C C 1
ATOM 8781 O O . ALA C 1 385 ? 1.89700 40.29100 42.29800 1.000 45.24273 408 ALA C O 1
ATOM 8783 N N . ALA C 1 386 ? 0.29000 38.84800 42.91200 1.000 44.66985 409 ALA C N 1
ATOM 8784 C CA . ALA C 1 386 ? -0.40100 38.98800 41.63100 1.000 49.46985 409 ALA C CA 1
ATOM 8785 C C . ALA C 1 386 ? -1.01600 40.38400 41.47700 1.000 43.46985 409 ALA C C 1
ATOM 8786 O O . ALA C 1 386 ? -0.93100 41.00100 40.40500 1.000 44.82985 409 ALA C O 1
ATOM 8788 N N . VAL C 1 387 ? -1.63900 40.88800 42.54200 1.000 36.40683 410 VAL C N 1
ATOM 8789 C CA . VAL C 1 387 ? -2.17200 42.24700 42.53500 1.000 48.45683 410 VAL C CA 1
ATOM 8790 C C . VAL C 1 387 ? -1.06800 43.23000 42.17000 1.000 48.47683 410 VAL C C 1
ATOM 8791 O O . VAL C 1 387 ? -1.25600 44.13500 41.34700 1.000 45.27683 410 VAL C O 1
ATOM 8795 N N . LYS C 1 388 ? 0.10000 43.05800 42.78700 1.000 46.08136 411 LYS C N 1
ATOM 8796 C CA . LYS C 1 388 ? 1.25100 43.90600 42.51600 1.000 50.30136 411 LYS C CA 1
ATOM 8797 C C . LYS C 1 388 ? 1.73200 43.75500 41.07100 1.000 44.38136 411 LYS C C 1
ATOM 8798 O O . LYS C 1 388 ? 2.11700 44.73700 40.43000 1.000 41.01136 411 LYS C O 1
ATOM 8804 N N . ALA C 1 389 ? 1.75600 42.53500 40.54900 1.000 44.10297 412 ALA C N 1
ATOM 8805 C CA . ALA C 1 389 ? 2.16300 42.37000 39.16300 1.000 42.69297 412 ALA C CA 1
ATOM 8806 C C . ALA C 1 389 ? 1.16900 42.98100 38.17600 1.000 49.69297 412 ALA C C 1
ATOM 8807 O O . ALA C 1 389 ? 1.53500 43.21400 37.01800 1.000 52.18297 412 ALA C O 1
ATOM 8809 N N . LEU C 1 390 ? -0.07600 43.24600 38.58600 1.000 45.03309 413 LEU C N 1
ATOM 8810 C CA . LEU C 1 390 ? -1.06200 43.74400 37.62800 1.000 44.94309 413 LEU C CA 1
ATOM 8811 C C . LEU C 1 390 ? -1.22600 45.26700 37.65200 1.000 47.14309 413 LEU C C 1
ATOM 8812 O O . LEU C 1 390 ? -2.00400 45.81000 36.86000 1.000 33.20309 413 LEU C O 1
ATOM 8817 N N . ARG C 1 391 ? -0.43600 45.97000 38.46400 1.000 53.73349 414 ARG C N 1
ATOM 8818 C CA . ARG C 1 391 ? -0.44800 47.43800 38.56100 1.000 51.99349 414 ARG C CA 1
ATOM 8819 C C . ARG C 1 391 ? 0.15300 48.18100 37.35000 1.000 61.67349 414 ARG C C 1
ATOM 8820 O O . ARG C 1 391 ? 1.30200 47.94600 36.93200 1.000 59.73349 414 ARG C O 1
ATOM 8829 N N . ASN D 1 8 ? -37.97300 27.09400 115.93000 1.000 76.94030 31 ASN D N 1
ATOM 8830 C CA . ASN D 1 8 ? -38.23200 25.67600 116.10500 1.000 66.94030 31 ASN D CA 1
ATOM 8831 C C . ASN D 1 8 ? -38.03000 24.94400 114.78200 1.000 67.07030 31 ASN D C 1
ATOM 8832 O O . ASN D 1 8 ? -38.65200 25.27100 113.76800 1.000 67.33030 31 ASN D O 1
ATOM 8837 N N . PRO D 1 9 ? -37.12500 23.97100 114.80200 1.000 65.06208 32 PRO D N 1
ATOM 8838 C CA . PRO D 1 9 ? -36.74100 23.26500 113.57300 1.000 60.21208 32 PRO D CA 1
ATOM 8839 C C . PRO D 1 9 ? -37.83400 22.32900 113.06900 1.000 54.49208 32 PRO D C 1
ATOM 8840 O O . PRO D 1 9 ? -38.73200 21.92800 113.81100 1.000 54.26208 32 PRO D O 1
ATOM 8844 N N . ARG D 1 10 ? -37.75800 22.01500 111.76800 1.000 51.62110 33 ARG D N 1
ATOM 8845 C CA . ARG D 1 10 ? -38.71700 21.14700 111.07500 1.000 49.96110 33 ARG D CA 1
ATOM 8846 C C . ARG D 1 10 ? -38.04900 19.79700 110.84100 1.000 48.87110 33 ARG D C 1
ATOM 8847 O O . ARG D 1 10 ? -37.54500 19.50900 109.75000 1.000 42.19110 33 ARG D O 1
ATOM 8855 N N . ILE D 1 11 ? -38.12900 18.92600 111.84100 1.000 49.53122 34 ILE D N 1
ATOM 8856 C CA . ILE D 1 11 ? -37.42800 17.64600 111.83300 1.000 43.57122 34 ILE D CA 1
ATOM 8857 C C . ILE D 1 11 ? -38.43600 16.50800 111.70200 1.000 42.36122 34 ILE D C 1
ATOM 8858 O O . ILE D 1 11 ? -39.38900 16.41800 112.48400 1.000 40.07122 34 ILE D O 1
ATOM 8863 N N . GLY D 1 12 ? -38.20200 15.61600 110.74800 1.000 38.85718 35 GLY D N 1
ATOM 8864 C CA . GLY D 1 12 ? -39.16800 14.58300 110.44300 1.000 38.41718 35 GLY D CA 1
ATOM 8865 C C . GLY D 1 12 ? -38.99400 13.33200 111.28600 1.000 37.12718 35 GLY D C 1
ATOM 8866 O O . GLY D 1 12 ? -38.05700 13.20200 112.06600 1.000 35.20718 35 GLY D O 1
ATOM 8867 N N . ARG D 1 13 ? -39.94800 12.41100 111.14000 1.000 40.37708 36 ARG D N 1
ATOM 8868 C CA . ARG D 1 13 ? -39.77700 11.09400 111.72800 1.000 38.17708 36 ARG D CA 1
ATOM 8869 C C . ARG D 1 13 ? -38.54200 10.43200 111.15200 1.000 37.39708 36 ARG D C 1
ATOM 8870 O O . ARG D 1 13 ? -38.20800 10.61100 109.98000 1.000 44.16708 36 ARG D O 1
ATOM 8878 N N . ALA D 1 14 ? -37.91100 9.59100 111.97100 1.000 43.75460 37 ALA D N 1
ATOM 8879 C CA . ALA D 1 14 ? -36.74600 8.84000 111.52000 1.000 34.82460 37 ALA D CA 1
ATOM 8880 C C . ALA D 1 14 ? -37.04100 8.07300 110.24200 1.000 34.42460 37 ALA D C 1
ATOM 8881 O O . ALA D 1 14 ? -36.18900 7.99100 109.35500 1.000 37.26460 37 ALA D O 1
ATOM 8883 N N . ALA D 1 15 ? -38.25500 7.53100 110.11000 1.000 34.39739 38 ALA D N 1
ATOM 8884 C CA . ALA D 1 15 ? -38.55600 6.63300 109.00000 1.000 35.78739 38 ALA D CA 1
ATOM 8885 C C . ALA D 1 15 ? -38.80200 7.34600 107.67200 1.000 33.35739 38 ALA D C 1
ATOM 8886 O O . ALA D 1 15 ? -38.81500 6.68900 106.62900 1.000 33.41739 38 ALA D O 1
ATOM 8888 N N . ASP D 1 16 ? -38.95100 8.66700 107.65900 1.000 36.35451 39 ASP D N 1
ATOM 8889 C CA . ASP D 1 16 ? -39.36400 9.36900 106.45000 1.000 38.26451 39 ASP D CA 1
ATOM 8890 C C . ASP D 1 16 ? -38.20000 10.03900 105.72500 1.000 38.28451 39 ASP D C 1
ATOM 8891 O O . ASP D 1 16 ? -38.42200 10.88700 104.86000 1.000 36.00451 39 ASP D O 1
ATOM 8896 N N . LEU D 1 17 ? -36.96300 9.63700 106.03700 1.000 50.02936 40 LEU D N 1
ATOM 8897 C CA . LEU D 1 17 ? -35.76500 10.31000 105.53000 1.000 41.27936 40 LEU D CA 1
ATOM 8898 C C . LEU D 1 17 ? -35.77800 10.42900 104.01400 1.000 41.51936 40 LEU D C 1
ATOM 8899 O O . LEU D 1 17 ? -35.29500 11.42100 103.46900 1.000 39.85936 40 LEU D O 1
ATOM 8904 N N . TYR D 1 18 ? -36.34900 9.45100 103.32000 1.000 42.36330 41 TYR D N 1
ATOM 8905 C CA . TYR D 1 18 ? -36.33800 9.41200 101.86500 1.000 42.63330 41 TYR D CA 1
ATOM 8906 C C . TYR D 1 18 ? -37.60200 9.95800 101.22500 1.000 43.57330 41 TYR D C 1
ATOM 8907 O O . TYR D 1 18 ? -37.69500 9.95500 99.99500 1.000 41.38330 41 TYR D O 1
ATOM 8916 N N . GLU D 1 19 ? -38.55600 10.45700 102.02100 1.000 39.71955 42 GLU D N 1
ATOM 8917 C CA . GLU D 1 19 ? -39.83800 10.94600 101.52100 1.000 49.07955 42 GLU D CA 1
ATOM 8918 C C . GLU D 1 19 ? -40.19500 12.29800 102.11400 1.000 42.57955 42 GLU D C 1
ATOM 8919 O O . GLU D 1 19 ? -41.35900 12.68800 102.07100 1.000 47.45955 42 GLU D O 1
ATOM 8925 N N . LEU D 1 20 ? -39.22700 13.00900 102.67400 1.000 39.43218 43 LEU D N 1
ATOM 8926 C CA . LEU D 1 20 ? -39.52300 14.25400 103.35800 1.000 38.82218 43 LEU D CA 1
ATOM 8927 C C . LEU D 1 20 ? -40.08200 15.29700 102.40000 1.000 43.03218 43 LEU D C 1
ATOM 8928 O O . LEU D 1 20 ? -39.73500 15.35200 101.21700 1.000 43.29218 43 LEU D O 1
ATOM 8933 N N . ILE D 1 21 ? -40.98100 16.11900 102.91800 1.000 41.19974 44 ILE D N 1
ATOM 8934 C CA . ILE D 1 21 ? -41.43500 17.26900 102.15200 1.000 42.46974 44 ILE D CA 1
ATOM 8935 C C . ILE D 1 21 ? -40.34600 18.34200 102.20000 1.000 45.49974 44 ILE D C 1
ATOM 8936 O O . ILE D 1 21 ? -39.61700 18.45300 103.20000 1.000 41.67974 44 ILE D O 1
ATOM 8941 N N . PRO D 1 22 ? -40.21800 19.16700 101.15700 1.000 45.48987 45 PRO D N 1
ATOM 8942 C CA . PRO D 1 22 ? -39.09100 20.10900 101.09700 1.000 38.62987 45 PRO D CA 1
ATOM 8943 C C . PRO D 1 22 ? -38.89600 20.92900 102.35900 1.000 38.74987 45 PRO D C 1
ATOM 8944 O O . PRO D 1 22 ? -37.75100 21.18700 102.75300 1.000 44.42987 45 PRO D O 1
ATOM 8948 N N . GLU D 1 23 ? -39.97700 21.39400 102.98100 1.000 37.64832 46 GLU D N 1
ATOM 8949 C CA . GLU D 1 23 ? -39.81000 22.22200 104.16600 1.000 42.68832 46 GLU D CA 1
ATOM 8950 C C . GLU D 1 23 ? -39.28300 21.43500 105.35400 1.000 41.67832 46 GLU D C 1
ATOM 8951 O O . GLU D 1 23 ? -38.93000 22.04500 106.36700 1.000 44.41832 46 GLU D O 1
ATOM 8957 N N . TYR D 1 24 ? -39.20100 20.10900 105.25300 1.000 38.84084 47 TYR D N 1
ATOM 8958 C CA . TYR D 1 24 ? -38.56700 19.32000 106.29700 1.000 42.85084 47 TYR D CA 1
ATOM 8959 C C . TYR D 1 24 ? -37.17800 18.81700 105.92800 1.000 39.30084 47 TYR D C 1
ATOM 8960 O O . TYR D 1 24 ? -36.49900 18.24400 106.78500 1.000 36.97084 47 TYR D O 1
ATOM 8969 N N . GLN D 1 25 ? -36.72700 19.04000 104.70300 1.000 34.50188 48 GLN D N 1
ATOM 8970 C CA . GLN D 1 25 ? -35.46700 18.47000 104.26200 1.000 37.17188 48 GLN D CA 1
ATOM 8971 C C . GLN D 1 25 ? -34.24900 19.18300 104.86300 1.000 39.23188 48 GLN D C 1
ATOM 8972 O O . GLN D 1 25 ? -33.41800 18.51100 105.48100 1.000 36.16188 48 GLN D O 1
ATOM 8978 N N . PRO D 1 26 ? -34.09700 20.51800 104.73500 1.000 40.54032 49 PRO D N 1
ATOM 8979 C CA . PRO D 1 26 ? -32.85000 21.15400 105.23200 1.000 38.00032 49 PRO D CA 1
ATOM 8980 C C . PRO D 1 26 ? -32.63700 21.02400 106.73000 1.000 42.70032 49 PRO D C 1
ATOM 8981 O O . PRO D 1 26 ? -31.51200 20.76300 107.17100 1.000 41.18032 49 PRO D O 1
ATOM 8985 N N . ASP D 1 27 ? -33.68600 21.22800 107.52800 1.000 43.32754 50 ASP D N 1
ATOM 8986 C CA . ASP D 1 27 ? -33.55100 21.13100 108.98000 1.000 43.54754 50 ASP D CA 1
ATOM 8987 C C . ASP D 1 27 ? -33.14500 19.73000 109.40000 1.000 39.41754 50 ASP D C 1
ATOM 8988 O O . ASP D 1 27 ? -32.30700 19.55200 110.29200 1.000 38.72754 50 ASP D O 1
ATOM 8993 N N . THR D 1 28 ? -33.74900 18.72300 108.78300 1.000 35.37839 51 THR D N 1
ATOM 8994 C CA . THR D 1 28 ? -33.39800 17.35600 109.12100 1.000 36.03839 51 THR D CA 1
ATOM 8995 C C . THR D 1 28 ? -31.97000 17.05300 108.68900 1.000 39.96839 51 THR D C 1
ATOM 8996 O O . THR D 1 28 ? -31.18400 16.49700 109.47000 1.000 37.61839 51 THR D O 1
ATOM 9000 N N . TYR D 1 29 ? -31.59700 17.48100 107.47900 1.000 34.51599 52 TYR D N 1
ATOM 9001 C CA . TYR D 1 29 ? -30.28300 17.16200 106.95600 1.000 35.92599 52 TYR D CA 1
ATOM 9002 C C . TYR D 1 29 ? -29.17000 17.76000 107.80900 1.000 36.91599 52 TYR D C 1
ATOM 9003 O O . TYR D 1 29 ? -28.03900 17.24300 107.79100 1.000 41.31599 52 TYR D O 1
ATOM 9012 N N . ARG D 1 30 ? -29.45100 18.83100 108.55200 1.000 31.20875 53 ARG D N 1
ATOM 9013 C CA . ARG D 1 30 ? -28.45100 19.41900 109.42700 1.000 33.10875 53 ARG D CA 1
ATOM 9014 C C . ARG D 1 30 ? -28.69100 19.12400 110.90200 1.000 38.19875 53 ARG D C 1
ATOM 9015 O O . ARG D 1 30 ? -28.03800 19.73300 111.75700 1.000 44.57875 53 ARG D O 1
ATOM 9023 N N . ASN D 1 31 ? -29.57300 18.17500 111.22100 1.000 37.43553 54 ASN D N 1
ATOM 9024 C CA . ASN D 1 31 ? -29.79700 17.76300 112.60400 1.000 42.32553 54 ASN D CA 1
ATOM 9025 C C . ASN D 1 31 ? -29.95200 16.25100 112.71400 1.000 42.94553 54 ASN D C 1
ATOM 9026 O O . ASN D 1 31 ? -30.80700 15.75700 113.46300 1.000 41.64553 54 ASN D O 1
ATOM 9031 N N . MET D 1 32 ? -29.14700 15.49000 111.96200 1.000 36.77027 55 MET D N 1
ATOM 9032 C CA . MET D 1 32 ? -29.30200 14.03900 111.99100 1.000 34.44027 55 MET D CA 1
ATOM 9033 C C . MET D 1 32 ? -29.00300 13.47700 113.36500 1.000 37.73027 55 MET D C 1
ATOM 9034 O O . MET D 1 32 ? -29.54700 12.44000 113.73900 1.000 44.15027 55 MET D O 1
ATOM 9039 N N . ASP D 1 33 ? -28.14400 14.14000 114.13000 1.000 40.33795 56 ASP D N 1
ATOM 9040 C CA . ASP D 1 33 ? -27.83900 13.67000 115.47300 1.000 40.23795 56 ASP D CA 1
ATOM 9041 C C . ASP D 1 33 ? -29.06800 13.67400 116.36700 1.000 43.43795 56 ASP D C 1
ATOM 9042 O O . ASP D 1 33 ? -29.05300 13.03900 117.42500 1.000 48.92795 56 ASP D O 1
ATOM 9047 N N . LYS D 1 34 ? -30.13000 14.36200 115.96500 1.000 39.52130 57 LYS D N 1
ATOM 9048 C CA . LYS D 1 34 ? -31.36400 14.41600 116.73300 1.000 44.09130 57 LYS D CA 1
ATOM 9049 C C . LYS D 1 34 ? -32.38500 13.38300 116.29800 1.000 40.67130 57 LYS D C 1
ATOM 9050 O O . LYS D 1 34 ? -33.44500 13.28600 116.91800 1.000 38.60130 57 LYS D O 1
ATOM 9056 N N . VAL D 1 35 ? -32.09100 12.62400 115.25300 1.000 39.37658 58 VAL D N 1
ATOM 9057 C CA . VAL D 1 35 ? -33.05800 11.70400 114.67800 1.000 43.14658 58 VAL D CA 1
ATOM 9058 C C . VAL D 1 35 ? -32.57200 10.25800 114.77300 1.000 45.14658 58 VAL D C 1
ATOM 9059 O O . VAL D 1 35 ? -33.38600 9.33400 114.90900 1.000 41.02658 58 VAL D O 1
ATOM 9063 N N . TYR D 1 36 ? -31.26000 10.05500 114.65400 1.000 38.63313 59 TYR D N 1
ATOM 9064 C CA . TYR D 1 36 ? -30.62900 8.74600 114.59300 1.000 40.89313 59 TYR D CA 1
ATOM 9065 C C . TYR D 1 36 ? -29.55100 8.63500 115.65500 1.000 42.05313 59 TYR D C 1
ATOM 9066 O O . TYR D 1 36 ? -29.06900 9.64800 116.16200 1.000 50.77313 59 TYR D O 1
ATOM 9075 N N . PRO D 1 37 ? -29.15400 7.42400 116.02600 1.000 43.83885 60 PRO D N 1
ATOM 9076 C CA . PRO D 1 37 ? -27.92500 7.28500 116.81400 1.000 44.03885 60 PRO D CA 1
ATOM 9077 C C . PRO D 1 37 ? -26.73900 7.73300 115.97600 1.000 41.33885 60 PRO D C 1
ATOM 9078 O O . PRO D 1 37 ? -26.67400 7.46700 114.77000 1.000 41.47885 60 PRO D O 1
ATOM 9082 N N . THR D 1 38 ? -25.82900 8.47800 116.60700 1.000 40.99301 61 THR D N 1
ATOM 9083 C CA . THR D 1 38 ? -24.63100 8.98300 115.94800 1.000 36.66301 61 THR D CA 1
ATOM 9084 C C . THR D 1 38 ? -23.42400 8.82600 116.86700 1.000 37.94301 61 THR D C 1
ATOM 9085 O O . THR D 1 38 ? -23.55400 8.54200 118.05900 1.000 41.34301 61 THR D O 1
ATOM 9089 N N . ARG D 1 39 ? -22.23500 8.95100 116.28300 1.000 39.64202 62 ARG D N 1
ATOM 9090 C CA . ARG D 1 39 ? -20.98000 9.01600 117.03400 1.000 40.11202 62 ARG D CA 1
ATOM 9091 C C . ARG D 1 39 ? -20.15300 10.21800 116.59600 1.000 37.11202 62 ARG D C 1
ATOM 9092 O O . ARG D 1 39 ? -20.06600 10.51500 115.40200 1.000 38.77202 62 ARG D O 1
ATOM 9100 N N . VAL D 1 40 ? -19.51800 10.88900 117.55700 1.000 33.89182 63 VAL D N 1
ATOM 9101 C CA . VAL D 1 40 ? -18.73800 12.07700 117.22700 1.000 39.13182 63 VAL D CA 1
ATOM 9102 C C . VAL D 1 40 ? -17.43400 11.68800 116.53600 1.000 46.48182 63 VAL D C 1
ATOM 9103 O O . VAL D 1 40 ? -16.73100 10.75500 116.95800 1.000 43.50182 63 VAL D O 1
ATOM 9107 N N . ILE D 1 41 ? -17.12500 12.39600 115.44500 1.000 43.98917 64 ILE D N 1
ATOM 9108 C CA . ILE D 1 41 ? -15.83200 12.37900 114.77900 1.000 39.23917 64 ILE D CA 1
ATOM 9109 C C . ILE D 1 41 ? -15.04200 13.56700 115.30300 1.000 37.59917 64 ILE D C 1
ATOM 9110 O O . ILE D 1 41 ? -15.24300 14.70400 114.87600 1.000 37.73917 64 ILE D O 1
ATOM 9115 N N . HIS D 1 42 ? -14.08300 13.30800 116.17100 1.000 45.58925 65 HIS D N 1
ATOM 9116 C CA . HIS D 1 42 ? -13.41000 14.38600 116.86800 1.000 40.94925 65 HIS D CA 1
ATOM 9117 C C . HIS D 1 42 ? -12.36600 15.01400 115.96000 1.000 44.44925 65 HIS D C 1
ATOM 9118 O O . HIS D 1 42 ? -11.68600 14.32300 115.19300 1.000 44.47925 65 HIS D O 1
ATOM 9125 N N . LYS D 1 43 ? -12.32600 16.34500 115.98200 1.000 48.75284 66 LYS D N 1
ATOM 9126 C CA . LYS D 1 43 ? -11.25800 17.16000 115.43900 1.000 43.38284 66 LYS D CA 1
ATOM 9127 C C . LYS D 1 43 ? -10.06400 17.11500 116.37700 1.000 45.60284 66 LYS D C 1
ATOM 9128 O O . LYS D 1 43 ? -10.14500 16.60600 117.49800 1.000 46.30284 66 LYS D O 1
ATOM 9134 N N . GLY D 1 44 ? -8.94900 17.67400 115.92400 1.000 49.04511 67 GLY D N 1
ATOM 9135 C CA . GLY D 1 44 ? -7.75600 17.78300 116.74200 1.000 43.20511 67 GLY D CA 1
ATOM 9136 C C . GLY D 1 44 ? -7.55900 19.18300 117.29200 1.000 56.25511 67 GLY D C 1
ATOM 9137 O O . GLY D 1 44 ? -8.51100 19.95600 117.45300 1.000 60.46511 67 GLY D O 1
ATOM 9138 N N . THR D 1 45 ? -6.30000 19.52300 117.57100 1.000 55.56122 68 THR D N 1
ATOM 9139 C CA . THR D 1 45 ? -5.91400 20.83500 118.07700 1.000 50.94122 68 THR D CA 1
ATOM 9140 C C . THR D 1 45 ? -5.43400 21.76900 116.98700 1.000 47.77122 68 THR D C 1
ATOM 9141 O O . THR D 1 45 ? -5.57800 22.98200 117.11100 1.000 50.49122 68 THR D O 1
ATOM 9145 N N . LYS D 1 46 ? -4.81900 21.22900 115.96100 1.000 47.47352 69 LYS D N 1
ATOM 9146 C CA . LYS D 1 46 ? -4.36200 21.99200 114.82000 1.000 48.09352 69 LYS D CA 1
ATOM 9147 C C . LYS D 1 46 ? -5.40900 21.90700 113.72200 1.000 45.93352 69 LYS D C 1
ATOM 9148 O O . LYS D 1 46 ? -6.15400 20.92800 113.63000 1.000 57.41352 69 LYS D O 1
ATOM 9154 N N . VAL D 1 47 ? -5.48900 22.95300 112.90900 1.000 45.06861 70 VAL D N 1
ATOM 9155 C CA . VAL D 1 47 ? -6.48700 23.03500 111.84700 1.000 50.88861 70 VAL D CA 1
ATOM 9156 C C . VAL D 1 47 ? -5.74900 23.36200 110.56800 1.000 42.31861 70 VAL D C 1
ATOM 9157 O O . VAL D 1 47 ? -4.97400 24.32400 110.53400 1.000 47.25861 70 VAL D O 1
ATOM 9161 N N . ARG D 1 48 ? -5.92100 22.54600 109.54600 1.000 41.65871 71 ARG D N 1
ATOM 9162 C CA . ARG D 1 48 ? -5.30100 22.90000 108.27700 1.000 49.40871 71 ARG D CA 1
ATOM 9163 C C . ARG D 1 48 ? -5.98600 24.12200 107.67400 1.000 46.60871 71 ARG D C 1
ATOM 9164 O O . ARG D 1 48 ? -7.21200 24.12800 107.52700 1.000 44.31871 71 ARG D O 1
ATOM 9172 N N . PRO D 1 49 ? -5.23500 25.16200 107.32300 1.000 47.33552 72 PRO D N 1
ATOM 9173 C CA . PRO D 1 49 ? -5.84000 26.35800 106.72900 1.000 49.96552 72 PRO D CA 1
ATOM 9174 C C . PRO D 1 49 ? -6.39200 26.09400 105.33700 1.000 47.79552 72 PRO D C 1
ATOM 9175 O O . PRO D 1 49 ? -5.92600 25.21100 104.61200 1.000 47.83552 72 PRO D O 1
ATOM 9179 N N . LEU D 1 50 ? -7.45800 26.82800 105.00600 1.000 39.81674 73 LEU D N 1
ATOM 9180 C CA . LEU D 1 50 ? -7.99800 26.91700 103.65100 1.000 42.04674 73 LEU D CA 1
ATOM 9181 C C . LEU D 1 50 ? -7.99800 28.39400 103.26200 1.000 46.87674 73 LEU D C 1
ATOM 9182 O O . LEU D 1 50 ? -9.00900 29.09200 103.42900 1.000 43.13674 73 LEU D O 1
ATOM 9187 N N . PRO D 1 51 ? -6.88100 28.90800 102.76000 1.000 51.79105 74 PRO D N 1
ATOM 9188 C CA . PRO D 1 51 ? -6.77500 30.34300 102.47700 1.000 38.70105 74 PRO D CA 1
ATOM 9189 C C . PRO D 1 51 ? -7.52700 30.74300 101.21800 1.000 43.83105 74 PRO D C 1
ATOM 9190 O O . PRO D 1 51 ? -7.82900 29.92200 100.35000 1.000 45.10105 74 PRO D O 1
ATOM 9194 N N . ALA D 1 52 ? -7.81700 32.04400 101.14100 1.000 39.97889 75 ALA D N 1
ATOM 9195 C CA . ALA D 1 52 ? -8.54100 32.61300 100.01700 1.000 41.11889 75 ALA D CA 1
ATOM 9196 C C . ALA D 1 52 ? -7.72900 32.48800 98.73400 1.000 38.37889 75 ALA D C 1
ATOM 9197 O O . ALA D 1 52 ? -6.54600 32.81800 98.70200 1.000 37.69889 75 ALA D O 1
ATOM 9199 N N . GLY D 1 53 ? -8.38200 32.03500 97.67000 1.000 44.33130 76 GLY D N 1
ATOM 9200 C CA . GLY D 1 53 ? -7.78800 31.90200 96.35300 1.000 44.42130 76 GLY D CA 1
ATOM 9201 C C . GLY D 1 53 ? -8.24100 32.91400 95.31800 1.000 47.80130 76 GLY D C 1
ATOM 9202 O O . GLY D 1 53 ? -8.44900 34.09800 95.61300 1.000 46.69130 76 GLY D O 1
ATOM 9203 N N . VAL D 1 54 ? -8.33300 32.41900 94.09000 1.000 50.19906 77 VAL D N 1
ATOM 9204 C CA . VAL D 1 54 ? -8.74300 33.28800 92.96300 1.000 53.92906 77 VAL D CA 1
ATOM 9205 C C . VAL D 1 54 ? -10.26400 33.38200 92.94500 1.000 50.42906 77 VAL D C 1
ATOM 9206 O O . VAL D 1 54 ? -10.91800 32.34300 92.87800 1.000 51.75906 77 VAL D O 1
ATOM 9210 N N . ALA D 1 55 ? -10.78700 34.59300 93.02100 1.000 45.49299 78 ALA D N 1
ATOM 9211 C CA . ALA D 1 55 ? -12.22800 34.80400 92.91400 1.000 50.67299 78 ALA D CA 1
ATOM 9212 C C . ALA D 1 55 ? -12.70900 34.52200 91.48500 1.000 50.82299 78 ALA D C 1
ATOM 9213 O O . ALA D 1 55 ? -12.13600 35.02900 90.51000 1.000 43.83299 78 ALA D O 1
ATOM 9215 N N . ILE D 1 56 ? -13.72800 33.66600 91.36600 1.000 40.07210 79 ILE D N 1
ATOM 9216 C CA . ILE D 1 56 ? -14.36900 33.35400 90.09900 1.000 38.92210 79 ILE D CA 1
ATOM 9217 C C . ILE D 1 56 ? -15.86200 33.63300 90.21900 1.000 42.03210 79 ILE D C 1
ATOM 9218 O O . ILE D 1 56 ? -16.42200 33.73100 91.31500 1.000 38.90210 79 ILE D O 1
ATOM 9223 N N . ALA D 1 57 ? -16.51000 33.76700 89.06800 1.000 37.89577 80 ALA D N 1
ATOM 9224 C CA . ALA D 1 57 ? -17.96600 33.92400 88.99400 1.000 39.06577 80 ALA D CA 1
ATOM 9225 C C . ALA D 1 57 ? -18.41600 33.07700 87.81900 1.000 39.19577 80 ALA D C 1
ATOM 9226 O O . ALA D 1 57 ? -18.64800 33.58500 86.71500 1.000 38.08577 80 ALA D O 1
ATOM 9228 N N . PRO D 1 58 ? -18.51100 31.75800 88.01100 1.000 39.92819 81 PRO D N 1
ATOM 9229 C CA . PRO D 1 58 ? -18.76900 30.87500 86.87100 1.000 39.44819 81 PRO D CA 1
ATOM 9230 C C . PRO D 1 58 ? -20.15500 31.10400 86.31400 1.000 38.19819 81 PRO D C 1
ATOM 9231 O O . PRO D 1 58 ? -21.12400 31.33500 87.04600 1.000 37.09819 81 PRO D O 1
ATOM 9235 N N . ARG D 1 59 ? -20.25000 30.95000 85.00100 1.000 40.53037 82 ARG D N 1
ATOM 9236 C CA . ARG D 1 59 ? -21.49000 31.13900 84.27600 1.000 45.15037 82 ARG D CA 1
ATOM 9237 C C . ARG D 1 59 ? -21.64200 30.03500 83.25000 1.000 46.16037 82 ARG D C 1
ATOM 9238 O O . ARG D 1 59 ? -20.67700 29.64900 82.59300 1.000 42.69037 82 ARG D O 1
ATOM 9246 N N . TYR D 1 60 ? -22.85100 29.50800 83.13500 1.000 54.20383 83 TYR D N 1
ATOM 9247 C CA . TYR D 1 60 ? -23.10700 28.38700 82.23700 1.000 57.79383 83 TYR D CA 1
ATOM 9248 C C . TYR D 1 60 ? -24.45200 28.58700 81.55500 1.000 57.14383 83 TYR D C 1
ATOM 9249 O O . TYR D 1 60 ? -25.21700 29.47700 81.91000 1.000 62.78383 83 TYR D O 1
ATOM 9258 N N . ARG D 1 61 ? -24.71100 27.80900 80.51300 1.000 70.61193 84 ARG D N 1
ATOM 9259 C CA . ARG D 1 61 ? -25.99900 27.93200 79.78200 1.000 80.70193 84 ARG D CA 1
ATOM 9260 C C . ARG D 1 61 ? -26.72800 26.59000 79.83500 1.000 78.88193 84 ARG D C 1
ATOM 9261 O O . ARG D 1 61 ? -26.10100 25.57900 79.48700 1.000 85.18193 84 ARG D O 1
ATOM 9269 N N . ILE D 1 62 ? -27.99500 26.64700 80.23700 1.000 75.12206 85 ILE D N 1
ATOM 9270 C CA . ILE D 1 62 ? -28.86500 25.44700 80.21300 1.000 75.67206 85 ILE D CA 1
ATOM 9271 C C . ILE D 1 62 ? -29.95800 25.85100 79.23400 1.000 83.60206 85 ILE D C 1
ATOM 9272 O O . ILE D 1 62 ? -30.58300 26.90200 79.45600 1.000 82.72206 85 ILE D O 1
ATOM 9277 N N . GLY D 1 63 ? -30.12300 25.11200 78.14800 1.000 80.32577 86 GLY D N 1
ATOM 9278 C CA . GLY D 1 63 ? -31.08800 25.55500 77.12800 1.000 79.27577 86 GLY D CA 1
ATOM 9279 C C . GLY D 1 63 ? -30.68700 26.89800 76.55400 1.000 81.03577 86 GLY D C 1
ATOM 9280 O O . GLY D 1 63 ? -29.50800 27.06300 76.21100 1.000 78.15577 86 GLY D O 1
ATOM 9281 N N . GLY D 1 64 ? -31.63200 27.82700 76.46800 1.000 79.10143 87 GLY D N 1
ATOM 9282 C CA . GLY D 1 64 ? -31.34300 29.14000 75.87200 1.000 77.82143 87 GLY D CA 1
ATOM 9283 C C . GLY D 1 64 ? -31.21200 30.22300 76.91700 1.000 81.20143 87 GLY D C 1
ATOM 9284 O O . GLY D 1 64 ? -31.23800 31.41000 76.55300 1.000 77.04143 87 GLY D O 1
ATOM 9285 N N . GLU D 1 65 ? -31.07500 29.81500 78.17500 1.000 87.54485 88 GLU D N 1
ATOM 9286 C CA . GLU D 1 65 ? -30.89300 30.81100 79.25600 1.000 86.41485 88 GLU D CA 1
ATOM 9287 C C . GLU D 1 65 ? -29.53600 30.60400 79.92100 1.000 81.86485 88 GLU D C 1
ATOM 9288 O O . GLU D 1 65 ? -29.14100 29.44400 80.12500 1.000 82.79485 88 GLU D O 1
ATOM 9294 N N . GLU D 1 66 ? -28.84900 31.70000 80.20600 1.000 75.99283 89 GLU D N 1
ATOM 9295 C CA . GLU D 1 66 ? -27.57000 31.64400 80.89400 1.000 67.38283 89 GLU D CA 1
ATOM 9296 C C . GLU D 1 66 ? -27.78800 31.88400 82.38600 1.000 66.57283 89 GLU D C 1
ATOM 9297 O O . GLU D 1 66 ? -28.52900 32.79600 82.77200 1.000 64.50283 89 GLU D O 1
ATOM 9303 N N . TYR D 1 67 ? -27.15400 31.06600 83.22000 1.000 62.49187 90 TYR D N 1
ATOM 9304 C CA . TYR D 1 67 ? -27.26900 31.20300 84.65900 1.000 56.57187 90 TYR D CA 1
ATOM 9305 C C . TYR D 1 67 ? -25.89600 31.40500 85.29500 1.000 52.76187 90 TYR D C 1
ATOM 9306 O O . TYR D 1 67 ? -24.86300 30.96200 84.77400 1.000 53.26187 90 TYR D O 1
ATOM 9315 N N . GLY D 1 68 ? -25.91200 32.11800 86.42200 1.000 49.94048 91 GLY D N 1
ATOM 9316 C CA . GLY D 1 68 ? -24.77500 32.31300 87.27600 1.000 45.12048 91 GLY D CA 1
ATOM 9317 C C . GLY D 1 68 ? -24.92500 31.54600 88.56600 1.000 42.53048 91 GLY D C 1
ATOM 9318 O O . GLY D 1 68 ? -25.75000 30.62200 88.67500 1.000 45.88048 91 GLY D O 1
ATOM 9319 N N . VAL D 1 69 ? -24.13900 31.89800 89.58100 1.000 39.27543 92 VAL D N 1
ATOM 9320 C CA . VAL D 1 69 ? -24.14100 31.13000 90.86200 1.000 38.07543 92 VAL D CA 1
ATOM 9321 C C . VAL D 1 69 ? -25.52600 31.16000 91.51200 1.000 43.07543 92 VAL D C 1
ATOM 9322 O O . VAL D 1 69 ? -26.04500 30.08600 91.80600 1.000 43.90543 92 VAL D O 1
ATOM 9326 N N . ASP D 1 70 ? -26.07400 32.34100 91.76600 1.000 40.29281 93 ASP D N 1
ATOM 9327 C CA . ASP D 1 70 ? -27.36100 32.37400 92.46600 1.000 41.60281 93 ASP D CA 1
ATOM 9328 C C . ASP D 1 70 ? -28.46500 31.66300 91.69400 1.000 41.62281 93 ASP D C 1
ATOM 9329 O O . ASP D 1 70 ? -29.34300 31.04500 92.30600 1.000 36.90281 93 ASP D O 1
ATOM 9334 N N . ASP D 1 71 ? -28.42800 31.71400 90.36300 1.000 3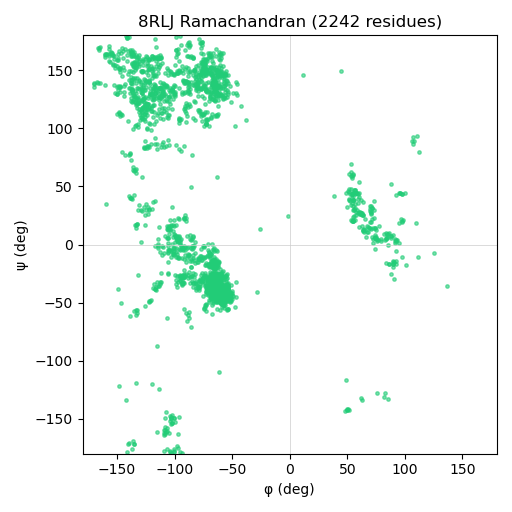9.80660 94 ASP D N 1
ATOM 9335 C CA . ASP D 1 71 ? -29.39800 30.95700 89.58200 1.000 48.85660 94 ASP D CA 1
ATOM 9336 C C . ASP D 1 71 ? -29.22100 29.46300 89.78600 1.000 48.93660 94 ASP D C 1
ATOM 9337 O O . ASP D 1 71 ? -30.21000 28.73000 89.91400 1.000 45.81660 94 ASP D O 1
ATOM 9342 N N . PHE D 1 72 ? -27.96900 28.99900 89.81600 1.000 39.92450 95 PHE D N 1
ATOM 9343 C CA . PHE D 1 72 ? -27.69800 27.59000 90.05100 1.000 40.13450 95 PHE D CA 1
ATOM 9344 C C . PHE D 1 72 ? -28.19600 27.16000 91.42100 1.000 40.38450 95 PHE D C 1
ATOM 9345 O O . PHE D 1 72 ? -28.83800 26.11400 91.56400 1.000 42.36450 95 PHE D O 1
ATOM 9353 N N . MET D 1 73 ? -27.89400 27.94900 92.44700 1.000 38.09981 96 MET D N 1
ATOM 9354 C CA . MET D 1 73 ? -28.32600 27.58200 93.79000 1.000 40.66981 96 MET D CA 1
ATOM 9355 C C . MET D 1 73 ? -29.84500 27.57600 93.90500 1.000 46.40981 96 MET D C 1
ATOM 9356 O O . MET D 1 73 ? -30.42500 26.67600 94.52200 1.000 42.14981 96 MET D O 1
ATOM 9361 N N . ARG D 1 74 ? -30.50800 28.58200 93.33100 1.000 47.08642 97 ARG D N 1
ATOM 9362 C CA . ARG D 1 74 ? -31.95900 28.65700 93.43200 1.000 45.55642 97 ARG D CA 1
ATOM 9363 C C . ARG D 1 74 ? -32.64700 27.56300 92.61600 1.000 43.35642 97 ARG D C 1
ATOM 9364 O O . ARG D 1 74 ? -33.56900 26.90900 93.11300 1.000 39.12642 97 ARG D O 1
ATOM 9372 N N . ARG D 1 75 ? -32.24300 27.36600 91.35600 1.000 46.27778 98 ARG D N 1
ATOM 9373 C CA . ARG D 1 75 ? -32.95500 26.40400 90.46300 1.000 45.36778 98 ARG D CA 1
ATOM 9374 C C . ARG D 1 75 ? -32.82500 24.96000 90.95100 1.000 48.38778 98 ARG D C 1
ATOM 9375 O O . ARG D 1 75 ? -33.71600 24.15300 90.62400 1.000 42.43778 98 ARG D O 1
ATOM 9383 N N . ASN D 1 76 ? -31.76700 24.64000 91.69000 1.000 47.21267 99 ASN D N 1
ATOM 9384 C CA . ASN D 1 76 ? -31.49400 23.28800 92.11500 1.000 47.08267 99 ASN D CA 1
ATOM 9385 C C . ASN D 1 76 ? -31.60200 23.14900 93.62100 1.000 45.95267 99 ASN D C 1
ATOM 9386 O O . ASN D 1 76 ? -31.33300 22.05900 94.15400 1.000 40.96267 99 ASN D O 1
ATOM 9391 N N . ARG D 1 77 ? -32.01900 24.21900 94.30900 1.000 38.51220 100 ARG D N 1
ATOM 9392 C CA . ARG D 1 77 ? -32.13000 24.24700 95.76500 1.000 40.28220 100 ARG D CA 1
ATOM 9393 C C . ARG D 1 77 ? -30.82300 23.78800 96.42000 1.000 41.13220 100 ARG D C 1
ATOM 9394 O O . ARG D 1 77 ? -30.77100 22.79700 97.14800 1.000 37.57220 100 ARG D O 1
ATOM 9402 N N . VAL D 1 78 ? -29.75900 24.53700 96.13300 1.000 38.13150 101 VAL D N 1
ATOM 9403 C CA . VAL D 1 78 ? -28.41800 24.25100 96.62700 1.000 37.54150 101 VAL D CA 1
ATOM 9404 C C . VAL D 1 78 ? -28.23900 24.89700 97.99300 1.000 38.94150 101 VAL D C 1
ATOM 9405 O O . VAL D 1 78 ? -28.45500 26.10500 98.15500 1.000 43.98150 101 VAL D O 1
ATOM 9409 N N . GLY D 1 79 ? -27.78100 24.11100 98.95900 1.000 39.01582 102 GLY D N 1
ATOM 9410 C CA . GLY D 1 79 ? -27.52800 24.61000 100.30100 1.000 38.87582 102 GLY D CA 1
ATOM 9411 C C . GLY D 1 79 ? -26.06400 24.87100 100.58500 1.000 42.03582 102 GLY D C 1
ATOM 9412 O O . GLY D 1 79 ? -25.71100 25.34900 101.67200 1.000 40.62582 102 GLY D O 1
ATOM 9413 N N . GLY D 1 80 ? -25.19500 24.49900 99.64100 1.000 41.19990 103 GLY D N 1
ATOM 9414 C CA . GLY D 1 80 ? -23.78200 24.79100 99.82100 1.000 40.09990 103 GLY D CA 1
ATOM 9415 C C . GLY D 1 80 ? -22.89000 24.56200 98.61500 1.000 37.53990 103 GLY D C 1
ATOM 9416 O O . GLY D 1 80 ? -23.04400 23.56800 97.90500 1.000 34.24990 103 GLY D O 1
ATOM 9417 N N . VAL D 1 81 ? -21.95400 25.47000 98.35900 1.000 36.76073 104 VAL D N 1
ATOM 9418 C CA . VAL D 1 81 ? -20.99500 25.27700 97.27900 1.000 37.45073 104 VAL D CA 1
ATOM 9419 C C . VAL D 1 81 ? -19.62500 25.69700 97.78200 1.000 40.73073 104 VAL D C 1
ATOM 9420 O O . VAL D 1 81 ? -19.48100 26.76400 98.38700 1.000 42.34073 104 VAL D O 1
ATOM 9424 N N . LEU D 1 82 ? -18.62800 24.84800 97.55800 1.000 43.93522 105 LEU D N 1
ATOM 9425 C CA . LEU D 1 82 ? -17.23700 25.15300 97.87400 1.000 40.29522 105 LEU D CA 1
ATOM 9426 C C . LEU D 1 82 ? -16.38100 24.69300 96.71300 1.000 39.23522 105 LEU D C 1
ATOM 9427 O O . LEU D 1 82 ? -16.45800 23.52700 96.32600 1.000 36.28522 105 LEU D O 1
ATOM 9432 N N . VAL D 1 83 ? -15.59800 25.60000 96.13500 1.000 39.16938 106 VAL D N 1
ATOM 9433 C CA . VAL D 1 83 ? -14.63900 25.24900 95.09600 1.000 41.18938 106 VAL D CA 1
ATOM 9434 C C . VAL D 1 83 ? -13.27000 25.70700 95.55900 1.000 38.11938 106 VAL D C 1
ATOM 9435 O O . VAL D 1 83 ? -13.07300 26.89600 95.84100 1.000 40.82938 106 VAL D O 1
ATOM 9439 N N . LEU D 1 84 ? -12.35300 24.75600 95.66800 1.000 38.34960 107 LEU D N 1
ATOM 9440 C CA . LEU D 1 84 ? -10.97400 24.95600 96.06000 1.000 39.49960 107 LEU D CA 1
ATOM 9441 C C . LEU D 1 84 ? -10.11900 24.65600 94.84300 1.000 39.60960 107 LEU D C 1
ATOM 9442 O O . LEU D 1 84 ? -10.37500 23.67600 94.13600 1.000 42.05960 107 LEU D O 1
ATOM 9447 N N . LYS D 1 85 ? -9.14900 25.52300 94.57900 1.000 41.58162 108 LYS D N 1
ATOM 9448 C CA . LYS D 1 85 ? -8.15500 25.36500 93.52400 1.000 39.64162 108 LYS D CA 1
ATOM 9449 C C . LYS D 1 85 ? -6.79300 25.49300 94.18900 1.000 41.25162 108 LYS D C 1
ATOM 9450 O O . LYS D 1 85 ? -6.52900 26.50100 94.85900 1.000 37.41162 108 LYS D O 1
ATOM 9456 N N . ASP D 1 86 ? -5.96400 24.44600 94.07200 1.000 41.49545 109 ASP D N 1
ATOM 9457 C CA . ASP D 1 86 ? -4.64000 24.40800 94.71100 1.000 40.94545 109 ASP D CA 1
ATOM 9458 C C . ASP D 1 86 ? -4.74600 24.62500 96.21900 1.000 40.72545 109 ASP D C 1
ATOM 9459 O O . ASP D 1 86 ? -3.85800 25.20000 96.85600 1.000 34.73545 109 ASP D O 1
ATOM 9464 N N . GLY D 1 87 ? -5.82700 24.11600 96.80100 1.000 38.45569 110 GLY D N 1
ATOM 9465 C CA . GLY D 1 87 ? -5.99300 24.25900 98.22500 1.000 45.83569 110 GLY D CA 1
ATOM 9466 C C . GLY D 1 87 ? -6.38200 25.64100 98.67700 1.000 45.84569 110 GLY D C 1
ATOM 9467 O O . GLY D 1 87 ? -6.29700 25.93000 99.87800 1.000 47.38569 110 GLY D O 1
ATOM 9468 N N . LYS D 1 88 ? -6.81600 26.50200 97.76000 1.000 39.08484 111 LYS D N 1
ATOM 9469 C CA . LYS D 1 88 ? -7.25700 27.84800 98.10200 1.000 44.61484 111 LYS D CA 1
ATOM 9470 C C . LYS D 1 88 ? -8.73900 27.99700 97.76100 1.000 40.38484 111 LYS D C 1
ATOM 9471 O O . LYS D 1 88 ? -9.20700 27.47400 96.74200 1.000 39.27484 111 LYS D O 1
ATOM 9477 N N . VAL D 1 89 ? -9.46700 28.75700 98.57600 1.000 40.16321 112 VAL D N 1
ATOM 9478 C CA . VAL D 1 89 ? -10.91100 28.88400 98.39000 1.000 39.10321 112 VAL D CA 1
ATOM 9479 C C . VAL D 1 89 ? -11.14500 29.76300 97.16800 1.000 38.65321 112 VAL D C 1
ATOM 9480 O O . VAL D 1 89 ? -10.78200 30.94000 97.16800 1.000 46.81321 112 VAL D O 1
ATOM 9484 N N . ALA D 1 90 ? -11.70600 29.18600 96.10900 1.000 37.90137 113 ALA D N 1
ATOM 9485 C CA . ALA D 1 90 ? -12.10300 29.96200 94.94300 1.000 40.77137 113 ALA D CA 1
ATOM 9486 C C . ALA D 1 90 ? -13.55600 30.38700 95.01200 1.000 42.84137 113 ALA D C 1
ATOM 9487 O O . ALA D 1 90 ? -13.90100 31.47100 94.52500 1.000 42.06137 113 ALA D O 1
ATOM 9489 N N . LEU D 1 91 ? -14.42200 29.56000 95.59300 1.000 44.18538 114 LEU D N 1
ATOM 9490 C CA . LEU D 1 91 ? -15.82400 29.95900 95.72400 1.000 39.15538 114 LEU D CA 1
ATOM 9491 C C . LEU D 1 91 ? -16.40400 29.32300 96.98000 1.000 37.97538 114 LEU D C 1
ATOM 9492 O O . LEU D 1 91 ? -16.18600 28.13800 97.24000 1.000 35.61538 114 LEU D O 1
ATOM 9497 N N . GLU D 1 92 ? -17.15600 30.10200 97.75000 1.000 37.15142 115 GLU D N 1
ATOM 9498 C CA . GLU D 1 92 ? -17.76400 29.58500 98.97300 1.000 40.85142 115 GLU D CA 1
ATOM 9499 C C . GLU D 1 92 ? -19.12100 30.24600 99.18700 1.000 41.50142 115 GLU D C 1
ATOM 9500 O O . GLU D 1 92 ? -19.20400 31.44600 99.47100 1.000 42.89142 115 GLU D O 1
ATOM 9506 N N . ARG D 1 93 ? -20.18600 29.46300 99.06000 1.000 39.66157 116 ARG D N 1
ATOM 9507 C CA . ARG D 1 93 ? -21.54400 29.96300 99.25200 1.000 40.74157 116 ARG D CA 1
ATOM 9508 C C . ARG D 1 93 ? -22.34500 29.00700 100.12900 1.000 36.09157 116 ARG D C 1
ATOM 9509 O O . ARG D 1 93 ? -22.10400 27.80000 100.13700 1.000 37.78157 116 ARG D O 1
ATOM 9517 N N . TYR D 1 94 ? -23.31700 29.55500 100.84800 1.000 40.72311 117 TYR D N 1
ATOM 9518 C CA . TYR D 1 94 ? -24.21400 28.78400 101.69400 1.000 36.34311 117 TYR D CA 1
ATOM 9519 C C . TYR D 1 94 ? -25.64700 29.15500 101.31700 1.000 41.66311 117 TYR D C 1
ATOM 9520 O O . TYR D 1 94 ? -25.91500 30.28000 100.87300 1.000 36.65311 117 TYR D O 1
ATOM 9529 N N . GLY D 1 95 ? -26.56800 28.18600 101.46500 1.000 46.57967 118 GLY D N 1
ATOM 9530 C CA . GLY D 1 95 ? -27.97300 28.40200 101.17200 1.000 34.39967 118 GLY D CA 1
ATOM 9531 C C . GLY D 1 95 ? -28.87200 27.70300 102.17700 1.000 40.20967 118 GLY D C 1
ATOM 9532 O O . GLY D 1 95 ? -28.39900 27.02000 103.09300 1.000 37.97967 118 GLY D O 1
ATOM 9533 N N . LEU D 1 96 ? -30.19100 27.90600 101.99600 1.000 41.37677 119 LEU D N 1
ATOM 9534 C CA . LEU D 1 96 ? -31.25300 27.24800 102.77500 1.000 24.62677 119 LEU D CA 1
ATOM 9535 C C . LEU D 1 96 ? -31.07500 27.45300 104.28600 1.000 34.63677 119 LEU D C 1
ATOM 9536 O O . LEU D 1 96 ? -31.58800 26.65600 105.09300 1.000 28.56677 119 LEU D O 1
ATOM 9541 N N . GLY D 1 97 ? -30.32100 28.48900 104.69400 1.000 29.29805 120 GLY D N 1
ATOM 9542 C CA . GLY D 1 97 ? -30.11200 28.77300 106.10100 1.000 30.33805 120 GLY D CA 1
ATOM 9543 C C . GLY D 1 97 ? -28.88400 28.13900 106.72400 1.000 40.30805 120 GLY D C 1
ATOM 9544 O O . GLY D 1 97 ? -28.67700 28.29100 107.94100 1.000 41.77805 120 GLY D O 1
ATOM 9545 N N . ASN D 1 98 ? -28.06100 27.44600 105.93800 1.000 36.77669 121 ASN D N 1
ATOM 9546 C CA . ASN D 1 98 ? -26.80900 26.90600 106.45200 1.000 44.64669 121 ASN D CA 1
ATOM 9547 C C . ASN D 1 98 ? -25.79300 28.02200 106.68300 1.000 49.01669 121 ASN D C 1
ATOM 9548 O O . ASN D 1 98 ? -25.88700 29.11200 106.11200 1.000 49.71669 121 ASN D O 1
ATOM 9553 N N . ASP D 1 99 ? -24.80200 27.73700 107.52500 1.000 47.23908 122 ASP D N 1
ATOM 9554 C CA . ASP D 1 99 ? -23.64700 28.62000 107.63800 1.000 49.78908 122 ASP D CA 1
ATOM 9555 C C . ASP D 1 99 ? -22.39200 27.77000 107.67100 1.000 51.61908 122 ASP D C 1
ATOM 9556 O O . ASP D 1 99 ? -22.41600 26.56900 107.38800 1.000 53.43908 122 ASP D O 1
ATOM 9561 N N . GLU D 1 100 ? -21.28600 28.42900 107.99600 1.000 48.45698 123 GLU D N 1
ATOM 9562 C CA . GLU D 1 100 ? -19.98100 27.81700 107.91700 1.000 55.89698 123 GLU D CA 1
ATOM 9563 C C . GLU D 1 100 ? -19.79900 26.71400 108.93900 1.000 56.91698 123 GLU D C 1
ATOM 9564 O O . GLU D 1 100 ? -18.87100 25.91100 108.78600 1.000 52.98698 123 GLU D O 1
ATOM 9570 N N . ARG D 1 101 ? -20.70500 26.64400 109.92200 1.000 54.51533 124 ARG D N 1
ATOM 9571 C CA . ARG D 1 101 ? -20.59500 25.63100 111.00600 1.000 50.93533 124 ARG D CA 1
ATOM 9572 C C . ARG D 1 101 ? -21.68300 24.56400 110.85000 1.000 46.51533 124 ARG D C 1
ATOM 9573 O O . ARG D 1 101 ? -21.64000 23.57700 111.61000 1.000 42.68533 124 ARG D O 1
ATOM 9581 N N . THR D 1 102 ? -22.62000 24.74800 109.91300 1.000 44.11218 125 THR D N 1
ATOM 9582 C CA . THR D 1 102 ? -23.64000 23.74600 109.68300 1.000 43.70218 125 THR D CA 1
ATOM 9583 C C . THR D 1 102 ? -22.93600 22.42700 109.43000 1.000 43.07218 125 THR D C 1
ATOM 9584 O O . THR D 1 102 ? -21.88000 22.40300 108.79600 1.000 43.16218 125 THR D O 1
ATOM 9588 N N . ARG D 1 103 ? -23.45700 21.33700 109.98600 1.000 43.13865 126 ARG D N 1
ATOM 9589 C CA . ARG D 1 103 ? -22.97000 20.01200 109.61900 1.000 39.72865 126 ARG D CA 1
ATOM 9590 C C . ARG D 1 103 ? -24.07500 19.29200 108.84700 1.000 44.11865 126 ARG D C 1
ATOM 9591 O O . ARG D 1 103 ? -25.11000 18.92100 109.41600 1.000 42.15865 126 ARG D O 1
ATOM 9599 N N . TRP D 1 104 ? -23.82600 19.04000 107.56900 1.000 38.97975 127 TRP D N 1
ATOM 9600 C CA . TRP D 1 104 ? -24.83100 18.58500 106.62300 1.000 40.84975 127 TRP D CA 1
ATOM 9601 C C . TRP D 1 104 ? -24.58200 17.12100 106.30100 1.000 44.05975 127 TRP D C 1
ATOM 9602 O O . TRP D 1 104 ? -23.43800 16.72300 106.06000 1.000 41.84975 127 TRP D O 1
ATOM 9613 N N . THR D 1 105 ? -25.65000 16.32300 106.28400 1.000 43.78429 128 THR D N 1
ATOM 9614 C CA . THR D 1 105 ? -25.47400 14.89200 106.09700 1.000 39.73429 128 THR D CA 1
ATOM 9615 C C . THR D 1 105 ? -25.14000 14.57200 104.63700 1.000 45.09429 128 THR D C 1
ATOM 9616 O O . THR D 1 105 ? -25.59000 15.24200 103.69700 1.000 40.31429 128 THR D O 1
ATOM 9620 N N . SER D 1 106 ? -24.37900 13.48900 104.46300 1.000 44.27174 129 SER D N 1
ATOM 9621 C CA . SER D 1 106 ? -23.65200 13.17500 103.23900 1.000 46.30174 129 SER D CA 1
ATOM 9622 C C . SER D 1 106 ? -24.38300 12.24200 102.29500 1.000 42.10174 129 SER D C 1
ATOM 9623 O O . SER D 1 106 ? -24.12600 12.28200 101.08900 1.000 41.04174 129 SER D O 1
ATOM 9626 N N . PHE D 1 107 ? -25.24100 11.37300 102.81600 1.000 44.39366 130 PHE D N 1
ATOM 9627 C CA . PHE D 1 107 ? -25.73200 10.22800 102.06100 1.000 45.44366 130 PHE D CA 1
ATOM 9628 C C . PHE D 1 107 ? -24.55300 9.45600 101.47600 1.000 44.45366 130 PHE D C 1
ATOM 9629 O O . PHE D 1 107 ? -23.47300 9.37800 102.08800 1.000 49.32366 130 PHE D O 1
ATOM 9637 N N . SER D 1 108 ? -24.71200 8.95100 100.26000 1.000 39.75473 131 SER D N 1
ATOM 9638 C CA . SER D 1 108 ? -23.70100 8.06100 99.70700 1.000 40.80473 131 SER D CA 1
ATOM 9639 C C . SER D 1 108 ? -22.33000 8.73300 99.50500 1.000 39.80473 131 SER D C 1
ATOM 9640 O O . SER D 1 108 ? -21.36400 8.05100 99.13600 1.000 42.71473 131 SER D O 1
ATOM 9643 N N . VAL D 1 109 ? -22.19000 10.03400 99.73600 1.000 41.47377 132 VAL D N 1
ATOM 9644 C CA . VAL D 1 109 ? -20.85400 10.61400 99.65300 1.000 46.89377 132 VAL D CA 1
ATOM 9645 C C . VAL D 1 109 ? -19.91300 9.89400 100.60600 1.000 44.68377 132 VAL D C 1
ATOM 9646 O O . VAL D 1 109 ? -18.74000 9.65600 100.28700 1.000 44.28377 132 VAL D O 1
ATOM 9650 N N . VAL D 1 110 ? -20.42700 9.48100 101.76900 1.000 43.21648 133 VAL D N 1
ATOM 9651 C CA . VAL D 1 110 ? -19.54400 8.85400 102.74000 1.000 41.33648 133 VAL D CA 1
ATOM 9652 C C . VAL D 1 110 ? -19.02700 7.49600 102.26200 1.000 44.28648 133 VAL D C 1
ATOM 9653 O O . VAL D 1 110 ? -18.02500 7.00800 102.80000 1.000 38.03648 133 VAL D O 1
ATOM 9657 N N . LYS D 1 111 ? -19.67000 6.86700 101.26900 1.000 43.20814 134 LYS D N 1
ATOM 9658 C CA . LYS D 1 111 ? -19.09400 5.65000 100.71300 1.000 36.05814 134 LYS D CA 1
ATOM 9659 C C . LYS D 1 111 ? -17.64400 5.89400 100.33300 1.000 42.03814 134 LYS D C 1
ATOM 9660 O O . LYS D 1 111 ? -16.73800 5.14500 100.74400 1.000 36.04814 134 LYS D O 1
ATOM 9666 N N . SER D 1 112 ? -17.39700 7.02400 99.66100 1.000 43.94331 135 SER D N 1
ATOM 9667 C CA . SER D 1 112 ? -16.04100 7.31400 99.22500 1.000 40.78331 135 SER D CA 1
ATOM 9668 C C . SER D 1 112 ? -15.11900 7.53200 100.41500 1.000 41.42331 135 SER D C 1
ATOM 9669 O O . SER D 1 112 ? -13.99400 7.00900 100.43100 1.000 38.84331 135 SER D O 1
ATOM 9672 N N . ILE D 1 113 ? -15.60900 8.20500 101.46100 1.000 39.12175 136 ILE D N 1
ATOM 9673 C CA . ILE D 1 113 ? -14.79400 8.36800 102.66300 1.000 38.52175 136 ILE D CA 1
ATOM 9674 C C . ILE D 1 113 ? -14.42100 7.00800 103.22900 1.000 40.68175 136 ILE D C 1
ATOM 9675 O O . ILE D 1 113 ? -13.24600 6.74100 103.53300 1.000 37.25175 136 ILE D O 1
ATOM 9680 N N . SER D 1 114 ? -15.42200 6.11800 103.34400 1.000 41.93977 137 SER D N 1
ATOM 9681 C CA . SER D 1 114 ? -15.16600 4.77900 103.85400 1.000 38.60977 137 SER D CA 1
ATOM 9682 C C . SER D 1 114 ? -14.11900 4.08600 103.01200 1.000 41.02977 137 SER D C 1
ATOM 9683 O O . SER D 1 114 ? -13.21400 3.44300 103.55800 1.000 37.36977 137 SER D O 1
ATOM 9686 N N . SER D 1 115 ? -14.18700 4.25100 101.68400 1.000 37.71706 138 SER D N 1
ATOM 9687 C CA . SER D 1 115 ? -13.19700 3.59200 100.84600 1.000 37.11706 138 SER D CA 1
ATOM 9688 C C . SER D 1 115 ? -11.81500 4.08400 101.20700 1.000 40.70706 138 SER D C 1
ATOM 9689 O O . SER D 1 115 ? -10.90500 3.28800 101.45500 1.000 42.77706 138 SER D O 1
ATOM 9692 N N . THR D 1 116 ? -11.68700 5.40400 101.35400 1.000 40.70689 139 THR D N 1
ATOM 9693 C CA . THR D 1 116 ? -10.43000 6.00500 101.74900 1.000 36.08689 139 THR D CA 1
ATOM 9694 C C . THR D 1 116 ? -9.97900 5.47400 103.09400 1.000 38.67689 139 THR D C 1
ATOM 9695 O O . THR D 1 116 ? -8.79000 5.19600 103.29400 1.000 38.37689 139 THR D O 1
ATOM 9699 N N . LEU D 1 117 ? -10.91400 5.30200 104.03100 1.000 42.28499 140 LEU D N 1
ATOM 9700 C CA . LEU D 1 117 ? -10.49100 4.76900 105.31800 1.000 42.28499 140 LEU D CA 1
ATOM 9701 C C . LEU D 1 117 ? -9.97800 3.34700 105.16500 1.000 39.95499 140 LEU D C 1
ATOM 9702 O O . LEU D 1 117 ? -8.99000 2.97300 105.80500 1.000 36.82499 140 LEU D O 1
ATOM 9707 N N . VAL D 1 118 ? -10.62000 2.54800 104.30300 1.000 39.20556 141 VAL D N 1
ATOM 9708 C CA . VAL D 1 118 ? -10.06500 1.23400 104.00000 1.000 40.00556 141 VAL D CA 1
ATOM 9709 C C . VAL D 1 118 ? -8.65200 1.39300 103.46900 1.000 41.39556 141 VAL D C 1
ATOM 9710 O O . VAL D 1 118 ? -7.73100 0.69300 103.90900 1.000 40.84556 141 VAL D O 1
ATOM 9714 N N . GLY D 1 119 ? -8.44500 2.37800 102.58400 1.000 37.43582 142 GLY D N 1
ATOM 9715 C CA . GLY D 1 119 ? -7.10300 2.68200 102.12400 1.000 38.55582 142 GLY D CA 1
ATOM 9716 C C . GLY D 1 119 ? -6.15900 2.96600 103.27400 1.000 41.10582 142 GLY D C 1
ATOM 9717 O O . GLY D 1 119 ? -5.06300 2.40200 103.34300 1.000 42.21582 142 GLY D O 1
ATOM 9718 N N . ALA D 1 120 ? -6.59600 3.78300 104.23700 1.000 36.35425 143 ALA D N 1
ATOM 9719 C CA . ALA D 1 120 ? -5.72800 4.01600 105.38600 1.000 39.84425 143 ALA D CA 1
ATOM 9720 C C . ALA D 1 120 ? -5.39500 2.70200 106.07500 1.000 41.91425 143 ALA D C 1
ATOM 9721 O O . ALA D 1 120 ? -4.22800 2.42400 106.37000 1.000 46.31425 143 ALA D O 1
ATOM 9723 N N . ALA D 1 121 ? -6.39000 1.83900 106.25500 1.000 39.51105 144 ALA D N 1
ATOM 9724 C CA . ALA D 1 121 ? -6.12600 0.59600 106.95300 1.000 41.26105 144 ALA D CA 1
ATOM 9725 C C . ALA D 1 121 ? -5.15000 -0.25500 106.16400 1.000 42.53105 144 ALA D C 1
ATOM 9726 O O . ALA D 1 121 ? -4.21600 -0.83100 106.73900 1.000 41.23105 144 ALA D O 1
ATOM 9728 N N . VAL D 1 122 ? -5.26200 -0.22500 104.83400 1.000 39.06898 145 VAL D N 1
ATOM 9729 C CA . VAL D 1 122 ? -4.32400 -0.98700 104.03000 1.000 36.55898 145 VAL D CA 1
ATOM 9730 C C . VAL D 1 122 ? -2.91000 -0.47000 104.24500 1.000 40.65898 145 VAL D C 1
ATOM 9731 O O . VAL D 1 122 ? -1.97600 -1.25400 104.45900 1.000 38.23898 145 VAL D O 1
ATOM 9735 N N . GLN D 1 123 ? -2.74600 0.85600 104.28700 1.000 38.59100 146 GLN D N 1
ATOM 9736 C CA . GLN D 1 123 ? -1.42100 1.42000 104.48700 1.000 38.70100 146 GLN D CA 1
ATOM 9737 C C . GLN D 1 123 ? -0.83400 0.94400 105.79800 1.000 40.96100 146 GLN D C 1
ATOM 9738 O O . GLN D 1 123 ? 0.37700 0.70500 105.89000 1.000 42.44100 146 GLN D O 1
ATOM 9744 N N . GLN D 1 124 ? -1.67300 0.76100 106.80700 1.000 38.10343 147 GLN D N 1
ATOM 9745 C CA . GLN D 1 124 ? -1.17100 0.30200 108.08700 1.000 38.17343 147 GLN D CA 1
ATOM 9746 C C . GLN D 1 124 ? -1.05400 -1.20900 108.15100 1.000 36.83343 147 GLN D C 1
ATOM 9747 O O . GLN D 1 124 ? -0.70500 -1.73000 109.20900 1.000 41.02343 147 GLN D O 1
ATOM 9753 N N . GLY D 1 125 ? -1.32300 -1.91400 107.04600 1.000 37.11188 148 GLY D N 1
ATOM 9754 C CA . GLY D 1 125 ? -1.21300 -3.36600 106.99100 1.000 38.74188 148 GLY D CA 1
ATOM 9755 C C . GLY D 1 125 ? -2.26400 -4.14400 107.75700 1.000 44.56188 148 GLY D C 1
ATOM 9756 O O . GLY D 1 125 ? -2.04800 -5.31900 108.06700 1.000 46.75188 148 GLY D O 1
ATOM 9757 N N . LEU D 1 126 ? -3.42000 -3.54100 108.02600 1.000 42.42881 149 LEU D N 1
ATOM 9758 C CA . LEU D 1 126 ? -4.48900 -4.15600 108.80800 1.000 37.73881 149 LEU D CA 1
ATOM 9759 C C . LEU D 1 126 ? -5.48300 -4.90600 107.93500 1.000 38.29881 149 LEU D C 1
ATOM 9760 O O . LEU D 1 126 ? -6.15300 -5.82800 108.41000 1.000 41.21881 149 LEU D O 1
ATOM 9765 N N . LEU D 1 127 ? -5.62300 -4.48200 106.68800 1.000 40.68569 150 LEU D N 1
ATOM 9766 C CA . LEU D 1 127 ? -6.52600 -5.06900 105.71300 1.000 44.65569 150 LEU D CA 1
ATOM 9767 C C . LEU D 1 127 ? -5.76000 -5.29200 104.42900 1.000 42.24569 150 LEU D C 1
ATOM 9768 O O . LEU D 1 127 ? -4.68600 -4.71900 104.22700 1.000 42.18569 150 LEU D O 1
ATOM 9773 N N . ALA D 1 128 ? -6.29700 -6.15800 103.57700 1.000 34.16617 151 ALA D N 1
ATOM 9774 C CA . ALA D 1 128 ? -5.73800 -6.30100 102.24500 1.000 39.63617 151 ALA D CA 1
ATOM 9775 C C . ALA D 1 128 ? -6.87700 -6.53000 101.27100 1.000 40.17617 151 ALA D C 1
ATOM 9776 O O . ALA D 1 128 ? -7.80400 -7.28500 101.57500 1.000 42.90617 151 ALA D O 1
ATOM 9778 N N . LEU D 1 129 ? -6.81100 -5.87300 100.10600 1.000 36.46677 152 LEU D N 1
ATOM 9779 C CA . LEU D 1 129 ? -7.91500 -5.94000 99.15100 1.000 40.76677 152 LEU D CA 1
ATOM 9780 C C . LEU D 1 129 ? -8.21500 -7.35800 98.69800 1.000 43.88677 152 LEU D C 1
ATOM 9781 O O . LEU D 1 129 ? -9.34400 -7.63700 98.28800 1.000 45.05677 152 LEU D O 1
ATOM 9786 N N . ASP D 1 130 ? -7.21700 -8.24300 98.68200 1.000 39.55106 153 ASP D N 1
ATOM 9787 C CA . ASP D 1 130 ? -7.40000 -9.57800 98.13900 1.000 34.54106 153 ASP D CA 1
ATOM 9788 C C . ASP D 1 130 ? -7.99500 -10.56100 99.14100 1.000 38.26106 153 ASP D C 1
ATOM 9789 O O . ASP D 1 130 ? -8.23400 -11.72000 98.77600 1.000 44.08106 153 ASP D O 1
ATOM 9794 N N . GLN D 1 131 ? -8.22900 -10.14500 100.38300 1.000 37.33838 154 GLN D N 1
ATOM 9795 C CA . GLN D 1 131 ? -8.75300 -11.03900 101.40800 1.000 38.34838 154 GLN D CA 1
ATOM 9796 C C . GLN D 1 131 ? -10.27900 -11.17500 101.34400 1.000 42.21838 154 GLN D C 1
ATOM 9797 O O . GLN D 1 131 ? -10.99100 -10.23600 100.97000 1.000 37.93838 154 GLN D O 1
ATOM 9803 N N . PRO D 1 132 ? -10.80400 -12.32800 101.74100 1.000 43.26501 155 PRO D N 1
ATOM 9804 C CA . PRO D 1 132 ? -12.25900 -12.52400 101.73400 1.000 44.28501 155 PRO D CA 1
ATOM 9805 C C . PRO D 1 132 ? -12.93200 -11.81500 102.89900 1.000 43.63501 155 PRO D C 1
ATOM 9806 O O . PRO D 1 132 ? -12.34000 -11.60800 103.95900 1.000 47.16501 155 PRO D O 1
ATOM 9810 N N . VAL D 1 133 ? -14.18600 -11.41200 102.68200 1.000 37.99315 156 VAL D N 1
ATOM 9811 C CA . VAL D 1 133 ? -14.86900 -10.66400 103.72700 1.000 40.54315 156 VAL D CA 1
ATOM 9812 C C . VAL D 1 133 ? -15.15100 -11.57200 104.91300 1.000 41.90315 156 VAL D C 1
ATOM 9813 O O . VAL D 1 133 ? -15.13900 -11.11800 106.06600 1.000 40.00315 156 VAL D O 1
ATOM 9817 N N . ASP D 1 134 ? -15.37300 -12.86900 104.66300 1.000 46.50443 157 ASP D N 1
ATOM 9818 C CA . ASP D 1 134 ? -15.66200 -13.79000 105.75800 1.000 39.80443 157 ASP D CA 1
ATOM 9819 C C . ASP D 1 134 ? -14.49200 -13.90300 106.71900 1.000 44.69443 157 ASP D C 1
ATOM 9820 O O . ASP D 1 134 ? -14.68500 -14.35900 107.85300 1.000 42.29443 157 ASP D O 1
ATOM 9825 N N . LYS D 1 135 ? -13.28600 -13.50800 106.28700 1.000 46.63254 158 LYS D N 1
ATOM 9826 C CA . LYS D 1 135 ? -12.14800 -13.49600 107.19400 1.000 43.08254 158 LYS D CA 1
ATOM 9827 C C . LYS D 1 135 ? -12.42500 -12.59800 108.38300 1.000 42.41254 158 LYS D C 1
ATOM 9828 O O . LYS D 1 135 ? -12.19500 -12.97600 109.53400 1.000 48.82254 158 LYS D O 1
ATOM 9834 N N . TYR D 1 136 ? -12.91800 -11.40000 108.12100 1.000 41.82218 159 TYR D N 1
ATOM 9835 C CA . TYR D 1 136 ? -13.18200 -10.45900 109.19600 1.000 39.31218 159 TYR D CA 1
ATOM 9836 C C . TYR D 1 136 ? -14.59600 -10.54600 109.74100 1.000 41.74218 159 TYR D C 1
ATOM 9837 O O . TYR D 1 136 ? -14.82000 -10.19000 110.90500 1.000 42.63218 159 TYR D O 1
ATOM 9846 N N . LEU D 1 137 ? -15.55200 -11.02100 108.94000 1.000 38.72268 160 LEU D N 1
ATOM 9847 C CA . LEU D 1 137 ? -16.97000 -10.94800 109.28200 1.000 37.26268 160 LEU D CA 1
ATOM 9848 C C . LEU D 1 137 ? -17.55200 -12.35400 109.27900 1.000 40.51268 160 LEU D C 1
ATOM 9849 O O . LEU D 1 137 ? -18.10400 -12.80200 108.26500 1.000 42.01268 160 LEU D O 1
ATOM 9854 N N . PRO D 1 138 ? -17.41800 -13.09000 110.38500 1.000 43.03262 161 PRO D N 1
ATOM 9855 C CA . PRO D 1 138 ? -17.94000 -14.46900 110.42000 1.000 37.65262 161 PRO D CA 1
ATOM 9856 C C . PRO D 1 138 ? -19.45200 -14.55900 110.30500 1.000 45.09262 161 PRO D C 1
ATOM 9857 O O . PRO D 1 138 ? -19.96400 -15.61900 109.91400 1.000 42.12262 161 PRO D O 1
ATOM 9861 N N . SER D 1 139 ? -20.18700 -13.48100 110.59900 1.000 42.58916 162 SER D N 1
ATOM 9862 C CA . SER D 1 139 ? -21.63000 -13.50400 110.37900 1.000 39.67916 162 SER D CA 1
ATOM 9863 C C . SER D 1 139 ? -21.96800 -13.61700 108.90600 1.000 38.31916 162 SER D C 1
ATOM 9864 O O . SER D 1 139 ? -23.14600 -13.75000 108.56100 1.000 47.33916 162 SER D O 1
ATOM 9867 N N . LEU D 1 140 ? -20.98600 -13.46000 108.03100 1.000 36.88249 163 LEU D N 1
ATOM 9868 C CA . LEU D 1 140 ? -21.17500 -13.68200 106.61300 1.000 41.26249 163 LEU D CA 1
ATOM 9869 C C . LEU D 1 140 ? -20.76500 -15.07700 106.19900 1.000 41.63249 163 LEU D C 1
ATOM 9870 O O . LEU D 1 140 ? -20.85000 -15.40000 105.01100 1.000 45.30249 163 LEU D O 1
ATOM 9875 N N . ALA D 1 141 ? -20.34000 -15.91400 107.14400 1.000 42.08208 164 ALA D N 1
ATOM 9876 C CA . ALA D 1 141 ? -19.96700 -17.28200 106.79500 1.000 46.50208 164 ALA D CA 1
ATOM 9877 C C . ALA D 1 141 ? -21.12900 -18.01800 106.14000 1.000 45.42208 164 ALA D C 1
ATOM 9878 O O . ALA D 1 141 ? -22.28100 -17.91500 106.57100 1.000 41.36208 164 ALA D O 1
ATOM 9880 N N . GLY D 1 142 ? -20.82400 -18.72700 105.05300 1.000 46.20285 165 GLY D N 1
ATOM 9881 C CA . GLY D 1 142 ? -21.86600 -19.46900 104.37100 1.000 45.31285 165 GLY D CA 1
ATOM 9882 C C . GLY D 1 142 ? -22.84400 -18.64600 103.56700 1.000 50.56285 165 GLY D C 1
ATOM 9883 O O . GLY D 1 142 ? -23.84600 -19.19800 103.08600 1.000 43.09285 165 GLY D O 1
ATOM 9884 N N . SER D 1 143 ? -22.59200 -17.34700 103.40700 1.000 47.70920 166 SER D N 1
ATOM 9885 C CA . SER D 1 143 ? -23.47700 -16.47700 102.65300 1.000 39.17920 166 SER D CA 1
ATOM 9886 C C . SER D 1 143 ? -23.02800 -16.37700 101.19700 1.000 43.52920 166 SER D C 1
ATOM 9887 O O . SER D 1 143 ? -22.07400 -17.02900 100.75400 1.000 42.54920 166 SER D O 1
ATOM 9890 N N . ALA D 1 144 ? -23.76600 -15.58800 100.41800 1.000 42.78271 167 ALA D N 1
ATOM 9891 C CA . ALA D 1 144 ? -23.31700 -15.30900 99.06400 1.000 42.28271 167 ALA D CA 1
ATOM 9892 C C . ALA D 1 144 ? -22.07300 -14.44200 99.08500 1.000 45.61271 167 ALA D C 1
ATOM 9893 O O . ALA D 1 144 ? -21.36400 -14.35400 98.07600 1.000 44.61271 167 ALA D O 1
ATOM 9895 N N . TYR D 1 145 ? -21.80800 -13.79200 100.21500 1.000 45.00482 168 TYR D N 1
ATOM 9896 C CA . TYR D 1 145 ? -20.63900 -12.95200 100.34300 1.000 44.71482 168 TYR D CA 1
ATOM 9897 C C . TYR D 1 145 ? -19.39200 -13.71800 100.72500 1.000 47.32482 168 TYR D C 1
ATOM 9898 O O . TYR D 1 145 ? -18.29000 -13.17300 100.58900 1.000 45.49482 168 TYR D O 1
ATOM 9907 N N . GLN D 1 146 ? -19.52900 -14.95700 101.17900 1.000 44.36591 169 GLN D N 1
ATOM 9908 C CA . GLN D 1 146 ? -18.35100 -15.75000 101.48000 1.000 44.72591 169 GLN D CA 1
ATOM 9909 C C . GLN D 1 146 ? -17.49200 -15.90800 100.23500 1.000 45.95591 169 GLN D C 1
ATOM 9910 O O . GLN D 1 146 ? -18.00200 -16.23500 99.16100 1.000 40.14591 169 GLN D O 1
ATOM 9916 N N . GLY D 1 147 ? -16.19000 -15.61800 100.37200 1.000 42.69823 170 GLY D N 1
ATOM 9917 C CA . GLY D 1 147 ? -15.26700 -15.65700 99.26000 1.000 37.16823 170 GLY D CA 1
ATOM 9918 C C . GLY D 1 147 ? -15.11300 -14.34700 98.51600 1.000 43.62823 170 GLY D C 1
ATOM 9919 O O . GLY D 1 147 ? -14.15300 -14.18600 97.75300 1.000 50.49823 170 GLY D O 1
ATOM 9920 N N . VAL D 1 148 ? -16.02400 -13.40000 98.71900 1.000 40.69801 171 VAL D N 1
ATOM 9921 C CA . VAL D 1 148 ? -15.90800 -12.10500 98.06800 1.000 40.04801 171 VAL D CA 1
ATOM 9922 C C . VAL D 1 148 ? -14.78100 -11.31800 98.72000 1.000 44.03801 171 VAL D C 1
ATOM 9923 O O . VAL D 1 148 ? -14.66800 -11.27500 99.95100 1.000 42.61801 171 VAL D O 1
ATOM 9927 N N . THR D 1 149 ? -13.90800 -10.73700 97.90000 1.000 40.29056 172 THR D N 1
ATOM 9928 C CA . THR D 1 149 ? -12.76700 -10.01700 98.44700 1.000 41.63056 172 THR D CA 1
ATOM 9929 C C . THR D 1 149 ? -13.13500 -8.56700 98.71700 1.000 41.06056 172 THR D C 1
ATOM 9930 O O . THR D 1 149 ? -14.11900 -8.03700 98.19800 1.000 40.16056 172 THR D O 1
ATOM 9934 N N . VAL D 1 150 ? -12.30700 -7.92900 99.54300 1.000 42.25644 173 VAL D N 1
ATOM 9935 C CA . VAL D 1 150 ? -12.48500 -6.52100 99.88700 1.000 38.53644 173 VAL D CA 1
ATOM 9936 C C . VAL D 1 150 ? -12.52500 -5.65100 98.63300 1.000 37.13644 173 VAL D C 1
ATOM 9937 O O . VAL D 1 150 ? -13.27900 -4.67200 98.56300 1.000 41.50644 173 VAL D O 1
ATOM 9941 N N . GLU D 1 151 ? -11.67900 -5.94800 97.65100 1.000 39.45577 174 GLU D N 1
ATOM 9942 C CA . GLU D 1 151 ? -11.71100 -5.16200 96.42200 1.000 42.50577 174 GLU D CA 1
ATOM 9943 C C . GLU D 1 151 ? -13.07600 -5.25500 95.75800 1.000 42.78577 174 GLU D C 1
ATOM 9944 O O . GLU D 1 151 ? -13.65300 -4.24100 95.34300 1.000 42.71577 174 GLU D O 1
ATOM 9950 N N . GLN D 1 152 ? -13.62400 -6.46500 95.67300 1.000 41.23578 175 GLN D N 1
ATOM 9951 C CA . GLN D 1 152 ? -14.93200 -6.62300 95.05500 1.000 44.27578 175 GLN D CA 1
ATOM 9952 C C . GLN D 1 152 ? -16.00500 -5.80500 95.78200 1.000 40.98578 175 GLN D C 1
ATOM 9953 O O . GLN D 1 152 ? -16.93000 -5.28300 95.14300 1.000 39.08578 175 GLN D O 1
ATOM 9959 N N . VAL D 1 153 ? -15.89000 -5.65600 97.10300 1.000 37.18769 176 VAL D N 1
ATOM 9960 C CA . VAL D 1 153 ? -16.83400 -4.80700 97.81700 1.000 37.07769 176 VAL D CA 1
ATOM 9961 C C . VAL D 1 153 ? -16.62600 -3.35000 97.43700 1.000 39.34769 176 VAL D C 1
ATOM 9962 O O . VAL D 1 153 ? -17.58300 -2.63900 97.09700 1.000 43.02769 176 VAL D O 1
ATOM 9966 N N . LEU D 1 154 ? -15.36300 -2.89500 97.43500 1.000 42.83266 177 LEU D N 1
ATOM 9967 C CA . LEU D 1 154 ? -15.08000 -1.49900 97.09600 1.000 37.61266 177 LEU D CA 1
ATOM 9968 C C . LEU D 1 154 ? -15.57500 -1.16700 95.69500 1.000 39.22266 177 LEU D C 1
ATOM 9969 O O . LEU D 1 154 ? -15.90200 -0.01100 95.41300 1.000 41.96266 177 LEU D O 1
ATOM 9974 N N . GLN D 1 155 ? -15.63700 -2.15600 94.80900 1.000 34.63487 178 GLN D N 1
ATOM 9975 C CA . GLN D 1 155 ? -16.01500 -1.93000 93.42400 1.000 37.31487 178 GLN D CA 1
ATOM 9976 C C . GLN D 1 155 ? -17.46800 -2.26700 93.12400 1.000 43.07487 178 GLN D C 1
ATOM 9977 O O . GLN D 1 155 ? -17.86700 -2.24600 91.95500 1.000 45.83487 178 GLN D O 1
ATOM 9983 N N . MET D 1 156 ? -18.26900 -2.57700 94.13700 1.000 39.29164 179 MET D N 1
ATOM 9984 C CA . MET D 1 156 ? -19.67700 -2.93100 93.92300 1.000 44.11164 179 MET D CA 1
ATOM 9985 C C . MET D 1 156 ? -19.81000 -4.07700 92.92600 1.000 42.84164 179 MET D C 1
ATOM 9986 O O . MET D 1 156 ? -20.61600 -4.03200 91.99500 1.000 41.84164 179 MET D O 1
ATOM 9991 N N . SER D 1 157 ? -18.96800 -5.09800 93.09000 1.000 46.06068 180 SER D N 1
ATOM 9992 C CA . SER D 1 157 ? -18.95500 -6.20600 92.14500 1.000 47.90068 180 SER D CA 1
ATOM 9993 C C . SER D 1 157 ? -18.98400 -7.57700 92.82600 1.000 38.03068 180 SER D C 1
ATOM 9994 O O . SER D 1 157 ? -18.48900 -8.54000 92.26400 1.000 38.87068 180 SER D O 1
ATOM 9997 N N . SER D 1 158 ? -19.59400 -7.70400 94.00700 1.000 34.79769 181 SER D N 1
ATOM 9998 C CA . SER D 1 158 ? -19.64200 -9.01000 94.66500 1.000 38.83769 181 SER D CA 1
ATOM 9999 C C . SER D 1 158 ? -20.43700 -10.01400 93.83800 1.000 41.20769 181 SER D C 1
ATOM 10000 O O . SER D 1 158 ? -20.20100 -11.22700 93.92100 1.000 45.62769 181 SER D O 1
ATOM 10003 N N . GLY D 1 159 ? -21.38800 -9.53600 93.05500 1.000 43.18798 182 GLY D N 1
ATOM 10004 C CA . GLY D 1 159 ? -22.29700 -10.41000 92.35800 1.000 44.57798 182 GLY D CA 1
ATOM 10005 C C . GLY D 1 159 ? -23.52300 -10.78100 93.14700 1.000 43.02798 182 GLY D C 1
ATOM 10006 O O . GLY D 1 159 ? -24.28900 -11.63900 92.70100 1.000 51.11798 182 GLY D O 1
ATOM 10007 N N . VAL D 1 160 ? -23.72600 -10.18000 94.30300 1.000 35.95199 183 VAL D N 1
ATOM 10008 C CA . VAL D 1 160 ? -24.90500 -10.45300 95.11100 1.000 43.47199 183 VAL D CA 1
ATOM 10009 C C . VAL D 1 160 ? -26.09400 -9.67600 94.55100 1.000 46.18199 183 VAL D C 1
ATOM 10010 O O . VAL D 1 160 ? -25.96900 -8.50000 94.18500 1.000 47.88199 183 VAL D O 1
ATOM 10014 N N . ARG D 1 161 ? -27.24900 -10.34600 94.45300 1.000 47.75737 184 ARG D N 1
ATOM 10015 C CA . ARG D 1 161 ? -28.47300 -9.69400 93.99000 1.000 53.00737 184 ARG D CA 1
ATOM 10016 C C . ARG D 1 161 ? -28.89700 -8.60000 94.95500 1.000 51.48737 184 ARG D C 1
ATOM 10017 O O . ARG D 1 161 ? -29.04300 -8.84600 96.15400 1.000 50.58737 184 ARG D O 1
ATOM 10025 N N . TRP D 1 162 ? -29.12500 -7.39400 94.42400 1.000 45.00796 185 TRP D N 1
ATOM 10026 C CA . TRP D 1 162 ? -29.43800 -6.25500 95.28000 1.000 50.13796 185 TRP D CA 1
ATOM 10027 C C . TRP D 1 162 ? -30.36100 -5.24900 94.59600 1.000 46.97796 185 TRP D C 1
ATOM 10028 O O . TRP D 1 162 ? -30.12800 -4.86600 93.44600 1.000 47.57796 185 TRP D O 1
ATOM 10039 N N . ASN D 1 163 ? -31.39800 -4.81500 95.30800 1.000 43.18933 186 ASN D N 1
ATOM 10040 C CA . ASN D 1 163 ? -32.32900 -3.79000 94.82800 1.000 45.00933 186 ASN D CA 1
ATOM 10041 C C . ASN D 1 163 ? -32.12900 -2.50200 95.62900 1.000 50.38933 186 ASN D C 1
ATOM 10042 O O . ASN D 1 163 ? -32.55900 -2.41700 96.78700 1.000 48.90933 186 ASN D O 1
ATOM 10047 N N . GLU D 1 164 ? -31.53900 -1.48200 94.99400 1.000 49.83269 187 GLU D N 1
ATOM 10048 C CA . GLU D 1 164 ? -31.18200 -0.22400 95.65000 1.000 51.48269 187 GLU D CA 1
ATOM 10049 C C . GLU D 1 164 ? -32.31000 0.81000 95.66000 1.000 59.99269 187 GLU D C 1
ATOM 10050 O O . GLU D 1 164 ? -32.21900 1.78600 96.41200 1.000 58.78269 187 GLU D O 1
ATOM 10056 N N . THR D 1 165 ? -33.40300 0.56000 94.93300 1.000 52.03391 188 THR D N 1
ATOM 10057 C CA . THR D 1 165 ? -34.47100 1.53700 94.73700 1.000 58.59391 188 THR D CA 1
ATOM 10058 C C . THR D 1 165 ? -35.04600 2.03200 96.05600 1.000 56.35391 188 THR D C 1
ATOM 10059 O O . THR D 1 165 ? -35.34900 1.24900 96.95800 1.000 57.28391 188 THR D O 1
ATOM 10063 N N . TYR D 1 166 ? -35.21800 3.34400 96.15600 1.000 66.82541 189 TYR D N 1
ATOM 10064 C CA . TYR D 1 166 ? -35.69500 3.95200 97.41900 1.000 67.65541 189 TYR D CA 1
ATOM 10065 C C . TYR D 1 166 ? -37.22400 3.95900 97.53800 1.000 67.21541 189 TYR D C 1
ATOM 10066 O O . TYR D 1 166 ? -37.69400 4.10500 98.67600 1.000 65.35541 189 TYR D O 1
ATOM 10075 N N . ARG D 1 167 ? -37.98200 3.81200 96.44200 1.000 66.62915 190 ARG D N 1
ATOM 10076 C CA . ARG D 1 167 ? -39.42000 3.89200 96.65000 1.000 74.34915 190 ARG D CA 1
ATOM 10077 C C . ARG D 1 167 ? -39.97000 2.56800 97.15600 1.000 74.27915 190 ARG D C 1
ATOM 10078 O O . ARG D 1 167 ? -40.86300 2.55400 98.01200 1.000 78.59915 190 ARG D O 1
ATOM 10086 N N . ASP D 1 168 ? -39.43400 1.45200 96.66300 1.000 69.57268 191 ASP D N 1
ATOM 10087 C CA . ASP D 1 168 ? -40.03900 0.17200 96.98100 1.000 67.64268 191 ASP D CA 1
ATOM 10088 C C . ASP D 1 168 ? -39.86000 -0.12700 98.45800 1.000 63.89268 191 ASP D C 1
ATOM 10089 O O . ASP D 1 168 ? -38.73100 -0.31900 98.91900 1.000 54.66268 191 ASP D O 1
ATOM 10094 N N . PRO D 1 169 ? -40.94300 -0.13700 99.23600 1.000 70.65768 192 PRO D N 1
ATOM 10095 C CA . PRO D 1 169 ? -40.80500 -0.43300 100.66600 1.000 64.53768 192 PRO D CA 1
ATOM 10096 C C . PRO D 1 169 ? -40.18600 -1.79100 100.89800 1.000 60.23768 192 PRO D C 1
ATOM 10097 O O . PRO D 1 169 ? -39.61100 -2.02800 101.97000 1.000 44.38768 192 PRO D O 1
ATOM 10101 N N . LYS D 1 170 ? -40.30400 -2.68900 99.91600 1.000 61.28012 193 LYS D N 1
ATOM 10102 C CA . LYS D 1 170 ? -39.81400 -4.05000 100.00000 1.000 55.84012 193 LYS D CA 1
ATOM 10103 C C . LYS D 1 170 ? -38.49200 -4.23000 99.24700 1.000 55.66012 193 LYS D C 1
ATOM 10104 O O . LYS D 1 170 ? -38.02900 -5.36600 99.08000 1.000 50.69012 193 LYS D O 1
ATOM 10110 N N . SER D 1 171 ? -37.85200 -3.13600 98.82800 1.000 57.36232 194 SER D N 1
ATOM 10111 C CA . SER D 1 171 ? -36.54100 -3.23200 98.20700 1.000 52.23232 194 SER D CA 1
ATOM 10112 C C . SER D 1 171 ? -35.49400 -3.50500 99.27300 1.000 50.33232 194 SER D C 1
ATOM 10113 O O . SER D 1 171 ? -35.73400 -3.32200 100.47400 1.000 48.16232 194 SER D O 1
ATOM 10116 N N . ASP D 1 172 ? -34.31700 -3.94900 98.82600 1.000 47.97510 195 ASP D N 1
ATOM 10117 C CA . ASP D 1 172 ? -33.27700 -4.27500 99.79200 1.000 48.02510 195 ASP D CA 1
ATOM 10118 C C . ASP D 1 172 ? -32.75300 -3.02900 100.49700 1.000 44.35510 195 ASP D C 1
ATOM 10119 O O . ASP D 1 172 ? -32.55700 -3.05900 101.71200 1.000 45.15510 195 ASP D O 1
ATOM 10124 N N . ARG D 1 173 ? -32.57600 -1.90800 99.78400 1.000 47.25523 196 ARG D N 1
ATOM 10125 C CA . ARG D 1 173 ? -32.18200 -0.67100 100.47100 1.000 51.02523 196 ARG D CA 1
ATOM 10126 C C . ARG D 1 173 ? -33.15900 -0.29800 101.58700 1.000 52.72523 196 ARG D C 1
ATOM 10127 O O . ARG D 1 173 ? -32.74200 0.09400 102.69100 1.000 48.82523 196 ARG D O 1
ATOM 10135 N N . ARG D 1 174 ? -34.46100 -0.47400 101.35200 1.000 47.28112 197 ARG D N 1
ATOM 10136 C CA . ARG D 1 174 ? -35.40000 -0.10900 102.40300 1.000 48.92112 197 ARG D CA 1
ATOM 10137 C C . ARG D 1 174 ? -35.43300 -1.14200 103.51800 1.000 47.43112 197 ARG D C 1
ATOM 10138 O O . ARG D 1 174 ? -35.71000 -0.77700 104.66400 1.000 38.97112 197 ARG D O 1
ATOM 10146 N N . GLN D 1 175 ? -35.07500 -2.38700 103.22200 1.000 47.78734 198 GLN D N 1
ATOM 10147 C CA . GLN D 1 175 ? -34.99600 -3.40000 104.30300 1.000 46.35734 198 GLN D CA 1
ATOM 10148 C C . GLN D 1 175 ? -33.78700 -3.08300 105.18500 1.000 42.60734 198 GLN D C 1
ATOM 10149 O O . GLN D 1 175 ? -33.84100 -3.37000 106.38900 1.000 41.76734 198 GLN D O 1
ATOM 10155 N N . MET D 1 176 ? -32.75300 -2.48400 104.60200 1.000 42.29521 199 MET D N 1
ATOM 10156 C CA . MET D 1 176 ? -31.56100 -2.08700 105.38700 1.000 40.69521 199 MET D CA 1
ATOM 10157 C C . MET D 1 176 ? -31.93100 -0.91000 106.29200 1.000 42.61521 199 MET D C 1
ATOM 10158 O O . MET D 1 176 ? -31.51300 -0.91500 107.45000 1.000 40.01521 199 MET D O 1
ATOM 10163 N N . PHE D 1 177 ? -32.71800 0.03700 105.78100 1.000 41.89686 200 PHE D N 1
ATOM 10164 C CA . PHE D 1 177 ? -33.16900 1.18000 106.61400 1.000 42.97686 200 PHE D CA 1
ATOM 10165 C C . PHE D 1 177 ? -34.10400 0.66900 107.71300 1.000 41.70686 200 PHE D C 1
ATOM 10166 O O . PHE D 1 177 ? -34.03000 1.17300 108.82100 1.000 41.77686 200 PHE D O 1
ATOM 10174 N N . ASP D 1 178 ? -34.93300 -0.32300 107.40300 1.000 41.64704 201 ASP D N 1
ATOM 10175 C CA . ASP D 1 178 ? -35.83400 -0.90700 108.42600 1.000 41.35704 201 ASP D CA 1
ATOM 10176 C C . ASP D 1 178 ? -34.97600 -1.49700 109.54700 1.000 45.40704 201 ASP D C 1
ATOM 10177 O O . ASP D 1 178 ? -35.36700 -1.34900 110.71200 1.000 43.55704 201 ASP D O 1
ATOM 10182 N N . ALA D 1 179 ? -33.84800 -2.11300 109.19700 1.000 35.35359 202 ALA D N 1
ATOM 10183 C CA . ALA D 1 179 ? -32.92200 -2.66100 110.20800 1.000 40.47359 202 ALA D CA 1
ATOM 10184 C C . ALA D 1 179 ? -32.32200 -1.51900 111.02400 1.000 40.81359 202 ALA D C 1
ATOM 10185 O O . ALA D 1 179 ? -32.26400 -1.63300 112.25500 1.000 41.33359 202 ALA D O 1
ATOM 10187 N N . GLN D 1 180 ? -31.87100 -0.47400 110.34400 1.000 36.86657 203 GLN D N 1
ATOM 10188 C CA . GLN D 1 180 ? -31.33700 0.71700 111.03700 1.000 40.90657 203 GLN D CA 1
ATOM 10189 C C . GLN D 1 180 ? -32.39800 1.27400 111.98000 1.000 44.02657 203 GLN D C 1
ATOM 10190 O O . GLN D 1 180 ? -32.04600 1.57200 113.11400 1.000 50.01657 203 GLN D O 1
ATOM 10196 N N . LEU D 1 181 ? -33.63900 1.39700 111.51700 1.000 42.86949 204 LEU D N 1
ATOM 10197 C CA . LEU D 1 181 ? -34.71900 2.02300 112.32000 1.000 40.26949 204 LEU D CA 1
ATOM 10198 C C . LEU D 1 181 ? -35.03000 1.15900 113.54300 1.000 45.57949 204 LEU D C 1
ATOM 10199 O O . LEU D 1 181 ? -35.42300 1.71800 114.57100 1.000 45.46949 204 LEU D O 1
ATOM 10204 N N . ALA D 1 182 ? -34.84600 -0.15200 113.43400 1.000 39.44141 205 ALA D N 1
ATOM 10205 C CA . ALA D 1 182 ? -35.02500 -1.02700 114.60700 1.000 46.06141 205 ALA D CA 1
ATOM 10206 C C . ALA D 1 182 ? -33.94100 -0.71000 115.63300 1.000 50.77141 205 ALA D C 1
ATOM 10207 O O . ALA D 1 182 ? -34.17600 -0.98700 116.80700 1.000 49.06141 205 ALA D O 1
ATOM 10209 N N . GLU D 1 183 ? -32.80900 -0.16200 115.18800 1.000 48.57297 206 GLU D N 1
ATOM 10210 C CA . GLU D 1 183 ? -31.70500 0.24400 116.09200 1.000 46.53297 206 GLU D CA 1
ATOM 10211 C C . GLU D 1 183 ? -31.22400 -0.97800 116.87000 1.000 51.79297 206 GLU D C 1
ATOM 10212 O O . GLU D 1 183 ? -31.00600 -0.86600 118.08100 1.000 50.41297 206 GLU D O 1
ATOM 10218 N N . ARG D 1 184 ? -31.07300 -2.09600 116.17400 1.000 61.22740 207 ARG D N 1
ATOM 10219 C CA . ARG D 1 184 ? -30.63200 -3.34600 116.83000 1.000 58.51740 207 ARG D CA 1
ATOM 10220 C C . ARG D 1 184 ? -29.31700 -3.77300 116.18500 1.000 54.01740 207 ARG D C 1
ATOM 10221 O O . ARG D 1 184 ? -29.27900 -3.91900 114.96300 1.000 52.32740 207 ARG D O 1
ATOM 10229 N N . PRO D 1 185 ? -28.25100 -3.97700 116.97500 1.000 50.83475 208 PRO D N 1
ATOM 10230 C CA . PRO D 1 185 ? -26.95100 -4.31200 116.41200 1.000 48.06475 208 PRO D CA 1
ATOM 10231 C C . PRO D 1 185 ? -26.96500 -5.60700 115.59300 1.000 44.88475 208 PRO D C 1
ATOM 10232 O O . PRO D 1 185 ? -27.60800 -6.53100 116.00300 1.000 43.60475 208 PRO D O 1
ATOM 10236 N N . GLY D 1 186 ? -26.28400 -5.62200 114.44900 1.000 47.81994 209 GLY D N 1
ATOM 10237 C CA . GLY D 1 186 ? -26.15100 -6.84700 113.63800 1.000 46.54994 209 GLY D CA 1
ATOM 10238 C C . GLY D 1 186 ? -27.21000 -7.01300 112.56900 1.000 45.80994 209 GLY D C 1
ATOM 10239 O O . GLY D 1 186 ? -27.09600 -7.95600 111.78700 1.000 45.25994 209 GLY D O 1
ATOM 10240 N N . GLY D 1 187 ? -28.19900 -6.13100 112.53300 1.000 44.60737 210 GLY D N 1
ATOM 10241 C CA . GLY D 1 187 ? -29.31000 -6.27300 111.58000 1.000 44.07737 210 GLY D CA 1
ATOM 10242 C C . GLY D 1 187 ? -28.87500 -6.18700 110.13200 1.000 40.97737 210 GLY D C 1
ATOM 10243 O O . GLY D 1 187 ? -29.32100 -7.02200 109.34800 1.000 39.76737 210 GLY D O 1
ATOM 10244 N N . ILE D 1 188 ? -28.04400 -5.20400 109.79300 1.000 36.63830 211 ILE D N 1
ATOM 10245 C CA . ILE D 1 188 ? -27.66300 -5.03100 108.36300 1.000 40.20830 211 ILE D CA 1
ATOM 10246 C C . ILE D 1 188 ? -26.88700 -6.27400 107.92200 1.000 45.64830 211 ILE D C 1
ATOM 10247 O O . ILE D 1 188 ? -27.14000 -6.75100 106.81800 1.000 46.30830 211 ILE D O 1
ATOM 10252 N N . LEU D 1 189 ? -26.01500 -6.79800 108.77800 1.000 44.37735 212 LEU D N 1
ATOM 10253 C CA . LEU D 1 189 ? -25.17800 -7.96700 108.40500 1.000 44.49735 212 LEU D CA 1
ATOM 10254 C C . LEU D 1 189 ? -26.07100 -9.19100 108.18500 1.000 45.42735 212 LEU D C 1
ATOM 10255 O O . LEU D 1 189 ? -25.75800 -9.98900 107.29700 1.000 41.24735 212 LEU D O 1
ATOM 10260 N N . ARG D 1 190 ? -27.15100 -9.30400 108.95500 1.000 45.17239 213 ARG D N 1
ATOM 10261 C CA . ARG D 1 190 ? -28.05500 -10.47300 108.84900 1.000 43.59239 213 ARG D CA 1
ATOM 10262 C C . ARG D 1 190 ? -28.85400 -10.35100 107.55700 1.000 43.97239 213 ARG D C 1
ATOM 10263 O O . ARG D 1 190 ? -29.09000 -11.38200 106.92500 1.000 47.53239 213 ARG D O 1
ATOM 10271 N N . LEU D 1 191 ? -29.24900 -9.13800 107.19000 1.000 37.65219 214 LEU D N 1
ATOM 10272 C CA . LEU D 1 191 ? -29.91500 -8.98100 105.87800 1.000 41.43219 214 LEU D CA 1
ATOM 10273 C C . LEU D 1 191 ? -28.88400 -9.37200 104.82700 1.000 41.05219 214 LEU D C 1
ATOM 10274 O O . LEU D 1 191 ? -29.16400 -10.29500 104.09400 1.000 44.02219 214 LEU D O 1
ATOM 10279 N N . LEU D 1 192 ? -27.71100 -8.74200 104.83700 1.000 43.55040 215 LEU D N 1
ATOM 10280 C CA . LEU D 1 192 ? -26.64300 -9.01400 103.83500 1.000 44.72040 215 LEU D CA 1
ATOM 10281 C C . LEU D 1 192 ? -26.35900 -10.51800 103.73700 1.000 41.29040 215 LEU D C 1
ATOM 10282 O O . LEU D 1 192 ? -26.08000 -10.99400 102.63300 1.000 40.52040 215 LEU D O 1
ATOM 10287 N N . ALA D 1 193 ? -26.45400 -11.23000 104.85400 1.000 37.49732 216 ALA D N 1
ATOM 10288 C CA . ALA D 1 193 ? -26.22900 -12.68600 104.84700 1.000 44.33732 216 ALA D CA 1
ATOM 10289 C C . ALA D 1 193 ? -27.41900 -13.40800 104.20900 1.000 43.61732 216 ALA D C 1
ATOM 10290 O O . ALA D 1 193 ? -27.21100 -14.50300 103.68200 1.000 38.34732 216 ALA D O 1
ATOM 10292 N N . SER D 1 194 ? -28.61800 -12.83200 104.26800 1.000 37.77632 217 SER D N 1
ATOM 10293 C CA . SER D 1 194 ? -29.71000 -13.55300 103.62400 1.000 44.71632 217 SER D CA 1
ATOM 10294 C C . SER D 1 194 ? -29.73000 -13.43100 102.09600 1.000 48.00632 217 SER D C 1
ATOM 10295 O O . SER D 1 194 ? -30.46900 -14.18300 101.44900 1.000 45.09632 217 SER D O 1
ATOM 10298 N N . LEU D 1 195 ? -28.97700 -12.50700 101.49700 1.000 44.65608 218 LEU D N 1
ATOM 10299 C CA . LEU D 1 195 ? -29.11000 -12.27400 100.06100 1.000 46.82608 218 LEU D CA 1
ATOM 10300 C C . LEU D 1 195 ? -28.51200 -13.40300 99.22600 1.000 46.06608 218 LEU D C 1
ATOM 10301 O O . LEU D 1 195 ? -27.59600 -14.10100 99.66600 1.000 50.69608 218 LEU D O 1
ATOM 10306 N N . PRO D 1 196 ? -29.05200 -13.62300 98.01600 1.000 52.03050 219 PRO D N 1
ATOM 10307 C CA . PRO D 1 196 ? -28.54300 -14.69100 97.14100 1.000 52.24050 219 PRO D CA 1
ATOM 10308 C C . PRO D 1 196 ? -27.54900 -14.20700 96.09900 1.000 49.69050 219 PRO D C 1
ATOM 10309 O O . PRO D 1 196 ? -27.46700 -13.00600 95.83600 1.000 52.36050 219 PRO D O 1
ATOM 10313 N N . ARG D 1 197 ? -26.81100 -15.12700 95.48500 1.000 50.54147 220 ARG D N 1
ATOM 10314 C CA . ARG D 1 197 ? -25.86400 -14.77300 94.43400 1.000 47.34147 220 ARG D CA 1
ATOM 10315 C C . ARG D 1 197 ? -26.60000 -14.63400 93.10300 1.000 50.84147 220 ARG D C 1
ATOM 10316 O O . ARG D 1 197 ? -27.56600 -15.35100 92.83000 1.000 52.59147 220 ARG D O 1
ATOM 10324 N N . GLN D 1 198 ? -26.16400 -13.68800 92.28300 1.000 47.64798 221 GLN D N 1
ATOM 10325 C CA . GLN D 1 198 ? -26.80600 -13.46300 90.99500 1.000 47.86798 221 GLN D CA 1
ATOM 10326 C C . GLN D 1 198 ? -25.84000 -13.61200 89.83200 1.000 52.94798 221 GLN D C 1
ATOM 10327 O O . GLN D 1 198 ? -26.17300 -14.26500 88.83500 1.000 54.99798 221 GLN D O 1
ATOM 10333 N N . TYR D 1 199 ? -24.67300 -12.98200 89.91500 1.000 46.90146 222 TYR D N 1
ATOM 10334 C CA . TYR D 1 199 ? -23.58500 -13.03500 88.95400 1.000 51.12146 222 TYR D CA 1
ATOM 10335 C C . TYR D 1 199 ? -22.33300 -13.60000 89.62500 1.000 53.77146 222 TYR D C 1
ATOM 10336 O O . TYR D 1 199 ? -22.20600 -13.55900 90.85700 1.000 52.68146 222 TYR D O 1
ATOM 10345 N N . PRO D 1 200 ? -21.37400 -14.11100 88.85100 1.000 52.37777 223 PRO D N 1
ATOM 10346 C CA . PRO D 1 200 ? -20.08000 -14.46800 89.44600 1.000 51.79777 223 PRO D CA 1
ATOM 10347 C C . PRO D 1 200 ? -19.40200 -13.23700 90.00900 1.000 50.56777 223 PRO D C 1
ATOM 10348 O O . PRO D 1 200 ? -19.56000 -12.13200 89.48900 1.000 52.11777 223 PRO D O 1
ATOM 10352 N N . SER D 1 201 ? -18.63800 -13.44000 91.08200 1.000 49.87607 224 SER D N 1
ATOM 10353 C CA . SER D 1 201 ? -17.99100 -12.32100 91.75800 1.000 49.10607 224 SER D CA 1
ATOM 10354 C C . SER D 1 201 ? -16.94500 -11.67300 90.85600 1.000 52.35607 224 SER D C 1
ATOM 10355 O O . SER D 1 201 ? -16.16600 -12.35600 90.17800 1.000 53.56607 224 SER D O 1
ATOM 10358 N N . GLY D 1 202 ? -16.94400 -10.33900 90.85300 1.000 45.75774 225 GLY D N 1
ATOM 10359 C CA . GLY D 1 202 ? -15.97500 -9.53000 90.14300 1.000 51.34774 225 GLY D CA 1
ATOM 10360 C C . GLY D 1 202 ? -16.29400 -9.25900 88.69400 1.000 52.20774 225 GLY D C 1
ATOM 10361 O O . GLY D 1 202 ? -15.44600 -8.68800 87.98900 1.000 53.66774 225 GLY D O 1
ATOM 10362 N N . THR D 1 203 ? -17.49800 -9.60900 88.23900 1.000 42.07795 226 THR D N 1
ATOM 10363 C CA . THR D 1 203 ? -17.91300 -9.47800 86.84800 1.000 49.53795 226 THR D CA 1
ATOM 10364 C C . THR D 1 203 ? -18.98600 -8.41900 86.61400 1.000 56.47795 226 THR D C 1
ATOM 10365 O O . THR D 1 203 ? -19.02600 -7.83900 85.52700 1.000 55.28795 226 THR D O 1
ATOM 10369 N N . HIS D 1 204 ? -19.89000 -8.18800 87.56600 1.000 49.14037 227 HIS D N 1
ATOM 10370 C CA . HIS D 1 204 ? -21.03700 -7.32400 87.32400 1.000 50.28037 227 HIS D CA 1
ATOM 10371 C C . HIS D 1 204 ? -21.18000 -6.24400 88.39100 1.000 51.63037 227 HIS D C 1
ATOM 10372 O O . HIS D 1 204 ? -21.22300 -6.54300 89.59000 1.000 50.11037 227 HIS D O 1
ATOM 10379 N N . PHE D 1 205 ? -21.39200 -5.01200 87.94700 1.000 48.02236 228 PHE D N 1
ATOM 10380 C CA . PHE D 1 205 ? -21.54200 -3.88000 88.84500 1.000 43.00236 228 PHE D CA 1
ATOM 10381 C C . PHE D 1 205 ? -22.99800 -3.74900 89.28100 1.000 47.88236 228 PHE D C 1
ATOM 10382 O O . PHE D 1 205 ? -23.89200 -3.56300 88.45000 1.000 48.12236 228 PHE D O 1
ATOM 10390 N N . THR D 1 206 ? -23.23100 -3.86000 90.58100 1.000 41.57347 229 THR D N 1
ATOM 10391 C CA . THR D 1 206 ? -24.52600 -3.57900 91.17400 1.000 41.35347 229 THR D CA 1
ATOM 10392 C C . THR D 1 206 ? -24.32100 -2.61000 92.32700 1.000 46.01347 229 THR D C 1
ATOM 10393 O O . THR D 1 206 ? -23.71300 -2.96500 93.34400 1.000 43.66347 229 THR D O 1
ATOM 10397 N N . TYR D 1 207 ? -24.80700 -1.38100 92.14700 1.000 45.36752 230 TYR D N 1
ATOM 10398 C CA . TYR D 1 207 ? -24.69100 -0.33400 93.15700 1.000 48.97752 230 TYR D CA 1
ATOM 10399 C C . TYR D 1 207 ? -25.49700 -0.73600 94.38600 1.000 49.25752 230 TYR D C 1
ATOM 10400 O O . TYR D 1 207 ? -26.73000 -0.78200 94.33800 1.000 45.39752 230 TYR D O 1
ATOM 10409 N N . SER D 1 208 ? -24.80800 -1.04900 95.48100 1.000 49.28662 231 SER D N 1
ATOM 10410 C CA . SER D 1 208 ? -25.45300 -1.57200 96.68100 1.000 48.12662 231 SER D CA 1
ATOM 10411 C C . SER D 1 208 ? -25.01100 -0.82900 97.92600 1.000 43.46662 231 SER D C 1
ATOM 10412 O O . SER D 1 208 ? -23.84500 -0.90100 98.31200 1.000 40.45662 231 SER D O 1
ATOM 10415 N N . THR D 1 209 ? -25.95000 -0.16300 98.57800 1.000 41.38471 232 THR D N 1
ATOM 10416 C CA . THR D 1 209 ? -25.63500 0.54700 99.81000 1.000 41.73471 232 THR D CA 1
ATOM 10417 C C . THR D 1 209 ? -25.31400 -0.42000 100.94800 1.000 38.73471 232 THR D C 1
ATOM 10418 O O . THR D 1 209 ? -24.46900 -0.11500 101.80200 1.000 39.39471 232 THR D O 1
ATOM 10422 N N . GLY D 1 210 ? -25.94400 -1.59900 100.97400 1.000 45.93934 233 GLY D N 1
ATOM 10423 C CA . GLY D 1 210 ? -25.57000 -2.58800 101.98100 1.000 47.36934 233 GLY D CA 1
ATOM 10424 C C . GLY D 1 210 ? -24.15100 -3.09200 101.79000 1.000 42.22934 233 GLY D C 1
ATOM 10425 O O . GLY D 1 210 ? -23.34500 -3.13500 102.73800 1.000 44.13934 233 GLY D O 1
ATOM 10426 N N . GLU D 1 211 ? -23.81200 -3.42600 100.54400 1.000 46.41232 234 GLU D N 1
ATOM 10427 C CA . GLU D 1 211 ? -22.45600 -3.84800 100.23000 1.000 43.34232 234 GLU D CA 1
ATOM 10428 C C . GLU D 1 211 ? -21.46200 -2.80300 100.69300 1.000 41.75232 234 GLU D C 1
ATOM 10429 O O . GLU D 1 211 ? -20.44900 -3.12400 101.32100 1.000 37.80232 234 GLU D O 1
ATOM 10435 N N . SER D 1 212 ? -21.76200 -1.53800 100.43100 1.000 42.25551 235 SER D N 1
ATOM 10436 C CA . SER D 1 212 ? -20.85200 -0.48100 100.85200 1.000 44.13551 235 SER D CA 1
ATOM 10437 C C . SER D 1 212 ? -20.77700 -0.38200 102.37200 1.000 41.55551 235 SER D C 1
ATOM 10438 O O . SER D 1 212 ? -19.73200 0.00300 102.91100 1.000 36.33551 235 SER D O 1
ATOM 10441 N N . HIS D 1 213 ? -21.87700 -0.70600 103.07300 1.000 39.66182 236 HIS D N 1
ATOM 10442 C CA . HIS D 1 213 ? -21.84400 -0.72800 104.53300 1.000 39.89182 236 HIS D CA 1
ATOM 10443 C C . HIS D 1 213 ? -20.83800 -1.74200 105.03000 1.000 41.79182 236 HIS D C 1
ATOM 10444 O O . HIS D 1 213 ? -20.28700 -1.62500 106.15300 1.000 40.88182 236 HIS D O 1
ATOM 10451 N N . LEU D 1 214 ? -20.61200 -2.77200 104.21400 1.000 41.82574 237 LEU D N 1
ATOM 10452 C CA . LEU D 1 214 ? -19.61200 -3.75600 104.61000 1.000 40.66574 237 LEU D CA 1
ATOM 10453 C C . LEU D 1 214 ? -18.26100 -3.09500 104.85700 1.000 40.86574 237 LEU D C 1
ATOM 10454 O O . LEU D 1 214 ? -17.46900 -3.61400 105.64200 1.000 42.82574 237 LEU D O 1
ATOM 10459 N N . GLN D 1 215 ? -17.97200 -1.95700 104.21100 1.000 36.74950 238 GLN D N 1
ATOM 10460 C CA . GLN D 1 215 ? -16.70700 -1.27000 104.47500 1.000 39.22950 238 GLN D CA 1
ATOM 10461 C C . GLN D 1 215 ? -16.56600 -0.90300 105.94000 1.000 38.11950 238 GLN D C 1
ATOM 10462 O O . GLN D 1 215 ? -15.52800 -1.14200 106.55500 1.000 41.92950 238 GLN D O 1
ATOM 10468 N N . SER D 1 216 ? -17.58900 -0.28600 106.50600 1.000 39.10754 239 SER D N 1
ATOM 10469 C CA . SER D 1 216 ? -17.53100 0.07500 107.90900 1.000 39.25754 239 SER D CA 1
ATOM 10470 C C . SER D 1 216 ? -17.37100 -1.17100 108.76700 1.000 37.60754 239 SER D C 1
ATOM 10471 O O . SER D 1 216 ? -16.62900 -1.15500 109.76000 1.000 32.53754 239 SER D O 1
ATOM 10474 N N . GLU D 1 217 ? -18.08900 -2.25500 108.42600 1.000 40.56490 240 GLU D N 1
ATOM 10475 C CA . GLU D 1 217 ? -17.94300 -3.46600 109.25100 1.000 36.54490 240 GLU D CA 1
ATOM 10476 C C . GLU D 1 217 ? -16.51500 -4.02700 109.18300 1.000 41.42490 240 GLU D C 1
ATOM 10477 O O . GLU D 1 217 ? -15.92700 -4.41500 110.20800 1.000 40.49490 240 GLU D O 1
ATOM 10483 N N . LEU D 1 218 ? -15.93700 -4.05800 107.98300 1.000 35.10920 241 LEU D N 1
ATOM 10484 C CA . LEU D 1 218 ? -14.56300 -4.51100 107.81800 1.000 37.63920 241 LEU D CA 1
ATOM 10485 C C . LEU D 1 218 ? -13.61700 -3.63400 108.61900 1.000 40.86920 241 LEU D C 1
ATOM 10486 O O . LEU D 1 218 ? -12.69900 -4.13400 109.27800 1.000 38.49920 241 LEU D O 1
ATOM 10491 N N . LEU D 1 219 ? -13.78900 -2.30900 108.50900 1.000 36.75828 242 LEU D N 1
ATOM 10492 C CA . LEU D 1 219 ? -12.91100 -1.37400 109.20900 1.000 38.22828 242 LEU D CA 1
ATOM 10493 C C . LEU D 1 219 ? -12.96700 -1.58000 110.71600 1.000 35.89828 242 LEU D C 1
ATOM 10494 O O . LEU D 1 219 ? -11.92500 -1.58400 111.38600 1.000 43.34828 242 LEU D O 1
ATOM 10499 N N . HIS D 1 220 ? -14.16800 -1.75200 111.27100 1.000 36.73139 243 HIS D N 1
ATOM 10500 C CA . HIS D 1 220 ? -14.24100 -2.02300 112.70100 1.000 40.48139 243 HIS D CA 1
ATOM 10501 C C . HIS D 1 220 ? -13.57400 -3.34500 113.04900 1.000 38.68139 243 HIS D C 1
ATOM 10502 O O . HIS D 1 220 ? -12.97400 -3.47300 114.11900 1.000 42.38139 243 HIS D O 1
ATOM 10509 N N . ALA D 1 221 ? -13.71300 -4.35900 112.18700 1.000 35.61413 244 ALA D N 1
ATOM 10510 C CA . ALA D 1 221 ? -13.08500 -5.64500 112.48800 1.000 39.62413 244 ALA D CA 1
ATOM 10511 C C . ALA D 1 221 ? -11.56000 -5.55800 112.45500 1.000 44.56413 244 ALA D C 1
ATOM 10512 O O . ALA D 1 221 ? -10.87900 -6.08900 113.33900 1.000 48.89413 244 ALA D O 1
ATOM 10514 N N . ALA D 1 222 ? -11.00700 -4.88400 111.45700 1.000 38.90774 245 ALA D N 1
ATOM 10515 C CA . ALA D 1 222 ? -9.56600 -4.90100 111.26000 1.000 40.05774 245 ALA D CA 1
ATOM 10516 C C . ALA D 1 222 ? -8.84500 -3.93800 112.19900 1.000 47.13774 245 ALA D C 1
ATOM 10517 O O . ALA D 1 222 ? -7.71900 -4.22400 112.63100 1.000 45.72774 245 ALA D O 1
ATOM 10519 N N . THR D 1 223 ? -9.44700 -2.78500 112.49800 1.000 37.71490 246 THR D N 1
ATOM 10520 C CA . THR D 1 223 ? -8.79700 -1.85000 113.39800 1.000 37.14490 246 THR D CA 1
ATOM 10521 C C . THR D 1 223 ? -9.16500 -2.09600 114.84800 1.000 37.60490 246 THR D C 1
ATOM 10522 O O . THR D 1 223 ? -8.40700 -1.72000 115.74000 1.000 41.02490 246 THR D O 1
ATOM 10526 N N . ARG D 1 224 ? -10.32200 -2.69000 115.09600 1.000 41.23501 247 ARG D N 1
ATOM 10527 C CA . ARG D 1 224 ? -10.85500 -2.90800 116.44300 1.000 43.47501 247 ARG D CA 1
ATOM 10528 C C . ARG D 1 224 ? -11.13600 -1.60600 117.19300 1.000 40.97501 247 ARG D C 1
ATOM 10529 O O . ARG D 1 224 ? -11.10100 -1.58600 118.42400 1.000 44.66501 247 ARG D O 1
ATOM 10537 N N . ILE D 1 225 ? -11.42400 -0.51700 116.48300 1.000 40.34623 248 ILE D N 1
ATOM 10538 C CA . ILE D 1 225 ? -11.88000 0.71800 117.11900 1.000 41.86623 248 ILE D CA 1
ATOM 10539 C C . ILE D 1 225 ? -13.12900 1.20800 116.38600 1.000 40.76623 248 ILE D C 1
ATOM 10540 O O . ILE D 1 225 ? -13.39100 0.79400 115.24700 1.000 43.39623 248 ILE D O 1
ATOM 10545 N N . PRO D 1 226 ? -13.93700 2.06000 117.02500 1.000 40.57486 249 PRO D N 1
ATOM 10546 C CA . PRO D 1 226 ? -15.07700 2.66400 116.30400 1.000 39.16486 249 PRO D CA 1
ATOM 10547 C C . PRO D 1 226 ? -14.60200 3.40200 115.05900 1.000 36.92486 249 PRO D C 1
ATOM 10548 O O . PRO D 1 226 ? -13.63400 4.16700 115.10400 1.000 40.96486 249 PRO D O 1
ATOM 10552 N N . VAL D 1 227 ? -15.33200 3.21700 113.95200 1.000 35.02388 250 VAL D N 1
ATOM 10553 C CA . VAL D 1 227 ? -14.87300 3.76800 112.67800 1.000 34.51388 250 VAL D CA 1
ATOM 10554 C C . VAL D 1 227 ? -14.70200 5.26900 112.77700 1.000 42.35388 250 VAL D C 1
ATOM 10555 O O . VAL D 1 227 ? -13.74100 5.82600 112.24100 1.000 41.04388 250 VAL D O 1
ATOM 10559 N N . SER D 1 228 ? -15.61200 5.94600 113.48600 1.000 41.83912 251 SER D N 1
ATOM 10560 C CA . SER D 1 228 ? -15.47400 7.38700 113.68000 1.000 40.83912 251 SER D CA 1
ATOM 10561 C C . SER D 1 228 ? -14.12000 7.74200 114.28000 1.000 43.41912 251 SER D C 1
ATOM 10562 O O . SER D 1 228 ? -13.44800 8.66900 113.81400 1.000 41.67912 251 SER D O 1
ATOM 10565 N N . ASP D 1 229 ? -13.67500 6.99200 115.28700 1.000 45.03158 252 ASP D N 1
ATOM 10566 C CA . ASP D 1 229 ? -12.38400 7.30200 115.89800 1.000 44.90158 252 ASP D CA 1
ATOM 10567 C C . ASP D 1 229 ? -11.22000 6.96900 114.96800 1.000 38.96158 252 ASP D C 1
ATOM 10568 O O . ASP D 1 229 ? -10.17500 7.62000 115.01500 1.000 37.40158 252 ASP D O 1
ATOM 10573 N N . TYR D 1 230 ? -11.38200 5.99500 114.09500 1.000 39.89817 253 TYR D N 1
ATOM 10574 C CA . TYR D 1 230 ? -10.34700 5.78100 113.09900 1.000 38.65817 253 TYR D CA 1
ATOM 10575 C C . TYR D 1 230 ? -10.29200 6.95300 112.12500 1.000 42.58817 253 TYR D C 1
ATOM 10576 O O . TYR D 1 230 ? -9.20400 7.41900 111.76300 1.000 45.01817 253 TYR D O 1
ATOM 10585 N N . LEU D 1 231 ? -11.45400 7.43800 111.67700 1.000 40.47942 254 LEU D N 1
ATOM 10586 C CA . LEU D 1 231 ? -11.47400 8.63600 110.83900 1.000 39.78942 254 LEU D CA 1
ATOM 10587 C C . LEU D 1 231 ? -10.80600 9.79700 111.55100 1.000 39.77942 254 LEU D C 1
ATOM 10588 O O . LEU D 1 231 ? -10.02500 10.54600 110.95200 1.000 44.76942 254 LEU D O 1
ATOM 10593 N N . SER D 1 232 ? -11.07000 9.92700 112.84700 1.000 38.51879 255 SER D N 1
ATOM 10594 C CA . SER D 1 232 ? -10.43100 10.96200 113.64600 1.000 33.55879 255 SER D CA 1
ATOM 10595 C C . SER D 1 232 ? -8.91600 10.82300 113.61000 1.000 43.07879 255 SER D C 1
ATOM 10596 O O . SER D 1 232 ? -8.19800 11.78800 113.33300 1.000 43.61879 255 SER D O 1
ATOM 10599 N N . GLU D 1 233 ? -8.41700 9.60600 113.82300 1.000 38.94302 256 GLU D N 1
ATOM 10600 C CA . GLU D 1 233 ? -6.97700 9.41200 113.93400 1.000 43.93302 256 GLU D CA 1
ATOM 10601 C C . GLU D 1 233 ? -6.27700 9.61700 112.59900 1.000 40.01302 256 GLU D C 1
ATOM 10602 O O . GLU D 1 233 ? -5.23600 10.28200 112.52600 1.000 47.22302 256 GLU D O 1
ATOM 10608 N N . ARG D 1 234 ? -6.85500 9.13000 111.51700 1.000 44.15860 257 ARG D N 1
ATOM 10609 C CA . ARG D 1 234 ? -6.10900 9.16300 110.23500 1.000 41.90860 257 ARG D CA 1
ATOM 10610 C C . ARG D 1 234 ? -6.25900 10.49600 109.50300 1.000 41.64860 257 ARG D C 1
ATOM 10611 O O . ARG D 1 234 ? -5.35000 10.83900 108.74100 1.000 45.17860 257 ARG D O 1
ATOM 10619 N N . ILE D 1 235 ? -7.36100 11.20900 109.71400 1.000 41.88715 258 ILE D N 1
ATOM 10620 C CA . ILE D 1 235 ? -7.59500 12.44900 108.92400 1.000 43.00715 258 ILE D CA 1
ATOM 10621 C C . ILE D 1 235 ? -8.16500 13.56500 109.80000 1.000 46.07715 258 ILE D C 1
ATOM 10622 O O . ILE D 1 235 ? -7.51300 14.59800 109.91800 1.000 43.05715 258 ILE D O 1
ATOM 10627 N N . TRP D 1 236 ? -9.33700 13.36000 110.38900 1.000 44.89511 259 TRP D N 1
ATOM 10628 C CA . TRP D 1 236 ? -10.03000 14.45600 111.11200 1.000 41.18511 259 TRP D CA 1
ATOM 10629 C C . TRP D 1 236 ? -9.11900 15.21500 112.07200 1.000 44.99511 259 TRP D C 1
ATOM 10630 O O . TRP D 1 236 ? -9.09400 16.44300 112.00800 1.000 48.09511 259 TRP D O 1
ATOM 10641 N N . ALA D 1 237 ? -8.45200 14.51000 112.96900 1.000 47.38418 260 ALA D N 1
ATOM 10642 C CA . ALA D 1 237 ? -7.65200 15.21700 113.96200 1.000 44.20418 260 ALA D CA 1
ATOM 10643 C C . ALA D 1 237 ? -6.20200 15.37100 113.53900 1.000 44.37418 260 ALA D C 1
ATOM 10644 O O . ALA D 1 237 ? -5.45300 16.12200 114.17300 1.000 45.72418 260 ALA D O 1
ATOM 10646 N N . ARG D 1 238 ? -5.79400 14.67000 112.49300 1.000 47.22850 261 ARG D N 1
ATOM 10647 C CA . ARG D 1 238 ? -4.41600 14.67800 112.01900 1.000 48.62850 261 ARG D CA 1
ATOM 10648 C C . ARG D 1 238 ? -4.19500 15.81300 111.03600 1.000 46.11850 261 ARG D C 1
ATOM 10649 O O . ARG D 1 238 ? -3.28200 16.63100 111.19400 1.000 46.65850 261 ARG D O 1
ATOM 10657 N N . MET D 1 239 ? -4.97800 15.79400 109.96300 1.000 45.55205 262 MET D N 1
ATOM 10658 C CA . MET D 1 239 ? -4.98500 16.87500 108.99800 1.000 45.53205 262 MET D CA 1
ATOM 10659 C C . MET D 1 239 ? -5.36000 18.18300 109.66500 1.000 45.59205 262 MET D C 1
ATOM 10660 O O . MET D 1 239 ? -4.69800 19.20700 109.47100 1.000 45.65205 262 MET D O 1
ATOM 10665 N N . GLY D 1 240 ? -6.38600 18.14500 110.50000 1.000 47.89557 263 GLY D N 1
ATOM 10666 C CA . GLY D 1 240 ? -6.85700 19.31200 111.20000 1.000 49.96557 263 GLY D CA 1
ATOM 10667 C C . GLY D 1 240 ? -8.16900 19.76900 110.60700 1.000 50.85557 263 GLY D C 1
ATOM 10668 O O . GLY D 1 240 ? -8.20200 20.62000 109.71000 1.000 50.39557 263 GLY D O 1
ATOM 10669 N N . MET D 1 241 ? -9.26700 19.20600 111.08900 1.000 47.03166 264 MET D N 1
ATOM 10670 C CA . MET D 1 241 ? -10.54600 19.70200 110.63700 1.000 44.52166 264 MET D CA 1
ATOM 10671 C C . MET D 1 241 ? -11.00400 20.85600 111.51200 1.000 49.69166 264 MET D C 1
ATOM 10672 O O . MET D 1 241 ? -10.62700 20.98000 112.68300 1.000 52.14166 264 MET D O 1
ATOM 10677 N N . GLU D 1 242 ? -11.79900 21.72600 110.89400 1.000 43.38589 265 GLU D N 1
ATOM 10678 C CA . GLU D 1 242 ? -12.34900 22.89700 111.56400 1.000 49.32589 265 GLU D CA 1
ATOM 10679 C C . GLU D 1 242 ? -13.36000 22.52000 112.63100 1.000 45.30589 265 GLU D C 1
ATOM 10680 O O . GLU D 1 242 ? -13.46700 23.19900 113.65400 1.000 43.56589 265 GLU D O 1
ATOM 10686 N N . SER D 1 243 ? -14.09100 21.43900 112.41900 1.000 46.04046 266 SER D N 1
ATOM 10687 C CA . SER D 1 243 ? -15.21300 21.10700 113.27400 1.000 46.18046 266 SER D CA 1
ATOM 10688 C C . SER D 1 243 ? -15.29900 19.60200 113.43900 1.000 42.95046 266 SER D C 1
ATOM 10689 O O . SER D 1 243 ? -14.93200 18.84600 112.53500 1.000 40.50046 266 SER D O 1
ATOM 10692 N N . ASP D 1 244 ? -15.80400 19.18100 114.59800 1.000 41.28826 267 ASP D N 1
ATOM 10693 C CA . ASP D 1 244 ? -16.17300 17.79100 114.76800 1.000 40.15826 267 ASP D CA 1
ATOM 10694 C C . ASP D 1 244 ? -17.16600 17.42300 113.68300 1.000 44.82826 267 ASP D C 1
ATOM 10695 O O . ASP D 1 244 ? -17.95000 18.25700 113.22300 1.000 43.21826 267 ASP D O 1
ATOM 10700 N N . GLY D 1 245 ? -17.11200 16.16700 113.25000 1.000 41.44041 268 GLY D N 1
ATOM 10701 C CA . GLY D 1 245 ? -18.18900 15.57000 112.49600 1.000 36.36041 268 GLY D CA 1
ATOM 10702 C C . GLY D 1 245 ? -18.99000 14.64300 113.40000 1.000 38.56041 268 GLY D C 1
ATOM 10703 O O . GLY D 1 245 ? -18.71800 14.50300 114.58800 1.000 40.71041 268 GLY D O 1
ATOM 10704 N N . PHE D 1 246 ? -20.01100 14.02000 112.82300 1.000 38.25246 269 PHE D N 1
ATOM 10705 C CA . PHE D 1 246 ? -20.67700 12.92400 113.51300 1.000 40.63246 269 PHE D CA 1
ATOM 10706 C C . PHE D 1 246 ? -21.21500 11.97000 112.46100 1.000 43.67246 269 PHE D C 1
ATOM 10707 O O . PHE D 1 246 ? -21.45100 12.35400 111.31200 1.000 44.20246 269 PHE D O 1
ATOM 10715 N N . TRP D 1 247 ? -21.45000 10.72700 112.88500 1.000 41.63006 270 TRP D N 1
ATOM 10716 C CA . TRP D 1 247 ? -21.66800 9.62200 111.96400 1.000 43.18006 270 TRP D CA 1
ATOM 10717 C C . TRP D 1 247 ? -22.89400 8.82300 112.38000 1.000 41.32006 270 TRP D C 1
ATOM 10718 O O . TRP D 1 247 ? -23.00100 8.38400 113.53100 1.000 40.69006 270 TRP D O 1
ATOM 10729 N N . GLN D 1 248 ? -23.81600 8.64200 111.44300 1.000 43.37189 271 GLN D N 1
ATOM 10730 C CA . GLN D 1 248 ? -25.03500 7.91300 111.75600 1.000 38.74189 271 GLN D CA 1
ATOM 10731 C C . GLN D 1 248 ? -24.69500 6.45600 112.03700 1.000 41.72189 271 GLN D C 1
ATOM 10732 O O . GLN D 1 248 ? -23.87800 5.85100 111.33300 1.000 44.46189 271 GLN D O 1
ATOM 10738 N N . LEU D 1 249 ? -25.32900 5.89500 113.06900 1.000 40.68850 272 LEU D N 1
ATOM 10739 C CA . LEU D 1 249 ? -25.06900 4.53800 113.53200 1.000 39.14850 272 LEU D CA 1
ATOM 10740 C C . LEU D 1 249 ? -26.27100 3.63600 113.30900 1.000 34.98850 272 LEU D C 1
ATOM 10741 O O . LEU D 1 249 ? -27.41100 4.08800 113.17200 1.000 36.77850 272 LEU D O 1
ATOM 10746 N N . GLU D 1 250 ? -25.98900 2.33800 113.31700 1.000 36.88365 273 GLU D N 1
ATOM 10747 C CA . GLU D 1 250 ? -27.00000 1.29900 113.21500 1.000 33.95365 273 GLU D CA 1
ATOM 10748 C C . GLU D 1 250 ? -27.77000 1.11000 114.51900 1.000 42.43365 273 GLU D C 1
ATOM 10749 O O . GLU D 1 250 ? -28.95300 0.75100 114.48400 1.000 43.74365 273 GLU D O 1
ATOM 10755 N N . SER D 1 251 ? -27.15000 1.38600 115.66000 1.000 38.59929 274 SER D N 1
ATOM 10756 C CA . SER D 1 251 ? -27.79300 1.21200 116.95700 1.000 43.87929 274 SER D CA 1
ATOM 10757 C C . SER D 1 251 ? -27.14300 2.17900 117.93400 1.000 41.99929 274 SER D C 1
ATOM 10758 O O . SER D 1 251 ? -26.07400 2.72900 117.64700 1.000 37.97929 274 SER D O 1
ATOM 10761 N N . PRO D 1 252 ? -27.78000 2.44300 119.08100 1.000 39.98057 275 PRO D N 1
ATOM 10762 C CA . PRO D 1 252 ? -27.18800 3.38200 120.04000 1.000 35.50057 275 PRO D CA 1
ATOM 10763 C C . PRO D 1 252 ? -25.83200 2.88200 120.50400 1.000 46.44057 275 PRO D C 1
ATOM 10764 O O . PRO D 1 252 ? -25.69500 1.73700 120.95100 1.000 46.08057 275 PRO D O 1
ATOM 10768 N N . ALA D 1 253 ? -24.82600 3.75500 120.39600 1.000 44.13289 276 ALA D N 1
ATOM 10769 C CA . ALA D 1 253 ? -23.44900 3.38400 120.68400 1.000 37.41289 276 ALA D CA 1
ATOM 10770 C C . ALA D 1 253 ? -23.01300 2.19700 119.83200 1.000 40.21289 276 ALA D C 1
ATOM 10771 O O . ALA D 1 253 ? -22.18800 1.39100 120.25800 1.000 37.14289 276 ALA D O 1
ATOM 10773 N N . GLY D 1 254 ? -23.56200 2.09500 118.62600 1.000 42.87640 277 GLY D N 1
ATOM 10774 C CA . GLY D 1 254 ? -23.38700 0.96800 117.73100 1.000 37.86640 277 GLY D CA 1
ATOM 10775 C C . GLY D 1 254 ? -22.40800 1.25300 116.61100 1.000 37.50640 277 GLY D C 1
ATOM 10776 O O . GLY D 1 254 ? -21.46800 2.03600 116.76400 1.000 35.04640 277 GLY D O 1
ATOM 10777 N N . GLN D 1 255 ? -22.64200 0.61400 115.46300 1.000 40.48854 278 GLN D N 1
ATOM 10778 C CA . GLN D 1 255 ? -21.71000 0.60200 114.33600 1.000 39.51854 278 GLN D CA 1
ATOM 10779 C C . GLN D 1 255 ? -21.99600 1.72800 113.34800 1.000 40.46854 278 GLN D C 1
ATOM 10780 O O . GLN D 1 255 ? -23.15500 2.03800 113.06100 1.000 39.07854 278 GLN D O 1
ATOM 10786 N N . GLU D 1 256 ? -20.93800 2.34100 112.82400 1.000 33.18660 279 GLU D N 1
ATOM 10787 C CA . GLU D 1 256 ? -21.12400 3.41800 111.86500 1.000 36.41660 279 GLU D CA 1
ATOM 10788 C C . GLU D 1 256 ? -21.74800 2.88000 110.58600 1.000 39.11660 279 GLU D C 1
ATOM 10789 O O . GLU D 1 256 ? -21.31800 1.84700 110.06800 1.000 39.92660 279 GLU D O 1
ATOM 10795 N N . ILE D 1 257 ? -22.75800 3.58300 110.06700 1.000 36.01450 280 ILE D N 1
ATOM 10796 C CA . ILE D 1 257 ? -23.33500 3.21800 108.77300 1.000 37.64450 280 ILE D CA 1
ATOM 10797 C C . ILE D 1 257 ? -22.32300 3.60500 107.70000 1.000 37.84450 280 ILE D C 1
ATOM 10798 O O . ILE D 1 257 ? -22.20100 4.77900 107.35400 1.000 40.76450 280 ILE D O 1
ATOM 10803 N N . GLY D 1 258 ? -21.63100 2.62500 107.13400 1.000 40.25808 281 GLY D N 1
ATOM 10804 C CA . GLY D 1 258 ? -20.54700 2.90800 106.20800 1.000 38.32808 281 GLY D CA 1
ATOM 10805 C C . GLY D 1 258 ? -20.97500 3.50700 104.88900 1.000 39.83808 281 GLY D C 1
ATOM 10806 O O . GLY D 1 258 ? -20.11900 3.98800 104.14400 1.000 40.21808 281 GLY D O 1
ATOM 10807 N N . SER D 1 259 ? -22.25700 3.46100 104.55600 1.000 44.23228 282 SER D N 1
ATOM 10808 C CA . SER D 1 259 ? -22.66700 3.83200 103.21200 1.000 47.15228 282 SER D CA 1
ATOM 10809 C C . SER D 1 259 ? -23.53400 5.08300 103.14400 1.000 43.36228 282 SER D C 1
ATOM 10810 O O . SER D 1 259 ? -23.90200 5.49400 102.03200 1.000 42.63228 282 SER D O 1
ATOM 10813 N N . SER D 1 260 ? -23.88700 5.68200 104.28300 1.000 44.70223 283 SER D N 1
ATOM 10814 C CA . SER D 1 260 ? -24.51200 7.00400 104.32700 1.000 45.43223 283 SER D CA 1
ATOM 10815 C C . SER D 1 260 ? -24.44200 7.49500 105.76700 1.000 48.60223 283 SER D C 1
ATOM 10816 O O . SER D 1 260 ? -24.11000 6.74200 106.68600 1.000 49.06223 283 SER D O 1
ATOM 10819 N N . GLY D 1 261 ? -24.74900 8.76800 105.95400 1.000 47.24679 284 GLY D N 1
ATOM 10820 C CA . GLY D 1 261 ? -25.03600 9.27500 107.27500 1.000 40.13679 284 GLY D CA 1
ATOM 10821 C C . GLY D 1 261 ? -23.90400 9.98300 107.98100 1.000 44.47679 284 GLY D C 1
ATOM 10822 O O . GLY D 1 261 ? -23.91000 10.03300 109.21700 1.000 46.05679 284 GLY D O 1
ATOM 10823 N N . LEU D 1 262 ? -22.90500 10.47300 107.25700 1.000 46.64599 285 LEU D N 1
ATOM 10824 C CA . LEU D 1 262 ? -21.88800 11.32200 107.85800 1.000 39.77599 285 LEU D CA 1
ATOM 10825 C C . LEU D 1 262 ? -22.31600 12.77500 107.72600 1.000 40.49599 285 LEU D C 1
ATOM 10826 O O . LEU D 1 262 ? -22.80700 13.19100 106.67400 1.000 41.14599 285 LEU D O 1
ATOM 10831 N N . SER D 1 263 ? -22.09200 13.55100 108.78400 1.000 40.63641 286 SER D N 1
ATOM 10832 C CA . SER D 1 263 ? -22.37100 14.98200 108.79600 1.000 40.88641 286 SER D CA 1
ATOM 10833 C C . SER D 1 263 ? -21.09900 15.76100 109.10000 1.000 42.59641 286 SER D C 1
ATOM 10834 O O . SER D 1 263 ? -20.34300 15.38800 110.00900 1.000 38.96641 286 SER D O 1
ATOM 10837 N N . ALA D 1 264 ? -20.89500 16.87000 108.37600 1.000 38.58246 287 ALA D N 1
ATOM 10838 C CA . ALA D 1 264 ? -19.71200 17.70400 108.54400 1.000 39.59246 287 ALA D CA 1
ATOM 10839 C C . ALA D 1 264 ? -19.97500 19.11100 107.99900 1.000 41.91246 287 ALA D C 1
ATOM 10840 O O . ALA D 1 264 ? -20.90000 19.32700 107.21500 1.000 41.37246 287 ALA D O 1
ATOM 10842 N N . THR D 1 265 ? -19.11600 20.06100 108.38800 1.000 37.15427 288 THR D N 1
ATOM 10843 C CA . THR D 1 265 ? -19.19100 21.39900 107.81800 1.000 41.72427 288 THR D CA 1
ATOM 10844 C C . THR D 1 265 ? -18.75400 21.38600 106.35800 1.000 40.87427 288 THR D C 1
ATOM 10845 O O . THR D 1 265 ? -18.15800 20.43000 105.87900 1.000 40.91427 288 THR D O 1
ATOM 10849 N N . LEU D 1 266 ? -19.09300 22.45700 105.63600 1.000 41.37481 289 LEU D N 1
ATOM 10850 C CA . LEU D 1 266 ? -18.79300 22.50500 104.20300 1.000 38.66481 289 LEU D CA 1
ATOM 10851 C C . LEU D 1 266 ? -17.29500 22.42800 103.95900 1.000 40.77481 289 LEU D C 1
ATOM 10852 O O . LEU D 1 266 ? -16.81400 21.61900 103.15200 1.000 44.46481 289 LEU D O 1
ATOM 10857 N N . ARG D 1 267 ? -16.53700 23.25700 104.65600 1.000 38.09174 290 ARG D N 1
ATOM 10858 C CA . ARG D 1 267 ? -15.10200 23.23200 104.43700 1.000 41.44174 290 ARG D CA 1
ATOM 10859 C C . ARG D 1 267 ? -14.48000 21.94400 104.93900 1.000 39.53174 290 ARG D C 1
ATOM 10860 O O . ARG D 1 267 ? -13.43600 21.54800 104.43300 1.000 42.75174 290 ARG D O 1
ATOM 10868 N N . ASP D 1 268 ? -15.06700 21.27900 105.93100 1.000 37.78716 291 ASP D N 1
ATOM 10869 C CA . ASP D 1 268 ? -14.46000 20.01900 106.33900 1.000 39.32716 291 ASP D CA 1
ATOM 10870 C C . ASP D 1 268 ? -14.60900 18.96100 105.24400 1.000 37.15716 291 ASP D C 1
ATOM 10871 O O . ASP D 1 268 ? -13.66200 18.22000 104.95000 1.000 29.93716 291 ASP D O 1
ATOM 10876 N N . TYR D 1 269 ? -15.77200 18.91300 104.58900 1.000 38.57829 292 TYR D N 1
ATOM 10877 C CA . TYR D 1 269 ? -15.89200 18.09900 103.38900 1.000 33.60829 292 TYR D CA 1
ATOM 10878 C C . TYR D 1 269 ? -14.82100 18.48900 102.38300 1.000 36.27829 292 TYR D C 1
ATOM 10879 O O . TYR D 1 269 ? -14.15400 17.62800 101.78600 1.000 38.64829 292 TYR D O 1
ATOM 10888 N N . GLY D 1 270 ? -14.62300 19.79800 102.20000 1.000 40.91457 293 GLY D N 1
ATOM 10889 C CA . GLY D 1 270 ? -13.58900 20.24700 101.27700 1.000 38.54457 293 GLY D CA 1
ATOM 10890 C C . GLY D 1 270 ? -12.19900 19.77200 101.65800 1.000 41.28457 293 GLY D C 1
ATOM 10891 O O . GLY D 1 270 ? -11.40800 19.38100 100.79600 1.000 39.15457 293 GLY D O 1
ATOM 10892 N N . ARG D 1 271 ? -11.87800 19.81900 102.95300 1.000 39.51803 294 ARG D N 1
ATOM 10893 C CA . ARG D 1 271 ? -10.58200 19.35800 103.42600 1.000 35.72803 294 ARG D CA 1
ATOM 10894 C C . ARG D 1 271 ? -10.39300 17.88200 103.12600 1.000 42.58803 294 ARG D C 1
ATOM 10895 O O . ARG D 1 271 ? -9.29300 17.45500 102.75000 1.000 38.30803 294 ARG D O 1
ATOM 10903 N N . PHE D 1 272 ? -11.44600 17.07800 103.30600 1.000 36.66430 295 PHE D N 1
ATOM 10904 C CA . PHE D 1 272 ? -11.30700 15.66400 102.98000 1.000 35.32430 295 PHE D CA 1
ATOM 10905 C C . PHE D 1 272 ? -10.96600 15.49900 101.50600 1.000 36.39430 295 PHE D C 1
ATOM 10906 O O . PHE D 1 272 ? -10.05400 14.74000 101.13400 1.000 37.88430 295 PHE D O 1
ATOM 10914 N N . GLY D 1 273 ? -11.68400 16.22200 100.65600 1.000 34.80517 296 GLY D N 1
ATOM 10915 C CA . GLY D 1 273 ? -11.37400 16.18000 99.23800 1.000 39.40517 296 GLY D CA 1
ATOM 10916 C C . GLY D 1 273 ? -9.94700 16.60200 98.94600 1.000 40.91517 296 GLY D C 1
ATOM 10917 O O . GLY D 1 273 ? -9.29000 16.03000 98.07400 1.000 43.90517 296 GLY D O 1
ATOM 10918 N N . GLN D 1 274 ? -9.46000 17.62200 99.65800 1.000 38.65952 297 GLN D N 1
ATOM 10919 C CA . GLN D 1 274 ? -8.08400 18.09000 99.48200 1.000 46.33952 297 GLN D CA 1
ATOM 10920 C C . GLN D 1 274 ? -7.07100 17.03400 99.91500 1.000 45.94952 297 GLN D C 1
ATOM 10921 O O . GLN D 1 274 ? -6.01200 16.88400 99.29600 1.000 42.40952 297 GLN D O 1
ATOM 10927 N N . PHE D 1 275 ? -7.35200 16.34800 101.02000 1.000 44.59964 298 PHE D N 1
ATOM 10928 C CA . PHE D 1 275 ? -6.54400 15.20900 101.43600 1.000 39.65964 298 PHE D CA 1
ATOM 10929 C C . PHE D 1 275 ? -6.39900 14.22500 100.29000 1.000 43.90964 298 PHE D C 1
ATOM 10930 O O . PHE D 1 275 ? -5.28000 13.84200 99.91900 1.000 40.18964 298 PHE D O 1
ATOM 10938 N N . VAL D 1 276 ? -7.52400 13.87000 99.66400 1.000 38.82617 299 VAL D N 1
ATOM 10939 C CA . VAL D 1 276 ? -7.45800 12.92700 98.54900 1.000 37.14617 299 VAL D CA 1
ATOM 10940 C C . VAL D 1 276 ? -6.70300 13.53900 97.37300 1.000 40.25617 299 VAL D C 1
ATOM 10941 O O . VAL D 1 276 ? -5.93300 12.86000 96.69500 1.000 41.54617 299 VAL D O 1
ATOM 10945 N N . LEU D 1 277 ? -6.91600 14.82300 97.10100 1.000 45.16180 300 LEU D N 1
ATOM 10946 C CA . LEU D 1 277 ? -6.18500 15.47500 96.01800 1.000 46.97180 300 LEU D CA 1
ATOM 10947 C C . LEU D 1 277 ? -4.67500 15.38100 96.23100 1.000 42.40180 300 LEU D C 1
ATOM 10948 O O . LEU D 1 277 ? -3.90400 15.27400 95.26700 1.000 42.18180 300 LEU D O 1
ATOM 10953 N N . GLU D 1 278 ? -4.23500 15.43600 97.48000 1.000 42.82488 301 GLU D N 1
ATOM 10954 C CA . GLU D 1 278 ? -2.82100 15.39400 97.79900 1.000 40.91488 301 GLU D CA 1
ATOM 10955 C C . GLU D 1 278 ? -2.33200 13.96600 98.05600 1.000 47.89488 301 GLU D C 1
ATOM 10956 O O . GLU D 1 278 ? -1.31300 13.76800 98.74100 1.000 43.25488 301 GLU D O 1
ATOM 10962 N N . ASP D 1 279 ? -3.05700 12.97500 97.51900 1.000 48.34774 302 ASP D N 1
ATOM 10963 C CA . ASP D 1 279 ? -2.68000 11.56100 97.55800 1.000 48.19774 302 ASP D CA 1
ATOM 10964 C C . ASP D 1 279 ? -2.50700 11.03300 98.97400 1.000 45.79774 302 ASP D C 1
ATOM 10965 O O . ASP D 1 279 ? -1.73000 10.11200 99.21100 1.000 46.83774 302 ASP D O 1
ATOM 10970 N N . GLY D 1 280 ? -3.24200 11.58800 99.92400 1.000 42.25107 303 GLY D N 1
ATOM 10971 C CA . GLY D 1 280 ? -3.22300 11.02200 101.25200 1.000 41.18107 303 GLY D CA 1
ATOM 10972 C C . GLY D 1 280 ? -1.94000 11.25300 102.00200 1.000 42.63107 303 GLY D C 1
ATOM 10973 O O . GLY D 1 280 ? -1.52700 10.39800 102.79600 1.000 46.75107 303 GLY D O 1
ATOM 10974 N N . VAL D 1 281 ? -1.27500 12.37700 101.74800 1.000 43.19913 304 VAL D N 1
ATOM 10975 C CA . VAL D 1 281 ? -0.07900 12.76200 102.48500 1.000 45.51913 304 VAL D CA 1
ATOM 10976 C C . VAL D 1 281 ? -0.42700 13.94800 103.37500 1.000 42.00913 304 VAL D C 1
ATOM 10977 O O . VAL D 1 281 ? -0.92700 14.96900 102.89200 1.000 46.47913 304 VAL D O 1
ATOM 10981 N N . ILE D 1 282 ? -0.18800 13.80200 104.67500 1.000 39.01602 305 ILE D N 1
ATOM 10982 C CA . ILE D 1 282 ? -0.35200 14.87000 105.65100 1.000 43.73602 305 ILE D CA 1
ATOM 10983 C C . ILE D 1 282 ? 1.01000 15.11300 106.27900 1.000 51.83602 305 ILE D C 1
ATOM 10984 O O . ILE D 1 282 ? 1.47000 14.29700 107.08900 1.000 53.06602 305 ILE D O 1
ATOM 10989 N N . ASP D 1 283 ? 1.62200 16.25900 105.96900 1.000 50.18774 306 ASP D N 1
ATOM 10990 C CA . ASP D 1 283 ? 2.90000 16.66500 106.55600 1.000 47.50774 306 ASP D CA 1
ATOM 10991 C C . ASP D 1 283 ? 3.99500 15.61300 106.35200 1.000 53.53774 306 ASP D C 1
ATOM 10992 O O . ASP D 1 283 ? 4.67300 15.21100 107.30200 1.000 47.70774 306 ASP D O 1
ATOM 10997 N N . GLY D 1 284 ? 4.12600 15.10600 105.12000 1.000 47.74019 307 GLY D N 1
ATOM 10998 C CA . GLY D 1 284 ? 5.16300 14.13300 104.83600 1.000 42.45019 307 GLY D CA 1
ATOM 10999 C C . GLY D 1 284 ? 4.78000 12.71400 105.19300 1.000 50.16019 307 GLY D C 1
ATOM 11000 O O . GLY D 1 284 ? 5.42400 11.76900 104.73500 1.000 48.72019 307 GLY D O 1
ATOM 11001 N N . GLU D 1 285 ? 3.74000 12.55400 105.99600 1.000 47.90744 308 GLU D N 1
ATOM 11002 C CA . GLU D 1 285 ? 3.27000 11.28200 106.51400 1.000 48.32744 308 GLU D CA 1
ATOM 11003 C C . GLU D 1 285 ? 2.26000 10.71200 105.51900 1.000 50.81744 308 GLU D C 1
ATOM 11004 O O . GLU D 1 285 ? 1.17500 11.26500 105.33500 1.000 59.84744 308 GLU D O 1
ATOM 11010 N N . ARG D 1 286 ? 2.64500 9.63900 104.84100 1.000 51.45546 309 ARG D N 1
ATOM 11011 C CA . ARG D 1 286 ? 1.82700 8.95900 103.84000 1.000 53.99546 309 ARG D CA 1
ATOM 11012 C C . ARG D 1 286 ? 0.73300 8.15400 104.52300 1.000 51.94546 309 ARG D C 1
ATOM 11013 O O . ARG D 1 286 ? 0.97900 7.06800 105.03600 1.000 60.43546 309 ARG D O 1
ATOM 11021 N N . ILE D 1 287 ? -0.48600 8.68700 104.52200 1.000 47.56985 310 ILE D N 1
ATOM 11022 C CA . ILE D 1 287 ? -1.60100 8.01800 105.17000 1.000 42.27985 310 ILE D CA 1
ATOM 11023 C C . ILE D 1 287 ? -2.22200 6.97800 104.25700 1.000 41.32985 310 ILE D C 1
ATOM 11024 O O . ILE D 1 287 ? -2.72500 5.94600 104.72800 1.000 45.91985 310 ILE D O 1
ATOM 11029 N N . LEU D 1 288 ? -2.21300 7.22700 102.96100 1.000 36.84520 311 LEU D N 1
ATOM 11030 C CA . LEU D 1 288 ? -2.73600 6.30400 101.98400 1.000 39.38520 311 LEU D CA 1
ATOM 11031 C C . LEU D 1 288 ? -1.59400 5.67800 101.18900 1.000 44.29520 311 LEU D C 1
ATOM 11032 O O . LEU D 1 288 ? -0.55700 6.31700 100.97800 1.000 50.90520 311 LEU D O 1
ATOM 11037 N N . PRO D 1 289 ? -1.74200 4.42900 100.75100 1.000 45.89159 312 PRO D N 1
ATOM 11038 C CA . PRO D 1 289 ? -0.68800 3.79200 99.96000 1.000 45.29159 312 PRO D CA 1
ATOM 11039 C C . PRO D 1 289 ? -0.41700 4.52800 98.65800 1.000 45.33159 312 PRO D C 1
ATOM 11040 O O . PRO D 1 289 ? -1.25100 5.27000 98.13500 1.000 44.80159 312 PRO D O 1
ATOM 11044 N N . GLU D 1 290 ? 0.76500 4.26600 98.11700 1.000 50.86994 313 GLU D N 1
ATOM 11045 C CA . GLU D 1 290 ? 1.18700 4.86500 96.86300 1.000 55.00994 313 GLU D CA 1
ATOM 11046 C C . GLU D 1 290 ? 0.29300 4.36300 95.72900 1.000 50.05994 313 GLU D C 1
ATOM 11047 O O . GLU D 1 290 ? 0.04600 3.16000 95.59200 1.000 50.66994 313 GLU D O 1
ATOM 11053 N N . GLY D 1 291 ? -0.20500 5.29300 94.92600 1.000 44.43263 314 GLY D N 1
ATOM 11054 C CA . GLY D 1 291 ? -1.13800 4.98300 93.86500 1.000 45.06263 314 GLY D CA 1
ATOM 11055 C C . GLY D 1 291 ? -2.49600 4.51700 94.32900 1.000 47.34263 314 GLY D C 1
ATOM 11056 O O . GLY D 1 291 ? -3.28900 4.06000 93.49700 1.000 50.34263 314 GLY D O 1
ATOM 11057 N N . TRP D 1 292 ? -2.81400 4.63800 95.62400 1.000 45.09976 315 TRP D N 1
ATOM 11058 C CA . TRP D 1 292 ? -4.15200 4.25600 96.06800 1.000 44.01976 315 TRP D CA 1
ATOM 11059 C C . TRP D 1 292 ? -5.20900 5.07700 95.35300 1.000 49.96976 315 TRP D C 1
ATOM 11060 O O . TRP D 1 292 ? -6.14800 4.52200 94.77800 1.000 50.61976 315 TRP D O 1
ATOM 11071 N N . VAL D 1 293 ? -5.05600 6.40900 95.36100 1.000 53.61178 316 VAL D N 1
ATOM 11072 C CA . VAL D 1 293 ? -6.03200 7.29500 94.72500 1.000 47.83178 316 VAL D CA 1
ATOM 11073 C C . VAL D 1 293 ? -6.13600 6.99200 93.24100 1.000 50.27178 316 VAL D C 1
ATOM 11074 O O . VAL D 1 293 ? -7.21900 7.09000 92.64800 1.000 51.24178 316 VAL D O 1
ATOM 11078 N N . ASP D 1 294 ? -4.99600 6.69200 92.60700 1.000 45.83439 317 ASP D N 1
ATOM 11079 C CA . ASP D 1 294 ? -4.98900 6.20000 91.23200 1.000 49.72439 317 ASP D CA 1
ATOM 11080 C C . ASP D 1 294 ? -5.83900 4.94000 91.08300 1.000 53.96439 317 ASP D C 1
ATOM 11081 O O . ASP D 1 294 ? -6.67000 4.84100 90.17600 1.000 60.75439 317 ASP D O 1
ATOM 11086 N N . ARG D 1 295 ? -5.59500 3.93400 91.92100 1.000 54.50741 318 ARG D N 1
ATOM 11087 C CA . ARG D 1 295 ? -6.33900 2.68300 91.78700 1.000 53.62741 318 ARG D CA 1
ATOM 11088 C C . ARG D 1 295 ? -7.82900 2.88000 92.06600 1.000 45.20741 318 ARG D C 1
ATOM 11089 O O . ARG D 1 295 ? -8.67800 2.26300 91.41800 1.000 47.57741 318 ARG D O 1
ATOM 11097 N N . ALA D 1 296 ? -8.16100 3.74500 93.01800 1.000 48.48449 319 ALA D N 1
ATOM 11098 C CA . ALA D 1 296 ? -9.54400 3.96500 93.41800 1.000 49.35449 319 ALA D CA 1
ATOM 11099 C C . ALA D 1 296 ? -10.35500 4.75400 92.39700 1.000 40.91449 319 ALA D C 1
ATOM 11100 O O . ALA D 1 296 ? -11.59000 4.72900 92.45300 1.000 44.71449 319 ALA D O 1
ATOM 11102 N N . SER D 1 297 ? -9.70500 5.45400 91.47400 1.000 44.01759 320 SER D N 1
ATOM 11103 C CA . SER D 1 297 ? -10.42600 6.27600 90.51100 1.000 50.11759 320 SER D CA 1
ATOM 11104 C C . SER D 1 297 ? -10.10100 5.89000 89.08100 1.000 52.02759 320 SER D C 1
ATOM 11105 O O . SER D 1 297 ? -10.26400 6.70200 88.16400 1.000 54.85759 320 SER D O 1
ATOM 11108 N N . ARG D 1 298 ? -9.71400 4.64200 88.87800 1.000 47.76902 321 ARG D N 1
ATOM 11109 C CA . ARG D 1 298 ? -9.17200 4.17100 87.61800 1.000 56.29902 321 ARG D CA 1
ATOM 11110 C C . ARG D 1 298 ? -10.23300 3.92400 86.55300 1.000 59.21902 321 ARG D C 1
ATOM 11111 O O . ARG D 1 298 ? -11.36900 3.53200 86.84000 1.000 63.79902 321 ARG D O 1
ATOM 11119 N N . VAL D 1 299 ? -9.84000 4.18900 85.30800 1.000 58.34756 322 VAL D N 1
ATOM 11120 C CA . VAL D 1 299 ? -10.59000 3.82300 84.11300 1.000 61.34756 322 VAL D CA 1
ATOM 11121 C C . VAL D 1 299 ? -9.81900 2.70200 83.43300 1.000 66.93756 322 VAL D C 1
ATOM 11122 O O . VAL D 1 299 ? -8.66100 2.87700 83.04100 1.000 56.08756 322 VAL D O 1
ATOM 11126 N N . GLU D 1 300 ? -10.44600 1.53700 83.33600 1.000 72.86799 323 GLU D N 1
ATOM 11127 C CA . GLU D 1 300 ? -9.81800 0.41300 82.60100 1.000 68.70799 323 GLU D CA 1
ATOM 11128 C C . GLU D 1 300 ? -10.69500 0.13900 81.38600 1.000 65.13799 323 GLU D C 1
ATOM 11129 O O . GLU D 1 300 ? -11.82800 -0.30800 81.57500 1.000 69.01799 323 GLU D O 1
ATOM 11135 N N . ALA D 1 301 ? -10.17600 0.39700 80.19400 1.000 64.42943 324 ALA D N 1
ATOM 11136 C CA . ALA D 1 301 ? -10.95800 0.19600 78.95700 1.000 71.59943 324 ALA D CA 1
ATOM 11137 C C . ALA D 1 301 ? -11.66000 -1.16500 78.96300 1.000 77.08943 324 ALA D C 1
ATOM 11138 O O . ALA D 1 301 ? -12.77300 -1.24600 78.43200 1.000 78.63943 324 ALA D O 1
ATOM 11140 N N . SER D 1 302 ? -11.05900 -2.17800 79.57500 1.000 70.14365 325 SER D N 1
ATOM 11141 C CA . SER D 1 302 ? -11.64900 -3.53700 79.51500 1.000 78.32365 325 SER D CA 1
ATOM 11142 C C . SER D 1 302 ? -12.58400 -3.79300 80.69400 1.000 69.76365 325 SER D C 1
ATOM 11143 O O . SER D 1 302 ? -13.43900 -4.67600 80.56100 1.000 72.00365 325 SER D O 1
ATOM 11146 N N . SER D 1 303 ? -12.43100 -3.05400 81.79000 1.000 64.80843 326 SER D N 1
ATOM 11147 C CA . SER D 1 303 ? -13.21300 -3.34200 83.02100 1.000 66.67843 326 SER D CA 1
ATOM 11148 C C . SER D 1 303 ? -14.70600 -3.14500 82.81700 1.000 63.26843 326 SER D C 1
ATOM 11149 O O . SER D 1 303 ? -15.08100 -2.30400 82.01000 1.000 63.95843 326 SER D O 1
ATOM 11152 N N . HIS D 1 304 ? -15.50600 -3.86400 83.59400 1.000 61.30064 327 HIS D N 1
ATOM 11153 C CA . HIS D 1 304 ? -16.96600 -3.64800 83.55800 1.000 59.38064 327 HIS D CA 1
ATOM 11154 C C . HIS D 1 304 ? -17.23500 -2.37800 84.34800 1.000 49.87064 327 HIS D C 1
ATOM 11155 O O . HIS D 1 304 ? -18.39300 -1.95100 84.40700 1.000 59.26064 327 HIS D O 1
ATOM 11162 N N . LEU D 1 305 ? -16.18700 -1.81100 84.93600 1.000 50.76089 328 LEU D N 1
ATOM 11163 C CA . LEU D 1 305 ? -16.32600 -0.60200 85.77900 1.000 52.71089 328 LEU D CA 1
ATOM 11164 C C . LEU D 1 305 ? -15.96000 0.64100 84.97100 1.000 51.39089 328 LEU D C 1
ATOM 11165 O O . LEU D 1 305 ? -15.95200 1.72700 85.55100 1.000 47.80089 328 LEU D O 1
ATOM 11170 N N . ALA D 1 306 ? -15.70800 0.48100 83.67700 1.000 52.86603 329 ALA D N 1
ATOM 11171 C CA . ALA D 1 306 ? -15.29100 1.61800 82.83000 1.000 55.12603 329 ALA D CA 1
ATOM 11172 C C . ALA D 1 306 ? -16.49000 2.50900 82.51400 1.000 52.72603 329 ALA D C 1
ATOM 11173 O O . ALA D 1 306 ? -17.58800 1.97500 82.32600 1.000 52.49603 329 ALA D O 1
ATOM 11175 N N . PRO D 1 307 ? -16.30700 3.84000 82.39300 1.000 52.97644 330 PRO D N 1
ATOM 11176 C CA . PRO D 1 307 ? -17.42200 4.72800 82.05900 1.000 51.71644 330 PRO D CA 1
ATOM 11177 C C . PRO D 1 307 ? -17.99700 4.40600 80.69100 1.000 54.42644 330 PRO D C 1
ATOM 11178 O O . PRO D 1 307 ? -17.26300 4.19900 79.72100 1.000 48.04644 330 PRO D O 1
ATOM 11182 N N . GLY D 1 308 ? -19.33100 4.38200 80.62300 1.000 53.36347 331 GLY D N 1
ATOM 11183 C CA . GLY D 1 308 ? -20.04500 3.94900 79.45300 1.000 52.04347 331 GLY D CA 1
ATOM 11184 C C . GLY D 1 308 ? -20.58700 2.54100 79.55100 1.000 55.59347 331 GLY D C 1
ATOM 11185 O O . GLY D 1 308 ? -21.48700 2.18100 78.78600 1.000 59.60347 331 GLY D O 1
ATOM 11186 N N . LYS D 1 309 ? -20.08700 1.74100 80.48400 1.000 49.41526 332 LYS D N 1
ATOM 11187 C CA . LYS D 1 309 ? -20.59500 0.38100 80.58800 1.000 58.17526 332 LYS D CA 1
ATOM 11188 C C . LYS D 1 309 ? -21.73900 0.24800 81.57700 1.000 60.12526 332 LYS D C 1
ATOM 11189 O O . LYS D 1 309 ? -22.63300 -0.58000 81.36300 1.000 66.78526 332 LYS D O 1
ATOM 11195 N N . LEU D 1 310 ? -21.74900 1.04900 82.63500 1.000 52.18508 333 LEU D N 1
ATOM 11196 C CA . LEU D 1 310 ? -22.77000 0.90100 83.66200 1.000 60.91508 333 LEU D CA 1
ATOM 11197 C C . LEU D 1 310 ? -24.16300 1.25000 83.12900 1.000 65.35508 333 LEU D C 1
ATOM 11198 O O . LEU D 1 310 ? -24.32000 2.13000 82.27400 1.000 66.58508 333 LEU D O 1
ATOM 11203 N N . TYR D 1 311 ? -25.17300 0.51200 83.61400 1.000 60.75904 334 TYR D N 1
ATOM 11204 C CA . TYR D 1 311 ? -26.59000 0.79900 83.35400 1.000 64.43904 334 TYR D CA 1
ATOM 11205 C C . TYR D 1 311 ? -26.94700 0.72000 81.86700 1.000 70.14904 334 TYR D C 1
ATOM 11206 O O . TYR D 1 311 ? -27.75000 1.51000 81.37600 1.000 71.05904 334 TYR D O 1
ATOM 11215 N N . ASP D 1 312 ? -26.36400 -0.23600 81.13700 1.000 70.55956 335 ASP D N 1
ATOM 11216 C CA . ASP D 1 312 ? -26.55900 -0.34900 79.67900 1.000 74.18956 335 ASP D CA 1
ATOM 11217 C C . ASP D 1 312 ? -26.07800 0.89700 78.93700 1.000 75.28956 335 ASP D C 1
ATOM 11218 O O . ASP D 1 312 ? -26.55500 1.21100 77.84000 1.000 76.65956 335 ASP D O 1
ATOM 11223 N N . GLY D 1 313 ? -25.13200 1.62000 79.51800 1.000 67.93501 336 GLY D N 1
ATOM 11224 C CA . GLY D 1 313 ? -24.69300 2.84400 78.90400 1.000 67.50501 336 GLY D CA 1
ATOM 11225 C C . GLY D 1 313 ? -25.60300 4.02700 79.13400 1.000 74.44501 336 GLY D C 1
ATOM 11226 O O . GLY D 1 313 ? -25.32500 5.10600 78.58900 1.000 75.49501 336 GLY D O 1
ATOM 11227 N N . GLU D 1 314 ? -26.68000 3.86800 79.92000 1.000 67.60155 337 GLU D N 1
ATOM 11228 C CA . GLU D 1 314 ? -27.48200 5.01800 80.33600 1.000 70.75155 337 GLU D CA 1
ATOM 11229 C C . GLU D 1 314 ? -26.68700 6.02000 81.16900 1.000 66.22155 337 GLU D C 1
ATOM 11230 O O . GLU D 1 314 ? -27.15800 7.14500 81.36800 1.000 65.26155 337 GLU D O 1
ATOM 11236 N N . TYR D 1 315 ? -25.51400 5.64300 81.67300 1.000 63.08949 338 TYR D N 1
ATOM 11237 C CA . TYR D 1 315 ? -24.74000 6.49000 82.56700 1.000 66.39949 338 TYR D CA 1
ATOM 11238 C C . TYR D 1 315 ? -23.36500 6.75900 81.96400 1.000 63.70949 338 TYR D C 1
ATOM 11239 O O . TYR D 1 315 ? -22.67000 5.83000 81.53500 1.000 65.76949 338 TYR D O 1
ATOM 11248 N N . ALA D 1 316 ? -22.98300 8.03700 81.92100 1.000 60.15082 339 ALA D N 1
ATOM 11249 C CA . ALA D 1 316 ? -21.67400 8.40100 81.40000 1.000 58.88082 339 ALA D CA 1
ATOM 11250 C C . ALA D 1 316 ? -20.55000 7.99600 82.33700 1.000 54.29082 339 ALA D C 1
ATOM 11251 O O . ALA D 1 316 ? -19.45500 7.68500 81.86400 1.000 58.99082 339 ALA D O 1
ATOM 11253 N N . LEU D 1 317 ? -20.79700 7.96000 83.64100 1.000 49.07476 340 LEU D N 1
ATOM 11254 C CA . LEU D 1 317 ? -19.73400 7.72300 84.60700 1.000 50.52476 340 LEU D CA 1
ATOM 11255 C C . LEU D 1 317 ? -19.40600 6.24000 84.77300 1.000 56.18476 340 LEU D C 1
ATOM 11256 O O . LEU D 1 317 ? -20.27200 5.36800 84.65200 1.000 61.74476 340 LEU D O 1
ATOM 11261 N N . GLY D 1 318 ? -18.13800 5.96500 85.07800 1.000 52.21337 341 GLY D N 1
ATOM 11262 C CA . GLY D 1 318 ? -17.70000 4.65700 85.51400 1.000 49.02337 341 GLY D CA 1
ATOM 11263 C C . GLY D 1 318 ? -17.60900 4.56800 87.02300 1.000 46.72337 341 GLY D C 1
ATOM 11264 O O . GLY D 1 318 ? -18.15300 5.39900 87.75900 1.000 56.33337 341 GLY D O 1
ATOM 11265 N N . TYR D 1 319 ? -16.89600 3.55600 87.50100 1.000 45.81028 342 TYR D N 1
ATOM 11266 C CA . TYR D 1 319 ? -16.78100 3.36600 88.93900 1.000 45.96028 342 TYR D CA 1
ATOM 11267 C C . TYR D 1 319 ? -15.37600 2.92100 89.30900 1.000 45.38028 342 TYR D C 1
ATOM 11268 O O . TYR D 1 319 ? -14.60000 2.47300 88.46500 1.000 46.16028 342 TYR D O 1
ATOM 11277 N N . GLY D 1 320 ? -15.06100 3.05800 90.59400 1.000 44.87414 343 GLY D N 1
ATOM 11278 C CA . GLY D 1 320 ? -13.76800 2.65500 91.11000 1.000 44.74414 343 GLY D CA 1
ATOM 11279 C C . GLY D 1 320 ? -13.87800 2.03600 92.48400 1.000 41.25414 343 GLY D C 1
ATOM 11280 O O . GLY D 1 320 ? -14.73200 1.17800 92.70800 1.000 39.57414 343 GLY D O 1
ATOM 11281 N N . TYR D 1 321 ? -13.01800 2.44800 93.41200 1.000 39.28495 344 TYR D N 1
ATOM 11282 C CA . TYR D 1 321 ? -13.16700 2.06900 94.81500 1.000 39.94495 344 TYR D CA 1
ATOM 11283 C C . TYR D 1 321 ? -14.13600 3.04600 95.48600 1.000 41.88495 344 TYR D C 1
ATOM 11284 O O . TYR D 1 321 ? -13.74800 3.96200 96.21200 1.000 38.88495 344 TYR D O 1
ATOM 11293 N N . GLN D 1 322 ? -15.42600 2.83700 95.21200 1.000 44.35284 345 GLN D N 1
ATOM 11294 C CA . GLN D 1 322 ? -16.50700 3.66300 95.76300 1.000 42.12284 345 GLN D CA 1
ATOM 11295 C C . GLN D 1 322 ? -16.34900 5.12900 95.35100 1.000 42.38284 345 GLN D C 1
ATOM 11296 O O . GLN D 1 322 ? -16.54600 6.05400 96.14500 1.000 41.88284 345 GLN D O 1
ATOM 11302 N N . TRP D 1 323 ? -15.97300 5.34300 94.09800 1.000 40.48250 346 TRP D N 1
ATOM 11303 C CA . TRP D 1 323 ? -16.05500 6.65200 93.47600 1.000 42.40250 346 TRP D CA 1
ATOM 11304 C C . TRP D 1 323 ? -16.63200 6.47200 92.08400 1.000 36.85250 346 TRP D C 1
ATOM 11305 O O . TRP D 1 323 ? -16.52300 5.40500 91.47900 1.000 36.42250 346 TRP D O 1
ATOM 11316 N N . TRP D 1 324 ? -17.22900 7.53700 91.58200 1.000 36.25936 347 TRP D N 1
ATOM 11317 C CA . TRP D 1 324 ? -17.65700 7.60700 90.19900 1.000 40.30936 347 TRP D CA 1
ATOM 11318 C C . TRP D 1 324 ? -16.54500 8.25600 89.38300 1.000 47.45936 347 TRP D C 1
ATOM 11319 O O . TRP D 1 324 ? -15.98400 9.28400 89.78400 1.000 51.54936 347 TRP D O 1
ATOM 11330 N N . THR D 1 325 ? -16.19500 7.63400 88.26800 1.000 47.00293 348 THR D N 1
ATOM 11331 C CA . THR D 1 325 ? -15.09000 8.09600 87.44100 1.000 48.32293 348 THR D CA 1
ATOM 11332 C C . THR D 1 325 ? -15.62700 8.87600 86.24700 1.000 49.32293 348 THR D C 1
ATOM 11333 O O . THR D 1 325 ? -16.61200 8.47300 85.61600 1.000 47.40293 348 THR D O 1
ATOM 11337 N N . PHE D 1 326 ? -14.97900 9.99800 85.94600 1.000 45.46294 349 PHE D N 1
ATOM 11338 C CA . PHE D 1 326 ? -15.47900 10.71500 84.78100 1.000 51.64294 349 PHE D CA 1
ATOM 11339 C C . PHE D 1 326 ? -14.80300 10.21500 83.51100 1.000 53.25294 349 PHE D C 1
ATOM 11340 O O . PHE D 1 326 ? -13.60600 9.91400 83.52800 1.000 59.12294 349 PHE D O 1
ATOM 11348 N N . PRO D 1 327 ? -15.56500 10.07500 82.39400 1.000 55.18606 350 PRO D N 1
ATOM 11349 C CA . PRO D 1 327 ? -15.01200 9.65500 81.11300 1.000 63.45606 350 PRO D CA 1
ATOM 11350 C C . PRO D 1 327 ? -13.71200 10.35800 80.71300 1.000 63.86606 350 PRO D C 1
ATOM 11351 O O . PRO D 1 327 ? -13.60100 11.54300 80.89900 1.000 70.56606 350 PRO D O 1
ATOM 11355 N N . VAL D 1 328 ? -12.77100 9.59200 80.17400 1.000 65.85840 351 VAL D N 1
ATOM 11356 C CA . VAL D 1 328 ? -11.49300 10.18300 79.69700 1.000 68.07840 351 VAL D CA 1
ATOM 11357 C C . VAL D 1 328 ? -11.48700 10.07100 78.17600 1.000 72.10840 351 VAL D C 1
ATOM 11358 O O . VAL D 1 328 ? -12.23700 9.24000 77.65000 1.000 80.47840 351 VAL D O 1
ATOM 11362 N N . GLY D 1 329 ? -10.72100 10.91600 77.49500 1.000 75.77345 352 GLY D N 1
ATOM 11363 C CA . GLY D 1 329 ? -10.60400 10.80400 76.02700 1.000 84.21345 352 GLY D CA 1
ATOM 11364 C C . GLY D 1 329 ? -11.74600 11.44600 75.25600 1.000 91.84345 352 GLY D C 1
ATOM 11365 O O . GLY D 1 329 ? -12.07200 12.60100 75.55800 1.000 91.81345 352 GLY D O 1
ATOM 11366 N N . ALA D 1 330 ? -12.32900 10.72900 74.29000 1.000 92.05015 353 ALA D N 1
ATOM 11367 C CA . ALA D 1 330 ? -13.38900 11.29100 73.41400 1.000 96.03015 353 ALA D CA 1
ATOM 11368 C C . ALA D 1 330 ? -14.71700 11.46600 74.15300 1.000 91.10015 353 ALA D C 1
ATOM 11369 O O . ALA D 1 330 ? -15.36500 12.50100 73.94200 1.000 93.05015 353 ALA D O 1
ATOM 11371 N N . LYS D 1 331 ? -15.11100 10.48600 74.96600 1.000 102.51522 354 LYS D N 1
ATOM 11372 C CA . LYS D 1 331 ? -16.41900 10.54500 75.66400 1.000 103.86522 354 LYS D CA 1
ATOM 11373 C C . LYS D 1 331 ? -16.34400 11.55300 76.80400 1.000 99.01522 354 LYS D C 1
ATOM 11374 O O . LYS D 1 331 ? -17.37400 11.75200 77.47100 1.000 92.13522 354 LYS D O 1
ATOM 11380 N N . ALA D 1 332 ? -15.17900 12.16100 77.01100 1.000 88.25374 355 ALA D N 1
ATOM 11381 C CA . ALA D 1 332 ? -15.01200 13.08400 78.15200 1.000 81.96374 355 ALA D CA 1
ATOM 11382 C C . ALA D 1 332 ? -16.10200 14.15200 78.11600 1.000 85.98374 355 ALA D C 1
ATOM 11383 O O . ALA D 1 332 ? -16.31000 14.74700 77.04800 1.000 91.64374 355 ALA D O 1
ATOM 11385 N N . LEU D 1 333 ? -16.77100 14.37300 79.24500 1.000 81.44408 356 LEU D N 1
ATOM 11386 C CA . LEU D 1 333 ? -17.78100 15.45300 79.32500 1.000 85.46408 356 LEU D CA 1
ATOM 11387 C C . LEU D 1 333 ? -17.03900 16.78500 79.23800 1.000 84.22408 356 LEU D C 1
ATOM 11388 O O . LEU D 1 333 ? -15.86200 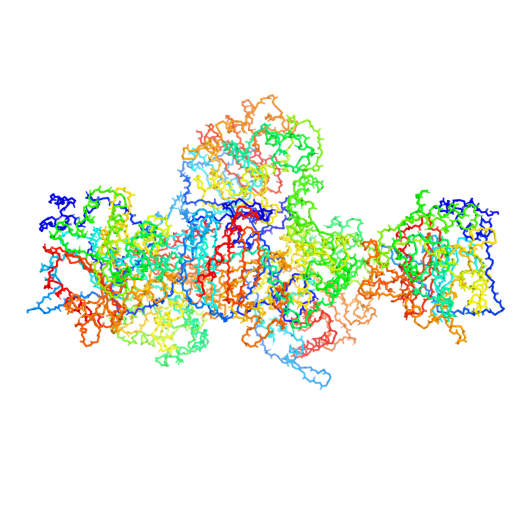16.82700 79.61200 1.000 80.65408 356 LEU D O 1
ATOM 11393 N N . PRO D 1 334 ? -17.66100 17.87400 78.74600 1.000 92.53227 357 PRO D N 1
ATOM 11394 C CA . PRO D 1 334 ? -16.94300 19.14600 78.55700 1.000 89.50227 357 PRO D CA 1
ATOM 11395 C C . PRO D 1 334 ? -16.41300 19.70600 79.87400 1.000 84.14227 357 PRO D C 1
ATOM 11396 O O . PRO D 1 334 ? -17.14700 19.84100 80.85600 1.000 78.10227 357 PRO D O 1
ATOM 11400 N N . GLU D 1 335 ? -15.12300 20.04500 79.87700 1.000 88.01677 358 GLU D N 1
ATOM 11401 C CA . GLU D 1 335 ? -14.35200 20.52500 81.02300 1.000 82.15677 358 GLU D CA 1
ATOM 11402 C C . GLU D 1 335 ? -14.05700 19.42700 82.03400 1.000 83.68677 358 GLU D C 1
ATOM 11403 O O . GLU D 1 335 ? -13.41400 19.70500 83.06000 1.000 77.59677 358 GLU D O 1
ATOM 11409 N N . HIS D 1 336 ? -14.49000 18.19400 81.78300 1.000 82.91858 359 HIS D N 1
ATOM 11410 C CA . HIS D 1 336 ? -14.25000 17.08500 82.69800 1.000 80.70858 359 HIS D CA 1
ATOM 11411 C C . HIS D 1 336 ? -13.39300 16.01300 82.01200 1.000 82.17858 359 HIS D C 1
ATOM 11412 O O . HIS D 1 336 ? -13.23800 14.90000 82.51100 1.000 79.04858 359 HIS D O 1
ATOM 11419 N N . GLY D 1 339 ? -9.51800 12.72900 84.02800 1.000 71.73159 362 GLY D N 1
ATOM 11420 C CA . GLY D 1 339 ? -9.24000 11.87400 85.16800 1.000 61.85159 362 GLY D CA 1
ATOM 11421 C C . GLY D 1 339 ? -9.98400 12.26200 86.43700 1.000 54.99159 362 GLY D C 1
ATOM 11422 O O . GLY D 1 339 ? -9.66400 11.79400 87.52600 1.000 47.32159 362 GLY D O 1
ATOM 11423 N N . ALA D 1 340 ? -10.97900 13.13000 86.30600 1.000 56.43761 363 ALA D N 1
ATOM 11424 C CA . ALA D 1 340 ? -11.72100 13.58000 87.47200 1.000 53.08761 363 ALA D CA 1
ATOM 11425 C C . ALA D 1 340 ? -12.61500 12.46300 87.99400 1.000 51.39761 363 ALA D C 1
ATOM 11426 O O . ALA D 1 340 ? -13.03500 11.58200 87.24600 1.000 54.39761 363 ALA D O 1
ATOM 11428 N N . PHE D 1 341 ? -12.85300 12.46900 89.30400 1.000 48.31221 364 PHE D N 1
ATOM 11429 C CA . PHE D 1 341 ? -13.73500 11.48100 89.91200 1.000 47.73221 364 PHE D CA 1
ATOM 11430 C C . PHE D 1 341 ? -14.45900 12.13800 91.07600 1.000 43.37221 364 PHE D C 1
ATOM 11431 O O . PHE D 1 341 ? -14.03500 13.17800 91.58200 1.000 40.42221 364 PHE D O 1
ATOM 11439 N N . GLU D 1 342 ? -15.52800 11.49500 91.54200 1.000 42.47112 365 GLU D N 1
ATOM 11440 C CA . GLU D 1 342 ? -16.38000 12.16900 92.51000 1.000 41.72112 365 GLU D CA 1
ATOM 11441 C C . GLU D 1 342 ? -17.10700 11.16000 93.39200 1.000 38.52112 365 GLU D C 1
ATOM 11442 O O . GLU D 1 342 ? -17.34300 10.01200 93.00900 1.000 39.41112 365 GLU D O 1
ATOM 11448 N N . ALA D 1 343 ? -17.46600 11.62800 94.58100 1.000 37.41078 366 ALA D N 1
ATOM 11449 C CA . ALA D 1 343 ? -18.45600 11.01600 95.44800 1.000 41.05078 366 ALA D CA 1
ATOM 11450 C C . ALA D 1 343 ? -19.78600 11.72700 95.24100 1.000 41.74078 366 ALA D C 1
ATOM 11451 O O . ALA D 1 343 ? -19.82100 12.91600 94.92000 1.000 44.06078 366 ALA D O 1
ATOM 11453 N N . GLN D 1 344 ? -20.88200 10.98400 95.38300 1.000 44.72344 367 GLN D N 1
ATOM 11454 C CA . GLN D 1 344 ? -22.19900 11.58700 95.24100 1.000 43.61344 367 GLN D CA 1
ATOM 11455 C C . GLN D 1 344 ? -23.17600 10.87400 96.16100 1.000 46.48344 367 GLN D C 1
ATOM 11456 O O . GLN D 1 344 ? -22.94800 9.72900 96.56400 1.000 47.64344 367 GLN D O 1
ATOM 11462 N N . GLY D 1 345 ? -24.19500 11.61600 96.58600 1.000 44.00017 368 GLY D N 1
ATOM 11463 C CA . GLY D 1 345 ? -25.30400 11.04700 97.32300 1.000 41.79017 368 GLY D CA 1
ATOM 11464 C C . GLY D 1 345 ? -26.60100 11.62600 96.80100 1.000 44.69017 368 GLY D C 1
ATOM 11465 O O . GLY D 1 345 ? -26.62900 12.73100 96.23800 1.000 39.16017 368 GLY D O 1
ATOM 11466 N N . ILE D 1 346 ? -27.69000 10.87500 97.01600 1.000 43.75585 369 ILE D N 1
ATOM 11467 C CA . ILE D 1 346 ? -28.98500 11.28900 96.47200 1.000 42.21585 369 ILE D CA 1
ATOM 11468 C C . ILE D 1 346 ? -29.39000 12.66700 97.02900 1.000 44.75585 369 ILE D C 1
ATOM 11469 O O . ILE D 1 346 ? -28.83300 13.16400 98.02000 1.000 43.98585 369 ILE D O 1
ATOM 11474 N N . PHE D 1 347 ? -30.38600 13.28300 96.37400 1.000 44.08530 370 PHE D N 1
ATOM 11475 C CA . PHE D 1 347 ? -30.85300 14.65500 96.61000 1.000 41.60530 370 PHE D CA 1
ATOM 11476 C C . PHE D 1 347 ? -29.77800 15.69200 96.30600 1.000 46.57530 370 PHE D C 1
ATOM 11477 O O . PHE D 1 347 ? -29.92200 16.85600 96.70100 1.000 41.91530 370 PHE D O 1
ATOM 11485 N N . GLY D 1 348 ? -28.68000 15.28400 95.66000 1.000 41.97017 371 GLY D N 1
ATOM 11486 C CA . GLY D 1 348 ? -27.72100 16.22800 95.12100 1.000 42.30017 371 GLY D CA 1
ATOM 11487 C C . GLY D 1 348 ? -26.51300 16.56500 95.96600 1.000 41.40017 371 GLY D C 1
ATOM 11488 O O . GLY D 1 348 ? -26.16800 17.73600 96.08200 1.000 39.58017 371 GLY D O 1
ATOM 11489 N N . GLN D 1 349 ? -25.86600 15.58200 96.57300 1.000 42.84098 372 GLN D N 1
ATOM 11490 C CA . GLN D 1 349 ? -24.62900 15.83400 97.29400 1.000 38.75098 372 GLN D CA 1
ATOM 11491 C C . GLN D 1 349 ? -23.48200 15.41800 96.39300 1.000 42.05098 372 GLN D C 1
ATOM 11492 O O . GLN D 1 349 ? -23.49800 14.31500 95.84500 1.000 43.19098 372 GLN D O 1
ATOM 11498 N N . TYR D 1 350 ? -22.50400 16.29400 96.22100 1.000 41.01601 373 TYR D N 1
ATOM 11499 C CA . TYR D 1 350 ? -21.38200 15.97700 95.35000 1.000 44.75601 373 TYR D CA 1
ATOM 11500 C C . TYR D 1 350 ? -20.09200 16.38900 96.03100 1.000 41.84601 373 TYR D C 1
ATOM 11501 O O . TYR D 1 350 ? -20.06300 17.37600 96.77100 1.000 40.21601 373 TYR D O 1
ATOM 11510 N N . LEU D 1 351 ? -19.05600 15.57800 95.82700 1.000 39.31271 374 LEU D N 1
ATOM 11511 C CA . LEU D 1 351 ? -17.67700 15.89100 96.19700 1.000 38.96271 374 LEU D CA 1
ATOM 11512 C C . LEU D 1 351 ? -16.84700 15.52200 94.97400 1.000 43.41271 374 LEU D C 1
ATOM 11513 O O . LEU D 1 351 ? -16.63400 14.34400 94.69200 1.000 48.35271 374 LEU D O 1
ATOM 11518 N N . TYR D 1 352 ? -16.45100 16.53600 94.22200 1.000 42.55821 375 TYR D N 1
ATOM 11519 C CA . TYR D 1 352 ? -15.80700 16.41900 92.92400 1.000 42.39821 375 TYR D CA 1
ATOM 11520 C C . TYR D 1 352 ? -14.31800 16.66300 93.09200 1.000 44.71821 375 TYR D C 1
ATOM 11521 O O . TYR D 1 352 ? -13.92000 17.63900 93.73800 1.000 49.75821 375 TYR D O 1
ATOM 11530 N N . ILE D 1 353 ? -13.49300 15.79900 92.50600 1.000 46.86896 376 ILE D N 1
ATOM 11531 C CA . ILE D 1 353 ? -12.05200 15.89200 92.67000 1.000 43.85896 376 ILE D CA 1
ATOM 11532 C C . ILE D 1 353 ? -11.42100 15.76600 91.29600 1.000 44.49896 376 ILE D C 1
ATOM 11533 O O . ILE D 1 353 ? -11.54000 14.71700 90.64400 1.000 43.94896 376 ILE D O 1
ATOM 11538 N N . ASN D 1 354 ? -10.73400 16.82800 90.87100 1.000 44.96705 377 ASN D N 1
ATOM 11539 C CA . ASN D 1 354 ? -10.05500 16.88500 89.57800 1.000 47.44705 377 ASN D CA 1
ATOM 11540 C C . ASN D 1 354 ? -8.57700 17.13300 89.84500 1.000 45.97705 377 ASN D C 1
ATOM 11541 O O . ASN D 1 354 ? -8.15200 18.28500 89.98900 1.000 43.72705 377 ASN D O 1
ATOM 11546 N N . ARG D 1 355 ? -7.80200 16.04300 89.82300 1.000 47.27279 378 ARG D N 1
ATOM 11547 C CA . ARG D 1 355 ? -6.39000 16.10600 90.19000 1.000 50.46279 378 ARG D CA 1
ATOM 11548 C C . ARG D 1 355 ? -5.57600 16.87000 89.16300 1.000 47.07279 378 ARG D C 1
ATOM 11549 O O . ARG D 1 355 ? -4.68900 17.64700 89.52400 1.000 47.64279 378 ARG D O 1
ATOM 11557 N N . LYS D 1 356 ? -5.86200 16.64800 87.87900 1.000 51.83606 379 LYS D N 1
ATOM 11558 C CA . LYS D 1 356 ? -5.10200 17.33300 86.79900 1.000 53.41606 379 LYS D CA 1
ATOM 11559 C C . LYS D 1 356 ? -5.31400 18.84200 86.93000 1.000 55.43606 379 LYS D C 1
ATOM 11560 O O . LYS D 1 356 ? -4.37600 19.59900 86.61500 1.000 56.07606 379 LYS D O 1
ATOM 11566 N N . GLU D 1 357 ? -6.49700 19.25700 87.38300 1.000 50.72664 380 GLU D N 1
ATOM 11567 C CA . GLU D 1 357 ? -6.82500 20.66800 87.54500 1.000 47.18664 380 GLU D CA 1
ATOM 11568 C C . GLU D 1 357 ? -6.62300 21.18200 88.97000 1.000 44.61664 380 GLU D C 1
ATOM 11569 O O . GLU D 1 357 ? -6.84400 22.37000 89.22600 1.000 43.35664 380 GLU D O 1
ATOM 11575 N N . LYS D 1 358 ? -6.25500 20.30700 89.90300 1.000 46.54163 381 LYS D N 1
ATOM 11576 C CA . LYS D 1 358 ? -6.03900 20.65300 91.31300 1.000 45.23163 381 LYS D CA 1
ATOM 11577 C C . LYS D 1 358 ? -7.29300 21.28200 91.91700 1.000 42.86163 381 LYS D C 1
ATOM 11578 O O . LYS D 1 358 ? -7.22100 22.28700 92.62200 1.000 43.59163 381 LYS D O 1
ATOM 11584 N N . ILE D 1 359 ? -8.45500 20.68800 91.63300 1.000 43.69544 382 ILE D N 1
ATOM 11585 C CA . ILE D 1 359 ? -9.74800 21.26500 92.01000 1.000 44.76544 382 ILE D CA 1
ATOM 11586 C C . ILE D 1 359 ? -10.48500 20.31600 92.94900 1.000 41.94544 382 ILE D C 1
ATOM 11587 O O . ILE D 1 359 ? -10.59200 19.11200 92.66800 1.000 39.33544 382 ILE D O 1
ATOM 11592 N N . VAL D 1 360 ? -11.01900 20.86300 94.04300 1.000 37.41438 383 VAL D N 1
ATOM 11593 C CA . VAL D 1 360 ? -11.91500 20.13900 94.94900 1.000 43.66438 383 VAL D CA 1
ATOM 11594 C C . VAL D 1 360 ? -13.22400 20.92700 95.05100 1.000 41.28438 383 VAL D C 1
ATOM 11595 O O . VAL D 1 360 ? -13.21300 22.10500 95.42300 1.000 39.28438 383 VAL D O 1
ATOM 11599 N N . ALA D 1 361 ? -14.35600 20.27300 94.78100 1.000 40.26124 384 ALA D N 1
ATOM 11600 C CA . ALA D 1 361 ? -15.66000 20.94400 94.80400 1.000 41.40124 384 ALA D CA 1
ATOM 11601 C C . ALA D 1 361 ? -16.64700 20.18300 95.67500 1.000 38.53124 384 ALA D C 1
ATOM 11602 O O . ALA D 1 361 ? -16.83700 18.98100 95.49800 1.000 38.48124 384 ALA D O 1
ATOM 11604 N N . VAL D 1 362 ? -17.31300 20.89100 96.57500 1.000 36.04338 385 VAL D N 1
ATOM 11605 C CA . VAL D 1 362 ? -18.33500 20.32400 97.44400 1.000 32.49338 385 VAL D CA 1
ATOM 11606 C C . VAL D 1 362 ? -19.65700 21.01200 97.12900 1.000 35.84338 385 VAL D C 1
ATOM 11607 O O . VAL D 1 362 ? -19.74900 22.24100 97.19100 1.000 33.28338 385 VAL D O 1
ATOM 11611 N N . VAL D 1 363 ? -20.68800 20.22500 96.86600 1.000 35.24790 386 VAL D N 1
ATOM 11612 C CA . VAL D 1 363 ? -22.02500 20.72700 96.58500 1.000 35.26790 386 VAL D CA 1
ATOM 11613 C C . VAL D 1 363 ? -22.99900 20.03400 97.52300 1.000 36.21790 386 VAL D C 1
ATOM 11614 O O . VAL D 1 363 ? -23.03200 18.79900 97.58400 1.000 37.69790 386 VAL D O 1
ATOM 11618 N N . TRP D 1 364 ? -23.77700 20.82900 98.24600 1.000 35.61408 387 TRP D N 1
ATOM 11619 C CA . TRP D 1 364 ? -24.87700 20.37700 99.08500 1.000 37.97408 387 TRP D CA 1
ATOM 11620 C C . TRP D 1 364 ? -26.18600 20.86200 98.49200 1.000 37.73408 387 TRP D C 1
ATOM 11621 O O . TRP D 1 364 ? -26.35000 22.07200 98.28500 1.000 44.36408 387 TRP D O 1
ATOM 11632 N N . SER D 1 365 ? -27.12900 19.94300 98.28900 1.000 41.25227 388 SER D N 1
ATOM 11633 C CA . SER D 1 365 ? -28.44000 20.26600 97.73400 1.000 35.93227 388 SER D CA 1
ATOM 11634 C C . SER D 1 365 ? -29.52700 19.51300 98.48900 1.000 37.84227 388 SER D C 1
ATOM 11635 O O . SER D 1 365 ? -29.27200 18.54700 99.21200 1.000 35.53227 388 SER D O 1
ATOM 11638 N N . ALA D 1 366 ? -30.77100 19.94600 98.28200 1.000 35.99126 389 ALA D N 1
ATOM 11639 C CA . ALA D 1 366 ? -31.92800 19.28400 98.84800 1.000 30.96126 389 ALA D CA 1
ATOM 11640 C C . ALA D 1 366 ? -32.97500 19.20800 97.74300 1.000 34.38126 389 ALA D C 1
ATOM 11641 O O . ALA D 1 366 ? -34.00000 19.89700 97.77800 1.000 43.67126 389 ALA D O 1
ATOM 11643 N N . TRP D 1 367 ? -32.66600 18.43000 96.70900 1.000 31.10523 390 TRP D N 1
ATOM 11644 C CA . TRP D 1 367 ? -33.62500 18.15600 95.65000 1.000 36.52523 390 TRP D CA 1
ATOM 11645 C C . TRP D 1 367 ? -34.87500 17.49600 96.23400 1.000 45.57523 390 TRP D C 1
ATOM 11646 O O . TRP D 1 367 ? -34.78800 16.76800 97.22700 1.000 43.61523 390 TRP D O 1
ATOM 11657 N N . PRO D 1 368 ? -36.05600 17.73500 95.64400 1.000 47.58945 391 PRO D N 1
ATOM 11658 C CA . PRO D 1 368 ? -37.24200 16.96200 96.07200 1.000 46.70945 391 PRO D CA 1
ATOM 11659 C C . PRO D 1 368 ? -37.13600 15.46000 95.79700 1.000 46.75945 391 PRO D C 1
ATOM 11660 O O . PRO D 1 368 ? -37.46900 14.65800 96.67500 1.000 44.59945 391 PRO D O 1
ATOM 11664 N N . LYS D 1 369 ? -36.57400 15.04600 94.66600 1.000 44.15539 392 LYS D N 1
ATOM 11665 C CA . LYS D 1 369 ? -36.51400 13.59800 94.44900 1.000 49.12539 392 LYS D CA 1
ATOM 11666 C C . LYS D 1 369 ? -35.07400 13.11600 94.64600 1.000 48.36539 392 LYS D C 1
ATOM 11667 O O . LYS D 1 369 ? -34.13800 13.88400 94.41800 1.000 44.58539 392 LYS D O 1
ATOM 11673 N N . PRO D 1 370 ? -34.85700 11.85600 95.06400 1.000 46.23536 393 PRO D N 1
ATOM 11674 C CA . PRO D 1 370 ? -33.46900 11.39100 95.28000 1.000 48.00536 393 PRO D CA 1
ATOM 11675 C C . PRO D 1 370 ? -32.56200 11.61200 94.07900 1.000 47.49536 393 PRO D C 1
ATOM 11676 O O . PRO D 1 370 ? -31.47600 12.19300 94.22500 1.000 47.68536 393 PRO D O 1
ATOM 11680 N N . GLU D 1 371 ? -33.00600 11.21800 92.88500 1.000 42.55245 394 GLU D N 1
ATOM 11681 C CA . GLU D 1 371 ? -32.21300 11.32400 91.66700 1.000 49.47245 394 GLU D CA 1
ATOM 11682 C C . GLU D 1 371 ? -32.95400 12.14100 90.62100 1.000 44.57245 394 GLU D C 1
ATOM 11683 O O . GLU D 1 371 ? -33.97400 11.69300 90.10500 1.000 42.34245 394 GLU D O 1
ATOM 11689 N N . MET D 1 372 ? -32.39700 13.29100 90.23800 1.000 51.49233 395 MET D N 1
ATOM 11690 C CA . MET D 1 372 ? -33.01500 14.15600 89.23600 1.000 53.89233 395 MET D CA 1
ATOM 11691 C C . MET D 1 372 ? -32.03900 14.42700 88.09900 1.000 54.69233 395 MET D C 1
ATOM 11692 O O . MET D 1 372 ? -30.99300 15.05300 88.30800 1.000 53.09233 395 MET D O 1
ATOM 11697 N N . ASP D 1 373 ? -32.36600 13.92000 86.90800 1.000 55.50582 396 ASP D N 1
ATOM 11698 C CA . ASP D 1 373 ? -31.44100 14.00400 85.78200 1.000 55.73582 396 ASP D CA 1
ATOM 11699 C C . ASP D 1 373 ? -31.11900 15.44600 85.40900 1.000 57.27582 396 ASP D C 1
ATOM 11700 O O . ASP D 1 373 ? -29.95000 15.79600 85.20500 1.000 56.87582 396 ASP D O 1
ATOM 11705 N N . ASP D 1 374 ? -32.14100 16.30400 85.29700 1.000 56.30318 397 ASP D N 1
ATOM 11706 C CA . ASP D 1 374 ? -31.85000 17.65500 84.82900 1.000 56.72318 397 ASP D CA 1
ATOM 11707 C C . ASP D 1 374 ? -31.00900 18.39700 85.85200 1.000 59.37318 397 ASP D C 1
ATOM 11708 O O . ASP D 1 374 ? -30.04300 19.07500 85.48700 1.000 60.02318 397 ASP D O 1
ATOM 11713 N N . ARG D 1 375 ? -31.27300 18.17100 87.14200 1.000 53.79081 398 ARG D N 1
ATOM 11714 C CA . ARG D 1 375 ? -30.49400 18.85500 88.16000 1.000 51.16081 398 ARG D CA 1
ATOM 11715 C C . ARG D 1 375 ? -29.09000 18.28100 88.26200 1.000 49.19081 398 ARG D C 1
ATOM 11716 O O . ARG D 1 375 ? -28.13300 19.02700 88.50200 1.000 50.10081 398 ARG D O 1
ATOM 11724 N N . GLU D 1 376 ? -28.92700 16.98200 88.03000 1.000 53.88402 399 GLU D N 1
ATOM 11725 C CA . GLU D 1 376 ? -27.58000 16.42800 88.02800 1.000 54.95402 399 GLU D CA 1
ATOM 11726 C C . GLU D 1 376 ? -26.75800 17.02700 86.89500 1.000 51.19402 399 GLU D C 1
ATOM 11727 O O . GLU D 1 376 ? -25.62200 17.47300 87.10500 1.000 51.49402 399 GLU D O 1
ATOM 11733 N N . GLU D 1 377 ? -27.30600 17.03300 85.67600 1.000 54.31575 400 GLU D N 1
ATOM 11734 C CA . GLU D 1 377 ? -26.53500 17.57800 84.56400 1.000 53.09575 400 GLU D CA 1
ATOM 11735 C C . GLU D 1 377 ? -26.27100 19.06400 84.77400 1.000 51.34575 400 GLU D C 1
ATOM 11736 O O . GLU D 1 377 ? -25.21900 19.57100 84.37700 1.000 50.40575 400 GLU D O 1
ATOM 11742 N N . GLU D 1 378 ? -27.22900 19.78600 85.35800 1.000 54.12992 401 GLU D N 1
ATOM 11743 C CA . GLU D 1 378 ? -27.00100 21.19700 85.65700 1.000 53.76992 401 GLU D CA 1
ATOM 11744 C C . GLU D 1 378 ? -25.83900 21.37700 86.63000 1.000 49.00992 401 GLU D C 1
ATOM 11745 O O . GLU D 1 378 ? -25.02900 22.30100 86.48800 1.000 45.68992 401 GLU D O 1
ATOM 11751 N N . THR D 1 379 ? -25.72500 20.48500 87.61000 1.000 44.63064 402 THR D N 1
ATOM 11752 C CA . THR D 1 379 ? -24.60300 20.57600 88.52800 1.000 44.13064 402 THR D CA 1
ATOM 11753 C C . THR D 1 379 ? -23.29300 20.30300 87.79000 1.000 47.84064 402 THR D C 1
ATOM 11754 O O . THR D 1 379 ? -22.27200 20.95400 88.05200 1.000 48.65064 402 THR D O 1
ATOM 11758 N N . TYR D 1 380 ? -23.30500 19.35500 86.85000 1.000 45.38621 403 TYR D N 1
ATOM 11759 C CA . TYR D 1 380 ? -22.10400 19.12400 86.04800 1.000 44.63621 403 TYR D CA 1
ATOM 11760 C C . TYR D 1 380 ? -21.77900 20.31900 85.14800 1.000 42.60621 403 TYR D C 1
ATOM 11761 O O . TYR D 1 380 ? -20.60400 20.64600 84.95700 1.000 45.52621 403 TYR D O 1
ATOM 11770 N N . ALA D 1 381 ? -22.79400 20.98700 84.59000 1.000 46.46028 404 ALA D N 1
ATOM 11771 C CA . ALA D 1 381 ? -22.53000 22.16000 83.75000 1.000 41.85028 404 ALA D CA 1
ATOM 11772 C C . ALA D 1 381 ? -21.94000 23.28500 84.57600 1.000 40.86028 404 ALA D C 1
ATOM 11773 O O . ALA D 1 381 ? -21.00300 23.97000 84.14200 1.000 35.41028 404 ALA D O 1
ATOM 11775 N N . PHE D 1 382 ? -22.48800 23.48900 85.77000 1.000 38.45015 405 PHE D N 1
ATOM 11776 C CA . PHE D 1 382 ? -21.97700 24.52800 86.64400 1.000 39.82015 405 PHE D CA 1
ATOM 11777 C C . PHE D 1 382 ? -20.52700 24.23900 87.01000 1.000 43.71015 405 PHE D C 1
ATOM 11778 O O . PHE D 1 382 ? -19.66100 25.12200 86.92500 1.000 42.38015 405 PHE D O 1
ATOM 11786 N N . LEU D 1 383 ? -20.23700 22.98500 87.37600 1.000 44.46323 406 LEU D N 1
ATOM 11787 C CA . LEU D 1 383 ? -18.87200 22.60300 87.72200 1.000 41.47323 406 LEU D CA 1
ATOM 11788 C C . LEU D 1 383 ? -17.92600 22.77400 86.53600 1.000 47.32323 406 LEU D C 1
ATOM 11789 O O . LEU D 1 383 ? -16.79200 23.24800 86.70000 1.000 40.33323 406 LEU D O 1
ATOM 11794 N N . GLY D 1 384 ? -18.37000 22.37500 85.33700 1.000 43.12438 407 GLY D N 1
ATOM 11795 C CA . GLY D 1 384 ? -17.55500 22.57300 84.15400 1.000 47.67438 407 GLY D CA 1
ATOM 11796 C C . GLY D 1 384 ? -17.19800 24.02500 83.93400 1.000 47.70438 407 GLY D C 1
ATOM 11797 O O . GLY D 1 384 ? -16.05000 24.35400 83.63500 1.000 53.79438 407 GLY D O 1
ATOM 11798 N N . ALA D 1 385 ? -18.17300 24.91500 84.09000 1.000 50.14908 408 ALA D N 1
ATOM 11799 C CA . ALA D 1 385 ? -17.87100 26.33200 83.97300 1.000 47.37908 408 ALA D CA 1
ATOM 11800 C C . ALA D 1 385 ? -16.87200 26.75300 85.03700 1.000 46.82908 408 ALA D C 1
ATOM 11801 O O . ALA D 1 385 ? -15.97800 27.56300 84.77200 1.000 46.04908 408 ALA D O 1
ATOM 11803 N N . ALA D 1 386 ? -16.99600 26.20600 86.24800 1.000 43.17886 409 ALA D N 1
ATOM 11804 C CA . ALA D 1 386 ? -16.04800 26.59300 87.28900 1.000 48.80886 409 ALA D CA 1
ATOM 11805 C C . ALA D 1 386 ? -14.62500 26.13500 86.95000 1.000 53.26886 409 ALA D C 1
ATOM 11806 O O . ALA D 1 386 ? -13.66900 26.92400 87.03500 1.000 52.72886 409 ALA D O 1
ATOM 11808 N N . VAL D 1 387 ? -14.48000 24.88100 86.51200 1.000 45.24854 410 VAL D N 1
ATOM 11809 C CA . VAL D 1 387 ? -13.18300 24.37000 86.07600 1.000 46.76854 410 VAL D CA 1
ATOM 11810 C C . VAL D 1 387 ? -12.62900 25.24900 84.96600 1.000 52.77854 410 VAL D C 1
ATOM 11811 O O . VAL D 1 387 ? -11.45900 25.64900 84.98600 1.000 50.30854 410 VAL D O 1
ATOM 11815 N N . LYS D 1 388 ? -13.47900 25.59300 83.99400 1.000 50.85937 411 LYS D N 1
ATOM 11816 C CA . LYS D 1 388 ? -13.02200 26.40600 82.87600 1.000 52.58937 411 LYS D CA 1
ATOM 11817 C C . LYS D 1 388 ? -12.55600 27.77300 83.36100 1.000 52.77937 411 LYS D C 1
ATOM 11818 O O . LYS D 1 388 ? -11.53500 28.29300 82.90400 1.000 56.37937 411 LYS D O 1
ATOM 11824 N N . ALA D 1 389 ? -13.28800 28.37000 84.29400 1.000 54.48130 412 ALA D N 1
ATOM 11825 C CA . ALA D 1 389 ? -12.88200 29.66400 84.81400 1.000 49.83130 412 ALA D CA 1
ATOM 11826 C C . ALA D 1 389 ? -11.59600 29.57700 85.59600 1.000 45.78130 412 ALA D C 1
ATOM 11827 O O . ALA D 1 389 ? -10.93000 30.59100 85.77800 1.000 42.82130 412 ALA D O 1
ATOM 11829 N N . LEU D 1 390 ? -11.22900 28.39900 86.06900 1.000 53.42714 413 LEU D N 1
ATOM 11830 C CA . LEU D 1 390 ? -10.01000 28.29800 86.85200 1.000 53.74714 413 LEU D CA 1
ATOM 11831 C C . LEU D 1 390 ? -8.81100 27.82400 86.03800 1.000 55.19714 413 LEU D C 1
ATOM 11832 O O . LEU D 1 390 ? -7.71200 27.72500 86.59400 1.000 60.30714 413 LEU D O 1
ATOM 11837 N N . ARG D 1 391 ? -8.96500 27.61300 84.72800 1.000 52.38657 414 ARG D N 1
ATOM 11838 C CA . ARG D 1 391 ? -7.85700 27.11800 83.91900 1.000 54.50657 414 ARG D CA 1
ATOM 11839 C C . ARG D 1 391 ? -6.82200 28.22300 83.75800 1.000 63.58657 414 ARG D C 1
ATOM 11840 O O . ARG D 1 391 ? -7.14600 29.39800 83.94000 1.000 62.65657 414 ARG D O 1
ATOM 11849 N N . GLU E 1 7 ? -40.89000 -34.92500 -13.08400 1.000 71.73760 30 GLU E N 1
ATOM 11850 C CA . GLU E 1 7 ? -40.82200 -36.36500 -12.85800 1.000 79.52760 30 GLU E CA 1
ATOM 11851 C C . GLU E 1 7 ? -41.41500 -36.73200 -11.49500 1.000 77.26760 30 GLU E C 1
ATOM 11852 O O . GLU E 1 7 ? -41.19400 -36.02700 -10.50400 1.000 76.43760 30 GLU E O 1
ATOM 11858 N N . ASN E 1 8 ? -42.17900 -37.82300 -11.45800 1.000 68.16041 31 ASN E N 1
ATOM 11859 C CA . ASN E 1 8 ? -42.68100 -38.33200 -10.19000 1.000 65.74041 31 ASN E CA 1
ATOM 11860 C C . ASN E 1 8 ? -41.51500 -38.79000 -9.32600 1.000 60.63041 31 ASN E C 1
ATOM 11861 O O . ASN E 1 8 ? -40.56600 -39.39500 -9.84100 1.000 61.40041 31 ASN E O 1
ATOM 11866 N N . PRO E 1 9 ? -41.51500 -38.45300 -8.03700 1.000 61.10618 32 PRO E N 1
ATOM 11867 C CA . PRO E 1 9 ? -40.34000 -38.74600 -7.22000 1.000 60.13618 32 PRO E CA 1
ATOM 11868 C C . PRO E 1 9 ? -40.16400 -40.24800 -7.10900 1.000 58.38618 32 PRO E C 1
ATOM 11869 O O . PRO E 1 9 ? -41.12700 -40.99700 -6.94200 1.000 51.45618 32 PRO E O 1
ATOM 11873 N N . ARG E 1 10 ? -38.91300 -40.67400 -7.18900 1.000 61.59581 33 ARG E N 1
ATOM 11874 C CA . ARG E 1 10 ? -38.53100 -42.07800 -7.14800 1.000 54.95581 33 ARG E CA 1
ATOM 11875 C C . ARG E 1 10 ? -37.82100 -42.32100 -5.82600 1.000 53.18581 33 ARG E C 1
ATOM 11876 O O . ARG E 1 10 ? -36.59800 -42.22600 -5.73600 1.000 54.43581 33 ARG E O 1
ATOM 11884 N N . ILE E 1 11 ? -38.59600 -42.64200 -4.80300 1.000 45.83610 34 ILE E N 1
ATOM 11885 C CA . ILE E 1 11 ? -38.09200 -42.85900 -3.45700 1.000 42.84610 34 ILE E CA 1
ATOM 11886 C C . ILE E 1 11 ? -38.22000 -44.34500 -3.14900 1.000 47.15610 34 ILE E C 1
ATOM 11887 O O . ILE E 1 11 ? -39.26800 -44.94900 -3.40900 1.000 40.99610 34 ILE E O 1
ATOM 11892 N N . GLY E 1 12 ? -37.13500 -44.94800 -2.61600 1.000 44.70288 35 GLY E N 1
ATOM 11893 C CA . GLY E 1 12 ? -37.09500 -46.38500 -2.43700 1.000 42.66288 35 GLY E CA 1
ATOM 11894 C C . GLY E 1 12 ? -37.68500 -46.85500 -1.11700 1.000 39.43288 35 GLY E C 1
ATOM 11895 O O . GLY E 1 12 ? -38.01100 -46.07400 -0.23100 1.000 42.78288 35 GLY E O 1
ATOM 11896 N N . ARG E 1 13 ? -37.81300 -48.17200 -1.00100 1.000 42.02551 36 ARG E N 1
ATOM 11897 C CA . ARG E 1 13 ? -38.21900 -48.78000 0.25800 1.000 46.12551 36 ARG E CA 1
ATOM 11898 C C . ARG E 1 13 ? -37.20700 -48.47200 1.35400 1.000 42.95551 36 ARG E C 1
ATOM 11899 O O . ARG E 1 13 ? -36.01100 -48.32400 1.09800 1.000 44.85551 36 ARG E O 1
ATOM 11907 N N . ALA E 1 14 ? -37.69300 -48.46000 2.59700 1.000 38.66136 37 ALA E N 1
ATOM 11908 C CA . ALA E 1 14 ? -36.80400 -48.30000 3.73700 1.000 37.38136 37 ALA E CA 1
ATOM 11909 C C . ALA E 1 14 ? -35.66200 -49.30100 3.69300 1.000 46.22136 37 ALA E C 1
ATOM 11910 O O . ALA E 1 14 ? -34.50600 -48.95100 3.96700 1.000 43.77136 37 ALA E O 1
ATOM 11912 N N . ALA E 1 15 ? -35.96100 -50.54500 3.32000 1.000 43.22265 38 ALA E N 1
ATOM 11913 C CA . ALA E 1 15 ? -34.96800 -51.60900 3.38700 1.000 39.01265 38 ALA E CA 1
ATOM 11914 C C . ALA E 1 15 ? -33.95100 -51.54700 2.24900 1.000 42.01265 38 ALA E C 1
ATOM 11915 O O . ALA E 1 15 ? -32.93000 -52.24300 2.31600 1.000 45.47265 38 ALA E O 1
ATOM 11917 N N . ASP E 1 16 ? -34.17100 -50.70800 1.23500 1.000 42.62039 39 ASP E N 1
ATOM 11918 C CA . ASP E 1 16 ? -33.32200 -50.69900 0.05300 1.000 42.70039 39 ASP E CA 1
ATOM 11919 C C . ASP E 1 16 ? -32.30200 -49.56400 0.06500 1.000 42.65039 39 ASP E C 1
ATOM 11920 O O . ASP E 1 16 ? -31.71000 -49.26400 -0.98000 1.000 44.80039 39 ASP E O 1
ATOM 11925 N N . LEU E 1 17 ? -32.06700 -48.94700 1.22900 1.000 41.69532 40 LEU E N 1
ATOM 11926 C CA . LEU E 1 17 ? -31.27500 -47.72000 1.27900 1.000 46.89532 40 LEU E CA 1
ATOM 11927 C C . LEU E 1 17 ? -29.89300 -47.89700 0.65900 1.000 48.22532 40 LEU E C 1
ATOM 11928 O O . LEU E 1 17 ? -29.39500 -46.99200 -0.02600 1.000 53.32532 40 LEU E O 1
ATOM 11933 N N . TYR E 1 18 ? -29.26800 -49.05500 0.86000 1.000 44.22122 41 TYR E N 1
ATOM 11934 C CA . TYR E 1 18 ? -27.88800 -49.27000 0.43700 1.000 47.08122 41 TYR E CA 1
ATOM 11935 C C . TYR E 1 18 ? -27.79300 -49.96100 -0.91600 1.000 46.08122 41 TYR E C 1
ATOM 11936 O O . TYR E 1 18 ? -26.69400 -50.32400 -1.33100 1.000 47.31122 41 TYR E O 1
ATOM 11945 N N . GLU E 1 19 ? -28.92200 -50.15500 -1.61100 1.000 44.91926 42 GLU E N 1
ATOM 11946 C CA . GLU E 1 19 ? -28.95100 -50.91800 -2.85400 1.000 47.43926 42 GLU E CA 1
ATOM 11947 C C . GLU E 1 19 ? -29.74400 -50.22900 -3.95500 1.000 45.08926 42 GLU E C 1
ATOM 11948 O O . GLU E 1 19 ? -30.03900 -50.86400 -4.97100 1.000 42.48926 42 GLU E O 1
ATOM 11954 N N . LEU E 1 20 ? -30.05800 -48.94500 -3.80100 1.000 42.67817 43 LEU E N 1
ATOM 11955 C CA . LEU E 1 20 ? -30.95600 -48.27100 -4.73000 1.000 36.93817 43 LEU E CA 1
ATOM 11956 C C . LEU E 1 20 ? -30.34300 -48.23400 -6.12400 1.000 42.92817 43 LEU E C 1
ATOM 11957 O O . LEU E 1 20 ? -29.12600 -48.10300 -6.27900 1.000 43.38817 43 LEU E O 1
ATOM 11962 N N . ILE E 1 21 ? -31.18200 -48.36700 -7.14600 1.000 45.74376 44 ILE E N 1
ATOM 11963 C CA . ILE E 1 21 ? -30.68800 -48.24500 -8.51500 1.000 45.05376 44 ILE E CA 1
ATOM 11964 C C . ILE E 1 21 ? -30.48100 -46.76600 -8.80300 1.000 49.69376 44 ILE E C 1
ATOM 11965 O O . ILE E 1 21 ? -31.08200 -45.91800 -8.12300 1.000 54.08376 44 ILE E O 1
ATOM 11970 N N . PRO E 1 22 ? -29.62500 -46.40600 -9.76100 1.000 51.31202 45 PRO E N 1
ATOM 11971 C CA . PRO E 1 22 ? -29.27000 -44.99000 -9.91700 1.000 49.14202 45 PRO E CA 1
ATOM 11972 C C . PRO E 1 22 ? -30.46000 -44.05800 -9.96200 1.000 48.73202 45 PRO E C 1
ATOM 11973 O O . PRO E 1 22 ? -30.45300 -43.04300 -9.25400 1.000 52.35202 45 PRO E O 1
ATOM 11977 N N . GLU E 1 23 ? -31.51100 -44.39200 -10.70700 1.000 55.24763 46 GLU E N 1
ATOM 11978 C CA . GLU E 1 23 ? -32.58400 -43.41600 -10.84100 1.000 56.57763 46 GLU E CA 1
ATOM 11979 C C . GLU E 1 23 ? -33.36000 -43.19100 -9.54900 1.000 54.57763 46 GLU E C 1
ATOM 11980 O O . GLU E 1 23 ? -34.17500 -42.26500 -9.50300 1.000 60.40763 46 GLU E O 1
ATOM 11986 N N . TYR E 1 24 ? -33.12600 -43.98600 -8.50500 1.000 49.58869 47 TYR E N 1
ATOM 11987 C CA . TYR E 1 24 ? -33.77700 -43.77700 -7.21600 1.000 51.46869 47 TYR E CA 1
ATOM 11988 C C . TYR E 1 24 ? -32.87100 -43.14600 -6.17200 1.000 47.88869 47 TYR E C 1
ATOM 11989 O O . TYR E 1 24 ? -33.34300 -42.81200 -5.07700 1.000 39.20869 47 TYR E O 1
ATOM 11998 N N . GLN E 1 25 ? -31.59400 -42.94000 -6.49800 1.000 45.78706 48 GLN E N 1
ATOM 11999 C CA . GLN E 1 25 ? -30.65200 -42.50200 -5.47400 1.000 41.81706 48 GLN E CA 1
ATOM 12000 C C . GLN E 1 25 ? -30.85000 -41.04200 -5.08100 1.000 44.04706 48 GLN E C 1
ATOM 12001 O O . GLN E 1 25 ? -30.99500 -40.76800 -3.87700 1.000 43.92706 48 GLN E O 1
ATOM 12007 N N . PRO E 1 26 ? -30.86400 -40.06300 -6.00400 1.000 43.45686 49 PRO E N 1
ATOM 12008 C CA . PRO E 1 26 ? -30.96700 -38.67700 -5.53900 1.000 44.38686 49 PRO E CA 1
ATOM 12009 C C . PRO E 1 26 ? -32.28500 -38.39500 -4.84300 1.000 42.79686 49 PRO E C 1
ATOM 12010 O O . PRO E 1 26 ? -32.29100 -37.85700 -3.73000 1.000 41.90686 49 PRO E O 1
ATOM 12014 N N . ASP E 1 27 ? -33.39900 -38.83000 -5.42600 1.000 46.68526 50 ASP E N 1
ATOM 12015 C CA . ASP E 1 27 ? -34.68400 -38.48600 -4.82900 1.000 47.42526 50 ASP E CA 1
ATOM 12016 C C . ASP E 1 27 ? -34.76900 -38.99400 -3.40100 1.000 47.11526 50 ASP E C 1
ATOM 12017 O O . ASP E 1 27 ? -35.23800 -38.28300 -2.50600 1.000 46.92526 50 ASP E O 1
ATOM 12022 N N . THR E 1 28 ? -34.28600 -40.20700 -3.16200 1.000 41.04463 51 THR E N 1
ATOM 12023 C CA . THR E 1 28 ? -34.31300 -40.75700 -1.81900 1.000 37.83463 51 THR E CA 1
ATOM 12024 C C . THR E 1 28 ? -33.34800 -40.01400 -0.89800 1.000 43.16463 51 THR E C 1
ATOM 12025 O O . THR E 1 28 ? -33.71300 -39.64300 0.22600 1.000 38.91463 51 THR E O 1
ATOM 12029 N N . TYR E 1 29 ? -32.11600 -39.75400 -1.36900 1.000 44.55957 52 TYR E N 1
ATOM 12030 C CA . TYR E 1 29 ? -31.10200 -39.15400 -0.49300 1.000 44.43957 52 TYR E CA 1
ATOM 12031 C C . TYR E 1 29 ? -31.53400 -37.78800 0.01400 1.000 44.61957 52 TYR E C 1
ATOM 12032 O O . TYR E 1 29 ? -31.09700 -37.36500 1.08900 1.000 47.27957 52 TYR E O 1
ATOM 12041 N N . ARG E 1 30 ? -32.40600 -37.09600 -0.72300 1.000 43.04578 53 ARG E N 1
ATOM 12042 C CA . ARG E 1 30 ? -32.94000 -35.81500 -0.28200 1.000 46.18578 53 ARG E CA 1
ATOM 12043 C C . ARG E 1 30 ? -34.39200 -35.90200 0.19700 1.000 44.21578 53 ARG E C 1
ATOM 12044 O O . ARG E 1 30 ? -35.04300 -34.85800 0.34300 1.000 39.92578 53 ARG E O 1
ATOM 12052 N N . ASN E 1 31 ? -34.91400 -37.11100 0.45900 1.000 39.62852 54 ASN E N 1
ATOM 12053 C CA . ASN E 1 31 ? -36.24600 -37.26700 1.04900 1.000 37.97852 54 ASN E CA 1
ATOM 12054 C C . ASN E 1 31 ? -36.24400 -38.35900 2.12100 1.000 42.33852 54 ASN E C 1
ATOM 12055 O O . ASN E 1 31 ? -37.18900 -39.15100 2.23700 1.000 44.07852 54 ASN E O 1
ATOM 12060 N N . MET E 1 32 ? -35.18300 -38.41500 2.92600 1.000 38.92564 55 MET E N 1
ATOM 12061 C CA . MET E 1 32 ? -35.12900 -39.43900 3.96000 1.000 39.77564 55 MET E CA 1
ATOM 12062 C C . MET E 1 32 ? -36.26300 -39.27300 4.95400 1.000 39.40564 55 MET E C 1
ATOM 12063 O O . MET E 1 32 ? -36.78000 -40.26200 5.47600 1.000 44.32564 55 MET E O 1
ATOM 12068 N N . ASP E 1 33 ? -36.69100 -38.03500 5.19200 1.000 47.70282 56 ASP E N 1
ATOM 12069 C CA . ASP E 1 33 ? -37.79200 -37.78400 6.11200 1.000 45.75282 56 ASP E CA 1
ATOM 12070 C C . ASP E 1 33 ? -39.08500 -38.42600 5.62600 1.000 45.79282 56 ASP E C 1
ATOM 12071 O O . ASP E 1 33 ? -40.00700 -38.62500 6.42300 1.000 43.66282 56 ASP E O 1
ATOM 12076 N N . LYS E 1 34 ? -39.14900 -38.81400 4.35700 1.000 44.29373 57 LYS E N 1
ATOM 12077 C CA . LYS E 1 34 ? -40.32400 -39.48200 3.83300 1.000 45.37373 57 LYS E CA 1
ATOM 12078 C C . LYS E 1 34 ? -40.22300 -40.99900 3.95100 1.000 51.16373 57 LYS E C 1
ATOM 12079 O O . LYS E 1 34 ? -41.18900 -41.70000 3.62900 1.000 42.64373 57 LYS E O 1
ATOM 12085 N N . VAL E 1 35 ? -39.08600 -41.52400 4.41400 1.000 44.01971 58 VAL E N 1
ATOM 12086 C CA . VAL E 1 35 ? -38.83800 -42.95600 4.43900 1.000 41.87971 58 VAL E CA 1
ATOM 12087 C C . VAL E 1 35 ? -38.62600 -43.48300 5.85000 1.000 44.65971 58 VAL E C 1
ATOM 12088 O O . VAL E 1 35 ? -39.04600 -44.60400 6.16800 1.000 41.69971 58 VAL E O 1
ATOM 12092 N N . TYR E 1 36 ? -37.95900 -42.71600 6.69900 1.000 38.24248 59 TYR E N 1
ATOM 12093 C CA . TYR E 1 36 ? -37.56000 -43.17200 8.01900 1.000 39.10248 59 TYR E CA 1
ATOM 12094 C C . TYR E 1 36 ? -38.08500 -42.21800 9.07700 1.000 39.75248 59 TYR E C 1
ATOM 12095 O O . TYR E 1 36 ? -38.46200 -41.08200 8.77200 1.000 41.99248 59 TYR E O 1
ATOM 12104 N N . PRO E 1 37 ? -38.13500 -42.65400 10.33100 1.000 37.10489 60 PRO E N 1
ATOM 12105 C CA . PRO E 1 37 ? -38.37600 -41.70900 11.43300 1.000 41.64489 60 PRO E CA 1
ATOM 12106 C C . PRO E 1 37 ? -37.23600 -40.69800 11.56700 1.000 47.87489 60 PRO E C 1
ATOM 12107 O O . PRO E 1 37 ? -36.05500 -41.06900 11.58000 1.000 48.98489 60 PRO E O 1
ATOM 12111 N N . THR E 1 38 ? -37.59100 -39.41500 11.69200 1.000 41.34927 61 THR E N 1
ATOM 12112 C CA . THR E 1 38 ? -36.59400 -38.36200 11.83000 1.000 43.20927 61 THR E CA 1
ATOM 12113 C C . THR E 1 38 ? -37.02400 -37.35800 12.89400 1.000 43.19927 61 THR E C 1
ATOM 12114 O O . THR E 1 38 ? -38.20400 -37.24400 13.23300 1.000 51.48927 61 THR E O 1
ATOM 12118 N N . ARG E 1 39 ? -36.05300 -36.58300 13.36800 1.000 39.96476 62 ARG E N 1
ATOM 12119 C CA . ARG E 1 39 ? -36.29200 -35.47900 14.29800 1.000 40.03476 62 ARG E CA 1
ATOM 12120 C C . ARG E 1 39 ? -35.68200 -34.20200 13.72800 1.000 35.67476 62 ARG E C 1
ATOM 12121 O O . ARG E 1 39 ? -34.64500 -34.24800 13.06200 1.000 36.06476 62 ARG E O 1
ATOM 12129 N N . VAL E 1 40 ? -36.35600 -33.07400 13.92400 1.000 36.08436 63 VAL E N 1
ATOM 12130 C CA . VAL E 1 40 ? -35.86800 -31.81000 13.37500 1.000 41.72436 63 VAL E CA 1
ATOM 12131 C C . VAL E 1 40 ? -34.72400 -31.27400 14.23000 1.000 39.97436 63 VAL E C 1
ATOM 12132 O O . VAL E 1 40 ? -34.81100 -31.24400 15.46600 1.000 39.00436 63 VAL E O 1
ATOM 12136 N N . ILE E 1 41 ? -33.65200 -30.85000 13.56700 1.000 36.20608 64 ILE E N 1
ATOM 12137 C CA . ILE E 1 41 ? -32.56700 -30.08600 14.17200 1.000 45.69608 64 ILE E CA 1
ATOM 12138 C C . ILE E 1 41 ? -32.86800 -28.62000 13.91100 1.000 45.92608 64 ILE E C 1
ATOM 12139 O O . ILE E 1 41 ? -32.74600 -28.14700 12.77200 1.000 42.62608 64 ILE E O 1
ATOM 12144 N N . HIS E 1 42 ? -33.27700 -27.90500 14.95300 1.000 40.26519 65 HIS E N 1
ATOM 12145 C CA . HIS E 1 42 ? -33.78000 -26.55300 14.76900 1.000 49.89519 65 HIS E CA 1
ATOM 12146 C C . HIS E 1 42 ? -32.61800 -25.57300 14.66600 1.000 50.98519 65 HIS E C 1
ATOM 12147 O O . HIS E 1 42 ? -31.67600 -25.62200 15.46200 1.000 52.95519 65 HIS E O 1
ATOM 12154 N N . LYS E 1 43 ? -32.69100 -24.67400 13.68900 1.000 52.96241 66 LYS E N 1
ATOM 12155 C CA . LYS E 1 43 ? -31.78900 -23.53300 13.62700 1.000 53.13241 66 LYS E CA 1
ATOM 12156 C C . LYS E 1 43 ? -32.20000 -22.46800 14.64300 1.000 53.00241 66 LYS E C 1
ATOM 12157 O O . LYS E 1 43 ? -33.24800 -22.55400 15.28600 1.000 55.46241 66 LYS E O 1
ATOM 12163 N N . GLY E 1 44 ? -31.37500 -21.43700 14.76500 1.000 55.05916 67 GLY E N 1
ATOM 12164 C CA . GLY E 1 44 ? -31.64600 -20.33100 15.66900 1.000 57.79916 67 GLY E CA 1
ATOM 12165 C C . GLY E 1 44 ? -32.23400 -19.13000 14.96000 1.000 60.23916 67 GLY E C 1
ATOM 12166 O O . GLY E 1 44 ? -32.90400 -19.25600 13.92900 1.000 56.12916 67 GLY E O 1
ATOM 12167 N N . THR E 1 45 ? -31.99600 -17.94600 15.52500 1.000 57.58170 68 THR E N 1
ATOM 12168 C CA . THR E 1 45 ? -32.48800 -16.69600 14.95200 1.000 57.79170 68 THR E CA 1
ATOM 12169 C C . THR E 1 45 ? -31.44700 -15.96700 14.11600 1.000 64.40170 68 THR E C 1
ATOM 12170 O O . THR E 1 45 ? -31.78900 -15.40200 13.06700 1.000 65.74170 68 THR E O 1
ATOM 12174 N N . LYS E 1 46 ? -30.17800 -16.01200 14.52700 1.000 60.65415 69 LYS E N 1
ATOM 12175 C CA . LYS E 1 46 ? -29.07800 -15.48800 13.73400 1.000 58.97415 69 LYS E CA 1
ATOM 12176 C C . LYS E 1 46 ? -28.45600 -16.63000 12.95400 1.000 62.93415 69 LYS E C 1
ATOM 12177 O O . LYS E 1 46 ? -28.63500 -17.80100 13.28600 1.000 60.33415 69 LYS E O 1
ATOM 12183 N N . VAL E 1 47 ? -27.77800 -16.27200 11.86900 1.000 65.69703 70 VAL E N 1
ATOM 12184 C CA . VAL E 1 47 ? -27.12600 -17.21400 10.97100 1.000 61.46703 70 VAL E CA 1
ATOM 12185 C C . VAL E 1 47 ? -25.67700 -16.76900 10.75600 1.000 63.34703 70 VAL E C 1
ATOM 12186 O O . VAL E 1 47 ? -25.39600 -15.56800 10.66700 1.000 64.75703 70 VAL E O 1
ATOM 12190 N N . ARG E 1 48 ? -24.75400 -17.72800 10.75900 1.000 63.02676 71 ARG E N 1
ATOM 12191 C CA . ARG E 1 48 ? -23.35700 -17.46900 10.40000 1.000 59.58676 71 ARG E CA 1
ATOM 12192 C C . ARG E 1 48 ? -23.22500 -17.06200 8.93500 1.000 59.76676 71 ARG E C 1
ATOM 12193 O O . ARG E 1 48 ? -23.63300 -17.82600 8.05100 1.000 60.68676 71 ARG E O 1
ATOM 12201 N N . PRO E 1 49 ? -22.64900 -15.90500 8.63100 1.000 61.42248 72 PRO E N 1
ATOM 12202 C CA . PRO E 1 49 ? -22.57300 -15.48300 7.23300 1.000 57.24248 72 PRO E CA 1
ATOM 12203 C C . PRO E 1 49 ? -21.55000 -16.30300 6.47400 1.000 53.38248 72 PRO E C 1
ATOM 12204 O O . PRO E 1 49 ? -20.53300 -16.73500 7.02300 1.000 56.79248 72 PRO E O 1
ATOM 12208 N N . LEU E 1 50 ? -21.85400 -16.54400 5.20300 1.000 59.29989 73 LEU E N 1
ATOM 12209 C CA . LEU E 1 50 ? -20.91500 -17.11900 4.24500 1.000 63.22989 73 LEU E CA 1
ATOM 12210 C C . LEU E 1 50 ? -20.80900 -16.16500 3.05600 1.000 62.02989 73 LEU E C 1
ATOM 12211 O O . LEU E 1 50 ? -21.53400 -16.32300 2.06000 1.000 57.68989 73 LEU E O 1
ATOM 12216 N N . PRO E 1 51 ? -19.95000 -15.14800 3.13400 1.000 62.81228 74 PRO E N 1
ATOM 12217 C CA . PRO E 1 51 ? -19.88500 -14.15300 2.05700 1.000 63.29228 74 PRO E CA 1
ATOM 12218 C C . PRO E 1 51 ? -19.18200 -14.68600 0.82200 1.000 63.43228 74 PRO E C 1
ATOM 12219 O O . PRO E 1 51 ? -18.31700 -15.56300 0.89200 1.000 64.30228 74 PRO E O 1
ATOM 12223 N N . ALA E 1 52 ? -19.55900 -14.12100 -0.32300 1.000 65.64981 75 ALA E N 1
ATOM 12224 C CA . ALA E 1 52 ? -18.93700 -14.50800 -1.58000 1.000 64.30981 75 ALA E CA 1
ATOM 12225 C C . ALA E 1 52 ? -17.50400 -13.99100 -1.63600 1.000 69.94981 75 ALA E C 1
ATOM 12226 O O . ALA E 1 52 ? -17.24300 -12.82800 -1.31400 1.000 68.11981 75 ALA E O 1
ATOM 12228 N N . GLY E 1 53 ? -16.57100 -14.86800 -2.01600 1.000 67.73478 76 GLY E N 1
ATOM 12229 C CA . GLY E 1 53 ? -15.19900 -14.50600 -2.24500 1.000 69.25478 76 GLY E CA 1
ATOM 12230 C C . GLY E 1 53 ? -14.84300 -14.53200 -3.72000 1.000 77.31478 76 GLY E C 1
ATOM 12231 O O . GLY E 1 53 ? -15.70900 -14.44800 -4.60100 1.000 71.84478 76 GLY E O 1
ATOM 12232 N N . VAL E 1 54 ? -13.54800 -14.68000 -3.99400 1.000 70.80635 77 VAL E N 1
ATOM 12233 C CA . VAL E 1 54 ? -13.06000 -14.72500 -5.37200 1.000 76.80635 77 VAL E CA 1
ATOM 12234 C C . VAL E 1 54 ? -13.30100 -16.11900 -5.92900 1.000 72.21635 77 VAL E C 1
ATOM 12235 O O . VAL E 1 54 ? -12.70100 -17.09800 -5.47000 1.000 69.36635 77 VAL E O 1
ATOM 12239 N N . ALA E 1 55 ? -14.14700 -16.20100 -6.94900 1.000 70.94957 78 ALA E N 1
ATOM 12240 C CA . ALA E 1 55 ? -14.51100 -17.48300 -7.53200 1.000 70.12957 78 ALA E CA 1
ATOM 12241 C C . ALA E 1 55 ? -13.32000 -18.19200 -8.17200 1.000 68.87957 78 ALA E C 1
ATOM 12242 O O . ALA E 1 55 ? -12.58700 -17.61300 -8.97600 1.000 71.94957 78 ALA E O 1
ATOM 12244 N N . ILE E 1 56 ? -13.15700 -19.46400 -7.83400 1.000 76.17581 79 ILE E N 1
ATOM 12245 C CA . ILE E 1 56 ? -12.15300 -20.32600 -8.43800 1.000 69.88581 79 ILE E CA 1
ATOM 12246 C C . ILE E 1 56 ? -12.87500 -21.38700 -9.25800 1.000 70.97581 79 ILE E C 1
ATOM 12247 O O . ILE E 1 56 ? -14.03200 -21.73100 -8.99200 1.000 69.67581 79 ILE E O 1
ATOM 12252 N N . ALA E 1 57 ? -12.18400 -21.90700 -10.26800 1.000 74.62211 80 ALA E N 1
ATOM 12253 C CA . ALA E 1 57 ? -12.71300 -22.97200 -11.12300 1.000 72.63211 80 ALA E CA 1
ATOM 12254 C C . ALA E 1 57 ? -11.56000 -23.89900 -11.47500 1.000 67.65211 80 ALA E C 1
ATOM 12255 O O . ALA E 1 57 ? -11.02600 -23.86200 -12.59000 1.000 67.31211 80 ALA E O 1
ATOM 12257 N N . PRO E 1 58 ? -11.15200 -24.75200 -10.54100 1.000 69.80526 81 PRO E N 1
ATOM 12258 C CA . PRO E 1 58 ? -9.94500 -25.56100 -10.74600 1.000 65.96526 81 PRO E CA 1
ATOM 12259 C C . PRO E 1 58 ? -10.12700 -26.59500 -11.84400 1.000 69.04526 81 PRO E C 1
ATOM 12260 O O . PRO E 1 58 ? -11.24000 -26.96400 -12.22700 1.000 70.95526 81 PRO E O 1
ATOM 12264 N N . ARG E 1 59 ? -8.99400 -27.02300 -12.38300 1.000 66.55382 82 ARG E N 1
ATOM 12265 C CA . ARG E 1 59 ? -8.92300 -28.04600 -13.41500 1.000 74.61382 82 ARG E CA 1
ATOM 12266 C C . ARG E 1 59 ? -7.81100 -29.01000 -13.02600 1.000 75.57382 82 ARG E C 1
ATOM 12267 O O . ARG E 1 59 ? -6.81900 -28.60700 -12.41200 1.000 72.05382 82 ARG E O 1
ATOM 12275 N N . TYR E 1 60 ? -8.02100 -30.29400 -13.30600 1.000 73.48182 83 TYR E N 1
ATOM 12276 C CA . TYR E 1 60 ? -7.10500 -31.34300 -12.88400 1.000 75.57182 83 TYR E CA 1
ATOM 12277 C C . TYR E 1 60 ? -6.90800 -32.33100 -14.02400 1.000 81.37182 83 TYR E C 1
ATOM 12278 O O . TYR E 1 60 ? -7.65600 -32.33000 -14.99900 1.000 84.86182 83 TYR E O 1
ATOM 12287 N N . ARG E 1 61 ? -5.88500 -33.17800 -13.91100 1.000 78.71988 84 ARG E N 1
ATOM 12288 C CA . ARG E 1 61 ? -5.57100 -34.15200 -14.95100 1.000 81.73988 84 ARG E CA 1
ATOM 12289 C C . ARG E 1 61 ? -5.71900 -35.54500 -14.36800 1.000 83.33988 84 ARG E C 1
ATOM 12290 O O . ARG E 1 61 ? -5.12200 -35.85400 -13.33000 1.000 78.51988 84 ARG E O 1
ATOM 12298 N N . ILE E 1 62 ? -6.53800 -36.37100 -15.00900 1.000 84.01762 85 ILE E N 1
ATOM 12299 C CA . ILE E 1 62 ? -6.63900 -37.76800 -14.60100 1.000 83.46762 85 ILE E CA 1
ATOM 12300 C C . ILE E 1 62 ? -6.46200 -38.69300 -15.80500 1.000 86.62762 85 ILE E C 1
ATOM 12301 O O . ILE E 1 62 ? -6.28900 -38.23700 -16.93800 1.000 86.66762 85 ILE E O 1
ATOM 12306 N N . GLU E 1 65 ? -5.68200 -36.87400 -19.40800 1.000 97.00694 88 GLU E N 1
ATOM 12307 C CA . GLU E 1 65 ? -6.57600 -35.89700 -20.01200 1.000 94.47694 88 GLU E CA 1
ATOM 12308 C C . GLU E 1 65 ? -6.98400 -34.95900 -18.87100 1.000 89.90694 88 GLU E C 1
ATOM 12309 O O . GLU E 1 65 ? -7.04400 -35.40100 -17.72100 1.000 87.88694 88 GLU E O 1
ATOM 12315 N N . GLU E 1 66 ? -7.26300 -33.68700 -19.15500 1.000 83.68940 89 GLU E N 1
ATOM 12316 C CA . GLU E 1 66 ? -7.62300 -32.71700 -18.12200 1.000 82.75940 89 GLU E CA 1
ATOM 12317 C C . GLU E 1 66 ? -9.11000 -32.34700 -18.14100 1.000 83.84940 89 GLU E C 1
ATOM 12318 O O . GLU E 1 66 ? -9.69900 -32.13100 -19.20700 1.000 83.49940 89 GLU E O 1
ATOM 12324 N N . TYR E 1 67 ? -9.70600 -32.28400 -16.94400 1.000 85.73666 90 TYR E N 1
ATOM 12325 C CA . TYR E 1 67 ? -11.12500 -32.01900 -16.71500 1.000 85.52666 90 TYR E CA 1
ATOM 12326 C C . TYR E 1 67 ? -11.32600 -30.81700 -15.78500 1.000 80.03666 90 TYR E C 1
ATOM 12327 O O . TYR E 1 67 ? -10.46600 -30.49100 -14.95600 1.000 81.29666 90 TYR E O 1
ATOM 12336 N N . GLY E 1 68 ? -12.50200 -30.18200 -15.89900 1.000 80.21686 91 GLY E N 1
ATOM 12337 C CA . GLY E 1 68 ? -12.88800 -29.07100 -15.05400 1.000 79.10686 91 GLY E CA 1
ATOM 12338 C C . GLY E 1 68 ? -13.93700 -29.44100 -14.01700 1.000 76.84686 91 GLY E C 1
ATOM 12339 O O . GLY E 1 68 ? -14.14700 -30.61500 -13.69200 1.000 75.75686 91 GLY E O 1
ATOM 12340 N N . VAL E 1 69 ? -14.61400 -28.41300 -13.49100 1.000 78.85592 92 VAL E N 1
ATOM 12341 C CA . VAL E 1 69 ? -15.53300 -28.63900 -12.37300 1.000 75.24592 92 VAL E CA 1
ATOM 12342 C C . VAL E 1 69 ? -16.74600 -29.45900 -12.80500 1.000 68.77592 92 VAL E C 1
ATOM 12343 O O . VAL E 1 69 ? -16.99000 -30.55000 -12.27800 1.000 68.43592 92 VAL E O 1
ATOM 12347 N N . ASP E 1 70 ? -17.53100 -28.96100 -13.76400 1.000 67.95585 93 ASP E N 1
ATOM 12348 C CA . ASP E 1 70 ? -18.67800 -29.77100 -14.16300 1.000 68.74585 93 ASP E CA 1
ATOM 12349 C C . ASP E 1 70 ? -18.24500 -31.07300 -14.82600 1.000 71.17585 93 ASP E C 1
ATOM 12350 O O . ASP E 1 70 ? -19.02600 -32.02000 -14.81800 1.000 72.92585 93 ASP E O 1
ATOM 12355 N N . ASP E 1 71 ? -17.04400 -31.14900 -15.41300 1.000 73.68449 94 ASP E N 1
ATOM 12356 C CA . ASP E 1 71 ? -16.56500 -32.45300 -15.87300 1.000 67.88449 94 ASP E CA 1
ATOM 12357 C C . ASP E 1 71 ? -16.45200 -33.41200 -14.69600 1.000 64.39449 94 ASP E C 1
ATOM 12358 O O . ASP E 1 71 ? -16.82300 -34.58800 -14.79200 1.000 64.84449 94 ASP E O 1
ATOM 12363 N N . PHE E 1 72 ? -15.94800 -32.91900 -13.56900 1.000 64.44136 95 PHE E N 1
ATOM 12364 C CA . PHE E 1 72 ? -15.86300 -33.73500 -12.36700 1.000 62.92136 95 PHE E CA 1
ATOM 12365 C C . PHE E 1 72 ? -17.25500 -34.15200 -11.90900 1.000 62.14136 95 PHE E C 1
ATOM 12366 O O . PHE E 1 72 ? -17.50000 -35.33200 -11.61500 1.000 58.31136 95 PHE E O 1
ATOM 12374 N N . MET E 1 73 ? -18.19600 -33.19600 -11.89900 1.000 60.65555 96 MET E N 1
ATOM 12375 C CA . MET E 1 73 ? -19.56100 -33.47400 -11.44900 1.000 57.07555 96 MET E CA 1
ATOM 12376 C C . MET E 1 73 ? -20.25100 -34.48900 -12.35300 1.000 56.36555 96 MET E C 1
ATOM 12377 O O . MET E 1 73 ? -20.98300 -35.35900 -11.87100 1.000 58.01555 96 MET E O 1
ATOM 12382 N N . ARG E 1 74 ? -20.04800 -34.37500 -13.67000 1.000 57.10877 97 ARG E N 1
ATOM 12383 C CA . ARG E 1 74 ? -20.64900 -35.30200 -14.62400 1.000 58.25877 97 ARG E CA 1
ATOM 12384 C C . ARG E 1 74 ? -20.07200 -36.70400 -14.45700 1.000 61.07877 97 ARG E C 1
ATOM 12385 O O . ARG E 1 74 ? -20.80700 -37.68700 -14.31700 1.000 52.74877 97 ARG E O 1
ATOM 12393 N N . ARG E 1 75 ? -18.74700 -36.80200 -14.40600 1.000 65.81704 98 ARG E N 1
ATOM 12394 C CA . ARG E 1 75 ? -18.08800 -38.09800 -14.34400 1.000 59.98704 98 ARG E CA 1
ATOM 12395 C C . ARG E 1 75 ? -18.39100 -38.83600 -13.04500 1.000 61.58704 98 ARG E C 1
ATOM 12396 O O . ARG E 1 75 ? -18.52000 -40.06600 -13.05100 1.000 62.11704 98 ARG E O 1
ATOM 12404 N N . ASN E 1 76 ? -18.51100 -38.12600 -11.92400 1.000 60.09022 99 ASN E N 1
ATOM 12405 C CA . ASN E 1 76 ? -18.71100 -38.80400 -10.65100 1.000 55.40022 99 ASN E CA 1
ATOM 12406 C C . ASN E 1 76 ? -20.13500 -38.68100 -10.12500 1.000 54.82022 99 ASN E C 1
ATOM 12407 O O . ASN E 1 76 ? -20.41000 -39.15600 -9.02000 1.000 52.89022 99 ASN E O 1
ATOM 12412 N N . ARG E 1 77 ? -21.04800 -38.09400 -10.90000 1.000 52.63097 100 ARG E N 1
ATOM 12413 C CA . ARG E 1 77 ? -22.44300 -37.88600 -10.50700 1.000 49.10097 100 ARG E CA 1
ATOM 12414 C C . ARG E 1 77 ? -22.55400 -37.12600 -9.18000 1.000 49.40097 100 ARG E C 1
ATOM 12415 O O . ARG E 1 77 ? -23.11100 -37.60900 -8.19300 1.000 48.63097 100 ARG E O 1
ATOM 12423 N N . VAL E 1 78 ? -22.01900 -35.90700 -9.18100 1.000 49.05558 101 VAL E N 1
ATOM 12424 C CA . VAL E 1 78 ? -22.01000 -35.04700 -8.00000 1.000 49.28558 101 VAL E CA 1
ATOM 12425 C C . VAL E 1 78 ? -23.30300 -34.24400 -7.93800 1.000 50.30558 101 VAL E C 1
ATOM 12426 O O . VAL E 1 78 ? -23.77300 -33.71400 -8.95300 1.000 52.84558 101 VAL E O 1
ATOM 12430 N N . GLY E 1 79 ? -23.91200 -34.20700 -6.75800 1.000 50.09370 102 GLY E N 1
ATOM 12431 C CA . GLY E 1 79 ? -25.10300 -33.40500 -6.55200 1.000 47.74370 102 GLY E CA 1
ATOM 12432 C C . GLY E 1 79 ? -24.81100 -32.12400 -5.79400 1.000 48.53370 102 GLY E C 1
ATOM 12433 O O . GLY E 1 79 ? -25.64300 -31.21600 -5.75600 1.000 48.40370 102 GLY E O 1
ATOM 12434 N N . GLY E 1 80 ? -23.60600 -31.99900 -5.24500 1.000 49.57613 103 GLY E N 1
ATOM 12435 C CA . GLY E 1 80 ? -23.28000 -30.74400 -4.58500 1.000 49.62613 103 GLY E CA 1
ATOM 12436 C C . GLY E 1 80 ? -21.80900 -30.51400 -4.29700 1.000 51.59613 103 GLY E C 1
ATOM 12437 O O . GLY E 1 80 ? -21.10100 -31.45600 -3.93500 1.000 50.51613 103 GLY E O 1
ATOM 12438 N N . VAL E 1 81 ? -21.32400 -29.28300 -4.49700 1.000 49.78226 104 VAL E N 1
ATOM 12439 C CA . VAL E 1 81 ? -19.92900 -28.94100 -4.22000 1.000 49.07226 104 VAL E CA 1
ATOM 12440 C C . VAL E 1 81 ? -19.85700 -27.57300 -3.55600 1.000 45.80226 104 VAL E C 1
ATOM 12441 O O . VAL E 1 81 ? -20.43200 -26.60000 -4.05000 1.000 47.36226 104 VAL E O 1
ATOM 12445 N N . LEU E 1 82 ? -19.12700 -27.49800 -2.45200 1.000 45.23355 105 LEU E N 1
ATOM 12446 C CA . LEU E 1 82 ? -18.88900 -26.24900 -1.75200 1.000 52.67355 105 LEU E CA 1
ATOM 12447 C C . LEU E 1 82 ? -17.42200 -26.21000 -1.33700 1.000 52.17355 105 LEU E C 1
ATOM 12448 O O . LEU E 1 82 ? -16.92300 -27.18200 -0.76100 1.000 49.69355 105 LEU E O 1
ATOM 12453 N N . VAL E 1 83 ? -16.70900 -25.14800 -1.71400 1.000 53.84241 106 VAL E N 1
ATOM 12454 C CA . VAL E 1 83 ? -15.34300 -24.88500 -1.25500 1.000 52.46241 106 VAL E CA 1
ATOM 12455 C C . VAL E 1 83 ? -15.33800 -23.50200 -0.61100 1.000 51.42241 106 VAL E C 1
ATOM 12456 O O . VAL E 1 83 ? -15.70300 -22.51300 -1.26400 1.000 55.18241 106 VAL E O 1
ATOM 12460 N N . LEU E 1 84 ? -14.96300 -23.45400 0.67100 1.000 53.07670 107 LEU E N 1
ATOM 12461 C CA . LEU E 1 84 ? -14.89000 -22.26500 1.51500 1.000 52.35670 107 LEU E CA 1
ATOM 12462 C C . LEU E 1 84 ? -13.44500 -21.96500 1.89100 1.000 51.51670 107 LEU E C 1
ATOM 12463 O O . LEU E 1 84 ? -12.71400 -22.87200 2.31400 1.000 48.18670 107 LEU E O 1
ATOM 12468 N N . LYS E 1 85 ? -13.05600 -20.68400 1.79100 1.000 54.99764 108 LYS E N 1
ATOM 12469 C CA . LYS E 1 85 ? -11.70500 -20.22000 2.12000 1.000 53.84764 108 LYS E CA 1
ATOM 12470 C C . LYS E 1 85 ? -11.77500 -19.07500 3.12600 1.000 52.74764 108 LYS E C 1
ATOM 12471 O O . LYS E 1 85 ? -12.31500 -18.01100 2.81300 1.000 56.85764 108 LYS E O 1
ATOM 12477 N N . ASP E 1 86 ? -11.20300 -19.28400 4.31600 1.000 50.77496 109 ASP E N 1
ATOM 12478 C CA . ASP E 1 86 ? -11.26700 -18.33800 5.43800 1.000 52.72496 109 ASP E CA 1
ATOM 12479 C C . ASP E 1 86 ? -12.71900 -17.98600 5.74900 1.000 58.27496 109 ASP E C 1
ATOM 12480 O O . ASP E 1 86 ? -13.04000 -16.87300 6.18500 1.000 54.69496 109 ASP E O 1
ATOM 12485 N N . GLY E 1 87 ? -13.59900 -18.97800 5.59100 1.000 54.66722 110 GLY E N 1
ATOM 12486 C CA . GLY E 1 87 ? -15.02200 -18.79100 5.80600 1.000 53.22722 110 GLY E CA 1
ATOM 12487 C C . GLY E 1 87 ? -15.77100 -18.09100 4.69400 1.000 49.07722 110 GLY E C 1
ATOM 12488 O O . GLY E 1 87 ? -16.89500 -17.62200 4.92200 1.000 56.86722 110 GLY E O 1
ATOM 12489 N N . LYS E 1 88 ? -15.19200 -17.98500 3.50700 1.000 55.68379 111 LYS E N 1
ATOM 12490 C CA . LYS E 1 88 ? -15.86700 -17.37300 2.37700 1.000 64.51379 111 LYS E CA 1
ATOM 12491 C C . LYS E 1 88 ? -16.01300 -18.39000 1.25700 1.000 62.70379 111 LYS E C 1
ATOM 12492 O O . LYS E 1 88 ? -15.10600 -19.18700 1.00100 1.000 60.11379 111 LYS E O 1
ATOM 12498 N N . VAL E 1 89 ? -17.13000 -18.24700 0.54500 1.000 60.81911 112 VAL E N 1
ATOM 12499 C CA . VAL E 1 89 ? -17.48200 -19.20300 -0.53600 1.000 59.91911 112 VAL E CA 1
ATOM 12500 C C . VAL E 1 89 ? -16.63400 -18.96500 -1.77100 1.000 56.04911 112 VAL E C 1
ATOM 12501 O O . VAL E 1 89 ? -16.81700 -17.94100 -2.43200 1.000 58.65911 112 VAL E O 1
ATOM 12505 N N . ALA E 1 90 ? -15.75900 -19.91000 -2.06000 1.000 56.32784 113 ALA E N 1
ATOM 12506 C CA . ALA E 1 90 ? -15.00900 -19.84000 -3.30300 1.000 59.50784 113 ALA E CA 1
ATOM 12507 C C . ALA E 1 90 ? -15.69500 -20.60000 -4.42700 1.000 61.72784 113 ALA E C 1
ATOM 12508 O O . ALA E 1 90 ? -15.63200 -20.16900 -5.58700 1.000 63.49784 113 ALA E O 1
ATOM 12510 N N . LEU E 1 91 ? -16.38000 -21.70000 -4.11000 1.000 58.44880 114 LEU E N 1
ATOM 12511 C CA . LEU E 1 91 ? -17.08000 -22.44900 -5.14600 1.000 55.99880 114 LEU E CA 1
ATOM 12512 C C . LEU E 1 91 ? -18.33900 -23.06600 -4.55500 1.000 51.21880 114 LEU E C 1
ATOM 12513 O O . LEU E 1 91 ? -18.30300 -23.62100 -3.46000 1.000 52.34880 114 LEU E O 1
ATOM 12518 N N . GLU E 1 92 ? -19.44600 -22.96900 -5.28900 1.000 47.98016 115 GLU E N 1
ATOM 12519 C CA . GLU E 1 92 ? -20.72900 -23.52500 -4.85200 1.000 56.11016 115 GLU E CA 1
ATOM 12520 C C . GLU E 1 92 ? -21.49800 -23.96000 -6.09500 1.000 54.58016 115 GLU E C 1
ATOM 12521 O O . GLU E 1 92 ? -21.87300 -23.11600 -6.91500 1.000 51.28016 115 GLU E O 1
ATOM 12527 N N . ARG E 1 93 ? -21.69800 -25.27400 -6.25300 1.000 50.97190 116 ARG E N 1
ATOM 12528 C CA . ARG E 1 93 ? -22.42600 -25.83400 -7.38800 1.000 53.86190 116 ARG E CA 1
ATOM 12529 C C . ARG E 1 93 ? -23.41000 -26.89700 -6.91600 1.000 53.24190 116 ARG E C 1
ATOM 12530 O O . ARG E 1 93 ? -23.20900 -27.54500 -5.88600 1.000 54.99190 116 ARG E O 1
ATOM 12538 N N . TYR E 1 94 ? -24.46700 -27.08500 -7.69900 1.000 51.09373 117 TYR E N 1
ATOM 12539 C CA . TYR E 1 94 ? -25.49000 -28.08100 -7.41900 1.000 51.52373 117 TYR E CA 1
ATOM 12540 C C . TYR E 1 94 ? -25.71000 -28.93500 -8.65800 1.000 57.53373 117 TYR E C 1
ATOM 12541 O O . TYR E 1 94 ? -25.52300 -28.47200 -9.78900 1.000 60.64373 117 TYR E O 1
ATOM 12550 N N . GLY E 1 95 ? -26.08300 -30.19800 -8.43200 1.000 53.35698 118 GLY E N 1
ATOM 12551 C CA . GLY E 1 95 ? -26.34800 -31.12400 -9.51300 1.000 51.39698 118 GLY E CA 1
ATOM 12552 C C . GLY E 1 95 ? -27.52200 -32.02900 -9.18900 1.000 54.37698 118 GLY E C 1
ATOM 12553 O O . GLY E 1 95 ? -28.12900 -31.93800 -8.11500 1.000 52.09698 118 GLY E O 1
ATOM 12554 N N . LEU E 1 96 ? -27.83600 -32.90300 -10.14500 1.000 51.35224 119 LEU E N 1
ATOM 12555 C CA . LEU E 1 96 ? -28.86100 -33.92900 -9.97000 1.000 56.51224 119 LEU E CA 1
ATOM 12556 C C . LEU E 1 96 ? -30.20900 -33.34400 -9.54600 1.000 57.89224 119 LEU E C 1
ATOM 12557 O O . LEU E 1 96 ? -31.05800 -34.05900 -8.99800 1.000 53.73224 119 LEU E O 1
ATOM 12562 N N . GLY E 1 97 ? -30.41100 -32.05200 -9.78600 1.000 51.59684 120 GLY E N 1
ATOM 12563 C CA . GLY E 1 97 ? -31.63800 -31.38700 -9.43700 1.000 52.27684 120 GLY E CA 1
ATOM 12564 C C . GLY E 1 97 ? -31.65800 -30.74200 -8.07100 1.000 56.25684 120 GLY E C 1
ATOM 12565 O O . GLY E 1 97 ? -32.69100 -30.18200 -7.69000 1.000 60.53684 120 GLY E O 1
ATOM 12566 N N . ASN E 1 98 ? -30.55600 -30.78000 -7.32600 1.000 55.72354 121 ASN E N 1
ATOM 12567 C CA . ASN E 1 98 ? -30.53400 -30.10900 -6.03300 1.000 54.63354 121 ASN E CA 1
ATOM 12568 C C . ASN E 1 98 ? -30.41600 -28.59300 -6.20500 1.000 57.50354 121 ASN E C 1
ATOM 12569 O O . ASN E 1 98 ? -29.87100 -28.09500 -7.19500 1.000 55.33354 121 ASN E O 1
ATOM 12574 N N . ASP E 1 99 ? -30.87400 -27.85600 -5.19100 1.000 56.03263 122 ASP E N 1
ATOM 12575 C CA . ASP E 1 99 ? -30.64600 -26.41100 -5.13400 1.000 54.38263 122 ASP E CA 1
ATOM 12576 C C . ASP E 1 99 ? -30.22000 -26.05600 -3.71400 1.000 57.57263 122 ASP E C 1
ATOM 12577 O O . ASP E 1 99 ? -30.03500 -26.93300 -2.86400 1.000 56.89263 122 ASP E O 1
ATOM 12582 N N . GLU E 1 100 ? -30.13500 -24.74900 -3.44300 1.000 60.79566 123 GLU E N 1
ATOM 12583 C CA . GLU E 1 100 ? -29.57700 -24.23800 -2.19200 1.000 60.73566 123 GLU E CA 1
ATOM 12584 C C . GLU E 1 100 ? -30.41200 -24.60400 -0.97300 1.000 61.20566 123 GLU E C 1
ATOM 12585 O O . GLU E 1 100 ? -29.90900 -24.49200 0.15300 1.000 59.03566 123 GLU E O 1
ATOM 12591 N N . ARG E 1 101 ? -31.64500 -25.07900 -1.16100 1.000 59.77120 124 ARG E N 1
ATOM 12592 C CA . ARG E 1 101 ? -32.47800 -25.49700 -0.04700 1.000 60.84120 124 ARG E CA 1
ATOM 12593 C C . ARG E 1 101 ? -32.61500 -26.99700 0.09700 1.000 55.45120 124 ARG E C 1
ATOM 12594 O O . ARG E 1 101 ? -33.28300 -27.43700 1.03500 1.000 56.23120 124 ARG E O 1
ATOM 12602 N N . THR E 1 102 ? -31.97300 -27.78800 -0.76100 1.000 54.32929 125 THR E N 1
ATOM 12603 C CA . THR E 1 102 ? -32.03700 -29.23700 -0.62200 1.000 53.55929 125 THR E CA 1
ATOM 12604 C C . THR E 1 102 ? -31.38600 -29.66100 0.68400 1.000 47.11929 125 THR E C 1
ATOM 12605 O O . THR E 1 102 ? -30.41900 -29.04600 1.13300 1.000 51.33929 125 THR E O 1
ATOM 12609 N N . ARG E 1 103 ? -31.98700 -30.63400 1.35800 1.000 42.11351 126 ARG E N 1
ATOM 12610 C CA . ARG E 1 103 ? -31.36700 -31.28200 2.51000 1.000 45.47351 126 ARG E CA 1
ATOM 12611 C C . ARG E 1 103 ? -31.01300 -32.71900 2.15000 1.000 46.37351 126 ARG E C 1
ATOM 12612 O O . ARG E 1 103 ? -31.88800 -33.50400 1.78200 1.000 42.73351 126 ARG E O 1
ATOM 12620 N N . TRP E 1 104 ? -29.72000 -33.03000 2.19200 1.000 48.58552 127 TRP E N 1
ATOM 12621 C CA . TRP E 1 104 ? -29.15300 -34.26900 1.67400 1.000 45.45552 127 TRP E CA 1
ATOM 12622 C C . TRP E 1 104 ? -28.61900 -35.12300 2.81700 1.000 46.49552 127 TRP E C 1
ATOM 12623 O O . TRP E 1 104 ? -28.01700 -34.61100 3.76600 1.000 43.27552 127 TRP E O 1
ATOM 12634 N N . THR E 1 105 ? -28.84100 -36.42400 2.73100 1.000 48.18603 128 THR E N 1
ATOM 12635 C CA . THR E 1 105 ? -28.43000 -37.29100 3.81900 1.000 47.38603 128 THR E CA 1
ATOM 12636 C C . THR E 1 105 ? -26.92100 -37.49500 3.82100 1.000 47.99603 128 THR E C 1
ATOM 12637 O O . THR E 1 105 ? -26.24600 -37.41700 2.79000 1.000 47.24603 128 THR E O 1
ATOM 12641 N N . SER E 1 106 ? -26.40100 -37.75400 5.01000 1.000 43.81023 129 SER E N 1
ATOM 12642 C CA . SER E 1 106 ? -24.98400 -37.67200 5.30700 1.000 39.85023 129 SER E CA 1
ATOM 12643 C C . SER E 1 106 ? -24.26300 -39.00800 5.22600 1.000 44.14023 129 SER E C 1
ATOM 12644 O O . SER E 1 106 ? -23.05500 -39.03400 4.97600 1.000 45.89023 129 SER E O 1
ATOM 12647 N N . PHE E 1 107 ? -24.97300 -40.10800 5.44700 1.000 38.22257 130 PHE E N 1
ATOM 12648 C CA . PHE E 1 107 ? -24.36300 -41.39400 5.75800 1.000 36.14257 130 PHE E CA 1
ATOM 12649 C C . PHE E 1 107 ? -23.35000 -41.21800 6.87700 1.000 40.33257 130 PHE E C 1
ATOM 12650 O O . PHE E 1 107 ? -23.56900 -40.42200 7.80700 1.000 41.69257 130 PHE E O 1
ATOM 12658 N N . SER E 1 108 ? -22.23200 -41.93700 6.79300 1.000 47.55396 131 SER E N 1
ATOM 12659 C CA . SER E 1 108 ? -21.30200 -41.95600 7.91300 1.000 43.05396 131 SER E CA 1
ATOM 12660 C C . SER E 1 108 ? -20.63600 -40.61100 8.16300 1.000 42.80396 131 SER E C 1
ATOM 12661 O O . SER E 1 108 ? -19.97100 -40.46600 9.19500 1.000 45.31396 131 SER E O 1
ATOM 12664 N N . VAL E 1 109 ? -20.87600 -39.60000 7.32000 1.000 37.45482 132 VAL E N 1
ATOM 12665 C CA . VAL E 1 109 ? -20.38200 -38.26500 7.63900 1.000 39.27482 132 VAL E CA 1
ATOM 12666 C C . VAL E 1 109 ? -20.85600 -37.84900 9.02800 1.000 44.41482 132 VAL E C 1
ATOM 12667 O O . VAL E 1 109 ? -20.11800 -37.19500 9.78300 1.000 43.03482 132 VAL E O 1
ATOM 12671 N N . VAL E 1 110 ? -22.07400 -38.24800 9.41300 1.000 39.11856 133 VAL E N 1
ATOM 12672 C CA . VAL E 1 110 ? -22.58600 -37.71900 10.67700 1.000 35.20856 133 VAL E CA 1
ATOM 12673 C C . VAL E 1 110 ? -21.78500 -38.23600 11.86400 1.000 39.68856 133 VAL E C 1
ATOM 12674 O O . VAL E 1 110 ? -21.83200 -37.63200 12.94800 1.000 35.36856 133 VAL E O 1
ATOM 12678 N N . LYS E 1 111 ? -21.03000 -39.32900 11.68500 1.000 39.34807 134 LYS E N 1
ATOM 12679 C CA . LYS E 1 111 ? -20.15800 -39.78700 12.76300 1.000 42.28807 134 LYS E CA 1
ATOM 12680 C C . LYS E 1 111 ? -19.27900 -38.64400 13.24700 1.000 44.10807 134 LYS E C 1
ATOM 12681 O O . LYS E 1 111 ? -19.17500 -38.38500 14.45600 1.000 43.11807 134 LYS E O 1
ATOM 12687 N N . SER E 1 112 ? -18.71000 -37.88900 12.30700 1.000 44.66782 135 SER E N 1
ATOM 12688 C CA . SER E 1 112 ? -17.84900 -36.77900 12.69200 1.000 44.00782 135 SER E CA 1
ATOM 12689 C C . SER E 1 112 ? -18.65100 -35.71500 13.42700 1.000 39.35782 135 SER E C 1
ATOM 12690 O O . SER E 1 112 ? -18.23000 -35.22200 14.48200 1.000 37.62782 135 SER E O 1
ATOM 12693 N N . ILE E 1 113 ? -19.86200 -35.43800 12.94600 1.000 42.37690 136 ILE E N 1
ATOM 12694 C CA . ILE E 1 113 ? -20.72500 -34.49900 13.64500 1.000 39.81690 136 ILE E CA 1
ATOM 12695 C C . ILE E 1 113 ? -20.94500 -34.98700 15.06800 1.000 41.65690 136 ILE E C 1
ATOM 12696 O O . ILE E 1 113 ? -20.74100 -34.24100 16.04300 1.000 40.16690 136 ILE E O 1
ATOM 12701 N N . SER E 1 114 ? -21.27000 -36.28400 15.20800 1.000 37.10047 137 SER E N 1
ATOM 12702 C CA . SER E 1 114 ? -21.48000 -36.85100 16.53500 1.000 37.34047 137 SER E CA 1
ATOM 12703 C C . SER E 1 114 ? -20.24900 -36.67400 17.39800 1.000 37.70047 137 SER E C 1
ATOM 12704 O O . SER E 1 114 ? -20.35100 -36.27100 18.56500 1.000 36.30047 137 SER E O 1
ATOM 12707 N N . SER E 1 115 ? -19.07100 -36.93000 16.81600 1.000 39.01058 138 SER E N 1
ATOM 12708 C CA . SER E 1 115 ? -17.84100 -36.83800 17.58100 1.000 43.82058 138 SER E CA 1
ATOM 12709 C C . SER E 1 115 ? -17.64900 -35.42300 18.08900 1.000 41.41058 138 SER E C 1
ATOM 12710 O O . SER E 1 115 ? -17.31300 -35.21600 19.26600 1.000 40.25058 138 SER E O 1
ATOM 12713 N N . THR E 1 116 ? -17.95300 -34.43600 17.23200 1.000 40.20837 139 THR E N 1
ATOM 12714 C CA . THR E 1 116 ? -17.84800 -33.03900 17.63500 1.000 38.05837 139 THR E CA 1
ATOM 12715 C C . THR E 1 116 ? -18.75000 -32.73900 18.82600 1.000 41.47837 139 THR E C 1
ATOM 12716 O O . THR E 1 116 ? -18.33000 -32.04700 19.77000 1.000 40.06837 139 THR E O 1
ATOM 12720 N N . LEU E 1 117 ? -19.98100 -33.28700 18.82000 1.000 39.08105 140 LEU E N 1
ATOM 12721 C CA . LEU E 1 117 ? -20.88600 -33.05800 19.94100 1.000 35.24105 140 LEU E CA 1
ATOM 12722 C C . LEU E 1 117 ? -20.31900 -33.65100 21.21600 1.000 38.53105 140 LEU E C 1
ATOM 12723 O O . LEU E 1 117 ? -20.44100 -33.05200 22.29700 1.000 40.87105 140 LEU E O 1
ATOM 12728 N N . VAL E 1 118 ? -19.67200 -34.82000 21.11200 1.000 39.54109 141 VAL E N 1
ATOM 12729 C CA . VAL E 1 118 ? -19.04300 -35.40900 22.29000 1.000 39.61109 141 VAL E CA 1
ATOM 12730 C C . VAL E 1 118 ? -18.02600 -34.43500 22.86400 1.000 42.38109 141 VAL E C 1
ATOM 12731 O O . VAL E 1 118 ? -17.96600 -34.21700 24.08400 1.000 43.30109 141 VAL E O 1
ATOM 12735 N N . GLY E 1 119 ? -17.24800 -33.78700 21.99000 1.000 39.55118 142 GLY E N 1
ATOM 12736 C CA . GLY E 1 119 ? -16.35500 -32.74700 22.46700 1.000 44.76118 142 GLY E CA 1
ATOM 12737 C C . GLY E 1 119 ? -17.10400 -31.66100 23.21900 1.000 44.49118 142 GLY E C 1
ATOM 12738 O O . GLY E 1 119 ? -16.70800 -31.27100 24.32200 1.000 42.91118 142 GLY E O 1
ATOM 12739 N N . ALA E 1 120 ? -18.23000 -31.19200 22.65400 1.000 38.45767 143 ALA E N 1
ATOM 12740 C CA . ALA E 1 120 ? -19.03300 -30.21400 23.37500 1.000 40.16767 143 ALA E CA 1
ATOM 12741 C C . ALA E 1 120 ? -19.45100 -30.76700 24.72800 1.000 41.91767 143 ALA E C 1
ATOM 12742 O O . ALA E 1 120 ? -19.34400 -30.07700 25.75300 1.000 40.93767 143 ALA E O 1
ATOM 12744 N N . ALA E 1 121 ? -19.86600 -32.03800 24.76500 1.000 40.65976 144 ALA E N 1
ATOM 12745 C CA . ALA E 1 121 ? -20.27100 -32.60000 26.04700 1.000 43.71976 144 ALA E CA 1
ATOM 12746 C C . ALA E 1 121 ? -19.08300 -32.68900 26.98600 1.000 45.31976 144 ALA E C 1
ATOM 12747 O O . ALA E 1 121 ? -19.23300 -32.49900 28.20200 1.000 44.08976 144 ALA E O 1
ATOM 12749 N N . VAL E 1 122 ? -17.89600 -32.95800 26.43400 1.000 45.21931 145 VAL E N 1
ATOM 12750 C CA . VAL E 1 122 ? -16.69100 -32.94000 27.24700 1.000 43.43931 145 VAL E CA 1
ATOM 12751 C C . VAL E 1 122 ? -16.43200 -31.53300 27.76900 1.000 44.06931 145 VAL E C 1
ATOM 12752 O O . VAL E 1 122 ? -16.09400 -31.35000 28.94600 1.000 43.82931 145 VAL E O 1
ATOM 12756 N N . GLN E 1 123 ? -16.62900 -30.51100 26.92600 1.000 47.73878 146 GLN E N 1
ATOM 12757 C CA . GLN E 1 123 ? -16.35600 -29.15600 27.39600 1.000 43.39878 146 GLN E CA 1
ATOM 12758 C C . GLN E 1 123 ? -17.25800 -28.80300 28.56900 1.000 43.06878 146 GLN E C 1
ATOM 12759 O O . GLN E 1 123 ? -16.82100 -28.15500 29.53100 1.000 38.41878 146 GLN E O 1
ATOM 12765 N N . GLN E 1 124 ? -18.50000 -29.28400 28.53700 1.000 39.20301 147 GLN E N 1
ATOM 12766 C CA . GLN E 1 124 ? -19.46400 -28.98400 29.58100 1.000 38.97301 147 GLN E CA 1
ATOM 12767 C C . GLN E 1 124 ? -19.36600 -29.94500 30.76500 1.000 41.05301 147 GLN E C 1
ATOM 12768 O O . GLN E 1 124 ? -20.14700 -29.81900 31.71300 1.000 37.66301 147 GLN E O 1
ATOM 12774 N N . GLY E 1 125 ? -18.39800 -30.86100 30.76100 1.000 43.63044 148 GLY E N 1
ATOM 12775 C CA . GLY E 1 125 ? -18.22800 -31.78700 31.86600 1.000 36.76044 148 GLY E CA 1
ATOM 12776 C C . GLY E 1 125 ? -19.24900 -32.88400 31.96100 1.000 42.95044 148 GLY E C 1
ATOM 12777 O O . GLY E 1 125 ? -19.45100 -33.43400 33.04700 1.000 41.64044 148 GLY E O 1
ATOM 12778 N N . LEU E 1 126 ? -19.91200 -33.22300 30.85600 1.000 43.93319 149 LEU E N 1
ATOM 12779 C CA . LEU E 1 126 ? -20.91800 -34.28200 30.87600 1.000 47.15319 149 LEU E CA 1
ATOM 12780 C C . LEU E 1 126 ? -20.35300 -35.63700 30.49200 1.000 45.52319 149 LEU E C 1
ATOM 12781 O O . LEU E 1 126 ? -20.87900 -36.66500 30.92900 1.000 39.11319 149 LEU E O 1
ATOM 12786 N N . LEU E 1 127 ? -19.30700 -35.65300 29.66500 1.000 50.18080 150 LEU E N 1
ATOM 12787 C CA . LEU E 1 127 ? -18.61700 -36.86900 29.26400 1.000 47.21080 150 LEU E CA 1
ATOM 12788 C C . LEU E 1 127 ? -17.13100 -36.62400 29.45500 1.000 48.60080 150 LEU E C 1
ATOM 12789 O O . LEU E 1 127 ? -16.66100 -35.48800 29.31700 1.000 49.84080 150 LEU E O 1
ATOM 12794 N N . ALA E 1 128 ? -16.37700 -37.69700 29.67900 1.000 43.36302 151 ALA E N 1
ATOM 12795 C CA . ALA E 1 128 ? -14.93000 -37.58800 29.80800 1.000 35.41302 151 ALA E CA 1
ATOM 12796 C C . ALA E 1 128 ? -14.29800 -38.72200 29.02400 1.000 45.96302 151 ALA E C 1
ATOM 12797 O O . ALA E 1 128 ? -14.75200 -39.86500 29.12000 1.000 49.96302 151 ALA E O 1
ATOM 12799 N N . LEU E 1 129 ? -13.27500 -38.40200 28.22700 1.000 47.23923 152 LEU E N 1
ATOM 12800 C CA . LEU E 1 129 ? -12.69600 -39.40000 27.33500 1.000 42.45923 152 LEU E CA 1
ATOM 12801 C C . LEU E 1 129 ? -12.11800 -40.58500 28.09400 1.000 49.78923 152 LEU E C 1
ATOM 12802 O O . LEU E 1 129 ? -12.22100 -41.72800 27.63200 1.000 51.69923 152 LEU E O 1
ATOM 12807 N N . ASP E 1 130 ? -11.52300 -40.35500 29.26300 1.000 51.25112 153 ASP E N 1
ATOM 12808 C CA . ASP E 1 130 ? -10.81100 -41.46700 29.89600 1.000 51.33112 153 ASP E CA 1
ATOM 12809 C C . ASP E 1 130 ? -11.71600 -42.39100 30.70100 1.000 49.99112 153 ASP E C 1
ATOM 12810 O O . ASP E 1 130 ? -11.20500 -43.34100 31.30700 1.000 47.77112 153 ASP E O 1
ATOM 12815 N N . GLN E 1 131 ? -13.05100 -42.09100 30.78700 1.000 47.77051 154 GLN E N 1
ATOM 12816 C CA . GLN E 1 131 ? -14.01200 -42.87100 31.54200 1.000 47.02051 154 GLN E CA 1
ATOM 12817 C C . GLN E 1 131 ? -14.61100 -43.99500 30.69800 1.000 45.01051 154 GLN E C 1
ATOM 12818 O O . GLN E 1 131 ? -14.75800 -43.85300 29.48100 1.000 44.58051 154 GLN E O 1
ATOM 12824 N N . PRO E 1 132 ? -14.96800 -45.11500 31.32800 1.000 46.00059 155 PRO E N 1
ATOM 12825 C CA . PRO E 1 132 ? -15.59800 -46.21500 30.58800 1.000 45.37059 155 PRO E CA 1
ATOM 12826 C C . PRO E 1 132 ? -17.06300 -45.92200 30.29700 1.000 47.95059 155 PRO E C 1
ATOM 12827 O O . PRO E 1 132 ? -17.77600 -45.32500 31.10600 1.000 51.55059 155 PRO E O 1
ATOM 12831 N N . VAL E 1 133 ? -17.51800 -46.41400 29.14000 1.000 42.35655 156 VAL E N 1
ATOM 12832 C CA . VAL E 1 133 ? -18.84200 -46.06100 28.62600 1.000 44.54655 156 VAL E CA 1
ATOM 12833 C C . VAL E 1 133 ? -19.95700 -46.64500 29.48100 1.000 47.45655 156 VAL E C 1
ATOM 12834 O O . VAL E 1 133 ? -21.06000 -46.08800 29.52300 1.000 48.58655 156 VAL E O 1
ATOM 12838 N N . ASP E 1 134 ? -19.71800 -47.78100 30.14200 1.000 47.68768 157 ASP E N 1
ATOM 12839 C CA . ASP E 1 134 ? -20.77100 -48.37700 30.95400 1.000 52.16768 157 ASP E CA 1
ATOM 12840 C C . ASP E 1 134 ? -21.18900 -47.50400 32.13200 1.000 52.66768 157 ASP E C 1
ATOM 12841 O O . ASP E 1 134 ? -22.32000 -47.62200 32.61000 1.000 56.04768 157 ASP E O 1
ATOM 12846 N N . LYS E 1 135 ? -20.32700 -46.62000 32.61500 1.000 52.87542 158 LYS E N 1
ATOM 12847 C CA . LYS E 1 135 ? -20.77400 -45.68000 33.64500 1.000 61.92542 158 LYS E CA 1
ATOM 12848 C C . LYS E 1 135 ? -21.92000 -44.81000 33.14800 1.000 58.05542 158 LYS E C 1
ATOM 12849 O O . LYS E 1 135 ? -22.87700 -44.54000 33.88600 1.000 58.27542 158 LYS E O 1
ATOM 12855 N N . TYR E 1 136 ? -21.83400 -44.36300 31.89900 1.000 54.40581 159 TYR E N 1
ATOM 12856 C CA . TYR E 1 136 ? -22.86100 -43.51700 31.31800 1.000 50.95581 159 TYR E CA 1
ATOM 12857 C C . TYR E 1 136 ? -24.03700 -44.32300 30.76600 1.000 50.20581 159 TYR E C 1
ATOM 12858 O O . TYR E 1 136 ? -25.15600 -43.79900 30.70600 1.000 51.55581 159 TYR E O 1
ATOM 12867 N N . LEU E 1 137 ? -23.80900 -45.57300 30.34400 1.000 48.53877 160 LEU E N 1
ATOM 12868 C CA . LEU E 1 137 ? -24.82800 -46.41500 29.70200 1.000 47.14877 160 LEU E CA 1
ATOM 12869 C C . LEU E 1 137 ? -24.94700 -47.74100 30.44400 1.000 45.47877 160 LEU E C 1
ATOM 12870 O O . LEU E 1 137 ? -24.25700 -48.71700 30.11000 1.000 47.09877 160 LEU E O 1
ATOM 12875 N N . PRO E 1 138 ? -25.80600 -47.82500 31.45600 1.000 46.27705 161 PRO E N 1
ATOM 12876 C CA . PRO E 1 138 ? -25.88700 -49.08300 32.21500 1.000 44.70705 161 PRO E CA 1
ATOM 12877 C C . PRO E 1 138 ? -26.28800 -50.27700 31.35900 1.000 45.67705 161 PRO E C 1
ATOM 12878 O O . PRO E 1 138 ? -25.99900 -51.41500 31.74500 1.000 42.58705 161 PRO E O 1
ATOM 12882 N N . SER E 1 139 ? -26.92200 -50.06500 30.20100 1.000 42.93014 162 SER E N 1
ATOM 12883 C CA . SER E 1 139 ? -27.21100 -51.20500 29.34000 1.000 44.01014 162 SER E CA 1
ATOM 12884 C C . SER E 1 139 ? -25.96900 -51.80600 28.71600 1.000 43.55014 162 SER E C 1
ATOM 12885 O O . SER E 1 139 ? -26.08700 -52.82900 28.03900 1.000 45.30014 162 SER E O 1
ATOM 12888 N N . LEU E 1 140 ? -24.82200 -51.15100 28.79600 1.000 42.49665 163 LEU E N 1
ATOM 12889 C CA . LEU E 1 140 ? -23.59700 -51.79600 28.35600 1.000 40.42665 163 LEU E CA 1
ATOM 12890 C C . LEU E 1 140 ? -22.78700 -52.37900 29.49600 1.000 40.80665 163 LEU E C 1
ATOM 12891 O O . LEU E 1 140 ? -21.73400 -52.96700 29.24300 1.000 45.26665 163 LEU E O 1
ATOM 12896 N N . ALA E 1 141 ? -23.21900 -52.20600 30.73800 1.000 40.40986 164 ALA E N 1
ATOM 12897 C CA . ALA E 1 141 ? -22.51000 -52.82400 31.84800 1.000 43.67986 164 ALA E CA 1
ATOM 12898 C C . ALA E 1 141 ? -22.59100 -54.34000 31.74400 1.000 44.49986 164 ALA E C 1
ATOM 12899 O O . ALA E 1 141 ? -23.64300 -54.90100 31.42400 1.000 45.50986 164 ALA E O 1
ATOM 12901 N N . GLY E 1 142 ? -21.46600 -54.99900 32.00900 1.000 39.17510 165 GLY E N 1
ATOM 12902 C CA . GLY E 1 142 ? -21.37300 -56.43000 31.90100 1.000 39.52510 165 GLY E CA 1
ATOM 12903 C C . GLY E 1 142 ? -21.29600 -56.94700 30.48900 1.000 42.58510 165 GLY E C 1
ATOM 12904 O O . GLY E 1 142 ? -21.32900 -58.16800 30.28500 1.000 47.69510 165 GLY E O 1
ATOM 12905 N N . SER E 1 143 ? -21.21700 -56.06800 29.50000 1.000 37.74347 166 SER E N 1
ATOM 12906 C CA . SER E 1 143 ? -21.06100 -56.50100 28.12200 1.000 40.55347 166 SER E CA 1
ATOM 12907 C C . SER E 1 143 ? -19.58800 -56.43100 27.74900 1.000 44.24347 166 SER E C 1
ATOM 12908 O O . SER E 1 143 ? -18.71600 -56.14500 28.57500 1.000 42.89347 166 SER E O 1
ATOM 12911 N N . ALA E 1 144 ? -19.30700 -56.69600 26.47600 1.000 38.47218 167 ALA E N 1
ATOM 12912 C CA . ALA E 1 144 ? -17.95100 -56.53300 25.98400 1.000 39.27218 167 ALA E CA 1
ATOM 12913 C C . ALA E 1 144 ? -17.51200 -55.06800 25.99500 1.000 47.57218 167 ALA E C 1
ATOM 12914 O O . ALA E 1 144 ? -16.30600 -54.79300 25.91200 1.000 49.09218 167 ALA E O 1
ATOM 12916 N N . TYR E 1 145 ? -18.45800 -54.12100 26.08500 1.000 41.98725 168 TYR E N 1
ATOM 12917 C CA . TYR E 1 145 ? -18.09900 -52.71000 26.16200 1.000 39.59725 168 TYR E CA 1
ATOM 12918 C C . TYR E 1 145 ? -17.77400 -52.26900 27.57200 1.000 34.45725 168 TYR E C 1
ATOM 12919 O O . TYR E 1 145 ? -17.34500 -51.13300 27.74600 1.000 43.54725 168 TYR E O 1
ATOM 12928 N N . GLN E 1 146 ? -18.01600 -53.11100 28.57400 1.000 40.65011 169 GLN E N 1
ATOM 12929 C CA . GLN E 1 146 ? -17.57800 -52.79700 29.92900 1.000 42.10011 169 GLN E CA 1
ATOM 12930 C C . GLN E 1 146 ? -16.07800 -52.53600 29.94300 1.000 45.56011 169 GLN E C 1
ATOM 12931 O O . GLN E 1 146 ? -15.28200 -53.37400 29.49600 1.000 48.26011 169 GLN E O 1
ATOM 12937 N N . GLY E 1 147 ? -15.69900 -51.37000 30.47700 1.000 47.55479 170 GLY E N 1
ATOM 12938 C CA . GLY E 1 147 ? -14.32000 -50.95100 30.53400 1.000 42.92479 170 GLY E CA 1
ATOM 12939 C C . GLY E 1 147 ? -13.83300 -50.16200 29.34200 1.000 40.60479 170 GLY E C 1
ATOM 12940 O O . GLY E 1 147 ? -12.73300 -49.59600 29.40500 1.000 40.30479 170 GLY E O 1
ATOM 12941 N N . VAL E 1 148 ? -14.57400 -50.15300 28.23600 1.000 37.84592 171 VAL E N 1
ATOM 12942 C CA . VAL E 1 148 ? -14.14300 -49.38500 27.07600 1.000 39.09592 171 VAL E CA 1
ATOM 12943 C C . VAL E 1 148 ? -14.33900 -47.90200 27.35500 1.000 44.13592 171 VAL E C 1
ATOM 12944 O O . VAL E 1 148 ? -15.40700 -47.47100 27.80200 1.000 47.88592 171 VAL E O 1
ATOM 12948 N N . THR E 1 149 ? -13.31800 -47.11200 27.08100 1.000 42.40127 172 THR E N 1
ATOM 12949 C CA . THR E 1 149 ? -13.41600 -45.69400 27.35700 1.000 45.57127 172 THR E CA 1
ATOM 12950 C C . THR E 1 149 ? -14.11000 -44.98000 26.20500 1.000 42.30127 172 THR E C 1
ATOM 12951 O O . THR E 1 149 ? -14.15000 -45.47200 25.07400 1.000 45.33127 172 THR E O 1
ATOM 12955 N N . VAL E 1 150 ? -14.61800 -43.78100 26.49400 1.000 41.99501 173 VAL E N 1
ATOM 12956 C CA . VAL E 1 150 ? -15.22200 -42.96900 25.44300 1.000 47.61501 173 VAL E CA 1
ATOM 12957 C C . VAL E 1 150 ? -14.22800 -42.76400 24.30700 1.000 48.72501 173 VAL E C 1
ATOM 12958 O O . VAL E 1 150 ? -14.54200 -42.99000 23.12900 1.000 44.38501 173 VAL E O 1
ATOM 12962 N N . GLU E 1 151 ? -12.98800 -42.41500 24.65300 1.000 48.19656 174 GLU E N 1
ATOM 12963 C CA . GLU E 1 151 ? -11.98900 -42.18000 23.62100 1.000 45.02656 174 GLU E CA 1
ATOM 12964 C C . GLU E 1 151 ? -11.80200 -43.40400 22.74500 1.000 46.42656 174 GLU E C 1
ATOM 12965 O O . GLU E 1 151 ? -11.67900 -43.27600 21.51700 1.000 42.84656 174 GLU E O 1
ATOM 12971 N N . GLN E 1 152 ? -11.74700 -44.59900 23.35500 1.000 41.06383 175 GLN E N 1
ATOM 12972 C CA . GLN E 1 152 ? -11.58600 -45.80100 22.54600 1.000 43.33383 175 GLN E CA 1
ATOM 12973 C C . GLN E 1 152 ? -12.73200 -45.97200 21.56900 1.000 43.02383 175 GLN E C 1
ATOM 12974 O O . GLN E 1 152 ? -12.50500 -46.38800 20.42900 1.000 43.11383 175 GLN E O 1
ATOM 12980 N N . VAL E 1 153 ? -13.94600 -45.57700 21.96000 1.000 43.97752 176 VAL E N 1
ATOM 12981 C CA . VAL E 1 153 ? -15.07800 -45.64600 21.04100 1.000 41.98752 176 VAL E CA 1
ATOM 12982 C C . VAL E 1 153 ? -14.91100 -44.63800 19.90900 1.000 41.86752 176 VAL E C 1
ATOM 12983 O O . VAL E 1 153 ? -15.13600 -44.96200 18.73700 1.000 40.12752 176 VAL E O 1
ATOM 12987 N N . LEU E 1 154 ? -14.50800 -43.40300 20.23200 1.000 38.32514 177 LEU E N 1
ATOM 12988 C CA . LEU E 1 154 ? -14.31300 -42.40900 19.17700 1.000 40.61514 177 LEU E CA 1
ATOM 12989 C C . LEU E 1 154 ? -13.27500 -42.86700 18.15800 1.000 46.08514 177 LEU E C 1
ATOM 12990 O O . LEU E 1 154 ? -13.31900 -42.46200 16.98900 1.000 45.73514 177 LEU E O 1
ATOM 12995 N N . GLN E 1 155 ? -12.33300 -43.70200 18.58900 1.000 45.56166 178 GLN E N 1
ATOM 12996 C CA . GLN E 1 155 ? -11.23700 -44.17500 17.76500 1.000 45.22166 178 GLN E CA 1
ATOM 12997 C C . GLN E 1 155 ? -11.52900 -45.53700 17.15300 1.000 50.29166 178 GLN E C 1
ATOM 12998 O O . GLN E 1 155 ? -10.64400 -46.12700 16.52700 1.000 51.00166 178 GLN E O 1
ATOM 13004 N N . MET E 1 156 ? -12.75000 -46.05000 17.32500 1.000 49.13037 179 MET E N 1
ATOM 13005 C CA . MET E 1 156 ? -13.13400 -47.35900 16.79300 1.000 49.40037 179 MET E CA 1
ATOM 13006 C C . MET E 1 156 ? -12.12700 -48.42300 17.22000 1.000 45.52037 179 MET E C 1
ATOM 13007 O O . MET E 1 156 ? -11.72600 -49.28100 16.43800 1.000 46.62037 179 MET E O 1
ATOM 13012 N N . SER E 1 157 ? -11.72700 -48.36900 18.48300 1.000 46.34127 180 SER E N 1
ATOM 13013 C CA . SER E 1 157 ? -10.68300 -49.22500 19.02200 1.000 46.33127 180 SER E CA 1
ATOM 13014 C C . SER E 1 157 ? -11.17200 -49.95300 20.26100 1.000 46.77127 180 SER E C 1
ATOM 13015 O O . SER E 1 157 ? -10.40900 -50.19400 21.19300 1.000 51.48127 180 SER E O 1
ATOM 13018 N N . SER E 1 158 ? -12.45700 -50.26700 20.30100 1.000 46.90128 181 SER E N 1
ATOM 13019 C CA . SER E 1 158 ? -12.99900 -50.98800 21.44000 1.000 49.05128 181 SER E CA 1
ATOM 13020 C C . SER E 1 158 ? -12.42600 -52.38500 21.53900 1.000 41.37128 181 SER E C 1
ATOM 13021 O O . SER E 1 158 ? -12.35400 -52.94500 22.63600 1.000 43.59128 181 SER E O 1
ATOM 13024 N N . GLY E 1 159 ? -12.08400 -52.98500 20.40700 1.000 41.40176 182 GLY E N 1
ATOM 13025 C CA . GLY E 1 159 ? -11.64900 -54.37000 20.39900 1.000 51.38176 182 GLY E CA 1
ATOM 13026 C C . GLY E 1 159 ? -12.78000 -55.37400 20.37400 1.000 47.18176 182 GLY E C 1
ATOM 13027 O O . GLY E 1 159 ? -12.52200 -56.58100 20.42300 1.000 49.62176 182 GLY E O 1
ATOM 13028 N N . VAL E 1 160 ? -14.01700 -54.91500 20.26500 1.000 43.81158 183 VAL E N 1
ATOM 13029 C CA . VAL E 1 160 ? -15.17400 -55.79500 20.21900 1.000 43.58158 183 VAL E CA 1
ATOM 13030 C C . VAL E 1 160 ? -15.27800 -56.36300 18.81400 1.000 41.94158 183 VAL E C 1
ATOM 13031 O O . VAL E 1 160 ? -14.95400 -55.68100 17.83600 1.000 45.20158 183 VAL E O 1
ATOM 13035 N N . ARG E 1 161 ? -15.65900 -57.63000 18.70400 1.000 41.89408 184 ARG E N 1
ATOM 13036 C CA . ARG E 1 161 ? -15.85300 -58.22000 17.38400 1.000 47.03408 184 ARG E CA 1
ATOM 13037 C C . ARG E 1 161 ? -16.99500 -57.51700 16.64800 1.000 47.40408 184 ARG E C 1
ATOM 13038 O O . ARG E 1 161 ? -18.09800 -57.37900 17.18200 1.000 45.34408 184 ARG E O 1
ATOM 13046 N N . TRP E 1 162 ? -16.73400 -57.06700 15.42200 1.000 43.49463 185 TRP E N 1
ATOM 13047 C CA . TRP E 1 162 ? -17.77100 -56.40900 14.63500 1.000 45.68463 185 TRP E CA 1
ATOM 13048 C C . TRP E 1 162 ? -17.52200 -56.66500 13.16200 1.000 49.61463 185 TRP E C 1
ATOM 13049 O O . TRP E 1 162 ? -16.42700 -56.39100 12.66200 1.000 50.02463 185 TRP E O 1
ATOM 13060 N N . ASN E 1 163 ? -18.54900 -57.11600 12.45700 1.000 47.53641 186 ASN E N 1
ATOM 13061 C CA . ASN E 1 163 ? -18.45600 -57.32400 11.02000 1.000 50.39641 186 ASN E CA 1
ATOM 13062 C C . ASN E 1 163 ? -19.24100 -56.22500 10.32100 1.000 52.10641 186 ASN E C 1
ATOM 13063 O O . ASN E 1 163 ? -20.47700 -56.21200 10.37300 1.000 52.37641 186 ASN E O 1
ATOM 13068 N N . GLU E 1 164 ? -18.53100 -55.31800 9.65300 1.000 54.72323 187 GLU E N 1
ATOM 13069 C CA . GLU E 1 164 ? -19.17100 -54.16200 9.03100 1.000 53.73323 187 GLU E CA 1
ATOM 13070 C C . GLU E 1 164 ? -19.66400 -54.45700 7.62400 1.000 56.78323 187 GLU E C 1
ATOM 13071 O O . GLU E 1 164 ? -20.39800 -53.64000 7.05300 1.000 50.49323 187 GLU E O 1
ATOM 13077 N N . THR E 1 165 ? -19.30600 -55.61500 7.06900 1.000 56.99637 188 THR E N 1
ATOM 13078 C CA . THR E 1 165 ? -19.61500 -55.91700 5.67700 1.000 61.41637 188 THR E CA 1
ATOM 13079 C C . THR E 1 165 ? -21.12100 -55.86300 5.42600 1.000 71.27637 188 THR E C 1
ATOM 13080 O O . THR E 1 165 ? -21.92800 -56.19700 6.30000 1.000 63.53637 188 THR E O 1
ATOM 13084 N N . TYR E 1 166 ? -21.53400 -55.42400 4.23600 1.000 72.52120 189 TYR E N 1
ATOM 13085 C CA . TYR E 1 166 ? -22.98500 -55.32200 3.93300 1.000 63.41120 189 TYR E CA 1
ATOM 13086 C C . TYR E 1 166 ? -23.51800 -56.65800 3.41700 1.000 68.74120 189 TYR E C 1
ATOM 13087 O O . TYR E 1 166 ? -24.23900 -57.31200 4.16300 1.000 61.84120 189 TYR E O 1
ATOM 13096 N N . ARG E 1 167 ? -23.15100 -57.04400 2.19800 1.000 80.54152 190 ARG E N 1
ATOM 13097 C CA . ARG E 1 167 ? -23.61000 -58.30100 1.54700 1.000 76.35152 190 ARG E CA 1
ATOM 13098 C C . ARG E 1 167 ? -23.94700 -59.43500 2.52300 1.000 76.80152 190 ARG E C 1
ATOM 13099 O O . ARG E 1 167 ? -24.91100 -60.14300 2.23300 1.000 70.96152 190 ARG E O 1
ATOM 13107 N N . ASP E 1 168 ? -23.16600 -59.64900 3.58100 1.000 71.27709 191 ASP E N 1
ATOM 13108 C CA . ASP E 1 168 ? -23.41700 -60.79700 4.48900 1.000 63.98709 191 ASP E CA 1
ATOM 13109 C C . ASP E 1 168 ? -24.67000 -60.53500 5.33000 1.000 67.16709 191 ASP E C 1
ATOM 13110 O O . ASP E 1 168 ? -24.64500 -59.63600 6.17300 1.000 66.35709 191 ASP E O 1
ATOM 13115 N N . PRO E 1 169 ? -25.75700 -61.31100 5.14200 1.000 66.84166 192 PRO E N 1
ATOM 13116 C CA . PRO E 1 169 ? -27.00500 -61.10500 5.90400 1.000 66.45166 192 PRO E CA 1
ATOM 13117 C C . PRO E 1 169 ? -26.88500 -61.27500 7.41400 1.000 67.82166 192 PRO E C 1
ATOM 13118 O O . PRO E 1 169 ? -27.68900 -60.69000 8.14700 1.000 66.36166 192 PRO E O 1
ATOM 13122 N N . LYS E 1 170 ? -25.93500 -62.06200 7.91800 1.000 65.96550 193 LYS E N 1
ATOM 13123 C CA . LYS E 1 170 ? -25.79600 -62.23000 9.35900 1.000 64.59550 193 LYS E CA 1
ATOM 13124 C C . LYS E 1 170 ? -24.69400 -61.34500 9.92100 1.000 64.30550 193 LYS E C 1
ATOM 13125 O O . LYS E 1 170 ? -24.26300 -61.54100 11.06300 1.000 62.99550 193 LYS E O 1
ATOM 13131 N N . SER E 1 171 ? -24.26700 -60.34300 9.15600 1.000 58.16922 194 SER E N 1
ATOM 13132 C CA . SER E 1 171 ? -23.27900 -59.40900 9.65200 1.000 57.12922 194 SER E CA 1
ATOM 13133 C C . SER E 1 171 ? -23.88300 -58.44000 10.66500 1.000 54.65922 194 SER E C 1
ATOM 13134 O O . SER E 1 171 ? -25.10100 -58.21600 10.73000 1.000 53.91922 194 SER E O 1
ATOM 13137 N N . ASP E 1 172 ? -22.99600 -57.84900 11.46000 1.000 45.17539 195 ASP E N 1
ATOM 13138 C CA . ASP E 1 172 ? -23.43700 -56.93500 12.50300 1.000 46.52539 195 ASP E CA 1
ATOM 13139 C C . ASP E 1 172 ? -24.00900 -55.65200 11.90300 1.000 49.19539 195 ASP E C 1
ATOM 13140 O O . ASP E 1 172 ? -25.05000 -55.16400 12.35900 1.000 44.52539 195 ASP E O 1
ATOM 13145 N N . ARG E 1 173 ? -23.37600 -55.12500 10.84500 1.000 49.26871 196 ARG E N 1
ATOM 13146 C CA . ARG E 1 173 ? -23.91800 -53.96200 10.15400 1.000 48.55871 196 ARG E CA 1
ATOM 13147 C C . ARG E 1 173 ? -25.35500 -54.20100 9.73700 1.000 50.29871 196 ARG E C 1
ATOM 13148 O O . ARG E 1 173 ? -26.22500 -53.32900 9.89600 1.000 52.22871 196 ARG E O 1
ATOM 13156 N N . ARG E 1 174 ? -25.63500 -55.41500 9.28500 1.000 50.48746 197 ARG E N 1
ATOM 13157 C CA . ARG E 1 174 ? -26.94200 -55.77400 8.77600 1.000 49.23746 197 ARG E CA 1
ATOM 13158 C C . ARG E 1 174 ? -27.90300 -56.10800 9.89000 1.000 46.03746 197 ARG E C 1
ATOM 13159 O O . ARG E 1 174 ? -29.08500 -55.78400 9.78600 1.000 49.53746 197 ARG E O 1
ATOM 13167 N N . GLN E 1 175 ? -27.41700 -56.68500 10.99000 1.000 46.69327 198 GLN E N 1
ATOM 13168 C CA . GLN E 1 175 ? -28.30800 -56.85000 12.13000 1.000 47.66327 198 GLN E CA 1
ATOM 13169 C C . GLN E 1 175 ? -28.73100 -55.50200 12.68500 1.000 47.07327 198 GLN E C 1
ATOM 13170 O O . GLN E 1 175 ? -29.89300 -55.32100 13.06100 1.000 45.66327 198 GLN E O 1
ATOM 13176 N N . MET E 1 176 ? -27.81500 -54.53500 12.69200 1.000 46.49997 199 MET E N 1
ATOM 13177 C CA . MET E 1 176 ? -28.14100 -53.18000 13.12100 1.000 42.56997 199 MET E CA 1
ATOM 13178 C C . MET E 1 176 ? -29.18200 -52.54500 12.20700 1.000 41.72997 199 MET E C 1
ATOM 13179 O O . MET E 1 176 ? -30.15300 -51.94200 12.67800 1.000 42.96997 199 MET E O 1
ATOM 13184 N N . PHE E 1 177 ? -28.98600 -52.64800 10.89300 1.000 38.18392 200 PHE E N 1
ATOM 13185 C CA . PHE E 1 177 ? -29.98900 -52.09900 9.98800 1.000 39.77392 200 PHE E CA 1
ATOM 13186 C C . PHE E 1 177 ? -31.34500 -52.77300 10.19100 1.000 37.70392 200 PHE E C 1
ATOM 13187 O O . PHE E 1 177 ? -32.39500 -52.11600 10.13700 1.000 39.38392 200 PHE E O 1
ATOM 13195 N N . ASP E 1 178 ? -31.33900 -54.08300 10.43800 1.000 39.72913 201 ASP E N 1
ATOM 13196 C CA . ASP E 1 178 ? -32.57100 -54.80600 10.73100 1.000 38.75913 201 ASP E CA 1
ATOM 13197 C C . ASP E 1 178 ? -33.24900 -54.25700 11.97500 1.000 35.98913 201 ASP E C 1
ATOM 13198 O O . ASP E 1 178 ? -34.47300 -54.12700 12.01200 1.000 39.43913 201 ASP E O 1
ATOM 13203 N N . ALA E 1 179 ? -32.47600 -53.96500 13.01700 1.000 36.17719 202 ALA E N 1
ATOM 13204 C CA . ALA E 1 179 ? -33.05300 -53.36300 14.21100 1.000 33.37719 202 ALA E CA 1
ATOM 13205 C C . ALA E 1 179 ? -33.64400 -51.99100 13.90100 1.000 44.02719 202 ALA E C 1
ATOM 13206 O O . ALA E 1 179 ? -34.67400 -51.60300 14.47200 1.000 40.56719 202 ALA E O 1
ATOM 13208 N N . GLN E 1 180 ? -32.98900 -51.22100 13.03000 1.000 44.52652 203 GLN E N 1
ATOM 13209 C CA . GLN E 1 180 ? -33.59100 -49.95300 12.63500 1.000 43.93652 203 GLN E CA 1
ATOM 13210 C C . GLN E 1 180 ? -34.94100 -50.18300 11.96300 1.000 42.82652 203 GLN E C 1
ATOM 13211 O O . GLN E 1 180 ? -35.95000 -49.58300 12.34500 1.000 41.65652 203 GLN E O 1
ATOM 13217 N N . LEU E 1 181 ? -34.98900 -51.09500 10.99800 1.000 40.21979 204 LEU E N 1
ATOM 13218 C CA . LEU E 1 181 ? -36.23100 -51.32400 10.26100 1.000 44.08979 204 LEU E CA 1
ATOM 13219 C C . LEU E 1 181 ? -37.32000 -51.93300 11.14300 1.000 41.29979 204 LEU E C 1
ATOM 13220 O O . LEU E 1 181 ? -38.51400 -51.75900 10.86200 1.000 48.24979 204 LEU E O 1
ATOM 13225 N N . ALA E 1 182 ? -36.92500 -52.67100 12.18700 1.000 42.41271 205 ALA E N 1
ATOM 13226 C CA . ALA E 1 182 ? -37.84500 -53.15800 13.21000 1.000 41.05271 205 ALA E CA 1
ATOM 13227 C C . ALA E 1 182 ? -38.40100 -52.03200 14.05600 1.000 42.78271 205 ALA E C 1
ATOM 13228 O O . ALA E 1 182 ? -39.38900 -52.23600 14.75800 1.000 45.80271 205 ALA E O 1
ATOM 13230 N N . GLU E 1 183 ? -37.74300 -50.87000 14.04600 1.000 44.18090 206 GLU E N 1
ATOM 13231 C CA . GLU E 1 183 ? -38.20300 -49.65600 14.73000 1.000 47.20090 206 GLU E CA 1
ATOM 13232 C C . GLU E 1 183 ? -38.47300 -49.83900 16.22700 1.000 48.11090 206 GLU E C 1
ATOM 13233 O O . GLU E 1 183 ? -39.39100 -49.23500 16.78300 1.000 50.59090 206 GLU E O 1
ATOM 13239 N N . ARG E 1 184 ? -37.62900 -50.63200 16.88300 1.000 53.13516 207 ARG E N 1
ATOM 13240 C CA . ARG E 1 184 ? -37.78100 -50.81400 18.34800 1.000 63.64516 207 ARG E CA 1
ATOM 13241 C C . ARG E 1 184 ? -36.68500 -50.01800 19.06100 1.000 59.79516 207 ARG E C 1
ATOM 13242 O O . ARG E 1 184 ? -35.49900 -50.25400 18.75600 1.000 58.12516 207 ARG E O 1
ATOM 13250 N N . PRO E 1 185 ? -37.00900 -49.08500 19.98600 1.000 57.05899 208 PRO E N 1
ATOM 13251 C CA . PRO E 1 185 ? -35.95900 -48.40700 20.75900 1.000 54.07899 208 PRO E CA 1
ATOM 13252 C C . PRO E 1 185 ? -35.08300 -49.41000 21.49700 1.000 49.27899 208 PRO E C 1
ATOM 13253 O O . PRO E 1 185 ? -35.53900 -50.47200 21.92200 1.000 48.94899 208 PRO E O 1
ATOM 13257 N N . GLY E 1 186 ? -33.80600 -49.05600 21.63600 1.000 45.89301 209 GLY E N 1
ATOM 13258 C CA . GLY E 1 186 ? -32.84800 -49.88200 22.33000 1.000 49.11301 209 GLY E CA 1
ATOM 13259 C C . GLY E 1 186 ? -32.39500 -51.11300 21.57900 1.000 50.19301 209 GLY E C 1
ATOM 13260 O O . GLY E 1 186 ? -31.67100 -51.93000 22.15000 1.000 52.01301 209 GLY E O 1
ATOM 13261 N N . GLY E 1 187 ? -32.80700 -51.28200 20.31900 1.000 52.04974 210 GLY E N 1
ATOM 13262 C CA . GLY E 1 187 ? -32.36800 -52.43900 19.55400 1.000 49.55974 210 GLY E CA 1
ATOM 13263 C C . GLY E 1 187 ? -30.88000 -52.41700 19.25000 1.000 42.41974 210 GLY E C 1
ATOM 13264 O O . GLY E 1 187 ? -30.19600 -53.43700 19.37800 1.000 44.98974 210 GLY E O 1
ATOM 13265 N N . ILE E 1 188 ? -30.35200 -51.26100 18.84600 1.000 43.91198 211 ILE E N 1
ATOM 13266 C CA . ILE E 1 188 ? -28.91600 -51.18200 18.57200 1.000 46.55198 211 ILE E CA 1
ATOM 13267 C C . ILE E 1 188 ? -28.12500 -51.43900 19.85200 1.000 42.95198 211 ILE E C 1
ATOM 13268 O O . ILE E 1 188 ? -27.10000 -52.12600 19.83800 1.000 42.30198 211 ILE E O 1
ATOM 13273 N N . LEU E 1 189 ? -28.59000 -50.90400 20.98200 1.000 44.63752 212 LEU E N 1
ATOM 13274 C CA . LEU E 1 189 ? -27.90500 -51.17500 22.24200 1.000 42.62752 212 LEU E CA 1
ATOM 13275 C C . LEU E 1 189 ? -27.93900 -52.65800 22.58900 1.000 44.60752 212 LEU E C 1
ATOM 13276 O O . LEU E 1 189 ? -26.94200 -53.20000 23.07800 1.000 49.57752 212 LEU E O 1
ATOM 13281 N N . ARG E 1 190 ? -29.07000 -53.33500 22.35200 1.000 41.57580 213 ARG E N 1
ATOM 13282 C CA . ARG E 1 190 ? -29.13200 -54.76900 22.64400 1.000 42.20580 213 ARG E CA 1
ATOM 13283 C C . ARG E 1 190 ? -28.16800 -55.55600 21.76000 1.000 42.21580 213 ARG E C 1
ATOM 13284 O O . ARG E 1 190 ? -27.47000 -56.46600 22.23900 1.000 40.13580 213 ARG E O 1
ATOM 13292 N N . LEU E 1 191 ? -28.11800 -55.22400 20.46300 1.000 37.87594 214 LEU E N 1
ATOM 13293 C CA . LEU E 1 191 ? -27.15300 -55.87300 19.57700 1.000 41.72594 214 LEU E CA 1
ATOM 13294 C C . LEU E 1 191 ? -25.72300 -55.66200 20.06900 1.000 40.96594 214 LEU E C 1
ATOM 13295 O O . LEU E 1 191 ? -24.96700 -56.62500 20.23900 1.000 41.44594 214 LEU E O 1
ATOM 13300 N N . LEU E 1 192 ? -25.34800 -54.40100 20.31400 1.000 41.97831 215 LEU E N 1
ATOM 13301 C CA . LEU E 1 192 ? -23.99100 -54.06700 20.74400 1.000 41.83831 215 LEU E CA 1
ATOM 13302 C C . LEU E 1 192 ? -23.64700 -54.74200 22.06300 1.000 43.55831 215 LEU E C 1
ATOM 13303 O O . LEU E 1 192 ? -22.50100 -55.16100 22.27400 1.000 42.23831 215 LEU E O 1
ATOM 13308 N N . ALA E 1 193 ? -24.63000 -54.84800 22.97100 1.000 43.27139 216 ALA E N 1
ATOM 13309 C CA . ALA E 1 193 ? -24.39400 -55.50300 24.25600 1.000 47.65139 216 ALA E CA 1
ATOM 13310 C C . ALA E 1 193 ? -24.21100 -57.01100 24.11300 1.000 42.49139 216 ALA E C 1
ATOM 13311 O O . ALA E 1 193 ? -23.52000 -57.62800 24.93300 1.000 41.99139 216 ALA E O 1
ATOM 13313 N N . SER E 1 194 ? -24.80500 -57.62300 23.08800 1.000 39.08551 217 SER E N 1
ATOM 13314 C CA . SER E 1 194 ? -24.64300 -59.06500 22.96400 1.000 45.49551 217 SER E CA 1
ATOM 13315 C C . SER E 1 194 ? -23.30300 -59.45700 22.35400 1.000 44.99551 217 SER E C 1
ATOM 13316 O O . SER E 1 194 ? -22.94500 -60.63300 22.41200 1.000 48.04551 217 SER E O 1
ATOM 13319 N N . LEU E 1 195 ? -22.56300 -58.50800 21.78300 1.000 49.67680 218 LEU E N 1
ATOM 13320 C CA . LEU E 1 195 ? -21.33900 -58.81300 21.04900 1.000 50.18680 218 LEU E CA 1
ATOM 13321 C C . LEU E 1 195 ? -20.20200 -59.25300 21.98200 1.000 46.47680 218 LEU E C 1
ATOM 13322 O O . LEU E 1 195 ? -20.19100 -58.91000 23.16800 1.000 42.83680 218 LEU E O 1
ATOM 13327 N N . PRO E 1 196 ? -19.25000 -60.08100 21.46900 1.000 46.30397 219 PRO E N 1
ATOM 13328 C CA . PRO E 1 196 ? -18.12500 -60.55000 22.29900 1.000 50.11397 219 PRO E CA 1
ATOM 13329 C C . PRO E 1 196 ? -16.82000 -59.77500 22.12000 1.000 49.72397 219 PRO E C 1
ATOM 13330 O O . PRO E 1 196 ? -16.58400 -59.16900 21.06900 1.000 47.20397 219 PRO E O 1
ATOM 13334 N N . ARG E 1 197 ? -15.90900 -59.88400 23.08400 1.000 46.17593 220 ARG E N 1
ATOM 13335 C CA . ARG E 1 197 ? -14.62700 -59.18800 22.99400 1.000 48.60593 220 ARG E CA 1
ATOM 13336 C C . ARG E 1 197 ? -13.66700 -59.95100 22.08600 1.000 45.19593 220 ARG E C 1
ATOM 13337 O O . ARG E 1 197 ? -13.60100 -61.17800 22.12000 1.000 47.95593 220 ARG E O 1
ATOM 13345 N N . GLN E 1 198 ? -12.92100 -59.21300 21.26300 1.000 55.36165 221 GLN E N 1
ATOM 13346 C CA . GLN E 1 198 ? -12.02600 -59.87100 20.31600 1.000 54.01165 221 GLN E CA 1
ATOM 13347 C C . GLN E 1 198 ? -10.58000 -59.43600 20.48400 1.000 46.82165 221 GLN E C 1
ATOM 13348 O O . GLN E 1 198 ? -9.68100 -60.27500 20.49400 1.000 47.93165 221 GLN E O 1
ATOM 13354 N N . TYR E 1 199 ? -10.33900 -58.13800 20.55800 1.000 51.57322 222 TYR E N 1
ATOM 13355 C CA . TYR E 1 199 ? -9.02000 -57.58600 20.81400 1.000 46.85322 222 TYR E CA 1
ATOM 13356 C C . TYR E 1 199 ? -9.01000 -56.82500 22.12900 1.000 48.86322 222 TYR E C 1
ATOM 13357 O O . TYR E 1 199 ? -10.05800 -56.36500 22.59900 1.000 56.68322 222 TYR E O 1
ATOM 13366 N N . PRO E 1 200 ? -7.84100 -56.64100 22.73700 1.000 54.82559 223 PRO E N 1
ATOM 13367 C CA . PRO E 1 200 ? -7.76500 -55.73200 23.88400 1.000 51.96559 223 PRO E CA 1
ATOM 13368 C C . PRO E 1 200 ? -8.14500 -54.33500 23.43900 1.000 52.21559 223 PRO E C 1
ATOM 13369 O O . PRO E 1 200 ? -7.88500 -53.94100 22.30100 1.000 54.68559 223 PRO E O 1
ATOM 13373 N N . SER E 1 201 ? -8.78200 -53.59400 24.34300 1.000 54.73778 224 SER E N 1
ATOM 13374 C CA . SER E 1 201 ? -9.24900 -52.25100 24.02300 1.000 51.06778 224 SER E CA 1
ATOM 13375 C C . SER E 1 201 ? -8.06100 -51.33500 23.78400 1.000 51.12778 224 SER E C 1
ATOM 13376 O O . SER E 1 201 ? -7.05300 -51.40800 24.49300 1.000 49.90778 224 SER E O 1
ATOM 13379 N N . GLY E 1 202 ? -8.15900 -50.49700 22.75800 1.000 55.20724 225 GLY E N 1
ATOM 13380 C CA . GLY E 1 202 ? -7.12700 -49.50600 22.50000 1.000 55.12724 225 GLY E CA 1
ATOM 13381 C C . GLY E 1 202 ? -5.94600 -50.01400 21.70600 1.000 49.90724 225 GLY E C 1
ATOM 13382 O O . GLY E 1 202 ? -4.93200 -49.31600 21.61100 1.000 48.96724 225 GLY E O 1
ATOM 13383 N N . THR E 1 203 ? -6.03200 -51.22000 21.16200 1.000 49.87217 226 THR E N 1
ATOM 13384 C CA . THR E 1 203 ? -4.95700 -51.81900 20.39100 1.000 48.88217 226 THR E CA 1
ATOM 13385 C C . THR E 1 203 ? -5.30400 -52.02000 18.92600 1.000 49.16217 226 THR E C 1
ATOM 13386 O O . THR E 1 203 ? -4.42600 -51.88000 18.07300 1.000 50.01217 226 THR E O 1
ATOM 13390 N N . HIS E 1 204 ? -6.55600 -52.34600 18.59400 1.000 54.37923 227 HIS E N 1
ATOM 13391 C CA . HIS E 1 204 ? -6.90300 -52.67900 17.21900 1.000 53.19923 227 HIS E CA 1
ATOM 13392 C C . HIS E 1 204 ? -8.10300 -51.85900 16.74600 1.000 51.98923 227 HIS E C 1
ATOM 13393 O O . HIS E 1 204 ? -9.12500 -51.77900 17.43700 1.000 53.10923 227 HIS E O 1
ATOM 13400 N N . PHE E 1 205 ? -7.98100 -51.31200 15.53600 1.000 51.08179 228 PHE E N 1
ATOM 13401 C CA . PHE E 1 205 ? -8.99300 -50.49600 14.87400 1.000 46.95179 228 PHE E CA 1
ATOM 13402 C C . PHE E 1 205 ? -9.94000 -51.38600 14.09000 1.000 49.02179 228 PHE E C 1
ATOM 13403 O O . PHE E 1 205 ? -9.51400 -52.07100 13.15600 1.000 48.22179 228 PHE E O 1
ATOM 13411 N N . THR E 1 206 ? -11.22000 -51.36200 14.45700 1.000 48.14879 229 THR E N 1
ATOM 13412 C CA . THR E 1 206 ? -12.28500 -52.00800 13.69200 1.000 50.04879 229 THR E CA 1
ATOM 13413 C C . THR E 1 206 ? -13.38900 -50.98400 13.44800 1.000 49.89879 229 THR E C 1
ATOM 13414 O O . THR E 1 206 ? -14.10500 -50.60500 14.38400 1.000 48.44879 229 THR E O 1
ATOM 13418 N N . TYR E 1 207 ? -13.52900 -50.54100 12.19700 1.000 45.08427 230 TYR E N 1
ATOM 13419 C CA . TYR E 1 207 ? -14.56100 -49.57300 11.83100 1.000 48.17427 230 TYR E CA 1
ATOM 13420 C C . TYR E 1 207 ? -15.95200 -50.17900 12.05000 1.000 48.48427 230 TYR E C 1
ATOM 13421 O O . TYR E 1 207 ? -16.33900 -51.13200 11.35800 1.000 44.66427 230 TYR E O 1
ATOM 13430 N N . SER E 1 208 ? -16.68700 -49.66000 13.04000 1.000 45.65486 231 SER E N 1
ATOM 13431 C CA . SER E 1 208 ? -17.96700 -50.22700 13.46600 1.000 50.45486 231 SER E CA 1
ATOM 13432 C C . SER E 1 208 ? -19.05800 -49.16200 13.50700 1.000 43.79486 231 SER E C 1
ATOM 13433 O O . SER E 1 208 ? -19.04200 -48.28300 14.37400 1.000 40.01486 231 SER E O 1
ATOM 13436 N N . THR E 1 209 ? -20.05000 -49.29600 12.63000 1.000 45.24106 232 THR E N 1
ATOM 13437 C CA . THR E 1 209 ? -21.14400 -48.32900 12.58900 1.000 41.57106 232 THR E CA 1
ATOM 13438 C C . THR E 1 209 ? -21.98900 -48.38200 13.86000 1.000 38.67106 232 THR E C 1
ATOM 13439 O O . THR E 1 209 ? -22.47700 -47.34200 14.32400 1.000 41.28106 232 THR E O 1
ATOM 13443 N N . GLY E 1 210 ? -22.14900 -49.56500 14.45700 1.000 36.32598 233 GLY E N 1
ATOM 13444 C CA . GLY E 1 210 ? -22.81800 -49.63200 15.74900 1.000 38.77598 233 GLY E CA 1
ATOM 13445 C C . GLY E 1 210 ? -22.02700 -48.93000 16.84100 1.000 43.32598 233 GLY E C 1
ATOM 13446 O O . GLY E 1 210 ? -22.56900 -48.13500 17.62900 1.000 42.92598 233 GLY E O 1
ATOM 13447 N N . GLU E 1 211 ? -20.71800 -49.18400 16.87900 1.000 43.07060 234 GLU E N 1
ATOM 13448 C CA . GLU E 1 211 ? -19.86800 -48.48600 17.83600 1.000 44.84060 234 GLU E CA 1
ATOM 13449 C C . GLU E 1 211 ? -19.99000 -46.97200 17.68800 1.000 42.79060 234 GLU E C 1
ATOM 13450 O O . GLU E 1 211 ? -20.07100 -46.24500 18.68400 1.000 41.07060 234 GLU E O 1
ATOM 13456 N N . SER E 1 212 ? -20.01600 -46.47900 16.45700 1.000 40.18710 235 SER E N 1
ATOM 13457 C CA . SER E 1 212 ? -20.15500 -45.04600 16.26900 1.000 39.66710 235 SER E CA 1
ATOM 13458 C C . SER E 1 212 ? -21.52800 -44.55700 16.73300 1.000 43.26710 235 SER E C 1
ATOM 13459 O O . SER E 1 212 ? -21.64100 -43.42500 17.22100 1.000 38.63710 235 SER E O 1
ATOM 13462 N N . HIS E 1 213 ? -22.57700 -45.38700 16.60000 1.000 39.02932 236 HIS E N 1
ATOM 13463 C CA . HIS E 1 213 ? -23.88200 -45.02000 17.16000 1.000 41.48932 236 HIS E CA 1
ATOM 13464 C C . HIS E 1 213 ? -23.80500 -44.82600 18.67200 1.000 40.40932 236 HIS E C 1
ATOM 13465 O O . HIS E 1 213 ? -24.58800 -44.05000 19.27500 1.000 37.46932 236 HIS E O 1
ATOM 13472 N N . LEU E 1 214 ? -22.87600 -45.53500 19.30800 1.000 38.91575 237 LEU E N 1
ATOM 13473 C CA . LEU E 1 214 ? -22.76400 -45.37000 20.75200 1.000 41.07575 237 LEU E CA 1
ATOM 13474 C C . LEU E 1 214 ? -22.57000 -43.91000 21.14000 1.000 41.44575 237 LEU E C 1
ATOM 13475 O O . LEU E 1 214 ? -23.00100 -43.50400 22.21900 1.000 40.32575 237 LEU E O 1
ATOM 13480 N N . GLN E 1 215 ? -21.96700 -43.10100 20.26500 1.000 42.45546 238 GLN E N 1
ATOM 13481 C CA . GLN E 1 215 ? -21.81300 -41.67700 20.54800 1.000 43.17546 238 GLN E CA 1
ATOM 13482 C C . GLN E 1 215 ? -23.16100 -41.02800 20.84000 1.000 40.78546 238 GLN E C 1
ATOM 13483 O O . GLN E 1 215 ? -23.30800 -40.27300 21.80800 1.000 38.65546 238 GLN E O 1
ATOM 13489 N N . SER E 1 216 ? -24.15100 -41.29500 19.98500 1.000 43.16425 239 SER E N 1
ATOM 13490 C CA . SER E 1 216 ? -25.49600 -40.75500 20.18400 1.000 39.82425 239 SER E CA 1
ATOM 13491 C C . SER E 1 216 ? -26.11300 -41.25400 21.48700 1.000 40.40425 239 SER E C 1
ATOM 13492 O O . SER E 1 216 ? -26.75100 -40.48400 22.23000 1.000 42.11425 239 SER E O 1
ATOM 13495 N N . GLU E 1 217 ? -25.95000 -42.55200 21.77700 1.000 39.16625 240 GLU E N 1
ATOM 13496 C CA . GLU E 1 217 ? -26.49800 -43.04500 23.04300 1.000 37.96625 240 GLU E CA 1
ATOM 13497 C C . GLU E 1 217 ? -25.83700 -42.33300 24.22200 1.000 41.14625 240 GLU E C 1
ATOM 13498 O O . GLU E 1 217 ? -26.49400 -41.99100 25.21500 1.000 39.06625 240 GLU E O 1
ATOM 13504 N N . LEU E 1 218 ? -24.52700 -42.09800 24.11300 1.000 42.29414 241 LEU E N 1
ATOM 13505 C CA . LEU E 1 218 ? -23.76400 -41.39600 25.14100 1.000 40.34414 241 LEU E CA 1
ATOM 13506 C C . LEU E 1 218 ? -24.27800 -39.98900 25.35600 1.000 35.74414 241 LEU E C 1
ATOM 13507 O O . LEU E 1 218 ? -24.47000 -39.55600 26.50100 1.000 35.48414 241 LEU E O 1
ATOM 13512 N N . LEU E 1 219 ? -24.46100 -39.24700 24.25700 1.000 35.50686 242 LEU E N 1
ATOM 13513 C CA . LEU E 1 219 ? -24.91700 -37.85900 24.35800 1.000 35.33686 242 LEU E CA 1
ATOM 13514 C C . LEU E 1 219 ? -26.26700 -37.79000 25.03400 1.000 35.96686 242 LEU E C 1
ATOM 13515 O O . LEU E 1 219 ? -26.49700 -36.93200 25.89600 1.000 34.57686 242 LEU E O 1
ATOM 13520 N N . HIS E 1 220 ? -27.18000 -38.68300 24.65200 1.000 35.62904 243 HIS E N 1
ATOM 13521 C CA . HIS E 1 220 ? -28.48000 -38.63700 25.30000 1.000 39.45904 243 HIS E CA 1
ATOM 13522 C C . HIS E 1 220 ? -28.38700 -39.02600 26.77100 1.000 36.53904 243 HIS E C 1
ATOM 13523 O O . HIS E 1 220 ? -29.12600 -38.49700 27.60400 1.000 37.33904 243 HIS E O 1
ATOM 13530 N N . ALA E 1 221 ? -27.52200 -39.97300 27.11400 1.000 37.71397 244 ALA E N 1
ATOM 13531 C CA . ALA E 1 221 ? -27.41300 -40.33500 28.52300 1.000 42.17397 244 ALA E CA 1
ATOM 13532 C C . ALA E 1 221 ? -26.89300 -39.15900 29.34400 1.000 45.46397 244 ALA E C 1
ATOM 13533 O O . ALA E 1 221 ? -27.40800 -38.87700 30.43200 1.000 45.73397 244 ALA E O 1
ATOM 13535 N N . ALA E 1 222 ? -25.90100 -38.43300 28.81600 1.000 40.82279 245 ALA E N 1
ATOM 13536 C CA . ALA E 1 222 ? -25.26200 -37.36000 29.57900 1.000 43.80279 245 ALA E CA 1
ATOM 13537 C C . ALA E 1 222 ? -26.09600 -36.07200 29.60900 1.000 48.29279 245 ALA E C 1
ATOM 13538 O O . ALA E 1 222 ? -26.09600 -35.35800 30.62300 1.000 46.73279 245 ALA E O 1
ATOM 13540 N N . THR E 1 223 ? -26.77000 -35.72000 28.50600 1.000 39.15837 246 THR E N 1
ATOM 13541 C CA . THR E 1 223 ? -27.57700 -34.50600 28.50100 1.000 37.96837 246 THR E CA 1
ATOM 13542 C C . THR E 1 223 ? -29.04900 -34.73600 28.85800 1.000 42.78837 246 THR E C 1
ATOM 13543 O O . THR E 1 223 ? -29.69600 -33.81900 29.37300 1.000 45.37837 246 THR E O 1
ATOM 13547 N N . ARG E 1 224 ? -29.60000 -35.92500 28.60600 1.000 46.27722 247 ARG E N 1
ATOM 13548 C CA . ARG E 1 224 ? -31.03100 -36.22100 28.83500 1.000 45.03722 247 ARG E CA 1
ATOM 13549 C C . ARG E 1 224 ? -31.93900 -35.35000 27.97400 1.000 38.12722 247 ARG E C 1
ATOM 13550 O O . ARG E 1 224 ? -33.08200 -35.09700 28.33200 1.000 45.23722 247 ARG E O 1
ATOM 13558 N N . ILE E 1 225 ? -31.44600 -34.91200 26.82300 1.000 36.87321 248 ILE E N 1
ATOM 13559 C CA . ILE E 1 225 ? -32.27200 -34.23700 25.82600 1.000 38.79321 248 ILE E CA 1
ATOM 13560 C C . ILE E 1 225 ? -32.05200 -34.95300 24.50200 1.000 38.78321 248 ILE E C 1
ATOM 13561 O O . ILE E 1 225 ? -31.05000 -35.65500 24.32600 1.000 39.98321 248 ILE E O 1
ATOM 13566 N N . PRO E 1 226 ? -32.98400 -34.83000 23.56700 1.000 39.96759 249 PRO E N 1
ATOM 13567 C CA . PRO E 1 226 ? -32.76600 -35.44000 22.25300 1.000 36.75759 249 PRO E CA 1
ATOM 13568 C C . PRO E 1 226 ? -31.45800 -34.93600 21.67600 1.000 36.59759 249 PRO E C 1
ATOM 13569 O O . PRO E 1 226 ? -31.09100 -33.77000 21.85100 1.000 39.62759 249 PRO E O 1
ATOM 13573 N N . VAL E 1 227 ? -30.73200 -35.83300 21.01500 1.000 38.39720 250 VAL E N 1
ATOM 13574 C CA . VAL E 1 227 ? -29.42100 -35.45400 20.50800 1.000 42.48720 250 VAL E CA 1
ATOM 13575 C C . VAL E 1 227 ? -29.54400 -34.27100 19.55400 1.000 41.69720 250 VAL E C 1
ATOM 13576 O O . VAL E 1 227 ? -28.71200 -33.35600 19.58500 1.000 40.62720 250 VAL E O 1
ATOM 13580 N N . SER E 1 228 ? -30.59700 -34.25100 18.72000 1.000 32.06270 251 SER E N 1
ATOM 13581 C CA . SER E 1 228 ? -30.82800 -33.12200 17.82100 1.000 40.69270 251 SER E CA 1
ATOM 13582 C C . SER E 1 228 ? -30.94700 -31.79400 18.57700 1.000 41.96270 251 SER E C 1
ATOM 13583 O O . SER E 1 228 ? -30.47800 -30.75500 18.09500 1.000 36.24270 251 SER E O 1
ATOM 13586 N N . ASP E 1 229 ? -31.60800 -31.78700 19.73500 1.000 36.99922 252 ASP E N 1
ATOM 13587 C CA . ASP E 1 229 ? -31.70400 -30.52500 20.46000 1.000 37.26922 252 ASP E CA 1
ATOM 13588 C C . ASP E 1 229 ? -30.36100 -30.10700 21.04200 1.000 42.31922 252 ASP E C 1
ATOM 13589 O O . ASP E 1 229 ? -30.09100 -28.90700 21.15700 1.000 45.21922 252 ASP E O 1
ATOM 13594 N N . TYR E 1 230 ? -29.51100 -31.06300 21.41900 1.000 38.37505 253 TYR E N 1
ATOM 13595 C CA . TYR E 1 230 ? -28.17100 -30.69700 21.84000 1.000 36.78505 253 TYR E CA 1
ATOM 13596 C C . TYR E 1 230 ? -27.38500 -30.14200 20.66800 1.000 40.58505 253 TYR E C 1
ATOM 13597 O O . TYR E 1 230 ? -26.68100 -29.14100 20.81100 1.000 41.38505 253 TYR E O 1
ATOM 13606 N N . LEU E 1 231 ? -27.48900 -30.78000 19.50000 1.000 37.81929 254 LEU E N 1
ATOM 13607 C CA . LEU E 1 231 ? -26.85100 -30.22600 18.31200 1.000 37.60929 254 LEU E CA 1
ATOM 13608 C C . LEU E 1 231 ? -27.33800 -28.79900 18.06100 1.000 44.79929 254 LEU E C 1
ATOM 13609 O O . LEU E 1 231 ? -26.54900 -27.90600 17.72100 1.000 45.10929 254 LEU E O 1
ATOM 13614 N N . SER E 1 232 ? -28.63800 -28.56900 18.24400 1.000 50.13125 255 SER E N 1
ATOM 13615 C CA . SER E 1 232 ? -29.21100 -27.23700 18.07700 1.000 47.12125 255 SER E CA 1
ATOM 13616 C C . SER E 1 232 ? -28.66700 -26.23500 19.10800 1.000 43.03125 255 SER E C 1
ATOM 13617 O O . SER E 1 232 ? -28.30000 -25.10600 18.76000 1.000 39.58125 255 SER E O 1
ATOM 13620 N N . GLU E 1 233 ? -28.63300 -26.62000 20.38900 1.000 43.00349 256 GLU E N 1
ATOM 13621 C CA . GLU E 1 233 ? -28.25900 -25.67300 21.43900 1.000 47.11349 256 GLU E CA 1
ATOM 13622 C C . GLU E 1 233 ? -26.77500 -25.34300 21.36700 1.000 51.35349 256 GLU E C 1
ATOM 13623 O O . GLU E 1 233 ? -26.35900 -24.23700 21.73800 1.000 52.58349 256 GLU E O 1
ATOM 13629 N N . ARG E 1 234 ? -25.95800 -26.32800 20.98000 1.000 41.63095 257 ARG E N 1
ATOM 13630 C CA . ARG E 1 234 ? -24.51900 -26.15600 20.94100 1.000 47.51095 257 ARG E CA 1
ATOM 13631 C C . ARG E 1 234 ? -24.04500 -25.51100 19.64500 1.000 51.63095 257 ARG E C 1
ATOM 13632 O O . ARG E 1 234 ? -23.07400 -24.74700 19.66100 1.000 49.60095 257 ARG E O 1
ATOM 13640 N N . ILE E 1 235 ? -24.67100 -25.83500 18.51200 1.000 45.13581 258 ILE E N 1
ATOM 13641 C CA . ILE E 1 235 ? -24.11600 -25.41700 17.22200 1.000 49.30581 258 ILE E CA 1
ATOM 13642 C C . ILE E 1 235 ? -25.18500 -24.86200 16.28200 1.000 49.73581 258 ILE E C 1
ATOM 13643 O O . ILE E 1 235 ? -25.06000 -23.73800 15.77700 1.000 48.16581 258 ILE E O 1
ATOM 13648 N N . TRP E 1 236 ? -26.21100 -25.67100 15.99300 1.000 46.21582 259 TRP E N 1
ATOM 13649 C CA . TRP E 1 236 ? -27.10000 -25.37600 14.86900 1.000 49.45582 259 TRP E CA 1
ATOM 13650 C C . TRP E 1 236 ? -27.84900 -24.05600 15.07000 1.000 49.32582 259 TRP E C 1
ATOM 13651 O O . TRP E 1 236 ? -28.09600 -23.32300 14.10100 1.000 44.83582 259 TRP E O 1
ATOM 13662 N N . ALA E 1 237 ? -28.16500 -23.70800 16.31700 1.000 46.89474 260 ALA E N 1
ATOM 13663 C CA . ALA E 1 237 ? -28.91400 -22.46500 16.60900 1.000 47.95474 260 ALA E CA 1
ATOM 13664 C C . ALA E 1 237 ? -28.00700 -21.38500 17.19600 1.000 51.68474 260 ALA E C 1
ATOM 13665 O O . ALA E 1 237 ? -28.44600 -20.23000 17.24800 1.000 47.71474 260 ALA E O 1
ATOM 13667 N N . ARG E 1 238 ? -26.80700 -21.75300 17.64100 1.000 53.39103 261 ARG E N 1
ATOM 13668 C CA . ARG E 1 238 ? -25.89000 -20.78700 18.29200 1.000 48.70103 261 ARG E CA 1
ATOM 13669 C C . ARG E 1 238 ? -25.05100 -20.11100 17.21200 1.000 50.56103 261 ARG E C 1
ATOM 13670 O O . ARG E 1 238 ? -25.16700 -18.89400 17.05100 1.000 55.64103 261 ARG E O 1
ATOM 13678 N N . MET E 1 239 ? -24.23500 -20.88600 16.51400 1.000 52.86456 262 MET E N 1
ATOM 13679 C CA . MET E 1 239 ? -23.41300 -20.33100 15.41200 1.000 52.12456 262 MET E CA 1
ATOM 13680 C C . MET E 1 239 ? -24.37300 -19.67100 14.42900 1.000 55.30456 262 MET E C 1
ATOM 13681 O O . MET E 1 239 ? -24.14100 -18.51500 14.04000 1.000 56.71456 262 MET E O 1
ATOM 13686 N N . GLY E 1 240 ? -25.45700 -20.36800 14.12100 1.000 51.51702 263 GLY E N 1
ATOM 13687 C CA . GLY E 1 240 ? -26.43100 -19.82800 13.17500 1.000 52.05702 263 GLY E CA 1
ATOM 13688 C C . GLY E 1 240 ? -26.40500 -20.61200 11.88900 1.000 54.53702 263 GLY E C 1
ATOM 13689 O O . GLY E 1 240 ? -25.59100 -20.29400 11.02800 1.000 58.83702 263 GLY E O 1
ATOM 13690 N N . MET E 1 241 ? -27.26300 -21.61600 11.77300 1.000 49.85221 264 MET E N 1
ATOM 13691 C CA . MET E 1 241 ? -27.32100 -22.31600 10.47100 1.000 50.95221 264 MET E CA 1
ATOM 13692 C C . MET E 1 241 ? -28.43400 -21.66600 9.65700 1.000 52.33221 264 MET E C 1
ATOM 13693 O O . MET E 1 241 ? -29.34500 -21.11200 10.26800 1.000 52.96221 264 MET E O 1
ATOM 13698 N N . GLU E 1 242 ? -28.33900 -21.72600 8.33800 1.000 51.51499 265 GLU E N 1
ATOM 13699 C CA . GLU E 1 242 ? -29.29600 -21.06100 7.46800 1.000 57.90499 265 GLU E CA 1
ATOM 13700 C C . GLU E 1 242 ? -30.64500 -21.75100 7.50700 1.000 60.72499 265 GLU E C 1
ATOM 13701 O O . GLU E 1 242 ? -31.67600 -21.09300 7.34800 1.000 63.58499 265 GLU E O 1
ATOM 13707 N N . SER E 1 243 ? -30.65500 -23.06000 7.73600 1.000 57.98873 266 SER E N 1
ATOM 13708 C CA . SER E 1 243 ? -31.86400 -23.85500 7.61400 1.000 51.16873 266 SER E CA 1
ATOM 13709 C C . SER E 1 243 ? -31.87900 -24.96900 8.65600 1.000 50.58873 266 SER E C 1
ATOM 13710 O O . SER E 1 243 ? -30.82800 -25.44800 9.09700 1.000 48.51873 266 SER E O 1
ATOM 13713 N N . ASP E 1 244 ? -33.09000 -25.37800 9.03600 1.000 46.19459 267 ASP E N 1
ATOM 13714 C CA . ASP E 1 244 ? -33.28600 -26.58600 9.82900 1.000 49.06459 267 ASP E CA 1
ATOM 13715 C C . ASP E 1 244 ? -32.65800 -27.79500 9.14300 1.000 44.91459 267 ASP E C 1
ATOM 13716 O O . ASP E 1 244 ? -32.58100 -27.87600 7.91300 1.000 42.99459 267 ASP E O 1
ATOM 13721 N N . GLY E 1 245 ? -32.14400 -28.71400 9.95700 1.000 41.02128 268 GLY E N 1
ATOM 13722 C CA . GLY E 1 245 ? -31.79500 -30.04400 9.51300 1.000 43.73128 268 GLY E CA 1
ATOM 13723 C C . GLY E 1 245 ? -32.76700 -31.06700 10.08200 1.000 41.78128 268 GLY E C 1
ATOM 13724 O O . GLY E 1 245 ? -33.70900 -30.73300 10.79100 1.000 44.53128 268 GLY E O 1
ATOM 13725 N N . PHE E 1 246 ? -32.50400 -32.33800 9.77800 1.000 39.93951 269 PHE E N 1
ATOM 13726 C CA . PHE E 1 246 ? -33.18700 -33.41900 10.48300 1.000 40.76951 269 PHE E CA 1
ATOM 13727 C C . PHE E 1 246 ? -32.27000 -34.63200 10.55400 1.000 41.09951 269 PHE E C 1
ATOM 13728 O O . PHE E 1 246 ? -31.24000 -34.69900 9.87600 1.000 44.35951 269 PHE E O 1
ATOM 13736 N N . TRP E 1 247 ? -32.63400 -35.55700 11.44300 1.000 39.54628 270 TRP E N 1
ATOM 13737 C CA . TRP E 1 247 ? -31.79600 -36.67400 11.86800 1.000 35.58628 270 TRP E CA 1
ATOM 13738 C C . TRP E 1 247 ? -32.60400 -37.96800 11.90300 1.000 41.43628 270 TRP E C 1
ATOM 13739 O O . TRP E 1 247 ? -33.67600 -38.01200 12.51700 1.000 36.83628 270 TRP E O 1
ATOM 13750 N N . GLN E 1 248 ? -32.10000 -39.01400 11.24500 1.000 46.68748 271 GLN E N 1
ATOM 13751 C CA . GLN E 1 248 ? -32.76800 -40.31900 11.23400 1.000 37.11748 271 GLN E CA 1
ATOM 13752 C C . GLN E 1 248 ? -32.74700 -40.95300 12.62700 1.000 39.35748 271 GLN E C 1
ATOM 13753 O O . GLN E 1 248 ? -31.77300 -40.82500 13.37500 1.000 38.77748 271 GLN E O 1
ATOM 13759 N N . LEU E 1 249 ? -33.84600 -41.60900 12.99100 1.000 39.12065 272 LEU E N 1
ATOM 13760 C CA . LEU E 1 249 ? -34.01000 -42.18800 14.31500 1.000 38.11065 272 LEU E CA 1
ATOM 13761 C C . LEU E 1 249 ? -34.08700 -43.70700 14.25200 1.000 38.93065 272 LEU E C 1
ATOM 13762 O O . LEU E 1 249 ? -34.34200 -44.30100 13.20300 1.000 40.95065 272 LEU E O 1
ATOM 13767 N N . GLU E 1 250 ? -33.87200 -44.32900 15.41100 1.000 41.96204 273 GLU E N 1
ATOM 13768 C CA . GLU E 1 250 ? -33.98500 -45.77700 15.52900 1.000 40.67204 273 GLU E CA 1
ATOM 13769 C C . GLU E 1 250 ? -35.43600 -46.23600 15.50900 1.000 42.06204 273 GLU E C 1
ATOM 13770 O O . GLU E 1 250 ? -35.71100 -47.38600 15.14200 1.000 44.39204 273 GLU E O 1
ATOM 13776 N N . SER E 1 251 ? -36.35400 -45.36800 15.92700 1.000 42.40089 274 SER E N 1
ATOM 13777 C CA . SER E 1 251 ? -37.78400 -45.67500 16.01300 1.000 40.05089 274 SER E CA 1
ATOM 13778 C C . SER E 1 251 ? -38.53600 -44.34100 15.96700 1.000 42.55089 274 SER E C 1
ATOM 13779 O O . SER E 1 251 ? -37.92600 -43.27600 16.05700 1.000 41.47089 274 SER E O 1
ATOM 13782 N N . PRO E 1 252 ? -39.87000 -44.38600 15.78600 1.000 45.49844 275 PRO E N 1
ATOM 13783 C CA . PRO E 1 252 ? -40.63200 -43.11500 15.76700 1.000 42.20844 275 PRO E CA 1
ATOM 13784 C C . PRO E 1 252 ? -40.43800 -42.32500 17.04700 1.000 42.78844 275 PRO E C 1
ATOM 13785 O O . PRO E 1 252 ? -40.66700 -42.83000 18.15000 1.000 44.95844 275 PRO E O 1
ATOM 13789 N N . ALA E 1 253 ? -40.03300 -41.05800 16.89100 1.000 36.36000 276 ALA E N 1
ATOM 13790 C CA . ALA E 1 253 ? -39.71800 -40.17600 18.01700 1.000 36.72000 276 ALA E CA 1
ATOM 13791 C C . ALA E 1 253 ? -38.66500 -40.79000 18.94000 1.000 39.38000 276 ALA E C 1
ATOM 13792 O O . ALA E 1 253 ? -38.68800 -40.59000 20.15800 1.000 37.40000 276 ALA E O 1
ATOM 13794 N N . GLY E 1 254 ? -37.73800 -41.54800 18.37000 1.000 37.31452 277 GLY E N 1
ATOM 13795 C CA . GLY E 1 254 ? -36.77400 -42.31700 19.12800 1.000 37.03452 277 GLY E CA 1
ATOM 13796 C C . GLY E 1 254 ? -35.37800 -41.72500 19.15400 1.000 42.77452 277 GLY E C 1
ATOM 13797 O O . GLY E 1 254 ? -35.18100 -40.50600 19.11000 1.000 37.42452 277 GLY E O 1
ATOM 13798 N N . GLN E 1 255 ? -34.38400 -42.60700 19.21100 1.000 48.33841 278 GLN E N 1
ATOM 13799 C CA . GLN E 1 255 ? -33.00700 -42.19700 19.41800 1.000 39.13841 278 GLN E CA 1
ATOM 13800 C C . GLN E 1 255 ? -32.33900 -41.88600 18.08900 1.000 42.28841 278 GLN E C 1
ATOM 13801 O O . GLN E 1 255 ? -32.46200 -42.64900 17.12900 1.000 37.00841 278 GLN E O 1
ATOM 13807 N N . GLU E 1 256 ? -31.58800 -40.78100 18.06400 1.000 44.95921 279 GLU E N 1
ATOM 13808 C CA . GLU E 1 256 ? -30.87500 -40.37800 16.86200 1.000 40.25921 279 GLU E CA 1
ATOM 13809 C C . GLU E 1 256 ? -29.84700 -41.43200 16.51400 1.000 38.87921 279 GLU E C 1
ATOM 13810 O O . GLU E 1 256 ? -29.19000 -41.98700 17.39400 1.000 41.64921 279 GLU E O 1
ATOM 13816 N N . ILE E 1 257 ? -29.76900 -41.76100 15.23000 1.000 38.06954 280 ILE E N 1
ATOM 13817 C CA . ILE E 1 257 ? -28.74800 -42.67400 14.74200 1.000 40.61954 280 ILE E CA 1
ATOM 13818 C C . ILE E 1 257 ? -27.42100 -41.91900 14.68100 1.000 40.49954 280 ILE E C 1
ATOM 13819 O O . ILE E 1 257 ? -27.18900 -41.13100 13.76200 1.000 35.75954 280 ILE E O 1
ATOM 13824 N N . GLY E 1 258 ? -26.51800 -42.21500 15.61800 1.000 40.20975 281 GLY E N 1
ATOM 13825 C CA . GLY E 1 258 ? -25.27600 -41.48400 15.73400 1.000 37.95975 281 GLY E CA 1
ATOM 13826 C C . GLY E 1 258 ? -24.32500 -41.66700 14.57900 1.000 36.98975 281 GLY E C 1
ATOM 13827 O O . GLY E 1 258 ? -23.33400 -40.93700 14.50700 1.000 41.44975 281 GLY E O 1
ATOM 13828 N N . SER E 1 259 ? -24.55000 -42.66200 13.72400 1.000 40.98693 282 SER E N 1
ATOM 13829 C CA . SER E 1 259 ? -23.57600 -43.02500 12.70700 1.000 41.45693 282 SER E CA 1
ATOM 13830 C C . SER E 1 259 ? -24.05800 -42.85300 11.27300 1.000 38.02693 282 SER E C 1
ATOM 13831 O O . SER E 1 259 ? -23.29100 -43.14400 10.35000 1.000 39.97693 282 SER E O 1
ATOM 13834 N N . SER E 1 260 ? -25.29700 -42.42400 11.04900 1.000 37.51352 283 SER E N 1
ATOM 13835 C CA . SER E 1 260 ? -25.73000 -42.02000 9.71200 1.000 40.30352 283 SER E CA 1
ATOM 13836 C C . SER E 1 260 ? -27.02600 -41.24200 9.84300 1.000 39.18352 283 SER E C 1
ATOM 13837 O O . SER E 1 260 ? -27.61800 -41.15900 10.92400 1.000 40.20352 283 SER E O 1
ATOM 13840 N N . GLY E 1 261 ? -27.43000 -40.62900 8.73700 1.000 41.23310 284 GLY E N 1
ATOM 13841 C CA . GLY E 1 261 ? -28.79700 -40.19300 8.56900 1.000 39.11310 284 GLY E CA 1
ATOM 13842 C C . GLY E 1 261 ? -29.13800 -38.74900 8.85400 1.000 39.10310 284 GLY E C 1
ATOM 13843 O O . GLY E 1 261 ? -30.32100 -38.45600 9.06100 1.000 45.43310 284 GLY E O 1
ATOM 13844 N N . LEU E 1 262 ? -28.16500 -37.83900 8.85100 1.000 42.02444 285 LEU E N 1
ATOM 13845 C CA . LEU E 1 262 ? -28.42800 -36.40500 8.96600 1.000 34.74444 285 LEU E CA 1
ATOM 13846 C C . LEU E 1 262 ? -28.65000 -35.78900 7.58400 1.000 37.90444 285 LEU E C 1
ATOM 13847 O O . LEU E 1 262 ? -27.95500 -36.11400 6.62000 1.000 37.52444 285 LEU E O 1
ATOM 13852 N N . SER E 1 263 ? -29.61700 -34.88600 7.48800 1.000 40.87760 286 SER E N 1
ATOM 13853 C CA . SER E 1 263 ? -29.87000 -34.18100 6.24000 1.000 43.70760 286 SER E CA 1
ATOM 13854 C C . SER E 1 263 ? -29.74300 -32.68300 6.48400 1.000 42.59760 286 SER E C 1
ATOM 13855 O O . SER E 1 263 ? -30.13200 -32.19300 7.54500 1.000 44.34760 286 SER E O 1
ATOM 13858 N N . ALA E 1 264 ? -29.14400 -31.96300 5.53200 1.000 42.65486 287 ALA E N 1
ATOM 13859 C CA . ALA E 1 264 ? -28.92200 -30.52900 5.70500 1.000 44.88486 287 ALA E CA 1
ATOM 13860 C C . ALA E 1 264 ? -28.68900 -29.86400 4.35400 1.000 44.73486 287 ALA E C 1
ATOM 13861 O O . ALA E 1 264 ? -28.38100 -30.51400 3.35200 1.000 48.87486 287 ALA E O 1
ATOM 13863 N N . THR E 1 265 ? -28.80200 -28.54500 4.34900 1.000 43.59757 288 THR E N 1
ATOM 13864 C CA . THR E 1 265 ? -28.42400 -27.80700 3.15700 1.000 49.60757 288 THR E CA 1
ATOM 13865 C C . THR E 1 265 ? -26.91400 -27.89800 2.95100 1.000 45.59757 288 THR E C 1
ATOM 13866 O O . THR E 1 265 ? -26.14700 -28.25100 3.85200 1.000 44.55757 288 THR E O 1
ATOM 13870 N N . LEU E 1 266 ? -26.49000 -27.59600 1.73100 1.000 45.43181 289 LEU E N 1
ATOM 13871 C CA . LEU E 1 266 ? -25.06800 -27.65600 1.42300 1.000 46.90181 289 LEU E CA 1
ATOM 13872 C C . LEU E 1 266 ? -24.28300 -26.68100 2.28800 1.000 49.99181 289 LEU E C 1
ATOM 13873 O O . LEU E 1 266 ? -23.27200 -27.04800 2.90900 1.000 45.27181 289 LEU E O 1
ATOM 13878 N N . ARG E 1 267 ? -24.74900 -25.42700 2.35100 1.000 43.78198 290 ARG E N 1
ATOM 13879 C CA . ARG E 1 267 ? -24.01500 -24.42500 3.10100 1.000 43.92198 290 ARG E CA 1
ATOM 13880 C C . ARG E 1 267 ? -24.05800 -24.69700 4.59000 1.000 48.27198 290 ARG E C 1
ATOM 13881 O O . ARG E 1 267 ? -23.14600 -24.29800 5.31200 1.000 46.35198 290 ARG E O 1
ATOM 13889 N N . ASP E 1 268 ? -25.10700 -25.33900 5.08600 1.000 42.34903 291 ASP E N 1
ATOM 13890 C CA . ASP E 1 268 ? -25.09000 -25.66600 6.50300 1.000 42.44903 291 ASP E CA 1
ATOM 13891 C C . ASP E 1 268 ? -24.04100 -26.73100 6.81300 1.000 42.66903 291 ASP E C 1
ATOM 13892 O O . ASP E 1 268 ? -23.36300 -26.65000 7.84400 1.000 45.03903 291 ASP E O 1
ATOM 13897 N N . TYR E 1 269 ? -23.86300 -27.72000 5.92800 1.000 41.51285 292 TYR E N 1
ATOM 13898 C CA . TYR E 1 269 ? -22.69400 -28.58200 6.05500 1.000 45.03285 292 TYR E CA 1
ATOM 13899 C C . TYR E 1 269 ? -21.41900 -27.74500 6.06100 1.000 47.37285 292 TYR E C 1
ATOM 13900 O O . TYR E 1 269 ? -20.50500 -27.98600 6.87000 1.000 41.85285 292 TYR E O 1
ATOM 13909 N N . GLY E 1 270 ? -21.34900 -26.74500 5.16800 1.000 51.32335 293 GLY E N 1
ATOM 13910 C CA . GLY E 1 270 ? -20.18200 -25.87200 5.13700 1.000 39.72335 293 GLY E CA 1
ATOM 13911 C C . GLY E 1 270 ? -19.96000 -25.16700 6.45900 1.000 43.49335 293 GLY E C 1
ATOM 13912 O O . GLY E 1 270 ? -18.83200 -25.04400 6.92700 1.000 48.31335 293 GLY E O 1
ATOM 13913 N N . ARG E 1 271 ? -21.03800 -24.70300 7.07600 1.000 45.50623 294 ARG E N 1
ATOM 13914 C CA . ARG E 1 271 ? -20.95500 -24.03500 8.37000 1.000 44.97623 294 ARG E CA 1
ATOM 13915 C C . ARG E 1 271 ? -20.44900 -24.98200 9.44200 1.000 45.72623 294 ARG E C 1
ATOM 13916 O O . ARG E 1 271 ? -19.71400 -24.56400 10.34200 1.000 48.30623 294 ARG E O 1
ATOM 13924 N N . PHE E 1 272 ? -20.88000 -26.25100 9.40700 1.000 42.48951 295 PHE E N 1
ATOM 13925 C CA . PHE E 1 272 ? -20.36400 -27.18900 10.40300 1.000 38.43951 295 PHE E CA 1
ATOM 13926 C C . PHE E 1 272 ? -18.85800 -27.38400 10.23000 1.000 43.15951 295 PHE E C 1
ATOM 13927 O O . PHE E 1 272 ? -18.08700 -27.35700 11.20900 1.000 43.61951 295 PHE E O 1
ATOM 13935 N N . GLY E 1 273 ? -18.42400 -27.59700 8.98100 1.000 41.89417 296 GLY E N 1
ATOM 13936 C CA . GLY E 1 273 ? -17.00000 -27.71600 8.72400 1.000 44.16417 296 GLY E CA 1
ATOM 13937 C C . GLY E 1 273 ? -16.24200 -26.48700 9.19400 1.000 51.51417 296 GLY E C 1
ATOM 13938 O O . GLY E 1 273 ? -15.16500 -26.59700 9.78400 1.000 46.02417 296 GLY E O 1
ATOM 13939 N N . GLN E 1 274 ? -16.82100 -25.30200 8.97600 1.000 46.94643 297 GLN E N 1
ATOM 13940 C CA . GLN E 1 274 ? -16.20700 -24.07100 9.44500 1.000 47.78643 297 GLN E CA 1
ATOM 13941 C C . GLN E 1 274 ? -16.09600 -24.05700 10.96100 1.000 48.88643 297 GLN E C 1
ATOM 13942 O O . GLN E 1 274 ? -15.06500 -23.66400 11.51600 1.000 51.75643 297 GLN E O 1
ATOM 13948 N N . PHE E 1 275 ? -17.15400 -24.48700 11.64400 1.000 53.54852 298 PHE E N 1
ATOM 13949 C CA . PHE E 1 275 ? -17.12500 -24.60000 13.09600 1.000 50.76852 298 PHE E CA 1
ATOM 13950 C C . PHE E 1 275 ? -15.88800 -25.37900 13.53300 1.000 46.71852 298 PHE E C 1
ATOM 13951 O O . PHE E 1 275 ? -15.15600 -24.97200 14.44500 1.000 46.11852 298 PHE E O 1
ATOM 13959 N N . VAL E 1 276 ? -15.64400 -26.51200 12.87500 1.000 44.90083 299 VAL E N 1
ATOM 13960 C CA . VAL E 1 276 ? -14.47200 -27.31800 13.22200 1.000 51.13083 299 VAL E CA 1
ATOM 13961 C C . VAL E 1 276 ? -13.17900 -26.59400 12.83800 1.000 51.71083 299 VAL E C 1
ATOM 13962 O O . VAL E 1 276 ? -12.19700 -26.59300 13.59400 1.000 49.71083 299 VAL E O 1
ATOM 13966 N N . LEU E 1 277 ? -13.16500 -25.95400 11.67000 1.000 53.75117 300 LEU E N 1
ATOM 13967 C CA . LEU E 1 277 ? -11.98100 -25.23700 11.22300 1.000 49.43117 300 LEU E CA 1
ATOM 13968 C C . LEU E 1 277 ? -11.56800 -24.21000 12.25600 1.000 48.28117 300 LEU E C 1
ATOM 13969 O O . LEU E 1 277 ? -10.37500 -24.00700 12.51000 1.000 48.85117 300 LEU E O 1
ATOM 13974 N N . GLU E 1 278 ? -12.54500 -23.58200 12.89200 1.000 51.72531 301 GLU E N 1
ATOM 13975 C CA . GLU E 1 278 ? -12.28900 -22.54400 13.87100 1.000 50.09531 301 GLU E CA 1
ATOM 13976 C C . GLU E 1 278 ? -12.14500 -23.10900 15.27100 1.000 52.40531 301 GLU E C 1
ATOM 13977 O O . GLU E 1 278 ? -12.36700 -22.39000 16.25600 1.000 50.10531 301 GLU E O 1
ATOM 13983 N N . ASP E 1 279 ? -11.79700 -24.39300 15.37300 1.000 47.00675 302 ASP E N 1
ATOM 13984 C CA . ASP E 1 279 ? -11.54500 -25.06800 16.64900 1.000 51.23675 302 ASP E CA 1
ATOM 13985 C C . ASP E 1 279 ? -12.75400 -24.98900 17.57200 1.000 51.40675 302 ASP E C 1
ATOM 13986 O O . ASP E 1 279 ? -12.61600 -25.06900 18.79600 1.000 50.52675 302 ASP E O 1
ATOM 13991 N N . GLY E 1 280 ? -13.94200 -24.84300 16.99100 1.000 52.22851 303 GLY E N 1
ATOM 13992 C CA . GLY E 1 280 ? -15.16100 -24.88100 17.77400 1.000 53.84851 303 GLY E CA 1
ATOM 13993 C C . GLY E 1 280 ? -15.39000 -23.68500 18.66700 1.000 54.12851 303 GLY E C 1
ATOM 13994 O O . GLY E 1 280 ? -15.96300 -23.83500 19.75300 1.000 51.64851 303 GLY E O 1
ATOM 13995 N N . VAL E 1 281 ? -14.94700 -22.49700 18.24800 1.000 62.33667 304 VAL E N 1
ATOM 13996 C CA . VAL E 1 281 ? -15.20300 -21.26100 18.98000 1.000 58.14667 304 VAL E CA 1
ATOM 13997 C C . VAL E 1 281 ? -16.28000 -20.49600 18.23600 1.000 55.36667 304 VAL E C 1
ATOM 13998 O O . VAL E 1 281 ? -16.22100 -20.33600 17.00900 1.000 53.00667 304 VAL E O 1
ATOM 14002 N N . ILE E 1 282 ? -17.31900 -20.12900 18.96200 1.000 54.44539 305 ILE E N 1
ATOM 14003 C CA . ILE E 1 282 ? -18.40000 -19.32000 18.44700 1.000 57.01539 305 ILE E CA 1
ATOM 14004 C C . ILE E 1 282 ? -18.42900 -18.03200 19.24400 1.000 66.40539 305 ILE E C 1
ATOM 14005 O O . ILE E 1 282 ? -18.68200 -18.05600 20.45700 1.000 62.98539 305 ILE E O 1
ATOM 14010 N N . ASP E 1 283 ? -18.12800 -16.91400 18.58100 1.000 67.80709 306 ASP E N 1
ATOM 14011 C CA . ASP E 1 283 ? -18.24800 -15.60100 19.20200 1.000 65.11709 306 ASP E CA 1
ATOM 14012 C C . ASP E 1 283 ? -17.48700 -15.55000 20.52200 1.000 64.97709 306 ASP E C 1
ATOM 14013 O O . ASP E 1 283 ? -18.03600 -15.19500 21.56300 1.000 62.59709 306 ASP E O 1
ATOM 14018 N N . GLY E 1 284 ? -16.24300 -16.02200 20.50300 1.000 65.81191 307 GLY E N 1
ATOM 14019 C CA . GLY E 1 284 ? -15.39700 -15.97700 21.67400 1.000 66.03191 307 GLY E CA 1
ATOM 14020 C C . GLY E 1 284 ? -15.56500 -17.16300 22.60400 1.000 67.73191 307 GLY E C 1
ATOM 14021 O O . GLY E 1 284 ? -14.68500 -17.40200 23.44800 1.000 65.26191 307 GLY E O 1
ATOM 14022 N N . GLU E 1 285 ? -16.66700 -17.91100 22.44600 1.000 66.12535 308 GLU E N 1
ATOM 14023 C CA . GLU E 1 285 ? -17.05000 -19.04000 23.28900 1.000 69.08535 308 GLU E CA 1
ATOM 14024 C C . GLU E 1 285 ? -16.49000 -20.34800 22.74900 1.000 66.16535 308 GLU E C 1
ATOM 14025 O O . GLU E 1 285 ? -16.84300 -20.76100 21.64200 1.000 63.12535 308 GLU E O 1
ATOM 14031 N N . ARG E 1 286 ? -15.59700 -20.97800 23.50300 1.000 60.38868 309 ARG E N 1
ATOM 14032 C CA . ARG E 1 286 ? -15.09700 -22.30000 23.12600 1.000 60.78868 309 ARG E CA 1
ATOM 14033 C C . ARG E 1 286 ? -16.17600 -23.35000 23.35100 1.000 59.90868 309 ARG E C 1
ATOM 14034 O O . ARG E 1 286 ? -16.43300 -23.75900 24.48700 1.000 60.13868 309 ARG E O 1
ATOM 14042 N N . ILE E 1 287 ? -16.81400 -23.80600 22.27200 1.000 58.26074 310 ILE E N 1
ATOM 14043 C CA . ILE E 1 287 ? -17.80000 -24.86000 22.45800 1.000 55.75074 310 ILE E CA 1
ATOM 14044 C C . ILE E 1 287 ? -17.09600 -26.20500 22.55200 1.000 54.93074 310 ILE E C 1
ATOM 14045 O O . ILE E 1 287 ? -17.52600 -27.08400 23.30300 1.000 47.62074 310 ILE E O 1
ATOM 14050 N N . LEU E 1 288 ? -15.95300 -26.35500 21.86400 1.000 53.21182 311 LEU E N 1
ATOM 14051 C CA . LEU E 1 288 ? -15.14600 -27.55500 21.91700 1.000 46.28182 311 LEU E CA 1
ATOM 14052 C C . LEU E 1 288 ? -13.97400 -27.31900 22.85500 1.000 49.94182 311 LEU E C 1
ATOM 14053 O O . LEU E 1 288 ? -13.43500 -26.20800 22.91600 1.000 54.09182 311 LEU E O 1
ATOM 14058 N N . PRO E 1 289 ? -13.54200 -28.34400 23.58200 1.000 49.29795 312 PRO E N 1
ATOM 14059 C CA . PRO E 1 289 ? -12.43300 -28.16400 24.52000 1.000 51.32795 312 PRO E CA 1
ATOM 14060 C C . PRO E 1 289 ? -11.17100 -27.70600 23.80900 1.000 54.90795 312 PRO E C 1
ATOM 14061 O O . PRO E 1 289 ? -11.00600 -27.88300 22.59900 1.000 52.35795 312 PRO E O 1
ATOM 14065 N N . GLU E 1 290 ? -10.26000 -27.13300 24.59200 1.000 57.51913 313 GLU E N 1
ATOM 14066 C CA . GLU E 1 290 ? -9.01800 -26.62900 24.02900 1.000 60.36913 313 GLU E CA 1
ATOM 14067 C C . GLU E 1 290 ? -8.23400 -27.79300 23.44500 1.000 59.86913 313 GLU E C 1
ATOM 14068 O O . GLU E 1 290 ? -8.08400 -28.84300 24.07900 1.000 63.93913 313 GLU E O 1
ATOM 14074 N N . GLY E 1 291 ? -7.77800 -27.62900 22.20900 1.000 56.91604 314 GLY E N 1
ATOM 14075 C CA . GLY E 1 291 ? -7.06500 -28.71100 21.56500 1.000 55.60604 314 GLY E CA 1
ATOM 14076 C C . GLY E 1 291 ? -7.89000 -29.92900 21.23400 1.000 53.80604 314 GLY E C 1
ATOM 14077 O O . GLY E 1 291 ? -7.32400 -30.98400 20.96800 1.000 47.88604 314 GLY E O 1
ATOM 14078 N N . TRP E 1 292 ? -9.21700 -29.83200 21.26300 1.000 57.00114 315 TRP E N 1
ATOM 14079 C CA . TRP E 1 292 ? -10.03400 -30.97500 20.87700 1.000 50.51114 315 TRP E CA 1
ATOM 14080 C C . TRP E 1 292 ? -9.75900 -31.41400 19.44000 1.000 49.47114 315 TRP E C 1
ATOM 14081 O O . TRP E 1 292 ? -9.52700 -32.59900 19.18500 1.000 51.61114 315 TRP E O 1
ATOM 14092 N N . VAL E 1 293 ? -9.77800 -30.47600 18.48600 1.000 44.38344 316 VAL E N 1
ATOM 14093 C CA . VAL E 1 293 ? -9.63300 -30.83700 17.07200 1.000 44.72344 316 VAL E CA 1
ATOM 14094 C C . VAL E 1 293 ? -8.28400 -31.50900 16.80400 1.000 48.74344 316 VAL E C 1
ATOM 14095 O O . VAL E 1 293 ? -8.18800 -32.42800 15.97600 1.000 49.33344 316 VAL E O 1
ATOM 14099 N N . ASP E 1 294 ? -7.21800 -31.04100 17.46000 1.000 44.94912 317 ASP E N 1
ATOM 14100 C CA . ASP E 1 294 ? -5.92000 -31.69700 17.31500 1.000 50.02912 317 ASP E CA 1
ATOM 14101 C C . ASP E 1 294 ? -6.02200 -33.18600 17.64000 1.000 49.76912 317 ASP E C 1
ATOM 14102 O O . ASP E 1 294 ? -5.68000 -34.03900 16.81500 1.000 49.66912 317 ASP E O 1
ATOM 14107 N N . ARG E 1 295 ? -6.50700 -33.51800 18.84100 1.000 46.35964 318 ARG E N 1
ATOM 14108 C CA . ARG E 1 295 ? -6.63700 -34.92300 19.21400 1.000 48.94964 318 ARG E CA 1
ATOM 14109 C C . ARG E 1 295 ? -7.60900 -35.66500 18.30700 1.000 50.77964 318 ARG E C 1
ATOM 14110 O O . ARG E 1 295 ? -7.39200 -36.84100 17.99700 1.000 41.91964 318 ARG E O 1
ATOM 14118 N N . ALA E 1 296 ? -8.67400 -35.00200 17.85800 1.000 49.70189 319 ALA E N 1
ATOM 14119 C CA . ALA E 1 296 ? -9.62800 -35.68000 16.99800 1.000 44.78189 319 ALA E CA 1
ATOM 14120 C C . ALA E 1 296 ? -9.04900 -35.93200 15.61500 1.000 41.62189 319 ALA E C 1
ATOM 14121 O O . ALA E 1 296 ? -9.59700 -36.74000 14.86300 1.000 48.41189 319 ALA E O 1
ATOM 14123 N N . SER E 1 297 ? -7.98400 -35.24000 15.24400 1.000 43.42738 320 SER E N 1
ATOM 14124 C CA . SER E 1 297 ? -7.34700 -35.45800 13.95200 1.000 46.62738 320 SER E CA 1
ATOM 14125 C C . SER E 1 297 ? -5.86500 -35.77900 14.11500 1.000 47.11738 320 SER E C 1
ATOM 14126 O O . SER E 1 297 ? -5.04200 -35.38300 13.28800 1.000 52.51738 320 SER E O 1
ATOM 14129 N N . ARG E 1 298 ? -5.50600 -36.48800 15.18600 1.000 46.89987 321 ARG E N 1
ATOM 14130 C CA . ARG E 1 298 ? -4.09900 -36.70700 15.48600 1.000 47.93987 321 ARG E CA 1
ATOM 14131 C C . ARG E 1 298 ? -3.47700 -37.72600 14.53400 1.000 50.51987 321 ARG E C 1
ATOM 14132 O O . ARG E 1 298 ? -4.03400 -38.80000 14.27600 1.000 48.74987 321 ARG E O 1
ATOM 14140 N N . VAL E 1 299 ? -2.27900 -37.40200 14.06500 1.000 48.20879 322 VAL E N 1
ATOM 14141 C CA . VAL E 1 299 ? -1.44500 -38.29800 13.27400 1.000 48.75879 322 VAL E CA 1
ATOM 14142 C C . VAL E 1 299 ? -0.23200 -38.61100 14.12900 1.000 48.91879 322 VAL E C 1
ATOM 14143 O O . VAL E 1 299 ? 0.44700 -37.69300 14.59600 1.000 55.94879 322 VAL E O 1
ATOM 14147 N N . GLU E 1 300 ? 0.02800 -39.89400 14.36200 1.000 51.83517 323 GLU E N 1
ATOM 14148 C CA . GLU E 1 300 ? 1.05300 -40.28200 15.32300 1.000 52.64517 323 GLU E CA 1
ATOM 14149 C C . GLU E 1 300 ? 1.79800 -41.53100 14.87400 1.000 59.13517 323 GLU E C 1
ATOM 14150 O O . GLU E 1 300 ? 1.18100 -42.55800 14.57900 1.000 59.36517 323 GLU E O 1
ATOM 14156 N N . ALA E 1 301 ? 3.12400 -41.45500 14.84500 1.000 61.92866 324 ALA E N 1
ATOM 14157 C CA . ALA E 1 301 ? 3.90800 -42.65100 14.57800 1.000 59.84866 324 ALA E CA 1
ATOM 14158 C C . ALA E 1 301 ? 3.66700 -43.68700 15.67300 1.000 66.87866 324 ALA E C 1
ATOM 14159 O O . ALA E 1 301 ? 3.43900 -43.34800 16.83800 1.000 68.93866 324 ALA E O 1
ATOM 14161 N N . SER E 1 302 ? 3.70800 -44.96600 15.27900 1.000 64.60837 325 SER E N 1
ATOM 14162 C CA . SER E 1 302 ? 3.42000 -46.09700 16.17100 1.000 62.23837 325 SER E CA 1
ATOM 14163 C C . SER E 1 302 ? 2.05500 -45.94200 16.84300 1.000 62.33837 325 SER E C 1
ATOM 14164 O O . SER E 1 302 ? 1.87800 -46.22100 18.03200 1.000 63.50837 325 SER E O 1
ATOM 14167 N N . SER E 1 303 ? 1.08300 -45.47400 16.07000 1.000 59.73719 326 SER E N 1
ATOM 14168 C CA . SER E 1 303 ? -0.32300 -45.54100 16.42800 1.000 56.55719 326 SER E CA 1
ATOM 14169 C C . SER E 1 303 ? -0.97400 -46.59300 15.54200 1.000 54.53719 326 SER E C 1
ATOM 14170 O O . SER E 1 303 ? -0.69200 -46.66200 14.34100 1.000 55.04719 326 SER E O 1
ATOM 14173 N N . HIS E 1 304 ? -1.83600 -47.41700 16.13000 1.000 51.38972 327 HIS E N 1
ATOM 14174 C CA . HIS E 1 304 ? -2.60500 -48.36100 15.33500 1.000 47.39972 327 HIS E CA 1
ATOM 14175 C C . HIS E 1 304 ? -3.60500 -47.64400 14.43700 1.000 52.75972 327 HIS E C 1
ATOM 14176 O O . HIS E 1 304 ? -4.35700 -48.29900 13.71400 1.000 50.50972 327 HIS E O 1
ATOM 14183 N N . LEU E 1 305 ? -3.63100 -46.30500 14.49300 1.000 54.03726 328 LEU E N 1
ATOM 14184 C CA . LEU E 1 305 ? -4.54200 -45.46100 13.72100 1.000 51.36726 328 LEU E CA 1
ATOM 14185 C C . LEU E 1 305 ? -3.84600 -44.64000 12.64600 1.000 50.36726 328 LEU E C 1
ATOM 14186 O O . LEU E 1 305 ? -4.52700 -43.92000 11.91300 1.000 50.40726 328 LEU E O 1
ATOM 14191 N N . ALA E 1 306 ? -2.52300 -44.73100 12.52700 1.000 46.40420 329 ALA E N 1
ATOM 14192 C CA . ALA E 1 306 ? -1.76600 -43.82600 11.67800 1.000 44.18420 329 ALA E CA 1
ATOM 14193 C C . ALA E 1 306 ? -2.09300 -44.02600 10.19700 1.000 48.58420 329 ALA E C 1
ATOM 14194 O O . ALA E 1 306 ? -2.45700 -45.12600 9.77600 1.000 49.16420 329 ALA E O 1
ATOM 14196 N N . PRO E 1 307 ? -1.96100 -42.97600 9.38200 1.000 45.98763 330 PRO E N 1
ATOM 14197 C CA . PRO E 1 307 ? -2.16700 -43.13700 7.93600 1.000 45.43763 330 PRO E CA 1
ATOM 14198 C C . PRO E 1 307 ? -1.27100 -44.21800 7.35300 1.000 48.37763 330 PRO E C 1
ATOM 14199 O O . PRO E 1 307 ? -0.09300 -44.32900 7.69900 1.000 46.30763 330 PRO E O 1
ATOM 14203 N N . GLY E 1 308 ? -1.85200 -45.02500 6.46100 1.000 49.72830 331 GLY E N 1
ATOM 14204 C CA . GLY E 1 308 ? -1.15500 -46.10900 5.80400 1.000 46.36830 331 GLY E CA 1
ATOM 14205 C C . GLY E 1 308 ? -1.07700 -47.39400 6.59300 1.000 47.72830 331 GLY E C 1
ATOM 14206 O O . GLY E 1 308 ? -0.40500 -48.32800 6.14800 1.000 54.74830 331 GLY E O 1
ATOM 14207 N N . LYS E 1 309 ? -1.72900 -47.47600 7.75100 1.000 45.44162 332 LYS E N 1
ATOM 14208 C CA . LYS E 1 309 ? -1.77700 -48.71900 8.50500 1.000 48.32162 332 LYS E CA 1
ATOM 14209 C C . LYS E 1 309 ? -3.15800 -49.36000 8.54600 1.000 49.25162 332 LYS E C 1
ATOM 14210 O O . LYS E 1 309 ? -3.28000 -50.49800 9.00600 1.000 51.82162 332 LYS E O 1
ATOM 14216 N N . LEU E 1 310 ? -4.19300 -48.68100 8.08200 1.000 50.93392 333 LEU E N 1
ATOM 14217 C CA . LEU E 1 310 ? -5.53500 -49.23000 8.21000 1.000 56.62392 333 LEU E CA 1
ATOM 14218 C C . LEU E 1 310 ? -5.84200 -50.14900 7.03600 1.000 58.18392 333 LEU E C 1
ATOM 14219 O O . LEU E 1 310 ? -5.35100 -49.95500 5.91900 1.000 56.84392 333 LEU E O 1
ATOM 14224 N N . TYR E 1 311 ? -6.66000 -51.16200 7.30500 1.000 57.55214 334 TYR E N 1
ATOM 14225 C CA . TYR E 1 311 ? -6.98700 -52.19800 6.33000 1.000 58.87214 334 TYR E CA 1
ATOM 14226 C C . TYR E 1 311 ? -5.71200 -52.81900 5.76300 1.000 59.44214 334 TYR E C 1
ATOM 14227 O O . TYR E 1 311 ? -5.41900 -52.72900 4.56900 1.000 60.79214 334 TYR E O 1
ATOM 14236 N N . ASP E 1 312 ? -4.94500 -53.43700 6.66300 1.000 58.72494 335 ASP E N 1
ATOM 14237 C CA . ASP E 1 312 ? -3.72000 -54.15200 6.31100 1.000 63.01494 335 ASP E CA 1
ATOM 14238 C C . ASP E 1 312 ? -2.79900 -53.27100 5.46500 1.000 59.36494 335 ASP E C 1
ATOM 14239 O O . ASP E 1 312 ? -2.30100 -53.67000 4.41000 1.000 64.56494 335 ASP E O 1
ATOM 14244 N N . GLY E 1 313 ? -2.60200 -52.03900 5.93700 1.000 55.75899 336 GLY E N 1
ATOM 14245 C CA . GLY E 1 313 ? -1.78700 -51.06600 5.23400 1.000 52.64899 336 GLY E CA 1
ATOM 14246 C C . GLY E 1 313 ? -2.26000 -50.70800 3.84400 1.000 49.95899 336 GLY E C 1
ATOM 14247 O O . GLY E 1 313 ? -1.49700 -50.13100 3.07400 1.000 51.58899 336 GLY E O 1
ATOM 14248 N N . GLU E 1 314 ? -3.49900 -51.03400 3.48600 1.000 54.85272 337 GLU E N 1
ATOM 14249 C CA . GLU E 1 314 ? -3.95600 -50.73600 2.13400 1.000 55.75272 337 GLU E CA 1
ATOM 14250 C C . GLU E 1 314 ? -4.63700 -49.38500 2.00400 1.000 51.18272 337 GLU E C 1
ATOM 14251 O O . GLU E 1 314 ? -4.63600 -48.80900 0.90900 1.000 41.61272 337 GLU E O 1
ATOM 14257 N N . TYR E 1 315 ? -5.25600 -48.88500 3.06800 1.000 50.29088 338 TYR E N 1
ATOM 14258 C CA . TYR E 1 315 ? -5.91500 -47.59300 3.01300 1.000 49.14088 338 TYR E CA 1
ATOM 14259 C C . TYR E 1 315 ? -4.90900 -46.49400 3.34600 1.000 49.57088 338 TYR E C 1
ATOM 14260 O O . TYR E 1 315 ? -4.08100 -46.64000 4.25200 1.000 48.97088 338 TYR E O 1
ATOM 14269 N N . ALA E 1 316 ? -4.97500 -45.39800 2.59100 1.000 48.87421 339 ALA E N 1
ATOM 14270 C CA . ALA E 1 316 ? -4.01100 -44.32700 2.79000 1.000 50.55421 339 ALA E CA 1
ATOM 14271 C C . ALA E 1 316 ? -4.31700 -43.51100 4.03900 1.000 51.84421 339 ALA E C 1
ATOM 14272 O O . ALA E 1 316 ? -3.39400 -42.97000 4.66000 1.000 51.55421 339 ALA E O 1
ATOM 14274 N N . LEU E 1 317 ? -5.58700 -43.41700 4.42900 1.000 50.06091 340 LEU E N 1
ATOM 14275 C CA . LEU E 1 317 ? -5.99100 -42.50200 5.48700 1.000 51.11091 340 LEU E CA 1
ATOM 14276 C C . LEU E 1 317 ? -6.00000 -43.21300 6.83100 1.000 46.80091 340 LEU E C 1
ATOM 14277 O O . LEU E 1 317 ? -6.23200 -44.41700 6.91200 1.000 45.83091 340 LEU E O 1
ATOM 14282 N N . GLY E 1 318 ? -5.73500 -42.45700 7.88500 1.000 48.47203 341 GLY E N 1
ATOM 14283 C CA . GLY E 1 318 ? -5.78700 -42.94900 9.24800 1.000 48.40203 341 GLY E CA 1
ATOM 14284 C C . GLY E 1 318 ? -7.11400 -42.64200 9.91100 1.000 53.31203 341 GLY E C 1
ATOM 14285 O O . GLY E 1 318 ? -8.15700 -42.56000 9.25300 1.000 51.11203 341 GLY E O 1
ATOM 14286 N N . TYR E 1 319 ? -7.07800 -42.44000 11.22800 1.000 48.98178 342 TYR E N 1
ATOM 14287 C CA . TYR E 1 319 ? -8.31200 -42.23200 11.96300 1.000 49.65178 342 TYR E CA 1
ATOM 14288 C C . TYR E 1 319 ? -8.06700 -41.55600 13.30700 1.000 51.46178 342 TYR E C 1
ATOM 14289 O O . TYR E 1 319 ? -7.14700 -41.92100 14.03800 1.000 48.98178 342 TYR E O 1
ATOM 14298 N N . GLY E 1 320 ? -8.92800 -40.59600 13.64000 1.000 48.13150 343 GLY E N 1
ATOM 14299 C CA . GLY E 1 320 ? -8.89900 -39.94500 14.93500 1.000 43.10150 343 GLY E CA 1
ATOM 14300 C C . GLY E 1 320 ? -10.19900 -40.15400 15.68200 1.000 45.64150 343 GLY E C 1
ATOM 14301 O O . GLY E 1 320 ? -10.58600 -41.29300 15.94400 1.000 51.08150 343 GLY E O 1
ATOM 14302 N N . TYR E 1 321 ? -10.89700 -39.07600 16.02700 1.000 43.82115 344 TYR E N 1
ATOM 14303 C CA . TYR E 1 321 ? -12.19200 -39.18400 16.70100 1.000 46.82115 344 TYR E CA 1
ATOM 14304 C C . TYR E 1 321 ? -13.27600 -39.12100 15.63300 1.000 42.70115 344 TYR E C 1
ATOM 14305 O O . TYR E 1 321 ? -13.86700 -38.07500 15.37500 1.000 46.06115 344 TYR E O 1
ATOM 14314 N N . GLN E 1 322 ? -13.51100 -40.26000 14.98500 1.000 41.02042 345 GLN E N 1
ATOM 14315 C CA . GLN E 1 322 ? -14.50300 -40.40200 13.91600 1.000 44.03042 345 GLN E CA 1
ATOM 14316 C C . GLN E 1 322 ? -14.14600 -39.58500 12.69000 1.000 39.25042 345 GLN E C 1
ATOM 14317 O O . GLN E 1 322 ? -15.02100 -39.26000 11.88100 1.000 38.16042 345 GLN E O 1
ATOM 14323 N N . TRP E 1 323 ? -12.87000 -39.25200 12.54600 1.000 39.93904 346 TRP E N 1
ATOM 14324 C CA . TRP E 1 323 ? -12.37000 -38.43000 11.45300 1.000 40.43904 346 TRP E CA 1
ATOM 14325 C C . TRP E 1 323 ? -11.30500 -39.20400 10.69000 1.000 46.42904 346 TRP E C 1
ATOM 14326 O O . TRP E 1 323 ? -10.48900 -39.91100 11.29500 1.000 48.30904 346 TRP E O 1
ATOM 14337 N N . TRP E 1 324 ? -11.31100 -39.07600 9.36400 1.000 43.62680 347 TRP E N 1
ATOM 14338 C CA . TRP E 1 324 ? -10.28000 -39.69100 8.53600 1.000 46.76680 347 TRP E CA 1
ATOM 14339 C C . TRP E 1 324 ? -9.12400 -38.70500 8.35000 1.000 49.15680 347 TRP E C 1
ATOM 14340 O O . TRP E 1 324 ? -9.32100 -37.59300 7.84400 1.000 45.87680 347 TRP E O 1
ATOM 14351 N N . THR E 1 325 ? -7.92400 -39.11000 8.76000 1.000 47.17431 348 THR E N 1
ATOM 14352 C CA . THR E 1 325 ? -6.75500 -38.24200 8.71600 1.000 47.48431 348 THR E CA 1
ATOM 14353 C C . THR E 1 325 ? -5.99900 -38.47500 7.41900 1.000 45.23431 348 THR E C 1
ATOM 14354 O O . THR E 1 325 ? -5.70300 -39.62300 7.07100 1.000 48.26431 348 THR E O 1
ATOM 14358 N N . PHE E 1 326 ? -5.70000 -37.39400 6.70400 1.000 42.99138 349 PHE E N 1
ATOM 14359 C CA . PHE E 1 326 ? -4.87300 -37.51800 5.51400 1.000 47.44138 349 PHE E CA 1
ATOM 14360 C C . PHE E 1 326 ? -3.40400 -37.67800 5.91300 1.000 51.80138 349 PHE E C 1
ATOM 14361 O O . PHE E 1 326 ? -2.95600 -37.05700 6.88400 1.000 52.09138 349 PHE E O 1
ATOM 14369 N N . PRO E 1 327 ? -2.62800 -38.49000 5.18800 1.000 51.56223 350 PRO E N 1
ATOM 14370 C CA . PRO E 1 327 ? -1.23000 -38.69000 5.57400 1.000 52.21223 350 PRO E CA 1
ATOM 14371 C C . PRO E 1 327 ? -0.42300 -37.40500 5.42600 1.000 51.80223 350 PRO E C 1
ATOM 14372 O O . PRO E 1 327 ? -0.75200 -36.52200 4.63000 1.000 50.46223 350 PRO E O 1
ATOM 14376 N N . VAL E 1 328 ? 0.63400 -37.30200 6.23200 1.000 49.24438 351 VAL E N 1
ATOM 14377 C CA . VAL E 1 328 ? 1.45800 -36.10600 6.31000 1.000 51.18438 351 VAL E CA 1
ATOM 14378 C C . VAL E 1 328 ? 2.89400 -36.45300 5.93100 1.000 55.26438 351 VAL E C 1
ATOM 14379 O O . VAL E 1 328 ? 3.35600 -37.59000 6.08100 1.000 50.84438 351 VAL E O 1
ATOM 14383 N N . GLY E 1 329 ? 3.60500 -35.44300 5.44100 1.000 61.13787 352 GLY E N 1
ATOM 14384 C CA . GLY E 1 329 ? 5.02400 -35.60600 5.15800 1.000 55.32787 352 GLY E CA 1
ATOM 14385 C C . GLY E 1 329 ? 5.25200 -36.18700 3.78300 1.000 51.17787 352 GLY E C 1
ATOM 14386 O O . GLY E 1 329 ? 4.67100 -35.73100 2.80000 1.000 54.19787 352 GLY E O 1
ATOM 14387 N N . ALA E 1 330 ? 6.11400 -37.20100 3.71000 1.000 54.93202 353 ALA E N 1
ATOM 14388 C CA . ALA E 1 330 ? 6.43200 -37.80500 2.42100 1.000 57.42202 353 ALA E CA 1
ATOM 14389 C C . ALA E 1 330 ? 5.20900 -38.48100 1.82400 1.000 58.10202 353 ALA E C 1
ATOM 14390 O O . ALA E 1 330 ? 4.93300 -38.33600 0.62600 1.000 61.16202 353 ALA E O 1
ATOM 14392 N N . LYS E 1 331 ? 4.46000 -39.21600 2.64700 1.000 58.57677 354 LYS E N 1
ATOM 14393 C CA . LYS E 1 331 ? 3.30700 -39.96000 2.16600 1.000 58.82677 354 LYS E CA 1
ATOM 14394 C C . LYS E 1 331 ? 2.12200 -39.06500 1.85900 1.000 59.17677 354 LYS E C 1
ATOM 14395 O O . LYS E 1 331 ? 1.08500 -39.57500 1.42300 1.000 61.48677 354 LYS E O 1
ATOM 14401 N N . ALA E 1 332 ? 2.24400 -37.75600 2.07400 1.000 62.36206 355 ALA E N 1
ATOM 14402 C CA . ALA E 1 332 ? 1.11700 -36.85100 1.89000 1.000 58.21206 355 ALA E CA 1
ATOM 14403 C C . ALA E 1 332 ? 0.68400 -36.79800 0.42900 1.000 55.86206 355 ALA E C 1
ATOM 14404 O O . ALA E 1 332 ? 1.51900 -36.73800 -0.48000 1.000 57.54206 355 ALA E O 1
ATOM 14406 N N . LEU E 1 333 ? -0.63700 -36.82400 0.20800 1.000 56.13601 356 LEU E N 1
ATOM 14407 C CA . LEU E 1 333 ? -1.18400 -36.68700 -1.13600 1.000 53.56601 356 LEU E CA 1
ATOM 14408 C C . LEU E 1 333 ? -0.91800 -35.28800 -1.70000 1.000 56.97601 356 LEU E C 1
ATOM 14409 O O . LEU E 1 333 ? -0.73100 -34.33000 -0.94700 1.000 52.90601 356 LEU E O 1
ATOM 14414 N N . PRO E 1 334 ? -0.90300 -35.14900 -3.02600 1.000 56.45311 357 PRO E N 1
ATOM 14415 C CA . PRO E 1 334 ? -0.65800 -33.83400 -3.63700 1.000 49.98311 357 PRO E CA 1
ATOM 14416 C C . PRO E 1 334 ? -1.65200 -32.78500 -3.15400 1.000 50.09311 357 PRO E C 1
ATOM 14417 O O . PRO E 1 334 ? -2.86500 -33.01100 -3.13900 1.000 57.10311 357 PRO E O 1
ATOM 14421 N N . GLU E 1 335 ? -1.12100 -31.62900 -2.75400 1.000 52.35014 358 GLU E N 1
ATOM 14422 C CA . GLU E 1 335 ? -1.88600 -30.49100 -2.25100 1.000 55.60014 358 GLU E CA 1
ATOM 14423 C C . GLU E 1 335 ? -2.62400 -30.79900 -0.95300 1.000 56.08014 358 GLU E C 1
ATOM 14424 O O . GLU E 1 335 ? -3.47600 -30.01000 -0.53100 1.000 50.24014 358 GLU E O 1
ATOM 14430 N N . HIS E 1 336 ? -2.31100 -31.91400 -0.29200 1.000 54.61008 359 HIS E N 1
ATOM 14431 C CA . HIS E 1 336 ? -3.03200 -32.32800 0.90600 1.000 56.12008 359 HIS E CA 1
ATOM 14432 C C . HIS E 1 336 ? -2.10400 -32.54600 2.09400 1.000 52.76008 359 HIS E C 1
ATOM 14433 O O . HIS E 1 336 ? -2.40300 -33.34200 2.98600 1.000 51.38008 359 HIS E O 1
ATOM 14440 N N . ASP E 1 337 ? -0.99200 -31.82700 2.14600 1.000 51.55795 360 ASP E N 1
ATOM 14441 C CA . ASP E 1 337 ? -0.16300 -31.90600 3.33400 1.000 57.21795 360 ASP E CA 1
ATOM 14442 C C . ASP E 1 337 ? -0.77400 -31.04300 4.43200 1.000 50.78795 360 ASP E C 1
ATOM 14443 O O . ASP E 1 337 ? -1.79500 -30.37100 4.24100 1.000 56.24795 360 ASP E O 1
ATOM 14448 N N . GLY E 1 338 ? -0.14700 -31.06700 5.60300 1.000 53.45795 361 GLY E N 1
ATOM 14449 C CA . GLY E 1 338 ? -0.44900 -30.11600 6.64800 1.000 51.47795 361 GLY E CA 1
ATOM 14450 C C . GLY E 1 338 ? -1.44700 -30.57800 7.68000 1.000 51.75795 361 GLY E C 1
ATOM 14451 O O . GLY E 1 338 ? -1.77500 -29.80300 8.58700 1.000 52.07795 361 GLY E O 1
ATOM 14452 N N . GLY E 1 339 ? -1.94500 -31.80500 7.57400 1.000 49.85363 362 GLY E N 1
ATOM 14453 C CA . GLY E 1 339 ? -2.85500 -32.31900 8.57300 1.000 39.28363 362 GLY E CA 1
ATOM 14454 C C . GLY E 1 339 ? -4.30000 -32.06200 8.21500 1.000 49.28363 362 GLY E C 1
ATOM 14455 O O . GLY E 1 339 ? -5.10200 -31.64700 9.06000 1.000 48.21363 362 GLY E O 1
ATOM 14456 N N . ALA E 1 340 ? -4.63500 -32.26700 6.94800 1.000 52.53833 363 ALA E N 1
ATOM 14457 C CA . ALA E 1 340 ? -6.02000 -32.16500 6.52800 1.000 47.47833 363 ALA E CA 1
ATOM 14458 C C . ALA E 1 340 ? -6.74900 -33.44400 6.90900 1.000 44.29833 363 ALA E C 1
ATOM 14459 O O . ALA E 1 340 ? -6.15800 -34.52400 6.94000 1.000 48.22833 363 ALA E O 1
ATOM 14461 N N . PHE E 1 341 ? -8.04200 -33.31500 7.21000 1.000 51.47335 364 PHE E N 1
ATOM 14462 C CA . PHE E 1 341 ? -8.83700 -34.48400 7.56800 1.000 52.14335 364 PHE E CA 1
ATOM 14463 C C . PHE E 1 341 ? -10.25800 -34.29000 7.05600 1.000 47.35335 364 PHE E C 1
ATOM 14464 O O . PHE E 1 341 ? -10.60000 -33.23000 6.54000 1.000 43.17335 364 PHE E O 1
ATOM 14472 N N . GLU E 1 342 ? -11.05700 -35.36000 7.10900 1.000 47.60078 365 GLU E N 1
ATOM 14473 C CA . GLU E 1 342 ? -12.38200 -35.35500 6.49100 1.000 43.74078 365 GLU E CA 1
ATOM 14474 C C . GLU E 1 342 ? -13.32500 -36.32500 7.17100 1.000 46.50078 365 GLU E C 1
ATOM 14475 O O . GLU E 1 342 ? -12.91700 -37.32700 7.76400 1.000 48.31078 365 GLU E O 1
ATOM 14481 N N . ALA E 1 343 ? -14.60100 -36.01400 7.03200 1.000 42.33057 366 ALA E N 1
ATOM 14482 C CA . ALA E 1 343 ? -15.69100 -36.94300 7.24500 1.000 39.81057 366 ALA E CA 1
ATOM 14483 C C . ALA E 1 343 ? -16.10000 -37.46600 5.88200 1.000 41.33057 366 ALA E C 1
ATOM 14484 O O . ALA E 1 343 ? -15.95300 -36.77100 4.87800 1.000 42.77057 366 ALA E O 1
ATOM 14486 N N . GLN E 1 344 ? -16.55700 -38.71700 5.83700 1.000 39.16589 367 GLN E N 1
ATOM 14487 C CA . GLN E 1 344 ? -16.98900 -39.29300 4.57100 1.000 40.13589 367 GLN E CA 1
ATOM 14488 C C . GLN E 1 344 ? -18.12400 -40.27300 4.80800 1.000 44.42589 367 GLN E C 1
ATOM 14489 O O . GLN E 1 344 ? -18.27400 -40.83000 5.89700 1.000 46.20589 367 GLN E O 1
ATOM 14495 N N . GLY E 1 345 ? -18.97600 -40.39000 3.79100 1.000 42.98394 368 GLY E N 1
ATOM 14496 C CA . GLY E 1 345 ? -20.02700 -41.38100 3.77500 1.000 42.43394 368 GLY E CA 1
ATOM 14497 C C . GLY E 1 345 ? -20.07400 -42.03400 2.41000 1.000 42.09394 368 GLY E C 1
ATOM 14498 O O . GLY E 1 345 ? -19.61300 -41.47200 1.42000 1.000 39.16394 368 GLY E O 1
ATOM 14499 N N . ILE E 1 346 ? -20.63300 -43.24800 2.37200 1.000 40.27897 369 ILE E N 1
ATOM 14500 C CA . ILE E 1 346 ? -20.63800 -44.05300 1.15300 1.000 37.90897 369 ILE E CA 1
ATOM 14501 C C . ILE E 1 346 ? -21.39500 -43.36300 0.02500 1.000 39.28897 369 ILE E C 1
ATOM 14502 O O . ILE E 1 346 ? -22.14000 -42.40600 0.25500 1.000 45.51897 369 ILE E O 1
ATOM 14507 N N . PHE E 1 347 ? -21.21400 -43.84800 -1.20000 1.000 43.27721 370 PHE E N 1
ATOM 14508 C CA . PHE E 1 347 ? -21.75800 -43.24000 -2.41300 1.000 41.54721 370 PHE E CA 1
ATOM 14509 C C . PHE E 1 347 ? -21.18200 -41.85600 -2.67900 1.000 43.62721 370 PHE E C 1
ATOM 14510 O O . PHE E 1 347 ? -21.67900 -41.13800 -3.55200 1.000 42.08721 370 PHE E O 1
ATOM 14518 N N . GLY E 1 348 ? -20.13700 -41.46400 -1.95100 1.000 46.97951 371 GLY E N 1
ATOM 14519 C CA . GLY E 1 348 ? -19.39700 -40.25800 -2.26500 1.000 47.84951 371 GLY E CA 1
ATOM 14520 C C . GLY E 1 348 ? -19.73000 -38.99500 -1.49800 1.000 39.63951 371 GLY E C 1
ATOM 14521 O O . GLY E 1 348 ? -19.78900 -37.91300 -2.08700 1.000 43.71951 371 GLY E O 1
ATOM 14522 N N . GLN E 1 349 ? -19.91100 -39.09700 -0.18800 1.000 36.05048 372 GLN E N 1
ATOM 14523 C CA . GLN E 1 349 ? -20.13100 -37.92500 0.65300 1.000 47.10048 372 GLN E CA 1
ATOM 14524 C C . GLN E 1 349 ? -18.83000 -37.54400 1.35600 1.000 43.27048 372 GLN E C 1
ATOM 14525 O O . GLN E 1 349 ? -18.19800 -38.39100 1.98900 1.000 37.49048 372 GLN E O 1
ATOM 14531 N N . TYR E 1 350 ? -18.45600 -36.26700 1.27600 1.000 42.06676 373 TYR E N 1
ATOM 14532 C CA . TYR E 1 350 ? -17.18300 -35.79700 1.81600 1.000 40.34676 373 TYR E CA 1
ATOM 14533 C C . TYR E 1 350 ? -17.33000 -34.46100 2.54300 1.000 46.41676 373 TYR E C 1
ATOM 14534 O O . TYR E 1 350 ? -18.05000 -33.56500 2.08400 1.000 41.90676 373 TYR E O 1
ATOM 14543 N N . LEU E 1 351 ? -16.58000 -34.33400 3.57400 1.000 45.17975 374 LEU E N 1
ATOM 14544 C CA . LEU E 1 351 ? -16.47100 -33.03500 4.30300 1.000 45.92975 374 LEU E CA 1
ATOM 14545 C C . LEU E 1 351 ? -14.99800 -32.89000 4.69600 1.000 46.76975 374 LEU E C 1
ATOM 14546 O O . LEU E 1 351 ? -14.63800 -33.39200 5.76300 1.000 42.50975 374 LEU E O 1
ATOM 14551 N N . TYR E 1 352 ? -14.36000 -32.04600 4.02300 1.000 45.21876 375 TYR E N 1
ATOM 14552 C CA . TYR E 1 352 ? -12.92600 -31.88000 4.04400 1.000 42.19876 375 TYR E CA 1
ATOM 14553 C C . TYR E 1 352 ? -12.61700 -30.63400 4.85900 1.000 48.37876 375 TYR E C 1
ATOM 14554 O O . TYR E 1 352 ? -13.23000 -29.57900 4.64300 1.000 49.57876 375 TYR E O 1
ATOM 14563 N N . ILE E 1 353 ? -11.67800 -30.76400 5.79500 1.000 46.55583 376 ILE E N 1
ATOM 14564 C CA . ILE E 1 353 ? -11.28100 -29.70100 6.70500 1.000 48.43583 376 ILE E CA 1
ATOM 14565 C C . ILE E 1 353 ? -9.75500 -29.60000 6.68100 1.000 50.61583 376 ILE E C 1
ATOM 14566 O O . ILE E 1 353 ? -9.04700 -30.51900 7.12500 1.000 48.15583 376 ILE E O 1
ATOM 14571 N N . ASN E 1 354 ? -9.24800 -28.47500 6.18700 1.000 48.89204 377 ASN E N 1
ATOM 14572 C CA . ASN E 1 354 ? -7.81200 -28.23700 6.09800 1.000 51.25204 377 ASN E CA 1
ATOM 14573 C C . ASN E 1 354 ? -7.55700 -26.93600 6.84300 1.000 50.38204 377 ASN E C 1
ATOM 14574 O O . ASN E 1 354 ? -7.80100 -25.85000 6.30600 1.000 51.38204 377 ASN E O 1
ATOM 14579 N N . ARG E 1 355 ? -7.08500 -27.04600 8.08300 1.000 48.56656 378 ARG E N 1
ATOM 14580 C CA . ARG E 1 355 ? -6.90400 -25.85500 8.90400 1.000 52.43656 378 ARG E CA 1
ATOM 14581 C C . ARG E 1 355 ? -5.73200 -25.00600 8.41400 1.000 57.98656 378 ARG E C 1
ATOM 14582 O O . ARG E 1 355 ? -5.82900 -23.77700 8.36400 1.000 56.55656 378 ARG E O 1
ATOM 14590 N N . LYS E 1 356 ? -4.62400 -25.64400 8.03300 1.000 58.01599 379 LYS E N 1
ATOM 14591 C CA . LYS E 1 356 ? -3.44500 -24.90200 7.59500 1.000 54.72599 379 LYS E CA 1
ATOM 14592 C C . LYS E 1 356 ? -3.71800 -24.09800 6.33300 1.000 57.05599 379 LYS E C 1
ATOM 14593 O O . LYS E 1 356 ? -3.12600 -23.03200 6.13000 1.000 63.69599 379 LYS E O 1
ATOM 14599 N N . GLU E 1 357 ? -4.62500 -24.57000 5.49000 1.000 54.38387 380 GLU E N 1
ATOM 14600 C CA . GLU E 1 357 ? -4.99100 -23.87700 4.26700 1.000 56.76387 380 GLU E CA 1
ATOM 14601 C C . GLU E 1 357 ? -6.28500 -23.11200 4.40700 1.000 51.14387 380 GLU E C 1
ATOM 14602 O O . GLU E 1 357 ? -6.72200 -22.48700 3.44300 1.000 50.82387 380 GLU E O 1
ATOM 14608 N N . LYS E 1 358 ? -6.93300 -23.20900 5.56400 1.000 55.19198 381 LYS E N 1
ATOM 14609 C CA . LYS E 1 358 ? -8.21800 -22.55300 5.82400 1.000 62.43198 381 LYS E CA 1
ATOM 14610 C C . LYS E 1 358 ? -9.30100 -22.96000 4.81700 1.000 59.33198 381 LYS E C 1
ATOM 14611 O O . LYS E 1 358 ? -10.07000 -22.11900 4.34400 1.000 48.68198 381 LYS E O 1
ATOM 14617 N N . ILE E 1 359 ? -9.39700 -24.25500 4.50300 1.000 56.00140 382 ILE E N 1
ATOM 14618 C CA . ILE E 1 359 ? -10.33300 -24.72800 3.48700 1.000 53.78140 382 ILE E CA 1
ATOM 14619 C C . ILE E 1 359 ? -11.34900 -25.70200 4.08400 1.000 51.22140 382 ILE E C 1
ATOM 14620 O O . ILE E 1 359 ? -10.98300 -26.67200 4.76200 1.000 45.86140 382 ILE E O 1
ATOM 14625 N N . VAL E 1 360 ? -12.62200 -25.47100 3.77100 1.000 52.23822 383 VAL E N 1
ATOM 14626 C CA . VAL E 1 360 ? -13.69700 -26.41500 4.05700 1.000 48.02822 383 VAL E CA 1
ATOM 14627 C C . VAL E 1 360 ? -14.32400 -26.80900 2.73600 1.000 48.79822 383 VAL E C 1
ATOM 14628 O O . VAL E 1 360 ? -14.67300 -25.94900 1.92600 1.000 45.75822 383 VAL E O 1
ATOM 14632 N N . ALA E 1 361 ? -14.43900 -28.10400 2.49900 1.000 51.04722 384 ALA E N 1
ATOM 14633 C CA . ALA E 1 361 ? -15.02900 -28.57400 1.25700 1.000 52.49722 384 ALA E CA 1
ATOM 14634 C C . ALA E 1 361 ? -16.12900 -29.58600 1.55200 1.000 48.92722 384 ALA E C 1
ATOM 14635 O O . ALA E 1 361 ? -15.90300 -30.55300 2.28000 1.000 45.65722 384 ALA E O 1
ATOM 14637 N N . VAL E 1 362 ? -17.30100 -29.39400 0.96000 1.000 43.09471 385 VAL E N 1
ATOM 14638 C CA . VAL E 1 362 ? -18.40200 -30.34100 1.09500 1.000 49.47471 385 VAL E CA 1
ATOM 14639 C C . VAL E 1 362 ? -18.72400 -30.90900 -0.27900 1.000 45.56471 385 VAL E C 1
ATOM 14640 O O . VAL E 1 362 ? -18.90700 -30.15500 -1.24100 1.000 48.32471 385 VAL E O 1
ATOM 14644 N N . VAL E 1 363 ? -18.80800 -32.23300 -0.36500 1.000 42.59926 386 VAL E N 1
ATOM 14645 C CA . VAL E 1 363 ? -19.11500 -32.92200 -1.61000 1.000 45.51926 386 VAL E CA 1
ATOM 14646 C C . VAL E 1 363 ? -20.28200 -33.87000 -1.38300 1.000 42.25926 386 VAL E C 1
ATOM 14647 O O . VAL E 1 363 ? -20.25700 -34.67300 -0.44200 1.000 37.91926 386 VAL E O 1
ATOM 14651 N N . TRP E 1 364 ? -21.30700 -33.74800 -2.22600 1.000 39.68888 387 TRP E N 1
ATOM 14652 C CA . TRP E 1 364 ? -22.45500 -34.64500 -2.27200 1.000 40.88888 387 TRP E CA 1
ATOM 14653 C C . TRP E 1 364 ? -22.45900 -35.39900 -3.59300 1.000 40.81888 387 TRP E C 1
ATOM 14654 O O . TRP E 1 364 ? -22.50600 -34.77000 -4.66200 1.000 38.43888 387 TRP E O 1
ATOM 14665 N N . SER E 1 365 ? -22.53600 -36.73000 -3.51500 1.000 44.26889 388 SER E N 1
ATOM 14666 C CA . SER E 1 365 ? -22.43600 -37.57700 -4.69500 1.000 46.23889 388 SER E CA 1
ATOM 14667 C C . SER E 1 365 ? -23.50400 -38.65700 -4.66000 1.000 40.97889 388 SER E C 1
ATOM 14668 O O . SER E 1 365 ? -24.11400 -38.93500 -3.62900 1.000 41.24889 388 SER E O 1
ATOM 14671 N N . ALA E 1 366 ? -23.69800 -39.28900 -5.81400 1.000 45.23918 389 ALA E N 1
ATOM 14672 C CA . ALA E 1 366 ? -24.62700 -40.39300 -5.97400 1.000 46.41918 389 ALA E CA 1
ATOM 14673 C C . ALA E 1 366 ? -23.97300 -41.51300 -6.79100 1.000 49.58918 389 ALA E C 1
ATOM 14674 O O . ALA E 1 366 ? -24.40800 -41.85800 -7.88400 1.000 50.23918 389 ALA E O 1
ATOM 14676 N N . TRP E 1 367 ? -22.90000 -42.09500 -6.25700 1.000 46.05230 390 TRP E N 1
ATOM 14677 C CA . TRP E 1 367 ? -22.25700 -43.21400 -6.92800 1.000 48.93230 390 TRP E CA 1
ATOM 14678 C C . TRP E 1 367 ? -23.19600 -44.41400 -7.06000 1.000 51.78230 390 TRP E C 1
ATOM 14679 O O . TRP E 1 367 ? -24.01500 -44.67800 -6.17500 1.000 49.59230 390 TRP E O 1
ATOM 14690 N N . PRO E 1 368 ? -23.05000 -45.19700 -8.13500 1.000 54.29658 391 PRO E N 1
ATOM 14691 C CA . PRO E 1 368 ? -23.79600 -46.47000 -8.21500 1.000 52.52658 391 PRO E CA 1
ATOM 14692 C C . PRO E 1 368 ? -23.43600 -47.45100 -7.11000 1.000 51.49658 391 PRO E C 1
ATOM 14693 O O . PRO E 1 368 ? -24.31400 -48.19000 -6.65000 1.000 52.52658 391 PRO E O 1
ATOM 14697 N N . LYS E 1 369 ? -22.16900 -47.51400 -6.69000 1.000 52.87088 392 LYS E N 1
ATOM 14698 C CA . LYS E 1 369 ? -21.79300 -48.39100 -5.58500 1.000 54.30088 392 LYS E CA 1
ATOM 14699 C C . LYS E 1 369 ? -21.23900 -47.58600 -4.41000 1.000 47.36088 392 LYS E C 1
ATOM 14700 O O . LYS E 1 369 ? -20.63300 -46.53400 -4.60900 1.000 46.74088 392 LYS E O 1
ATOM 14706 N N . PRO E 1 370 ? -21.39400 -48.08800 -3.18100 1.000 50.33314 393 PRO E N 1
ATOM 14707 C CA . PRO E 1 370 ? -20.89200 -47.35000 -2.00300 1.000 44.89314 393 PRO E CA 1
ATOM 14708 C C . PRO E 1 370 ? -19.41700 -46.95100 -2.06900 1.000 52.57314 393 PRO E C 1
ATOM 14709 O O . PRO E 1 370 ? -19.06900 -45.80400 -1.73600 1.000 50.31314 393 PRO E O 1
ATOM 14713 N N . GLU E 1 371 ? -18.53400 -47.85600 -2.48400 1.000 53.35606 394 GLU E N 1
ATOM 14714 C CA . GLU E 1 371 ? -17.10100 -47.59300 -2.53800 1.000 54.04606 394 GLU E CA 1
ATOM 14715 C C . GLU E 1 371 ? -16.63700 -47.75700 -3.97500 1.000 60.13606 394 GLU E C 1
ATOM 14716 O O . GLU E 1 371 ? -16.67400 -48.86800 -4.51400 1.000 56.21606 394 GLU E O 1
ATOM 14722 N N . MET E 1 372 ? -16.18200 -46.67100 -4.58700 1.000 53.76353 395 MET E N 1
ATOM 14723 C CA . MET E 1 372 ? -15.60100 -46.74200 -5.92200 1.000 51.68353 395 MET E CA 1
ATOM 14724 C C . MET E 1 372 ? -14.22100 -46.10300 -5.84000 1.000 50.98353 395 MET E C 1
ATOM 14725 O O . MET E 1 372 ? -14.09800 -44.90200 -5.59100 1.000 53.68353 395 MET E O 1
ATOM 14730 N N . ASP E 1 373 ? -13.18600 -46.92400 -5.99900 1.000 55.32607 396 ASP E N 1
ATOM 14731 C CA . ASP E 1 373 ? -11.82800 -46.45900 -5.75200 1.000 52.91607 396 ASP E CA 1
ATOM 14732 C C . ASP E 1 373 ? -11.48000 -45.26200 -6.61200 1.000 50.98607 396 ASP E C 1
ATOM 14733 O O . ASP E 1 373 ? -10.96300 -44.25200 -6.11600 1.000 51.70607 396 ASP E O 1
ATOM 14738 N N . ASP E 1 374 ? -11.76900 -45.35300 -7.90700 1.000 50.63605 397 ASP E N 1
ATOM 14739 C CA . ASP E 1 374 ? -11.36900 -44.29400 -8.81900 1.000 56.22605 397 ASP E CA 1
ATOM 14740 C C . ASP E 1 374 ? -12.14100 -43.00700 -8.57200 1.000 62.65605 397 ASP E C 1
ATOM 14741 O O . ASP E 1 374 ? -11.59400 -41.91800 -8.76900 1.000 60.91605 397 ASP E O 1
ATOM 14746 N N . ARG E 1 375 ? -13.39000 -43.08800 -8.10900 1.000 58.26744 398 ARG E N 1
ATOM 14747 C CA . ARG E 1 375 ? -14.10000 -41.84500 -7.85100 1.000 48.15744 398 ARG E CA 1
ATOM 14748 C C . ARG E 1 375 ? -13.58200 -41.16000 -6.59400 1.000 47.40744 398 ARG E C 1
ATOM 14749 O O . ARG E 1 375 ? -13.49200 -39.93600 -6.55300 1.000 56.34744 398 ARG E O 1
ATOM 14757 N N . GLU E 1 376 ? -13.20200 -41.91700 -5.57100 1.000 47.92544 399 GLU E N 1
ATOM 14758 C CA . GLU E 1 376 ? -12.57700 -41.29900 -4.40900 1.000 48.39544 399 GLU E CA 1
ATOM 14759 C C . GLU E 1 376 ? -11.24400 -40.66000 -4.78700 1.000 54.60544 399 GLU E C 1
ATOM 14760 O O . GLU E 1 376 ? -10.95100 -39.52200 -4.38300 1.000 55.47544 399 GLU E O 1
ATOM 14766 N N . GLU E 1 377 ? -10.41600 -41.37300 -5.55500 1.000 56.90419 400 GLU E N 1
ATOM 14767 C CA . GLU E 1 377 ? -9.14800 -40.77700 -5.96200 1.000 52.84419 400 GLU E CA 1
ATOM 14768 C C . GLU E 1 377 ? -9.38400 -39.50800 -6.77600 1.000 53.90419 400 GLU E C 1
ATOM 14769 O O . GLU E 1 377 ? -8.74500 -38.48100 -6.52000 1.000 53.41419 400 GLU E O 1
ATOM 14775 N N . GLU E 1 378 ? -10.36000 -39.53100 -7.69400 1.000 51.36134 401 GLU E N 1
ATOM 14776 C CA . GLU E 1 378 ? -10.67700 -38.34600 -8.48900 1.000 52.75134 401 GLU E CA 1
ATOM 14777 C C . GLU E 1 378 ? -11.14500 -37.19300 -7.61900 1.000 52.49134 401 GLU E C 1
ATOM 14778 O O . GLU E 1 378 ? -10.82700 -36.02900 -7.88900 1.000 53.66134 401 GLU E O 1
ATOM 14784 N N . THR E 1 379 ? -11.91900 -37.48800 -6.58200 1.000 48.64559 402 THR E N 1
ATOM 14785 C CA . THR E 1 379 ? -12.37700 -36.41100 -5.71200 1.000 50.88559 402 THR E CA 1
ATOM 14786 C C . THR E 1 379 ? -11.22100 -35.80700 -4.93500 1.000 47.17559 402 THR E C 1
ATOM 14787 O O . THR E 1 379 ? -11.18600 -34.59300 -4.71700 1.000 38.89559 402 THR E O 1
ATOM 14791 N N . TYR E 1 380 ? -10.27000 -36.63800 -4.50500 1.000 49.94360 403 TYR E N 1
ATOM 14792 C CA . TYR E 1 380 ? -9.09000 -36.10600 -3.83100 1.000 52.22360 403 TYR E CA 1
ATOM 14793 C C . TYR E 1 380 ? -8.26100 -35.24300 -4.77300 1.000 51.86360 403 TYR E C 1
ATOM 14794 O O . TYR E 1 380 ? -7.73700 -34.19600 -4.36800 1.000 47.11360 403 TYR E O 1
ATOM 14803 N N . ALA E 1 381 ? -8.18700 -35.63800 -6.04300 1.000 46.49500 404 ALA E N 1
ATOM 14804 C CA . ALA E 1 381 ? -7.47200 -34.84200 -7.03100 1.000 44.71500 404 ALA E CA 1
ATOM 14805 C C . ALA E 1 381 ? -8.16200 -33.50400 -7.26800 1.000 52.24500 404 ALA E C 1
ATOM 14806 O O . ALA E 1 381 ? -7.51000 -32.45400 -7.33800 1.000 56.00500 404 ALA E O 1
ATOM 14808 N N . PHE E 1 382 ? -9.48400 -33.52300 -7.40300 1.000 54.40105 405 PHE E N 1
ATOM 14809 C CA . PHE E 1 382 ? -10.21700 -32.28500 -7.63200 1.000 54.97105 405 PHE E CA 1
ATOM 14810 C C . PHE E 1 382 ? -10.06500 -31.33700 -6.44700 1.000 56.57105 405 PHE E C 1
ATOM 14811 O O . PHE E 1 382 ? -9.81100 -30.13200 -6.61300 1.000 58.52105 405 PHE E O 1
ATOM 14819 N N . LEU E 1 383 ? -10.21800 -31.87100 -5.23400 1.000 53.92671 406 LEU E N 1
ATOM 14820 C CA . LEU E 1 383 ? -10.08100 -31.04500 -4.04400 1.000 53.07671 406 LEU E CA 1
ATOM 14821 C C . LEU E 1 383 ? -8.67700 -30.46500 -3.95300 1.000 57.82671 406 LEU E C 1
ATOM 14822 O O . LEU E 1 383 ? -8.50900 -29.29200 -3.59800 1.000 61.78671 406 LEU E O 1
ATOM 14827 N N . GLY E 1 384 ? -7.65600 -31.27800 -4.25200 1.000 53.87019 407 GLY E N 1
ATOM 14828 C CA . GLY E 1 384 ? -6.29700 -30.76100 -4.30600 1.000 57.52019 407 GLY E CA 1
ATOM 14829 C C . GLY E 1 384 ? -6.13200 -29.63100 -5.30300 1.000 55.82019 407 GLY E C 1
ATOM 14830 O O . GLY E 1 384 ? -5.40500 -28.67000 -5.04800 1.000 55.21019 407 GLY E O 1
ATOM 14831 N N . ALA E 1 385 ? -6.76900 -29.75700 -6.47100 1.000 58.41296 408 ALA E N 1
ATOM 14832 C CA . ALA E 1 385 ? -6.69300 -28.69300 -7.46600 1.000 58.44296 408 ALA E CA 1
ATOM 14833 C C . ALA E 1 385 ? -7.28500 -27.40100 -6.92200 1.000 57.91296 408 ALA E C 1
ATOM 14834 O O . ALA E 1 385 ? -6.74700 -26.31000 -7.15100 1.000 60.67296 408 ALA E O 1
ATOM 14836 N N . ALA E 1 386 ? -8.38800 -27.50600 -6.18800 1.000 56.90745 409 ALA E N 1
ATOM 14837 C CA . ALA E 1 386 ? -8.95400 -26.30100 -5.59100 1.000 60.01745 409 ALA E CA 1
ATOM 14838 C C . ALA E 1 386 ? -8.01100 -25.73500 -4.54100 1.000 58.79745 409 ALA E C 1
ATOM 14839 O O . ALA E 1 386 ? -7.80600 -24.51600 -4.46800 1.000 62.76745 409 ALA E O 1
ATOM 14841 N N . VAL E 1 387 ? -7.42600 -26.60900 -3.72600 1.000 54.39160 410 VAL E N 1
ATOM 14842 C CA . VAL E 1 387 ? -6.44000 -26.17200 -2.74300 1.000 59.38160 410 VAL E CA 1
ATOM 14843 C C . VAL E 1 387 ? -5.34100 -25.37800 -3.43400 1.000 62.16160 410 VAL E C 1
ATOM 14844 O O . VAL E 1 387 ? -4.92100 -24.31500 -2.96300 1.000 67.53160 410 VAL E O 1
ATOM 14848 N N . LYS E 1 388 ? -4.85600 -25.88400 -4.56600 1.000 59.35645 411 LYS E N 1
ATOM 14849 C CA . LYS E 1 388 ? -3.79900 -25.16800 -5.27200 1.000 63.71645 411 LYS E CA 1
ATOM 14850 C C . LYS E 1 388 ? -4.29900 -23.82700 -5.79500 1.000 63.80645 411 LYS E C 1
ATOM 14851 O O . LYS E 1 388 ? -3.63400 -22.80100 -5.61800 1.000 66.53645 411 LYS E O 1
ATOM 14857 N N . ALA E 1 389 ? -5.50000 -23.80000 -6.37700 1.000 58.82537 412 ALA E N 1
ATOM 14858 C CA . ALA E 1 389 ? -6.02300 -22.55100 -6.92100 1.000 63.21537 412 ALA E CA 1
ATOM 14859 C C . ALA E 1 389 ? -6.27700 -21.50300 -5.84500 1.000 59.71537 412 ALA E C 1
ATOM 14860 O O . ALA E 1 389 ? -6.32200 -20.30800 -6.15500 1.000 60.64537 412 ALA E O 1
ATOM 14862 N N . LEU E 1 390 ? -6.41100 -21.91000 -4.59100 1.000 61.23897 413 LEU E N 1
ATOM 14863 C CA . LEU E 1 390 ? -6.69700 -20.97500 -3.51300 1.000 62.66897 413 LEU E CA 1
ATOM 14864 C C . LEU E 1 390 ? -5.44400 -20.56200 -2.74200 1.000 71.11897 413 LEU E C 1
ATOM 14865 O O . LEU E 1 390 ? -5.55300 -19.83200 -1.75000 1.000 68.02897 413 LEU E O 1
ATOM 14870 N N . ARG E 1 391 ? -4.26100 -20.98200 -3.19700 1.000 72.39206 414 ARG E N 1
ATOM 14871 C CA . ARG E 1 391 ? -2.99300 -20.63100 -2.55400 1.000 68.57206 414 ARG E CA 1
ATOM 14872 C C . ARG E 1 391 ? -2.60900 -19.17700 -2.71000 1.000 74.24206 414 ARG E C 1
ATOM 14873 O O . ARG E 1 391 ? -2.55000 -18.65300 -3.82500 1.000 74.55206 414 ARG E O 1
ATOM 14882 N N . GLU F 1 7 ? -32.03000 -14.26500 -10.97600 1.000 78.65327 30 GLU F N 1
ATOM 14883 C CA . GLU F 1 7 ? -31.06500 -14.12600 -9.89300 1.000 74.43327 30 GLU F CA 1
ATOM 14884 C C . GLU F 1 7 ? -29.72600 -13.66100 -10.44000 1.000 78.31327 30 GLU F C 1
ATOM 14885 O O . GLU F 1 7 ? -28.71100 -13.70200 -9.73900 1.000 76.02327 30 GLU F O 1
ATOM 14891 N N . ASN F 1 8 ? -29.71800 -13.24000 -11.69600 1.000 71.98832 31 ASN F N 1
ATOM 14892 C CA . ASN F 1 8 ? -28.48800 -12.73800 -12.29300 1.000 66.08832 31 ASN F CA 1
ATOM 14893 C C . ASN F 1 8 ? -28.13600 -11.40000 -11.65800 1.000 64.12832 31 ASN F C 1
ATOM 14894 O O . ASN F 1 8 ? -28.94500 -10.46200 -11.72800 1.000 56.05832 31 ASN F O 1
ATOM 14899 N N . PRO F 1 9 ? -26.94800 -11.24200 -11.08100 1.000 64.60282 32 PRO F N 1
ATOM 14900 C CA . PRO F 1 9 ? -26.67200 -10.03100 -10.30400 1.000 56.96282 32 PRO F CA 1
ATOM 14901 C C . PRO F 1 9 ? -26.63500 -8.82200 -11.21700 1.000 48.02282 32 PRO F C 1
ATOM 14902 O O . PRO F 1 9 ? -26.25100 -8.92000 -12.38600 1.000 46.65282 32 PRO F O 1
ATOM 14906 N N . ARG F 1 10 ? -27.07900 -7.68100 -10.68800 1.000 51.87378 33 ARG F N 1
ATOM 14907 C CA . ARG F 1 10 ? -27.10800 -6.43200 -11.45500 1.000 48.88378 33 ARG F CA 1
ATOM 14908 C C . ARG F 1 10 ? -26.06100 -5.47800 -10.86600 1.000 45.16378 33 ARG F C 1
ATOM 14909 O O . ARG F 1 10 ? -26.37800 -4.61900 -10.03900 1.000 47.94378 33 ARG F O 1
ATOM 14917 N N . ILE F 1 11 ? -24.82300 -5.58500 -11.33000 1.000 43.80239 34 ILE F N 1
ATOM 14918 C CA . ILE F 1 11 ? -23.71600 -4.78700 -10.80800 1.000 43.19239 34 ILE F CA 1
ATOM 14919 C C . ILE F 1 11 ? -23.29000 -3.79300 -11.88000 1.000 38.09239 34 ILE F C 1
ATOM 14920 O O . ILE F 1 11 ? -23.14000 -4.17300 -13.04700 1.000 42.69239 34 ILE F O 1
ATOM 14925 N N . GLY F 1 12 ? -23.10900 -2.50700 -11.50200 1.000 35.49687 35 GLY F N 1
ATOM 14926 C CA . GLY F 1 12 ? -22.83800 -1.48900 -12.50400 1.000 39.39687 35 GLY F CA 1
ATOM 14927 C C . GLY F 1 12 ? -21.35000 -1.31400 -12.85000 1.000 36.39687 35 GLY F C 1
ATOM 14928 O O . GLY F 1 12 ? -20.46100 -1.82500 -12.17200 1.000 38.39687 35 GLY F O 1
ATOM 14929 N N . ARG F 1 13 ? -21.08800 -0.53500 -13.90500 1.000 42.70094 36 ARG F N 1
ATOM 14930 C CA . ARG F 1 13 ? -19.71300 -0.13700 -14.20100 1.000 41.29094 36 ARG F CA 1
ATOM 14931 C C . ARG F 1 13 ? -19.15300 0.62900 -13.01500 1.000 47.97094 36 ARG F C 1
ATOM 14932 O O . ARG F 1 13 ? -19.89500 1.27800 -12.26200 1.000 46.25094 36 ARG F O 1
ATOM 14940 N N . ALA F 1 14 ? -17.83000 0.55800 -12.85800 1.000 44.44387 37 ALA F N 1
ATOM 14941 C CA . ALA F 1 14 ? -17.17700 1.32900 -11.81000 1.000 46.61387 37 ALA F CA 1
ATOM 14942 C C . ALA F 1 14 ? -17.53700 2.80400 -11.91100 1.000 41.97387 37 ALA F C 1
ATOM 14943 O O . ALA F 1 14 ? -17.79400 3.46200 -10.89600 1.000 40.28387 37 ALA F O 1
ATOM 14945 N N . ALA F 1 15 ? -17.61300 3.32100 -13.13900 1.000 41.00358 38 ALA F N 1
ATOM 14946 C CA . ALA F 1 15 ? -17.75000 4.74600 -13.38800 1.000 44.06358 38 ALA F CA 1
ATOM 14947 C C . ALA F 1 15 ? -19.14600 5.27100 -13.09200 1.000 48.42358 38 ALA F C 1
ATOM 14948 O O . ALA F 1 15 ? -19.32500 6.48900 -13.04200 1.000 50.45358 38 ALA F O 1
ATOM 14950 N N . ASP F 1 16 ? -20.13300 4.40400 -12.88000 1.000 39.27358 39 ASP F N 1
ATOM 14951 C CA . ASP F 1 16 ? -21.50600 4.85000 -12.71900 1.000 42.13358 39 ASP F CA 1
ATOM 14952 C C . ASP F 1 16 ? -21.95500 4.83400 -11.27100 1.000 44.59358 39 ASP F C 1
ATOM 14953 O O . ASP F 1 16 ? -23.15900 4.93400 -11.02300 1.000 41.42358 39 ASP F O 1
ATOM 14958 N N . LEU F 1 17 ? -21.01800 4.75900 -10.31100 1.000 39.80770 40 LEU F N 1
ATOM 14959 C CA . LEU F 1 17 ? -21.39900 4.48600 -8.92400 1.000 44.22770 40 LEU F CA 1
ATOM 14960 C C . LEU F 1 17 ? -22.49600 5.40700 -8.41500 1.000 48.08770 40 LEU F C 1
ATOM 14961 O O . LEU F 1 17 ? -23.44800 4.95500 -7.76500 1.000 49.56770 40 LEU F O 1
ATOM 14966 N N . TYR F 1 18 ? -22.41800 6.68500 -8.73100 1.000 44.35360 41 TYR F N 1
ATOM 14967 C CA . TYR F 1 18 ? -23.36300 7.62400 -8.14300 1.000 47.59360 41 TYR F CA 1
ATOM 14968 C C . TYR F 1 18 ? -24.53900 7.93500 -9.06800 1.000 47.77360 41 TYR F C 1
ATOM 14969 O O . TYR F 1 18 ? -25.36100 8.79200 -8.72700 1.000 42.63360 41 TYR F O 1
ATOM 14978 N N . GLU F 1 19 ? -24.64500 7.23300 -10.20200 1.000 46.79707 42 GLU F N 1
ATOM 14979 C CA . GLU F 1 19 ? -25.65100 7.46000 -11.23500 1.000 43.87707 42 GLU F CA 1
ATOM 14980 C C . GLU F 1 19 ? -26.39900 6.16800 -11.52900 1.000 43.84707 42 GLU F C 1
ATOM 14981 O O . GLU F 1 19 ? -26.98900 6.02000 -12.60900 1.000 50.16707 42 GLU F O 1
ATOM 14987 N N . LEU F 1 20 ? -26.29700 5.19400 -10.62900 1.000 42.70174 43 LEU F N 1
ATOM 14988 C CA . LEU F 1 20 ? -26.92600 3.89800 -10.82500 1.000 43.77174 43 LEU F CA 1
ATOM 14989 C C . LEU F 1 20 ? -28.44100 4.04600 -10.79400 1.000 44.58174 43 LEU F C 1
ATOM 14990 O O . LEU F 1 20 ? -28.98800 4.83600 -10.01700 1.000 45.00174 43 LEU F O 1
ATOM 14995 N N . ILE F 1 21 ? -29.11300 3.27900 -11.64200 1.000 43.59234 44 ILE F N 1
ATOM 14996 C CA . ILE F 1 21 ? -30.57000 3.20700 -11.65000 1.000 45.28234 44 ILE F CA 1
ATOM 14997 C C . ILE F 1 21 ? -30.99600 2.34500 -10.46800 1.000 44.63234 44 ILE F C 1
ATOM 14998 O O . ILE F 1 21 ? -30.19200 1.54600 -9.97100 1.000 44.64234 44 ILE F O 1
ATOM 15003 N N . PRO F 1 22 ? -32.21800 2.51300 -9.95500 1.000 48.59348 45 PRO F N 1
ATOM 15004 C CA . PRO F 1 22 ? -32.61500 1.79000 -8.73300 1.000 48.45348 45 PRO F CA 1
ATOM 15005 C C . PRO F 1 22 ? -32.36200 0.29000 -8.74100 1.000 43.57348 45 PRO F C 1
ATOM 15006 O O . PRO F 1 22 ? -31.94000 -0.24100 -7.70900 1.000 41.59348 45 PRO F O 1
ATOM 15010 N N . GLU F 1 23 ? -32.63500 -0.41600 -9.84200 1.000 41.56228 46 GLU F N 1
ATOM 15011 C CA . GLU F 1 23 ? -32.50500 -1.87500 -9.81300 1.000 48.50228 46 GLU F CA 1
ATOM 15012 C C . GLU F 1 23 ? -31.06200 -2.35600 -9.76000 1.000 44.78228 46 GLU F C 1
ATOM 15013 O O . GLU F 1 23 ? -30.84300 -3.54700 -9.52700 1.000 43.47228 46 GLU F O 1
ATOM 15019 N N . TYR F 1 24 ? -30.07800 -1.47900 -9.94600 1.000 46.26846 47 TYR F N 1
ATOM 15020 C CA . TYR F 1 24 ? -28.68500 -1.87500 -9.81700 1.000 42.21846 47 TYR F CA 1
ATOM 15021 C C . TYR F 1 24 ? -28.06900 -1.42700 -8.50600 1.000 42.32846 47 TYR F C 1
ATOM 15022 O O . TYR F 1 24 ? -26.93800 -1.81600 -8.20500 1.000 50.69846 47 TYR F O 1
ATOM 15031 N N . GLN F 1 25 ? -28.79200 -0.66300 -7.69900 1.000 38.44429 48 GLN F N 1
ATOM 15032 C CA . GLN F 1 25 ? -28.17300 -0.09700 -6.50200 1.000 40.44429 48 GLN F CA 1
ATOM 15033 C C . GLN F 1 25 ? -27.92600 -1.13300 -5.42000 1.000 44.67429 48 GLN F C 1
ATOM 15034 O O . GLN F 1 25 ? -26.80300 -1.17900 -4.89400 1.000 48.92429 48 GLN F O 1
ATOM 15040 N N . PRO F 1 26 ? -28.89900 -1.94600 -5.00400 1.000 46.71264 49 PRO F N 1
ATOM 15041 C CA . PRO F 1 26 ? -28.60400 -2.88300 -3.91400 1.000 46.93264 49 PRO F CA 1
ATOM 15042 C C . PRO F 1 26 ? -27.50300 -3.85700 -4.26900 1.000 49.35264 49 PRO F C 1
ATOM 15043 O O . PRO F 1 26 ? -26.60800 -4.08500 -3.44300 1.000 50.99264 49 PRO F O 1
ATOM 15047 N N . ASP F 1 27 ? -27.51400 -4.41300 -5.48500 1.000 50.16225 50 ASP F N 1
ATOM 15048 C CA . ASP F 1 27 ? -26.47700 -5.38000 -5.84000 1.000 49.39225 50 ASP F CA 1
ATOM 15049 C C . ASP F 1 27 ? -25.10300 -4.73500 -5.78400 1.000 46.59225 50 ASP F C 1
ATOM 15050 O O . ASP F 1 27 ? -24.17900 -5.26900 -5.16300 1.000 45.59225 50 ASP F O 1
ATOM 15055 N N . THR F 1 28 ? -24.97900 -3.53300 -6.35600 1.000 48.02064 51 THR F N 1
ATOM 15056 C CA . THR F 1 28 ? -23.69400 -2.85400 -6.38600 1.000 45.85064 51 THR F CA 1
ATOM 15057 C C . THR F 1 28 ? -23.24400 -2.45400 -4.98900 1.000 47.06064 51 THR F C 1
ATOM 15058 O O . THR F 1 28 ? -22.07100 -2.62800 -4.63400 1.000 48.26064 51 THR F O 1
ATOM 15062 N N . TYR F 1 29 ? -24.15200 -1.91000 -4.18400 1.000 44.13823 52 TYR F N 1
ATOM 15063 C CA . TYR F 1 29 ? -23.73500 -1.42100 -2.87900 1.000 46.77823 52 TYR F CA 1
ATOM 15064 C C . TYR F 1 29 ? -23.23800 -2.56300 -1.99500 1.000 47.51823 52 TYR F C 1
ATOM 15065 O O . TYR F 1 29 ? -22.41600 -2.34100 -1.09900 1.000 50.20823 52 TYR F O 1
ATOM 15074 N N . ARG F 1 30 ? -23.70000 -3.78900 -2.24100 1.000 48.57569 53 ARG F N 1
ATOM 15075 C CA . ARG F 1 30 ? -23.24300 -4.94700 -1.47800 1.000 52.71569 53 ARG F CA 1
ATOM 15076 C C . ARG F 1 30 ? -22.28600 -5.86100 -2.24700 1.000 48.03569 53 ARG F C 1
ATOM 15077 O O . ARG F 1 30 ? -22.00300 -6.96500 -1.78000 1.000 44.57569 53 ARG F O 1
ATOM 15085 N N . ASN F 1 31 ? -21.75500 -5.41900 -3.38900 1.000 46.31000 54 ASN F N 1
ATOM 15086 C CA . ASN F 1 31 ? -20.73300 -6.16000 -4.12500 1.000 42.39000 54 ASN F CA 1
ATOM 15087 C C . ASN F 1 31 ? -19.64700 -5.21900 -4.62300 1.000 43.54000 54 ASN F C 1
ATOM 15088 O O . ASN F 1 31 ? -19.12400 -5.38700 -5.72900 1.000 44.47000 54 ASN F O 1
ATOM 15093 N N . MET F 1 32 ? -19.26800 -4.23000 -3.80900 1.000 45.68909 55 MET F N 1
ATOM 15094 C CA . MET F 1 32 ? -18.26200 -3.26500 -4.25000 1.000 47.72909 55 MET F CA 1
ATOM 15095 C C . MET F 1 32 ? -16.92400 -3.93500 -4.51800 1.000 49.57909 55 MET F C 1
ATOM 15096 O O . MET F 1 32 ? -16.17700 -3.50900 -5.40800 1.000 42.28909 55 MET F O 1
ATOM 15101 N N . ASP F 1 33 ? -16.61700 -5.00400 -3.78600 1.000 48.01313 56 ASP F N 1
ATOM 15102 C CA . ASP F 1 33 ? -15.37200 -5.71700 -4.00500 1.000 45.52313 56 ASP F CA 1
ATOM 15103 C C . ASP F 1 33 ? -15.30000 -6.30600 -5.39800 1.000 48.39313 56 ASP F C 1
ATOM 15104 O O . ASP F 1 33 ? -14.22300 -6.72300 -5.83100 1.000 50.59313 56 ASP F O 1
ATOM 15109 N N . LYS F 1 34 ? -16.41200 -6.36300 -6.10600 1.000 46.42079 57 LYS F N 1
ATOM 15110 C CA . LYS F 1 34 ? -16.38900 -6.87300 -7.46200 1.000 48.63079 57 LYS F CA 1
ATOM 15111 C C . LYS F 1 34 ? -16.24600 -5.76300 -8.49600 1.000 48.99079 57 LYS F C 1
ATOM 15112 O O . LYS F 1 34 ? -16.17600 -6.04800 -9.69500 1.000 51.40079 57 LYS F O 1
ATOM 15118 N N . VAL F 1 35 ? -16.18900 -4.50700 -8.05400 1.000 45.58119 58 VAL F N 1
ATOM 15119 C CA . VAL F 1 35 ? -16.14900 -3.35400 -8.93900 1.000 45.61119 58 VAL F CA 1
ATOM 15120 C C . VAL F 1 35 ? -14.84400 -2.58400 -8.79600 1.000 44.47119 58 VAL F C 1
ATOM 15121 O O . VAL F 1 35 ? -14.26800 -2.13200 -9.79200 1.000 40.30119 58 VAL F O 1
ATOM 15125 N N . TYR F 1 36 ? -14.34600 -2.46300 -7.57600 1.000 45.11334 59 TYR F N 1
ATOM 15126 C CA . TYR F 1 36 ? -13.19900 -1.64200 -7.24600 1.000 46.99334 59 TYR F CA 1
ATOM 15127 C C . TYR F 1 36 ? -12.11800 -2.50100 -6.59200 1.000 44.60334 59 TYR F C 1
ATOM 15128 O O . TYR F 1 36 ? -12.39100 -3.61500 -6.12500 1.000 40.28334 59 TYR F O 1
ATOM 15137 N N . PRO F 1 37 ? -10.87100 -2.04300 -6.59500 1.000 41.64786 60 PRO F N 1
ATOM 15138 C CA . PRO F 1 37 ? -9.87000 -2.68400 -5.74700 1.000 41.31786 60 PRO F CA 1
ATOM 15139 C C . PRO F 1 37 ? -10.24300 -2.48500 -4.29000 1.000 45.45786 60 PRO F C 1
ATOM 15140 O O . PRO F 1 37 ? -10.70700 -1.40700 -3.90100 1.000 42.58786 60 PRO F O 1
ATOM 15144 N N . THR F 1 38 ? -10.09000 -3.55400 -3.49500 1.000 40.11419 61 THR F N 1
ATOM 15145 C CA . THR F 1 38 ? -10.40800 -3.50600 -2.07400 1.000 40.37419 61 THR F CA 1
ATOM 15146 C C . THR F 1 38 ? -9.31000 -4.17200 -1.24600 1.000 42.44419 61 THR F C 1
ATOM 15147 O O . THR F 1 38 ? -8.48400 -4.94200 -1.75300 1.000 35.86419 61 THR F O 1
ATOM 15151 N N . ARG F 1 39 ? -9.31600 -3.85500 0.05100 1.000 41.57170 62 ARG F N 1
ATOM 15152 C CA . ARG F 1 39 ? -8.47600 -4.52500 1.03900 1.000 38.57170 62 ARG F CA 1
ATOM 15153 C C . ARG F 1 39 ? -9.38200 -5.05900 2.14200 1.000 44.82170 62 ARG F C 1
ATOM 15154 O O . ARG F 1 39 ? -10.35600 -4.40400 2.53600 1.000 44.85170 62 ARG F O 1
ATOM 15162 N N . VAL F 1 40 ? -9.07700 -6.25800 2.61900 1.000 45.58907 63 VAL F N 1
ATOM 15163 C CA . VAL F 1 40 ? -9.90100 -6.90600 3.63100 1.000 46.76907 63 VAL F CA 1
ATOM 15164 C C . VAL F 1 40 ? -9.60900 -6.28500 4.98800 1.000 48.19907 63 VAL F C 1
ATOM 15165 O O . VAL F 1 40 ? -8.44500 -6.07700 5.34900 1.000 55.90907 63 VAL F O 1
ATOM 15169 N N . ILE F 1 41 ? -10.66600 -5.98500 5.73900 1.000 47.36942 64 ILE F N 1
ATOM 15170 C CA . ILE F 1 41 ? -10.58100 -5.63100 7.14900 1.000 49.32942 64 ILE F CA 1
ATOM 15171 C C . ILE F 1 41 ? -10.81600 -6.90300 7.95600 1.000 55.01942 64 ILE F C 1
ATOM 15172 O O . ILE F 1 41 ? -11.94100 -7.40500 8.02200 1.000 57.97942 64 ILE F O 1
ATOM 15177 N N . HIS F 1 42 ? -9.75400 -7.42800 8.56700 1.000 57.53956 65 HIS F N 1
ATOM 15178 C CA . HIS F 1 42 ? -9.79600 -8.74700 9.19200 1.000 54.52956 65 HIS F CA 1
ATOM 15179 C C . HIS F 1 42 ? -10.41300 -8.70200 10.59000 1.000 53.77956 65 HIS F C 1
ATOM 15180 O O . HIS F 1 42 ? -10.06700 -7.85500 11.41700 1.000 55.66956 65 HIS F O 1
ATOM 15187 N N . LYS F 1 43 ? -11.33000 -9.62600 10.84800 1.000 57.99843 66 LYS F N 1
ATOM 15188 C CA . LYS F 1 43 ? -11.79700 -9.89000 12.19500 1.000 57.99843 66 LYS F CA 1
ATOM 15189 C C . LYS F 1 43 ? -10.75700 -10.72100 12.93600 1.000 59.32843 66 LYS F C 1
ATOM 15190 O O . LYS F 1 43 ? -9.83800 -11.29000 12.33900 1.000 55.01843 66 LYS F O 1
ATOM 15196 N N . GLY F 1 44 ? -10.94700 -10.85400 14.23800 1.000 62.22187 67 GLY F N 1
ATOM 15197 C CA . GLY F 1 44 ? -10.07500 -11.67200 15.04200 1.000 62.75187 67 GLY F CA 1
ATOM 15198 C C . GLY F 1 44 ? -10.69900 -13.01000 15.36500 1.000 71.82187 67 GLY F C 1
ATOM 15199 O O . GLY F 1 44 ? -11.57000 -13.51100 14.64200 1.000 70.17187 67 GLY F O 1
ATOM 15200 N N . THR F 1 45 ? -10.27000 -13.58600 16.48300 1.000 81.67488 68 THR F N 1
ATOM 15201 C CA . THR F 1 45 ? -10.82700 -14.84300 16.96400 1.000 76.62488 68 THR F CA 1
ATOM 15202 C C . THR F 1 45 ? -11.94000 -14.59100 17.96300 1.000 72.91488 68 THR F C 1
ATOM 15203 O O . THR F 1 45 ? -12.83900 -15.42500 18.11500 1.000 74.99488 68 THR F O 1
ATOM 15207 N N . LYS F 1 46 ? -11.88900 -13.46800 18.65800 1.000 73.31405 69 LYS F N 1
ATOM 15208 C CA . LYS F 1 46 ? -12.99000 -13.09500 19.51800 1.000 74.57405 69 LYS F CA 1
ATOM 15209 C C . LYS F 1 46 ? -13.93800 -12.21700 18.72500 1.000 76.05405 69 LYS F C 1
ATOM 15210 O O . LYS F 1 46 ? -13.53400 -11.50400 17.80100 1.000 77.29405 69 LYS F O 1
ATOM 15216 N N . VAL F 1 47 ? -15.21700 -12.33400 19.05200 1.000 75.21062 70 VAL F N 1
ATOM 15217 C CA . VAL F 1 47 ? -16.28600 -11.54700 18.45600 1.000 69.49062 70 VAL F CA 1
ATOM 15218 C C . VAL F 1 47 ? -17.09600 -11.02900 19.62700 1.000 68.53062 70 VAL F C 1
ATOM 15219 O O . VAL F 1 47 ? -17.59200 -11.82800 20.42600 1.000 68.01062 70 VAL F O 1
ATOM 15223 N N . ARG F 1 48 ? -17.22000 -9.72000 19.75200 1.000 65.10392 71 ARG F N 1
ATOM 15224 C CA . ARG F 1 48 ? -18.02700 -9.21600 20.85200 1.000 67.87392 71 ARG F CA 1
ATOM 15225 C C . ARG F 1 48 ? -19.46200 -9.63500 20.58300 1.000 81.01392 71 ARG F C 1
ATOM 15226 O O . ARG F 1 48 ? -19.97300 -9.38600 19.48200 1.000 80.71392 71 ARG F O 1
ATOM 15234 N N . PRO F 1 49 ? -20.12600 -10.31600 21.51400 1.000 87.79068 72 PRO F N 1
ATOM 15235 C CA . PRO F 1 49 ? -21.49900 -10.75800 21.25400 1.000 79.36068 72 PRO F CA 1
ATOM 15236 C C . PRO F 1 49 ? -22.44300 -9.57400 21.13800 1.000 80.31068 72 PRO F C 1
ATOM 15237 O O . PRO F 1 49 ? -22.25500 -8.53500 21.78000 1.000 81.45068 72 PRO F O 1
ATOM 15241 N N . LEU F 1 50 ? -23.46100 -9.73900 20.29100 1.000 79.01375 73 LEU F N 1
ATOM 15242 C CA . LEU F 1 50 ? -24.58600 -8.80900 20.21500 1.000 82.40375 73 LEU F CA 1
ATOM 15243 C C . LEU F 1 50 ? -25.82900 -9.57000 20.64700 1.000 88.27375 73 LEU F C 1
ATOM 15244 O O . LEU F 1 50 ? -26.53100 -10.16300 19.81200 1.000 79.27375 73 LEU F O 1
ATOM 15249 N N . PRO F 1 51 ? -26.11500 -9.62000 21.94400 1.000 83.85204 74 PRO F N 1
ATOM 15250 C CA . PRO F 1 51 ? -27.22300 -10.43900 22.42900 1.000 77.05204 74 PRO F CA 1
ATOM 15251 C C . PRO F 1 51 ? -28.56800 -9.80500 22.11600 1.000 78.23204 74 PRO F C 1
ATOM 15252 O O . PRO F 1 51 ? -28.69900 -8.58500 21.96600 1.000 74.99204 74 PRO F O 1
ATOM 15256 N N . ALA F 1 52 ? -29.57700 -10.66500 22.02200 1.000 78.79116 75 ALA F N 1
ATOM 15257 C CA . ALA F 1 52 ? -30.93400 -10.19800 21.79000 1.000 80.10116 75 ALA F CA 1
ATOM 15258 C C . ALA F 1 52 ? -31.42200 -9.44800 23.02300 1.000 80.44116 75 ALA F C 1
ATOM 15259 O O . ALA F 1 52 ? -31.26900 -9.92900 24.15100 1.000 80.62116 75 ALA F O 1
ATOM 15261 N N . GLY F 1 53 ? -31.99700 -8.26200 22.81800 1.000 77.43590 76 GLY F N 1
ATOM 15262 C CA . GLY F 1 53 ? -32.58600 -7.50300 23.88600 1.000 71.26590 76 GLY F CA 1
ATOM 15263 C C . GLY F 1 53 ? -34.09600 -7.52100 23.81600 1.000 74.55590 76 GLY F C 1
ATOM 15264 O O . GLY F 1 53 ? -34.71100 -8.39700 23.19300 1.000 68.39590 76 GLY F O 1
ATOM 15265 N N . VAL F 1 54 ? -34.71100 -6.52000 24.43800 1.000 82.57792 77 VAL F N 1
ATOM 15266 C CA . VAL F 1 54 ? -36.16500 -6.41200 24.40000 1.000 78.78792 77 VAL F CA 1
ATOM 15267 C C . VAL F 1 54 ? -36.53800 -5.84100 23.03300 1.000 73.25792 77 VAL F C 1
ATOM 15268 O O . VAL F 1 54 ? -36.20100 -4.69900 22.70600 1.000 76.49792 77 VAL F O 1
ATOM 15272 N N . ALA F 1 55 ? -37.22700 -6.64500 22.22700 1.000 70.75343 78 ALA F N 1
ATOM 15273 C CA . ALA F 1 55 ? -37.60500 -6.22100 20.88400 1.000 78.69343 78 ALA F CA 1
ATOM 15274 C C . ALA F 1 55 ? -38.55700 -5.03600 20.92700 1.000 81.48343 78 ALA F C 1
ATOM 15275 O O . ALA F 1 55 ? -39.52600 -5.02900 21.69200 1.000 80.61343 78 ALA F O 1
ATOM 15277 N N . ILE F 1 56 ? -38.25900 -4.02800 20.10700 1.000 83.03865 79 ILE F N 1
ATOM 15278 C CA . ILE F 1 56 ? -39.07800 -2.83200 19.96900 1.000 78.31865 79 ILE F CA 1
ATOM 15279 C C . ILE F 1 56 ? -39.67300 -2.77500 18.56000 1.000 80.61865 79 ILE F C 1
ATOM 15280 O O . ILE F 1 56 ? -39.25500 -3.49300 17.64500 1.000 77.11865 79 ILE F O 1
ATOM 15285 N N . ALA F 1 57 ? -40.74900 -2.00000 18.43000 1.000 83.57650 80 ALA F N 1
ATOM 15286 C CA . ALA F 1 57 ? -41.39800 -1.76000 17.13900 1.000 83.91650 80 ALA F CA 1
ATOM 15287 C C . ALA F 1 57 ? -41.92200 -0.33100 17.14400 1.000 87.29650 80 ALA F C 1
ATOM 15288 O O . ALA F 1 57 ? -43.11800 -0.08200 17.33400 1.000 84.82650 80 ALA F O 1
ATOM 15290 N N . PRO F 1 58 ? -41.04500 0.63700 16.90800 1.000 84.76403 81 PRO F N 1
ATOM 15291 C CA . PRO F 1 58 ? -41.39800 2.05300 17.09600 1.000 88.56403 81 PRO F CA 1
ATOM 15292 C C . PRO F 1 58 ? -42.49800 2.51400 16.15200 1.000 86.79403 81 PRO F C 1
ATOM 15293 O O . PRO F 1 58 ? -42.83000 1.87300 15.15200 1.000 86.50403 81 PRO F O 1
ATOM 15297 N N . ARG F 1 59 ? -43.09900 3.64800 16.51400 1.000 90.11617 82 ARG F N 1
ATOM 15298 C CA . ARG F 1 59 ? -44.18700 4.23400 15.75000 1.000 91.94617 82 ARG F CA 1
ATOM 15299 C C . ARG F 1 59 ? -43.86900 5.70400 15.56000 1.000 92.57617 82 ARG F C 1
ATOM 15300 O O . ARG F 1 59 ? -43.50600 6.38200 16.52600 1.000 100.37617 82 ARG F O 1
ATOM 15308 N N . TYR F 1 60 ? -44.03800 6.21700 14.34100 1.000 82.90539 83 TYR F N 1
ATOM 15309 C CA . TYR F 1 60 ? -43.74300 7.62600 14.12500 1.000 85.85539 83 TYR F CA 1
ATOM 15310 C C . TYR F 1 60 ? -44.85400 8.23000 13.28600 1.000 84.92539 83 TYR F C 1
ATOM 15311 O O . TYR F 1 60 ? -45.54000 7.54000 12.52200 1.000 80.21539 83 TYR F O 1
ATOM 15320 N N . ARG F 1 61 ? -45.12200 9.51300 13.51000 1.000 91.89762 84 ARG F N 1
ATOM 15321 C CA . ARG F 1 61 ? -46.29000 10.10600 12.81700 1.000 92.30762 84 ARG F CA 1
ATOM 15322 C C . ARG F 1 61 ? -45.84300 11.18200 11.83900 1.000 101.64762 84 ARG F C 1
ATOM 15323 O O . ARG F 1 61 ? -45.87400 12.36300 12.21000 1.000 104.01762 84 ARG F O 1
ATOM 15331 N N . ILE F 1 62 ? -45.42800 10.77300 10.64700 1.000 96.80457 85 ILE F N 1
ATOM 15332 C CA . ILE F 1 62 ? -45.13400 11.79700 9.61400 1.000 102.22457 85 ILE F CA 1
ATOM 15333 C C . ILE F 1 62 ? -46.51400 12.23800 9.13900 1.000 100.55457 85 ILE F C 1
ATOM 15334 O O . ILE F 1 62 ? -47.33900 11.35400 8.84600 1.000 92.23457 85 ILE F O 1
ATOM 15339 N N . GLY F 1 63 ? -46.77700 13.53900 9.13900 1.000 98.24956 86 GLY F N 1
ATOM 15340 C CA . GLY F 1 63 ? -48.13100 13.99400 8.78800 1.000 97.90956 86 GLY F CA 1
ATOM 15341 C C . GLY F 1 63 ? -49.15000 13.48300 9.78900 1.000 99.28956 86 GLY F C 1
ATOM 15342 O O . GLY F 1 63 ? -48.88600 13.58700 11.00000 1.000 102.36956 86 GLY F O 1
ATOM 15343 N N . GLY F 1 64 ? -50.27300 12.95000 9.30700 1.000 97.69573 87 GLY F N 1
ATOM 15344 C CA . GLY F 1 64 ? -51.34600 12.51200 10.21600 1.000 94.52573 87 GLY F CA 1
ATOM 15345 C C . GLY F 1 64 ? -51.63200 11.02900 10.08900 1.000 101.63573 87 GLY F C 1
ATOM 15346 O O . GLY F 1 64 ? -52.81200 10.65300 10.19000 1.000 100.66573 87 GLY F O 1
ATOM 15347 N N . GLU F 1 65 ? -50.59600 10.21400 9.87500 1.000 108.03569 88 GLU F N 1
ATOM 15348 C CA . GLU F 1 65 ? -50.80000 8.74200 9.83100 1.000 98.90569 88 GLU F CA 1
ATOM 15349 C C . GLU F 1 65 ? -49.67100 8.06700 10.61000 1.000 94.80569 88 GLU F C 1
ATOM 15350 O O . GLU F 1 65 ? -48.59200 8.66700 10.73500 1.000 100.48569 88 GLU F O 1
ATOM 15356 N N . GLU F 1 66 ? -49.92900 6.86300 11.10800 1.000 100.74083 89 GLU F N 1
ATOM 15357 C CA . GLU F 1 66 ? -48.87500 6.13500 11.84700 1.000 99.49083 89 GLU F CA 1
ATOM 15358 C C . GLU F 1 66 ? -48.22300 5.11200 10.91900 1.000 99.75083 89 GLU F C 1
ATOM 15359 O O . GLU F 1 66 ? -48.95000 4.44600 10.16500 1.000 95.28083 89 GLU F O 1
ATOM 15365 N N . TYR F 1 67 ? -46.90000 5.02200 10.95600 1.000 87.60353 90 TYR F N 1
ATOM 15366 C CA . TYR F 1 67 ? -46.15400 4.04800 10.18600 1.000 85.51353 90 TYR F CA 1
ATOM 15367 C C . TYR F 1 67 ? -45.30200 3.23800 11.15000 1.000 83.10353 90 TYR F C 1
ATOM 15368 O O . TYR F 1 67 ? -44.97100 3.70400 12.24600 1.000 86.65353 90 TYR F O 1
ATOM 15377 N N . GLY F 1 68 ? -44.97600 2.00700 10.76100 1.000 81.62394 91 GLY F N 1
ATOM 15378 C CA . GLY F 1 68 ? -44.07200 1.18500 11.51800 1.000 79.97394 91 GLY F CA 1
ATOM 15379 C C . GLY F 1 68 ? -42.73600 1.01100 10.82900 1.000 75.94394 91 GLY F C 1
ATOM 15380 O O . GLY F 1 68 ? -42.39500 1.72300 9.87400 1.000 74.83394 91 GLY F O 1
ATOM 15381 N N . VAL F 1 69 ? -41.97900 0.01800 11.29600 1.000 77.17292 92 VAL F N 1
ATOM 15382 C CA . VAL F 1 69 ? -40.65700 -0.22700 10.73200 1.000 77.15292 92 VAL F CA 1
ATOM 15383 C C . VAL F 1 69 ? -40.79400 -0.66600 9.27800 1.000 76.80292 92 VAL F C 1
ATOM 15384 O O . VAL F 1 69 ? -40.09700 -0.16300 8.38800 1.000 77.15292 92 VAL F O 1
ATOM 15388 N N . ASP F 1 70 ? -41.70200 -1.60700 9.02100 1.000 72.56298 93 ASP F N 1
ATOM 15389 C CA . ASP F 1 70 ? -41.96600 -2.06000 7.66100 1.000 76.63298 93 ASP F CA 1
ATOM 15390 C C . ASP F 1 70 ? -42.45100 -0.91700 6.77200 1.000 77.48298 93 ASP F C 1
ATOM 15391 O O . ASP F 1 70 ? -42.00400 -0.77800 5.62100 1.000 75.57298 93 ASP F O 1
ATOM 15396 N N . ASP F 1 71 ? -43.30500 -0.03900 7.31700 1.000 74.17588 94 ASP F N 1
ATOM 15397 C CA . ASP F 1 71 ? -43.76500 1.11200 6.54500 1.000 72.63588 94 ASP F CA 1
ATOM 15398 C C . ASP F 1 71 ? -42.62300 2.05300 6.23600 1.000 68.53588 94 ASP F C 1
ATOM 15399 O O . ASP F 1 71 ? -42.49900 2.52700 5.10200 1.000 67.28588 94 ASP F O 1
ATOM 15404 N N . PHE F 1 72 ? -41.76200 2.30100 7.22100 1.000 69.28007 95 PHE F N 1
ATOM 15405 C CA . PHE F 1 72 ? -40.62200 3.18500 7.01800 1.000 69.67007 95 PHE F CA 1
ATOM 15406 C C . PHE F 1 72 ? -39.69500 2.64900 5.93600 1.000 64.60007 95 PHE F C 1
ATOM 15407 O O . PHE F 1 72 ? -39.29500 3.37500 5.01200 1.000 63.74007 95 PHE F O 1
ATOM 15415 N N . MET F 1 73 ? -39.37500 1.36300 6.02400 1.000 61.60010 96 MET F N 1
ATOM 15416 C CA . MET F 1 73 ? -38.46100 0.75300 5.07300 1.000 62.69010 96 MET F CA 1
ATOM 15417 C C . MET F 1 73 ? -39.02600 0.80100 3.66100 1.000 61.99010 96 MET F C 1
ATOM 15418 O O . MET F 1 73 ? -38.31000 1.12400 2.70400 1.000 57.71010 96 MET F O 1
ATOM 15423 N N . ARG F 1 74 ? -40.31400 0.50600 3.51000 1.000 67.49604 97 ARG F N 1
ATOM 15424 C CA . ARG F 1 74 ? -40.89900 0.56900 2.18000 1.000 67.17604 97 ARG F CA 1
ATOM 15425 C C . ARG F 1 74 ? -40.92600 2.00400 1.66500 1.000 62.49604 97 ARG F C 1
ATOM 15426 O O . ARG F 1 74 ? -40.61900 2.25600 0.49500 1.000 60.81604 97 ARG F O 1
ATOM 15434 N N . ARG F 1 75 ? -41.27100 2.96100 2.52500 1.000 61.97816 98 ARG F N 1
ATOM 15435 C CA . ARG F 1 75 ? -41.41400 4.33800 2.06700 1.000 67.07816 98 ARG F CA 1
ATOM 15436 C C . ARG F 1 75 ? -40.08100 4.91400 1.58700 1.000 60.54816 98 ARG F C 1
ATOM 15437 O O . ARG F 1 75 ? -40.03700 5.62200 0.57500 1.000 58.07816 98 ARG F O 1
ATOM 15445 N N . ASN F 1 76 ? -38.97800 4.59800 2.26700 1.000 58.70507 99 ASN F N 1
ATOM 15446 C CA . ASN F 1 76 ? -37.70800 5.24500 1.94400 1.000 57.26507 99 ASN F CA 1
ATOM 15447 C C . ASN F 1 76 ? -36.71100 4.32400 1.23700 1.000 53.40507 99 ASN F C 1
ATOM 15448 O O . ASN F 1 76 ? -35.57100 4.73900 0.97700 1.000 48.43507 99 ASN F O 1
ATOM 15453 N N . ARG F 1 77 ? -37.13600 3.11600 0.86300 1.000 53.30200 100 ARG F N 1
ATOM 15454 C CA . ARG F 1 77 ? -36.28500 2.08300 0.27000 1.000 53.65200 100 ARG F CA 1
ATOM 15455 C C . ARG F 1 77 ? -35.08100 1.78600 1.16000 1.000 52.80200 100 ARG F C 1
ATOM 15456 O O . ARG F 1 77 ? -33.91900 1.92500 0.77400 1.000 48.95200 100 ARG F O 1
ATOM 15464 N N . VAL F 1 78 ? -35.39300 1.36400 2.37400 1.000 54.82884 101 VAL F N 1
ATOM 15465 C CA . VAL F 1 78 ? -34.38000 1.02800 3.35900 1.000 55.70884 101 VAL F CA 1
ATOM 15466 C C . VAL F 1 78 ? -34.01400 -0.43400 3.18300 1.000 54.68884 101 VAL F C 1
ATOM 15467 O O . VAL F 1 78 ? -34.89300 -1.29900 3.12000 1.000 58.30884 101 VAL F O 1
ATOM 15471 N N . GLY F 1 79 ? -32.72000 -0.71200 3.10500 1.000 53.80979 102 GLY F N 1
ATOM 15472 C CA . GLY F 1 79 ? -32.27400 -2.07900 2.96400 1.000 55.09979 102 GLY F CA 1
ATOM 15473 C C . GLY F 1 79 ? -31.77700 -2.63000 4.28000 1.000 56.75979 102 GLY F C 1
ATOM 15474 O O . GLY F 1 79 ? -31.52500 -3.83400 4.40000 1.000 56.85979 102 GLY F O 1
ATOM 15475 N N . GLY F 1 80 ? -31.66200 -1.76900 5.29000 1.000 53.81069 103 GLY F N 1
ATOM 15476 C CA . GLY F 1 80 ? -31.22700 -2.29400 6.57100 1.000 54.28069 103 GLY F CA 1
ATOM 15477 C C . GLY F 1 80 ? -31.41800 -1.36800 7.74700 1.000 58.93069 103 GLY F C 1
ATOM 15478 O O . GLY F 1 80 ? -31.20600 -0.15500 7.64300 1.000 59.14069 103 GLY F O 1
ATOM 15479 N N . VAL F 1 81 ? -31.84500 -1.93500 8.87000 1.000 63.11959 104 VAL F N 1
ATOM 15480 C CA . VAL F 1 81 ? -32.05700 -1.17800 10.09700 1.000 63.02959 104 VAL F CA 1
ATOM 15481 C C . VAL F 1 81 ? -31.49400 -1.98600 11.25200 1.000 64.84959 104 VAL F C 1
ATOM 15482 O O . VAL F 1 81 ? -31.73700 -3.19500 11.35200 1.000 61.47959 104 VAL F O 1
ATOM 15486 N N . LEU F 1 82 ? -30.71100 -1.32600 12.09900 1.000 65.13178 105 LEU F N 1
ATOM 15487 C CA . LEU F 1 82 ? -30.23100 -1.91700 13.34400 1.000 61.27178 105 LEU F CA 1
ATOM 15488 C C . LEU F 1 82 ? -30.33800 -0.87400 14.44900 1.000 65.67178 105 LEU F C 1
ATOM 15489 O O . LEU F 1 82 ? -29.82000 0.23700 14.30700 1.000 63.73178 105 LEU F O 1
ATOM 15494 N N . VAL F 1 83 ? -31.04500 -1.20000 15.52700 1.000 65.07944 106 VAL F N 1
ATOM 15495 C CA . VAL F 1 83 ? -31.12100 -0.32900 16.69500 1.000 67.16944 106 VAL F CA 1
ATOM 15496 C C . VAL F 1 83 ? -30.65900 -1.13500 17.90000 1.000 68.65944 106 VAL F C 1
ATOM 15497 O O . VAL F 1 83 ? -31.22600 -2.19800 18.19300 1.000 75.10944 106 VAL F O 1
ATOM 15501 N N . LEU F 1 84 ? -29.61100 -0.65000 18.56200 1.000 64.62260 107 LEU F N 1
ATOM 15502 C CA . LEU F 1 84 ? -29.01300 -1.26400 19.73600 1.000 67.41260 107 LEU F CA 1
ATOM 15503 C C . LEU F 1 84 ? -29.22800 -0.38200 20.95300 1.000 70.72260 107 LEU F C 1
ATOM 15504 O O . LEU F 1 84 ? -28.99200 0.83700 20.89500 1.000 66.22260 107 LEU F O 1
ATOM 15509 N N . LYS F 1 85 ? -29.63200 -1.01600 22.05600 1.000 73.82284 108 LYS F N 1
ATOM 15510 C CA . LYS F 1 85 ? -29.80500 -0.35700 23.34400 1.000 82.20284 108 LYS F CA 1
ATOM 15511 C C . LYS F 1 85 ? -28.95500 -1.07700 24.37800 1.000 83.76284 108 LYS F C 1
ATOM 15512 O O . LYS F 1 85 ? -29.17400 -2.26300 24.65900 1.000 77.42284 108 LYS F O 1
ATOM 15518 N N . ASP F 1 86 ? -27.97800 -0.35100 24.92100 1.000 85.39183 109 ASP F N 1
ATOM 15519 C CA . ASP F 1 86 ? -27.06800 -0.86200 25.93900 1.000 86.37183 109 ASP F CA 1
ATOM 15520 C C . ASP F 1 86 ? -26.37500 -2.13800 25.47600 1.000 84.06183 109 ASP F C 1
ATOM 15521 O O . ASP F 1 86 ? -26.18900 -3.08000 26.24900 1.000 89.09183 109 ASP F O 1
ATOM 15526 N N . GLY F 1 87 ? -26.01200 -2.17800 24.19400 1.000 82.42407 110 GLY F N 1
ATOM 15527 C CA . GLY F 1 87 ? -25.29200 -3.31200 23.64800 1.000 87.42407 110 GLY F CA 1
ATOM 15528 C C . GLY F 1 87 ? -26.10500 -4.56700 23.42000 1.000 86.88407 110 GLY F C 1
ATOM 15529 O O . GLY F 1 87 ? -25.51400 -5.63100 23.18800 1.000 79.95407 110 GLY F O 1
ATOM 15530 N N . LYS F 1 88 ? -27.43400 -4.48000 23.48200 1.000 84.21270 111 LYS F N 1
ATOM 15531 C CA . LYS F 1 88 ? -28.33200 -5.58500 23.17600 1.000 84.25270 111 LYS F CA 1
ATOM 15532 C C . LYS F 1 88 ? -29.18000 -5.20300 21.96900 1.000 80.03270 111 LYS F C 1
ATOM 15533 O O . LYS F 1 88 ? -29.56500 -4.03600 21.80700 1.000 73.81270 111 LYS F O 1
ATOM 15539 N N . VAL F 1 89 ? -29.49400 -6.19700 21.14100 1.000 80.17862 112 VAL F N 1
ATOM 15540 C CA . VAL F 1 89 ? -30.21100 -5.96000 19.89100 1.000 77.80862 112 VAL F CA 1
ATOM 15541 C C . VAL F 1 89 ? -31.68000 -5.69400 20.20900 1.000 74.04862 112 VAL F C 1
ATOM 15542 O O . VAL F 1 89 ? -32.40500 -6.59500 20.63800 1.000 73.48862 112 VAL F O 1
ATOM 15546 N N . ALA F 1 90 ? -32.12600 -4.45800 19.97300 1.000 75.11092 113 ALA F N 1
ATOM 15547 C CA . ALA F 1 90 ? -33.53600 -4.11100 20.10700 1.000 76.47092 113 ALA F CA 1
ATOM 15548 C C . ALA F 1 90 ? -34.28700 -4.21800 18.78900 1.000 73.12092 113 ALA F C 1
ATOM 15549 O O . ALA F 1 90 ? -35.47800 -4.55200 18.79300 1.000 64.58092 113 ALA F O 1
ATOM 15551 N N . LEU F 1 91 ? -33.64000 -3.92600 17.65900 1.000 74.86084 114 LEU F N 1
ATOM 15552 C CA . LEU F 1 91 ? -34.35300 -4.04600 16.39600 1.000 71.76084 114 LEU F CA 1
ATOM 15553 C C . LEU F 1 91 ? -33.35400 -4.40000 15.30400 1.000 70.48084 114 LEU F C 1
ATOM 15554 O O . LEU F 1 91 ? -32.28100 -3.79800 15.23400 1.000 74.27084 114 LEU F O 1
ATOM 15559 N N . GLU F 1 92 ? -33.71700 -5.35100 14.44400 1.000 66.65279 115 GLU F N 1
ATOM 15560 C CA . GLU F 1 92 ? -32.85000 -5.75200 13.33600 1.000 74.19279 115 GLU F CA 1
ATOM 15561 C C . GLU F 1 92 ? -33.70800 -6.17500 12.15000 1.000 74.58279 115 GLU F C 1
ATOM 15562 O O . GLU F 1 92 ? -34.37900 -7.21400 12.21000 1.000 70.38279 115 GLU F O 1
ATOM 15568 N N . ARG F 1 93 ? -33.67800 -5.38900 11.06800 1.000 74.69467 116 ARG F N 1
ATOM 15569 C CA . ARG F 1 93 ? -34.42300 -5.75100 9.86800 1.000 74.83467 116 ARG F CA 1
ATOM 15570 C C . ARG F 1 93 ? -33.58600 -5.52900 8.61500 1.000 69.71467 116 ARG F C 1
ATOM 15571 O O . ARG F 1 93 ? -32.68400 -4.69100 8.58600 1.000 75.47467 116 ARG F O 1
ATOM 15579 N N . TYR F 1 94 ? -33.91100 -6.28700 7.57200 1.000 67.16094 117 TYR F N 1
ATOM 15580 C CA . TYR F 1 94 ? -33.24100 -6.20100 6.28100 1.000 69.39094 117 TYR F CA 1
ATOM 15581 C C . TYR F 1 94 ? -34.26100 -6.02700 5.16800 1.000 64.24094 117 TYR F C 1
ATOM 15582 O O . TYR F 1 94 ? -35.38800 -6.52200 5.25200 1.000 60.78094 117 TYR F O 1
ATOM 15591 N N . GLY F 1 95 ? -33.83300 -5.33600 4.11000 1.000 65.51568 118 GLY F N 1
ATOM 15592 C CA . GLY F 1 95 ? -34.66400 -5.08900 2.95200 1.000 59.44568 118 GLY F CA 1
ATOM 15593 C C . GLY F 1 95 ? -33.85800 -5.23100 1.67500 1.000 60.56568 118 GLY F C 1
ATOM 15594 O O . GLY F 1 95 ? -32.66200 -5.53800 1.70100 1.000 55.79568 118 GLY F O 1
ATOM 15595 N N . LEU F 1 96 ? -34.55200 -5.04100 0.54900 1.000 58.82422 119 LEU F N 1
ATOM 15596 C CA . LEU F 1 96 ? -33.92900 -5.02900 -0.77500 1.000 55.33422 119 LEU F CA 1
ATOM 15597 C C . LEU F 1 96 ? -33.10700 -6.28400 -1.03100 1.000 54.41422 119 LEU F C 1
ATOM 15598 O O . LEU F 1 96 ? -32.21100 -6.29800 -1.88300 1.000 56.02422 119 LEU F O 1
ATOM 15603 N N . GLY F 1 97 ? -33.38300 -7.34500 -0.28900 1.000 56.99236 120 GLY F N 1
ATOM 15604 C CA . GLY F 1 97 ? -32.63900 -8.56200 -0.44800 1.000 57.71236 120 GLY F CA 1
ATOM 15605 C C . GLY F 1 97 ? -31.43800 -8.66800 0.45800 1.000 57.63236 120 GLY F C 1
ATOM 15606 O O . GLY F 1 97 ? -30.67500 -9.63000 0.32900 1.000 60.38236 120 GLY F O 1
ATOM 15607 N N . ASN F 1 98 ? -31.23100 -7.70900 1.35600 1.000 57.75513 121 ASN F N 1
ATOM 15608 C CA . ASN F 1 98 ? -30.11400 -7.83800 2.27100 1.000 63.23513 121 ASN F CA 1
ATOM 15609 C C . ASN F 1 98 ? -30.44200 -8.89500 3.31700 1.000 65.05513 121 ASN F C 1
ATOM 15610 O O . ASN F 1 98 ? -31.60600 -9.20100 3.58900 1.000 60.71513 121 ASN F O 1
A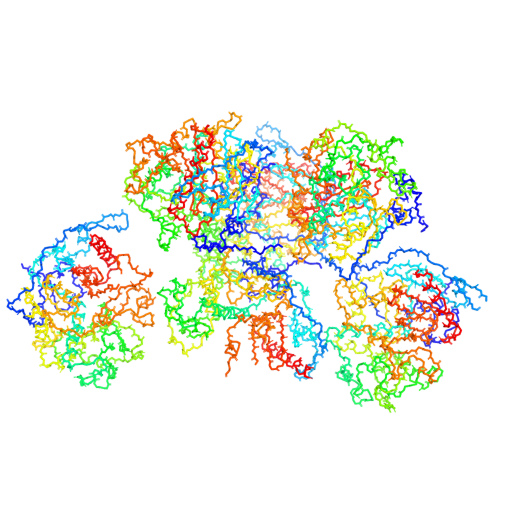TOM 15615 N N . ASP F 1 99 ? -29.38700 -9.49000 3.86100 1.000 73.41510 122 ASP F N 1
ATOM 15616 C CA . ASP F 1 99 ? -29.45100 -10.36200 5.02000 1.000 71.66510 122 ASP F CA 1
ATOM 15617 C C . ASP F 1 99 ? -28.23200 -10.04500 5.88400 1.000 74.19510 122 ASP F C 1
ATOM 15618 O O . ASP F 1 99 ? -27.47400 -9.10800 5.62100 1.000 75.88510 122 ASP F O 1
ATOM 15623 N N . GLU F 1 100 ? -28.01000 -10.86500 6.91400 1.000 76.88241 123 GLU F N 1
ATOM 15624 C CA . GLU F 1 100 ? -26.89100 -10.59100 7.85600 1.000 78.47241 123 GLU F CA 1
ATOM 15625 C C . GLU F 1 100 ? -25.53700 -10.72400 7.15400 1.000 73.92241 123 GLU F C 1
ATOM 15626 O O . GLU F 1 100 ? -24.56200 -10.14300 7.66300 1.000 74.21241 123 GLU F O 1
ATOM 15632 N N . ARG F 1 101 ? -25.47100 -11.45300 6.03900 1.000 69.71095 124 ARG F N 1
ATOM 15633 C CA . ARG F 1 101 ? -24.17400 -11.68100 5.41000 1.000 71.62095 124 ARG F CA 1
ATOM 15634 C C . ARG F 1 101 ? -23.87300 -10.57400 4.42400 1.000 71.09095 124 ARG F C 1
ATOM 15635 O O . ARG F 1 101 ? -22.77400 -10.52000 3.86500 1.000 68.96095 124 ARG F O 1
ATOM 15643 N N . THR F 1 102 ? -24.80500 -9.65400 4.24900 1.000 70.69977 125 THR F N 1
ATOM 15644 C CA . THR F 1 102 ? -24.55400 -8.52000 3.39100 1.000 62.49977 125 THR F CA 1
ATOM 15645 C C . THR F 1 102 ? -23.50400 -7.61700 4.01300 1.000 60.78977 125 THR F C 1
ATOM 15646 O O . THR F 1 102 ? -23.58100 -7.26500 5.19700 1.000 59.46977 125 THR F O 1
ATOM 15650 N N . ARG F 1 103 ? -22.51500 -7.26000 3.21700 1.000 54.40427 126 ARG F N 1
ATOM 15651 C CA . ARG F 1 103 ? -21.56900 -6.22100 3.58300 1.000 56.63427 126 ARG F CA 1
ATOM 15652 C C . ARG F 1 103 ? -21.84900 -5.05200 2.65100 1.000 57.15427 126 ARG F C 1
ATOM 15653 O O . ARG F 1 103 ? -21.60800 -5.13800 1.43900 1.000 55.94427 126 ARG F O 1
ATOM 15661 N N . TRP F 1 104 ? -22.34100 -3.96500 3.24000 1.000 51.45572 127 TRP F N 1
ATOM 15662 C CA . TRP F 1 104 ? -22.94800 -2.83500 2.55000 1.000 49.29572 127 TRP F CA 1
ATOM 15663 C C . TRP F 1 104 ? -22.01000 -1.62900 2.58000 1.000 47.34572 127 TRP F C 1
ATOM 15664 O O . TRP F 1 104 ? -21.39200 -1.32500 3.61000 1.000 43.50572 127 TRP F O 1
ATOM 15675 N N . THR F 1 105 ? -21.89200 -0.95100 1.44300 1.000 46.12421 128 THR F N 1
ATOM 15676 C CA . THR F 1 105 ? -20.93700 0.13800 1.36100 1.000 45.36421 128 THR F CA 1
ATOM 15677 C C . THR F 1 105 ? -21.45100 1.34500 2.12900 1.000 44.37421 128 THR F C 1
ATOM 15678 O O . THR F 1 105 ? -22.65200 1.61500 2.18700 1.000 50.12421 128 THR F O 1
ATOM 15682 N N . SER F 1 106 ? -20.51600 2.09800 2.67700 1.000 42.31152 129 SER F N 1
ATOM 15683 C CA . SER F 1 106 ? -20.77500 3.09300 3.70600 1.000 48.02152 129 SER F CA 1
ATOM 15684 C C . SER F 1 106 ? -20.99900 4.48600 3.14700 1.000 45.15152 129 SER F C 1
ATOM 15685 O O . SER F 1 106 ? -21.67400 5.30000 3.79200 1.000 44.42152 129 SER F O 1
ATOM 15688 N N . PHE F 1 107 ? -20.40500 4.78200 1.98600 1.000 42.42269 130 PHE F N 1
ATOM 15689 C CA . PHE F 1 107 ? -20.23200 6.14800 1.51600 1.000 43.74269 130 PHE F CA 1
ATOM 15690 C C . PHE F 1 107 ? -19.61500 6.97300 2.64200 1.000 45.64269 130 PHE F C 1
ATOM 15691 O O . PHE F 1 107 ? -18.79600 6.45800 3.41900 1.000 48.28269 130 PHE F O 1
ATOM 15699 N N . SER F 1 108 ? -20.03800 8.22700 2.77900 1.000 41.70211 131 SER F N 1
ATOM 15700 C CA . SER F 1 108 ? -19.34900 9.14600 3.67700 1.000 42.49211 131 SER F CA 1
ATOM 15701 C C . SER F 1 108 ? -19.46500 8.77400 5.14800 1.000 48.71211 131 SER F C 1
ATOM 15702 O O . SER F 1 108 ? -18.84700 9.45600 5.98100 1.000 44.11211 131 SER F O 1
ATOM 15705 N N . VAL F 1 109 ? -20.22300 7.72400 5.49200 1.000 49.39441 132 VAL F N 1
ATOM 15706 C CA . VAL F 1 109 ? -20.18200 7.21900 6.86300 1.000 51.63441 132 VAL F CA 1
ATOM 15707 C C . VAL F 1 109 ? -18.73800 6.89600 7.24800 1.000 51.73441 132 VAL F C 1
ATOM 15708 O O . VAL F 1 109 ? -18.28500 7.19300 8.36700 1.000 52.33441 132 VAL F O 1
ATOM 15712 N N . VAL F 1 110 ? -17.96100 6.37200 6.29500 1.000 45.38646 133 VAL F N 1
ATOM 15713 C CA . VAL F 1 110 ? -16.60500 5.98500 6.65100 1.000 52.34646 133 VAL F CA 1
ATOM 15714 C C . VAL F 1 110 ? -15.75500 7.19700 7.02100 1.000 50.89646 133 VAL F C 1
ATOM 15715 O O . VAL F 1 110 ? -14.72000 7.03100 7.67900 1.000 49.25646 133 VAL F O 1
ATOM 15719 N N . LYS F 1 111 ? -16.16800 8.41700 6.64500 1.000 50.49331 134 LYS F N 1
ATOM 15720 C CA . LYS F 1 111 ? -15.40400 9.58400 7.08100 1.000 56.37331 134 LYS F CA 1
ATOM 15721 C C . LYS F 1 111 ? -15.24400 9.56800 8.58800 1.000 56.67331 134 LYS F C 1
ATOM 15722 O O . LYS F 1 111 ? -14.12100 9.65600 9.11100 1.000 55.36331 134 LYS F O 1
ATOM 15728 N N . SER F 1 112 ? -16.34600 9.32300 9.29400 1.000 51.32825 135 SER F N 1
ATOM 15729 C CA . SER F 1 112 ? -16.26900 9.31900 10.74700 1.000 56.36825 135 SER F CA 1
ATOM 15730 C C . SER F 1 112 ? -15.40500 8.16500 11.24300 1.000 55.90825 135 SER F C 1
ATOM 15731 O O . SER F 1 112 ? -14.63800 8.32200 12.20500 1.000 52.24825 135 SER F O 1
ATOM 15734 N N . ILE F 1 113 ? -15.47100 7.01300 10.56900 1.000 52.86439 136 ILE F N 1
ATOM 15735 C CA . ILE F 1 113 ? -14.60200 5.91200 10.96400 1.000 56.81439 136 ILE F CA 1
ATOM 15736 C C . ILE F 1 113 ? -13.14400 6.35800 10.88200 1.000 51.79439 136 ILE F C 1
ATOM 15737 O O . ILE F 1 113 ? -12.35800 6.15000 11.82000 1.000 46.68439 136 ILE F O 1
ATOM 15742 N N . SER F 1 114 ? -12.77900 7.02400 9.77400 1.000 48.93647 137 SER F N 1
ATOM 15743 C CA . SER F 1 114 ? -11.41300 7.51500 9.63700 1.000 49.48647 137 SER F CA 1
ATOM 15744 C C . SER F 1 114 ? -11.05900 8.42200 10.79400 1.000 53.83647 137 SER F C 1
ATOM 15745 O O . SER F 1 114 ? -9.97500 8.29300 11.38000 1.000 56.89647 137 SER F O 1
ATOM 15748 N N . SER F 1 115 ? -11.99400 9.29700 11.18200 1.000 50.36989 138 SER F N 1
ATOM 15749 C CA . SER F 1 115 ? -11.71300 10.23300 12.25900 1.000 53.42989 138 SER F CA 1
ATOM 15750 C C . SER F 1 115 ? -11.40900 9.47500 13.53500 1.000 52.92989 138 SER F C 1
ATOM 15751 O O . SER F 1 115 ? -10.44600 9.79300 14.25000 1.000 55.37989 138 SER F O 1
ATOM 15754 N N . THR F 1 116 ? -12.18400 8.41800 13.78500 1.000 49.16273 139 THR F N 1
ATOM 15755 C CA . THR F 1 116 ? -11.95100 7.57100 14.94300 1.000 53.51273 139 THR F CA 1
ATOM 15756 C C . THR F 1 116 ? -10.55900 6.97000 14.89300 1.000 50.78273 139 THR F C 1
ATOM 15757 O O . THR F 1 116 ? -9.82800 6.97900 15.89200 1.000 55.45273 139 THR F O 1
ATOM 15761 N N . LEU F 1 117 ? -10.15400 6.50000 13.71400 1.000 48.18388 140 LEU F N 1
ATOM 15762 C CA . LEU F 1 117 ? -8.82400 5.93000 13.58500 1.000 57.18388 140 LEU F CA 1
ATOM 15763 C C . LEU F 1 117 ? -7.76500 6.99700 13.83300 1.000 55.01388 140 LEU F C 1
ATOM 15764 O O . LEU F 1 117 ? -6.74000 6.72300 14.47300 1.000 55.74388 140 LEU F O 1
ATOM 15769 N N . VAL F 1 118 ? -8.00800 8.23300 13.37700 1.000 49.89491 141 VAL F N 1
ATOM 15770 C CA . VAL F 1 118 ? -7.05700 9.29800 13.69400 1.000 57.54491 141 VAL F CA 1
ATOM 15771 C C . VAL F 1 118 ? -6.92100 9.43500 15.20200 1.000 57.67491 141 VAL F C 1
ATOM 15772 O O . VAL F 1 118 ? -5.80600 9.51400 15.73400 1.000 58.79491 141 VAL F O 1
ATOM 15776 N N . GLY F 1 119 ? -8.04100 9.37500 15.91800 1.000 53.64200 142 GLY F N 1
ATOM 15777 C CA . GLY F 1 119 ? -7.96200 9.39400 17.36500 1.000 57.68200 142 GLY F CA 1
ATOM 15778 C C . GLY F 1 119 ? -7.07600 8.28900 17.89800 1.000 58.46200 142 GLY F C 1
ATOM 15779 O O . GLY F 1 119 ? -6.21300 8.52800 18.74700 1.000 60.23200 142 GLY F O 1
ATOM 15780 N N . ALA F 1 120 ? -7.23300 7.07500 17.36200 1.000 54.32960 143 ALA F N 1
ATOM 15781 C CA . ALA F 1 120 ? -6.37900 5.97000 17.79400 1.000 57.92960 143 ALA F CA 1
ATOM 15782 C C . ALA F 1 120 ? -4.90900 6.30200 17.58500 1.000 57.42960 143 ALA F C 1
ATOM 15783 O O . ALA F 1 120 ? -4.08100 6.08600 18.48100 1.000 60.89960 143 ALA F O 1
ATOM 15785 N N . ALA F 1 121 ? -4.57100 6.88900 16.43400 1.000 56.61297 144 ALA F N 1
ATOM 15786 C CA . ALA F 1 121 ? -3.17400 7.21300 16.19500 1.000 60.52297 144 ALA F CA 1
ATOM 15787 C C . ALA F 1 121 ? -2.69800 8.25800 17.19000 1.000 60.62297 144 ALA F C 1
ATOM 15788 O O . ALA F 1 121 ? -1.53700 8.23600 17.60700 1.000 60.52297 144 ALA F O 1
ATOM 15790 N N . VAL F 1 122 ? -3.58500 9.16800 17.59200 1.000 57.50200 145 VAL F N 1
ATOM 15791 C CA . VAL F 1 122 ? -3.22700 10.13100 18.62400 1.000 59.13200 145 VAL F CA 1
ATOM 15792 C C . VAL F 1 122 ? -3.01300 9.41300 19.95000 1.000 60.43200 145 VAL F C 1
ATOM 15793 O O . VAL F 1 122 ? -2.07700 9.72900 20.70000 1.000 63.49200 145 VAL F O 1
ATOM 15797 N N . GLN F 1 123 ? -3.87700 8.44100 20.26500 1.000 55.31515 146 GLN F N 1
ATOM 15798 C CA . GLN F 1 123 ? -3.72800 7.69400 21.51100 1.000 60.03515 146 GLN F CA 1
ATOM 15799 C C . GLN F 1 123 ? -2.44300 6.87300 21.53200 1.000 61.76515 146 GLN F C 1
ATOM 15800 O O . GLN F 1 123 ? -1.82500 6.69800 22.59100 1.000 60.18515 146 GLN F O 1
ATOM 15806 N N . GLN F 1 124 ? -2.03100 6.34500 20.38600 1.000 58.84954 147 GLN F N 1
ATOM 15807 C CA . GLN F 1 124 ? -0.79900 5.57600 20.34700 1.000 56.28954 147 GLN F CA 1
ATOM 15808 C C . GLN F 1 124 ? 0.43200 6.45600 20.20300 1.000 59.01954 147 GLN F C 1
ATOM 15809 O O . GLN F 1 124 ? 1.53200 5.92800 20.00700 1.000 62.88954 147 GLN F O 1
ATOM 15815 N N . GLY F 1 125 ? 0.28000 7.77300 20.27300 1.000 52.09340 148 GLY F N 1
ATOM 15816 C CA . GLY F 1 125 ? 1.42800 8.63100 20.11000 1.000 59.83340 148 GLY F CA 1
ATOM 15817 C C . GLY F 1 125 ? 1.97800 8.68300 18.70600 1.000 63.05340 148 GLY F C 1
ATOM 15818 O O . GLY F 1 125 ? 3.17300 8.94000 18.53300 1.000 63.35340 148 GLY F O 1
ATOM 15819 N N . LEU F 1 126 ? 1.14100 8.46300 17.69200 1.000 60.98534 149 LEU F N 1
ATOM 15820 C CA . LEU F 1 126 ? 1.61600 8.42900 16.28200 1.000 58.14534 149 LEU F CA 1
ATOM 15821 C C . LEU F 1 126 ? 1.18000 9.70500 15.56600 1.000 58.45534 149 LEU F C 1
ATOM 15822 O O . LEU F 1 126 ? 1.83200 10.06800 14.58500 1.000 54.50534 149 LEU F O 1
ATOM 15827 N N . LEU F 1 127 ? 0.10300 10.33500 16.03100 1.000 64.34756 150 LEU F N 1
ATOM 15828 C CA . LEU F 1 127 ? -0.35300 11.60100 15.47300 1.000 58.98756 150 LEU F CA 1
ATOM 15829 C C . LEU F 1 127 ? -0.62100 12.61100 16.57700 1.000 61.48756 150 LEU F C 1
ATOM 15830 O O . LEU F 1 127 ? -0.86800 12.25700 17.73400 1.000 61.08756 150 LEU F O 1
ATOM 15835 N N . ALA F 1 128 ? -0.58300 13.88300 16.19000 1.000 67.06026 151 ALA F N 1
ATOM 15836 C CA . ALA F 1 128 ? -0.93400 14.98900 17.06500 1.000 65.23026 151 ALA F CA 1
ATOM 15837 C C . ALA F 1 128 ? -1.75300 15.99700 16.27300 1.000 63.52026 151 ALA F C 1
ATOM 15838 O O . ALA F 1 128 ? -1.42200 16.30900 15.12500 1.000 60.66026 151 ALA F O 1
ATOM 15840 N N . LEU F 1 129 ? -2.84500 16.47400 16.86200 1.000 70.37939 152 LEU F N 1
ATOM 15841 C CA . LEU F 1 129 ? -3.80200 17.33600 16.11900 1.000 68.78939 152 LEU F CA 1
ATOM 15842 C C . LEU F 1 129 ? -3.16700 18.63400 15.62300 1.000 69.26939 152 LEU F C 1
ATOM 15843 O O . LEU F 1 129 ? -3.52600 19.06600 14.52100 1.000 67.22939 152 LEU F O 1
ATOM 15848 N N . ASP F 1 130 ? -2.27100 19.23300 16.40100 1.000 67.57900 153 ASP F N 1
ATOM 15849 C CA . ASP F 1 130 ? -1.73000 20.53000 15.99800 1.000 68.41900 153 ASP F CA 1
ATOM 15850 C C . ASP F 1 130 ? -0.58800 20.41800 15.00100 1.000 65.42900 153 ASP F C 1
ATOM 15851 O O . ASP F 1 130 ? 0.01400 21.43400 14.65700 1.000 71.78900 153 ASP F O 1
ATOM 15856 N N . GLN F 1 131 ? -0.24200 19.24300 14.58200 1.000 65.36918 154 GLN F N 1
ATOM 15857 C CA . GLN F 1 131 ? 0.86400 19.10100 13.65400 1.000 68.47918 154 GLN F CA 1
ATOM 15858 C C . GLN F 1 131 ? 0.40400 19.37000 12.22100 1.000 67.79918 154 GLN F C 1
ATOM 15859 O O . GLN F 1 131 ? -0.76600 19.16900 11.88600 1.000 65.27918 154 GLN F O 1
ATOM 15865 N N . PRO F 1 132 ? 1.30100 19.84900 11.36800 1.000 66.78259 155 PRO F N 1
ATOM 15866 C CA . PRO F 1 132 ? 0.94000 20.10300 9.97200 1.000 67.30259 155 PRO F CA 1
ATOM 15867 C C . PRO F 1 132 ? 0.86300 18.80900 9.18000 1.000 65.38259 155 PRO F C 1
ATOM 15868 O O . PRO F 1 132 ? 1.57900 17.84400 9.45800 1.000 67.17259 155 PRO F O 1
ATOM 15872 N N . VAL F 1 133 ? -0.01400 18.79100 8.17100 1.000 65.18604 156 VAL F N 1
ATOM 15873 C CA . VAL F 1 133 ? -0.16400 17.55200 7.41300 1.000 63.69604 156 VAL F CA 1
ATOM 15874 C C . VAL F 1 133 ? 1.09100 17.28100 6.59000 1.000 64.07604 156 VAL F C 1
ATOM 15875 O O . VAL F 1 133 ? 1.46800 16.12100 6.37800 1.000 63.72604 156 VAL F O 1
ATOM 15879 N N . ASP F 1 134 ? 1.77100 18.33400 6.13800 1.000 61.78927 157 ASP F N 1
ATOM 15880 C CA . ASP F 1 134 ? 2.99700 18.16500 5.36500 1.000 59.59927 157 ASP F CA 1
ATOM 15881 C C . ASP F 1 134 ? 4.11900 17.52400 6.18200 1.000 64.72927 157 ASP F C 1
ATOM 15882 O O . ASP F 1 134 ? 5.11300 17.07300 5.59700 1.000 64.15927 157 ASP F O 1
ATOM 15887 N N . LYS F 1 135 ? 4.01600 17.52100 7.51700 1.000 64.75865 158 LYS F N 1
ATOM 15888 C CA . LYS F 1 135 ? 4.97100 16.75900 8.31600 1.000 60.60865 158 LYS F CA 1
ATOM 15889 C C . LYS F 1 135 ? 4.93700 15.29200 7.93200 1.000 62.60865 158 LYS F C 1
ATOM 15890 O O . LYS F 1 135 ? 5.98200 14.66500 7.73800 1.000 68.68865 158 LYS F O 1
ATOM 15896 N N . TYR F 1 136 ? 3.73800 14.73700 7.79200 1.000 64.02497 159 TYR F N 1
ATOM 15897 C CA . TYR F 1 136 ? 3.55700 13.34100 7.42500 1.000 59.51497 159 TYR F CA 1
ATOM 15898 C C . TYR F 1 136 ? 3.54600 13.09800 5.92700 1.000 60.19497 159 TYR F C 1
ATOM 15899 O O . TYR F 1 136 ? 3.92900 12.00700 5.48800 1.000 62.12497 159 TYR F O 1
ATOM 15908 N N . LEU F 1 137 ? 3.13600 14.08100 5.12500 1.000 63.91658 160 LEU F N 1
ATOM 15909 C CA . LEU F 1 137 ? 2.96500 13.89900 3.68800 1.000 62.62658 160 LEU F CA 1
ATOM 15910 C C . LEU F 1 137 ? 3.81200 14.93600 2.96000 1.000 67.58658 160 LEU F C 1
ATOM 15911 O O . LEU F 1 137 ? 3.30100 15.98400 2.53500 1.000 66.93658 160 LEU F O 1
ATOM 15916 N N . PRO F 1 138 ? 5.10700 14.66100 2.76800 1.000 65.83569 161 PRO F N 1
ATOM 15917 C CA . PRO F 1 138 ? 5.97800 15.65000 2.11100 1.000 71.15569 161 PRO F CA 1
ATOM 15918 C C . PRO F 1 138 ? 5.55600 15.95600 0.69100 1.000 72.85569 161 PRO F C 1
ATOM 15919 O O . PRO F 1 138 ? 5.97400 16.98400 0.14300 1.000 71.58569 161 PRO F O 1
ATOM 15923 N N . SER F 1 139 ? 4.73600 15.09600 0.07700 1.000 69.52634 162 SER F N 1
ATOM 15924 C CA . SER F 1 139 ? 4.19000 15.40300 -1.24000 1.000 69.69634 162 SER F CA 1
ATOM 15925 C C . SER F 1 139 ? 3.25800 16.60900 -1.19700 1.000 70.55634 162 SER F C 1
ATOM 15926 O O . SER F 1 139 ? 2.94100 17.17300 -2.24900 1.000 64.93634 162 SER F O 1
ATOM 15929 N N . LEU F 1 140 ? 2.81900 17.01900 -0.01100 1.000 71.28746 163 LEU F N 1
ATOM 15930 C CA . LEU F 1 140 ? 2.07300 18.25700 0.14500 1.000 70.97746 163 LEU F CA 1
ATOM 15931 C C . LEU F 1 140 ? 2.97600 19.42100 0.53900 1.000 74.86746 163 LEU F C 1
ATOM 15932 O O . LEU F 1 140 ? 2.48000 20.53000 0.75600 1.000 71.44746 163 LEU F O 1
ATOM 15937 N N . ALA F 1 141 ? 4.28100 19.18900 0.68500 1.000 73.86880 164 ALA F N 1
ATOM 15938 C CA . ALA F 1 141 ? 5.19300 20.30400 0.89100 1.000 79.00880 164 ALA F CA 1
ATOM 15939 C C . ALA F 1 141 ? 5.17100 21.19900 -0.34200 1.000 79.47880 164 ALA F C 1
ATOM 15940 O O . ALA F 1 141 ? 5.21500 20.72300 -1.47800 1.000 82.62880 164 ALA F O 1
ATOM 15942 N N . GLY F 1 142 ? 5.11400 22.50300 -0.11500 1.000 82.03553 165 GLY F N 1
ATOM 15943 C CA . GLY F 1 142 ? 5.01000 23.45900 -1.19300 1.000 83.97553 165 GLY F CA 1
ATOM 15944 C C . GLY F 1 142 ? 3.63900 23.58300 -1.81700 1.000 83.69553 165 GLY F C 1
ATOM 15945 O O . GLY F 1 142 ? 3.48900 24.33200 -2.79200 1.000 87.55553 165 GLY F O 1
ATOM 15946 N N . SER F 1 143 ? 2.63500 22.88800 -1.29100 1.000 82.37277 166 SER F N 1
ATOM 15947 C CA . SER F 1 143 ? 1.27200 23.00300 -1.78000 1.000 81.01277 166 SER F CA 1
ATOM 15948 C C . SER F 1 143 ? 0.47800 23.94300 -0.88000 1.000 74.06277 166 SER F C 1
ATOM 15949 O O . SER F 1 143 ? 0.96100 24.40600 0.15300 1.000 75.19277 166 SER F O 1
ATOM 15952 N N . ALA F 1 144 ? -0.78900 24.16000 -1.24300 1.000 69.30437 167 ALA F N 1
ATOM 15953 C CA . ALA F 1 144 ? -1.68200 24.98000 -0.42900 1.000 74.50437 167 ALA F CA 1
ATOM 15954 C C . ALA F 1 144 ? -2.03800 24.33300 0.89900 1.000 74.72437 167 ALA F C 1
ATOM 15955 O O . ALA F 1 144 ? -2.57800 25.01400 1.77800 1.000 78.47437 167 ALA F O 1
ATOM 15957 N N . TYR F 1 145 ? -1.81800 23.03000 1.04600 1.000 73.44189 168 TYR F N 1
ATOM 15958 C CA . TYR F 1 145 ? -2.07100 22.38700 2.32600 1.000 68.00189 168 TYR F CA 1
ATOM 15959 C C . TYR F 1 145 ? -0.91300 22.53100 3.29500 1.000 69.85189 168 TYR F C 1
ATOM 15960 O O . TYR F 1 145 ? -1.10500 22.31900 4.49700 1.000 65.37189 168 TYR F O 1
ATOM 15969 N N . GLN F 1 146 ? 0.25000 22.95200 2.81100 1.000 70.88462 169 GLN F N 1
ATOM 15970 C CA . GLN F 1 146 ? 1.38100 23.21600 3.68600 1.000 70.39462 169 GLN F CA 1
ATOM 15971 C C . GLN F 1 146 ? 0.97700 24.18500 4.78900 1.000 71.97462 169 GLN F C 1
ATOM 15972 O O . GLN F 1 146 ? 0.34600 25.21100 4.53200 1.000 75.61462 169 GLN F O 1
ATOM 15978 N N . GLY F 1 147 ? 1.27200 23.81800 6.03300 1.000 71.57685 170 GLY F N 1
ATOM 15979 C CA . GLY F 1 147 ? 0.88700 24.62200 7.16400 1.000 70.98685 170 GLY F CA 1
ATOM 15980 C C . GLY F 1 147 ? -0.47600 24.30200 7.73100 1.000 70.71685 170 GLY F C 1
ATOM 15981 O O . GLY F 1 147 ? -0.80100 24.76100 8.83100 1.000 71.09685 170 GLY F O 1
ATOM 15982 N N . VAL F 1 148 ? -1.30300 23.56400 6.99300 1.000 71.87827 171 VAL F N 1
ATOM 15983 C CA . VAL F 1 148 ? -2.60200 23.15800 7.50600 1.000 64.17827 171 VAL F CA 1
ATOM 15984 C C . VAL F 1 148 ? -2.41100 22.07400 8.55600 1.000 66.54827 171 VAL F C 1
ATOM 15985 O O . VAL F 1 148 ? -1.66800 21.10800 8.34600 1.000 72.37827 171 VAL F O 1
ATOM 15989 N N . THR F 1 149 ? -3.08800 22.21800 9.68900 1.000 71.17683 172 THR F N 1
ATOM 15990 C CA . THR F 1 149 ? -2.94500 21.27700 10.79100 1.000 69.35683 172 THR F CA 1
ATOM 15991 C C . THR F 1 149 ? -3.85200 20.06900 10.59400 1.000 70.44683 172 THR F C 1
ATOM 15992 O O . THR F 1 149 ? -4.81600 20.10100 9.82900 1.000 70.90683 172 THR F O 1
ATOM 15996 N N . VAL F 1 150 ? -3.53000 18.99600 11.31600 1.000 72.32265 173 VAL F N 1
ATOM 15997 C CA . VAL F 1 150 ? -4.33800 17.78100 11.25900 1.000 66.54265 173 VAL F CA 1
ATOM 15998 C C . VAL F 1 150 ? -5.77700 18.06700 11.65900 1.000 66.92265 173 VAL F C 1
ATOM 15999 O O . VAL F 1 150 ? -6.72600 17.60200 11.01300 1.000 68.76265 173 VAL F O 1
ATOM 16003 N N . GLU F 1 151 ? -5.96500 18.81800 12.74600 1.000 68.93997 174 GLU F N 1
ATOM 16004 C CA . GLU F 1 151 ? -7.32600 19.07600 13.20900 1.000 73.00997 174 GLU F CA 1
ATOM 16005 C C . GLU F 1 151 ? -8.11000 19.85600 12.16000 1.000 68.73997 174 GLU F C 1
ATOM 16006 O O . GLU F 1 151 ? -9.26100 19.52400 11.85900 1.000 63.51997 174 GLU F O 1
ATOM 16012 N N . GLN F 1 152 ? -7.47900 20.86900 11.56000 1.000 65.53467 175 GLN F N 1
ATOM 16013 C CA . GLN F 1 152 ? -8.14400 21.63800 10.51700 1.000 69.79467 175 GLN F CA 1
ATOM 16014 C C . GLN F 1 152 ? -8.62400 20.71900 9.40200 1.000 72.19467 175 GLN F C 1
ATOM 16015 O O . GLN F 1 152 ? -9.66600 20.97500 8.78400 1.000 75.62467 175 GLN F O 1
ATOM 16021 N N . VAL F 1 153 ? -7.88500 19.63800 9.14700 1.000 69.21198 176 VAL F N 1
ATOM 16022 C CA . VAL F 1 153 ? -8.33000 18.63100 8.19400 1.000 69.90198 176 VAL F CA 1
ATOM 16023 C C . VAL F 1 153 ? -9.54400 17.89400 8.73900 1.000 70.02198 176 VAL F C 1
ATOM 16024 O O . VAL F 1 153 ? -10.53200 17.66700 8.02600 1.000 66.76198 176 VAL F O 1
ATOM 16028 N N . LEU F 1 154 ? -9.48100 17.50100 10.01400 1.000 69.62091 177 LEU F N 1
ATOM 16029 C CA . LEU F 1 154 ? -10.60600 16.80500 10.62800 1.000 66.99091 177 LEU F CA 1
ATOM 16030 C C . LEU F 1 154 ? -11.86400 17.65800 10.64100 1.000 70.30091 177 LEU F C 1
ATOM 16031 O O . LEU F 1 154 ? -12.97300 17.11600 10.61200 1.000 72.15091 177 LEU F O 1
ATOM 16036 N N . GLN F 1 155 ? -11.71500 18.98600 10.69700 1.000 73.17738 178 GLN F N 1
ATOM 16037 C CA . GLN F 1 155 ? -12.83900 19.91400 10.80400 1.000 76.60738 178 GLN F CA 1
ATOM 16038 C C . GLN F 1 155 ? -13.24000 20.54100 9.47000 1.000 78.46738 178 GLN F C 1
ATOM 16039 O O . GLN F 1 155 ? -14.08200 21.44800 9.45500 1.000 79.95738 178 GLN F O 1
ATOM 16045 N N . MET F 1 156 ? -12.67300 20.07100 8.35700 1.000 75.91806 179 MET F N 1
ATOM 16046 C CA . MET F 1 156 ? -12.98700 20.61400 7.03700 1.000 77.89806 179 MET F CA 1
ATOM 16047 C C . MET F 1 156 ? -12.72800 22.11700 7.00400 1.000 77.49806 179 MET F C 1
ATOM 16048 O O . MET F 1 156 ? -13.51600 22.89500 6.46300 1.000 74.38806 179 MET F O 1
ATOM 16053 N N . SER F 1 157 ? -11.60700 22.53200 7.59000 1.000 77.03692 180 SER F N 1
ATOM 16054 C CA . SER F 1 157 ? -11.34300 23.95400 7.74700 1.000 79.69692 180 SER F CA 1
ATOM 16055 C C . SER F 1 157 ? -9.96000 24.33600 7.24400 1.000 76.50692 180 SER F C 1
ATOM 16056 O O . SER F 1 157 ? -9.35400 25.27900 7.75400 1.000 77.06692 180 SER F O 1
ATOM 16059 N N . SER F 1 158 ? -9.44100 23.61800 6.24900 1.000 74.76343 181 SER F N 1
ATOM 16060 C CA . SER F 1 158 ? -8.13500 23.98900 5.72000 1.000 73.76343 181 SER F CA 1
ATOM 16061 C C . SER F 1 158 ? -8.20000 25.34000 5.03100 1.000 73.89343 181 SER F C 1
ATOM 16062 O O . SER F 1 158 ? -7.21100 26.07800 5.01900 1.000 82.63343 181 SER F O 1
ATOM 16065 N N . GLY F 1 159 ? -9.35300 25.67300 4.45700 1.000 79.51238 182 GLY F N 1
ATOM 16066 C CA . GLY F 1 159 ? -9.54000 26.89400 3.70300 1.000 83.82238 182 GLY F CA 1
ATOM 16067 C C . GLY F 1 159 ? -9.12100 26.81000 2.25700 1.000 89.39238 182 GLY F C 1
ATOM 16068 O O . GLY F 1 159 ? -9.17100 27.82900 1.55400 1.000 93.24238 182 GLY F O 1
ATOM 16069 N N . VAL F 1 160 ? -8.74700 25.62600 1.77500 1.000 88.15065 183 VAL F N 1
ATOM 16070 C CA . VAL F 1 160 ? -8.31800 25.49200 0.39200 1.000 89.03065 183 VAL F CA 1
ATOM 16071 C C . VAL F 1 160 ? -9.56300 25.49800 -0.48000 1.000 87.16065 183 VAL F C 1
ATOM 16072 O O . VAL F 1 160 ? -10.56300 24.83500 -0.16900 1.000 81.53065 183 VAL F O 1
ATOM 16076 N N . ARG F 1 161 ? -9.52300 26.27300 -1.55900 1.000 87.94278 184 ARG F N 1
ATOM 16077 C CA . ARG F 1 161 ? -10.66500 26.30500 -2.45300 1.000 89.15278 184 ARG F CA 1
ATOM 16078 C C . ARG F 1 161 ? -10.80300 24.93300 -3.10400 1.000 85.29278 184 ARG F C 1
ATOM 16079 O O . ARG F 1 161 ? -9.88200 24.45200 -3.77400 1.000 87.11278 184 ARG F O 1
ATOM 16087 N N . TRP F 1 162 ? -11.98800 24.35000 -2.95400 1.000 77.07211 185 TRP F N 1
ATOM 16088 C CA . TRP F 1 162 ? -12.33900 23.00300 -3.37400 1.000 74.55211 185 TRP F CA 1
ATOM 16089 C C . TRP F 1 162 ? -13.77300 23.03000 -3.84900 1.000 76.75211 185 TRP F C 1
ATOM 16090 O O . TRP F 1 162 ? -14.65600 23.50100 -3.12600 1.000 78.01211 185 TRP F O 1
ATOM 16101 N N . ASN F 1 163 ? -14.03200 22.45800 -5.03100 1.000 77.81990 186 ASN F N 1
ATOM 16102 C CA . ASN F 1 163 ? -15.42500 22.34800 -5.54700 1.000 75.71990 186 ASN F CA 1
ATOM 16103 C C . ASN F 1 163 ? -15.95200 20.92600 -5.34500 1.000 76.11990 186 ASN F C 1
ATOM 16104 O O . ASN F 1 163 ? -15.40500 20.01100 -5.96600 1.000 77.00990 186 ASN F O 1
ATOM 16109 N N . GLU F 1 164 ? -16.99300 20.75300 -4.53600 1.000 72.91837 187 GLU F N 1
ATOM 16110 C CA . GLU F 1 164 ? -17.54400 19.40600 -4.22100 1.000 74.85837 187 GLU F CA 1
ATOM 16111 C C . GLU F 1 164 ? -18.65300 19.07000 -5.22000 1.000 77.61837 187 GLU F C 1
ATOM 16112 O O . GLU F 1 164 ? -19.05800 17.90000 -5.29300 1.000 74.02837 187 GLU F O 1
ATOM 16118 N N . THR F 1 165 ? -19.10100 20.06700 -5.97900 1.000 87.60316 188 THR F N 1
ATOM 16119 C CA . THR F 1 165 ? -20.17900 19.86800 -6.97700 1.000 86.51316 188 THR F CA 1
ATOM 16120 C C . THR F 1 165 ? -20.01600 18.51100 -7.66700 1.000 88.01316 188 THR F C 1
ATOM 16121 O O . THR F 1 165 ? -19.12000 18.39300 -8.50200 1.000 86.53316 188 THR F O 1
ATOM 16125 N N . TYR F 1 166 ? -20.87300 17.53800 -7.35600 1.000 92.42850 189 TYR F N 1
ATOM 16126 C CA . TYR F 1 166 ? -20.79200 16.24200 -8.07600 1.000 91.33850 189 TYR F CA 1
ATOM 16127 C C . TYR F 1 166 ? -21.60400 16.32400 -9.37000 1.000 95.48850 189 TYR F C 1
ATOM 16128 O O . TYR F 1 166 ? -22.40700 15.41400 -9.63200 1.000 92.47850 189 TYR F O 1
ATOM 16137 N N . ARG F 1 167 ? -21.38300 17.37300 -10.16300 1.000 92.82078 190 ARG F N 1
ATOM 16138 C CA . ARG F 1 167 ? -22.17700 17.57500 -11.39800 1.000 92.64078 190 ARG F CA 1
ATOM 16139 C C . ARG F 1 167 ? -21.30100 18.27900 -12.43200 1.000 89.82078 190 ARG F C 1
ATOM 16140 O O . ARG F 1 167 ? -21.40700 17.95400 -13.62200 1.000 87.71078 190 ARG F O 1
ATOM 16148 N N . ASP F 1 168 ? -20.47400 19.21900 -11.98400 1.000 89.39941 191 ASP F N 1
ATOM 16149 C CA . ASP F 1 168 ? -19.53600 19.89400 -12.91500 1.000 92.15941 191 ASP F CA 1
ATOM 16150 C C . ASP F 1 168 ? -18.42600 18.90300 -13.25400 1.000 91.92941 191 ASP F C 1
ATOM 16151 O O . ASP F 1 168 ? -17.73500 18.46000 -12.33000 1.000 85.92941 191 ASP F O 1
ATOM 16156 N N . PRO F 1 169 ? -18.20900 18.55200 -14.53500 1.000 94.78619 192 PRO F N 1
ATOM 16157 C CA . PRO F 1 169 ? -17.20900 17.51200 -14.89000 1.000 91.73619 192 PRO F CA 1
ATOM 16158 C C . PRO F 1 169 ? -15.79300 17.80900 -14.42500 1.000 91.22619 192 PRO F C 1
ATOM 16159 O O . PRO F 1 169 ? -15.04700 16.86800 -14.12200 1.000 93.05619 192 PRO F O 1
ATOM 16163 N N . LYS F 1 170 ? -15.39400 19.07500 -14.33700 1.000 85.17566 193 LYS F N 1
ATOM 16164 C CA . LYS F 1 170 ? -14.06400 19.40500 -13.84300 1.000 84.34566 193 LYS F CA 1
ATOM 16165 C C . LYS F 1 170 ? -14.07400 19.93800 -12.41500 1.000 80.40566 193 LYS F C 1
ATOM 16166 O O . LYS F 1 170 ? -13.11900 20.60500 -12.00400 1.000 79.50566 193 LYS F O 1
ATOM 16172 N N . SER F 1 171 ? -15.12400 19.65200 -11.64700 1.000 79.49193 194 SER F N 1
ATOM 16173 C CA . SER F 1 171 ? -15.06700 19.97800 -10.23300 1.000 74.00193 194 SER F CA 1
ATOM 16174 C C . SER F 1 171 ? -14.08600 19.03900 -9.53600 1.000 74.10193 194 SER F C 1
ATOM 16175 O O . SER F 1 171 ? -13.77100 17.95100 -10.02600 1.000 70.29193 194 SER F O 1
ATOM 16178 N N . ASP F 1 172 ? -13.62600 19.46100 -8.35800 1.000 70.15483 195 ASP F N 1
ATOM 16179 C CA . ASP F 1 172 ? -12.56500 18.73200 -7.67400 1.000 65.98483 195 ASP F CA 1
ATOM 16180 C C . ASP F 1 172 ? -13.02800 17.35000 -7.19100 1.000 65.69483 195 ASP F C 1
ATOM 16181 O O . ASP F 1 172 ? -12.26600 16.38100 -7.26300 1.000 64.28483 195 ASP F O 1
ATOM 16186 N N . ARG F 1 173 ? -14.26100 17.23600 -6.68500 1.000 65.35044 196 ARG F N 1
ATOM 16187 C CA . ARG F 1 173 ? -14.82500 15.92500 -6.34600 1.000 65.09044 196 ARG F CA 1
ATOM 16188 C C . ARG F 1 173 ? -14.85700 14.98700 -7.55100 1.000 61.65044 196 ARG F C 1
ATOM 16189 O O . ARG F 1 173 ? -14.64400 13.76900 -7.41900 1.000 63.03044 196 ARG F O 1
ATOM 16197 N N . ARG F 1 174 ? -15.09200 15.53900 -8.73600 1.000 63.56108 197 ARG F N 1
ATOM 16198 C CA . ARG F 1 174 ? -15.14300 14.72300 -9.93300 1.000 62.48108 197 ARG F CA 1
ATOM 16199 C C . ARG F 1 174 ? -13.77300 14.33800 -10.42400 1.000 59.34108 197 ARG F C 1
ATOM 16200 O O . ARG F 1 174 ? -13.57700 13.20400 -10.87000 1.000 51.86108 197 ARG F O 1
ATOM 16208 N N . GLN F 1 175 ? -12.80600 15.23100 -10.24200 1.000 67.17267 198 GLN F N 1
ATOM 16209 C CA . GLN F 1 175 ? -11.44000 14.90400 -10.58700 1.000 60.40267 198 GLN F CA 1
ATOM 16210 C C . GLN F 1 175 ? -10.90300 13.85400 -9.63200 1.000 53.02267 198 GLN F C 1
ATOM 16211 O O . GLN F 1 175 ? -10.15200 12.97000 -10.03700 1.000 49.54267 198 GLN F O 1
ATOM 16217 N N . MET F 1 176 ? -11.31000 13.91200 -8.36700 1.000 53.43918 199 MET F N 1
ATOM 16218 C CA . MET F 1 176 ? -10.93300 12.86800 -7.41500 1.000 53.87918 199 MET F CA 1
ATOM 16219 C C . MET F 1 176 ? -11.50100 11.50800 -7.82400 1.000 52.81918 199 MET F C 1
ATOM 16220 O O . MET F 1 176 ? -10.78900 10.49200 -7.83300 1.000 41.49918 199 MET F O 1
ATOM 16225 N N . PHE F 1 177 ? -12.79800 11.45700 -8.14400 1.000 52.69283 200 PHE F N 1
ATOM 16226 C CA . PHE F 1 177 ? -13.33500 10.18700 -8.61100 1.000 48.96283 200 PHE F CA 1
ATOM 16227 C C . PHE F 1 177 ? -12.61800 9.70800 -9.87400 1.000 45.90283 200 PHE F C 1
ATOM 16228 O O . PHE F 1 177 ? -12.37700 8.50900 -10.04400 1.000 49.18283 200 PHE F O 1
ATOM 16236 N N . ASP F 1 178 ? -12.27900 10.62900 -10.77400 1.000 42.83477 201 ASP F N 1
ATOM 16237 C CA . ASP F 1 178 ? -11.51000 10.27800 -11.96000 1.000 44.57477 201 ASP F CA 1
ATOM 16238 C C . ASP F 1 178 ? -10.15700 9.68300 -11.58600 1.000 50.21477 201 ASP F C 1
ATOM 16239 O O . ASP F 1 178 ? -9.68800 8.73400 -12.22500 1.000 47.93477 201 ASP F O 1
ATOM 16244 N N . ALA F 1 179 ? -9.50000 10.25100 -10.57300 1.000 46.57676 202 ALA F N 1
ATOM 16245 C CA . ALA F 1 179 ? -8.23600 9.69000 -10.10900 1.000 48.71676 202 ALA F CA 1
ATOM 16246 C C . ALA F 1 179 ? -8.43800 8.27400 -9.60200 1.000 48.53676 202 ALA F C 1
ATOM 16247 O O . ALA F 1 179 ? -7.59400 7.40000 -9.83100 1.000 50.13676 202 ALA F O 1
ATOM 16249 N N . GLN F 1 180 ? -9.55300 8.03100 -8.90600 1.000 44.57190 203 GLN F N 1
ATOM 16250 C CA . GLN F 1 180 ? -9.85400 6.67500 -8.46300 1.000 45.85190 203 GLN F CA 1
ATOM 16251 C C . GLN F 1 180 ? -9.99400 5.74600 -9.65300 1.000 42.17190 203 GLN F C 1
ATOM 16252 O O . GLN F 1 180 ? -9.34500 4.70400 -9.71600 1.000 49.53190 203 GLN F O 1
ATOM 16258 N N . LEU F 1 181 ? -10.78400 6.15200 -10.64600 1.000 44.41607 204 LEU F N 1
ATOM 16259 C CA . LEU F 1 181 ? -11.04200 5.28800 -11.79400 1.000 45.51607 204 LEU F CA 1
ATOM 16260 C C . LEU F 1 181 ? -9.78300 5.05300 -12.62300 1.000 48.72607 204 LEU F C 1
ATOM 16261 O O . LEU F 1 181 ? -9.66100 4.01300 -13.27900 1.000 53.22607 204 LEU F O 1
ATOM 16266 N N . ALA F 1 182 ? -8.84400 6.00100 -12.61200 1.000 42.61800 205 ALA F N 1
ATOM 16267 C CA . ALA F 1 182 ? -7.54000 5.78500 -13.22900 1.000 51.75800 205 ALA F CA 1
ATOM 16268 C C . ALA F 1 182 ? -6.69800 4.75800 -12.47600 1.000 60.78800 205 ALA F C 1
ATOM 16269 O O . ALA F 1 182 ? -5.69400 4.28000 -13.02500 1.000 62.95800 205 ALA F O 1
ATOM 16271 N N . GLU F 1 183 ? -7.04300 4.45800 -11.21900 1.000 56.18532 206 GLU F N 1
ATOM 16272 C CA . GLU F 1 183 ? -6.36000 3.42500 -10.43700 1.000 57.98532 206 GLU F CA 1
ATOM 16273 C C . GLU F 1 183 ? -4.84900 3.65300 -10.42900 1.000 56.99532 206 GLU F C 1
ATOM 16274 O O . GLU F 1 183 ? -4.05100 2.71900 -10.51400 1.000 56.90532 206 GLU F O 1
ATOM 16280 N N . ARG F 1 184 ? -4.44700 4.90600 -10.37000 1.000 60.27324 207 ARG F N 1
ATOM 16281 C CA . ARG F 1 184 ? -3.02800 5.15300 -10.27600 1.000 60.81324 207 ARG F CA 1
ATOM 16282 C C . ARG F 1 184 ? -2.73100 5.68100 -8.88300 1.000 63.11324 207 ARG F C 1
ATOM 16283 O O . ARG F 1 184 ? -3.42300 6.60000 -8.42400 1.000 58.12324 207 ARG F O 1
ATOM 16291 N N . PRO F 1 185 ? -1.78900 5.09300 -8.14800 1.000 60.12252 208 PRO F N 1
ATOM 16292 C CA . PRO F 1 185 ? -1.54800 5.55100 -6.77200 1.000 60.11252 208 PRO F CA 1
ATOM 16293 C C . PRO F 1 185 ? -1.12500 7.00900 -6.71600 1.000 59.94252 208 PRO F C 1
ATOM 16294 O O . PRO F 1 185 ? -0.45600 7.51700 -7.61800 1.000 57.28252 208 PRO F O 1
ATOM 16298 N N . GLY F 1 186 ? -1.52800 7.68100 -5.64100 1.000 56.73810 209 GLY F N 1
ATOM 16299 C CA . GLY F 1 186 ? -1.14900 9.06300 -5.42500 1.000 53.54810 209 GLY F CA 1
ATOM 16300 C C . GLY F 1 186 ? -1.84700 10.08600 -6.28900 1.000 58.85810 209 GLY F C 1
ATOM 16301 O O . GLY F 1 186 ? -1.50400 11.27000 -6.21200 1.000 57.35810 209 GLY F O 1
ATOM 16302 N N . GLY F 1 187 ? -2.82400 9.67900 -7.09700 1.000 57.80740 210 GLY F N 1
ATOM 16303 C CA . GLY F 1 187 ? -3.52200 10.64300 -7.92800 1.000 56.39740 210 GLY F CA 1
ATOM 16304 C C . GLY F 1 187 ? -4.32600 11.64000 -7.11000 1.000 56.56740 210 GLY F C 1
ATOM 16305 O O . GLY F 1 187 ? -4.35000 12.84000 -7.41400 1.000 55.80740 210 GLY F O 1
ATOM 16306 N N . ILE F 1 188 ? -5.01400 11.16300 -6.07700 1.000 53.62907 211 ILE F N 1
ATOM 16307 C CA . ILE F 1 188 ? -5.79100 12.07900 -5.25600 1.000 52.39907 211 ILE F CA 1
ATOM 16308 C C . ILE F 1 188 ? -4.88300 13.06700 -4.54500 1.000 55.08907 211 ILE F C 1
ATOM 16309 O O . ILE F 1 188 ? -5.22500 14.24600 -4.40900 1.000 60.59907 211 ILE F O 1
ATOM 16314 N N . LEU F 1 189 ? -3.72800 12.61100 -4.06300 1.000 52.67344 212 LEU F N 1
ATOM 16315 C CA . LEU F 1 189 ? -2.79000 13.54100 -3.44300 1.000 54.92344 212 LEU F CA 1
ATOM 16316 C C . LEU F 1 189 ? -2.30600 14.59300 -4.44200 1.000 61.76344 212 LEU F C 1
ATOM 16317 O O . LEU F 1 189 ? -2.11800 15.75800 -4.07700 1.000 57.65344 212 LEU F O 1
ATOM 16322 N N . ARG F 1 190 ? -2.07500 14.19600 -5.70000 1.000 57.66859 213 ARG F N 1
ATOM 16323 C CA . ARG F 1 190 ? -1.65600 15.15400 -6.72000 1.000 50.89859 213 ARG F CA 1
ATOM 16324 C C . ARG F 1 190 ? -2.73900 16.20700 -6.93000 1.000 55.30859 213 ARG F C 1
ATOM 16325 O O . ARG F 1 190 ? -2.46700 17.42600 -6.95700 1.000 56.12859 213 ARG F O 1
ATOM 16333 N N . LEU F 1 191 ? -3.99000 15.75600 -7.02600 1.000 54.72564 214 LEU F N 1
ATOM 16334 C CA . LEU F 1 191 ? -5.09200 16.70200 -7.11700 1.000 57.96564 214 LEU F CA 1
ATOM 16335 C C . LEU F 1 191 ? -5.10100 17.64100 -5.91500 1.000 60.61564 214 LEU F C 1
ATOM 16336 O O . LEU F 1 191 ? -5.14800 18.86800 -6.06700 1.000 59.63564 214 LEU F O 1
ATOM 16341 N N . LEU F 1 192 ? -5.03600 17.07300 -4.70900 1.000 58.41721 215 LEU F N 1
ATOM 16342 C CA . LEU F 1 192 ? -5.11500 17.87800 -3.49800 1.000 59.97721 215 LEU F CA 1
ATOM 16343 C C . LEU F 1 192 ? -3.98300 18.89400 -3.42700 1.000 62.19721 215 LEU F C 1
ATOM 16344 O O . LEU F 1 192 ? -4.16600 19.99300 -2.89200 1.000 65.17721 215 LEU F O 1
ATOM 16349 N N . ALA F 1 193 ? -2.79300 18.52700 -3.92000 1.000 59.63452 216 ALA F N 1
ATOM 16350 C CA . ALA F 1 193 ? -1.66400 19.45400 -3.90600 1.000 63.58452 216 ALA F CA 1
ATOM 16351 C C . ALA F 1 193 ? -1.85000 20.60700 -4.89000 1.000 62.60452 216 ALA F C 1
ATOM 16352 O O . ALA F 1 193 ? -1.44300 21.73900 -4.59700 1.000 59.73452 216 ALA F O 1
ATOM 16354 N N . SER F 1 194 ? -2.54400 20.37400 -6.00800 1.000 64.36253 217 SER F N 1
ATOM 16355 C CA . SER F 1 194 ? -2.65400 21.43500 -7.00700 1.000 61.48253 217 SER F CA 1
ATOM 16356 C C . SER F 1 194 ? -3.68300 22.51200 -6.66000 1.000 68.50253 217 SER F C 1
ATOM 16357 O O . SER F 1 194 ? -3.70900 23.55400 -7.32500 1.000 70.73253 217 SER F O 1
ATOM 16360 N N . LEU F 1 195 ? -4.53900 22.29400 -5.66600 1.000 67.04779 218 LEU F N 1
ATOM 16361 C CA . LEU F 1 195 ? -5.62400 23.22600 -5.40500 1.000 64.77779 218 LEU F CA 1
ATOM 16362 C C . LEU F 1 195 ? -5.10000 24.50900 -4.76100 1.000 69.96779 218 LEU F C 1
ATOM 16363 O O . LEU F 1 195 ? -4.17300 24.46700 -3.95000 1.000 73.15779 218 LEU F O 1
ATOM 16368 N N . PRO F 1 196 ? -5.70700 25.69000 -5.05300 1.000 76.57993 219 PRO F N 1
ATOM 16369 C CA . PRO F 1 196 ? -5.29900 26.93300 -4.41200 1.000 75.00993 219 PRO F CA 1
ATOM 16370 C C . PRO F 1 196 ? -6.14700 27.27400 -3.18400 1.000 80.36993 219 PRO F C 1
ATOM 16371 O O . PRO F 1 196 ? -7.14200 26.62900 -2.95700 1.000 81.10993 219 PRO F O 1
ATOM 16375 N N . ARG F 1 197 ? -5.74000 28.29800 -2.43500 1.000 91.87227 220 ARG F N 1
ATOM 16376 C CA . ARG F 1 197 ? -6.46600 28.65700 -1.18700 1.000 96.25227 220 ARG F CA 1
ATOM 16377 C C . ARG F 1 197 ? -7.55700 29.69000 -1.47300 1.000 94.78227 220 ARG F C 1
ATOM 16378 O O . ARG F 1 197 ? -7.56300 30.26100 -2.57100 1.000 97.04227 220 ARG F O 1
ATOM 16386 N N . GLN F 1 198 ? -8.44900 29.90200 -0.51500 1.000 88.01253 221 GLN F N 1
ATOM 16387 C CA . GLN F 1 198 ? -9.50600 30.93400 -0.65800 1.000 101.44253 221 GLN F CA 1
ATOM 16388 C C . GLN F 1 198 ? -9.76200 31.51100 0.73200 1.000 102.63253 221 GLN F C 1
ATOM 16389 O O . GLN F 1 198 ? -9.74900 32.74000 0.87900 1.000 101.89253 221 GLN F O 1
ATOM 16395 N N . TYR F 1 199 ? -9.98200 30.63400 1.70600 1.000 96.74165 222 TYR F N 1
ATOM 16396 C CA . TYR F 1 199 ? -10.18600 31.07600 3.10200 1.000 93.70165 222 TYR F CA 1
ATOM 16397 C C . TYR F 1 199 ? -8.85300 30.91700 3.83300 1.000 94.45165 222 TYR F C 1
ATOM 16398 O O . TYR F 1 199 ? -7.93500 30.33000 3.25000 1.000 94.14165 222 TYR F O 1
ATOM 16407 N N . PRO F 1 200 ? -8.69300 31.49200 5.04100 1.000 99.86710 223 PRO F N 1
ATOM 16408 C CA . PRO F 1 200 ? -7.43500 31.42000 5.77800 1.000 97.80710 223 PRO F CA 1
ATOM 16409 C C . PRO F 1 200 ? -6.96600 30.01500 6.17300 1.000 93.27710 223 PRO F C 1
ATOM 16410 O O . PRO F 1 200 ? -6.55600 29.26600 5.32000 1.000 90.33710 223 PRO F O 1
ATOM 16414 N N . SER F 1 201 ? -7.01500 29.70200 7.46700 1.000 91.95481 224 SER F N 1
ATOM 16415 C CA . SER F 1 201 ? -6.43800 28.41000 7.90500 1.000 89.36481 224 SER F CA 1
ATOM 16416 C C . SER F 1 201 ? -7.39500 27.64800 8.81800 1.000 86.02481 224 SER F C 1
ATOM 16417 O O . SER F 1 201 ? -7.26100 26.43100 8.86900 1.000 91.46481 224 SER F O 1
ATOM 16420 N N . GLY F 1 202 ? -8.29100 28.33000 9.52400 1.000 80.12508 225 GLY F N 1
ATOM 16421 C CA . GLY F 1 202 ? -9.15700 27.62300 10.48400 1.000 83.18508 225 GLY F CA 1
ATOM 16422 C C . GLY F 1 202 ? -10.38900 28.44300 10.78600 1.000 90.28508 225 GLY F C 1
ATOM 16423 O O . GLY F 1 202 ? -10.87100 28.40400 11.93100 1.000 87.51508 225 GLY F O 1
ATOM 16424 N N . THR F 1 203 ? -10.88000 29.15400 9.77700 1.000 89.80154 226 THR F N 1
ATOM 16425 C CA . THR F 1 203 ? -12.03900 30.04700 9.97700 1.000 87.00154 226 THR F CA 1
ATOM 16426 C C . THR F 1 203 ? -13.25000 29.52100 9.22200 1.000 88.89154 226 THR F C 1
ATOM 16427 O O . THR F 1 203 ? -14.36900 29.67600 9.72700 1.000 86.05154 226 THR F O 1
ATOM 16431 N N . HIS F 1 204 ? -13.02600 28.90600 8.06400 1.000 89.74418 227 HIS F N 1
ATOM 16432 C CA . HIS F 1 204 ? -14.19900 28.54400 7.23100 1.000 89.74418 227 HIS F CA 1
ATOM 16433 C C . HIS F 1 204 ? -14.36500 27.04900 7.01100 1.000 86.61418 227 HIS F C 1
ATOM 16434 O O . HIS F 1 204 ? -13.39100 26.34500 6.71900 1.000 85.53418 227 HIS F O 1
ATOM 16441 N N . PHE F 1 205 ? -15.60300 26.59400 7.13100 1.000 90.96419 228 PHE F N 1
ATOM 16442 C CA . PHE F 1 205 ? -15.94000 25.20700 6.87000 1.000 84.85419 228 PHE F CA 1
ATOM 16443 C C . PHE F 1 205 ? -16.31100 25.10600 5.39700 1.000 87.15419 228 PHE F C 1
ATOM 16444 O O . PHE F 1 205 ? -17.33800 25.64200 4.96700 1.000 92.71419 228 PHE F O 1
ATOM 16452 N N . THR F 1 206 ? -15.48700 24.39400 4.63400 1.000 85.72052 229 THR F N 1
ATOM 16453 C CA . THR F 1 206 ? -15.77200 24.04700 3.24700 1.000 79.97052 229 THR F CA 1
ATOM 16454 C C . THR F 1 206 ? -15.62300 22.53600 3.18400 1.000 73.52052 229 THR F C 1
ATOM 16455 O O . THR F 1 206 ? -14.50500 22.01500 3.22400 1.000 80.80052 229 THR F O 1
ATOM 16459 N N . TYR F 1 207 ? -16.75700 21.84800 3.08500 1.000 65.93842 230 TYR F N 1
ATOM 16460 C CA . TYR F 1 207 ? -16.84400 20.39300 3.09700 1.000 69.79842 230 TYR F CA 1
ATOM 16461 C C . TYR F 1 207 ? -16.12400 19.80200 1.89300 1.000 66.94842 230 TYR F C 1
ATOM 16462 O O . TYR F 1 207 ? -16.57200 19.95700 0.75200 1.000 67.10842 230 TYR F O 1
ATOM 16471 N N . SER F 1 208 ? -15.00700 19.12600 2.12900 1.000 64.34369 231 SER F N 1
ATOM 16472 C CA . SER F 1 208 ? -14.14100 18.66400 1.04900 1.000 64.59369 231 SER F CA 1
ATOM 16473 C C . SER F 1 208 ? -13.93100 17.17000 1.22600 1.000 61.13369 231 SER F C 1
ATOM 16474 O O . SER F 1 208 ? -13.31300 16.74200 2.20600 1.000 62.83369 231 SER F O 1
ATOM 16477 N N . THR F 1 209 ? -14.44100 16.38500 0.27200 1.000 56.91660 232 THR F N 1
ATOM 16478 C CA . THR F 1 209 ? -14.30000 14.93100 0.33000 1.000 58.13660 232 THR F CA 1
ATOM 16479 C C . THR F 1 209 ? -12.83500 14.51900 0.19100 1.000 57.21660 232 THR F C 1
ATOM 16480 O O . THR F 1 209 ? -12.39000 13.54900 0.83000 1.000 51.37660 232 THR F O 1
ATOM 16484 N N . GLY F 1 210 ? -12.06800 15.26900 -0.61100 1.000 57.45820 233 GLY F N 1
ATOM 16485 C CA . GLY F 1 210 ? -10.62900 15.05500 -0.67400 1.000 57.44820 233 GLY F CA 1
ATOM 16486 C C . GLY F 1 210 ? -9.94900 15.36800 0.64500 1.000 54.49820 233 GLY F C 1
ATOM 16487 O O . GLY F 1 210 ? -9.04200 14.64500 1.08700 1.000 56.60820 233 GLY F O 1
ATOM 16488 N N . GLU F 1 211 ? -10.36100 16.46200 1.28300 1.000 50.33893 234 GLU F N 1
ATOM 16489 C CA . GLU F 1 211 ? -9.83700 16.76600 2.60400 1.000 55.04893 234 GLU F CA 1
ATOM 16490 C C . GLU F 1 211 ? -10.05900 15.58800 3.53200 1.000 53.23893 234 GLU F C 1
ATOM 16491 O O . GLU F 1 211 ? -9.18800 15.24700 4.33800 1.000 52.90893 234 GLU F O 1
ATOM 16497 N N . SER F 1 212 ? -11.17900 14.88800 3.35900 1.000 55.95929 235 SER F N 1
ATOM 16498 C CA . SER F 1 212 ? -11.50200 13.73800 4.24600 1.000 54.71929 235 SER F CA 1
ATOM 16499 C C . SER F 1 212 ? -10.63900 12.52500 3.88500 1.000 49.83929 235 SER F C 1
ATOM 16500 O O . SER F 1 212 ? -10.35800 11.72100 4.77300 1.000 48.16929 235 SER F O 1
ATOM 16503 N N . HIS F 1 213 ? -10.23200 12.41800 2.62400 1.000 47.14907 236 HIS F N 1
ATOM 16504 C CA . HIS F 1 213 ? -9.35400 11.30600 2.18800 1.000 49.82907 236 HIS F CA 1
ATOM 16505 C C . HIS F 1 213 ? -7.96400 11.49500 2.78700 1.000 51.53907 236 HIS F C 1
ATOM 16506 O O . HIS F 1 213 ? -7.25500 10.50400 3.01800 1.000 55.78907 236 HIS F O 1
ATOM 16513 N N . LEU F 1 214 ? -7.59500 12.74400 3.05000 1.000 46.40038 237 LEU F N 1
ATOM 16514 C CA . LEU F 1 214 ? -6.25000 13.02400 3.59900 1.000 46.17038 237 LEU F CA 1
ATOM 16515 C C . LEU F 1 214 ? -6.09900 12.23700 4.89500 1.000 49.61038 237 LEU F C 1
ATOM 16516 O O . LEU F 1 214 ? -4.98000 11.86000 5.20700 1.000 49.17038 237 LEU F O 1
ATOM 16521 N N . GLN F 1 215 ? -7.20300 11.99600 5.59600 1.000 49.88793 238 GLN F N 1
ATOM 16522 C CA . GLN F 1 215 ? -7.16000 11.21700 6.85500 1.000 49.88793 238 GLN F CA 1
ATOM 16523 C C . GLN F 1 215 ? -6.51700 9.85500 6.59300 1.000 52.37793 238 GLN F C 1
ATOM 16524 O O . GLN F 1 215 ? -5.67100 9.45400 7.38600 1.000 48.01793 238 GLN F O 1
ATOM 16530 N N . SER F 1 216 ? -6.93800 9.16900 5.53400 1.000 52.34226 239 SER F N 1
ATOM 16531 C CA . SER F 1 216 ? -6.35000 7.86000 5.16900 1.000 47.28226 239 SER F CA 1
ATOM 16532 C C . SER F 1 216 ? -4.85500 8.04300 4.93800 1.000 49.88226 239 SER F C 1
ATOM 16533 O O . SER F 1 216 ? -4.06800 7.32600 5.55400 1.000 52.81226 239 SER F O 1
ATOM 16536 N N . GLU F 1 217 ? -4.50100 8.97400 4.06600 1.000 48.56895 240 GLU F N 1
ATOM 16537 C CA . GLU F 1 217 ? -3.07400 9.19900 3.75000 1.000 45.93895 240 GLU F CA 1
ATOM 16538 C C . GLU F 1 217 ? -2.33100 9.56100 5.03500 1.000 48.18895 240 GLU F C 1
ATOM 16539 O O . GLU F 1 217 ? -1.21600 9.06600 5.20600 1.000 51.16895 240 GLU F O 1
ATOM 16545 N N . LEU F 1 218 ? -2.94800 10.32200 5.92600 1.000 46.73530 241 LEU F N 1
ATOM 16546 C CA . LEU F 1 218 ? -2.28100 10.71000 7.19000 1.000 47.36530 241 LEU F CA 1
ATOM 16547 C C . LEU F 1 218 ? -2.10500 9.46100 8.05100 1.000 49.48530 241 LEU F C 1
ATOM 16548 O O . LEU F 1 218 ? -1.03200 9.30800 8.63900 1.000 48.80530 241 LEU F O 1
ATOM 16553 N N . LEU F 1 219 ? -3.13200 8.61400 8.10800 1.000 46.67526 242 LEU F N 1
ATOM 16554 C CA . LEU F 1 219 ? -3.04000 7.40100 8.90200 1.000 48.00526 242 LEU F CA 1
ATOM 16555 C C . LEU F 1 219 ? -1.95700 6.49200 8.35900 1.000 48.28526 242 LEU F C 1
ATOM 16556 O O . LEU F 1 219 ? -1.13200 5.97700 9.11500 1.000 45.91526 242 LEU F O 1
ATOM 16561 N N . HIS F 1 220 ? -1.91900 6.31400 7.03900 1.000 50.90416 243 HIS F N 1
ATOM 16562 C CA . HIS F 1 220 ? -0.90100 5.43600 6.47500 1.000 47.31416 243 HIS F CA 1
ATOM 16563 C C . HIS F 1 220 ? 0.50300 5.97500 6.73000 1.000 46.95416 243 HIS F C 1
ATOM 16564 O O . HIS F 1 220 ? 1.41700 5.20000 7.03400 1.000 49.69416 243 HIS F O 1
ATOM 16571 N N . ALA F 1 221 ? 0.69500 7.29900 6.62400 1.000 45.19941 244 ALA F N 1
ATOM 16572 C CA . ALA F 1 221 ? 2.01500 7.88000 6.88700 1.000 39.78941 244 ALA F CA 1
ATOM 16573 C C . ALA F 1 221 ? 2.41100 7.71500 8.34700 1.000 47.14941 244 ALA F C 1
ATOM 16574 O O . ALA F 1 221 ? 3.58100 7.47500 8.65300 1.000 47.47941 244 ALA F O 1
ATOM 16576 N N . ALA F 1 222 ? 1.45500 7.85900 9.26300 1.000 45.05710 245 ALA F N 1
ATOM 16577 C CA . ALA F 1 222 ? 1.77300 7.81400 10.68800 1.000 48.49710 245 ALA F CA 1
ATOM 16578 C C . ALA F 1 222 ? 1.92800 6.38100 11.19900 1.000 47.16710 245 ALA F C 1
ATOM 16579 O O . ALA F 1 222 ? 2.76300 6.12500 12.07300 1.000 46.87710 245 ALA F O 1
ATOM 16581 N N . THR F 1 223 ? 1.12500 5.44000 10.69600 1.000 44.72937 246 THR F N 1
ATOM 16582 C CA . THR F 1 223 ? 1.17700 4.05600 11.15500 1.000 44.92937 246 THR F CA 1
ATOM 16583 C C . THR F 1 223 ? 2.12200 3.20700 10.32900 1.000 47.85937 246 THR F C 1
ATOM 16584 O O . THR F 1 223 ? 2.66200 2.21800 10.84100 1.000 50.53937 246 THR F O 1
ATOM 16588 N N . ARG F 1 224 ? 2.32600 3.56500 9.06100 1.000 49.36481 247 ARG F N 1
ATOM 16589 C CA . ARG F 1 224 ? 3.19400 2.80600 8.16200 1.000 52.73481 247 ARG F CA 1
ATOM 16590 C C . ARG F 1 224 ? 2.67000 1.39300 7.92300 1.000 49.77481 247 ARG F C 1
ATOM 16591 O O . ARG F 1 224 ? 3.43600 0.47600 7.62600 1.000 59.14481 247 ARG F O 1
ATOM 16599 N N . ILE F 1 225 ? 1.36700 1.22100 8.06800 1.000 47.34273 248 ILE F N 1
ATOM 16600 C CA . ILE F 1 225 ? 0.67000 -0.02000 7.70800 1.000 47.87273 248 ILE F CA 1
ATOM 16601 C C . ILE F 1 225 ? -0.56200 0.37500 6.90900 1.000 49.73273 248 ILE F C 1
ATOM 16602 O O . ILE F 1 225 ? -0.99700 1.53400 6.95200 1.000 50.09273 248 ILE F O 1
ATOM 16607 N N . PRO F 1 226 ? -1.12100 -0.55200 6.12900 1.000 47.46426 249 PRO F N 1
ATOM 16608 C CA . PRO F 1 226 ? -2.39700 -0.25500 5.45800 1.000 51.02426 249 PRO F CA 1
ATOM 16609 C C . PRO F 1 226 ? -3.46500 0.11900 6.47600 1.000 48.54426 249 PRO F C 1
ATOM 16610 O O . PRO F 1 226 ? -3.55800 -0.49000 7.54500 1.000 46.93426 249 PRO F O 1
ATOM 16614 N N . VAL F 1 227 ? -4.26700 1.13900 6.13100 1.000 41.04350 250 VAL F N 1
ATOM 16615 C CA . VAL F 1 227 ? -5.27600 1.66500 7.05500 1.000 41.56350 250 VAL F CA 1
ATOM 16616 C C . VAL F 1 227 ? -6.28300 0.58900 7.44800 1.000 42.16350 250 VAL F C 1
ATOM 16617 O O . VAL F 1 227 ? -6.76200 0.55600 8.59100 1.000 40.49350 250 VAL F O 1
ATOM 16621 N N . SER F 1 228 ? -6.65500 -0.28200 6.50000 1.000 41.26460 251 SER F N 1
ATOM 16622 C CA . SER F 1 228 ? -7.53600 -1.39800 6.83600 1.000 42.34460 251 SER F CA 1
ATOM 16623 C C . SER F 1 228 ? -6.95800 -2.21100 7.98100 1.000 44.32460 251 SER F C 1
ATOM 16624 O O . SER F 1 228 ? -7.65900 -2.52600 8.94900 1.000 42.82460 251 SER F O 1
ATOM 16627 N N . ASP F 1 229 ? -5.65700 -2.51300 7.90900 1.000 47.37481 252 ASP F N 1
ATOM 16628 C CA . ASP F 1 229 ? -5.01300 -3.32900 8.93400 1.000 48.82481 252 ASP F CA 1
ATOM 16629 C C . ASP F 1 229 ? -4.92300 -2.59100 10.25800 1.000 51.74481 252 ASP F C 1
ATOM 16630 O O . ASP F 1 229 ? -4.95900 -3.22800 11.31900 1.000 47.26481 252 ASP F O 1
ATOM 16635 N N . TYR F 1 230 ? -4.83600 -1.25100 10.21800 1.000 52.04882 253 TYR F N 1
ATOM 16636 C CA . TYR F 1 230 ? -4.87100 -0.46900 11.44900 1.000 48.60882 253 TYR F CA 1
ATOM 16637 C C . TYR F 1 230 ? -6.23700 -0.55600 12.11600 1.000 47.01882 253 TYR F C 1
ATOM 16638 O O . TYR F 1 230 ? -6.32600 -0.75400 13.33300 1.000 49.16882 253 TYR F O 1
ATOM 16647 N N . LEU F 1 231 ? -7.31200 -0.39000 11.33100 1.000 44.51790 254 LEU F N 1
ATOM 16648 C CA . LEU F 1 231 ? -8.66800 -0.56900 11.85800 1.000 46.83790 254 LEU F CA 1
ATOM 16649 C C . LEU F 1 231 ? -8.86100 -1.97300 12.41200 1.000 50.08790 254 LEU F C 1
ATOM 16650 O O . LEU F 1 231 ? -9.48200 -2.16100 13.46500 1.000 51.49790 254 LEU F O 1
ATOM 16655 N N . SER F 1 232 ? -8.32200 -2.97200 11.71700 1.000 50.50775 255 SER F N 1
ATOM 16656 C CA . SER F 1 232 ? -8.36000 -4.34000 12.22000 1.000 52.75775 255 SER F CA 1
ATOM 16657 C C . SER F 1 232 ? -7.67500 -4.45300 13.57800 1.000 52.69775 255 SER F C 1
ATOM 16658 O O . SER F 1 232 ? -8.21200 -5.07100 14.50600 1.000 50.95775 255 SER F O 1
ATOM 16661 N N . GLU F 1 233 ? -6.47400 -3.87400 13.70700 1.000 51.75352 256 GLU F N 1
ATOM 16662 C CA . GLU F 1 233 ? -5.68900 -4.04400 14.93100 1.000 53.76352 256 GLU F CA 1
ATOM 16663 C C . GLU F 1 233 ? -6.27100 -3.27500 16.10600 1.000 54.24352 256 GLU F C 1
ATOM 16664 O O . GLU F 1 233 ? -6.20700 -3.74600 17.24700 1.000 48.51352 256 GLU F O 1
ATOM 16670 N N . ARG F 1 234 ? -6.78400 -2.07000 15.86100 1.000 51.88274 257 ARG F N 1
ATOM 16671 C CA . ARG F 1 234 ? -7.29000 -1.21900 16.93100 1.000 54.34274 257 ARG F CA 1
ATOM 16672 C C . ARG F 1 234 ? -8.72900 -1.54700 17.32800 1.000 58.42274 257 ARG F C 1
ATOM 16673 O O . ARG F 1 234 ? -9.09700 -1.38000 18.49900 1.000 58.18274 257 ARG F O 1
ATOM 16681 N N . ILE F 1 235 ? -9.56700 -1.97700 16.37800 1.000 56.07627 258 ILE F N 1
ATOM 16682 C CA . ILE F 1 235 ? -11.00000 -2.12900 16.62900 1.000 54.60627 258 ILE F CA 1
ATOM 16683 C C . ILE F 1 235 ? -11.53300 -3.46500 16.10600 1.000 55.41627 258 ILE F C 1
ATOM 16684 O O . ILE F 1 235 ? -12.14600 -4.23300 16.85700 1.000 57.02627 258 ILE F O 1
ATOM 16689 N N . TRP F 1 236 ? -11.34600 -3.73300 14.81000 1.000 54.93875 259 TRP F N 1
ATOM 16690 C CA . TRP F 1 236 ? -12.08600 -4.81300 14.15700 1.000 55.98875 259 TRP F CA 1
ATOM 16691 C C . TRP F 1 236 ? -11.72300 -6.17400 14.73600 1.000 56.02875 259 TRP F C 1
ATOM 16692 O O . TRP F 1 236 ? -12.59600 -7.02600 14.93800 1.000 59.73875 259 TRP F O 1
ATOM 16703 N N . ALA F 1 237 ? -10.44200 -6.40000 15.01400 1.000 56.20582 260 ALA F N 1
ATOM 16704 C CA . ALA F 1 237 ? -10.01800 -7.66900 15.57900 1.000 56.13582 260 ALA F CA 1
ATOM 16705 C C . ALA F 1 237 ? -9.86800 -7.61100 17.08800 1.000 56.32582 260 ALA F C 1
ATOM 16706 O O . ALA F 1 237 ? -9.74100 -8.65900 17.72400 1.000 62.44582 260 ALA F O 1
ATOM 16708 N N . ARG F 1 238 ? -9.89500 -6.41500 17.66900 1.000 56.36161 261 ARG F N 1
ATOM 16709 C CA . ARG F 1 238 ? -9.71900 -6.22300 19.10200 1.000 57.11161 261 ARG F CA 1
ATOM 16710 C C . ARG F 1 238 ? -11.07000 -6.27500 19.80100 1.000 64.44161 261 ARG F C 1
ATOM 16711 O O . ARG F 1 238 ? -11.28900 -7.09400 20.70000 1.000 64.73161 261 ARG F O 1
ATOM 16719 N N . MET F 1 239 ? -11.97500 -5.38300 19.40100 1.000 61.53526 262 MET F N 1
ATOM 16720 C CA . MET F 1 239 ? -13.35600 -5.44900 19.86200 1.000 64.05526 262 MET F CA 1
ATOM 16721 C C . MET F 1 239 ? -14.01300 -6.77200 19.48200 1.000 65.78526 262 MET F C 1
ATOM 16722 O O . MET F 1 239 ? -14.67600 -7.40700 20.31000 1.000 68.15526 262 MET F O 1
ATOM 16727 N N . GLY F 1 240 ? -13.82900 -7.20900 18.23700 1.000 63.50640 263 GLY F N 1
ATOM 16728 C CA . GLY F 1 240 ? -14.37300 -8.47200 17.78400 1.000 65.72640 263 GLY F CA 1
ATOM 16729 C C . GLY F 1 240 ? -15.56700 -8.31700 16.86400 1.000 61.84640 263 GLY F C 1
ATOM 16730 O O . GLY F 1 240 ? -16.70000 -8.24800 17.33800 1.000 63.89640 263 GLY F O 1
ATOM 16731 N N . MET F 1 241 ? -15.33500 -8.20800 15.56200 1.000 60.51529 264 MET F N 1
ATOM 16732 C CA . MET F 1 241 ? -16.42200 -8.18600 14.59800 1.000 59.47529 264 MET F CA 1
ATOM 16733 C C . MET F 1 241 ? -16.72400 -9.60100 14.13200 1.000 64.22529 264 MET F C 1
ATOM 16734 O O . MET F 1 241 ? -15.85600 -10.47600 14.13200 1.000 65.69529 264 MET F O 1
ATOM 16739 N N . GLU F 1 242 ? -17.97800 -9.83000 13.75700 1.000 61.85907 265 GLU F N 1
ATOM 16740 C CA . GLU F 1 242 ? -18.34900 -11.17200 13.34600 1.000 59.29907 265 GLU F CA 1
ATOM 16741 C C . GLU F 1 242 ? -17.73400 -11.53500 11.99400 1.000 57.90907 265 GLU F C 1
ATOM 16742 O O . GLU F 1 242 ? -17.31000 -12.68000 11.79000 1.000 57.37907 265 GLU F O 1
ATOM 16748 N N . SER F 1 243 ? -17.56600 -10.55500 11.10200 1.000 56.79549 266 SER F N 1
ATOM 16749 C CA . SER F 1 243 ? -17.17900 -10.82500 9.72600 1.000 57.64549 266 SER F CA 1
ATOM 16750 C C . SER F 1 243 ? -16.13500 -9.81200 9.29700 1.000 55.49549 266 SER F C 1
ATOM 16751 O O . SER F 1 243 ? -16.11700 -8.67100 9.77000 1.000 53.51549 266 SER F O 1
ATOM 16754 N N . ASP F 1 244 ? -15.25900 -10.25600 8.40400 1.000 53.75075 267 ASP F N 1
ATOM 16755 C CA . ASP F 1 244 ? -14.33800 -9.34200 7.76400 1.000 51.13075 267 ASP F CA 1
ATOM 16756 C C . ASP F 1 244 ? -15.14700 -8.27300 7.04600 1.000 58.63075 267 ASP F C 1
ATOM 16757 O O . ASP F 1 244 ? -16.21800 -8.54400 6.49500 1.000 53.12075 267 ASP F O 1
ATOM 16762 N N . GLY F 1 245 ? -14.62200 -7.05000 7.04600 1.000 55.56302 268 GLY F N 1
ATOM 16763 C CA . GLY F 1 245 ? -15.12200 -5.99900 6.19300 1.000 52.59302 268 GLY F CA 1
ATOM 16764 C C . GLY F 1 245 ? -14.20200 -5.86500 4.99900 1.000 50.55302 268 GLY F C 1
ATOM 16765 O O . GLY F 1 245 ? -13.26200 -6.62800 4.82000 1.000 50.76302 268 GLY F O 1
ATOM 16766 N N . PHE F 1 246 ? -14.48900 -4.88400 4.16000 1.000 48.27880 269 PHE F N 1
ATOM 16767 C CA . PHE F 1 246 ? -13.48100 -4.56000 3.16900 1.000 53.47880 269 PHE F CA 1
ATOM 16768 C C . PHE F 1 246 ? -13.58500 -3.07500 2.85700 1.000 49.74880 269 PHE F C 1
ATOM 16769 O O . PHE F 1 246 ? -14.59600 -2.43000 3.13500 1.000 56.48880 269 PHE F O 1
ATOM 16777 N N . TRP F 1 247 ? -12.51000 -2.54200 2.29000 1.000 47.40456 270 TRP F N 1
ATOM 16778 C CA . TRP F 1 247 ? -12.30800 -1.11000 2.16100 1.000 43.89456 270 TRP F CA 1
ATOM 16779 C C . TRP F 1 247 ? -11.84900 -0.80200 0.74400 1.000 44.68456 270 TRP F C 1
ATOM 16780 O O . TRP F 1 247 ? -10.85900 -1.37700 0.27100 1.000 47.94456 270 TRP F O 1
ATOM 16791 N N . GLN F 1 248 ? -12.57400 0.09500 0.07500 1.000 43.92297 271 GLN F N 1
ATOM 16792 C CA . GLN F 1 248 ? -12.27800 0.46000 -1.30100 1.000 44.61297 271 GLN F CA 1
ATOM 16793 C C . GLN F 1 248 ? -10.93500 1.17400 -1.35900 1.000 43.45297 271 GLN F C 1
ATOM 16794 O O . GLN F 1 248 ? -10.60700 1.95900 -0.46800 1.000 41.59297 271 GLN F O 1
ATOM 16800 N N . LEU F 1 249 ? -10.14900 0.89300 -2.39700 1.000 43.14472 272 LEU F N 1
ATOM 16801 C CA . LEU F 1 249 ? -8.79600 1.42700 -2.52000 1.000 42.95472 272 LEU F CA 1
ATOM 16802 C C . LEU F 1 249 ? -8.64800 2.38700 -3.70100 1.000 44.40472 272 LEU F C 1
ATOM 16803 O O . LEU F 1 249 ? -9.40900 2.35100 -4.67000 1.000 45.17472 272 LEU F O 1
ATOM 16808 N N . GLU F 1 250 ? -7.60100 3.21400 -3.64300 1.000 45.66830 273 GLU F N 1
ATOM 16809 C CA . GLU F 1 250 ? -7.31000 4.09900 -4.76900 1.000 43.41830 273 GLU F CA 1
ATOM 16810 C C . GLU F 1 250 ? -6.75200 3.33000 -5.96700 1.000 45.80830 273 GLU F C 1
ATOM 16811 O O . GLU F 1 250 ? -6.99500 3.70800 -7.12100 1.000 48.09830 273 GLU F O 1
ATOM 16817 N N . SER F 1 251 ? -6.05700 2.22800 -5.72000 1.000 41.98639 274 SER F N 1
ATOM 16818 C CA . SER F 1 251 ? -5.42200 1.44100 -6.77200 1.000 45.96639 274 SER F CA 1
ATOM 16819 C C . SER F 1 251 ? -5.29400 0.01700 -6.27500 1.000 41.42639 274 SER F C 1
ATOM 16820 O O . SER F 1 251 ? -5.40800 -0.24200 -5.06900 1.000 40.39639 274 SER F O 1
ATOM 16823 N N . PRO F 1 252 ? -5.06200 -0.95100 -7.16800 1.000 42.63320 275 PRO F N 1
ATOM 16824 C CA . PRO F 1 252 ? -4.92900 -2.34500 -6.71600 1.000 41.44320 275 PRO F CA 1
ATOM 16825 C C . PRO F 1 252 ? -3.81400 -2.50700 -5.69400 1.000 39.52320 275 PRO F C 1
ATOM 16826 O O . PRO F 1 252 ? -2.65500 -2.16600 -5.94600 1.000 38.65320 275 PRO F O 1
ATOM 16830 N N . ALA F 1 253 ? -4.18200 -3.07700 -4.54600 1.000 41.33477 276 ALA F N 1
ATOM 16831 C CA . ALA F 1 253 ? -3.30200 -3.20200 -3.38700 1.000 40.05477 276 ALA F CA 1
ATOM 16832 C C . ALA F 1 253 ? -2.77400 -1.84600 -2.96100 1.000 41.12477 276 ALA F C 1
ATOM 16833 O O . ALA F 1 253 ? -1.69100 -1.74600 -2.38100 1.000 43.70477 276 ALA F O 1
ATOM 16835 N N . GLY F 1 254 ? -3.56400 -0.80700 -3.20800 1.000 47.14060 277 GLY F N 1
ATOM 16836 C CA . GLY F 1 254 ? -3.16500 0.56700 -3.01600 1.000 42.61060 277 GLY F CA 1
ATOM 16837 C C . GLY F 1 254 ? -3.75300 1.15400 -1.75700 1.000 46.06060 277 GLY F C 1
ATOM 16838 O O . GLY F 1 254 ? -4.03700 0.43700 -0.78900 1.000 45.32060 277 GLY F O 1
ATOM 16839 N N . GLN F 1 255 ? -3.97700 2.47200 -1.78800 1.000 42.07662 278 GLN F N 1
ATOM 16840 C CA . GLN F 1 255 ? -4.35400 3.22200 -0.59900 1.000 46.01662 278 GLN F CA 1
ATOM 16841 C C . GLN F 1 255 ? -5.86700 3.29400 -0.43200 1.000 49.97662 278 GLN F C 1
ATOM 16842 O O . GLN F 1 255 ? -6.60900 3.50300 -1.40200 1.000 47.19662 278 GLN F O 1
ATOM 16848 N N . GLU F 1 256 ? -6.30700 3.14200 0.82100 1.000 44.98835 279 GLU F N 1
ATOM 16849 C CA . GLU F 1 256 ? -7.72600 3.19400 1.14200 1.000 43.33835 279 GLU F CA 1
ATOM 16850 C C . GLU F 1 256 ? -8.29800 4.57700 0.86100 1.000 42.72835 279 GLU F C 1
ATOM 16851 O O . GLU F 1 256 ? -7.68900 5.60300 1.19300 1.000 43.54835 279 GLU F O 1
ATOM 16857 N N . ILE F 1 257 ? -9.48500 4.59800 0.25700 1.000 43.90652 280 ILE F N 1
ATOM 16858 C CA . ILE F 1 257 ? -10.25400 5.82900 0.08500 1.000 47.03652 280 ILE F CA 1
ATOM 16859 C C . ILE F 1 257 ? -10.79800 6.23200 1.45200 1.000 43.80652 280 ILE F C 1
ATOM 16860 O O . ILE F 1 257 ? -11.71500 5.59500 1.97600 1.000 41.89652 280 ILE F O 1
ATOM 16865 N N . GLY F 1 258 ? -10.23500 7.28700 2.04000 1.000 44.00018 281 GLY F N 1
ATOM 16866 C CA . GLY F 1 258 ? -10.59900 7.64400 3.39900 1.000 49.39018 281 GLY F CA 1
ATOM 16867 C C . GLY F 1 258 ? -12.01200 8.15500 3.55600 1.000 50.57018 281 GLY F C 1
ATOM 16868 O O . GLY F 1 258 ? -12.52800 8.18600 4.68000 1.000 46.88018 281 GLY F O 1
ATOM 16869 N N . SER F 1 259 ? -12.66200 8.51800 2.45400 1.000 48.68121 282 SER F N 1
ATOM 16870 C CA . SER F 1 259 ? -13.90400 9.26300 2.50100 1.000 50.36121 282 SER F CA 1
ATOM 16871 C C . SER F 1 259 ? -15.14300 8.51200 2.02000 1.000 48.65121 282 SER F C 1
ATOM 16872 O O . SER F 1 259 ? -16.24900 9.03700 2.17500 1.000 49.81121 282 SER F O 1
ATOM 16875 N N . SER F 1 260 ? -15.00800 7.30700 1.47500 1.000 46.61785 283 SER F N 1
ATOM 16876 C CA . SER F 1 260 ? -16.16700 6.47700 1.14200 1.000 48.87785 283 SER F CA 1
ATOM 16877 C C . SER F 1 260 ? -15.65600 5.06500 0.89400 1.000 45.19785 283 SER F C 1
ATOM 16878 O O . SER F 1 260 ? -14.45100 4.83800 0.78300 1.000 43.44785 283 SER F O 1
ATOM 16881 N N . GLY F 1 261 ? -16.57800 4.11600 0.83000 1.000 46.12771 284 GLY F N 1
ATOM 16882 C CA . GLY F 1 261 ? -16.26800 2.80600 0.29100 1.000 42.89771 284 GLY F CA 1
ATOM 16883 C C . GLY F 1 261 ? -15.94600 1.71600 1.28400 1.000 45.30771 284 GLY F C 1
ATOM 16884 O O . GLY F 1 261 ? -15.33900 0.71400 0.89100 1.000 41.02771 284 GLY F O 1
ATOM 16885 N N . LEU F 1 262 ? -16.33000 1.86400 2.54600 1.000 47.00854 285 LEU F N 1
ATOM 16886 C CA . LEU F 1 262 ? -16.19000 0.76900 3.48800 1.000 43.83854 285 LEU F CA 1
ATOM 16887 C C . LEU F 1 262 ? -17.44900 -0.07900 3.44700 1.000 46.42854 285 LEU F C 1
ATOM 16888 O O . LEU F 1 262 ? -18.56100 0.45100 3.40800 1.000 42.71854 285 LEU F O 1
ATOM 16893 N N . SER F 1 263 ? -17.26500 -1.39900 3.48900 1.000 49.02268 286 SER F N 1
ATOM 16894 C CA . SER F 1 263 ? -18.36400 -2.35600 3.55100 1.000 52.21268 286 SER F CA 1
ATOM 16895 C C . SER F 1 263 ? -18.22900 -3.22500 4.79000 1.000 49.33268 286 SER F C 1
ATOM 16896 O O . SER F 1 263 ? -17.13000 -3.65800 5.13800 1.000 54.13268 286 SER F O 1
ATOM 16899 N N . ALA F 1 264 ? -19.36300 -3.49300 5.43100 1.000 47.55690 287 ALA F N 1
ATOM 16900 C CA . ALA F 1 264 ? -19.43600 -4.31300 6.62900 1.000 49.95690 287 ALA F CA 1
ATOM 16901 C C . ALA F 1 264 ? -20.85300 -4.86300 6.74600 1.000 54.19690 287 ALA F C 1
ATOM 16902 O O . ALA F 1 264 ? -21.79300 -4.35600 6.11700 1.000 54.60690 287 ALA F O 1
ATOM 16904 N N . THR F 1 265 ? -21.00000 -5.90300 7.56500 1.000 51.17484 288 THR F N 1
ATOM 16905 C CA . THR F 1 265 ? -22.34000 -6.33700 7.91500 1.000 51.94484 288 THR F CA 1
ATOM 16906 C C . THR F 1 265 ? -22.99200 -5.30000 8.82600 1.000 49.60484 288 THR F C 1
ATOM 16907 O O . THR F 1 265 ? -22.32200 -4.47800 9.45300 1.000 48.08484 288 THR F O 1
ATOM 16911 N N . LEU F 1 266 ? -24.32100 -5.37300 8.91900 1.000 52.27070 289 LEU F N 1
ATOM 16912 C CA . LEU F 1 266 ? -25.08800 -4.41900 9.71400 1.000 52.92070 289 LEU F CA 1
ATOM 16913 C C . LEU F 1 266 ? -24.67900 -4.47300 11.17600 1.000 54.78070 289 LEU F C 1
ATOM 16914 O O . LEU F 1 266 ? -24.48000 -3.43500 11.82700 1.000 50.90070 289 LEU F O 1
ATOM 16919 N N . ARG F 1 267 ? -24.55400 -5.68800 11.71100 1.000 56.85092 290 ARG F N 1
ATOM 16920 C CA . ARG F 1 267 ? -24.22300 -5.85500 13.11900 1.000 60.50092 290 ARG F CA 1
ATOM 16921 C C . ARG F 1 267 ? -22.81000 -5.36300 13.42200 1.000 56.63092 290 ARG F C 1
ATOM 16922 O O . ARG F 1 267 ? -22.56000 -4.84500 14.51400 1.000 53.51092 290 ARG F O 1
ATOM 16930 N N . ASP F 1 268 ? -21.87900 -5.50700 12.47000 1.000 53.10964 291 ASP F N 1
ATOM 16931 C CA . ASP F 1 268 ? -20.51900 -5.01200 12.68400 1.000 55.07964 291 ASP F CA 1
ATOM 16932 C C . ASP F 1 268 ? -20.45400 -3.48500 12.65000 1.000 55.53964 291 ASP F C 1
ATOM 16933 O O . ASP F 1 268 ? -19.68900 -2.87500 13.41400 1.000 55.44964 291 ASP F O 1
ATOM 16938 N N . TYR F 1 269 ? -21.23400 -2.84600 11.76400 1.000 51.69263 292 TYR F N 1
ATOM 16939 C CA . TYR F 1 269 ? -21.43600 -1.40300 11.87300 1.000 48.36263 292 TYR F CA 1
ATOM 16940 C C . TYR F 1 269 ? -21.94700 -1.05300 13.26500 1.000 48.85263 292 TYR F C 1
ATOM 16941 O O . TYR F 1 269 ? -21.51400 -0.06700 13.87500 1.000 49.37263 292 TYR F O 1
ATOM 16950 N N . GLY F 1 270 ? -22.90000 -1.84500 13.77200 1.000 51.48411 293 GLY F N 1
ATOM 16951 C CA . GLY F 1 270 ? -23.38900 -1.61300 15.12000 1.000 49.61411 293 GLY F CA 1
ATOM 16952 C C . GLY F 1 270 ? -22.27900 -1.71500 16.14500 1.000 51.94411 293 GLY F C 1
ATOM 16953 O O . GLY F 1 270 ? -22.22200 -0.94100 17.10000 1.000 48.54411 293 GLY F O 1
ATOM 16954 N N . ARG F 1 271 ? -21.39100 -2.68700 15.96100 1.000 56.29164 294 ARG F N 1
ATOM 16955 C CA . ARG F 1 271 ? -20.24900 -2.85200 16.84800 1.000 56.61164 294 ARG F CA 1
ATOM 16956 C C . ARG F 1 271 ? -19.36300 -1.61100 16.83200 1.000 58.62164 294 ARG F C 1
ATOM 16957 O O . ARG F 1 271 ? -18.85400 -1.18400 17.88000 1.000 59.40164 294 ARG F O 1
ATOM 16965 N N . PHE F 1 272 ? -19.15300 -1.02000 15.65000 1.000 57.23560 295 PHE F N 1
ATOM 16966 C CA . PHE F 1 272 ? -18.37800 0.22200 15.60900 1.000 54.99560 295 PHE F CA 1
ATOM 16967 C C . PHE F 1 272 ? -19.08500 1.32100 16.39000 1.000 54.80560 295 PHE F C 1
ATOM 16968 O O . PHE F 1 272 ? -18.45700 2.05800 17.16400 1.000 57.48560 295 PHE F O 1
ATOM 16976 N N . GLY F 1 273 ? -20.39600 1.45200 16.18100 1.000 55.50224 296 GLY F N 1
ATOM 16977 C CA . GLY F 1 273 ? -21.16100 2.41600 16.95000 1.000 54.77224 296 GLY F CA 1
ATOM 16978 C C . GLY F 1 273 ? -21.01100 2.18700 18.44000 1.000 58.78224 296 GLY F C 1
ATOM 16979 O O . GLY F 1 273 ? -20.98900 3.13200 19.22700 1.000 62.94224 296 GLY F O 1
ATOM 16980 N N . GLN F 1 274 ? -20.94700 0.92100 18.84500 1.000 66.22126 297 GLN F N 1
ATOM 16981 C CA . GLN F 1 274 ? -20.74000 0.57500 20.24900 1.000 70.92126 297 GLN F CA 1
ATOM 16982 C C . GLN F 1 274 ? -19.38400 1.06100 20.74300 1.000 69.84126 297 GLN F C 1
ATOM 16983 O O . GLN F 1 274 ? -19.27500 1.64600 21.82900 1.000 72.45126 297 GLN F O 1
ATOM 16989 N N . PHE F 1 275 ? -18.33600 0.81800 19.95000 1.000 63.88784 298 PHE F N 1
ATOM 16990 C CA . PHE F 1 275 ? -17.00400 1.30500 20.29100 1.000 62.65784 298 PHE F CA 1
ATOM 16991 C C . PHE F 1 275 ? -17.04400 2.79900 20.56800 1.000 64.94784 298 PHE F C 1
ATOM 16992 O O . PHE F 1 275 ? -16.53100 3.27400 21.58700 1.000 69.49784 298 PHE F O 1
ATOM 17000 N N . VAL F 1 276 ? -17.69000 3.54800 19.67600 1.000 63.01667 299 VAL F N 1
ATOM 17001 C CA . VAL F 1 276 ? -17.75500 5.00100 19.82700 1.000 63.93667 299 VAL F CA 1
ATOM 17002 C C . VAL F 1 276 ? -18.58700 5.39500 21.04600 1.000 68.42667 299 VAL F C 1
ATOM 17003 O O . VAL F 1 276 ? -18.19600 6.28100 21.82200 1.000 66.28667 299 VAL F O 1
ATOM 17007 N N . LEU F 1 277 ? -19.73300 4.72700 21.24200 1.000 66.87457 300 LEU F N 1
ATOM 17008 C CA . LEU F 1 277 ? -20.64400 5.03100 22.34700 1.000 67.54457 300 LEU F CA 1
ATOM 17009 C C . LEU F 1 277 ? -19.96200 4.91400 23.69800 1.000 71.30457 300 LEU F C 1
ATOM 17010 O O . LEU F 1 277 ? -20.25600 5.68500 24.62100 1.000 73.13457 300 LEU F O 1
ATOM 17015 N N . GLU F 1 278 ? -19.07700 3.92900 23.84100 1.000 77.39302 301 GLU F N 1
ATOM 17016 C CA . GLU F 1 278 ? -18.33800 3.68500 25.06900 1.000 76.92302 301 GLU F CA 1
ATOM 17017 C C . GLU F 1 278 ? -16.98200 4.40400 25.09400 1.000 69.15302 301 GLU F C 1
ATOM 17018 O O . GLU F 1 278 ? -16.10100 4.01600 25.86200 1.000 68.34302 301 GLU F O 1
ATOM 17024 N N . ASP F 1 279 ? -16.82300 5.46900 24.30600 1.000 69.46664 302 ASP F N 1
ATOM 17025 C CA . ASP F 1 279 ? -15.60000 6.28100 24.27200 1.000 71.90664 302 ASP F CA 1
ATOM 17026 C C . ASP F 1 279 ? -14.36800 5.47900 23.84700 1.000 67.63664 302 ASP F C 1
ATOM 17027 O O . ASP F 1 279 ? -13.23400 5.83600 24.18600 1.000 70.18664 302 ASP F O 1
ATOM 17032 N N . GLY F 1 280 ? -14.57400 4.40900 23.08100 1.000 70.29344 303 GLY F N 1
ATOM 17033 C CA . GLY F 1 280 ? -13.46100 3.67200 22.52000 1.000 69.28344 303 GLY F CA 1
ATOM 17034 C C . GLY F 1 280 ? -12.63300 2.90400 23.52600 1.000 71.00344 303 GLY F C 1
ATOM 17035 O O . GLY F 1 280 ? -11.43100 2.70400 23.31100 1.000 68.05344 303 GLY F O 1
ATOM 17036 N N . VAL F 1 281 ? -13.24800 2.43600 24.60500 1.000 68.67849 304 VAL F N 1
ATOM 17037 C CA . VAL F 1 281 ? -12.56800 1.62500 25.60500 1.000 67.37849 304 VAL F CA 1
ATOM 17038 C C . VAL F 1 281 ? -13.00700 0.18700 25.40600 1.000 66.00849 304 VAL F C 1
ATOM 17039 O O . VAL F 1 281 ? -14.20300 -0.09100 25.28000 1.000 72.30849 304 VAL F O 1
ATOM 17043 N N . ILE F 1 282 ? -12.03900 -0.71100 25.29100 1.000 66.82807 305 ILE F N 1
ATOM 17044 C CA . ILE F 1 282 ? -12.30700 -2.13800 25.19800 1.000 70.27807 305 ILE F CA 1
ATOM 17045 C C . ILE F 1 282 ? -11.70900 -2.77600 26.44000 1.000 77.17807 305 ILE F C 1
ATOM 17046 O O . ILE F 1 282 ? -10.48400 -2.78800 26.61600 1.000 76.54807 305 ILE F O 1
ATOM 17051 N N . ASP F 1 283 ? -12.58700 -3.26900 27.31300 1.000 82.56614 306 ASP F N 1
ATOM 17052 C CA . ASP F 1 283 ? -12.24000 -3.96300 28.56100 1.000 82.00614 306 ASP F CA 1
ATOM 17053 C C . ASP F 1 283 ? -11.23300 -3.16200 29.38900 1.000 79.76614 306 ASP F C 1
ATOM 17054 O O . ASP F 1 283 ? -10.26500 -3.70100 29.93600 1.000 78.58614 306 ASP F O 1
ATOM 17059 N N . GLY F 1 284 ? -11.49900 -1.85600 29.51500 1.000 78.32389 307 GLY F N 1
ATOM 17060 C CA . GLY F 1 284 ? -10.70100 -0.99400 30.35600 1.000 76.60389 307 GLY F CA 1
ATOM 17061 C C . GLY F 1 284 ? -9.54700 -0.28500 29.68000 1.000 79.70389 307 GLY F C 1
ATOM 17062 O O . GLY F 1 284 ? -8.99900 0.65900 30.26600 1.000 77.57389 307 GLY F O 1
ATOM 17063 N N . GLU F 1 285 ? -9.11500 -0.72400 28.50100 1.000 77.87037 308 GLU F N 1
ATOM 17064 C CA . GLU F 1 285 ? -8.00900 -0.06500 27.81100 1.000 79.20037 308 GLU F CA 1
ATOM 17065 C C . GLU F 1 285 ? -8.53800 0.99800 26.86200 1.000 77.63037 308 GLU F C 1
ATOM 17066 O O . GLU F 1 285 ? -9.26700 0.69700 25.90600 1.000 76.65037 308 GLU F O 1
ATOM 17072 N N . ARG F 1 286 ? -8.16300 2.24000 27.15400 1.000 79.60379 309 ARG F N 1
ATOM 17073 C CA . ARG F 1 286 ? -8.51000 3.42900 26.38900 1.000 80.22379 309 ARG F CA 1
ATOM 17074 C C . ARG F 1 286 ? -7.78000 3.41300 25.04700 1.000 77.99379 309 ARG F C 1
ATOM 17075 O O . ARG F 1 286 ? -6.58100 3.68100 24.97300 1.000 75.14379 309 ARG F O 1
ATOM 17083 N N . ILE F 1 287 ? -8.49800 3.05700 23.98200 1.000 73.31293 310 ILE F N 1
ATOM 17084 C CA . ILE F 1 287 ? -7.94200 3.05900 22.63000 1.000 69.95293 310 ILE F CA 1
ATOM 17085 C C . ILE F 1 287 ? -8.02300 4.45700 22.00100 1.000 67.26293 310 ILE F C 1
ATOM 17086 O O . ILE F 1 287 ? -7.27200 4.76900 21.07000 1.000 65.99293 310 ILE F O 1
ATOM 17091 N N . LEU F 1 288 ? -8.99600 5.32800 22.46800 1.000 65.01814 311 LEU F N 1
ATOM 17092 C CA . LEU F 1 288 ? -9.17800 6.69500 21.98700 1.000 67.68814 311 LEU F CA 1
ATOM 17093 C C . LEU F 1 288 ? -8.67500 7.72800 23.00700 1.000 63.56814 311 LEU F C 1
ATOM 17094 O O . LEU F 1 288 ? -8.71300 7.48700 24.21500 1.000 65.53814 311 LEU F O 1
ATOM 17099 N N . PRO F 1 289 ? -8.19700 8.89200 22.56000 1.000 63.09919 312 PRO F N 1
ATOM 17100 C CA . PRO F 1 289 ? -7.71700 9.93100 23.49300 1.000 69.60919 312 PRO F CA 1
ATOM 17101 C C . PRO F 1 289 ? -8.79700 10.35900 24.47600 1.000 74.53919 312 PRO F C 1
ATOM 17102 O O . PRO F 1 289 ? -9.98500 10.10000 24.29200 1.000 74.60919 312 PRO F O 1
ATOM 17106 N N . GLU F 1 290 ? -8.36500 11.03900 25.53800 1.000 80.68745 313 GLU F N 1
ATOM 17107 C CA . GLU F 1 290 ? -9.27200 11.43600 26.61100 1.000 82.71745 313 GLU F CA 1
ATOM 17108 C C . GLU F 1 290 ? -10.35800 12.38100 26.10600 1.000 82.21745 313 GLU F C 1
ATOM 17109 O O . GLU F 1 290 ? -10.06700 13.44700 25.54700 1.000 86.67745 313 GLU F O 1
ATOM 17115 N N . GLY F 1 291 ? -11.61800 12.01300 26.33400 1.000 84.71115 314 GLY F N 1
ATOM 17116 C CA . GLY F 1 291 ? -12.67700 12.88800 25.87000 1.000 82.87115 314 GLY F CA 1
ATOM 17117 C C . GLY F 1 291 ? -12.70900 13.05600 24.37400 1.000 82.33115 314 GLY F C 1
ATOM 17118 O O . GLY F 1 291 ? -13.32100 14.00600 23.88100 1.000 83.22115 314 GLY F O 1
ATOM 17119 N N . TRP F 1 292 ? -12.03400 12.17400 23.63300 1.000 80.03849 315 TRP F N 1
ATOM 17120 C CA . TRP F 1 292 ? -12.00900 12.30500 22.18200 1.000 78.43849 315 TRP F CA 1
ATOM 17121 C C . TRP F 1 292 ? -13.42100 12.32600 21.61900 1.000 81.12849 315 TRP F C 1
ATOM 17122 O O . TRP F 1 292 ? -13.75400 13.17400 20.78800 1.000 78.65849 315 TRP F O 1
ATOM 17133 N N . VAL F 1 293 ? -14.25800 11.38300 22.04600 1.000 79.99142 316 VAL F N 1
ATOM 17134 C CA . VAL F 1 293 ? -15.64700 11.36500 21.59800 1.000 82.58142 316 VAL F CA 1
ATOM 17135 C C . VAL F 1 293 ? -16.35900 12.64600 22.02600 1.000 88.90142 316 VAL F C 1
ATOM 17136 O O . VAL F 1 293 ? -17.20100 13.18300 21.29300 1.000 88.24142 316 VAL F O 1
ATOM 17140 N N . ASP F 1 294 ? -16.06400 13.12800 23.24000 1.000 92.68459 317 ASP F N 1
ATOM 17141 C CA . ASP F 1 294 ? -16.60000 14.40700 23.71000 1.000 89.47459 317 ASP F CA 1
ATOM 17142 C C . ASP F 1 294 ? -16.22800 15.54200 22.75600 1.000 86.54459 317 ASP F C 1
ATOM 17143 O O . ASP F 1 294 ? -17.09900 16.26900 22.26300 1.000 86.20459 317 ASP F O 1
ATOM 17148 N N . ARG F 1 295 ? -14.92500 15.70200 22.48500 1.000 98.50960 318 ARG F N 1
ATOM 17149 C CA . ARG F 1 295 ? -14.44400 16.77300 21.61100 1.000 97.71960 318 ARG F CA 1
ATOM 17150 C C . ARG F 1 295 ? -14.95500 16.63300 20.18500 1.000 94.02960 318 ARG F C 1
ATOM 17151 O O . ARG F 1 295 ? -15.15600 17.64500 19.50100 1.000 93.64960 318 ARG F O 1
ATOM 17159 N N . ALA F 1 296 ? -15.11300 15.40200 19.69600 1.000 83.78146 319 ALA F N 1
ATOM 17160 C CA . ALA F 1 296 ? -15.57400 15.17500 18.33200 1.000 85.06146 319 ALA F CA 1
ATOM 17161 C C . ALA F 1 296 ? -17.05300 15.49700 18.15700 1.000 92.18146 319 ALA F C 1
ATOM 17162 O O . ALA F 1 296 ? -17.50500 15.63500 17.01300 1.000 90.24146 319 ALA F O 1
ATOM 17164 N N . SER F 1 297 ? -17.81100 15.62200 19.25700 1.000 91.51145 320 SER F N 1
ATOM 17165 C CA . SER F 1 297 ? -19.22500 15.97900 19.22000 1.000 90.43145 320 SER F CA 1
ATOM 17166 C C . SER F 1 297 ? -19.47600 17.27100 19.98100 1.000 92.63145 320 SER F C 1
ATOM 17167 O O . SER F 1 297 ? -20.55200 17.45700 20.54800 1.000 94.79145 320 SER F O 1
ATOM 17170 N N . ARG F 1 298 ? -18.49400 18.16800 20.00200 1.000 90.58447 321 ARG F N 1
ATOM 17171 C CA . ARG F 1 298 ? -18.61200 19.36300 20.82000 1.000 93.67447 321 ARG F CA 1
ATOM 17172 C C . ARG F 1 298 ? -19.58600 20.30700 20.13600 1.000 95.85447 321 ARG F C 1
ATOM 17173 O O . ARG F 1 298 ? -19.53800 20.49000 18.91500 1.000 94.60447 321 ARG F O 1
ATOM 17181 N N . VAL F 1 299 ? -20.47900 20.89200 20.91800 1.000 96.37836 322 VAL F N 1
ATOM 17182 C CA . VAL F 1 299 ? -21.38200 21.92500 20.44200 1.000 96.29836 322 VAL F CA 1
ATOM 17183 C C . VAL F 1 299 ? -21.01700 23.17700 21.22300 1.000 97.06836 322 VAL F C 1
ATOM 17184 O O . VAL F 1 299 ? -21.30600 23.27200 22.42200 1.000 98.64836 322 VAL F O 1
ATOM 17188 N N . GLU F 1 300 ? -20.35800 24.12900 20.56900 1.000 100.00611 323 GLU F N 1
ATOM 17189 C CA . GLU F 1 300 ? -19.97900 25.38100 21.21900 1.000 102.89611 323 GLU F CA 1
ATOM 17190 C C . GLU F 1 300 ? -20.03000 26.49200 20.18000 1.000 102.70611 323 GLU F C 1
ATOM 17191 O O . GLU F 1 300 ? -19.22500 26.51300 19.24300 1.000 100.41611 323 GLU F O 1
ATOM 17197 N N . ALA F 1 301 ? -20.97600 27.40800 20.34300 1.000 95.28022 324 ALA F N 1
ATOM 17198 C CA . ALA F 1 301 ? -21.13300 28.51000 19.40400 1.000 90.00022 324 ALA F CA 1
ATOM 17199 C C . ALA F 1 301 ? -20.06800 29.58900 19.63500 1.000 91.13022 324 ALA F C 1
ATOM 17200 O O . ALA F 1 301 ? -19.17400 29.79400 18.80500 1.000 82.55022 324 ALA F O 1
ATOM 17202 N N . HIS F 1 304 ? -18.15800 27.84200 14.91900 1.000 92.01069 327 HIS F N 1
ATOM 17203 C CA . HIS F 1 304 ? -18.43300 28.00300 13.46500 1.000 90.53069 327 HIS F CA 1
ATOM 17204 C C . HIS F 1 304 ? -18.96500 26.67400 12.92800 1.000 90.23069 327 HIS F C 1
ATOM 17205 O O . HIS F 1 304 ? -19.68100 26.67900 11.91200 1.000 87.25069 327 HIS F O 1
ATOM 17212 N N . LEU F 1 305 ? -18.63600 25.57300 13.60200 1.000 95.68922 328 LEU F N 1
ATOM 17213 C CA . LEU F 1 305 ? -19.17000 24.24500 13.21300 1.000 94.34922 328 LEU F CA 1
ATOM 17214 C C . LEU F 1 305 ? -20.37600 23.97100 14.10200 1.000 95.61922 328 LEU F C 1
ATOM 17215 O O . LEU F 1 305 ? -20.72700 22.79900 14.27800 1.000 92.39922 328 LEU F O 1
ATOM 17220 N N . ALA F 1 306 ? -20.97800 25.02900 14.63600 1.000 96.34550 329 ALA F N 1
ATOM 17221 C CA . ALA F 1 306 ? -22.09100 24.85300 15.59300 1.000 96.14550 329 ALA F CA 1
ATOM 17222 C C . ALA F 1 306 ? -23.38500 24.56000 14.84200 1.000 94.58550 329 ALA F C 1
ATOM 17223 O O . ALA F 1 306 ? -23.61900 25.17000 13.79000 1.000 95.63550 329 ALA F O 1
ATOM 17225 N N . PRO F 1 307 ? -24.21400 23.63100 15.34900 1.000 95.61128 330 PRO F N 1
ATOM 17226 C CA . PRO F 1 307 ? -25.48300 23.31300 14.71000 1.000 99.16128 330 PRO F CA 1
ATOM 17227 C C . PRO F 1 307 ? -26.30000 24.55500 14.33400 1.000 100.04128 330 PRO F C 1
ATOM 17228 O O . PRO F 1 307 ? -26.89300 25.12800 15.22000 1.000 99.07128 330 PRO F O 1
ATOM 17232 N N . GLY F 1 308 ? -26.29700 24.94700 13.05900 1.000 97.88267 331 GLY F N 1
ATOM 17233 C CA . GLY F 1 308 ? -27.08900 26.05100 12.55900 1.000 94.89267 331 GLY F CA 1
ATOM 17234 C C . GLY F 1 308 ? -26.34200 26.95700 11.60300 1.000 99.30267 331 GLY F C 1
ATOM 17235 O O . GLY F 1 308 ? -26.94200 27.46500 10.64800 1.000 98.34267 331 GLY F O 1
ATOM 17236 N N . LYS F 1 309 ? -25.04500 27.16500 11.83500 1.000 103.85739 332 LYS F N 1
ATOM 17237 C CA . LYS F 1 309 ? -24.25900 28.06400 11.00000 1.000 100.21739 332 LYS F CA 1
ATOM 17238 C C . LYS F 1 309 ? -23.80800 27.42300 9.69400 1.000 106.75739 332 LYS F C 1
ATOM 17239 O O . LYS F 1 309 ? -23.41000 28.14800 8.77500 1.000 109.08739 332 LYS F O 1
ATOM 17245 N N . LEU F 1 310 ? -23.90400 26.09500 9.63400 1.000 108.51387 333 LEU F N 1
ATOM 17246 C CA . LEU F 1 310 ? -23.39900 25.36400 8.44600 1.000 108.92387 333 LEU F CA 1
ATOM 17247 C C . LEU F 1 310 ? -24.33900 25.57500 7.26300 1.000 110.96387 333 LEU F C 1
ATOM 17248 O O . LEU F 1 310 ? -25.54800 25.74000 7.49400 1.000 105.67387 333 LEU F O 1
ATOM 17253 N N . TYR F 1 311 ? -23.78100 25.59300 6.05400 1.000 116.64776 334 TYR F N 1
ATOM 17254 C CA . TYR F 1 311 ? -24.60500 25.68900 4.82400 1.000 118.16776 334 TYR F CA 1
ATOM 17255 C C . TYR F 1 311 ? -25.54700 26.88700 4.90900 1.000 118.07776 334 TYR F C 1
ATOM 17256 O O . TYR F 1 311 ? -26.75200 26.66500 5.02000 1.000 113.25776 334 TYR F O 1
ATOM 17265 N N . ASP F 1 312 ? -25.00300 28.10400 4.85500 1.000 120.96109 335 ASP F N 1
ATOM 17266 C CA . ASP F 1 312 ? -25.82800 29.34300 4.85600 1.000 121.77109 335 ASP F CA 1
ATOM 17267 C C . ASP F 1 312 ? -27.03400 29.23900 5.79800 1.000 116.75109 335 ASP F C 1
ATOM 17268 O O . ASP F 1 312 ? -28.10600 29.71100 5.40200 1.000 110.17109 335 ASP F O 1
ATOM 17273 N N . GLY F 1 313 ? -26.86900 28.67500 6.99500 1.000 113.06235 336 GLY F N 1
ATOM 17274 C CA . GLY F 1 313 ? -27.96800 28.65000 7.98100 1.000 106.30235 336 GLY F CA 1
ATOM 17275 C C . GLY F 1 313 ? -29.06100 27.65700 7.64400 1.000 103.59235 336 GLY F C 1
ATOM 17276 O O . GLY F 1 313 ? -29.97900 27.50800 8.45800 1.000 99.22235 336 GLY F O 1
ATOM 17277 N N . GLU F 1 314 ? -28.96200 26.98900 6.50100 1.000 108.92891 337 GLU F N 1
ATOM 17278 C CA . GLU F 1 314 ? -30.03300 26.06200 6.05800 1.000 109.07891 337 GLU F CA 1
ATOM 17279 C C . GLU F 1 314 ? -29.93400 24.74500 6.82900 1.000 107.85891 337 GLU F C 1
ATOM 17280 O O . GLU F 1 314 ? -30.99400 24.16000 7.11900 1.000 106.83891 337 GLU F O 1
ATOM 17286 N N . TYR F 1 315 ? -28.71800 24.29100 7.13700 1.000 104.19431 338 TYR F N 1
ATOM 17287 C CA . TYR F 1 315 ? -28.57500 22.97300 7.80400 1.000 101.33431 338 TYR F CA 1
ATOM 17288 C C . TYR F 1 315 ? -28.58500 23.15400 9.32300 1.000 102.90431 338 TYR F C 1
ATOM 17289 O O . TYR F 1 315 ? -27.81700 23.99200 9.81700 1.000 105.17431 338 TYR F O 1
ATOM 17298 N N . ALA F 1 316 ? -29.39400 22.35900 10.03200 1.000 99.58689 339 ALA F N 1
ATOM 17299 C CA . ALA F 1 316 ? -29.52800 22.50500 11.50100 1.000 102.85689 339 ALA F CA 1
ATOM 17300 C C . ALA F 1 316 ? -28.48000 21.66400 12.23200 1.000 103.86689 339 ALA F C 1
ATOM 17301 O O . ALA F 1 316 ? -28.36000 21.80600 13.46300 1.000 105.15689 339 ALA F O 1
ATOM 17303 N N . LEU F 1 317 ? -27.77400 20.80600 11.50200 1.000 103.33144 340 LEU F N 1
ATOM 17304 C CA . LEU F 1 317 ? -26.76700 19.93000 12.14100 1.000 96.66144 340 LEU F CA 1
ATOM 17305 C C . LEU F 1 317 ? -25.42400 20.65700 12.14000 1.000 93.65144 340 LEU F C 1
ATOM 17306 O O . LEU F 1 317 ? -25.21900 21.50900 11.26300 1.000 97.85144 340 LEU F O 1
ATOM 17311 N N . GLY F 1 318 ? -24.56500 20.33800 13.10600 1.000 92.34397 341 GLY F N 1
ATOM 17312 C CA . GLY F 1 318 ? -23.23300 20.95400 13.16400 1.000 92.52397 341 GLY F CA 1
ATOM 17313 C C . GLY F 1 318 ? -22.14700 19.98300 12.75400 1.000 88.09397 341 GLY F C 1
ATOM 17314 O O . GLY F 1 318 ? -22.48300 18.86400 12.34500 1.000 85.63397 341 GLY F O 1
ATOM 17315 N N . TYR F 1 319 ? -20.88800 20.40700 12.84900 1.000 95.55417 342 TYR F N 1
ATOM 17316 C CA . TYR F 1 319 ? -19.77000 19.52900 12.54000 1.000 90.78417 342 TYR F CA 1
ATOM 17317 C C . TYR F 1 319 ? -18.92500 19.29100 13.79000 1.000 91.30417 342 TYR F C 1
ATOM 17318 O O . TYR F 1 319 ? -19.11700 19.91500 14.83700 1.000 93.80417 342 TYR F O 1
ATOM 17327 N N . GLY F 1 320 ? -18.00000 18.34300 13.66900 1.000 93.25980 343 GLY F N 1
ATOM 17328 C CA . GLY F 1 320 ? -17.03500 18.04400 14.71200 1.000 90.85980 343 GLY F CA 1
ATOM 17329 C C . GLY F 1 320 ? -15.71600 17.56500 14.13200 1.000 83.89980 343 GLY F C 1
ATOM 17330 O O . GLY F 1 320 ? -15.07400 18.27800 13.35100 1.000 83.68980 343 GLY F O 1
ATOM 17331 N N . TYR F 1 321 ? -15.29700 16.36100 14.51400 1.000 81.07628 344 TYR F N 1
ATOM 17332 C CA . TYR F 1 321 ? -14.17100 15.68000 13.87700 1.000 73.34628 344 TYR F CA 1
ATOM 17333 C C . TYR F 1 321 ? -14.77300 14.68700 12.88700 1.000 71.14628 344 TYR F C 1
ATOM 17334 O O . TYR F 1 321 ? -14.99800 13.52000 13.21200 1.000 68.20628 344 TYR F O 1
ATOM 17343 N N . GLN F 1 322 ? -15.06100 15.16900 11.67300 1.000 71.18807 345 GLN F N 1
ATOM 17344 C CA . GLN F 1 322 ? -15.66700 14.35800 10.60600 1.000 71.71807 345 GLN F CA 1
ATOM 17345 C C . GLN F 1 322 ? -16.98400 13.72200 11.05200 1.000 75.60807 345 GLN F C 1
ATOM 17346 O O . GLN F 1 322 ? -17.41900 12.69800 10.51500 1.000 70.30807 345 GLN F O 1
ATOM 17352 N N . TRP F 1 323 ? -17.62800 14.34300 12.03700 1.000 76.29317 346 TRP F N 1
ATOM 17353 C CA . TRP F 1 323 ? -18.94200 13.95500 12.51800 1.000 75.22317 346 TRP F CA 1
ATOM 17354 C C . TRP F 1 323 ? -19.93500 15.08000 12.26100 1.000 81.34317 346 TRP F C 1
ATOM 17355 O O . TRP F 1 323 ? -19.55700 16.23700 12.05700 1.000 79.54317 346 TRP F O 1
ATOM 17366 N N . TRP F 1 324 ? -21.21800 14.72700 12.28800 1.000 75.77359 347 TRP F N 1
ATOM 17367 C CA . TRP F 1 324 ? -22.30600 15.69500 12.25500 1.000 82.06359 347 TRP F CA 1
ATOM 17368 C C . TRP F 1 324 ? -22.99900 15.67900 13.61100 1.000 84.03359 347 TRP F C 1
ATOM 17369 O O . TRP F 1 324 ? -23.37900 14.61000 14.10000 1.000 75.24359 347 TRP F O 1
ATOM 17380 N N . THR F 1 325 ? -23.14800 16.85400 14.22200 1.000 84.98464 348 THR F N 1
ATOM 17381 C CA . THR F 1 325 ? -23.67600 16.95900 15.57700 1.000 87.15464 348 THR F CA 1
ATOM 17382 C C . THR F 1 325 ? -25.04700 17.62800 15.57700 1.000 90.47464 348 THR F C 1
ATOM 17383 O O . THR F 1 325 ? -25.25600 18.64700 14.90600 1.000 88.55464 348 THR F O 1
ATOM 17387 N N . PHE F 1 326 ? -25.97500 17.03700 16.34300 1.000 81.32504 349 PHE F N 1
ATOM 17388 C CA . PHE F 1 326 ? -27.35100 17.47600 16.54300 1.000 89.47504 349 PHE F CA 1
ATOM 17389 C C . PHE F 1 326 ? -27.40600 18.63000 17.54100 1.000 95.50504 349 PHE F C 1
ATOM 17390 O O . PHE F 1 326 ? -26.67200 18.62500 18.53300 1.000 91.56504 349 PHE F O 1
ATOM 17398 N N . PRO F 1 327 ? -28.29400 19.61900 17.31800 1.000 90.06583 350 PRO F N 1
ATOM 17399 C CA . PRO F 1 327 ? -28.46800 20.77100 18.21300 1.000 96.58583 350 PRO F CA 1
ATOM 17400 C C . PRO F 1 327 ? -28.95700 20.36700 19.59800 1.000 100.66583 350 PRO F C 1
ATOM 17401 O O . PRO F 1 327 ? -29.20900 19.18200 19.81100 1.000 97.73583 350 PRO F O 1
ATOM 17405 N N . GLY F 1 339 ? -25.25900 16.17700 22.90000 1.000 98.99284 362 GLY F N 1
ATOM 17406 C CA . GLY F 1 339 ? -24.67000 14.89200 23.20600 1.000 80.93284 362 GLY F CA 1
ATOM 17407 C C . GLY F 1 339 ? -25.13300 13.79600 22.27200 1.000 76.75284 362 GLY F C 1
ATOM 17408 O O . GLY F 1 339 ? -25.11200 12.61800 22.63100 1.000 81.81284 362 GLY F O 1
ATOM 17409 N N . ALA F 1 340 ? -25.56500 14.17400 21.07300 1.000 78.65810 363 ALA F N 1
ATOM 17410 C CA . ALA F 1 340 ? -25.92800 13.20900 20.04500 1.000 78.60810 363 ALA F CA 1
ATOM 17411 C C . ALA F 1 340 ? -25.28000 13.61600 18.73100 1.000 77.76810 363 ALA F C 1
ATOM 17412 O O . ALA F 1 340 ? -25.15100 14.81100 18.43800 1.000 76.52810 363 ALA F O 1
ATOM 17414 N N . PHE F 1 341 ? -24.84700 12.62200 17.95500 1.000 83.17916 364 PHE F N 1
ATOM 17415 C CA . PHE F 1 341 ? -24.19600 12.90600 16.67800 1.000 82.69916 364 PHE F CA 1
ATOM 17416 C C . PHE F 1 341 ? -24.31400 11.70400 15.74700 1.000 76.98916 364 PHE F C 1
ATOM 17417 O O . PHE F 1 341 ? -24.73000 10.61300 16.14900 1.000 71.31916 364 PHE F O 1
ATOM 17425 N N . GLU F 1 342 ? -23.93100 11.92000 14.49000 1.000 78.73358 365 GLU F N 1
ATOM 17426 C CA . GLU F 1 342 ? -24.11600 10.89100 13.48000 1.000 73.22358 365 GLU F CA 1
ATOM 17427 C C . GLU F 1 342 ? -23.04200 10.99200 12.40200 1.000 68.00358 365 GLU F C 1
ATOM 17428 O O . GLU F 1 342 ? -22.47700 12.06000 12.14400 1.000 68.83358 365 GLU F O 1
ATOM 17434 N N . ALA F 1 343 ? -22.77100 9.85600 11.78100 1.000 66.02532 366 ALA F N 1
ATOM 17435 C CA . ALA F 1 343 ? -22.11700 9.80100 10.48700 1.000 64.15532 366 ALA F CA 1
ATOM 17436 C C . ALA F 1 343 ? -23.18000 9.55300 9.42700 1.000 60.79532 366 ALA F C 1
ATOM 17437 O O . ALA F 1 343 ? -24.19500 8.89200 9.68000 1.000 56.99532 366 ALA F O 1
ATOM 17439 N N . GLN F 1 344 ? -22.96500 10.11000 8.24300 1.000 55.39988 367 GLN F N 1
ATOM 17440 C CA . GLN F 1 344 ? -23.94800 9.88300 7.20000 1.000 59.04988 367 GLN F CA 1
ATOM 17441 C C . GLN F 1 344 ? -23.28000 9.87200 5.83600 1.000 50.59988 367 GLN F C 1
ATOM 17442 O O . GLN F 1 344 ? -22.22900 10.47800 5.62700 1.000 50.26988 367 GLN F O 1
ATOM 17448 N N . GLY F 1 345 ? -23.91900 9.12000 4.94800 1.000 56.32734 368 GLY F N 1
ATOM 17449 C CA . GLY F 1 345 ? -23.45900 9.04100 3.55900 1.000 53.82734 368 GLY F CA 1
ATOM 17450 C C . GLY F 1 345 ? -24.64700 9.19900 2.63300 1.000 54.39734 368 GLY F C 1
ATOM 17451 O O . GLY F 1 345 ? -25.77800 9.02400 3.10000 1.000 49.61734 368 GLY F O 1
ATOM 17452 N N . ILE F 1 346 ? -24.39100 9.48900 1.36300 1.000 53.96853 369 ILE F N 1
ATOM 17453 C CA . ILE F 1 346 ? -25.47400 9.74600 0.38000 1.000 39.23853 369 ILE F CA 1
ATOM 17454 C C . ILE F 1 346 ? -26.33700 8.50500 0.17800 1.000 45.88853 369 ILE F C 1
ATOM 17455 O O . ILE F 1 346 ? -25.93500 7.42600 0.61900 1.000 47.08853 369 ILE F O 1
ATOM 17460 N N . PHE F 1 347 ? -27.47700 8.68300 -0.48200 1.000 48.32898 370 PHE F N 1
ATOM 17461 C CA . PHE F 1 347 ? -28.42900 7.57500 -0.74600 1.000 46.47898 370 PHE F CA 1
ATOM 17462 C C . PHE F 1 347 ? -29.01900 7.07800 0.57900 1.000 46.80898 370 PHE F C 1
ATOM 17463 O O . PHE F 1 347 ? -29.73700 6.08400 0.53800 1.000 46.28898 370 PHE F O 1
ATOM 17471 N N . GLY F 1 348 ? -28.73300 7.74500 1.70400 1.000 45.77675 371 GLY F N 1
ATOM 17472 C CA . GLY F 1 348 ? -29.38900 7.38300 2.94400 1.000 47.50675 371 GLY F CA 1
ATOM 17473 C C . GLY F 1 348 ? -28.65900 6.42600 3.86100 1.000 52.06675 371 GLY F C 1
ATOM 17474 O O . GLY F 1 348 ? -29.28100 5.51000 4.40700 1.000 49.86675 371 GLY F O 1
ATOM 17475 N N . GLN F 1 349 ? -27.35900 6.62800 4.06000 1.000 52.24910 372 GLN F N 1
ATOM 17476 C CA . GLN F 1 349 ? -26.57900 5.83300 4.99900 1.000 48.31910 372 GLN F CA 1
ATOM 17477 C C . GLN F 1 349 ? -26.41200 6.59700 6.30400 1.000 50.05910 372 GLN F C 1
ATOM 17478 O O . GLN F 1 349 ? -25.93500 7.73400 6.30000 1.000 51.61910 372 GLN F O 1
ATOM 17484 N N . TYR F 1 350 ? -26.74600 5.95800 7.42300 1.000 50.28632 373 TYR F N 1
ATOM 17485 C CA . TYR F 1 350 ? -26.67900 6.64100 8.70800 1.000 51.55632 373 TYR F CA 1
ATOM 17486 C C . TYR F 1 350 ? -26.07200 5.74500 9.77100 1.000 59.89632 373 TYR F C 1
ATOM 17487 O O . TYR F 1 350 ? -26.33300 4.53900 9.80500 1.000 55.53632 373 TYR F O 1
ATOM 17496 N N . LEU F 1 351 ? -25.26500 6.35100 10.63900 1.000 64.24695 374 LEU F N 1
ATOM 17497 C CA . LEU F 1 351 ? -24.78300 5.70300 11.85500 1.000 62.01695 374 LEU F CA 1
ATOM 17498 C C . LEU F 1 351 ? -24.95400 6.73000 12.97200 1.000 64.76695 374 LEU F C 1
ATOM 17499 O O . LEU F 1 351 ? -24.16400 7.67300 13.07500 1.000 62.65695 374 LEU F O 1
ATOM 17504 N N . TYR F 1 352 ? -26.01200 6.54500 13.76900 1.000 62.35174 375 TYR F N 1
ATOM 17505 C CA . TYR F 1 352 ? -26.49800 7.48900 14.77100 1.000 70.34174 375 TYR F CA 1
ATOM 17506 C C . TYR F 1 352 ? -26.07100 7.01800 16.15400 1.000 69.49174 375 TYR F C 1
ATOM 17507 O O . TYR F 1 352 ? -26.26700 5.84600 16.49200 1.000 64.57174 375 TYR F O 1
ATOM 17516 N N . ILE F 1 353 ? -25.51000 7.92700 16.95600 1.000 73.44220 376 ILE F N 1
ATOM 17517 C CA . ILE F 1 353 ? -25.03300 7.60200 18.29800 1.000 74.11220 376 ILE F CA 1
ATOM 17518 C C . ILE F 1 353 ? -25.51400 8.66400 19.28500 1.000 77.55220 376 ILE F C 1
ATOM 17519 O O . ILE F 1 353 ? -25.19800 9.85500 19.13200 1.000 75.25220 376 ILE F O 1
ATOM 17524 N N . ASN F 1 354 ? -26.29400 8.22800 20.28700 1.000 79.22324 377 ASN F N 1
ATOM 17525 C CA . ASN F 1 354 ? -26.79400 9.08400 21.37000 1.000 84.09324 377 ASN F CA 1
ATOM 17526 C C . ASN F 1 354 ? -26.33000 8.48800 22.69600 1.000 86.53324 377 ASN F C 1
ATOM 17527 O O . ASN F 1 354 ? -26.86500 7.45900 23.14000 1.000 83.15324 377 ASN F O 1
ATOM 17532 N N . ARG F 1 355 ? -25.31200 9.11700 23.30300 1.000 92.47878 378 ARG F N 1
ATOM 17533 C CA . ARG F 1 355 ? -24.73900 8.58300 24.53700 1.000 91.59878 378 ARG F CA 1
ATOM 17534 C C . ARG F 1 355 ? -25.68700 8.75900 25.71400 1.000 90.09878 378 ARG F C 1
ATOM 17535 O O . ARG F 1 355 ? -25.74100 7.89600 26.59800 1.000 85.51878 378 ARG F O 1
ATOM 17543 N N . LYS F 1 356 ? -26.43700 9.86900 25.75100 1.000 92.51296 379 LYS F N 1
ATOM 17544 C CA . LYS F 1 356 ? -27.36000 10.08300 26.86100 1.000 91.62296 379 LYS F CA 1
ATOM 17545 C C . LYS F 1 356 ? -28.37300 8.95500 26.94800 1.000 88.12296 379 LYS F C 1
ATOM 17546 O O . LYS F 1 356 ? -28.84900 8.62100 28.04000 1.000 85.37296 379 LYS F O 1
ATOM 17552 N N . GLU F 1 357 ? -28.69900 8.33900 25.82000 1.000 91.94670 380 GLU F N 1
ATOM 17553 C CA . GLU F 1 357 ? -29.59200 7.20100 25.83400 1.000 85.47670 380 GLU F CA 1
ATOM 17554 C C . GLU F 1 357 ? -28.86100 5.88600 25.63400 1.000 84.57670 380 GLU F C 1
ATOM 17555 O O . GLU F 1 357 ? -29.49700 4.82600 25.69800 1.000 83.05670 380 GLU F O 1
ATOM 17561 N N . LYS F 1 358 ? -27.55200 5.93700 25.37200 1.000 88.76458 381 LYS F N 1
ATOM 17562 C CA . LYS F 1 358 ? -26.74100 4.74200 25.15200 1.000 85.51458 381 LYS F CA 1
ATOM 17563 C C . LYS F 1 358 ? -27.31600 3.90500 24.00800 1.000 81.18458 381 LYS F C 1
ATOM 17564 O O . LYS F 1 358 ? -27.52500 2.69500 24.13000 1.000 79.74458 381 LYS F O 1
ATOM 17570 N N . ILE F 1 359 ? -27.64200 4.58300 22.90500 1.000 80.74862 382 ILE F N 1
ATOM 17571 C CA . ILE F 1 359 ? -28.28000 3.95200 21.75200 1.000 75.71862 382 ILE F CA 1
ATOM 17572 C C . ILE F 1 359 ? -27.41000 4.14900 20.50800 1.000 69.20862 382 ILE F C 1
ATOM 17573 O O . ILE F 1 359 ? -26.90200 5.25500 20.25900 1.000 67.89862 382 ILE F O 1
ATOM 17578 N N . VAL F 1 360 ? -27.23700 3.06300 19.74100 1.000 73.27091 383 VAL F N 1
ATOM 17579 C CA . VAL F 1 360 ? -26.55800 3.07500 18.44000 1.000 72.36091 383 VAL F CA 1
ATOM 17580 C C . VAL F 1 360 ? -27.52500 2.56600 17.37300 1.000 69.95091 383 VAL F C 1
ATOM 17581 O O . VAL F 1 360 ? -28.13200 1.50400 17.54100 1.000 64.53091 383 VAL F O 1
ATOM 17585 N N . ALA F 1 361 ? -27.67700 3.31600 16.27600 1.000 74.06486 384 ALA F N 1
ATOM 17586 C CA . ALA F 1 361 ? -28.56000 2.91200 15.18200 1.000 65.47486 384 ALA F CA 1
ATOM 17587 C C . ALA F 1 361 ? -27.86300 3.01400 13.82600 1.000 61.11486 384 ALA F C 1
ATOM 17588 O O . ALA F 1 361 ? -27.24700 4.03100 13.50800 1.000 64.57486 384 ALA F O 1
ATOM 17590 N N . VAL F 1 362 ? -28.01300 1.98100 13.00600 1.000 59.95787 385 VAL F N 1
ATOM 17591 C CA . VAL F 1 362 ? -27.47900 1.94900 11.65000 1.000 61.26787 385 VAL F CA 1
ATOM 17592 C C . VAL F 1 362 ? -28.63500 1.89800 10.65700 1.000 59.21787 385 VAL F C 1
ATOM 17593 O O . VAL F 1 362 ? -29.57800 1.11000 10.82000 1.000 54.71787 385 VAL F O 1
ATOM 17597 N N . VAL F 1 363 ? -28.54500 2.72400 9.61600 1.000 58.16778 386 VAL F N 1
ATOM 17598 C CA . VAL F 1 363 ? -29.52900 2.77700 8.54200 1.000 56.89778 386 VAL F CA 1
ATOM 17599 C C . VAL F 1 363 ? -28.81900 2.59100 7.20500 1.000 55.31778 386 VAL F C 1
ATOM 17600 O O . VAL F 1 363 ? -27.83800 3.29400 6.92300 1.000 54.66778 386 VAL F O 1
ATOM 17604 N N . TRP F 1 364 ? -29.28900 1.62400 6.40800 1.000 45.92092 387 TRP F N 1
ATOM 17605 C CA . TRP F 1 364 ? -28.84200 1.42400 5.03100 1.000 50.41092 387 TRP F CA 1
ATOM 17606 C C . TRP F 1 364 ? -30.00500 1.65800 4.08400 1.000 48.34092 387 TRP F C 1
ATOM 17607 O O . TRP F 1 364 ? -31.02400 0.96000 4.18500 1.000 55.24092 387 TRP F O 1
ATOM 17618 N N . SER F 1 365 ? -29.81400 2.54300 3.10300 1.000 48.84745 388 SER F N 1
ATOM 17619 C CA . SER F 1 365 ? -30.88000 2.90400 2.17800 1.000 47.83745 388 SER F CA 1
ATOM 17620 C C . SER F 1 365 ? -30.35200 2.99600 0.75500 1.000 46.07745 388 SER F C 1
ATOM 17621 O O . SER F 1 365 ? -29.14800 3.08700 0.51700 1.000 45.95745 388 SER F O 1
ATOM 17624 N N . ALA F 1 366 ? -31.28800 3.01000 -0.19600 1.000 48.85459 389 ALA F N 1
ATOM 17625 C CA . ALA F 1 366 ? -30.98100 3.14100 -1.62000 1.000 45.36459 389 ALA F CA 1
ATOM 17626 C C . ALA F 1 366 ? -31.93100 4.17000 -2.25200 1.000 44.22459 389 ALA F C 1
ATOM 17627 O O . ALA F 1 366 ? -32.76400 3.87400 -3.11000 1.000 43.83459 389 ALA F O 1
ATOM 17629 N N . TRP F 1 367 ? -31.79700 5.41100 -1.79400 1.000 46.06354 390 TRP F N 1
ATOM 17630 C CA . TRP F 1 367 ? -32.52500 6.51300 -2.39900 1.000 46.23354 390 TRP F CA 1
ATOM 17631 C C . TRP F 1 367 ? -32.12200 6.66200 -3.86700 1.000 44.91354 390 TRP F C 1
ATOM 17632 O O . TRP F 1 367 ? -30.94300 6.53900 -4.20600 1.000 44.82354 390 TRP F O 1
ATOM 17643 N N . PRO F 1 368 ? -33.06600 7.01600 -4.74200 1.000 47.64036 391 PRO F N 1
ATOM 17644 C CA . PRO F 1 368 ? -32.70800 7.23300 -6.15400 1.000 42.84036 391 PRO F CA 1
ATOM 17645 C C . PRO F 1 368 ? -31.72100 8.36300 -6.35300 1.000 46.82036 391 PRO F C 1
ATOM 17646 O O . PRO F 1 368 ? -30.95800 8.33600 -7.32400 1.000 54.48036 391 PRO F O 1
ATOM 17650 N N . LYS F 1 369 ? -31.74500 9.38400 -5.49100 1.000 51.84140 392 LYS F N 1
ATOM 17651 C CA . LYS F 1 369 ? -30.87600 10.54900 -5.52100 1.000 48.25140 392 LYS F CA 1
ATOM 17652 C C . LYS F 1 369 ? -29.95700 10.58700 -4.30000 1.000 44.73140 392 LYS F C 1
ATOM 17653 O O . LYS F 1 369 ? -30.30400 10.07900 -3.23000 1.000 44.69140 392 LYS F O 1
ATOM 17659 N N . PRO F 1 370 ? -28.77300 11.18600 -4.44500 1.000 46.25602 393 PRO F N 1
ATOM 17660 C CA . PRO F 1 370 ? -27.80600 11.21100 -3.32700 1.000 49.61602 393 PRO F CA 1
ATOM 17661 C C . PRO F 1 370 ? -28.34200 11.82100 -2.06500 1.000 49.59602 393 PRO F C 1
ATOM 17662 O O . PRO F 1 370 ? -28.06400 11.34200 -0.96500 1.000 48.04602 393 PRO F O 1
ATOM 17666 N N . GLU F 1 371 ? -28.98900 12.95700 -2.19100 1.000 52.94996 394 GLU F N 1
ATOM 17667 C CA . GLU F 1 371 ? -29.52100 13.65700 -1.03700 1.000 56.85996 394 GLU F CA 1
ATOM 17668 C C . GLU F 1 371 ? -31.00200 13.97000 -1.25700 1.000 60.33996 394 GLU F C 1
ATOM 17669 O O . GLU F 1 371 ? -31.35600 14.66100 -2.21600 1.000 51.05996 394 GLU F O 1
ATOM 17675 N N . MET F 1 372 ? -31.87500 13.43300 -0.40000 1.000 61.52331 395 MET F N 1
ATOM 17676 C CA . MET F 1 372 ? -33.31400 13.70100 -0.48200 1.000 63.22331 395 MET F CA 1
ATOM 17677 C C . MET F 1 372 ? -33.83500 14.20400 0.85900 1.000 62.62331 395 MET F C 1
ATOM 17678 O O . MET F 1 372 ? -34.01100 13.41900 1.79700 1.000 59.56331 395 MET F O 1
ATOM 17683 N N . ASP F 1 373 ? -34.16200 15.49800 0.90700 1.000 72.01685 396 ASP F N 1
ATOM 17684 C CA . ASP F 1 373 ? -34.55500 16.14100 2.16000 1.000 73.66685 396 ASP F CA 1
ATOM 17685 C C . ASP F 1 373 ? -35.76300 15.45200 2.79400 1.000 67.23685 396 ASP F C 1
ATOM 17686 O O . ASP F 1 373 ? -35.80500 15.25600 4.01900 1.000 64.05685 396 ASP F O 1
ATOM 17691 N N . ASP F 1 374 ? -36.76800 15.09900 1.98400 1.000 66.13190 397 ASP F N 1
ATOM 17692 C CA . ASP F 1 374 ? -37.97200 14.50900 2.55800 1.000 67.59190 397 ASP F CA 1
ATOM 17693 C C . ASP F 1 374 ? -37.67200 13.16100 3.18800 1.000 68.34190 397 ASP F C 1
ATOM 17694 O O . ASP F 1 374 ? -38.29400 12.78300 4.18700 1.000 68.74190 397 ASP F O 1
ATOM 17699 N N . ARG F 1 375 ? -36.74000 12.41000 2.60000 1.000 69.48134 398 ARG F N 1
ATOM 17700 C CA . ARG F 1 375 ? -36.34200 11.13000 3.16900 1.000 62.06134 398 ARG F CA 1
ATOM 17701 C C . ARG F 1 375 ? -35.40300 11.32200 4.35800 1.000 61.94134 398 ARG F C 1
ATOM 17702 O O . ARG F 1 375 ? -35.44800 10.52600 5.30400 1.000 64.78134 398 ARG F O 1
ATOM 17710 N N . GLU F 1 376 ? -34.59100 12.38800 4.35900 1.000 59.27131 399 GLU F N 1
ATOM 17711 C CA . GLU F 1 376 ? -33.79200 12.68400 5.54600 1.000 67.51131 399 GLU F CA 1
ATOM 17712 C C . GLU F 1 376 ? -34.69600 12.90900 6.74600 1.000 68.35131 399 GLU F C 1
ATOM 17713 O O . GLU F 1 376 ? -34.49100 12.32200 7.81700 1.000 67.33131 399 GLU F O 1
ATOM 17719 N N . GLU F 1 377 ? -35.70100 13.77600 6.58300 1.000 67.36508 400 GLU F N 1
ATOM 17720 C CA . GLU F 1 377 ? -36.60500 14.07500 7.69100 1.000 70.70508 400 GLU F CA 1
ATOM 17721 C C . GLU F 1 377 ? -37.38200 12.83400 8.11200 1.000 71.61508 400 GLU F C 1
ATOM 17722 O O . GLU F 1 377 ? -37.59700 12.60000 9.30800 1.000 74.95508 400 GLU F O 1
ATOM 17728 N N . GLU F 1 378 ? -37.79500 12.01100 7.15100 1.000 67.18827 401 GLU F N 1
ATOM 17729 C CA . GLU F 1 378 ? -38.51200 10.80400 7.52200 1.000 68.38827 401 GLU F CA 1
ATOM 17730 C C . GLU F 1 378 ? -37.63100 9.87200 8.34800 1.000 77.41827 401 GLU F C 1
ATOM 17731 O O . GLU F 1 378 ? -38.09300 9.25800 9.32400 1.000 77.34827 401 GLU F O 1
ATOM 17737 N N . THR F 1 379 ? -36.34300 9.78100 7.98500 1.000 76.26666 402 THR F N 1
ATOM 17738 C CA . THR F 1 379 ? -35.40700 8.90900 8.69100 1.000 73.38666 402 THR F CA 1
ATOM 17739 C C . THR F 1 379 ? -35.10400 9.42500 10.09500 1.000 73.33666 402 THR F C 1
ATOM 17740 O O . THR F 1 379 ? -35.02900 8.64400 11.05600 1.000 69.18666 402 THR F O 1
ATOM 17744 N N . TYR F 1 380 ? -34.92800 10.73800 10.23500 1.000 72.29610 403 TYR F N 1
ATOM 17745 C CA . TYR F 1 380 ? -34.72200 11.29800 11.56500 1.000 76.90610 403 TYR F CA 1
ATOM 17746 C C . TYR F 1 380 ? -35.96500 11.09000 12.42500 1.000 74.16610 403 TYR F C 1
ATOM 17747 O O . TYR F 1 380 ? -35.86500 10.81600 13.62900 1.000 70.52610 403 TYR F O 1
ATOM 17756 N N . ALA F 1 381 ? -37.14900 11.17100 11.80800 1.000 70.79247 404 ALA F N 1
ATOM 17757 C CA . ALA F 1 381 ? -38.38600 10.94300 12.54500 1.000 72.19247 404 ALA F CA 1
ATOM 17758 C C . ALA F 1 381 ? -38.45400 9.51300 13.05700 1.000 74.52247 404 ALA F C 1
ATOM 17759 O O . ALA F 1 381 ? -38.81400 9.27300 14.22100 1.000 73.56247 404 ALA F O 1
ATOM 17761 N N . PHE F 1 382 ? -38.09100 8.55100 12.20400 1.000 75.85061 405 PHE F N 1
ATOM 17762 C CA . PHE F 1 382 ? -38.09700 7.15200 12.62400 1.000 77.21061 405 PHE F CA 1
ATOM 17763 C C . PHE F 1 382 ? -37.12000 6.90900 13.77500 1.000 75.84061 405 PHE F C 1
ATOM 17764 O O . PHE F 1 382 ? -37.45400 6.21200 14.74600 1.000 79.41061 405 PHE F O 1
ATOM 17772 N N . LEU F 1 383 ? -35.95100 7.52700 13.72300 1.000 74.62049 406 LEU F N 1
ATOM 17773 C CA . LEU F 1 383 ? -34.97500 7.27000 14.80400 1.000 73.12049 406 LEU F CA 1
ATOM 17774 C C . LEU F 1 383 ? -35.51200 7.91600 16.08100 1.000 75.93049 406 LEU F C 1
ATOM 17775 O O . LEU F 1 383 ? -35.40900 7.28000 17.13500 1.000 75.25049 406 LEU F O 1
ATOM 17780 N N . GLY F 1 384 ? -36.08500 9.12000 15.98600 1.000 76.37198 407 GLY F N 1
ATOM 17781 C CA . GLY F 1 384 ? -36.69300 9.70100 17.17600 1.000 78.17198 407 GLY F CA 1
ATOM 17782 C C . GLY F 1 384 ? -37.71200 8.77200 17.81400 1.000 75.71198 407 GLY F C 1
ATOM 17783 O O . GLY F 1 384 ? -37.73700 8.59600 19.04100 1.000 74.35198 407 GLY F O 1
ATOM 17784 N N . ALA F 1 385 ? -38.54100 8.13700 16.98300 1.000 80.08989 408 ALA F N 1
ATOM 17785 C CA . ALA F 1 385 ? -39.52600 7.18200 17.49600 1.000 82.38989 408 ALA F CA 1
ATOM 17786 C C . ALA F 1 385 ? -38.85700 6.00900 18.20400 1.000 82.43989 408 ALA F C 1
ATOM 17787 O O . ALA F 1 385 ? -39.33600 5.54500 19.24900 1.000 82.81989 408 ALA F O 1
ATOM 17789 N N . ALA F 1 386 ? -37.74800 5.51400 17.64600 1.000 85.38897 409 ALA F N 1
ATOM 17790 C CA . ALA F 1 386 ? -37.03500 4.40200 18.27800 1.000 83.97897 409 ALA F CA 1
ATOM 17791 C C . ALA F 1 386 ? -36.41400 4.82100 19.60700 1.000 82.27897 409 ALA F C 1
ATOM 17792 O O . ALA F 1 386 ? -36.43500 4.05600 20.58600 1.000 84.84897 409 ALA F O 1
ATOM 17794 N N . VAL F 1 387 ? -35.82600 6.01800 19.64900 1.000 72.95811 410 VAL F N 1
ATOM 17795 C CA . VAL F 1 387 ? -35.26500 6.52300 20.89800 1.000 78.26811 410 VAL F CA 1
ATOM 17796 C C . VAL F 1 387 ? -36.33000 6.54100 21.98300 1.000 77.09811 410 VAL F C 1
ATOM 17797 O O . VAL F 1 387 ? -36.13000 6.01900 23.08800 1.000 77.53811 410 VAL F O 1
ATOM 17801 N N . LYS F 1 388 ? -37.49600 7.10700 21.67100 1.000 78.38778 411 LYS F N 1
ATOM 17802 C CA . LYS F 1 388 ? -38.53800 7.17000 22.69000 1.000 76.87778 411 LYS F CA 1
ATOM 17803 C C . LYS F 1 388 ? -39.00400 5.77500 23.08700 1.000 73.51778 411 LYS F C 1
ATOM 17804 O O . LYS F 1 388 ? -39.18300 5.49300 24.27700 1.000 71.18778 411 LYS F O 1
ATOM 17810 N N . ALA F 1 389 ? -39.16300 4.87200 22.11100 1.000 79.78390 412 ALA F N 1
ATOM 17811 C CA . ALA F 1 389 ? -39.59500 3.51400 22.42900 1.000 84.16390 412 ALA F CA 1
ATOM 17812 C C . ALA F 1 389 ? -38.58000 2.74900 23.28300 1.000 84.44390 412 ALA F C 1
ATOM 17813 O O . ALA F 1 389 ? -38.96700 1.79000 23.96300 1.000 82.17390 412 ALA F O 1
ATOM 17815 N N . LEU F 1 390 ? -37.30500 3.15200 23.29500 1.000 85.75504 413 LEU F N 1
ATOM 17816 C CA . LEU F 1 390 ? -36.32000 2.47200 24.13400 1.000 82.87504 413 LEU F CA 1
ATOM 17817 C C . LEU F 1 390 ? -36.05900 3.17500 25.46300 1.000 83.04504 413 LEU F C 1
ATOM 17818 O O . LEU F 1 390 ? -35.20100 2.72000 26.22500 1.000 86.51504 413 LEU F O 1
ATOM 17823 N N . ARG F 1 391 ? -36.77200 4.25300 25.76300 1.000 86.02989 414 ARG F N 1
ATOM 17824 C CA . ARG F 1 391 ? -36.65900 4.94400 27.04700 1.000 86.47989 414 ARG F CA 1
ATOM 17825 C C . ARG F 1 391 ? -37.34400 4.13300 28.16200 1.000 81.94989 414 ARG F C 1
ATOM 17826 O O . ARG F 1 391 ? -38.53500 3.81200 28.09500 1.000 79.62989 414 ARG F O 1
#

Secondary structure (DSSP, 8-state):
--------GGGTTT--GGGHHHHHT-GGGTS-EEEE---S------B-------EEETTEEE-HHHHHHHHTEEEEEEEETTEEEEEEE-TT--TT--EE-TTHHHHHHHHHHHHHHHTTS--TTSBHHHH-GGGTTSTTTT-BHHHHHTT-S-B-----SS-TTSHHHHHHHHHHHT-TTHHHHHHHHPPB-S-TTT-----HHHHHHHHHHHHHHH-S-HHHHHIIIIIIIII-SS-EEEEBSSTT--B-TTS-EEE-HHHHHHHHHHHHTTTEETTEE-SPTTHHHHHT---EEEEETTTEEEEEETTTTEEEEEEE--SSS--HHHHHHHHHHHHHHHHHT-/-------GGGTTT--GGGHHHHHT-GGGTS-EEEE---SS-----B-------EEETTEEE-HHHHHHHHTEEEEEEEETTEEEEEEE-TT--TT--EE-TTHHHHHHHHHHHHHHHTTS--TTSBHHHH-GGGTTSTTTT-BHHHHHTT-S-B-----SSSTTSHHHHHHHHHHTT-TTHHHHHHHHPPB-S-TTT-----HHHHHHHHHHHHHHH-S-HHHHHIIIIIIIII-SS-EEEEBSSTT--B-TTS-EEE-HHHHHHHHHHHHTTTEETTEE-S-TTHHHHHT---TTSTTSTTTHHHHT-S-EESSS-EE---TTS--TT--SS-EEEEETTTEEEEEETTTTEEEEEEE--SSS--HHHHHHHHHHHHHHHHHT-/-PPP----GGGTTS--GGGHHHHHT-GGGTS-EEEE---SS-----B-------EEETTEEE-HHHHHHHHTEEEEEEEETTEEEEEEE-TT--TT--EE-TTHHHHHHHHHHHHHHHTTS--TTSBHHHH-GGGTTSTTTT-BHHHHHTT-S-B-----SSSTTSHHHHHHHHHHTT-TTHHHHHHHHPPB-S-TTT-----HHHHHHHHHHHHHHH-S-HHHHHIIIIIIIII-SS-EEEEBSSTT--B-TTS-EEE-HHHHHHHHHHHHTTTEETTEE-SPTTHHHHHT---TTSTTSTTTSGGGT-S-EESSS-EE---TTSPPTT--SS-EEEEETTTEEEEEETTTTEEEEEEE--SSS--HHHHHHHHHHHHHHHHHT-/------GGGTTS--GGGHHHHHT-GGGTS-EEEE---S------B-------EEETTEEE-HHHHHHHHTEEEEEEEETTEEEEEEE-TT--TT--EE-TTHHHHHHHHHHHHHHHTTS--TTSBHHHH-GGGTTSTTTT-BHHHHHTT-S-B-----SS-TTSHHHHHHHHHHHT-TTHHHHHHHHPPB-S-TTT-----HHHHHHHHHHHHHHH-S-HHHHHIIIIIIIII-SS-EEEEBSSTT--B-TTS-EEE-HHHHHHHHHHHHTTTEETTEE-S-TTHHHHHT---TTSTTSTTTGGGGT-S-EESSSSEEP--GGGPPTT---EEEEETTTEEEEEETTTTEEEEEEE--SSS--HHHHHHHHHHHHHHHHHH-/-------GGGTTT--GGGHHHHHT-GGGTS-EEEE---SS-----B-------EE--EE-HHHHHHHHTEEEEEEEETTEEEEEEE-TT--TT--EE-TTHHHHHHHHHHHHHHHTTS--TTSBHHHH-GGGTTSTTTT-BHHHHHTT---B-----SS-TTSHHHHHHHHHHHT-TTHHHHHHHHPPB-S-TTT-----HHHHHHHHHHHHHHH-S-HHHHHIIIIIIIII-SS-EEEEBSSTT--B-TTS-EEE-HHHHHHHHHHHHTTTEETTEE-SPTTHHHHHT---TT-TTSTT-HHHHTBS---SSS-EEPP-GGGPPTT-TTT-EEEEETTTEEEEEETTTTEEEEEEE--SSS--HHHHHHHHHHHHHHHHHT-/-------GGGGGG--GGGHHHHHT-GGGTS-EEEE---S------B-------B-STTS-B-HHHHHHHHTEEEEEEEETTEEEEEEE-TT--TT--EE-TTHHHHHHHHHHHHHHHTTS--TTSBHHHH-GGGTTSTTTT-BHHHHHTT-S-B-----SSSTTSHHHHHHHHHHHT-TTHHHHHHHHPPB-S-SSS-----HHHHHHHHHHHHHHH-S-HHHHHIIIIIIIII-SS-EEEEBSSTT--B-TTS-EEE-HHHHHHHHHHHHTTTEETTEE-S-TTHHHHHT------STTTSTTTT---EESSS-EE---EEEEEETTTEEEEEETTTTEEEEEEE--SSS--HHHHHHHHHHHHHHHHHT-

InterPro domains:
  IPR001466 Beta-lactamase-related [PF00144] (94-408)
  IPR012338 Beta-lactamase/transpeptidase-like [G3DSA:3.40.710.10] (43-406)
  IPR012338 Beta-lactamase/transpeptidase-like [SSF56601] (43-413)
  IPR050789 Diverse Enzymatic Activities [PTHR43283] (92-408)

B-factor: mean 51.62, std 14.29, range [20.94, 131.67]

Foldseek 3Di:
DDDQQADALLCQQPDFQSNPPRNQQVVVVHFAKFKLDAADDAQDQAADAADWFWFDDDHDIDTDVRLCVVFVFQWKFKGFLSHTHDTDGDPPDDQFTWGWFFQLLLVVLVQLLLLCVVVVLFDQCDQLCVLVVLLPQALSGPAGNVLLNQQFSQWDAFCDCVPCPGLVNQCSVLLVVQDACSLVVSRRHTHGHDHGPDDHDDHQSSSQSSQVSSCSRVVDAVSHSCNVLFRHQLGHPDMKMFGASHHVHTGRRRIGIIDGQVSLVSVLLCLLVCNARPNDRSGDVCPSVVVQDVQDWGAWFQTWIWGADNVRRMTMTIGRHGSHRDDPVSVVSVVRRVVSVSVRSD/DDAQADALLCQQQDFQVHPFSNQQPVVVHFAKDKQDFADDAQDQAADAAFWFWFDDPNDIDTDVRLCVVLVWAWKFKGFLSHTRDTDGDPPDDQFGWGWFFQLLLVVLLQLVLLCVVVVLFDQQDQLCVLVVLLPPALSGNAGPQLLLQQFSQWDADCDPPPCPGLVNVLSVLLVVQDACSLVVSRRHTHGHDHGQAAHDDHLSSSQSSQVSSCSRVVDAVSHSSNVLFRHQLGHPDMKMFGASHHVHTGSSRTTIIDGQVSLQRVLLCVLVQQDHPNRRSGDDCPSCQQLDADPPGCFHAQNPPNSPGRWGGGRQKTWAHEDPSGDQQRYPTKIWHARFQTFIWIHDNVRSMTMTIGHHHSHGDDPVSVVSVVRNVSSVSVSSD/DDDAQADALLCQQQDFQSHPFRNQQPVVVHFAKAWQDAADDAQDQAADAAFWFWFDDPNRIDTDVRLCVVFVWAWKFKGFLSHTRDTDGDPPDDQAGWGWFFQLLLVVLLQLVQLLVVVVLFDQQDQLCVLVVLLVVALSGNAGNQLLLFQFSQWDAFCDPPDCPGLVNQLSVLLVVQDACSLVVSRRVIHGHGHGQAAHDDHQSSSQSSQVSCCSRVVDAPSHSCNVLPRHQLHHPGMKMFGASHHVHHGSSRTGIIDGQVSLVSVLLCVLVVNARPNRRSGDDCPSCQQQDADPVGCQHAQNPPVRPGRWGGGRSKTWHHEDPSGDQLNHDRKIWRHWFQWWIWIHHNVRNMTMTIGGHHSHRDDVVSVVSVVSNVSSVSVRSD/DAQADALLCQQQDDLSHPFRNQQPVVVHFAKAKQDAADFAADQAADAADWFWFDDPHDIDTDVCLCVVLVWQWKFKGFLSHTHDTDGDPPDDQFGWGWAFQLLLVVLLVLVLLCVVVVLFDQQDQLCVQPVLLPPALRGNAGNQLLLFQFSQWDAFCDDPPCPGLVNQLSVLLVVQDAPRLSNSRRPTHGHDHGQADHDDHLSSSQSSQSSSCRRVVDAVSHSCNVQDRHQLGHPDMKMFGASHHVHHGSSRIGIIGGQVNLQSVLLCVLVCNDRPNRRSGDDCPSVQQQDADVPGCQHAQNPPVSPGRWGGGSSKTHADDDPSGDQLHNKIWGHWFQTWIWIHDNVRSMTMTIGRRGSHRDDVVSVVSVVRSVSSVSVRSD/DPQQADALLCQQQDFQSNPPSNQQVVVVHFAKDKQDAADAAADAAADAADWFWFDVVIDTDVRLCVVFVFQWKFKGFLRYTRDTDGDPPDDQFGWGWFFQLLLVVLLQLVLLCVVVVLFDQCDQLCVLPVLQPPALSVPAGNQLLLQQQSQWDAFCDDPDCPGLVNQLSVLLVVQDACSLSVSRRHTGGHGHGQAAHDDHQSSSQSSQVSSCSRPVDAVSHSCRVQFRHQLGHPDMKMFGASHHVHTGRSRIGIIGGQVSLVRVLLCVLVCNDRPNRRSGDDCPSCQQQDADPPHCFHAQNPPPSPGRWGGGRSKTWAHEDPSGDQLGHQTKIWRHWFQTWIWIHHNVRRMTMTIGHHGSHRDDPVSVVSVVRNVSSVSVSSD/DPQQADALLCQQPDFQRNPVSNQQPVVVHFAKDKQDAAPFAQDAAADAADWFWFADDHDIDTPVRLCVVFVFQWKFKDFPSHTHDTDGDPPDDQPGWGWFFQLLLVVLLQLQQLCVVVVLDDQQQQLCVLVVLLVVALSGNAGNQCLLQQNQQFDAFCPPPPCPGLVNQLSVLLVVQDACSLVVSVRHTGGHGHGGDDHDDHLSSSQSSQVSSCSRVVDAVSHSCSVLFRHQNGHPDMKMFGASHHVHTGRSRITIIDGQVRLVSVLLCLLVCNDDPHRRSGPDCSSVQQQDADDCQHQQNPPVSPGRWGGGRSWTYHPCKTWGHWFQTWIWIHRNVRRMTMTIGHHGSHRDDPVSVVSVVSNVVRVSVRSD

Sequence (2254 aa):
VENPRIGRAADLYELIPEYQPDTYRNMDKVYPTRVIHKGTKVRPLPAGVAIAPRYRIGGEEYGVDDFMRRNRVGGVLVLKDGKVALERYGLGNDERTRWTSFSVVKSISSTLVGAAVQQGLLALDQPVDKYLPSLAGSAYQGVTVEQVLQMSSGVRWNETYRDPKSDRRQMFDAQLAERPGGILRLLASLPRQYPSGTHFTYSTGESHLQSELLHAATRIPVSDYLSERIWARMGMESDGFWQLESPAGQEIGSSGLSATLRDYGRFGQFVLEDGVIDGERILPEGWVDRASRVAFEAQGIFGQYLYINRKEKIVAVVWSAWPKPEMDDREEETYAFLGAAVKALRENPRIGRAADLYELIPEYQPDTYRNMDKVYPTRVIHKGTKVRPLPAGVAIAPRYRIGGEEYGVDDFMRRNRVGGVLVLKDGKVALERYGLGNDERTRWTSFSVVKSISSTLVGAAVQQGLLALDQPVDKYLPSLAGSAYQGVTVEQVLQMSSGVRWNETYRDPKSDRRQMFDAQLAERPGGILRLLASLPRQYPSGTHFTYSTGESHLQSELLHAATRIPVSDYLSERIWARMGMESDGFWQLESPAGQEIGSSGLSATLRDYGRFGQFVLEDGVIDGERILPEGWVDRASRVEASSHLAPGKLYDGEYALGYGYQWWTFPVGAKALPEHDGGAFEAQGIFGQYLYINRKEKIVAVVWSAWPKPEMDDREEETYAFLGAAVKALRVENPRIGRAADLYELIPEYQPDTYRNMDKVYPTRVIHKGTKVRPLPAGVAIAPRYRIGGEEYGVDDFMRRNRVGGVLVLKDGKVALERYGLGNDERTRWTSFSVVKSISSTLVGAAVQQGLLALDQPVDKYLPSLAGSAYQGVTVEQVLQMSSGVRWNETYRDPKSDRRQMFDAQLAERPGGILRLLASLPRQYPSGTHFTYSTGESHLQSELLHAATRIPVSDYLSERIWARMGMESDGFWQLESPAGQEIGSSGLSATLRDYGRFGQFVLEDGVIDGERILPEGWVDRASRVEASSHLAPGKLYDGEYALGYGYQWWTFPVGAKALPEHDGGAFEAQGIFGQYLYINRKEKIVAVVWSAWPKPEMDDREEETYAFLGAAVKALRNPRIGRAADLYELIPEYQPDTYRNMDKVYPTRVIHKGTKVRPLPAGVAIAPRYRIGGEEYGVDDFMRRNRVGGVLVLKDGKVALERYGLGNDERTRWTSFSVVKSISSTLVGAAVQQGLLALDQPVDKYLPSLAGSAYQGVTVEQVLQMSSGVRWNETYRDPKSDRRQMFDAQLAERPGGILRLLASLPRQYPSGTHFTYSTGESHLQSELLHAATRIPVSDYLSERIWARMGMESDGFWQLESPAGQEIGSSGLSATLRDYGRFGQFVLEDGVIDGERILPEGWVDRASRVEASSHLAPGKLYDGEYALGYGYQWWTFPVGAKALPEHGAFEAQGIFGQYLYINRKEKIVAVVWSAWPKPEMDDREEETYAFLGAAVKALRENPRIGRAADLYELIPEYQPDTYRNMDKVYPTRVIHKGTKVRPLPAGVAIAPRYRIEEYGVDDFMRRNRVGGVLVLKDGKVALERYGLGNDERTRWTSFSVVKSISSTLVGAAVQQGLLALDQPVDKYLPSLAGSAYQGVTVEQVLQMSSGVRWNETYRDPKSDRRQMFDAQLAERPGGILRLLASLPRQYPSGTHFTYSTGESHLQSELLHAATRIPVSDYLSERIWARMGMESDGFWQLESPAGQEIGSSGLSATLRDYGRFGQFVLEDGVIDGERILPEGWVDRASRVEASSHLAPGKLYDGEYALGYGYQWWTFPVGAKALPEHDGGAFEAQGIFGQYLYINRKEKIVAVVWSAWPKPEMDDREEETYAFLGAAVKALRENPRIGRAADLYELIPEYQPDTYRNMDKVYPTRVIHKGTKVRPLPAGVAIAPRYRIGGEEYGVDDFMRRNRVGGVLVLKDGKVALERYGLGNDERTRWTSFSVVKSISSTLVGAAVQQGLLALDQPVDKYLPSLAGSAYQGVTVEQVLQMSSGVRWNETYRDPKSDRRQMFDAQLAERPGGILRLLASLPRQYPSGTHFTYSTGESHLQSELLHAATRIPVSDYLSERIWARMGMESDGFWQLESPAGQEIGSSGLSATLRDYGRFGQFVLEDGVIDGERILPEGWVDRASRVEAHLAPGKLYDGEYALGYGYQWWTFPGAFEAQGIFGQYLYINRKEKIVAVVWSAWPKPEMDDREEETYAFLGAAVKALR

Nearest PDB structures (foldseek):
  8rlj-assembly5_E  TM=1.003E+00  e=5.424E-83  Pseudomonas aeruginosa
  8rlj-assembly4_D  TM=9.930E-01  e=1.451E-75  Pseudomonas aeruginosa
  8rll-assembly3_C  TM=1.000E+00  e=2.345E-74  Pseudomonas aeruginosa
  8rlj-assembly1_A  TM=9.919E-01  e=1.333E-66  Pseudomonas aeruginosa
  2zly-assembly1_A  TM=7.944E-01  e=7.637E-23  Flavobacterium sp.

GO terms:
  GO:0008800 beta-lactamase activity (F, IDA)
  GO:1901768 carbapenem catabolic process (P, IMP)
  GO:0046677 response to antibiotic (P, IMP)

Radius of gyration: 44.93 Å; Cα contacts (8 Å, |Δi|>4): 5250; chains: 6; bounding box: 96×114×141 Å

Organism: Pseudomonas aeruginosa (strain ATCC 15692 / DSM 22644 / CIP 104116 / JCM 14847 / LMG 12228 / 1C / PRS 101 / PAO1) (NCBI:txid208964)